Protein 2WTZ (pdb70)

Sequence (1915 aa):
LRPNAVVGVRLAALADQVGAALAEGPRAVTEDRTVTGVTLRAQDVSPGDLFAALTGSTTHGARHVGDAIARGAVAVLTDPAGVAEIAGRAAVPVLVHPAPRGVLGGLAATVYGHPSERLTVIGITGTSGKTTTTYLVEAGLRAAGRVAGLIGTIGIRVGGADLPSALTTPEAPTLQAMLAAMVERGVDTVVMEVSSHALALGRVDGTRFAVGAFTNLSRDHLDFHPSMADYFEAASLFDPDSALRARTAVVCIDDDAGRAMAARAADAITVSAADRPAHWRATDVAPTDAGGQQFTAIDPAGVGHHIGIRLPGRYNVANCLVALAILDTVGVSPEQAVPGLREIRVPGRLEQIDRGQGFLALVDYAHKPEALRSVLTTLAHPDRRLAVVFGAGGDRDPGKRAPMGRIAAQLADLVVVTDDNPRDEDPTAIRREILAGAAEVGDAQVVEIADRRDAIRHAVAWARPGDVVLIAGKGHETGQRGGRVRPFDDRVELAAALEALERLRPNAVVGVRLAALADQVGAALAEGPAQRAVTEDRTVTGVTLRAQDVSPGDLFAALTGSTTHGARHVGDAIARGAVAVLTDPAGVAEIAGRAAVPVLVHPAPRGVLGGLAATVYGHPSERLTVIGITGTSGKTTTTYLVEAGLRAAGRVAGLIGTIGIRVGGADLPSALTTPEAPTLQAMLAAMVERGVDTVVMEVSSHALALGRVDGTRFAVGAFTNLSRDHLDFHPSMADYFEAASLFDPDSALRARTAVVCIDDDAGRAMAARAADAITVSAADRPAHWRATDVAPTDAGGQQFTAIDPAGVGHHIGIRLPGRYNVANCLVALAILDTVGVSPEQAVPGLREIRVPGRLEQIDRGQGFLALVDYAHKPEALRSVLTTLAHPDRRLAVVFGAGGDRDPGKRAPMGRIAAQLADLVVVTDDNPRDEDPTAIRREILAGAAEVGGDAQVVEIADRRDAIRHAVAWARPGDVVLIAGKGHETGQRGGGRVRPFDDRVELAAALEALERTGLRPNAVVGVRLAALADQVGAALAEGVTEDRTVTGVTLRAQDVSPGDLFAALTGSTTHGARHVGDAIARGAVAVLTDPAGVAEIAGRAAVPVLVHPAPRGVLGGLAATVYGHPSERLTVIGITGTSGKTTTTYLVEAGLRAAGRVAGLIGTIGIRVGGADLPSALTTPEAPTLQAMLAAMVERGVDTVVMEVSSHALALGRVDGTRFAVGAFTNLSRDHLDFHPSMADYFEAASLFDPDSALRARTAVVCIDDDAGRAMAARAADAITVSAADRPAHWRATDVAPTDAGGQQFTAIDPAGVGHHIGIRLPGRYNVANCLVALAILDTVGVSPEQAVPGLREIRVPGRLEQGFLALVDYAHKPEALRSVLTTLAHRLAVVFRAPMGRIADLVVVTDPTAIRREILAQVVEIADRRDAIRHAVAWARPGDVVLIAGKGHLRPNAVVGVRLAALADQVGAALAEGPAQRAVTEDRTVTGVTLRAQDVSPGDLFAALTGSTTHGARHVGDAIARGAVAVLTDPAGVAEIAGRAAVPVLVHPAPRGVLGGLAATVYGHPSERLTVIGITGTSGKTTTTYLVEAGLRAAGRVAGLIGTIGIRVGGADLPSALTTPEAPTLQAMLAAMVERGVDTVVMEVSSHALALGRVDGTRFAVGAFTNLSRDHLDFHPSMADYFEAASLFDPDSALRARTAVVCIDDDAGRAMAARAADAITVSAADRPAHWRATDVAPTDAGGQQFTAIDPAGVGHHIGIRLPGRYNVANCLVALAILDTVGVSPEQAVPGLREIRVPGRLEQILALVDYAHKPEALRSVLTTLAVVFGAGGDRDPGKRAPMGRIAAQLADLVVVTDDNPRDEDPTADAQVVEIADRRDAIRHAVAWARPGDVVLIAGKGHETGQRFDDRVELAAA

Organism: Mycobacterium tuberculosis (strain ATCC 25618 / H37Rv) (NCBI:txid83332)

Nearest PDB structures (foldseek):
  2wtz-assembly4_D  TM=1.002E+00  e=8.561E-92  Mycobacterium tuberculosis H37Rv
  2wtz-assembly2_B  TM=9.972E-01  e=3.963E-85  Mycobacterium tuberculosis H37Rv
  2wtz-assembly1_A  TM=9.944E-01  e=5.208E-84  Mycobacterium tuberculosis H37Rv
  2wtz-assembly3_C  TM=9.621E-01  e=2.711E-75  Mycobacterium tuberculosis H37Rv
  2xja-assembly4_D  TM=9.559E-01  e=6.063E-75  Mycobacterium tuberculosis H37Rv

Radius of gyration: 45.26 Å; Cα contacts (8 Å, |Δi|>4): 4750; chains: 4; bounding box: 92×126×106 Å

Structure (mmCIF, N/CA/C/O backbone):
data_2WTZ
#
_entry.id   2WTZ
#
_cell.length_a   76.920
_cell.length_b   79.800
_cell.length_c   82.920
_cell.angle_alpha   111.09
_cell.angle_beta   92.16
_cell.angle_gamma   93.98
#
_symmetry.space_group_name_H-M   'P 1'
#
loop_
_entity.id
_entity.type
_entity.pdbx_description
1 polymer 'UDP-N-ACETYLMURAMOYL-L-ALANYL-D-GLUTAMATE--2,6-DIAMINOPIMELATE LIGASE'
2 non-polymer "URIDINE-5'-DIPHOSPHATE-N-ACETYLMURAMOYL-L-ALANINE-D-GLUTAMATE"
3 non-polymer 'MAGNESIUM ION'
#
loop_
_atom_site.group_PDB
_atom_site.id
_atom_site.type_symbol
_atom_site.label_atom_id
_atom_site.label_alt_id
_atom_site.label_comp_id
_atom_site.label_asym_id
_atom_site.label_entity_id
_atom_site.label_seq_id
_atom_site.pdbx_PDB_ins_code
_atom_site.Cartn_x
_atom_site.Cartn_y
_atom_site.Cartn_z
_atom_site.occupancy
_atom_site.B_iso_or_equiv
_atom_site.auth_seq_id
_atom_site.auth_comp_id
_atom_site.auth_asym_id
_atom_site.auth_atom_id
_atom_site.pdbx_PDB_model_num
ATOM 1 N N . LEU A 1 26 ? 9.239 -14.725 3.637 1.00 20.07 26 LEU A N 1
ATOM 2 C CA . LEU A 1 26 ? 9.197 -14.810 2.162 1.00 19.82 26 LEU A CA 1
ATOM 3 C C . LEU A 1 26 ? 10.520 -14.409 1.527 1.00 20.11 26 LEU A C 1
ATOM 4 O O . LEU A 1 26 ? 10.731 -13.264 1.129 1.00 20.24 26 LEU A O 1
ATOM 9 N N . ARG A 1 27 ? 11.408 -15.390 1.454 1.00 20.27 27 ARG A N 1
ATOM 10 C CA . ARG A 1 27 ? 12.707 -15.275 0.832 1.00 20.39 27 ARG A CA 1
ATOM 11 C C . ARG A 1 27 ? 12.793 -16.505 -0.076 1.00 18.94 27 ARG A C 1
ATOM 12 O O . ARG A 1 27 ? 12.323 -17.564 0.312 1.00 18.50 27 ARG A O 1
ATOM 20 N N . PRO A 1 28 ? 13.357 -16.372 -1.290 1.00 17.76 28 PRO A N 1
ATOM 21 C CA . PRO A 1 28 ? 13.517 -17.569 -2.109 1.00 17.13 28 PRO A CA 1
ATOM 22 C C . PRO A 1 28 ? 14.694 -18.401 -1.597 1.00 16.50 28 PRO A C 1
ATOM 23 O O . PRO A 1 28 ? 15.613 -17.861 -1.003 1.00 16.34 28 PRO A O 1
ATOM 27 N N . ASN A 1 29 ? 14.668 -19.704 -1.799 1.00 15.91 29 ASN A N 1
ATOM 28 C CA . ASN A 1 29 ? 15.760 -20.517 -1.279 1.00 16.03 29 ASN A CA 1
ATOM 29 C C . ASN A 1 29 ? 16.567 -21.220 -2.376 1.00 15.52 29 ASN A C 1
ATOM 30 O O . ASN A 1 29 ? 17.322 -22.165 -2.110 1.00 15.19 29 ASN A O 1
ATOM 35 N N . ALA A 1 30 ? 16.417 -20.742 -3.609 1.00 14.52 30 ALA A N 1
ATOM 36 C CA . ALA A 1 30 ? 17.151 -21.315 -4.710 1.00 13.37 30 ALA A CA 1
ATOM 37 C C . ALA A 1 30 ? 17.620 -20.258 -5.680 1.00 12.81 30 ALA A C 1
ATOM 38 O O . ALA A 1 30 ? 17.347 -20.371 -6.872 1.00 13.04 30 ALA A O 1
ATOM 40 N N . VAL A 1 31 ? 18.314 -19.240 -5.176 1.00 11.75 31 VAL A N 1
ATOM 41 C CA . VAL A 1 31 ? 18.878 -18.195 -6.029 1.00 11.19 31 VAL A CA 1
ATOM 42 C C . VAL A 1 31 ? 20.333 -18.536 -6.417 1.00 11.27 31 VAL A C 1
ATOM 43 O O . VAL A 1 31 ? 21.174 -18.715 -5.528 1.00 11.52 31 VAL A O 1
ATOM 47 N N . VAL A 1 32 ? 20.612 -18.678 -7.722 1.00 10.57 32 VAL A N 1
ATOM 48 C CA . VAL A 1 32 ? 21.997 -18.730 -8.222 1.00 10.35 32 VAL A CA 1
ATOM 49 C C . VAL A 1 32 ? 22.543 -17.319 -8.150 1.00 10.39 32 VAL A C 1
ATOM 50 O O . VAL A 1 32 ? 21.804 -16.342 -8.362 1.00 11.59 32 VAL A O 1
ATOM 54 N N . GLY A 1 33 ? 23.822 -17.169 -7.862 1.00 9.90 33 GLY A N 1
ATOM 55 C CA . GLY A 1 33 ? 24.332 -15.814 -7.630 1.00 9.27 33 GLY A CA 1
ATOM 56 C C . GLY A 1 33 ? 24.535 -14.937 -8.855 1.00 8.85 33 GLY A C 1
ATOM 57 O O . GLY A 1 33 ? 23.980 -15.185 -9.904 1.00 8.83 33 GLY A O 1
ATOM 58 N N . VAL A 1 34 ? 25.347 -13.899 -8.703 1.00 8.61 34 VAL A N 1
ATOM 59 C CA . VAL A 1 34 ? 25.818 -13.074 -9.807 1.00 8.07 34 VAL A CA 1
ATOM 60 C C . VAL A 1 34 ? 27.180 -12.620 -9.323 1.00 7.68 34 VAL A C 1
ATOM 61 O O . VAL A 1 34 ? 27.281 -12.184 -8.177 1.00 7.42 34 VAL A O 1
ATOM 65 N N . ARG A 1 35 ? 28.228 -12.727 -10.142 1.00 7.31 35 ARG A N 1
ATOM 66 C CA . ARG A 1 35 ? 29.539 -12.253 -9.656 1.00 7.33 35 ARG A CA 1
ATOM 67 C C . ARG A 1 35 ? 29.457 -10.793 -9.270 1.00 7.09 35 ARG A C 1
ATOM 68 O O . ARG A 1 35 ? 28.790 -10.015 -9.931 1.00 6.86 35 ARG A O 1
ATOM 76 N N . LEU A 1 36 ? 30.093 -10.462 -8.148 1.00 7.57 36 LEU A N 1
ATOM 77 C CA . LEU A 1 36 ? 30.146 -9.104 -7.624 1.00 7.71 36 LEU A CA 1
ATOM 78 C C . LEU A 1 36 ? 30.651 -8.134 -8.681 1.00 7.25 36 LEU A C 1
ATOM 79 O O . LEU A 1 36 ? 30.089 -7.052 -8.836 1.00 7.52 36 LEU A O 1
ATOM 84 N N . ALA A 1 37 ? 31.679 -8.544 -9.425 1.00 6.33 37 ALA A N 1
ATOM 85 C CA . ALA A 1 37 ? 32.269 -7.714 -10.451 1.00 5.52 37 ALA A CA 1
ATOM 86 C C . ALA A 1 37 ? 31.272 -7.336 -11.533 1.00 5.99 37 ALA A C 1
ATOM 87 O O . ALA A 1 37 ? 31.370 -6.241 -12.109 1.00 6.16 37 ALA A O 1
ATOM 89 N N . ALA A 1 38 ? 30.325 -8.245 -11.819 1.00 6.30 38 ALA A N 1
ATOM 90 C CA . ALA A 1 38 ? 29.244 -8.005 -12.787 1.00 5.96 38 ALA A CA 1
ATOM 91 C C . ALA A 1 38 ? 28.334 -6.891 -12.263 1.00 6.54 38 ALA A C 1
ATOM 92 O O . ALA A 1 38 ? 28.084 -5.907 -12.962 1.00 6.89 38 ALA A O 1
ATOM 94 N N . LEU A 1 39 ? 27.875 -7.029 -11.024 1.00 6.70 39 LEU A N 1
ATOM 95 C CA . LEU A 1 39 ? 27.100 -5.981 -10.398 1.00 7.51 39 LEU A CA 1
ATOM 96 C C . LEU A 1 39 ? 27.843 -4.661 -10.453 1.00 8.48 39 LEU A C 1
ATOM 97 O O . LEU A 1 39 ? 27.320 -3.676 -10.976 1.00 9.00 39 LEU A O 1
ATOM 102 N N . ALA A 1 40 ? 29.065 -4.632 -9.930 1.00 9.35 40 ALA A N 1
ATOM 103 C CA . ALA A 1 40 ? 29.863 -3.419 -9.975 1.00 10.54 40 ALA A CA 1
ATOM 104 C C . ALA A 1 40 ? 29.851 -2.759 -11.382 1.00 11.47 40 ALA A C 1
ATOM 105 O O . ALA A 1 40 ? 29.558 -1.575 -11.533 1.00 11.56 40 ALA A O 1
ATOM 107 N N . ASP A 1 41 ? 30.116 -3.543 -12.412 1.00 12.70 41 ASP A N 1
ATOM 108 C CA . ASP A 1 41 ? 30.059 -3.036 -13.773 1.00 14.40 41 ASP A CA 1
ATOM 109 C C . ASP A 1 41 ? 28.711 -2.440 -14.169 1.00 14.60 41 ASP A C 1
ATOM 110 O O . ASP A 1 41 ? 28.682 -1.347 -14.720 1.00 14.97 41 ASP A O 1
ATOM 115 N N . GLN A 1 42 ? 27.614 -3.154 -13.880 1.00 14.91 42 GLN A N 1
ATOM 116 C CA . GLN A 1 42 ? 26.233 -2.770 -14.238 1.00 14.72 42 GLN A CA 1
ATOM 117 C C . GLN A 1 42 ? 25.848 -1.350 -13.814 1.00 14.64 42 GLN A C 1
ATOM 118 O O . GLN A 1 42 ? 25.190 -0.611 -14.532 1.00 14.42 42 GLN A O 1
ATOM 124 N N . VAL A 1 43 ? 26.324 -0.963 -12.656 1.00 15.23 43 VAL A N 1
ATOM 125 C CA . VAL A 1 43 ? 25.930 0.253 -12.003 1.00 15.74 43 VAL A CA 1
ATOM 126 C C . VAL A 1 43 ? 27.092 1.261 -12.000 1.00 16.09 43 VAL A C 1
ATOM 127 O O . VAL A 1 43 ? 26.977 2.351 -11.462 1.00 16.41 43 VAL A O 1
ATOM 131 N N . GLY A 1 44 ? 28.207 0.885 -12.632 1.00 16.34 44 GLY A N 1
ATOM 132 C CA . GLY A 1 44 ? 29.394 1.729 -12.765 1.00 16.12 44 GLY A CA 1
ATOM 133 C C . GLY A 1 44 ? 30.011 2.198 -11.461 1.00 16.32 44 GLY A C 1
ATOM 134 O O . GLY A 1 44 ? 30.537 3.296 -11.395 1.00 16.28 44 GLY A O 1
ATOM 135 N N . ALA A 1 45 ? 29.953 1.354 -10.433 1.00 16.63 45 ALA A N 1
ATOM 136 C CA . ALA A 1 45 ? 30.396 1.688 -9.087 1.00 16.65 45 ALA A CA 1
ATOM 137 C C . ALA A 1 45 ? 31.898 1.754 -8.983 1.00 17.01 45 ALA A C 1
ATOM 138 O O . ALA A 1 45 ? 32.591 1.037 -9.684 1.00 17.54 45 ALA A O 1
ATOM 140 N N . ALA A 1 46 ? 32.381 2.621 -8.093 1.00 17.24 46 ALA A N 1
ATOM 141 C CA . ALA A 1 46 ? 33.782 2.724 -7.729 1.00 17.26 46 ALA A CA 1
ATOM 142 C C . ALA A 1 46 ? 34.041 1.864 -6.515 1.00 17.82 46 ALA A C 1
ATOM 143 O O . ALA A 1 46 ? 33.151 1.668 -5.693 1.00 18.06 46 ALA A O 1
ATOM 145 N N . LEU A 1 47 ? 35.263 1.361 -6.394 1.00 18.55 47 LEU A N 1
ATOM 146 C CA . LEU A 1 47 ? 35.687 0.648 -5.194 1.00 19.21 47 LEU A CA 1
ATOM 147 C C . LEU A 1 47 ? 36.331 1.606 -4.206 1.00 19.82 47 LEU A C 1
ATOM 148 O O . LEU A 1 47 ? 37.189 2.416 -4.575 1.00 20.28 47 LEU A O 1
ATOM 153 N N . ALA A 1 48 ? 35.916 1.514 -2.949 1.00 20.67 48 ALA A N 1
ATOM 154 C CA . ALA A 1 48 ? 36.520 2.290 -1.861 1.00 21.57 48 ALA A CA 1
ATOM 155 C C . ALA A 1 48 ? 38.033 2.067 -1.701 1.00 22.39 48 ALA A C 1
ATOM 156 O O . ALA A 1 48 ? 38.741 2.969 -1.265 1.00 22.29 48 ALA A O 1
ATOM 158 N N . GLU A 1 49 ? 38.516 0.870 -2.043 1.00 23.70 49 GLU A N 1
ATOM 159 C CA . GLU A 1 49 ? 39.961 0.554 -1.997 1.00 24.85 49 GLU A CA 1
ATOM 160 C C . GLU A 1 49 ? 40.668 0.660 -3.359 1.00 25.62 49 GLU A C 1
ATOM 161 O O . GLU A 1 49 ? 41.909 0.609 -3.426 1.00 25.83 49 GLU A O 1
ATOM 167 N N . GLY A 1 50 ? 39.891 0.817 -4.434 1.00 26.33 50 GLY A N 1
ATOM 168 C CA . GLY A 1 50 ? 40.451 1.082 -5.780 1.00 27.43 50 GLY A CA 1
ATOM 169 C C . GLY A 1 50 ? 40.952 -0.136 -6.565 1.00 28.07 50 GLY A C 1
ATOM 170 O O . GLY A 1 50 ? 40.724 -1.278 -6.149 1.00 28.57 50 GLY A O 1
ATOM 171 N N . PRO A 1 51 ? 41.672 0.086 -7.691 1.00 28.24 51 PRO A N 1
ATOM 172 C CA . PRO A 1 51 ? 42.085 -1.029 -8.576 1.00 28.35 51 PRO A CA 1
ATOM 173 C C . PRO A 1 51 ? 42.730 -2.228 -7.846 1.00 28.43 51 PRO A C 1
ATOM 174 O O . PRO A 1 51 ? 42.066 -3.243 -7.597 1.00 28.19 51 PRO A O 1
ATOM 178 N N . ARG A 1 54 ? 38.718 -5.659 -8.451 1.00 38.14 54 ARG A N 1
ATOM 179 C CA . ARG A 1 54 ? 39.582 -5.863 -7.283 1.00 38.71 54 ARG A CA 1
ATOM 180 C C . ARG A 1 54 ? 40.244 -7.253 -7.259 1.00 38.95 54 ARG A C 1
ATOM 181 O O . ARG A 1 54 ? 41.035 -7.563 -6.344 1.00 39.15 54 ARG A O 1
ATOM 183 N N . ALA A 1 55 ? 39.943 -8.068 -8.277 1.00 38.83 55 ALA A N 1
ATOM 184 C CA . ALA A 1 55 ? 40.332 -9.491 -8.333 1.00 38.59 55 ALA A CA 1
ATOM 185 C C . ALA A 1 55 ? 39.488 -10.303 -7.338 1.00 38.44 55 ALA A C 1
ATOM 186 O O . ALA A 1 55 ? 38.945 -11.366 -7.672 1.00 38.81 55 ALA A O 1
ATOM 188 N N . VAL A 1 56 ? 39.368 -9.780 -6.122 1.00 37.84 56 VAL A N 1
ATOM 189 C CA . VAL A 1 56 ? 38.464 -10.329 -5.121 1.00 37.06 56 VAL A CA 1
ATOM 190 C C . VAL A 1 56 ? 37.008 -10.182 -5.577 1.00 36.89 56 VAL A C 1
ATOM 191 O O . VAL A 1 56 ? 36.182 -11.043 -5.310 1.00 36.95 56 VAL A O 1
ATOM 195 N N . THR A 1 57 ? 36.700 -9.057 -6.221 1.00 36.51 57 THR A N 1
ATOM 196 C CA . THR A 1 57 ? 35.367 -8.756 -6.746 1.00 36.02 57 THR A CA 1
ATOM 197 C C . THR A 1 57 ? 34.985 -9.763 -7.859 1.00 35.80 57 THR A C 1
ATOM 198 O O . THR A 1 57 ? 33.829 -10.230 -7.951 1.00 35.42 57 THR A O 1
ATOM 202 N N . GLU A 1 58 ? 35.978 -10.089 -8.692 1.00 35.37 58 GLU A N 1
ATOM 203 C CA . GLU A 1 58 ? 35.856 -11.113 -9.735 1.00 34.80 58 GLU A CA 1
ATOM 204 C C . GLU A 1 58 ? 35.638 -12.522 -9.148 1.00 33.75 58 GLU A C 1
ATOM 205 O O . GLU A 1 58 ? 35.208 -13.444 -9.852 1.00 33.28 58 GLU A O 1
ATOM 211 N N . ASP A 1 59 ? 35.915 -12.655 -7.851 1.00 32.59 59 ASP A N 1
ATOM 212 C CA . ASP A 1 59 ? 35.803 -13.921 -7.131 1.00 31.47 59 ASP A CA 1
ATOM 213 C C . ASP A 1 59 ? 34.471 -14.145 -6.380 1.00 29.81 59 ASP A C 1
ATOM 214 O O . ASP A 1 59 ? 33.925 -15.247 -6.426 1.00 29.48 59 ASP A O 1
ATOM 219 N N . ARG A 1 60 ? 33.966 -13.100 -5.708 1.00 27.80 60 ARG A N 1
ATOM 220 C CA . ARG A 1 60 ? 32.766 -13.154 -4.832 1.00 25.28 60 ARG A CA 1
ATOM 221 C C . ARG A 1 60 ? 31.450 -13.325 -5.575 1.00 23.05 60 ARG A C 1
ATOM 222 O O . ARG A 1 60 ? 31.275 -12.791 -6.662 1.00 23.06 60 ARG A O 1
ATOM 230 N N . THR A 1 61 ? 30.526 -14.067 -4.976 1.00 20.56 61 THR A N 1
ATOM 231 C CA . THR A 1 61 ? 29.169 -14.214 -5.521 1.00 18.37 61 THR A CA 1
ATOM 232 C C . THR A 1 61 ? 28.108 -13.593 -4.608 1.00 17.05 61 THR A C 1
ATOM 233 O O . THR A 1 61 ? 28.118 -13.802 -3.392 1.00 16.63 61 THR A O 1
ATOM 237 N N . VAL A 1 62 ? 27.188 -12.845 -5.211 1.00 15.43 62 VAL A N 1
ATOM 238 C CA . VAL A 1 62 ? 26.109 -12.180 -4.482 1.00 14.02 62 VAL A CA 1
ATOM 239 C C . VAL A 1 62 ? 24.779 -12.944 -4.628 1.00 13.93 62 VAL A C 1
ATOM 240 O O . VAL A 1 62 ? 24.214 -13.034 -5.734 1.00 14.65 62 VAL A O 1
ATOM 244 N N . THR A 1 63 ? 24.260 -13.480 -3.529 1.00 12.81 63 THR A N 1
ATOM 245 C CA . THR A 1 63 ? 23.046 -14.286 -3.619 1.00 12.56 63 THR A CA 1
ATOM 246 C C . THR A 1 63 ? 21.784 -13.660 -2.987 1.00 12.70 63 THR A C 1
ATOM 247 O O . THR A 1 63 ? 20.760 -14.323 -2.844 1.00 13.50 63 THR A O 1
ATOM 251 N N . GLY A 1 64 ? 21.843 -12.391 -2.618 1.00 12.20 64 GLY A N 1
ATOM 252 C CA . GLY A 1 64 ? 20.704 -11.739 -2.021 1.00 11.80 64 GLY A CA 1
ATOM 253 C C . GLY A 1 64 ? 21.081 -10.301 -1.829 1.00 12.09 64 GLY A C 1
ATOM 254 O O . GLY A 1 64 ? 22.268 -9.979 -1.860 1.00 11.97 64 GLY A O 1
ATOM 255 N N . VAL A 1 65 ? 20.071 -9.437 -1.681 1.00 12.05 65 VAL A N 1
ATOM 256 C CA . VAL A 1 65 ? 20.287 -8.004 -1.461 1.00 12.22 65 VAL A CA 1
ATOM 257 C C . VAL A 1 65 ? 19.413 -7.532 -0.305 1.00 12.49 65 VAL A C 1
ATOM 258 O O . VAL A 1 65 ? 18.255 -7.903 -0.230 1.00 13.55 65 VAL A O 1
ATOM 262 N N . THR A 1 66 ? 19.974 -6.745 0.609 1.00 12.40 66 THR A N 1
ATOM 263 C CA . THR A 1 66 ? 19.202 -6.124 1.683 1.00 11.95 66 THR A CA 1
ATOM 264 C C . THR A 1 66 ? 19.747 -4.742 2.020 1.00 11.70 66 THR A C 1
ATOM 265 O O . THR A 1 66 ? 20.932 -4.462 1.842 1.00 10.78 66 THR A O 1
ATOM 269 N N . LEU A 1 67 ? 18.846 -3.886 2.496 1.00 12.16 67 LEU A N 1
ATOM 270 C CA . LEU A 1 67 ? 19.174 -2.521 2.928 1.00 12.25 67 LEU A CA 1
ATOM 271 C C . LEU A 1 67 ? 18.938 -2.389 4.446 1.00 12.53 67 LEU A C 1
ATOM 272 O O . LEU A 1 67 ? 18.764 -1.300 4.975 1.00 12.93 67 LEU A O 1
ATOM 277 N N . ARG A 1 68 ? 18.915 -3.512 5.140 1.00 12.73 68 ARG A N 1
ATOM 278 C CA . ARG A 1 68 ? 18.894 -3.487 6.587 1.00 12.92 68 ARG A CA 1
ATOM 279 C C . ARG A 1 68 ? 19.897 -4.489 7.168 1.00 12.61 68 ARG A C 1
ATOM 280 O O . ARG A 1 68 ? 19.798 -5.712 6.946 1.00 12.68 68 ARG A O 1
ATOM 288 N N . ALA A 1 69 ? 20.845 -3.959 7.933 1.00 11.64 69 ALA A N 1
ATOM 289 C CA . ALA A 1 69 ? 21.991 -4.734 8.371 1.00 10.88 69 ALA A CA 1
ATOM 290 C C . ALA A 1 69 ? 21.585 -6.017 9.065 1.00 10.45 69 ALA A C 1
ATOM 291 O O . ALA A 1 69 ? 22.173 -7.074 8.829 1.00 10.22 69 ALA A O 1
ATOM 293 N N . GLN A 1 70 ? 20.546 -5.918 9.883 1.00 10.40 70 GLN A N 1
ATOM 294 C CA . GLN A 1 70 ? 20.108 -7.012 10.744 1.00 10.30 70 GLN A CA 1
ATOM 295 C C . GLN A 1 70 ? 19.419 -8.108 9.940 1.00 10.51 70 GLN A C 1
ATOM 296 O O . GLN A 1 70 ? 19.237 -9.208 10.452 1.00 10.97 70 GLN A O 1
ATOM 302 N N . ASP A 1 71 ? 19.070 -7.823 8.683 1.00 10.41 71 ASP A N 1
ATOM 303 C CA . ASP A 1 71 ? 18.455 -8.833 7.811 1.00 11.08 71 ASP A CA 1
ATOM 304 C C . ASP A 1 71 ? 19.437 -9.618 6.910 1.00 11.43 71 ASP A C 1
ATOM 305 O O . ASP A 1 71 ? 19.014 -10.546 6.205 1.00 10.97 71 ASP A O 1
ATOM 310 N N . VAL A 1 72 ? 20.728 -9.270 6.908 1.00 11.67 72 VAL A N 1
ATOM 311 C CA . VAL A 1 72 ? 21.608 -9.913 5.938 1.00 12.01 72 VAL A CA 1
ATOM 312 C C . VAL A 1 72 ? 21.822 -11.377 6.251 1.00 11.97 72 VAL A C 1
ATOM 313 O O . VAL A 1 72 ? 21.955 -11.778 7.405 1.00 12.35 72 VAL A O 1
ATOM 317 N N . SER A 1 73 ? 21.817 -12.155 5.182 1.00 12.05 73 SER A N 1
ATOM 318 C CA . SER A 1 73 ? 22.089 -13.571 5.201 1.00 12.16 73 SER A CA 1
ATOM 319 C C . SER A 1 73 ? 23.424 -13.741 4.448 1.00 12.57 73 SER A C 1
ATOM 320 O O . SER A 1 73 ? 23.776 -12.879 3.622 1.00 13.32 73 SER A O 1
ATOM 323 N N . PRO A 1 74 ? 24.197 -14.817 4.720 1.00 12.41 74 PRO A N 1
ATOM 324 C CA . PRO A 1 74 ? 25.530 -14.858 4.098 1.00 12.41 74 PRO A CA 1
ATOM 325 C C . PRO A 1 74 ? 25.416 -14.852 2.594 1.00 12.76 74 PRO A C 1
ATOM 326 O O . PRO A 1 74 ? 24.614 -15.605 2.050 1.00 14.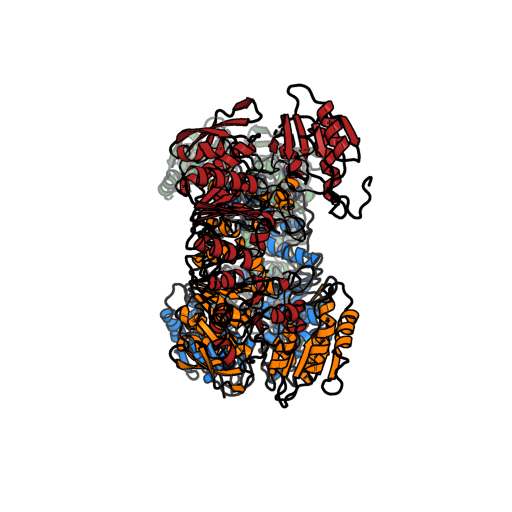07 74 PRO A O 1
ATOM 330 N N . GLY A 1 75 ? 26.165 -13.979 1.937 1.00 12.46 75 GLY A N 1
ATOM 331 C CA . GLY A 1 75 ? 26.175 -13.944 0.498 1.00 11.91 75 GLY A CA 1
ATOM 332 C C . GLY A 1 75 ? 25.444 -12.747 -0.040 1.00 11.93 75 GLY A C 1
ATOM 333 O O . GLY A 1 75 ? 25.418 -12.561 -1.260 1.00 11.66 75 GLY A O 1
ATOM 334 N N . ASP A 1 76 ? 24.878 -11.940 0.869 1.00 11.87 76 ASP A N 1
ATOM 335 C CA . ASP A 1 76 ? 24.141 -10.707 0.520 1.00 12.31 76 ASP A CA 1
ATOM 336 C C . ASP A 1 76 ? 25.007 -9.508 0.229 1.00 11.90 76 ASP A C 1
ATOM 337 O O . ASP A 1 76 ? 26.069 -9.366 0.810 1.00 12.22 76 ASP A O 1
ATOM 342 N N . LEU A 1 77 ? 24.545 -8.657 -0.683 1.00 11.61 77 LEU A N 1
ATOM 343 C CA . LEU A 1 77 ? 25.046 -7.297 -0.812 1.00 11.44 77 LEU A CA 1
ATOM 344 C C . LEU A 1 77 ? 24.266 -6.465 0.219 1.00 11.22 77 LEU A C 1
ATOM 345 O O . LEU A 1 77 ? 23.022 -6.535 0.263 1.00 11.22 77 LEU A O 1
ATOM 350 N N . PHE A 1 78 ? 24.979 -5.712 1.059 1.00 10.20 78 PHE A N 1
ATOM 351 C CA . PHE A 1 78 ? 24.331 -4.773 1.960 1.00 9.43 78 PHE A CA 1
ATOM 352 C C . PHE A 1 78 ? 24.356 -3.379 1.335 1.00 9.56 78 PHE A C 1
ATOM 353 O O . PHE A 1 78 ? 25.423 -2.802 1.046 1.00 9.82 78 PHE A O 1
ATOM 361 N N . ALA A 1 79 ? 23.165 -2.850 1.105 1.00 8.95 79 ALA A N 1
ATOM 362 C CA . ALA A 1 79 ? 23.049 -1.496 0.673 1.00 8.69 79 ALA A CA 1
ATOM 363 C C . ALA A 1 79 ? 23.014 -0.604 1.917 1.00 9.16 79 ALA A C 1
ATOM 364 O O . ALA A 1 79 ? 21.997 -0.514 2.642 1.00 9.20 79 ALA A O 1
ATOM 366 N N . ALA A 1 80 ? 24.151 0.043 2.159 1.00 8.96 80 ALA A N 1
ATOM 367 C CA . ALA A 1 80 ? 24.249 1.081 3.170 1.00 8.93 80 ALA A CA 1
ATOM 368 C C . ALA A 1 80 ? 23.749 2.443 2.644 1.00 8.57 80 ALA A C 1
ATOM 369 O O . ALA A 1 80 ? 24.486 3.182 1.998 1.00 7.78 80 ALA A O 1
ATOM 371 N N . LEU A 1 81 ? 22.498 2.769 2.933 1.00 8.89 81 LEU A N 1
ATOM 372 C CA . LEU A 1 81 ? 21.886 3.991 2.378 1.00 9.38 81 LEU A CA 1
ATOM 373 C C . LEU A 1 81 ? 21.844 5.185 3.328 1.00 10.17 81 LEU A C 1
ATOM 374 O O . LEU A 1 81 ? 21.873 5.027 4.553 1.00 10.96 81 LEU A O 1
ATOM 379 N N . THR A 1 82 ? 21.765 6.389 2.775 1.00 10.64 82 THR A N 1
ATOM 380 C CA . THR A 1 82 ? 21.505 7.530 3.645 1.00 11.27 82 THR A CA 1
ATOM 381 C C . THR A 1 82 ? 19.978 7.680 3.762 1.00 10.90 82 THR A C 1
ATOM 382 O O . THR A 1 82 ? 19.227 7.292 2.849 1.00 10.76 82 THR A O 1
ATOM 386 N N . GLY A 1 83 ? 19.525 8.212 4.888 1.00 10.38 83 GLY A N 1
ATOM 387 C CA . GLY A 1 83 ? 18.108 8.302 5.155 1.00 10.38 83 GLY A CA 1
ATOM 388 C C . GLY A 1 83 ? 17.836 9.465 6.058 1.00 10.28 83 GLY A C 1
ATOM 389 O O . GLY A 1 83 ? 18.750 10.080 6.544 1.00 11.40 83 GLY A O 1
ATOM 390 N N . SER A 1 84 ? 16.572 9.772 6.288 1.00 10.18 84 SER A N 1
ATOM 391 C CA . SER A 1 84 ? 16.187 10.934 7.085 1.00 9.34 84 SER A CA 1
ATOM 392 C C . SER A 1 84 ? 16.637 10.842 8.519 1.00 9.00 84 SER A C 1
ATOM 393 O O . SER A 1 84 ? 16.763 11.856 9.167 1.00 8.57 84 SER A O 1
ATOM 396 N N . THR A 1 85 ? 16.854 9.638 9.029 1.00 9.11 85 THR A N 1
ATOM 397 C CA . THR A 1 85 ? 17.126 9.517 10.453 1.00 9.46 85 THR A CA 1
ATOM 398 C C . THR A 1 85 ? 18.498 8.935 10.825 1.00 10.07 85 THR A C 1
ATOM 399 O O . THR A 1 85 ? 18.954 9.122 11.951 1.00 10.48 85 THR A O 1
ATOM 403 N N . THR A 1 86 ? 19.144 8.235 9.894 1.00 10.46 86 THR A N 1
ATOM 404 C CA . THR A 1 86 ? 20.533 7.787 10.074 1.00 10.68 86 THR A CA 1
ATOM 405 C C . THR A 1 86 ? 21.150 7.387 8.747 1.00 10.94 86 THR A C 1
ATOM 406 O O . THR A 1 86 ? 20.592 7.702 7.679 1.00 10.79 86 THR A O 1
ATOM 410 N N . HIS A 1 87 ? 22.314 6.734 8.814 1.00 10.87 87 HIS A N 1
ATOM 411 C CA . HIS A 1 87 ? 22.956 6.214 7.620 1.00 10.97 87 HIS A CA 1
ATOM 412 C C . HIS A 1 87 ? 23.287 4.752 7.840 1.00 10.65 87 HIS A C 1
ATOM 413 O O . HIS A 1 87 ? 23.967 4.388 8.793 1.00 10.67 87 HIS A O 1
ATOM 420 N N . GLY A 1 88 ? 22.804 3.908 6.948 1.00 10.42 88 GLY A N 1
ATOM 421 C CA . GLY A 1 88 ? 23.117 2.484 7.002 1.00 10.70 88 GLY A CA 1
ATOM 422 C C . GLY A 1 88 ? 24.590 2.064 7.043 1.00 10.59 88 GLY A C 1
ATOM 423 O O . GLY A 1 88 ? 24.919 0.945 7.492 1.00 9.81 88 GLY A O 1
ATOM 424 N N . ALA A 1 89 ? 25.480 2.940 6.570 1.00 10.60 89 ALA A N 1
ATOM 425 C CA . ALA A 1 89 ? 26.915 2.646 6.611 1.00 10.58 89 ALA A CA 1
ATOM 426 C C . ALA A 1 89 ? 27.419 2.483 8.056 1.00 10.70 89 ALA A C 1
ATOM 427 O O . ALA A 1 89 ? 28.403 1.779 8.287 1.00 11.13 89 ALA A O 1
ATOM 429 N N . ARG A 1 90 ? 26.731 3.111 9.020 1.00 10.09 90 ARG A N 1
ATOM 430 C CA . ARG A 1 90 ? 27.032 2.930 10.444 1.00 9.20 90 ARG A CA 1
ATOM 431 C C . ARG A 1 90 ? 26.731 1.521 10.911 1.00 8.50 90 ARG A C 1
ATOM 432 O O . ARG A 1 90 ? 27.114 1.164 12.004 1.00 8.52 90 ARG A O 1
ATOM 440 N N . HIS A 1 91 ? 26.062 0.716 10.080 1.00 7.73 91 HIS A N 1
ATOM 441 C CA . HIS A 1 91 ? 25.682 -0.649 10.471 1.00 6.93 91 HIS A CA 1
ATOM 442 C C . HIS A 1 91 ? 26.442 -1.709 9.707 1.00 6.41 91 HIS A C 1
ATOM 443 O O . HIS A 1 91 ? 26.106 -2.894 9.783 1.00 6.34 91 HIS A O 1
ATOM 450 N N . VAL A 1 92 ? 27.485 -1.270 9.002 1.00 5.73 92 VAL A N 1
ATOM 451 C CA . VAL A 1 92 ? 28.338 -2.133 8.193 1.00 4.87 92 VAL A CA 1
ATOM 452 C C . VAL A 1 92 ? 28.980 -3.275 8.989 1.00 4.60 92 VAL A C 1
ATOM 453 O O . VAL A 1 92 ? 28.957 -4.432 8.565 1.00 4.15 92 VAL A O 1
ATOM 457 N N . GLY A 1 93 ? 29.518 -2.961 10.158 1.00 4.84 93 GLY A N 1
ATOM 458 C CA . GLY A 1 93 ? 30.087 -3.991 11.034 1.00 5.44 93 GLY A CA 1
ATOM 459 C C . GLY A 1 93 ? 29.145 -5.158 11.259 1.00 5.91 93 GLY A C 1
ATOM 460 O O . GLY A 1 93 ? 29.539 -6.317 11.164 1.00 6.14 93 GLY A O 1
ATOM 461 N N . ASP A 1 94 ? 27.884 -4.833 11.527 1.00 6.51 94 ASP A N 1
ATOM 462 C CA . ASP A 1 94 ? 26.869 -5.822 11.816 1.00 6.56 94 ASP A CA 1
ATOM 463 C C . ASP A 1 94 ? 26.596 -6.660 10.585 1.00 5.94 94 ASP A C 1
ATOM 464 O O . ASP A 1 94 ? 26.549 -7.882 10.679 1.00 5.49 94 ASP A O 1
ATOM 469 N N . ALA A 1 95 ? 26.440 -6.000 9.438 1.00 5.63 95 ALA A N 1
ATOM 470 C CA . ALA A 1 95 ? 26.200 -6.683 8.176 1.00 5.65 95 ALA A CA 1
ATOM 471 C C . ALA A 1 95 ? 27.361 -7.639 7.829 1.00 6.26 95 ALA A C 1
ATOM 472 O O . ALA A 1 95 ? 27.143 -8.803 7.419 1.00 6.36 95 ALA A O 1
ATOM 474 N N . ILE A 1 96 ? 28.595 -7.168 8.011 1.00 6.09 96 ILE A N 1
ATOM 475 C CA . ILE A 1 96 ? 29.729 -8.000 7.693 1.00 5.96 96 ILE A CA 1
ATOM 476 C C . ILE A 1 96 ? 29.664 -9.266 8.550 1.00 5.92 96 ILE A C 1
ATOM 477 O O . ILE A 1 96 ? 29.907 -10.369 8.054 1.00 6.24 96 ILE A O 1
ATOM 482 N N . ALA A 1 97 ? 29.290 -9.116 9.818 1.00 5.40 97 ALA A N 1
ATOM 483 C CA . ALA A 1 97 ? 29.295 -10.246 10.733 1.00 4.95 97 ALA A CA 1
ATOM 484 C C . ALA A 1 97 ? 28.175 -11.254 10.428 1.00 5.15 97 ALA A C 1
ATOM 485 O O . ALA A 1 97 ? 28.284 -12.425 10.738 1.00 5.40 97 ALA A O 1
ATOM 487 N N . ARG A 1 98 ? 27.100 -10.805 9.808 1.00 5.85 98 ARG A N 1
ATOM 488 C CA . ARG A 1 98 ? 25.991 -11.698 9.493 1.00 6.15 98 ARG A CA 1
ATOM 489 C C . ARG A 1 98 ? 26.216 -12.387 8.128 1.00 6.78 98 ARG A C 1
ATOM 490 O O . ARG A 1 98 ? 25.331 -13.129 7.626 1.00 6.64 98 ARG A O 1
ATOM 498 N N . GLY A 1 99 ? 27.378 -12.112 7.528 1.00 6.40 99 GLY A N 1
ATOM 499 C CA . GLY A 1 99 ? 27.789 -12.819 6.327 1.00 6.41 99 GLY A CA 1
ATOM 500 C C . GLY A 1 99 ? 27.809 -12.077 5.007 1.00 6.30 99 GLY A C 1
ATOM 501 O O . GLY A 1 99 ? 28.137 -12.675 3.995 1.00 6.57 99 GLY A O 1
ATOM 502 N N . ALA A 1 100 ? 27.482 -10.788 5.009 1.00 6.46 100 ALA A N 1
ATOM 503 C CA . ALA A 1 100 ? 27.487 -9.979 3.790 1.00 6.65 100 ALA A CA 1
ATOM 504 C C . ALA A 1 100 ? 28.793 -10.111 3.021 1.00 7.43 100 ALA A C 1
ATOM 505 O O . ALA A 1 100 ? 29.873 -10.045 3.619 1.00 7.80 100 ALA A O 1
ATOM 507 N N . VAL A 1 101 ? 28.703 -10.290 1.701 1.00 8.21 101 VAL A N 1
ATOM 508 C CA . VAL A 1 101 ? 29.902 -10.437 0.853 1.00 8.73 101 VAL A CA 1
ATOM 509 C C . VAL A 1 101 ? 30.469 -9.115 0.378 1.00 9.35 101 VAL A C 1
ATOM 510 O O . VAL A 1 101 ? 31.651 -9.042 -0.008 1.00 9.77 101 VAL A O 1
ATOM 514 N N . ALA A 1 102 ? 29.622 -8.087 0.378 1.00 9.54 102 ALA A N 1
ATOM 515 C CA . ALA A 1 102 ? 30.005 -6.769 -0.109 1.00 10.11 102 ALA A CA 1
ATOM 516 C C . ALA A 1 102 ? 29.002 -5.703 0.310 1.00 10.53 102 ALA A C 1
ATOM 517 O O . ALA A 1 102 ? 27.918 -6.028 0.825 1.00 10.27 102 ALA A O 1
ATOM 519 N N . VAL A 1 103 ? 29.387 -4.436 0.094 1.00 10.91 103 VAL A N 1
ATOM 520 C CA . VAL A 1 103 ? 28.623 -3.264 0.553 1.00 11.45 103 VAL A CA 1
ATOM 521 C C . VAL A 1 103 ? 28.483 -2.267 -0.603 1.00 11.55 103 VAL A C 1
ATOM 522 O O . VAL A 1 103 ? 29.448 -2.011 -1.318 1.00 11.90 103 VAL A O 1
ATOM 526 N N . LEU A 1 104 ? 27.278 -1.724 -0.774 1.00 11.35 104 LEU A N 1
ATOM 527 C CA . LEU A 1 104 ? 26.999 -0.688 -1.766 1.00 11.20 104 LEU A CA 1
ATOM 528 C C . LEU A 1 104 ? 26.535 0.558 -1.039 1.00 10.78 104 LEU A C 1
ATOM 529 O O . LEU A 1 104 ? 25.513 0.529 -0.362 1.00 10.93 104 LEU A O 1
ATOM 534 N N . THR A 1 105 ? 27.290 1.640 -1.165 1.00 10.05 105 THR A N 1
ATOM 535 C CA . THR A 1 105 ? 26.985 2.866 -0.444 1.00 9.71 105 THR A CA 1
ATOM 536 C C . THR A 1 105 ? 27.338 4.115 -1.274 1.00 10.16 105 THR A C 1
ATOM 537 O O . THR A 1 105 ? 27.854 3.997 -2.398 1.00 10.61 105 THR A O 1
ATOM 541 N N . ASP A 1 106 ? 27.063 5.304 -0.734 1.00 9.75 106 ASP A N 1
ATOM 542 C CA . ASP A 1 106 ? 27.452 6.539 -1.395 1.00 9.81 106 ASP A CA 1
ATOM 543 C C . ASP A 1 106 ? 28.736 7.155 -0.814 1.00 9.73 106 ASP A C 1
ATOM 544 O O . ASP A 1 106 ? 29.347 6.572 0.081 1.00 9.56 106 ASP A O 1
ATOM 549 N N . PRO A 1 107 ? 29.168 8.338 -1.337 1.00 9.77 107 PRO A N 1
ATOM 550 C CA . PRO A 1 107 ? 30.322 8.993 -0.721 1.00 9.24 107 PRO A CA 1
ATOM 551 C C . PRO A 1 107 ? 30.206 9.272 0.789 1.00 9.59 107 PRO A C 1
ATOM 552 O O . PRO A 1 107 ? 31.219 9.217 1.496 1.00 9.64 107 PRO A O 1
ATOM 556 N N . ALA A 1 108 ? 29.006 9.567 1.287 1.00 10.08 108 ALA A N 1
ATOM 557 C CA . ALA A 1 108 ? 28.826 9.758 2.737 1.00 10.37 108 ALA A CA 1
ATOM 558 C C . ALA A 1 108 ? 29.043 8.431 3.448 1.00 11.04 108 ALA A C 1
ATOM 559 O O . ALA A 1 108 ? 29.651 8.362 4.515 1.00 11.55 108 ALA A O 1
ATOM 561 N N . GLY A 1 109 ? 28.579 7.363 2.833 1.00 11.75 109 GLY A N 1
ATOM 562 C CA . GLY A 1 109 ? 28.854 6.039 3.348 1.00 13.03 109 GLY A CA 1
ATOM 563 C C . GLY A 1 109 ? 30.328 5.750 3.529 1.00 13.86 109 GLY A C 1
ATOM 564 O O . GLY A 1 109 ? 30.726 5.246 4.581 1.00 14.05 109 GLY A O 1
ATOM 565 N N . VAL A 1 110 ? 31.147 6.055 2.522 1.00 14.58 110 VAL A N 1
ATOM 566 C CA . VAL A 1 110 ? 32.579 5.787 2.665 1.00 15.56 110 VAL A CA 1
ATOM 567 C C . VAL A 1 110 ? 33.178 6.590 3.819 1.00 16.15 110 VAL A C 1
ATOM 568 O O . VAL A 1 110 ? 34.026 6.080 4.548 1.00 16.56 110 VAL A O 1
ATOM 572 N N . ALA A 1 111 ? 32.683 7.810 4.017 1.00 16.78 111 ALA A N 1
ATOM 573 C CA . ALA A 1 111 ? 33.101 8.635 5.137 1.00 17.44 111 ALA A CA 1
ATOM 574 C C . ALA A 1 111 ? 32.806 7.951 6.473 1.00 18.29 111 ALA A C 1
ATOM 575 O O . ALA A 1 111 ? 33.663 7.931 7.348 1.00 18.99 111 ALA A O 1
ATOM 577 N N . GLU A 1 112 ? 31.613 7.378 6.637 1.00 19.15 112 GLU A N 1
ATOM 578 C CA . GLU A 1 112 ? 31.270 6.673 7.890 1.00 19.67 112 GLU A CA 1
ATOM 579 C C . GLU A 1 112 ? 32.139 5.454 8.112 1.00 19.42 112 GLU A C 1
ATOM 580 O O . GLU A 1 112 ? 32.564 5.192 9.228 1.00 19.55 112 GLU A O 1
ATOM 586 N N . ILE A 1 113 ? 32.403 4.712 7.041 1.00 19.56 113 ILE A N 1
ATOM 587 C CA . ILE A 1 113 ? 33.169 3.469 7.141 1.00 19.51 113 ILE A CA 1
ATOM 588 C C . ILE A 1 113 ? 34.629 3.775 7.446 1.00 19.89 113 ILE A C 1
ATOM 589 O O . ILE A 1 113 ? 35.341 2.938 8.005 1.00 20.13 113 ILE A O 1
ATOM 594 N N . ALA A 1 114 ? 35.041 5.009 7.130 1.00 20.04 114 ALA A N 1
ATOM 595 C CA . ALA A 1 114 ? 36.448 5.438 7.142 1.00 19.43 114 ALA A CA 1
ATOM 596 C C . ALA A 1 114 ? 37.247 4.468 6.273 1.00 19.31 114 ALA A C 1
ATOM 597 O O . ALA A 1 114 ? 36.872 4.220 5.120 1.00 19.74 114 ALA A O 1
ATOM 599 N N . GLY A 1 115 ? 38.311 3.888 6.828 1.00 18.65 115 GLY A N 1
ATOM 600 C CA . GLY A 1 115 ? 39.120 2.901 6.107 1.00 17.49 115 GLY A CA 1
ATOM 601 C C . GLY A 1 115 ? 38.491 1.520 6.098 1.00 16.61 115 GLY A C 1
ATOM 602 O O . GLY A 1 115 ? 37.272 1.391 6.167 1.00 16.81 115 GLY A O 1
ATOM 603 N N . ARG A 1 116 ? 39.340 0.493 6.038 1.00 15.75 116 ARG A N 1
ATOM 604 C CA . ARG A 1 116 ? 38.933 -0.914 5.847 1.00 14.75 116 ARG A CA 1
ATOM 605 C C . ARG A 1 116 ? 37.625 -1.412 6.523 1.00 14.21 116 ARG A C 1
ATOM 606 O O . ARG A 1 116 ? 37.478 -1.429 7.756 1.00 14.27 116 ARG A O 1
ATOM 608 N N . ALA A 1 117 ? 36.666 -1.768 5.670 1.00 12.91 117 ALA A N 1
ATOM 609 C CA . ALA A 1 117 ? 35.690 -2.786 5.984 1.00 11.47 117 ALA A CA 1
ATOM 610 C C . ALA A 1 117 ? 36.369 -4.069 5.476 1.00 10.74 117 ALA A C 1
ATOM 611 O O . ALA A 1 117 ? 37.176 -3.995 4.561 1.00 10.69 117 ALA A O 1
ATOM 613 N N . ALA A 1 118 ? 36.082 -5.229 6.070 1.00 9.74 118 ALA A N 1
ATOM 614 C CA . ALA A 1 118 ? 36.691 -6.491 5.627 1.00 8.46 118 ALA A CA 1
ATOM 615 C C . ALA A 1 118 ? 36.180 -7.016 4.278 1.00 8.45 118 ALA A C 1
ATOM 616 O O . ALA A 1 118 ? 36.710 -7.996 3.773 1.00 8.05 118 ALA A O 1
ATOM 618 N N . VAL A 1 119 ? 35.153 -6.379 3.706 1.00 8.41 119 VAL A N 1
ATOM 619 C CA . VAL A 1 119 ? 34.618 -6.756 2.386 1.00 8.19 119 VAL A CA 1
ATOM 620 C C . VAL A 1 119 ? 34.690 -5.591 1.393 1.00 8.51 119 VAL A C 1
ATOM 621 O O . VAL A 1 119 ? 34.898 -4.448 1.810 1.00 9.19 119 VAL A O 1
ATOM 625 N N . PRO A 1 120 ? 34.530 -5.870 0.076 1.00 8.15 120 PRO A N 1
ATOM 626 C CA . PRO A 1 120 ? 34.522 -4.818 -0.934 1.00 7.52 120 PRO A CA 1
ATOM 627 C C . PRO A 1 120 ? 33.408 -3.817 -0.744 1.00 7.26 120 PRO A C 1
ATOM 628 O O . PRO A 1 120 ? 32.269 -4.181 -0.554 1.00 6.67 120 PRO A O 1
ATOM 632 N N . VAL A 1 121 ? 33.760 -2.549 -0.789 1.00 8.48 121 VAL A N 1
ATOM 633 C CA . VAL A 1 121 ? 32.785 -1.464 -0.728 1.00 9.75 121 VAL A CA 1
ATOM 634 C C . VAL A 1 121 ? 32.616 -0.788 -2.091 1.00 10.23 121 VAL A C 1
ATOM 635 O O . VAL A 1 121 ? 33.536 -0.172 -2.618 1.00 11.29 121 VAL A O 1
ATOM 639 N N . LEU A 1 122 ? 31.432 -0.927 -2.657 1.00 10.59 122 LEU A N 1
ATOM 640 C CA . LEU A 1 122 ? 31.087 -0.287 -3.901 1.00 10.76 122 LEU A CA 1
ATOM 641 C C . LEU A 1 122 ? 30.468 1.092 -3.609 1.00 10.57 122 LEU A C 1
ATOM 642 O O . LEU A 1 122 ? 29.523 1.216 -2.810 1.00 10.45 122 LEU A O 1
ATOM 647 N N . VAL A 1 123 ? 31.002 2.116 -4.262 1.00 9.95 123 VAL A N 1
ATOM 648 C CA . VAL A 1 123 ? 30.517 3.476 -4.090 1.00 9.71 123 VAL A CA 1
ATOM 649 C C . VAL A 1 123 ? 29.775 3.927 -5.343 1.00 9.50 123 VAL A C 1
ATOM 650 O O . VAL A 1 123 ? 30.251 3.768 -6.457 1.00 8.95 123 VAL A O 1
ATOM 654 N N . HIS A 1 124 ? 28.598 4.492 -5.145 1.00 9.36 124 HIS A N 1
ATOM 655 C CA . HIS A 1 124 ? 27.806 5.010 -6.246 1.00 9.57 124 HIS A CA 1
ATOM 656 C C . HIS A 1 124 ? 27.200 6.319 -5.764 1.00 9.78 124 HIS A C 1
ATOM 657 O O . HIS A 1 124 ? 26.769 6.394 -4.615 1.00 10.17 124 HIS A O 1
ATOM 664 N N . PRO A 1 125 ? 27.173 7.370 -6.617 1.00 9.66 125 PRO A N 1
ATOM 665 C CA . PRO A 1 125 ? 26.373 8.515 -6.135 1.00 9.59 125 PRO A CA 1
ATOM 666 C C . PRO A 1 125 ? 24.990 7.968 -6.223 1.00 10.23 125 PRO A C 1
ATOM 667 O O . PRO A 1 125 ? 24.836 6.950 -6.880 1.00 12.06 125 PRO A O 1
ATOM 671 N N . ALA A 1 126 ? 23.972 8.530 -5.598 1.00 10.23 126 ALA A N 1
ATOM 672 C CA . ALA A 1 126 ? 22.610 7.928 -5.829 1.00 10.52 126 ALA A CA 1
ATOM 673 C C . ALA A 1 126 ? 22.452 6.354 -5.856 1.00 10.06 126 ALA A C 1
ATOM 674 O O . ALA A 1 126 ? 21.978 5.816 -6.853 1.00 9.84 126 ALA A O 1
ATOM 676 N N . PRO A 1 127 ? 22.851 5.633 -4.785 1.00 10.10 127 PRO A N 1
ATOM 677 C CA . PRO A 1 127 ? 22.626 4.179 -4.736 1.00 11.01 127 PRO A CA 1
ATOM 678 C C . PRO A 1 127 ? 21.133 3.767 -4.826 1.00 11.71 127 PRO A C 1
ATOM 679 O O . PRO A 1 127 ? 20.732 2.888 -5.597 1.00 11.69 127 PRO A O 1
ATOM 683 N N . ARG A 1 128 ? 20.310 4.404 -4.023 1.00 12.02 128 ARG A N 1
ATOM 684 C CA . ARG A 1 128 ? 18.894 4.140 -4.053 1.00 12.44 128 ARG A CA 1
ATOM 685 C C . ARG A 1 128 ? 18.290 4.198 -5.473 1.00 12.67 128 ARG A C 1
ATOM 686 O O . ARG A 1 128 ? 17.340 3.478 -5.759 1.00 14.07 128 ARG A O 1
ATOM 694 N N . GLY A 1 129 ? 18.822 5.047 -6.352 1.00 12.04 129 GLY A N 1
ATOM 695 C CA . GLY A 1 129 ? 18.292 5.217 -7.708 1.00 11.11 129 GLY A CA 1
ATOM 696 C C . GLY A 1 129 ? 18.682 4.084 -8.644 1.00 10.98 129 GLY A C 1
ATOM 697 O O . GLY A 1 129 ? 18.358 4.106 -9.840 1.00 10.77 129 GLY A O 1
ATOM 698 N N . VAL A 1 130 ? 19.348 3.078 -8.082 1.00 10.65 130 VAL A N 1
ATOM 699 C CA . VAL A 1 130 ? 19.939 1.990 -8.854 1.00 10.37 130 VAL A CA 1
ATOM 700 C C . VAL A 1 130 ? 19.796 0.625 -8.128 1.00 10.41 130 VAL A C 1
ATOM 701 O O . VAL A 1 130 ? 19.997 -0.448 -8.699 1.00 11.58 130 VAL A O 1
ATOM 705 N N . LEU A 1 131 ? 19.427 0.687 -6.865 1.00 9.70 131 LEU A N 1
ATOM 706 C CA . LEU A 1 131 ? 19.245 -0.483 -6.052 1.00 9.06 131 LEU A CA 1
ATOM 707 C C . LEU A 1 131 ? 18.251 -1.498 -6.650 1.00 8.91 131 LEU A C 1
ATOM 708 O O . LEU A 1 131 ? 18.523 -2.701 -6.692 1.00 8.33 131 LEU A O 1
ATOM 713 N N . GLY A 1 132 ? 17.099 -1.005 -7.093 1.00 8.93 132 GLY A N 1
ATOM 714 C CA . GLY A 1 132 ? 16.052 -1.862 -7.656 1.00 8.96 132 GLY A CA 1
ATOM 715 C C . GLY A 1 132 ? 16.512 -2.766 -8.787 1.00 8.91 132 GLY A C 1
ATOM 716 O O . GLY A 1 132 ? 16.202 -3.953 -8.787 1.00 9.29 132 GLY A O 1
ATOM 717 N N . GLY A 1 133 ? 17.236 -2.203 -9.753 1.00 8.57 133 GLY A N 1
ATOM 718 C CA . GLY A 1 133 ? 17.874 -2.981 -10.810 1.00 8.71 133 GLY A CA 1
ATOM 719 C C . GLY A 1 133 ? 18.884 -4.000 -10.294 1.00 9.49 133 GLY A C 1
ATOM 720 O O . GLY A 1 133 ? 18.894 -5.163 -10.746 1.00 9.40 133 GLY A O 1
ATOM 721 N N . LEU A 1 134 ? 19.738 -3.591 -9.346 1.00 9.53 134 LEU A N 1
ATOM 722 C CA . LEU A 1 134 ? 20.676 -4.544 -8.765 1.00 10.03 134 LEU A CA 1
ATOM 723 C C . LEU A 1 134 ? 19.931 -5.719 -8.155 1.00 9.82 134 LEU A C 1
ATOM 724 O O . LEU A 1 134 ? 20.250 -6.856 -8.463 1.00 10.57 134 LEU A O 1
ATOM 729 N N . ALA A 1 135 ? 18.920 -5.444 -7.329 1.00 9.10 135 ALA A N 1
ATOM 730 C CA . ALA A 1 135 ? 18.091 -6.494 -6.711 1.00 8.32 135 ALA A CA 1
ATOM 731 C C . ALA A 1 135 ? 17.378 -7.404 -7.725 1.00 7.94 135 ALA A C 1
ATOM 732 O O . ALA A 1 135 ? 17.319 -8.641 -7.549 1.00 7.88 135 ALA A O 1
ATOM 734 N N . ALA A 1 136 ? 16.835 -6.788 -8.775 1.00 6.79 136 ALA A N 1
ATOM 735 C CA . ALA A 1 136 ? 16.157 -7.538 -9.800 1.00 5.96 136 ALA A CA 1
ATOM 736 C C . ALA A 1 136 ? 17.201 -8.398 -10.526 1.00 5.84 136 ALA A C 1
ATOM 737 O O . ALA A 1 136 ? 16.903 -9.529 -10.916 1.00 5.89 136 ALA A O 1
ATOM 739 N N . THR A 1 137 ? 18.439 -7.904 -10.652 1.00 4.61 137 THR A N 1
ATOM 740 C CA . THR A 1 137 ? 19.483 -8.737 -11.258 1.00 3.65 137 THR A CA 1
ATOM 741 C C . THR A 1 137 ? 19.756 -9.930 -10.382 1.00 3.35 137 THR A C 1
ATOM 742 O O . THR A 1 137 ? 19.677 -11.023 -10.848 1.00 3.82 137 THR A O 1
ATOM 746 N N . VAL A 1 138 ? 20.040 -9.742 -9.110 1.00 3.33 138 VAL A N 1
ATOM 747 C CA . VAL A 1 138 ? 20.437 -10.908 -8.331 1.00 3.65 138 VAL A CA 1
ATOM 748 C C . VAL A 1 138 ? 19.331 -11.942 -8.135 1.00 4.18 138 VAL A C 1
ATOM 749 O O . VAL A 1 138 ? 19.631 -13.142 -8.098 1.00 4.46 138 VAL A O 1
ATOM 753 N N . TYR A 1 139 ? 18.067 -11.502 -8.062 1.00 4.53 139 TYR A N 1
ATOM 754 C CA . TYR A 1 139 ? 16.955 -12.459 -7.857 1.00 3.79 139 TYR A CA 1
ATOM 755 C C . TYR A 1 139 ? 16.412 -12.947 -9.177 1.00 3.94 139 TYR A C 1
ATOM 756 O O . TYR A 1 139 ? 15.329 -13.534 -9.229 1.00 4.82 139 TYR A O 1
ATOM 765 N N . GLY A 1 140 ? 17.169 -12.684 -10.239 1.00 2.94 140 GLY A N 1
ATOM 766 C CA . GLY A 1 140 ? 16.855 -13.228 -11.543 1.00 2.52 140 GLY A CA 1
ATOM 767 C C . GLY A 1 140 ? 15.671 -12.582 -12.245 1.00 3.45 140 GLY A C 1
ATOM 768 O O . GLY A 1 140 ? 15.046 -13.192 -13.078 1.00 2.03 140 GLY A O 1
ATOM 769 N N . HIS A 1 141 ? 15.361 -11.338 -11.901 1.00 5.08 141 HIS A N 1
ATOM 770 C CA . HIS A 1 141 ? 14.283 -10.581 -12.537 1.00 6.37 141 HIS A CA 1
ATOM 771 C C . HIS A 1 141 ? 12.950 -11.285 -12.385 1.00 6.68 141 HIS A C 1
ATOM 772 O O . HIS A 1 141 ? 12.248 -11.529 -13.367 1.00 5.57 141 HIS A O 1
ATOM 779 N N . PRO A 1 142 ? 12.585 -11.591 -11.134 1.00 7.97 142 PRO A N 1
ATOM 780 C CA . PRO A 1 142 ? 11.318 -12.299 -10.896 1.00 9.55 142 PRO A CA 1
ATOM 781 C C . PRO A 1 142 ? 10.123 -11.684 -11.598 1.00 11.23 142 PRO A C 1
ATOM 782 O O . PRO A 1 142 ? 9.243 -12.436 -11.989 1.00 11.88 142 PRO A O 1
ATOM 786 N N . SER A 1 143 ? 10.074 -10.351 -11.762 1.00 13.03 143 SER A N 1
ATOM 787 C CA . SER A 1 143 ? 8.841 -9.709 -12.270 1.00 14.24 143 SER A CA 1
ATOM 788 C C . SER A 1 143 ? 8.643 -9.885 -13.795 1.00 15.90 143 SER A C 1
ATOM 789 O O . SER A 1 143 ? 7.635 -9.482 -14.368 1.00 15.55 143 SER A O 1
ATOM 792 N N . GLU A 1 144 ? 9.612 -10.515 -14.447 1.00 17.82 144 GLU A N 1
ATOM 793 C CA . GLU A 1 144 ? 9.445 -10.899 -15.836 1.00 19.23 144 GLU A CA 1
ATOM 794 C C . GLU A 1 144 ? 8.908 -12.304 -15.942 1.00 18.63 144 GLU A C 1
ATOM 795 O O . GLU A 1 144 ? 8.814 -12.840 -17.031 1.00 19.67 144 GLU A O 1
ATOM 801 N N . ARG A 1 145 ? 8.590 -12.915 -14.816 1.00 17.98 145 ARG A N 1
ATOM 802 C CA . ARG A 1 145 ? 8.146 -14.285 -14.798 1.00 17.46 145 ARG A CA 1
ATOM 803 C C . ARG A 1 145 ? 6.806 -14.291 -14.088 1.00 17.34 145 ARG A C 1
ATOM 804 O O . ARG A 1 145 ? 6.298 -15.350 -13.703 1.00 17.99 145 ARG A O 1
ATOM 812 N N . LEU A 1 146 ? 6.235 -13.104 -13.891 1.00 16.23 146 LEU A N 1
ATOM 813 C CA . LEU A 1 146 ? 5.001 -12.967 -13.129 1.00 14.72 146 LEU A CA 1
ATOM 814 C C . LEU A 1 146 ? 4.193 -11.917 -13.797 1.00 13.76 146 LEU A C 1
ATOM 815 O O . LEU A 1 146 ? 4.712 -11.177 -14.586 1.00 13.69 146 LEU A O 1
ATOM 820 N N . THR A 1 147 ? 2.909 -11.857 -13.502 1.00 13.60 147 THR A N 1
ATOM 821 C CA . THR A 1 147 ? 2.107 -10.732 -13.931 1.00 13.63 147 THR A CA 1
ATOM 822 C C . THR A 1 147 ? 1.897 -9.889 -12.691 1.00 13.86 147 THR A C 1
ATOM 823 O O . THR A 1 147 ? 1.188 -10.302 -11.764 1.00 14.12 147 THR A O 1
ATOM 827 N N . VAL A 1 148 ? 2.546 -8.732 -12.659 1.00 13.24 148 VAL A N 1
ATOM 828 C CA . VAL A 1 148 ? 2.500 -7.874 -11.488 1.00 12.39 148 VAL A CA 1
ATOM 829 C C . VAL A 1 148 ? 1.522 -6.747 -11.800 1.00 12.35 148 VAL A C 1
ATOM 830 O O . VAL A 1 148 ? 1.634 -6.043 -12.821 1.00 12.72 148 VAL A O 1
ATOM 834 N N . ILE A 1 149 ? 0.542 -6.593 -10.938 1.00 11.46 149 ILE A N 1
ATOM 835 C CA . ILE A 1 149 ? -0.387 -5.511 -11.092 1.00 11.39 149 ILE A CA 1
ATOM 836 C C . ILE A 1 149 ? -0.086 -4.473 -10.002 1.00 11.46 149 ILE A C 1
ATOM 837 O O . ILE A 1 149 ? -0.049 -4.812 -8.813 1.00 11.98 149 ILE A O 1
ATOM 842 N N . GLY A 1 150 ? 0.143 -3.222 -10.393 1.00 10.91 150 GLY A N 1
ATOM 843 C CA . GLY A 1 150 ? 0.326 -2.154 -9.419 1.00 10.80 150 GLY A CA 1
ATOM 844 C C . GLY A 1 150 ? -0.876 -1.230 -9.362 1.00 11.25 150 GLY A C 1
ATOM 845 O O . GLY A 1 150 ? -1.431 -0.823 -10.397 1.00 11.92 150 GLY A O 1
ATOM 846 N N . ILE A 1 151 ? -1.303 -0.891 -8.160 1.00 11.21 151 ILE A N 1
ATOM 847 C CA . ILE A 1 151 ? -2.451 -0.003 -8.004 1.00 11.17 151 ILE A CA 1
ATOM 848 C C . ILE A 1 151 ? -2.080 1.211 -7.183 1.00 10.87 151 ILE A C 1
ATOM 849 O O . ILE A 1 151 ? -1.597 1.087 -6.045 1.00 11.09 151 ILE A O 1
ATOM 854 N N . THR A 1 152 ? -2.296 2.388 -7.755 1.00 10.52 152 THR A N 1
ATOM 855 C CA . THR A 1 152 ? -1.958 3.612 -7.027 1.00 10.14 152 THR A CA 1
ATOM 856 C C . THR A 1 152 ? -3.161 4.545 -6.861 1.00 9.81 152 THR A C 1
ATOM 857 O O . THR A 1 152 ? -4.205 4.339 -7.480 1.00 9.06 152 THR A O 1
ATOM 861 N N . GLY A 1 153 ? -3.000 5.547 -6.000 1.00 9.73 153 GLY A N 1
ATOM 862 C CA . GLY A 1 153 ? -3.997 6.586 -5.811 1.00 9.92 153 GLY A CA 1
ATOM 863 C C . GLY A 1 153 ? -4.124 6.920 -4.343 1.00 10.18 153 GLY A C 1
ATOM 864 O O . GLY A 1 153 ? -3.639 6.168 -3.488 1.00 10.72 153 GLY A O 1
ATOM 865 N N . THR A 1 154 ? -4.798 8.027 -4.039 1.00 9.88 154 THR A N 1
ATOM 866 C CA . THR A 1 154 ? -4.986 8.443 -2.647 1.00 9.71 154 THR A CA 1
ATOM 867 C C . THR A 1 154 ? -5.799 7.477 -1.769 1.00 9.18 154 THR A C 1
ATOM 868 O O . THR A 1 154 ? -5.368 7.185 -0.677 1.00 8.63 154 THR A O 1
ATOM 872 N N . SER A 1 155 ? -6.941 6.983 -2.258 1.00 9.13 155 SER A N 1
ATOM 873 C CA . SER A 1 155 ? -7.801 6.029 -1.527 1.00 8.94 155 SER A CA 1
ATOM 874 C C . SER A 1 155 ? -8.096 4.847 -2.414 1.00 9.06 155 SER A C 1
ATOM 875 O O . SER A 1 155 ? -8.012 4.960 -3.632 1.00 10.08 155 SER A O 1
ATOM 878 N N . GLY A 1 156 ? -8.481 3.728 -1.815 1.00 8.72 156 GLY A N 1
ATOM 879 C CA . GLY A 1 156 ? -9.015 2.612 -2.554 1.00 7.79 156 GLY A CA 1
ATOM 880 C C . GLY A 1 156 ? -7.996 1.652 -3.090 1.00 8.12 156 GLY A C 1
ATOM 881 O O . GLY A 1 156 ? -8.364 0.714 -3.790 1.00 8.81 156 GLY A O 1
ATOM 882 N N . LYS A 1 157 ? -6.710 1.853 -2.776 1.00 8.30 157 LYS A N 1
ATOM 883 C CA . LYS A 1 157 ? -5.672 0.921 -3.226 1.00 7.53 157 LYS A CA 1
ATOM 884 C C . LYS A 1 157 ? -5.882 -0.428 -2.566 1.00 7.96 157 LYS A C 1
ATOM 885 O O . LYS A 1 157 ? -6.030 -1.412 -3.260 1.00 8.58 157 LYS A O 1
ATOM 891 N N . THR A 1 158 ? -5.936 -0.474 -1.236 1.00 8.08 158 THR A N 1
ATOM 892 C CA . THR A 1 158 ? -6.192 -1.722 -0.526 1.00 8.60 158 THR A CA 1
ATOM 893 C C . THR A 1 158 ? -7.426 -2.464 -1.082 1.00 9.54 158 THR A C 1
ATOM 894 O O . THR A 1 158 ? -7.319 -3.619 -1.529 1.00 10.02 158 THR A O 1
ATOM 898 N N . THR A 1 159 ? -8.573 -1.797 -1.070 1.00 9.98 159 THR A N 1
ATOM 899 C CA . THR A 1 159 ? -9.838 -2.413 -1.463 1.00 10.85 159 THR A CA 1
ATOM 900 C C . THR A 1 159 ? -9.737 -2.961 -2.886 1.00 11.05 159 THR A C 1
ATOM 901 O O . THR A 1 159 ? -10.213 -4.080 -3.184 1.00 11.00 159 THR A O 1
ATOM 905 N N . THR A 1 160 ? -9.083 -2.197 -3.759 1.00 11.09 160 THR A N 1
ATOM 906 C CA . THR A 1 160 ? -8.958 -2.642 -5.143 1.00 10.92 160 THR A CA 1
ATOM 907 C C . THR A 1 160 ? -8.056 -3.865 -5.237 1.00 10.95 160 THR A C 1
ATOM 908 O O . THR A 1 160 ? -8.386 -4.804 -5.907 1.00 11.55 160 THR A O 1
ATOM 912 N N . THR A 1 161 ? -6.963 -3.892 -4.500 1.00 11.40 161 THR A N 1
ATOM 913 C CA . THR A 1 161 ? -6.103 -5.058 -4.534 1.00 11.54 161 THR A CA 1
ATOM 914 C C . THR A 1 161 ? -6.847 -6.261 -3.964 1.00 12.25 161 THR A C 1
ATOM 915 O O . THR A 1 161 ? -6.630 -7.407 -4.384 1.00 12.97 161 THR A O 1
ATOM 919 N N . TYR A 1 162 ? -7.718 -6.017 -2.994 1.00 12.36 162 TYR A N 1
ATOM 920 C CA . TYR A 1 162 ? -8.463 -7.128 -2.419 1.00 12.10 162 TYR A CA 1
ATOM 921 C C . TYR A 1 162 ? -9.447 -7.699 -3.395 1.00 11.92 162 TYR A C 1
ATOM 922 O O . TYR A 1 162 ? -9.595 -8.922 -3.444 1.00 12.91 162 TYR A O 1
ATOM 931 N N . LEU A 1 163 ? -10.073 -6.840 -4.192 1.00 11.00 163 LEU A N 1
ATOM 932 C CA . LEU A 1 163 ? -11.071 -7.315 -5.145 1.00 10.72 163 LEU A CA 1
ATOM 933 C C . LEU A 1 163 ? -10.407 -8.083 -6.277 1.00 10.55 163 LEU A C 1
ATOM 934 O O . LEU A 1 163 ? -10.881 -9.144 -6.687 1.00 10.48 163 LEU A O 1
ATOM 939 N N . VAL A 1 164 ? -9.298 -7.556 -6.777 1.00 10.42 164 VAL A N 1
ATOM 940 C CA . VAL A 1 164 ? -8.561 -8.236 -7.817 1.00 10.27 164 VAL A CA 1
ATOM 941 C C . VAL A 1 164 ? -8.169 -9.624 -7.300 1.00 10.99 164 VAL A C 1
ATOM 942 O O . VAL A 1 164 ? -8.485 -10.650 -7.917 1.00 11.44 164 VAL A O 1
ATOM 946 N N . GLU A 1 165 ? -7.535 -9.663 -6.134 1.00 11.17 165 GLU A N 1
ATOM 947 C CA . GLU A 1 165 ? -7.053 -10.911 -5.585 1.00 11.04 165 GLU A CA 1
ATOM 948 C C . GLU A 1 165 ? -8.198 -11.884 -5.365 1.00 10.69 165 GLU A C 1
ATOM 949 O O . GLU A 1 165 ? -8.001 -13.089 -5.470 1.00 11.14 165 GLU A O 1
ATOM 955 N N . ALA A 1 166 ? -9.394 -11.359 -5.100 1.00 10.25 166 ALA A N 1
ATOM 956 C CA . ALA A 1 166 ? -10.603 -12.188 -4.924 1.00 10.08 166 ALA A CA 1
ATOM 957 C C . ALA A 1 166 ? -11.069 -12.830 -6.231 1.00 9.91 166 ALA A C 1
ATOM 958 O O . ALA A 1 166 ? -11.462 -13.998 -6.287 1.00 8.84 166 ALA A O 1
ATOM 960 N N . GLY A 1 167 ? -11.018 -12.032 -7.282 1.00 10.63 167 GLY A N 1
ATOM 961 C CA . GLY A 1 167 ? -11.397 -12.491 -8.602 1.00 11.51 167 GLY A CA 1
ATOM 962 C C . GLY A 1 167 ? -10.433 -13.543 -9.099 1.00 11.73 167 GLY A C 1
ATOM 963 O O . GLY A 1 167 ? -10.858 -14.600 -9.561 1.00 12.40 167 GLY A O 1
ATOM 964 N N . LEU A 1 168 ? -9.141 -13.247 -8.995 1.00 11.37 168 LEU A N 1
ATOM 965 C CA . LEU A 1 168 ? -8.102 -14.172 -9.392 1.00 11.08 168 LEU A CA 1
ATOM 966 C C . LEU A 1 168 ? -8.280 -15.520 -8.719 1.00 11.14 168 LEU A C 1
ATOM 967 O O . LEU A 1 168 ? -8.163 -16.534 -9.378 1.00 10.93 168 LEU A O 1
ATOM 972 N N . ARG A 1 169 ? -8.582 -15.531 -7.423 1.00 11.58 169 ARG A N 1
ATOM 973 C CA . ARG A 1 169 ? -8.844 -16.795 -6.725 1.00 12.77 169 ARG A CA 1
ATOM 974 C C . ARG A 1 169 ? -10.022 -17.546 -7.299 1.00 12.98 169 ARG A C 1
ATOM 975 O O . ARG A 1 169 ? -9.951 -18.754 -7.465 1.00 13.50 169 ARG A O 1
ATOM 983 N N . ALA A 1 170 ? -11.114 -16.838 -7.565 1.00 13.15 170 ALA A N 1
ATOM 984 C CA . ALA A 1 170 ? -12.331 -17.461 -8.060 1.00 12.68 170 ALA A CA 1
ATOM 985 C C . ALA A 1 170 ? -12.069 -18.115 -9.396 1.00 12.71 170 ALA A C 1
ATOM 986 O O . ALA A 1 170 ? -12.602 -19.206 -9.652 1.00 12.73 170 ALA A O 1
ATOM 988 N N . ALA A 1 171 ? -11.243 -17.473 -10.232 1.00 12.47 171 ALA A N 1
ATOM 989 C CA . ALA A 1 171 ? -10.877 -18.041 -11.535 1.00 12.87 171 ALA A CA 1
ATOM 990 C C . ALA A 1 171 ? -9.857 -19.165 -11.387 1.00 13.11 171 ALA A C 1
ATOM 991 O O . ALA A 1 171 ? -9.531 -19.833 -12.347 1.00 13.75 171 ALA A O 1
ATOM 993 N N . GLY A 1 172 ? -9.360 -19.377 -10.176 1.00 13.46 172 GLY A N 1
ATOM 994 C CA . GLY A 1 172 ? -8.429 -20.451 -9.904 1.00 13.68 172 GLY A CA 1
ATOM 995 C C . GLY A 1 172 ? -7.000 -20.162 -10.321 1.00 14.65 172 GLY A C 1
ATOM 996 O O . GLY A 1 172 ? -6.235 -21.088 -10.555 1.00 15.10 172 GLY A O 1
ATOM 997 N N . ARG A 1 173 ? -6.630 -18.888 -10.423 1.00 15.25 173 ARG A N 1
ATOM 998 C CA . ARG A 1 173 ? -5.238 -18.512 -10.642 1.00 15.68 173 ARG A CA 1
ATOM 999 C C . ARG A 1 173 ? -4.565 -18.585 -9.298 1.00 15.62 173 ARG A C 1
ATOM 1000 O O . ARG A 1 173 ? -5.227 -18.440 -8.281 1.00 15.61 173 ARG A O 1
ATOM 1008 N N . VAL A 1 174 ? -3.262 -18.853 -9.293 1.00 15.68 174 VAL A N 1
ATOM 1009 C CA . VAL A 1 174 ? -2.457 -18.735 -8.087 1.00 15.12 174 VAL A CA 1
ATOM 1010 C C . VAL A 1 174 ? -2.003 -17.265 -7.969 1.00 15.21 174 VAL A C 1
ATOM 1011 O O . VAL A 1 174 ? -1.156 -16.810 -8.737 1.00 15.73 174 VAL A O 1
ATOM 1015 N N . ALA A 1 175 ? -2.571 -16.542 -7.009 1.00 15.15 175 ALA A N 1
ATOM 1016 C CA . ALA A 1 175 ? -2.262 -15.122 -6.807 1.00 15.53 175 ALA A CA 1
ATOM 1017 C C . ALA A 1 175 ? -1.432 -14.797 -5.559 1.00 15.78 175 ALA A C 1
ATOM 1018 O O . ALA A 1 175 ? -1.348 -15.603 -4.630 1.00 15.80 175 ALA A O 1
ATOM 1020 N N . GLY A 1 176 ? -0.820 -13.610 -5.572 1.00 15.84 176 GLY A N 1
ATOM 1021 C CA . GLY A 1 176 ? -0.093 -13.050 -4.437 1.00 15.84 176 GLY A CA 1
ATOM 1022 C C . GLY A 1 176 ? -0.524 -11.607 -4.268 1.00 16.38 176 GLY A C 1
ATOM 1023 O O . GLY A 1 176 ? -0.788 -10.917 -5.246 1.00 16.23 176 GLY A O 1
ATOM 1024 N N . LEU A 1 177 ? -0.640 -11.158 -3.022 1.00 17.00 177 LEU A N 1
ATOM 1025 C CA . LEU A 1 177 ? -1.076 -9.791 -2.722 1.00 17.24 177 LEU A CA 1
ATOM 1026 C C . LEU A 1 177 ? -0.036 -9.130 -1.826 1.00 17.28 177 LEU A C 1
ATOM 1027 O O . LEU A 1 177 ? 0.474 -9.761 -0.900 1.00 17.05 177 LEU A O 1
ATOM 1032 N N . ILE A 1 178 ? 0.275 -7.863 -2.116 1.00 17.29 178 ILE A N 1
ATOM 1033 C CA . ILE A 1 178 ? 1.236 -7.071 -1.326 1.00 17.09 178 ILE A CA 1
ATOM 1034 C C . ILE A 1 178 ? 0.687 -5.679 -1.058 1.00 17.01 178 ILE A C 1
ATOM 1035 O O . ILE A 1 178 ? 0.424 -4.933 -1.992 1.00 16.65 178 ILE A O 1
ATOM 1040 N N . GLY A 1 179 ? 0.502 -5.334 0.213 1.00 17.35 179 GLY A N 1
ATOM 1041 C CA . GLY A 1 179 ? -0.048 -4.031 0.577 1.00 17.40 179 GLY A CA 1
ATOM 1042 C C . GLY A 1 179 ? 0.071 -3.733 2.050 1.00 17.75 179 GLY A C 1
ATOM 1043 O O . GLY A 1 179 ? 0.888 -4.334 2.743 1.00 17.84 179 GLY A O 1
ATOM 1044 N N . THR A 1 180 ? -0.768 -2.813 2.523 1.00 18.24 180 THR A N 1
ATOM 1045 C CA . THR A 1 180 ? -0.740 -2.303 3.905 1.00 18.53 180 THR A CA 1
ATOM 1046 C C . THR A 1 180 ? -1.129 -3.302 4.980 1.00 18.41 180 THR A C 1
ATOM 1047 O O . THR A 1 180 ? -0.651 -3.219 6.098 1.00 18.83 180 THR A O 1
ATOM 1051 N N . ILE A 1 181 ? -2.020 -4.225 4.658 1.00 18.76 181 ILE A N 1
ATOM 1052 C CA . ILE A 1 181 ? -2.481 -5.189 5.648 1.00 19.01 181 ILE A CA 1
ATOM 1053 C C . ILE A 1 181 ? -1.475 -6.333 5.770 1.00 19.67 181 ILE A C 1
ATOM 1054 O O . ILE A 1 181 ? -1.342 -6.945 6.814 1.00 19.26 181 ILE A O 1
ATOM 1059 N N . GLY A 1 182 ? -0.732 -6.572 4.703 1.00 20.90 182 GLY A N 1
ATOM 1060 C CA . GLY A 1 182 ? 0.348 -7.547 4.711 1.00 22.28 182 GLY A CA 1
ATOM 1061 C C . GLY A 1 182 ? 0.558 -8.196 3.353 1.00 23.27 182 GLY A C 1
ATOM 1062 O O . GLY A 1 182 ? 0.244 -7.605 2.310 1.00 23.62 182 GLY A O 1
ATOM 1063 N N . ILE A 1 183 ? 1.082 -9.418 3.381 1.00 23.75 183 ILE A N 1
ATOM 1064 C CA . ILE A 1 183 ? 1.463 -10.145 2.195 1.00 24.45 183 ILE A CA 1
ATOM 1065 C C . ILE A 1 183 ? 0.675 -11.433 2.220 1.00 25.88 183 ILE A C 1
ATOM 1066 O O . ILE A 1 183 ? 0.521 -12.051 3.268 1.00 26.52 183 ILE A O 1
ATOM 1071 N N . ARG A 1 184 ? 0.145 -11.823 1.068 1.00 27.62 184 ARG A N 1
ATOM 1072 C CA . ARG A 1 184 ? -0.636 -13.048 0.957 1.00 29.10 184 ARG A CA 1
ATOM 1073 C C . ARG A 1 184 ? -0.162 -13.849 -0.217 1.00 30.11 184 ARG A C 1
ATOM 1074 O O . ARG A 1 184 ? -0.157 -13.370 -1.350 1.00 29.99 184 ARG A O 1
ATOM 1082 N N . VAL A 1 185 ? 0.236 -15.079 0.062 1.00 31.70 185 VAL A N 1
ATOM 1083 C CA . VAL A 1 185 ? 0.641 -15.993 -0.984 1.00 33.40 185 VAL A CA 1
ATOM 1084 C C . VAL A 1 185 ? 0.122 -17.362 -0.623 1.00 34.52 185 VAL A C 1
ATOM 1085 O O . VAL A 1 185 ? 0.304 -17.814 0.512 1.00 34.62 185 VAL A O 1
ATOM 1089 N N . GLY A 1 186 ? -0.563 -17.996 -1.575 1.00 35.69 186 GLY A N 1
ATOM 1090 C CA . GLY A 1 186 ? -1.165 -19.299 -1.339 1.00 37.35 186 GLY A CA 1
ATOM 1091 C C . GLY A 1 186 ? -1.807 -19.370 0.038 1.00 38.65 186 GLY A C 1
ATOM 1092 O O . GLY A 1 186 ? -2.607 -18.488 0.416 1.00 39.31 186 GLY A O 1
ATOM 1093 N N . GLY A 1 187 ? -1.433 -20.393 0.805 1.00 39.19 187 GLY A N 1
ATOM 1094 C CA . GLY A 1 187 ? -2.066 -20.650 2.104 1.00 40.35 187 GLY A CA 1
ATOM 1095 C C . GLY A 1 187 ? -1.564 -19.744 3.212 1.00 40.80 187 GLY A C 1
ATOM 1096 O O . GLY A 1 187 ? -2.171 -19.659 4.300 1.00 40.64 187 GLY A O 1
ATOM 1097 N N . ALA A 1 188 ? -0.448 -19.077 2.923 1.00 41.30 188 ALA A N 1
ATOM 1098 C CA . ALA A 1 188 ? 0.223 -18.189 3.884 1.00 41.74 188 ALA A CA 1
ATOM 1099 C C . ALA A 1 188 ? -0.242 -16.724 3.820 1.00 41.50 188 ALA A C 1
ATOM 1100 O O . ALA A 1 188 ? -0.618 -16.199 2.759 1.00 41.51 188 ALA A O 1
ATOM 1102 N N . ASP A 1 189 ? -0.209 -16.087 4.983 1.00 40.95 189 ASP A N 1
ATOM 1103 C CA . ASP A 1 189 ? -0.546 -14.691 5.123 1.00 40.23 189 ASP A CA 1
ATOM 1104 C C . ASP A 1 189 ? 0.376 -14.141 6.204 1.00 39.03 189 ASP A C 1
ATOM 1105 O O . ASP A 1 189 ? 0.388 -14.636 7.322 1.00 38.64 189 ASP A O 1
ATOM 1110 N N . LEU A 1 190 ? 1.167 -13.132 5.843 1.00 37.98 190 LEU A N 1
ATOM 1111 C CA . LEU A 1 190 ? 2.214 -12.571 6.720 1.00 36.89 190 LEU A CA 1
ATOM 1112 C C . LEU A 1 190 ? 2.279 -11.038 6.662 1.00 35.51 190 LEU A C 1
ATOM 1113 O O . LEU A 1 190 ? 1.954 -10.455 5.639 1.00 35.37 190 LEU A O 1
ATOM 1118 N N . PRO A 1 191 ? 2.700 -10.382 7.767 1.00 34.36 191 PRO A N 1
ATOM 1119 C CA . PRO A 1 191 ? 2.587 -8.917 7.872 1.00 33.18 191 PRO A CA 1
ATOM 1120 C C . PRO A 1 191 ? 3.717 -8.164 7.176 1.00 31.91 191 PRO A C 1
ATOM 1121 O O . PRO A 1 191 ? 4.698 -8.780 6.767 1.00 31.92 191 PRO A O 1
ATOM 1125 N N . SER A 1 192 ? 3.575 -6.843 7.056 1.00 30.21 192 SER A N 1
ATOM 1126 C CA . SER A 1 192 ? 4.569 -5.995 6.370 1.00 28.62 192 SER A CA 1
ATOM 1127 C C . SER A 1 192 ? 4.720 -4.645 7.033 1.00 26.63 192 SER A C 1
ATOM 1128 O O . SER A 1 192 ? 3.741 -4.087 7.508 1.00 26.45 192 SER A O 1
ATOM 1131 N N . ALA A 1 193 ? 5.940 -4.114 7.030 1.00 24.24 193 ALA A N 1
ATOM 1132 C CA . ALA A 1 193 ? 6.230 -2.800 7.602 1.00 21.96 193 ALA A CA 1
ATOM 1133 C C . ALA A 1 193 ? 5.625 -1.625 6.819 1.00 20.69 193 ALA A C 1
ATOM 1134 O O . ALA A 1 193 ? 5.295 -0.593 7.409 1.00 20.36 193 ALA A O 1
ATOM 1136 N N . LEU A 1 194 ? 5.493 -1.783 5.502 1.00 19.02 194 LEU A N 1
ATOM 1137 C CA . LEU A 1 194 ? 5.132 -0.693 4.616 1.00 17.80 194 LEU A CA 1
ATOM 1138 C C . LEU A 1 194 ? 4.076 -1.077 3.580 1.00 17.68 194 LEU A C 1
ATOM 1139 O O . LEU A 1 194 ? 3.962 -2.243 3.159 1.00 18.11 194 LEU A O 1
ATOM 1144 N N . THR A 1 195 ? 3.321 -0.079 3.139 1.00 16.89 195 THR A N 1
ATOM 1145 C CA . THR A 1 195 ? 2.350 -0.274 2.091 1.00 16.38 195 THR A CA 1
ATOM 1146 C C . THR A 1 195 ? 3.064 -0.859 0.873 1.00 16.21 195 THR A C 1
ATOM 1147 O O . THR A 1 195 ? 2.553 -1.764 0.216 1.00 17.80 195 THR A O 1
ATOM 1151 N N . THR A 1 196 ? 4.248 -0.355 0.577 1.00 14.98 196 THR A N 1
ATOM 1152 C CA . THR A 1 196 ? 5.046 -0.914 -0.487 1.00 13.84 196 THR A CA 1
ATOM 1153 C C . THR A 1 196 ? 6.452 -1.161 0.031 1.00 12.74 196 THR A C 1
ATOM 1154 O O . THR A 1 196 ? 7.093 -0.235 0.515 1.00 12.90 196 THR A O 1
ATOM 1158 N N . PRO A 1 197 ? 6.945 -2.414 -0.063 1.00 11.60 197 PRO A N 1
ATOM 1159 C CA . PRO A 1 197 ? 8.274 -2.687 0.491 1.00 10.54 197 PRO A CA 1
ATOM 1160 C C . PRO A 1 197 ? 9.389 -2.014 -0.292 1.00 10.22 197 PRO A C 1
ATOM 1161 O O . PRO A 1 197 ? 9.199 -1.586 -1.428 1.00 9.72 197 PRO A O 1
ATOM 1165 N N . GLU A 1 198 ? 10.538 -1.881 0.351 1.00 10.21 198 GLU A N 1
ATOM 1166 C CA . GLU A 1 198 ? 11.734 -1.402 -0.307 1.00 10.52 198 GLU A CA 1
ATOM 1167 C C . GLU A 1 198 ? 12.119 -2.371 -1.421 1.00 10.01 198 GLU A C 1
ATOM 1168 O O . GLU A 1 198 ? 11.759 -3.557 -1.376 1.00 9.57 198 GLU A O 1
ATOM 1174 N N . ALA A 1 199 ? 12.889 -1.870 -2.390 1.00 10.02 199 ALA A N 1
ATOM 1175 C CA . ALA A 1 199 ? 13.301 -2.661 -3.578 1.00 9.78 199 ALA A CA 1
ATOM 1176 C C . ALA A 1 199 ? 13.861 -4.082 -3.302 1.00 9.26 199 ALA A C 1
ATOM 1177 O O . ALA A 1 199 ? 13.344 -5.071 -3.848 1.00 7.57 199 ALA A O 1
ATOM 1179 N N . PRO A 1 200 ? 14.904 -4.180 -2.440 1.00 9.41 200 PRO A N 1
ATOM 1180 C CA . PRO A 1 200 ? 15.454 -5.491 -2.127 1.00 9.47 200 PRO A CA 1
ATOM 1181 C C . PRO A 1 200 ? 14.428 -6.476 -1.513 1.00 10.15 200 PRO A C 1
ATOM 1182 O O . PRO A 1 200 ? 14.468 -7.675 -1.865 1.00 10.65 200 PRO A O 1
ATOM 1186 N N . THR A 1 201 ? 13.512 -6.004 -0.652 1.00 9.72 201 THR A N 1
ATOM 1187 C CA . THR A 1 201 ? 12.471 -6.883 -0.130 1.00 9.76 201 THR A CA 1
ATOM 1188 C C . THR A 1 201 ? 11.485 -7.289 -1.212 1.00 9.94 201 THR A C 1
ATOM 1189 O O . THR A 1 201 ? 11.221 -8.488 -1.442 1.00 9.51 201 THR A O 1
ATOM 1193 N N . LEU A 1 202 ? 10.934 -6.282 -1.881 1.00 10.23 202 LEU A N 1
ATOM 1194 C CA . LEU A 1 202 ? 10.025 -6.530 -2.987 1.00 10.22 202 LEU A CA 1
ATOM 1195 C C . LEU A 1 202 ? 10.586 -7.565 -3.992 1.00 10.29 202 LEU A C 1
ATOM 1196 O O . LEU A 1 202 ? 9.900 -8.557 -4.301 1.00 10.46 202 LEU A O 1
ATOM 1201 N N . GLN A 1 203 ? 11.823 -7.358 -4.469 1.00 9.47 203 GLN A N 1
ATOM 1202 C CA . GLN A 1 203 ? 12.413 -8.290 -5.433 1.00 8.54 203 GLN A CA 1
ATOM 1203 C C . GLN A 1 203 ? 12.555 -9.689 -4.853 1.00 8.29 203 GLN A C 1
ATOM 1204 O O . GLN A 1 203 ? 12.303 -10.666 -5.567 1.00 7.72 203 GLN A O 1
ATOM 1210 N N . ALA A 1 204 ? 12.959 -9.784 -3.573 1.00 7.53 204 ALA A N 1
ATOM 1211 C CA . ALA A 1 204 ? 13.081 -11.083 -2.905 1.00 6.57 204 ALA A CA 1
ATOM 1212 C C . ALA A 1 204 ? 11.719 -11.779 -2.746 1.00 6.90 204 ALA A C 1
ATOM 1213 O O . ALA A 1 204 ? 11.612 -12.987 -2.970 1.00 5.62 204 ALA A O 1
ATOM 1215 N N . MET A 1 205 ? 10.684 -11.017 -2.364 1.00 7.26 205 MET A N 1
ATOM 1216 C CA . MET A 1 205 ? 9.339 -11.557 -2.236 1.00 8.15 205 MET A CA 1
ATOM 1217 C C . MET A 1 205 ? 8.852 -12.177 -3.547 1.00 7.63 205 MET A C 1
ATOM 1218 O O . MET A 1 205 ? 8.328 -13.311 -3.577 1.00 7.25 205 MET A O 1
ATOM 1223 N N . LEU A 1 206 ? 9.015 -11.391 -4.623 1.00 6.63 206 LEU A N 1
ATOM 1224 C CA . LEU A 1 206 ? 8.590 -11.759 -5.948 1.00 4.58 206 LEU A CA 1
ATOM 1225 C C . LEU A 1 206 ? 9.386 -12.997 -6.369 1.00 4.60 206 LEU A C 1
ATOM 1226 O O . LEU A 1 206 ? 8.834 -13.938 -6.928 1.00 4.45 206 LEU A O 1
ATOM 1231 N N . ALA A 1 207 ? 10.684 -13.018 -6.081 1.00 4.37 207 ALA A N 1
ATOM 1232 C CA . ALA A 1 207 ? 11.473 -14.206 -6.364 1.00 4.01 207 ALA A CA 1
ATOM 1233 C C . ALA A 1 207 ? 10.896 -15.415 -5.618 1.00 4.67 207 ALA A C 1
ATOM 1234 O O . ALA A 1 207 ? 10.758 -16.485 -6.204 1.00 5.01 207 ALA A O 1
ATOM 1236 N N . ALA A 1 208 ? 10.516 -15.240 -4.344 1.00 5.21 208 ALA A N 1
ATOM 1237 C CA . ALA A 1 208 ? 9.993 -16.351 -3.530 1.00 4.82 208 ALA A CA 1
ATOM 1238 C C . ALA A 1 208 ? 8.690 -16.823 -4.118 1.00 5.04 208 ALA A C 1
ATOM 1239 O O . ALA A 1 208 ? 8.480 -18.002 -4.274 1.00 4.66 208 ALA A O 1
ATOM 1241 N N . MET A 1 209 ? 7.820 -15.877 -4.456 1.00 6.12 209 MET A N 1
ATOM 1242 C CA . MET A 1 209 ? 6.562 -16.175 -5.149 1.00 6.95 209 MET A CA 1
ATOM 1243 C C . MET A 1 209 ? 6.791 -17.035 -6.433 1.00 6.70 209 MET A C 1
ATOM 1244 O O . MET A 1 209 ? 6.018 -17.954 -6.713 1.00 5.54 209 MET A O 1
ATOM 1249 N N . VAL A 1 210 ? 7.855 -16.734 -7.187 1.00 6.89 210 VAL A N 1
ATOM 1250 C CA . VAL A 1 210 ? 8.135 -17.453 -8.422 1.00 7.22 210 VAL A CA 1
ATOM 1251 C C . VAL A 1 210 ? 8.394 -18.907 -8.071 1.00 8.00 210 VAL A C 1
ATOM 1252 O O . VAL A 1 210 ? 7.758 -19.801 -8.647 1.00 8.14 210 VAL A O 1
ATOM 1256 N N . GLU A 1 211 ? 9.272 -19.133 -7.090 1.00 8.78 211 GLU A N 1
ATOM 1257 C CA . GLU A 1 211 ? 9.556 -20.470 -6.577 1.00 9.58 211 GLU A CA 1
ATOM 1258 C C . GLU A 1 211 ? 8.289 -21.199 -6.122 1.00 10.05 211 GLU A C 1
ATOM 1259 O O . GLU A 1 211 ? 8.119 -22.385 -6.370 1.00 10.17 211 GLU A O 1
ATOM 1265 N N . ARG A 1 212 ? 7.399 -20.486 -5.451 1.00 11.21 212 ARG A N 1
ATOM 1266 C CA . ARG A 1 212 ? 6.166 -21.073 -4.955 1.00 12.60 212 ARG A CA 1
ATOM 1267 C C . ARG A 1 212 ? 5.113 -21.230 -6.061 1.00 12.87 212 ARG A C 1
ATOM 1268 O O . ARG A 1 212 ? 3.961 -21.573 -5.790 1.00 13.07 212 ARG A O 1
ATOM 1276 N N . GLY A 1 213 ? 5.504 -20.966 -7.303 1.00 13.02 213 GLY A N 1
ATOM 1277 C CA . GLY A 1 213 ? 4.599 -21.073 -8.423 1.00 13.32 213 GLY A CA 1
ATOM 1278 C C . GLY A 1 213 ? 3.381 -20.164 -8.441 1.00 14.17 213 GLY A C 1
ATOM 1279 O O . GLY A 1 213 ? 2.350 -20.540 -8.990 1.00 14.21 213 GLY A O 1
ATOM 1280 N N . VAL A 1 214 ? 3.483 -18.963 -7.863 1.00 15.07 214 VAL A N 1
ATOM 1281 C CA . VAL A 1 214 ? 2.462 -17.921 -8.049 1.00 15.34 214 VAL A CA 1
ATOM 1282 C C . VAL A 1 214 ? 2.539 -17.405 -9.486 1.00 16.16 214 VAL A C 1
ATOM 1283 O O . VAL A 1 214 ? 3.627 -17.281 -10.046 1.00 15.66 214 VAL A O 1
ATOM 1287 N N . ASP A 1 215 ? 1.410 -17.083 -10.096 1.00 17.33 215 ASP A N 1
ATOM 1288 C CA . ASP A 1 215 ? 1.509 -16.550 -11.450 1.00 18.89 215 ASP A CA 1
ATOM 1289 C C . ASP A 1 215 ? 1.083 -15.089 -11.610 1.00 18.44 215 ASP A C 1
ATOM 1290 O O . ASP A 1 215 ? 1.417 -14.434 -12.619 1.00 19.19 215 ASP A O 1
ATOM 1295 N N . THR A 1 216 ? 0.339 -14.583 -10.644 1.00 17.61 216 THR A N 1
ATOM 1296 C CA . THR A 1 216 ? -0.101 -13.194 -10.722 1.00 17.65 216 THR A CA 1
ATOM 1297 C C . THR A 1 216 ? -0.011 -12.589 -9.335 1.00 17.06 216 THR A C 1
ATOM 1298 O O . THR A 1 216 ? -0.307 -13.254 -8.358 1.00 17.35 216 THR A O 1
ATOM 1302 N N . VAL A 1 217 ? 0.411 -11.331 -9.268 1.00 16.30 217 VAL A N 1
ATOM 1303 C CA . VAL A 1 217 ? 0.622 -10.602 -8.011 1.00 15.06 217 VAL A CA 1
ATOM 1304 C C . VAL A 1 217 ? -0.043 -9.220 -8.112 1.00 15.05 217 VAL A C 1
ATOM 1305 O O . VAL A 1 217 ? 0.287 -8.449 -9.024 1.00 15.52 217 VAL A O 1
ATOM 1309 N N . VAL A 1 218 ? -0.967 -8.908 -7.202 1.00 14.36 218 VAL A N 1
ATOM 1310 C CA . VAL A 1 218 ? -1.471 -7.542 -7.088 1.00 14.28 218 VAL A CA 1
ATOM 1311 C C . VAL A 1 218 ? -0.750 -6.772 -5.976 1.00 14.72 218 VAL A C 1
ATOM 1312 O O . VAL A 1 218 ? -0.478 -7.325 -4.883 1.00 14.79 218 VAL A O 1
ATOM 1316 N N . MET A 1 219 ? -0.521 -5.479 -6.225 1.00 14.32 219 MET A N 1
ATOM 1317 C CA . MET A 1 219 ? 0.257 -4.630 -5.335 1.00 14.45 219 MET A CA 1
ATOM 1318 C C . MET A 1 219 ? -0.313 -3.246 -5.118 1.00 14.00 219 MET A C 1
ATOM 1319 O O . MET A 1 219 ? -0.733 -2.600 -6.063 1.00 14.00 219 MET A O 1
ATOM 1324 N N . GLU A 1 220 ? -0.292 -2.768 -3.883 1.00 13.94 220 GLU A N 1
ATOM 1325 C CA . GLU A 1 220 ? -0.429 -1.341 -3.645 1.00 13.86 220 GLU A CA 1
ATOM 1326 C C . GLU A 1 220 ? 0.915 -0.711 -3.950 1.00 13.76 220 GLU A C 1
ATOM 1327 O O . GLU A 1 220 ? 1.957 -1.156 -3.450 1.00 14.10 220 GLU A O 1
ATOM 1333 N N . VAL A 1 221 ? 0.884 0.318 -4.793 1.00 13.31 221 VAL A N 1
ATOM 1334 C CA . VAL A 1 221 ? 2.061 1.131 -5.096 1.00 12.52 221 VAL A CA 1
ATOM 1335 C C . VAL A 1 221 ? 1.795 2.568 -4.598 1.00 12.53 221 VAL A C 1
ATOM 1336 O O . VAL A 1 221 ? 1.056 3.346 -5.224 1.00 12.30 221 VAL A O 1
ATOM 1340 N N . SER A 1 222 ? 2.394 2.894 -3.462 1.00 11.83 222 SER A N 1
ATOM 1341 C CA . SER A 1 222 ? 2.234 4.177 -2.849 1.00 11.93 222 SER A CA 1
ATOM 1342 C C . SER A 1 222 ? 3.045 5.211 -3.582 1.00 12.06 222 SER A C 1
ATOM 1343 O O . SER A 1 222 ? 4.030 4.882 -4.216 1.00 12.78 222 SER A O 1
ATOM 1346 N N . SER A 1 223 ? 2.672 6.477 -3.474 1.00 12.37 223 SER A N 1
ATOM 1347 C CA . SER A 1 223 ? 3.480 7.538 -4.078 1.00 12.30 223 SER A CA 1
ATOM 1348 C C . SER A 1 223 ? 4.866 7.678 -3.420 1.00 13.07 223 SER A C 1
ATOM 1349 O O . SER A 1 223 ? 5.809 8.122 -4.072 1.00 13.29 223 SER A O 1
ATOM 1352 N N . HIS A 1 224 ? 5.008 7.286 -2.151 1.00 13.52 224 HIS A N 1
ATOM 1353 C CA . HIS A 1 224 ? 6.346 7.204 -1.542 1.00 14.14 224 HIS A CA 1
ATOM 1354 C C . HIS A 1 224 ? 7.222 6.229 -2.328 1.00 14.61 224 HIS A C 1
ATOM 1355 O O . HIS A 1 224 ? 8.394 6.510 -2.641 1.00 15.05 224 HIS A O 1
ATOM 1362 N N . ALA A 1 225 ? 6.656 5.064 -2.623 1.00 14.30 225 ALA A N 1
ATOM 1363 C CA . ALA A 1 225 ? 7.431 3.998 -3.181 1.00 13.98 225 ALA A CA 1
ATOM 1364 C C . ALA A 1 225 ? 7.998 4.478 -4.495 1.00 14.15 225 ALA A C 1
ATOM 1365 O O . ALA A 1 225 ? 9.194 4.288 -4.753 1.00 14.33 225 ALA A O 1
ATOM 1367 N N . LEU A 1 226 ? 7.149 5.125 -5.300 1.00 14.12 226 LEU A N 1
ATOM 1368 C CA . LEU A 1 226 ? 7.576 5.706 -6.595 1.00 14.10 226 LEU A CA 1
ATOM 1369 C C . LEU A 1 226 ? 8.639 6.798 -6.420 1.00 13.44 226 LEU A C 1
ATOM 1370 O O . LEU A 1 226 ? 9.737 6.700 -6.977 1.00 13.11 226 LEU A O 1
ATOM 1375 N N . ALA A 1 227 ? 8.338 7.817 -5.621 1.00 12.69 227 ALA A N 1
ATOM 1376 C CA . ALA A 1 227 ? 9.348 8.818 -5.337 1.00 12.20 227 ALA A CA 1
ATOM 1377 C C . ALA A 1 227 ? 10.703 8.211 -4.916 1.00 12.13 227 ALA A C 1
ATOM 1378 O O . ALA A 1 227 ? 11.731 8.681 -5.371 1.00 12.86 227 ALA A O 1
ATOM 1380 N N . LEU A 1 228 ? 10.710 7.159 -4.090 1.00 11.76 228 LEU A N 1
ATOM 1381 C CA . LEU A 1 228 ? 11.950 6.689 -3.432 1.00 10.84 228 LEU A CA 1
ATOM 1382 C C . LEU A 1 228 ? 12.595 5.477 -4.103 1.00 10.87 228 LEU A C 1
ATOM 1383 O O . LEU A 1 228 ? 13.537 4.888 -3.569 1.00 11.41 228 LEU A O 1
ATOM 1388 N N . GLY A 1 229 ? 12.082 5.092 -5.260 1.00 10.55 229 GLY A N 1
ATOM 1389 C CA . GLY A 1 229 ? 12.672 4.011 -6.035 1.00 10.63 229 GLY A CA 1
ATOM 1390 C C . GLY A 1 229 ? 12.343 2.601 -5.593 1.00 10.83 229 GLY A C 1
ATOM 1391 O O . GLY A 1 229 ? 12.966 1.648 -6.055 1.00 10.47 229 GLY A O 1
ATOM 1392 N N . ARG A 1 230 ? 11.372 2.450 -4.698 1.00 11.32 230 ARG A N 1
ATOM 1393 C CA . ARG A 1 230 ? 11.067 1.124 -4.157 1.00 11.96 230 ARG A CA 1
ATOM 1394 C C . ARG A 1 230 ? 10.647 0.097 -5.215 1.00 12.65 230 ARG A C 1
ATOM 1395 O O . ARG A 1 230 ? 10.915 -1.094 -5.056 1.00 12.24 230 ARG A O 1
ATOM 1403 N N . VAL A 1 231 ? 10.002 0.554 -6.286 1.00 13.88 231 VAL A N 1
ATOM 1404 C CA . VAL A 1 231 ? 9.578 -0.365 -7.360 1.00 15.45 231 VAL A CA 1
ATOM 1405 C C . VAL A 1 231 ? 10.474 -0.342 -8.635 1.00 17.00 231 VAL A C 1
ATOM 1406 O O . VAL A 1 231 ? 10.039 -0.735 -9.696 1.00 18.07 231 VAL A O 1
ATOM 1410 N N . ASP A 1 232 ? 11.724 0.093 -8.508 1.00 18.65 232 ASP A N 1
ATOM 1411 C CA . ASP A 1 232 ? 12.576 0.372 -9.656 1.00 19.49 232 ASP A CA 1
ATOM 1412 C C . ASP A 1 232 ? 12.843 -0.761 -10.613 1.00 19.88 232 ASP A C 1
ATOM 1413 O O . ASP A 1 232 ? 12.858 -0.549 -11.842 1.00 21.27 232 ASP A O 1
ATOM 1418 N N . GLY A 1 233 ? 13.049 -1.965 -10.116 1.00 19.33 233 GLY A N 1
ATOM 1419 C CA . GLY A 1 233 ? 13.363 -3.029 -11.083 1.00 19.09 233 GLY A CA 1
ATOM 1420 C C . GLY A 1 233 ? 12.177 -3.849 -11.564 1.00 18.87 233 GLY A C 1
ATOM 1421 O O . GLY A 1 233 ? 12.371 -4.916 -12.117 1.00 19.42 233 GLY A O 1
ATOM 1422 N N . THR A 1 234 ? 10.959 -3.359 -11.378 1.00 18.43 234 THR A N 1
ATOM 1423 C CA . THR A 1 234 ? 9.771 -4.197 -11.484 1.00 18.59 234 THR A CA 1
ATOM 1424 C C . THR A 1 234 ? 9.002 -3.946 -12.772 1.00 18.91 234 THR A C 1
ATOM 1425 O O . THR A 1 234 ? 8.622 -2.804 -13.025 1.00 18.99 234 THR A O 1
ATOM 1429 N N . ARG A 1 235 ? 8.746 -5.002 -13.557 1.00 18.44 235 ARG A N 1
ATOM 1430 C CA . ARG A 1 235 ? 7.867 -4.893 -14.717 1.00 18.54 235 ARG A CA 1
ATOM 1431 C C . ARG A 1 235 ? 6.420 -5.004 -14.274 1.00 17.26 235 ARG A C 1
ATOM 1432 O O . ARG A 1 235 ? 5.971 -6.077 -13.878 1.00 17.23 235 ARG A O 1
ATOM 1440 N N . PHE A 1 236 ? 5.683 -3.899 -14.349 1.00 15.77 236 PHE A N 1
ATOM 1441 C CA . PHE A 1 236 ? 4.237 -3.914 -14.133 1.00 13.56 236 PHE A CA 1
ATOM 1442 C C . PHE A 1 236 ? 3.485 -4.296 -15.405 1.00 12.83 236 PHE A C 1
ATOM 1443 O O . PHE A 1 236 ? 3.597 -3.619 -16.408 1.00 12.56 236 PHE A O 1
ATOM 1451 N N . ALA A 1 237 ? 2.725 -5.381 -15.374 1.00 12.50 237 ALA A N 1
ATOM 1452 C CA . ALA A 1 237 ? 1.848 -5.740 -16.509 1.00 12.47 237 ALA A CA 1
ATOM 1453 C C . ALA A 1 237 ? 0.612 -4.837 -16.598 1.00 12.90 237 ALA A C 1
ATOM 1454 O O . ALA A 1 237 ? 0.134 -4.541 -17.697 1.00 13.72 237 ALA A O 1
ATOM 1456 N N . VAL A 1 238 ? 0.079 -4.439 -15.439 1.00 12.25 238 VAL A N 1
ATOM 1457 C CA . VAL A 1 238 ? -0.996 -3.463 -15.354 1.00 11.44 238 VAL A CA 1
ATOM 1458 C C . VAL A 1 238 ? -0.653 -2.423 -14.269 1.00 11.14 238 VAL A C 1
ATOM 1459 O O . VAL A 1 238 ? -0.096 -2.761 -13.226 1.00 10.65 238 VAL A O 1
ATOM 1463 N N . GLY A 1 239 ? -0.975 -1.159 -14.526 1.00 10.67 239 GLY A N 1
ATOM 1464 C CA . GLY A 1 239 ? -0.876 -0.145 -13.511 1.00 10.73 239 GLY A CA 1
ATOM 1465 C C . GLY A 1 239 ? -2.229 0.496 -13.445 1.00 11.42 239 GLY A C 1
ATOM 1466 O O . GLY A 1 239 ? -2.830 0.782 -14.493 1.00 11.85 239 GLY A O 1
ATOM 1467 N N . ALA A 1 240 ? -2.727 0.722 -12.233 1.00 11.47 240 ALA A N 1
ATOM 1468 C CA . ALA A 1 240 ? -4.048 1.350 -12.084 1.00 12.30 240 ALA A CA 1
ATOM 1469 C C . ALA A 1 240 ? -4.111 2.578 -11.145 1.00 12.80 240 ALA A C 1
ATOM 1470 O O . ALA A 1 240 ? -3.422 2.674 -10.098 1.00 13.19 240 ALA A O 1
ATOM 1472 N N . PHE A 1 241 ? -4.955 3.518 -11.537 1.00 12.69 241 PHE A N 1
ATOM 1473 C CA . PHE A 1 241 ? -5.123 4.742 -10.784 1.00 12.25 241 PHE A CA 1
ATOM 1474 C C . PHE A 1 241 ? -6.563 4.879 -10.277 1.00 12.61 241 PHE A C 1
ATOM 1475 O O . PHE A 1 241 ? -7.523 4.860 -11.073 1.00 12.92 241 PHE A O 1
ATOM 1483 N N . THR A 1 242 ? -6.708 5.017 -8.959 1.00 12.33 242 THR A N 1
ATOM 1484 C CA . THR A 1 242 ? -8.026 5.072 -8.358 1.00 11.70 242 THR A CA 1
ATOM 1485 C C . THR A 1 242 ? -8.542 6.494 -8.305 1.00 12.27 242 THR A C 1
ATOM 1486 O O . THR A 1 242 ? -9.671 6.739 -8.706 1.00 12.50 242 THR A O 1
ATOM 1490 N N . ASN A 1 243 ? -7.730 7.428 -7.810 1.00 12.53 243 ASN A N 1
ATOM 1491 C CA . ASN A 1 243 ? -8.197 8.803 -7.507 1.00 12.88 243 ASN A CA 1
ATOM 1492 C C . ASN A 1 243 ? -7.122 9.582 -6.783 1.00 13.03 243 ASN A C 1
ATOM 1493 O O . ASN A 1 243 ? -6.114 9.008 -6.379 1.00 14.09 243 ASN A O 1
ATOM 1498 N N . LEU A 1 244 ? -7.344 10.873 -6.577 1.00 12.69 244 LEU A N 1
ATOM 1499 C CA . LEU A 1 244 ? -6.385 11.682 -5.855 1.00 12.85 244 LEU A CA 1
ATOM 1500 C C . LEU A 1 244 ? -7.073 12.796 -5.124 1.00 12.89 244 LEU A C 1
ATOM 1501 O O . LEU A 1 244 ? -7.883 13.503 -5.701 1.00 12.97 244 LEU A O 1
ATOM 1506 N N . SER A 1 245 ? -6.743 12.940 -3.850 1.00 13.25 245 SER A N 1
ATOM 1507 C CA . SER A 1 245 ? -7.149 14.091 -3.053 1.00 14.34 245 SER A CA 1
ATOM 1508 C C . SER A 1 245 ? -5.994 14.426 -2.115 1.00 14.91 245 SER A C 1
ATOM 1509 O O . SER A 1 245 ? -5.039 13.667 -2.057 1.00 15.31 245 SER A O 1
ATOM 1512 N N . ARG A 1 246 ? -6.042 15.545 -1.391 1.00 15.53 246 ARG A N 1
ATOM 1513 C CA . ARG A 1 246 ? -4.838 15.936 -0.651 1.00 16.10 246 ARG A CA 1
ATOM 1514 C C . ARG A 1 246 ? -4.440 15.000 0.490 1.00 16.11 246 ARG A C 1
ATOM 1515 O O . ARG A 1 246 ? -5.219 14.673 1.367 1.00 16.30 246 ARG A O 1
ATOM 1523 N N . ASP A 1 247 ? -3.206 14.527 0.402 1.00 16.38 247 ASP A N 1
ATOM 1524 C CA . ASP A 1 247 ? -2.594 13.629 1.366 1.00 16.33 247 ASP A CA 1
ATOM 1525 C C . ASP A 1 247 ? -1.077 13.796 1.172 1.00 16.38 247 ASP A C 1
ATOM 1526 O O . ASP A 1 247 ? -0.638 14.476 0.253 1.00 16.54 247 ASP A O 1
ATOM 1531 N N . HIS A 1 248 ? -0.290 13.217 2.070 1.00 16.50 248 HIS A N 1
ATOM 1532 C CA . HIS A 1 248 ? 1.163 13.115 1.931 1.00 16.39 248 HIS A CA 1
ATOM 1533 C C . HIS A 1 248 ? 1.946 14.415 1.604 1.00 15.43 248 HIS A C 1
ATOM 1534 O O . HIS A 1 248 ? 3.029 14.369 1.035 1.00 15.37 248 HIS A O 1
ATOM 1541 N N . LEU A 1 249 ? 1.416 15.564 2.009 1.00 14.68 249 LEU A N 1
ATOM 1542 C CA . LEU A 1 249 ? 2.087 16.850 1.761 1.00 13.70 249 LEU A CA 1
ATOM 1543 C C . LEU A 1 249 ? 3.157 17.172 2.791 1.00 13.10 249 LEU A C 1
ATOM 1544 O O . LEU A 1 249 ? 3.762 18.236 2.752 1.00 12.93 249 LEU A O 1
ATOM 1549 N N . ASP A 1 250 ? 3.389 16.249 3.713 1.00 12.71 250 ASP A N 1
ATOM 1550 C CA . ASP A 1 250 ? 4.521 16.334 4.649 1.00 13.03 250 ASP A CA 1
ATOM 1551 C C . ASP A 1 250 ? 5.743 15.586 4.073 1.00 12.85 250 ASP A C 1
ATOM 1552 O O . ASP A 1 250 ? 6.830 15.600 4.653 1.00 12.35 250 ASP A O 1
ATOM 1557 N N . PHE A 1 251 ? 5.535 14.930 2.928 1.00 12.66 251 PHE A N 1
ATOM 1558 C CA . PHE A 1 251 ? 6.589 14.275 2.188 1.00 12.48 251 PHE A CA 1
ATOM 1559 C C . PHE A 1 251 ? 6.826 14.933 0.821 1.00 13.30 251 PHE A C 1
ATOM 1560 O O . PHE A 1 251 ? 7.968 15.321 0.504 1.00 13.73 251 PHE A O 1
ATOM 1568 N N . HIS A 1 252 ? 5.769 15.006 -0.003 1.00 13.33 252 HIS A N 1
ATOM 1569 C CA . HIS A 1 252 ? 5.849 15.632 -1.318 1.00 12.93 252 HIS A CA 1
ATOM 1570 C C . HIS A 1 252 ? 5.771 17.127 -1.093 1.00 13.07 252 HIS A C 1
ATOM 1571 O O . HIS A 1 252 ? 4.879 17.609 -0.358 1.00 12.88 252 HIS A O 1
ATOM 1578 N N . PRO A 1 253 ? 6.701 17.880 -1.713 1.00 13.02 253 PRO A N 1
ATOM 1579 C CA . PRO A 1 253 ? 6.713 19.349 -1.493 1.00 12.58 253 PRO A CA 1
ATOM 1580 C C . PRO A 1 253 ? 5.431 20.075 -1.984 1.00 12.55 253 PRO A C 1
ATOM 1581 O O . PRO A 1 253 ? 5.196 21.199 -1.559 1.00 12.83 253 PRO A O 1
ATOM 1585 N N . SER A 1 254 ? 4.613 19.444 -2.842 1.00 12.05 254 SER A N 1
ATOM 1586 C CA . SER A 1 254 ? 3.375 20.050 -3.345 1.00 11.40 254 SER A CA 1
ATOM 1587 C C . SER A 1 254 ? 2.433 19.014 -3.926 1.00 11.72 254 SER A C 1
ATOM 1588 O O . SER A 1 254 ? 2.848 17.882 -4.183 1.00 11.77 254 SER A O 1
ATOM 1591 N N . MET A 1 255 ? 1.174 19.413 -4.151 1.00 12.16 255 MET A N 1
ATOM 1592 C CA . MET A 1 255 ? 0.171 18.575 -4.833 1.00 12.35 255 MET A CA 1
ATOM 1593 C C . MET A 1 255 ? 0.594 18.148 -6.227 1.00 12.53 255 MET A C 1
ATOM 1594 O O . MET A 1 255 ? 0.242 17.055 -6.661 1.00 12.57 255 MET A O 1
ATOM 1599 N N . ALA A 1 256 ? 1.334 19.019 -6.922 1.00 12.72 256 ALA A N 1
ATOM 1600 C CA . ALA A 1 256 ? 1.859 18.707 -8.243 1.00 12.87 256 ALA A CA 1
ATOM 1601 C C . ALA A 1 256 ? 2.793 17.504 -8.137 1.00 13.33 256 ALA A C 1
ATOM 1602 O O . ALA A 1 256 ? 2.619 16.496 -8.834 1.00 13.11 256 ALA A O 1
ATOM 1604 N N . ASP A 1 257 ? 3.761 17.617 -7.235 1.00 13.45 257 ASP A N 1
ATOM 1605 C CA . ASP A 1 257 ? 4.740 16.591 -7.010 1.00 14.21 257 ASP A CA 1
ATOM 1606 C C . ASP A 1 257 ? 4.084 15.259 -6.688 1.00 14.57 257 ASP A C 1
ATOM 1607 O O . ASP A 1 257 ? 4.533 14.185 -7.131 1.00 14.44 257 ASP A O 1
ATOM 1612 N N . TYR A 1 258 ? 3.011 15.344 -5.914 1.00 14.92 258 TYR A N 1
ATOM 1613 C CA . TYR A 1 258 ? 2.248 14.184 -5.484 1.00 15.23 258 TYR A CA 1
ATOM 1614 C C . TYR A 1 258 ? 1.660 13.500 -6.712 1.00 15.18 258 TYR A C 1
ATOM 1615 O O . TYR A 1 258 ? 1.844 12.303 -6.909 1.00 15.22 258 TYR A O 1
ATOM 1624 N N . PHE A 1 259 ? 1.005 14.278 -7.565 1.00 15.41 259 PHE A N 1
ATOM 1625 C CA . PHE A 1 259 ? 0.498 13.784 -8.857 1.00 15.47 259 PHE A CA 1
ATOM 1626 C C . PHE A 1 259 ? 1.609 13.202 -9.736 1.00 15.44 259 PHE A C 1
ATOM 1627 O O . PHE A 1 259 ? 1.462 12.129 -10.284 1.00 15.54 259 PHE A O 1
ATOM 1635 N N . GLU A 1 260 ? 2.722 13.919 -9.860 1.00 15.44 260 GLU A N 1
ATOM 1636 C CA . GLU A 1 260 ? 3.813 13.480 -10.697 1.00 14.79 260 GLU A CA 1
ATOM 1637 C C . GLU A 1 260 ? 4.398 12.152 -10.261 1.00 14.63 260 GLU A C 1
ATOM 1638 O O . GLU A 1 260 ? 4.641 11.277 -11.085 1.00 14.43 260 GLU A O 1
ATOM 1644 N N . ALA A 1 261 ? 4.617 11.989 -8.964 1.00 14.85 261 ALA A N 1
ATOM 1645 C CA . ALA A 1 261 ? 5.088 10.701 -8.441 1.00 14.89 261 ALA A CA 1
ATOM 1646 C C . ALA A 1 261 ? 4.234 9.550 -8.959 1.00 14.77 261 ALA A C 1
ATOM 1647 O O . ALA A 1 261 ? 4.757 8.567 -9.478 1.00 14.75 261 ALA A O 1
ATOM 1661 N N . ALA A 1 263 ? 2.270 9.656 -11.564 1.00 14.79 263 ALA A N 1
ATOM 1662 C CA . ALA A 1 263 ? 2.305 9.587 -13.015 1.00 14.88 263 ALA A CA 1
ATOM 1663 C C . ALA A 1 263 ? 3.396 8.631 -13.527 1.00 15.27 263 ALA A C 1
ATOM 1664 O O . ALA A 1 263 ? 3.270 8.094 -14.624 1.00 16.16 263 ALA A O 1
ATOM 1666 N N . SER A 1 264 ? 4.439 8.400 -12.731 1.00 15.42 264 SER A N 1
ATOM 1667 C CA . SER A 1 264 ? 5.543 7.515 -13.111 1.00 15.65 264 SER A CA 1
ATOM 1668 C C . SER A 1 264 ? 5.067 6.218 -13.722 1.00 15.79 264 SER A C 1
ATOM 1669 O O . SER A 1 264 ? 5.772 5.587 -14.511 1.00 15.21 264 SER A O 1
ATOM 1672 N N . LEU A 1 265 ? 3.865 5.818 -13.324 1.00 16.40 265 LEU A N 1
ATOM 1673 C CA . LEU A 1 265 ? 3.349 4.495 -13.633 1.00 16.96 265 LEU A CA 1
ATOM 1674 C C . LEU A 1 265 ? 2.522 4.508 -14.916 1.00 17.57 265 LEU A C 1
ATOM 1675 O O . LEU A 1 265 ? 2.154 3.436 -15.430 1.00 17.74 265 LEU A O 1
ATOM 1680 N N . PHE A 1 266 ? 2.249 5.715 -15.435 1.00 17.56 266 PHE A N 1
ATOM 1681 C CA . PHE A 1 266 ? 1.302 5.886 -16.529 1.00 17.86 266 PHE A CA 1
ATOM 1682 C C . PHE A 1 266 ? 1.814 6.594 -17.769 1.00 18.63 266 PHE A C 1
ATOM 1683 O O . PHE A 1 266 ? 1.334 6.320 -18.892 1.00 18.92 266 PHE A O 1
ATOM 1691 N N . ASP A 1 267 ? 2.764 7.510 -17.572 1.00 18.88 267 ASP A N 1
ATOM 1692 C CA . ASP A 1 267 ? 3.376 8.219 -18.681 1.00 18.95 267 ASP A CA 1
ATOM 1693 C C . ASP A 1 267 ? 4.013 7.202 -19.627 1.00 18.56 267 ASP A C 1
ATOM 1694 O O . ASP A 1 267 ? 4.829 6.406 -19.172 1.00 19.19 267 ASP A O 1
ATOM 1699 N N . PRO A 1 268 ? 3.630 7.208 -20.931 1.00 17.92 268 PRO A N 1
ATOM 1700 C CA . PRO A 1 268 ? 4.127 6.215 -21.871 1.00 17.31 268 PRO A CA 1
ATOM 1701 C C . PRO A 1 268 ? 5.644 6.210 -21.898 1.00 17.30 268 PRO A C 1
ATOM 1702 O O . PRO A 1 268 ? 6.255 5.145 -21.915 1.00 17.68 268 PRO A O 1
ATOM 1706 N N . ASP A 1 269 ? 6.254 7.383 -21.844 1.00 16.99 269 ASP A N 1
ATOM 1707 C CA . ASP A 1 269 ? 7.695 7.453 -21.962 1.00 17.42 269 ASP A CA 1
ATOM 1708 C C . ASP A 1 269 ? 8.428 7.168 -20.663 1.00 17.02 269 ASP A C 1
ATOM 1709 O O . ASP A 1 269 ? 9.648 7.109 -20.649 1.00 17.28 269 ASP A O 1
ATOM 1714 N N . SER A 1 270 ? 7.678 6.973 -19.591 1.00 16.60 270 SER A N 1
ATOM 1715 C CA . SER A 1 270 ? 8.244 6.776 -18.282 1.00 17.39 270 SER A CA 1
ATOM 1716 C C . SER A 1 270 ? 8.925 5.423 -18.102 1.00 17.85 270 SER A C 1
ATOM 1717 O O . SER A 1 270 ? 8.404 4.409 -18.547 1.00 18.48 270 SER A O 1
ATOM 1720 N N . ALA A 1 271 ? 10.076 5.408 -17.424 1.00 18.53 271 ALA A N 1
ATOM 1721 C CA . ALA A 1 271 ? 10.783 4.165 -17.088 1.00 18.92 271 ALA A CA 1
ATOM 1722 C C . ALA A 1 271 ? 9.880 3.177 -16.365 1.00 19.55 271 ALA A C 1
ATOM 1723 O O . ALA A 1 271 ? 10.056 1.967 -16.511 1.00 19.89 271 ALA A O 1
ATOM 1725 N N . LEU A 1 272 ? 8.909 3.685 -15.603 1.00 20.18 272 LEU A N 1
ATOM 1726 C CA . LEU A 1 272 ? 8.003 2.806 -14.853 1.00 20.91 272 LEU A CA 1
ATOM 1727 C C . LEU A 1 272 ? 6.650 2.555 -15.516 1.00 20.94 272 LEU A C 1
ATOM 1728 O O . LEU A 1 272 ? 5.785 1.939 -14.880 1.00 22.57 272 LEU A O 1
ATOM 1733 N N . ARG A 1 273 ? 6.448 3.011 -16.755 1.00 19.50 273 ARG A N 1
ATOM 1734 C CA . ARG A 1 273 ? 5.181 2.751 -17.434 1.00 18.40 273 ARG A CA 1
ATOM 1735 C C . ARG A 1 273 ? 4.784 1.271 -17.284 1.00 18.18 273 ARG A C 1
ATOM 1736 O O . ARG A 1 273 ? 5.573 0.378 -17.540 1.00 17.66 273 ARG A O 1
ATOM 1744 N N . ALA A 1 274 ? 3.573 1.020 -16.809 1.00 18.43 274 ALA A N 1
ATOM 1745 C CA . ALA A 1 274 ? 3.022 -0.332 -16.829 1.00 18.69 274 ALA A CA 1
ATOM 1746 C C . ALA A 1 274 ? 2.590 -0.674 -18.247 1.00 18.93 274 ALA A C 1
ATOM 1747 O O . ALA A 1 274 ? 2.212 0.215 -19.004 1.00 19.18 274 ALA A O 1
ATOM 1749 N N . ARG A 1 275 ? 2.635 -1.960 -18.594 1.00 18.90 275 ARG A N 1
ATOM 1750 C CA . ARG A 1 275 ? 2.289 -2.438 -19.927 1.00 19.05 275 ARG A CA 1
ATOM 1751 C C . ARG A 1 275 ? 0.926 -1.901 -20.386 1.00 18.52 275 ARG A C 1
ATOM 1752 O O . ARG A 1 275 ? 0.788 -1.450 -21.529 1.00 18.27 275 ARG A O 1
ATOM 1760 N N . THR A 1 276 ? -0.077 -1.968 -19.499 1.00 17.64 276 THR A N 1
ATOM 1761 C CA . THR A 1 276 ? -1.409 -1.471 -19.790 1.00 16.26 276 THR A CA 1
ATOM 1762 C C . THR A 1 276 ? -1.933 -0.686 -18.577 1.00 15.44 276 THR A C 1
ATOM 1763 O O . THR A 1 276 ? -1.669 -1.058 -17.437 1.00 15.26 276 THR A O 1
ATOM 1767 N N . ALA A 1 277 ? -2.635 0.419 -18.839 1.00 14.37 277 ALA A N 1
ATOM 1768 C CA . ALA A 1 277 ? -3.063 1.357 -17.803 1.00 13.20 277 ALA A CA 1
ATOM 1769 C C . ALA A 1 277 ? -4.578 1.358 -17.595 1.00 13.14 277 ALA A C 1
ATOM 1770 O O . ALA A 1 277 ? -5.347 1.498 -18.550 1.00 13.21 277 ALA A O 1
ATOM 1772 N N . VAL A 1 278 ? -5.007 1.189 -16.344 1.00 13.00 278 VAL A N 1
ATOM 1773 C CA . VAL A 1 278 ? -6.429 1.337 -15.970 1.00 12.63 278 VAL A CA 1
ATOM 1774 C C . VAL A 1 278 ? -6.568 2.593 -15.130 1.00 12.79 278 VAL A C 1
ATOM 1775 O O . VAL A 1 278 ? -5.866 2.757 -14.132 1.00 13.27 278 VAL A O 1
ATOM 1779 N N . VAL A 1 279 ? -7.445 3.497 -15.538 1.00 12.65 279 VAL A N 1
ATOM 1780 C CA . VAL A 1 279 ? -7.537 4.791 -14.869 1.00 12.51 279 VAL A CA 1
ATOM 1781 C C . VAL A 1 279 ? -8.989 5.133 -14.602 1.00 12.84 279 VAL A C 1
ATOM 1782 O O . VAL A 1 279 ? -9.798 5.204 -15.534 1.00 12.82 279 VAL A O 1
ATOM 1786 N N . CYS A 1 280 ? -9.326 5.336 -13.330 1.00 13.04 280 CYS A N 1
ATOM 1787 C CA . CYS A 1 280 ? -10.648 5.861 -12.995 1.00 13.10 280 CYS A CA 1
ATOM 1788 C C . CYS A 1 280 ? -10.718 7.350 -13.311 1.00 13.40 280 CYS A C 1
ATOM 1789 O O . CYS A 1 280 ? -9.864 8.126 -12.871 1.00 13.08 280 CYS A O 1
ATOM 1792 N N . ILE A 1 281 ? -11.718 7.738 -14.094 1.00 14.26 281 ILE A N 1
ATOM 1793 C CA . ILE A 1 281 ? -12.059 9.164 -14.277 1.00 15.82 281 ILE A CA 1
ATOM 1794 C C . ILE A 1 281 ? -12.679 9.682 -12.968 1.00 16.42 281 ILE A C 1
ATOM 1795 O O . ILE A 1 281 ? -12.108 9.477 -11.900 1.00 18.40 281 ILE A O 1
ATOM 1800 N N . ASP A 1 282 ? -13.840 10.320 -13.023 1.00 16.06 282 ASP A N 1
ATOM 1801 C CA . ASP A 1 282 ? -14.596 10.609 -11.814 1.00 16.21 282 ASP A CA 1
ATOM 1802 C C . ASP A 1 282 ? -13.950 11.681 -10.955 1.00 15.94 282 ASP A C 1
ATOM 1803 O O . ASP A 1 282 ? -14.582 12.246 -10.079 1.00 15.94 282 ASP A O 1
ATOM 1808 N N . ASP A 1 283 ? -12.697 11.971 -11.244 1.00 16.04 283 ASP A N 1
ATOM 1809 C CA . ASP A 1 283 ? -11.847 12.799 -10.437 1.00 16.43 283 ASP A CA 1
ATOM 1810 C C . ASP A 1 283 ? -11.189 13.722 -11.462 1.00 16.09 283 ASP A C 1
ATOM 1811 O O . ASP A 1 283 ? -10.828 13.264 -12.544 1.00 16.03 283 ASP A O 1
ATOM 1816 N N . ASP A 1 284 ? -11.004 14.999 -11.145 1.00 15.57 284 ASP A N 1
ATOM 1817 C CA . ASP A 1 284 ? -10.119 15.815 -11.957 1.00 15.46 284 ASP A CA 1
ATOM 1818 C C . ASP A 1 284 ? -8.735 15.176 -12.179 1.00 15.43 284 ASP A C 1
ATOM 1819 O O . ASP A 1 284 ? -8.289 15.023 -13.324 1.00 15.78 284 ASP A O 1
ATOM 1824 N N . ALA A 1 285 ? -8.069 14.788 -11.094 1.00 14.92 285 ALA A N 1
ATOM 1825 C CA . ALA A 1 285 ? -6.814 14.061 -11.172 1.00 14.35 285 ALA A CA 1
ATOM 1826 C C . ALA A 1 285 ? -6.916 12.801 -12.032 1.00 14.48 285 ALA A C 1
ATOM 1827 O O . ALA A 1 285 ? -5.998 12.481 -12.808 1.00 14.60 285 ALA A O 1
ATOM 1829 N N . GLY A 1 286 ? -8.026 12.081 -11.894 1.00 14.54 286 GLY A N 1
ATOM 1830 C CA . GLY A 1 286 ? -8.243 10.866 -12.679 1.00 14.85 286 GLY A CA 1
ATOM 1831 C C . GLY A 1 286 ? -8.236 11.180 -14.152 1.00 15.04 286 GLY A C 1
ATOM 1832 O O . GLY A 1 286 ? -7.605 10.498 -14.956 1.00 15.21 286 GLY A O 1
ATOM 1833 N N . ARG A 1 287 ? -8.922 12.259 -14.489 1.00 15.52 287 ARG A N 1
ATOM 1834 C CA . ARG A 1 287 ? -9.100 12.660 -15.866 1.00 16.15 287 ARG A CA 1
ATOM 1835 C C . ARG A 1 287 ? -7.794 13.089 -16.474 1.00 15.96 287 ARG A C 1
ATOM 1836 O O . ARG A 1 287 ? -7.551 12.857 -17.666 1.00 16.43 287 ARG A O 1
ATOM 1844 N N . ALA A 1 288 ? -6.970 13.729 -15.648 1.00 15.39 288 ALA A N 1
ATOM 1845 C CA . ALA A 1 288 ? -5.641 14.129 -16.035 1.00 14.92 288 ALA A CA 1
ATOM 1846 C C . ALA A 1 288 ? -4.724 12.906 -16.263 1.00 14.99 288 ALA A C 1
ATOM 1847 O O . ALA A 1 288 ? -3.936 12.918 -17.231 1.00 15.90 288 ALA A O 1
ATOM 1849 N N . MET A 1 289 ? -4.831 11.864 -15.420 1.00 13.87 289 MET A N 1
ATOM 1850 C CA . MET A 1 289 ? -4.022 10.658 -15.611 1.00 13.48 289 MET A CA 1
ATOM 1851 C C . MET A 1 289 ? -4.346 9.921 -16.903 1.00 12.98 289 MET A C 1
ATOM 1852 O O . MET A 1 289 ? -3.427 9.410 -17.572 1.00 13.98 289 MET A O 1
ATOM 1857 N N . ALA A 1 290 ? -5.633 9.836 -17.248 1.00 11.37 290 ALA A N 1
ATOM 1858 C CA . ALA A 1 290 ? -6.043 9.136 -18.467 1.00 10.17 290 ALA A CA 1
ATOM 1859 C C . ALA A 1 290 ? -5.321 9.738 -19.662 1.00 9.54 290 ALA A C 1
ATOM 1860 O O . ALA A 1 290 ? -4.706 9.023 -20.474 1.00 9.67 290 ALA A O 1
ATOM 1862 N N . ALA A 1 291 ? -5.367 11.064 -19.727 1.00 8.38 291 ALA A N 1
ATOM 1863 C CA . ALA A 1 291 ? -4.734 11.808 -20.778 1.00 8.01 291 ALA A CA 1
ATOM 1864 C C . ALA A 1 291 ? -3.245 11.551 -20.769 1.00 7.55 291 ALA A C 1
ATOM 1865 O O . ALA A 1 291 ? -2.627 11.443 -21.817 1.00 8.40 291 ALA A O 1
ATOM 1867 N N . ARG A 1 292 ? -2.670 11.448 -19.591 1.00 7.05 292 ARG A N 1
ATOM 1868 C CA . ARG A 1 292 ? -1.247 11.200 -19.487 1.00 7.83 292 ARG A CA 1
ATOM 1869 C C . ARG A 1 292 ? -0.857 9.849 -20.101 1.00 8.29 292 ARG A C 1
ATOM 1870 O O . ARG A 1 292 ? 0.058 9.762 -20.926 1.00 8.17 292 ARG A O 1
ATOM 1878 N N . ALA A 1 293 ? -1.575 8.808 -19.692 1.00 8.94 293 ALA A N 1
ATOM 1879 C CA . ALA A 1 293 ? -1.403 7.471 -20.227 1.00 9.30 293 ALA A CA 1
ATOM 1880 C C . ALA A 1 293 ? -1.662 7.384 -21.748 1.00 9.53 293 ALA A C 1
ATOM 1881 O O . ALA A 1 293 ? -1.122 6.493 -22.425 1.00 9.60 293 ALA A O 1
ATOM 1883 N N . ALA A 1 294 ? -2.502 8.287 -22.269 1.00 9.48 294 ALA A N 1
ATOM 1884 C CA . ALA A 1 294 ? -2.833 8.357 -23.704 1.00 9.54 294 ALA A CA 1
ATOM 1885 C C . ALA A 1 294 ? -3.648 7.173 -24.242 1.00 9.80 294 ALA A C 1
ATOM 1886 O O . ALA A 1 294 ? -4.360 7.312 -25.246 1.00 10.69 294 ALA A O 1
ATOM 1888 N N . ASP A 1 295 ? -3.527 6.005 -23.611 1.00 9.43 295 ASP A N 1
ATOM 1889 C CA . ASP A 1 295 ? -4.279 4.822 -24.025 1.00 8.70 295 ASP A CA 1
ATOM 1890 C C . ASP A 1 295 ? -4.716 4.055 -22.804 1.00 8.21 295 ASP A C 1
ATOM 1891 O O . ASP A 1 295 ? -4.627 2.849 -22.764 1.00 7.74 295 ASP A O 1
ATOM 1896 N N . ALA A 1 296 ? -5.191 4.758 -21.794 1.00 8.16 296 ALA A N 1
ATOM 1897 C CA . ALA A 1 296 ? -5.691 4.054 -20.643 1.00 8.58 296 ALA A CA 1
ATOM 1898 C C . ALA A 1 296 ? -7.031 3.374 -20.939 1.00 8.86 296 ALA A C 1
ATOM 1899 O O . ALA A 1 296 ? -7.840 3.877 -21.742 1.00 8.94 296 ALA A O 1
ATOM 1901 N N . ILE A 1 297 ? -7.264 2.235 -20.291 1.00 8.18 297 ILE A N 1
ATOM 1902 C CA . ILE A 1 297 ? -8.610 1.738 -20.173 1.00 7.76 297 ILE A CA 1
ATOM 1903 C C . ILE A 1 297 ? -9.292 2.563 -19.085 1.00 7.96 297 ILE A C 1
ATOM 1904 O O . ILE A 1 297 ? -8.879 2.529 -17.923 1.00 7.73 297 ILE A O 1
ATOM 1909 N N . THR A 1 298 ? -10.314 3.328 -19.454 1.00 8.61 298 THR A N 1
ATOM 1910 C CA . THR A 1 298 ? -10.909 4.276 -18.489 1.00 9.27 298 THR A CA 1
ATOM 1911 C C . THR A 1 298 ? -12.114 3.669 -17.832 1.00 9.76 298 THR A C 1
ATOM 1912 O O . THR A 1 298 ? -12.775 2.839 -18.419 1.00 10.00 298 THR A O 1
ATOM 1916 N N . VAL A 1 299 ? -12.387 4.114 -16.617 1.00 11.12 299 VAL A N 1
ATOM 1917 C CA . VAL A 1 299 ? -13.387 3.519 -15.728 1.00 12.27 299 VAL A CA 1
ATOM 1918 C C . VAL A 1 299 ? -14.165 4.655 -15.062 1.00 13.05 299 VAL A C 1
ATOM 1919 O O . VAL A 1 299 ? -13.558 5.631 -14.566 1.00 13.24 299 VAL A O 1
ATOM 1923 N N . SER A 1 300 ? -15.490 4.532 -15.037 1.00 13.85 300 SER A N 1
ATOM 1924 C CA . SER A 1 300 ? -16.334 5.545 -14.375 1.00 14.74 300 SER A CA 1
ATOM 1925 C C . SER A 1 300 ? -17.550 4.963 -13.694 1.00 15.53 300 SER A C 1
ATOM 1926 O O . SER A 1 300 ? -18.336 4.233 -14.305 1.00 15.59 300 SER A O 1
ATOM 1929 N N . ALA A 1 301 ? -17.730 5.321 -12.434 1.00 16.73 301 ALA A N 1
ATOM 1930 C CA . ALA A 1 301 ? -18.971 4.965 -11.735 1.00 17.88 301 ALA A CA 1
ATOM 1931 C C . ALA A 1 301 ? -19.888 6.179 -11.571 1.00 18.29 301 ALA A C 1
ATOM 1932 O O . ALA A 1 301 ? -20.887 6.125 -10.853 1.00 18.81 301 ALA A O 1
ATOM 1934 N N . ALA A 1 302 ? -19.537 7.281 -12.228 1.00 18.95 302 ALA A N 1
ATOM 1935 C CA . ALA A 1 302 ? -20.215 8.559 -12.009 1.00 19.08 302 ALA A CA 1
ATOM 1936 C C . ALA A 1 302 ? -20.786 9.131 -13.301 1.00 19.27 302 ALA A C 1
ATOM 1937 O O . ALA A 1 302 ? -20.834 10.344 -13.488 1.00 19.00 302 ALA A O 1
ATOM 1939 N N . ASP A 1 303 ? -21.204 8.240 -14.194 1.00 19.82 303 ASP A N 1
ATOM 1940 C CA . ASP A 1 303 ? -22.006 8.613 -15.350 1.00 20.75 303 ASP A CA 1
ATOM 1941 C C . ASP A 1 303 ? -21.243 9.374 -16.436 1.00 20.90 303 ASP A C 1
ATOM 1942 O O . ASP A 1 303 ? -21.869 10.048 -17.261 1.00 21.04 303 ASP A O 1
ATOM 1947 N N . ARG A 1 304 ? -19.908 9.286 -16.437 1.00 20.65 304 ARG A N 1
ATOM 1948 C CA . ARG A 1 304 ? -19.098 9.851 -17.527 1.00 20.35 304 ARG A CA 1
ATOM 1949 C C . ARG A 1 304 ? -18.804 8.724 -18.489 1.00 19.76 304 ARG A C 1
ATOM 1950 O O . ARG A 1 304 ? -18.757 7.565 -18.065 1.00 20.17 304 ARG A O 1
ATOM 1958 N N . PRO A 1 305 ? -18.613 9.038 -19.789 1.00 19.11 305 PRO A N 1
ATOM 1959 C CA . PRO A 1 305 ? -18.306 7.936 -20.717 1.00 18.21 305 PRO A CA 1
ATOM 1960 C C . PRO A 1 305 ? -16.917 7.350 -20.419 1.00 17.70 305 PRO A C 1
ATOM 1961 O O . PRO A 1 305 ? -15.944 8.094 -20.201 1.00 17.68 305 PRO A O 1
ATOM 1965 N N . ALA A 1 306 ? -16.840 6.029 -20.369 1.00 16.84 306 ALA A N 1
ATOM 1966 C CA . ALA A 1 306 ? -15.597 5.341 -20.090 1.00 16.22 306 ALA A CA 1
ATOM 1967 C C . ALA A 1 306 ? -15.654 3.961 -20.717 1.00 16.42 306 ALA A C 1
ATOM 1968 O O . ALA A 1 306 ? -16.720 3.527 -21.174 1.00 16.95 306 ALA A O 1
ATOM 1970 N N . HIS A 1 307 ? -14.523 3.259 -20.751 1.00 16.15 307 HIS A N 1
ATOM 1971 C CA . HIS A 1 307 ? -14.528 1.870 -21.234 1.00 15.62 307 HIS A CA 1
ATOM 1972 C C . HIS A 1 307 ? -15.363 0.953 -20.364 1.00 14.72 307 HIS A C 1
ATOM 1973 O O . HIS A 1 307 ? -16.071 0.101 -20.888 1.00 15.21 307 HIS A O 1
ATOM 1980 N N . TRP A 1 308 ? -15.316 1.155 -19.053 1.00 13.58 308 TRP A N 1
ATOM 1981 C CA . TRP A 1 308 ? -16.250 0.493 -18.170 1.00 13.31 308 TRP A CA 1
ATOM 1982 C C . TRP A 1 308 ? -17.149 1.510 -17.483 1.00 13.44 308 TRP A C 1
ATOM 1983 O O . TRP A 1 308 ? -16.680 2.565 -17.090 1.00 14.34 308 TRP A O 1
ATOM 1994 N N . ARG A 1 309 ? -18.433 1.203 -17.347 1.00 13.23 309 ARG A N 1
ATOM 1995 C CA . ARG A 1 309 ? -19.346 2.066 -16.604 1.00 13.62 309 ARG A CA 1
ATOM 1996 C C . ARG A 1 309 ? -20.231 1.248 -15.671 1.00 13.84 309 ARG A C 1
ATOM 1997 O O . ARG A 1 309 ? -20.443 0.048 -15.908 1.00 14.56 309 ARG A O 1
ATOM 2005 N N . ALA A 1 310 ? -20.746 1.899 -14.623 1.00 13.44 310 ALA A N 1
ATOM 2006 C CA . ALA A 1 310 ? -21.695 1.290 -13.698 1.00 13.29 310 ALA A CA 1
ATOM 2007 C C . ALA A 1 310 ? -23.113 1.852 -13.909 1.00 13.80 310 ALA A C 1
ATOM 2008 O O . ALA A 1 310 ? -23.301 3.054 -14.038 1.00 13.74 310 ALA A O 1
ATOM 2010 N N . THR A 1 311 ? -24.108 0.974 -13.970 1.00 14.37 311 THR A N 1
ATOM 2011 C CA . THR A 1 311 ? -25.493 1.397 -14.013 1.00 15.41 311 THR A CA 1
ATOM 2012 C C . THR A 1 311 ? -26.348 0.542 -13.079 1.00 15.66 311 THR A C 1
ATOM 2013 O O . THR A 1 311 ? -25.923 -0.524 -12.642 1.00 15.68 311 THR A O 1
ATOM 2017 N N . ASP A 1 312 ? -27.562 1.008 -12.795 1.00 15.79 312 ASP A N 1
ATOM 2018 C CA . ASP A 1 312 ? -28.466 0.314 -11.900 1.00 16.11 312 ASP A CA 1
ATOM 2019 C C . ASP A 1 312 ? -27.820 0.016 -10.538 1.00 16.09 312 ASP A C 1
ATOM 2020 O O . ASP A 1 312 ? -27.843 -1.110 -10.066 1.00 16.07 312 ASP A O 1
ATOM 2025 N N . VAL A 1 313 ? -27.237 1.029 -9.911 1.00 16.38 313 VAL A N 1
ATOM 2026 C CA . VAL A 1 313 ? -26.610 0.858 -8.604 1.00 16.60 313 VAL A CA 1
ATOM 2027 C C . VAL A 1 313 ? -27.694 0.800 -7.558 1.00 17.14 313 VAL A C 1
ATOM 2028 O O . VAL A 1 313 ? -28.446 1.756 -7.365 1.00 17.55 313 VAL A O 1
ATOM 2032 N N . ALA A 1 314 ? -27.782 -0.337 -6.891 1.00 17.95 314 ALA A N 1
ATOM 2033 C CA . ALA A 1 314 ? -28.792 -0.547 -5.869 1.00 18.80 314 ALA A CA 1
ATOM 2034 C C . ALA A 1 314 ? -28.127 -0.997 -4.580 1.00 19.52 314 ALA A C 1
ATOM 2035 O O . ALA A 1 314 ? -27.172 -1.785 -4.596 1.00 19.82 314 ALA A O 1
ATOM 2037 N N . PRO A 1 315 ? -28.598 -0.465 -3.452 1.00 20.10 315 PRO A N 1
ATOM 2038 C CA . PRO A 1 315 ? -28.132 -1.023 -2.195 1.00 20.65 315 PRO A CA 1
ATOM 2039 C C . PRO A 1 315 ? -28.921 -2.305 -1.893 1.00 21.09 315 PRO A C 1
ATOM 2040 O O . PRO A 1 315 ? -29.995 -2.512 -2.447 1.00 20.95 315 PRO A O 1
ATOM 2044 N N . THR A 1 316 ? -28.376 -3.170 -1.053 1.00 21.89 316 THR A N 1
ATOM 2045 C CA . THR A 1 316 ? -29.092 -4.376 -0.634 1.00 22.56 316 THR A CA 1
ATOM 2046 C C . THR A 1 316 ? -29.042 -4.555 0.884 1.00 22.86 316 THR A C 1
ATOM 2047 O O . THR A 1 316 ? -28.155 -3.997 1.560 1.00 22.61 316 THR A O 1
ATOM 2051 N N . ASP A 1 317 ? -29.990 -5.334 1.419 1.00 23.23 317 ASP A N 1
ATOM 2052 C CA . ASP A 1 317 ? -29.934 -5.757 2.829 1.00 23.38 317 ASP A CA 1
ATOM 2053 C C . ASP A 1 317 ? -28.544 -6.360 3.097 1.00 23.40 317 ASP A C 1
ATOM 2054 O O . ASP A 1 317 ? -27.828 -6.736 2.150 1.00 23.94 317 ASP A O 1
ATOM 2056 N N . ALA A 1 318 ? -28.158 -6.432 4.372 1.00 22.84 318 ALA A N 1
ATOM 2057 C CA . ALA A 1 318 ? -26.805 -6.849 4.774 1.00 21.94 318 ALA A CA 1
ATOM 2058 C C . ALA A 1 318 ? -25.730 -5.922 4.223 1.00 21.30 318 ALA A C 1
ATOM 2059 O O . ALA A 1 318 ? -24.679 -6.380 3.830 1.00 21.53 318 ALA A O 1
ATOM 2061 N N . GLY A 1 319 ? -26.024 -4.624 4.171 1.00 20.98 319 GLY A N 1
ATOM 2062 C CA . GLY A 1 319 ? -25.047 -3.569 3.863 1.00 20.33 319 GLY A CA 1
ATOM 2063 C C . GLY A 1 319 ? -24.237 -3.709 2.588 1.00 20.13 319 GLY A C 1
ATOM 2064 O O . GLY A 1 319 ? -23.083 -3.272 2.527 1.00 20.12 319 GLY A O 1
ATOM 2065 N N . GLY A 1 320 ? -24.839 -4.313 1.564 1.00 19.87 320 GLY A N 1
ATOM 2066 C CA . GLY A 1 320 ? -24.157 -4.504 0.279 1.00 18.92 320 GLY A CA 1
ATOM 2067 C C . GLY A 1 320 ? -24.705 -3.686 -0.880 1.00 18.10 320 GLY A C 1
ATOM 2068 O O . GLY A 1 320 ? -25.612 -2.859 -0.734 1.00 17.84 320 GLY A O 1
ATOM 2069 N N . GLN A 1 321 ? -24.162 -3.948 -2.055 1.00 17.48 321 GLN A N 1
ATOM 2070 C CA . GLN A 1 321 ? -24.449 -3.134 -3.229 1.00 17.05 321 GLN A CA 1
ATOM 2071 C C . GLN A 1 321 ? -24.482 -4.009 -4.474 1.00 16.37 321 GLN A C 1
ATOM 2072 O O . GLN A 1 321 ? -23.635 -4.897 -4.639 1.00 16.59 321 GLN A O 1
ATOM 2078 N N . GLN A 1 322 ? -25.454 -3.783 -5.347 1.00 14.97 322 GLN A N 1
ATOM 2079 C CA . GLN A 1 322 ? -25.427 -4.463 -6.632 1.00 13.88 322 GLN A CA 1
ATOM 2080 C C . GLN A 1 322 ? -25.626 -3.502 -7.800 1.00 13.36 322 GLN A C 1
ATOM 2081 O O . GLN A 1 322 ? -26.430 -2.578 -7.728 1.00 13.93 322 GLN A O 1
ATOM 2087 N N . PHE A 1 323 ? -24.864 -3.708 -8.866 1.00 12.23 323 PHE A N 1
ATOM 2088 C CA . PHE A 1 323 ? -24.915 -2.824 -10.014 1.00 11.51 323 PHE A CA 1
ATOM 2089 C C . PHE A 1 323 ? -24.642 -3.611 -11.288 1.00 11.06 323 PHE A C 1
ATOM 2090 O O . PHE A 1 323 ? -24.229 -4.763 -11.220 1.00 10.96 323 PHE A O 1
ATOM 2098 N N . THR A 1 324 ? -24.886 -2.994 -12.442 1.00 10.74 324 THR A N 1
ATOM 2099 C CA . THR A 1 324 ? -24.519 -3.571 -13.731 1.00 10.34 324 THR A CA 1
ATOM 2100 C C . THR A 1 324 ? -23.239 -2.908 -14.224 1.00 10.31 324 THR A C 1
ATOM 2101 O O . THR A 1 324 ? -23.139 -1.694 -14.285 1.00 10.21 324 THR A O 1
ATOM 2105 N N . ALA A 1 325 ? -22.243 -3.715 -14.550 1.00 10.50 325 ALA A N 1
ATOM 2106 C CA . ALA A 1 325 ? -20.975 -3.206 -15.064 1.00 10.32 325 ALA A CA 1
ATOM 2107 C C . ALA A 1 325 ? -20.986 -3.433 -16.551 1.00 10.33 325 ALA A C 1
ATOM 2108 O O . ALA A 1 325 ? -21.178 -4.555 -17.001 1.00 10.69 325 ALA A O 1
ATOM 2110 N N . ILE A 1 326 ? -20.802 -2.370 -17.319 1.00 10.11 326 ILE A N 1
ATOM 2111 C CA . ILE A 1 326 ? -20.829 -2.467 -18.778 1.00 9.63 326 ILE A CA 1
ATOM 2112 C C . ILE A 1 326 ? -19.386 -2.469 -19.311 1.00 10.02 326 ILE A C 1
ATOM 2113 O O . ILE A 1 326 ? -18.642 -1.490 -19.115 1.00 10.00 326 ILE A O 1
ATOM 2118 N N . ASP A 1 327 ? -18.978 -3.549 -19.979 1.00 9.81 327 ASP A N 1
ATOM 2119 C CA . ASP A 1 327 ? -17.575 -3.645 -20.439 1.00 9.74 327 ASP A CA 1
ATOM 2120 C C . ASP A 1 327 ? -17.329 -2.752 -21.675 1.00 8.99 327 ASP A C 1
ATOM 2121 O O . ASP A 1 327 ? -18.250 -2.112 -22.145 1.00 9.31 327 ASP A O 1
ATOM 2126 N N . PRO A 1 328 ? -16.075 -2.668 -22.177 1.00 8.74 328 PRO A N 1
ATOM 2127 C CA . PRO A 1 328 ? -15.831 -1.866 -23.391 1.00 7.84 328 PRO A CA 1
ATOM 2128 C C . PRO A 1 328 ? -16.552 -2.339 -24.643 1.00 7.53 328 PRO A C 1
ATOM 2129 O O . PRO A 1 328 ? -16.723 -1.549 -25.570 1.00 7.71 328 PRO A O 1
ATOM 2133 N N . ALA A 1 329 ? -16.968 -3.602 -24.680 1.00 6.95 329 ALA A N 1
ATOM 2134 C CA . ALA A 1 329 ? -17.763 -4.094 -25.785 1.00 6.74 329 ALA A CA 1
ATOM 2135 C C . ALA A 1 329 ? -19.234 -3.659 -25.644 1.00 6.97 329 ALA A C 1
ATOM 2136 O O . ALA A 1 329 ? -20.026 -3.844 -26.564 1.00 7.52 329 ALA A O 1
ATOM 2138 N N . GLY A 1 330 ? -19.581 -3.085 -24.490 1.00 6.75 330 GLY A N 1
ATOM 2139 C CA . GLY A 1 330 ? -20.925 -2.622 -24.217 1.00 7.05 330 GLY A CA 1
ATOM 2140 C C . GLY A 1 330 ? -21.834 -3.707 -23.671 1.00 7.27 330 GLY A C 1
ATOM 2141 O O . GLY A 1 330 ? -23.061 -3.565 -23.693 1.00 7.58 330 GLY A O 1
ATOM 2142 N N . VAL A 1 331 ? -21.251 -4.796 -23.185 1.00 7.18 331 VAL A N 1
ATOM 2143 C CA . VAL A 1 331 ? -22.063 -5.815 -22.510 1.00 7.38 331 VAL A CA 1
ATOM 2144 C C . VAL A 1 331 ? -22.114 -5.652 -20.990 1.00 7.18 331 VAL A C 1
ATOM 2145 O O . VAL A 1 331 ? -21.109 -5.338 -20.373 1.00 7.02 331 VAL A O 1
ATOM 2149 N N . GLY A 1 332 ? -23.315 -5.776 -20.425 1.00 7.14 332 GLY A N 1
ATOM 2150 C CA . GLY A 1 332 ? -23.536 -5.561 -19.009 1.00 7.27 332 GLY A CA 1
ATOM 2151 C C . GLY A 1 332 ? -23.297 -6.847 -18.253 1.00 7.75 332 GLY A C 1
ATOM 2152 O O . GLY A 1 332 ? -23.548 -7.926 -18.756 1.00 7.54 332 GLY A O 1
ATOM 2153 N N . HIS A 1 333 ? -22.795 -6.721 -17.034 1.00 8.63 333 HIS A N 1
ATOM 2154 C CA . HIS A 1 333 ? -22.583 -7.849 -16.148 1.00 9.31 333 HIS A CA 1
ATOM 2155 C C . HIS A 1 333 ? -23.134 -7.562 -14.771 1.00 10.93 333 HIS A C 1
ATOM 2156 O O . HIS A 1 333 ? -22.871 -6.495 -14.203 1.00 11.12 333 HIS A O 1
ATOM 2163 N N . HIS A 1 334 ? -23.904 -8.511 -14.235 1.00 12.67 334 HIS A N 1
ATOM 2164 C CA . HIS A 1 334 ? -24.478 -8.349 -12.909 1.00 14.07 334 HIS A CA 1
ATOM 2165 C C . HIS A 1 334 ? -23.419 -8.573 -11.855 1.00 13.72 334 HIS A C 1
ATOM 2166 O O . HIS A 1 334 ? -22.965 -9.699 -11.640 1.00 13.89 334 HIS A O 1
ATOM 2173 N N . ILE A 1 335 ? -23.033 -7.488 -11.202 1.00 13.33 335 ILE A N 1
ATOM 2174 C CA . ILE A 1 335 ? -22.066 -7.551 -10.129 1.00 13.51 335 ILE A CA 1
ATOM 2175 C C . ILE A 1 335 ? -22.740 -7.304 -8.788 1.00 14.19 335 ILE A C 1
ATOM 2176 O O . ILE A 1 335 ? -23.624 -6.464 -8.671 1.00 14.05 335 ILE A O 1
ATOM 2181 N N . GLY A 1 336 ? -22.298 -8.044 -7.780 1.00 15.31 336 GLY A N 1
ATOM 2182 C CA . GLY A 1 336 ? -22.724 -7.827 -6.404 1.00 16.70 336 GLY A CA 1
ATOM 2183 C C . GLY A 1 336 ? -21.493 -7.782 -5.535 1.00 17.45 336 GLY A C 1
ATOM 2184 O O . GLY A 1 336 ? -20.557 -8.548 -5.738 1.00 17.22 336 GLY A O 1
ATOM 2185 N N . ILE A 1 337 ? -21.521 -6.890 -4.553 1.00 18.81 337 ILE A N 1
ATOM 2186 C CA . ILE A 1 337 ? -20.351 -6.547 -3.746 1.00 20.01 337 ILE A CA 1
ATOM 2187 C C . ILE A 1 337 ? -20.762 -6.264 -2.280 1.00 20.48 337 ILE A C 1
ATOM 2188 O O . ILE A 1 337 ? -21.786 -5.628 -2.002 1.00 20.45 337 ILE A O 1
ATOM 2193 N N . ARG A 1 338 ? -19.951 -6.766 -1.358 1.00 21.34 338 ARG A N 1
ATOM 2194 C CA . ARG A 1 338 ? -20.195 -6.653 0.072 1.00 22.29 338 ARG A CA 1
ATOM 2195 C C . ARG A 1 338 ? -19.865 -5.269 0.665 1.00 22.39 338 ARG A C 1
ATOM 2196 O O . ARG A 1 338 ? -20.079 -5.039 1.863 1.00 22.93 338 ARG A O 1
ATOM 2204 N N . LEU A 1 339 ? -19.351 -4.352 -0.160 1.00 22.25 339 LEU A N 1
ATOM 2205 C CA . LEU A 1 339 ? -18.888 -3.037 0.315 1.00 21.79 339 LEU A CA 1
ATOM 2206 C C . LEU A 1 339 ? -19.820 -1.917 -0.114 1.00 21.54 339 LEU A C 1
ATOM 2207 O O . LEU A 1 339 ? -20.260 -1.896 -1.252 1.00 21.18 339 LEU A O 1
ATOM 2212 N N . PRO A 1 340 ? -20.129 -0.978 0.804 1.00 21.57 340 PRO A N 1
ATOM 2213 C CA . PRO A 1 340 ? -20.994 0.151 0.450 1.00 21.35 340 PRO A CA 1
ATOM 2214 C C . PRO A 1 340 ? -20.252 1.364 -0.144 1.00 21.58 340 PRO A C 1
ATOM 2215 O O . PRO A 1 340 ? -19.020 1.450 -0.065 1.00 21.64 340 PRO A O 1
ATOM 2219 N N . GLY A 1 341 ? -21.008 2.288 -0.736 1.00 21.77 341 GLY A N 1
ATOM 2220 C CA . GLY A 1 341 ? -20.463 3.542 -1.233 1.00 22.08 341 GLY A CA 1
ATOM 2221 C C . GLY A 1 341 ? -20.240 3.548 -2.730 1.00 22.59 341 GLY A C 1
ATOM 2222 O O . GLY A 1 341 ? -19.768 2.566 -3.300 1.00 23.03 341 GLY A O 1
ATOM 2223 N N . ARG A 1 342 ? -20.568 4.672 -3.361 1.00 22.93 342 ARG A N 1
ATOM 2224 C CA . ARG A 1 342 ? -20.338 4.878 -4.791 1.00 23.30 342 ARG A CA 1
ATOM 2225 C C . ARG A 1 342 ? -18.885 4.635 -5.195 1.00 23.41 342 ARG A C 1
ATOM 2226 O O . ARG A 1 342 ? -18.621 4.055 -6.239 1.00 23.69 342 ARG A O 1
ATOM 2234 N N . TYR A 1 343 ? -17.947 5.083 -4.372 1.00 23.32 343 TYR A N 1
ATOM 2235 C CA . TYR A 1 343 ? -16.551 4.979 -4.727 1.00 23.24 343 TYR A CA 1
ATOM 2236 C C . TYR A 1 343 ? -16.090 3.518 -4.665 1.00 23.00 343 TYR A C 1
ATOM 2237 O O . TYR A 1 343 ? -15.107 3.150 -5.308 1.00 23.02 343 TYR A O 1
ATOM 2246 N N . ASN A 1 344 ? -16.806 2.683 -3.906 1.00 22.82 344 ASN A N 1
ATOM 2247 C CA . ASN A 1 344 ? -16.491 1.250 -3.870 1.00 22.38 344 ASN A CA 1
ATOM 2248 C C . ASN A 1 344 ? -17.001 0.549 -5.120 1.00 21.45 344 ASN A C 1
ATOM 2249 O O . ASN A 1 344 ? -16.479 -0.510 -5.514 1.00 20.97 344 ASN A O 1
ATOM 2254 N N . VAL A 1 345 ? -18.000 1.166 -5.758 1.00 20.13 345 VAL A N 1
ATOM 2255 C CA . VAL A 1 345 ? -18.435 0.713 -7.072 1.00 18.74 345 VAL A CA 1
ATOM 2256 C C . VAL A 1 345 ? -17.335 1.036 -8.075 1.00 18.43 345 VAL A C 1
ATOM 2257 O O . VAL A 1 345 ? -17.005 0.212 -8.927 1.00 18.58 345 VAL A O 1
ATOM 2261 N N . ALA A 1 346 ? -16.729 2.216 -7.930 1.00 18.10 346 ALA A N 1
ATOM 2262 C CA . ALA A 1 346 ? -15.580 2.614 -8.752 1.00 17.54 346 ALA A CA 1
ATOM 2263 C C . ALA A 1 346 ? -14.379 1.682 -8.545 1.00 17.17 346 ALA A C 1
ATOM 2264 O O . ALA A 1 346 ? -13.753 1.269 -9.521 1.00 17.32 346 ALA A O 1
ATOM 2266 N N . ASN A 1 347 ? -14.087 1.335 -7.290 1.00 16.46 347 ASN A N 1
ATOM 2267 C CA . ASN A 1 347 ? -13.064 0.339 -6.985 1.00 16.10 347 ASN A CA 1
ATOM 2268 C C . ASN A 1 347 ? -13.300 -1.001 -7.682 1.00 15.69 347 ASN A C 1
ATOM 2269 O O . ASN A 1 347 ? -12.366 -1.603 -8.251 1.00 15.04 347 ASN A O 1
ATOM 2274 N N . CYS A 1 348 ? -14.554 -1.449 -7.651 1.00 15.09 348 CYS A N 1
ATOM 2275 C CA . CYS A 1 348 ? -14.897 -2.717 -8.261 1.00 14.72 348 CYS A CA 1
ATOM 2276 C C . CYS A 1 348 ? -14.751 -2.665 -9.790 1.00 14.35 348 CYS A C 1
ATOM 2277 O O . CYS A 1 348 ? -14.277 -3.636 -10.411 1.00 13.75 348 CYS A O 1
ATOM 2280 N N . LEU A 1 349 ? -15.144 -1.538 -10.392 1.00 13.64 349 LEU A N 1
ATOM 2281 C CA . LEU A 1 349 ? -14.958 -1.380 -11.837 1.00 13.47 349 LEU A CA 1
ATOM 2282 C C . LEU A 1 349 ? -13.473 -1.455 -12.208 1.00 13.46 349 LEU A C 1
ATOM 2283 O O . LEU A 1 349 ? -13.109 -2.117 -13.184 1.00 13.02 349 LEU A O 1
ATOM 2288 N N . VAL A 1 350 ? -12.622 -0.788 -11.419 1.00 13.21 350 VAL A N 1
ATOM 2289 C CA . VAL A 1 350 ? -11.193 -0.838 -11.643 1.00 13.09 350 VAL A CA 1
ATOM 2290 C C . VAL A 1 350 ? -10.762 -2.322 -11.521 1.00 13.47 350 VAL A C 1
ATOM 2291 O O . VAL A 1 350 ? -10.042 -2.860 -12.374 1.00 13.42 350 VAL A O 1
ATOM 2295 N N . ALA A 1 351 ? -11.241 -3.003 -10.485 1.00 13.33 351 ALA A N 1
ATOM 2296 C CA . ALA A 1 351 ? -10.889 -4.404 -10.339 1.00 12.91 351 ALA A CA 1
ATOM 2297 C C . ALA A 1 351 ? -11.277 -5.152 -11.598 1.00 12.43 351 ALA A C 1
ATOM 2298 O O . ALA A 1 351 ? -10.443 -5.860 -12.149 1.00 12.76 351 ALA A O 1
ATOM 2300 N N . LEU A 1 352 ? -12.512 -4.969 -12.074 1.00 11.99 352 LEU A N 1
ATOM 2301 C CA . LEU A 1 352 ? -12.996 -5.711 -13.262 1.00 11.22 352 LEU A CA 1
ATOM 2302 C C . LEU A 1 352 ? -12.165 -5.401 -14.505 1.00 11.05 352 LEU A C 1
ATOM 2303 O O . LEU A 1 352 ? -11.796 -6.316 -15.230 1.00 11.13 352 LEU A O 1
ATOM 2308 N N . ALA A 1 353 ? -11.843 -4.126 -14.721 1.00 10.93 353 ALA A N 1
ATOM 2309 C CA . ALA A 1 353 ? -10.962 -3.734 -15.822 1.00 11.28 353 ALA A CA 1
ATOM 2310 C C . ALA A 1 353 ? -9.571 -4.424 -15.731 1.00 11.54 353 ALA A C 1
ATOM 2311 O O . ALA A 1 353 ? -9.078 -5.005 -16.728 1.00 12.59 353 ALA A O 1
ATOM 2313 N N . ILE A 1 354 ? -8.948 -4.382 -14.551 1.00 10.66 354 ILE A N 1
ATOM 2314 C CA . ILE A 1 354 ? -7.678 -5.077 -14.327 1.00 9.40 354 ILE A CA 1
ATOM 2315 C C . ILE A 1 354 ? -7.839 -6.568 -14.646 1.00 9.29 354 ILE A C 1
ATOM 2316 O O . ILE A 1 354 ? -7.116 -7.095 -15.493 1.00 9.32 354 ILE A O 1
ATOM 2321 N N . LEU A 1 355 ? -8.805 -7.223 -13.993 1.00 8.82 355 LEU A N 1
ATOM 2322 C CA . LEU A 1 355 ? -9.035 -8.673 -14.141 1.00 8.77 355 LEU A CA 1
ATOM 2323 C C . LEU A 1 355 ? -9.232 -9.098 -15.586 1.00 9.13 355 LEU A C 1
ATOM 2324 O O . LEU A 1 355 ? -8.664 -10.086 -16.041 1.00 7.85 355 LEU A O 1
ATOM 2329 N N . ASP A 1 356 ? -10.024 -8.312 -16.309 1.00 10.44 356 ASP A N 1
ATOM 2330 C CA . ASP A 1 356 ? -10.228 -8.553 -17.712 1.00 11.47 356 ASP A CA 1
ATOM 2331 C C . ASP A 1 356 ? -8.915 -8.536 -18.502 1.00 11.66 356 ASP A C 1
ATOM 2332 O O . ASP A 1 356 ? -8.614 -9.497 -19.231 1.00 11.38 356 ASP A O 1
ATOM 2337 N N . THR A 1 357 ? -8.113 -7.475 -18.347 1.00 11.50 357 THR A N 1
ATOM 2338 C CA . THR A 1 357 ? -6.917 -7.378 -19.186 1.00 11.60 357 THR A CA 1
ATOM 2339 C C . THR A 1 357 ? -5.935 -8.507 -18.869 1.00 11.11 357 THR A C 1
ATOM 2340 O O . THR A 1 357 ? -5.083 -8.860 -19.678 1.00 11.37 357 THR A O 1
ATOM 2344 N N . VAL A 1 358 ? -6.110 -9.109 -17.707 1.00 10.38 358 VAL A N 1
ATOM 2345 C CA . VAL A 1 358 ? -5.233 -10.170 -17.250 1.00 9.34 358 VAL A CA 1
ATOM 2346 C C . VAL A 1 358 ? -5.892 -11.551 -17.480 1.00 9.05 358 VAL A C 1
ATOM 2347 O O . VAL A 1 358 ? -5.403 -12.591 -17.069 1.00 7.46 358 VAL A O 1
ATOM 2351 N N . GLY A 1 359 ? -7.021 -11.529 -18.187 1.00 9.76 359 GLY A N 1
ATOM 2352 C CA . GLY A 1 359 ? -7.686 -12.738 -18.676 1.00 9.19 359 GLY A CA 1
ATOM 2353 C C . GLY A 1 359 ? -8.638 -13.417 -17.714 1.00 9.29 359 GLY A C 1
ATOM 2354 O O . GLY A 1 359 ? -8.750 -14.600 -17.726 1.00 9.16 359 GLY A O 1
ATOM 2355 N N . VAL A 1 360 ? -9.316 -12.658 -16.866 1.00 10.14 360 VAL A N 1
ATOM 2356 C CA . VAL A 1 360 ? -10.382 -13.165 -16.009 1.00 10.13 360 VAL A CA 1
ATOM 2357 C C . VAL A 1 360 ? -11.643 -12.342 -16.252 1.00 10.43 360 VAL A C 1
ATOM 2358 O O . VAL A 1 360 ? -11.673 -11.131 -16.027 1.00 11.02 360 VAL A O 1
ATOM 2362 N N . SER A 1 361 ? -12.687 -12.995 -16.737 1.00 10.77 361 SER A N 1
ATOM 2363 C CA . SER A 1 361 ? -13.926 -12.285 -17.120 1.00 10.54 361 SER A CA 1
ATOM 2364 C C . SER A 1 361 ? -14.781 -11.976 -15.877 1.00 10.85 361 SER A C 1
ATOM 2365 O O . SER A 1 361 ? -14.596 -12.614 -14.816 1.00 11.65 361 SER A O 1
ATOM 2368 N N . PRO A 1 362 ? -15.715 -11.004 -15.991 1.00 9.91 362 PRO A N 1
ATOM 2369 C CA . PRO A 1 362 ? -16.638 -10.784 -14.897 1.00 8.86 362 PRO A CA 1
ATOM 2370 C C . PRO A 1 362 ? -17.336 -12.069 -14.422 1.00 8.57 362 PRO A C 1
ATOM 2371 O O . PRO A 1 362 ? -17.456 -12.254 -13.230 1.00 9.29 362 PRO A O 1
ATOM 2375 N N . GLU A 1 363 ? -17.767 -12.956 -15.317 1.00 8.37 363 GLU A N 1
ATOM 2376 C CA . GLU A 1 363 ? -18.500 -14.164 -14.891 1.00 8.73 363 GLU A CA 1
ATOM 2377 C C . GLU A 1 363 ? -17.642 -14.995 -13.948 1.00 9.51 363 GLU A C 1
ATOM 2378 O O . GLU A 1 363 ? -18.084 -15.413 -12.886 1.00 9.28 363 GLU A O 1
ATOM 2380 N N . GLN A 1 364 ? -16.395 -15.208 -14.352 1.00 10.60 364 GLN A N 1
ATOM 2381 C CA . GLN A 1 364 ? -15.409 -15.920 -13.557 1.00 11.41 364 GLN A CA 1
ATOM 2382 C C . GLN A 1 364 ? -15.056 -15.203 -12.242 1.00 11.40 364 GLN A C 1
ATOM 2383 O O . GLN A 1 364 ? -14.664 -15.840 -11.260 1.00 11.41 364 GLN A O 1
ATOM 2389 N N . ALA A 1 365 ? -15.147 -13.881 -12.235 1.00 11.09 365 ALA A N 1
ATOM 2390 C CA . ALA A 1 365 ? -14.676 -13.119 -11.099 1.00 11.08 365 ALA A CA 1
ATOM 2391 C C . ALA A 1 365 ? -15.740 -12.989 -10.034 1.00 11.44 365 ALA A C 1
ATOM 2392 O O . ALA A 1 365 ? -15.430 -12.902 -8.848 1.00 11.17 365 ALA A O 1
ATOM 2394 N N . VAL A 1 366 ? -17.000 -12.980 -10.448 1.00 12.18 366 VAL A N 1
ATOM 2395 C CA . VAL A 1 366 ? -18.042 -12.452 -9.580 1.00 13.34 366 VAL A CA 1
ATOM 2396 C C . VAL A 1 366 ? -18.294 -13.231 -8.245 1.00 14.28 366 VAL A C 1
ATOM 2397 O O . VAL A 1 366 ? -18.616 -12.609 -7.219 1.00 14.21 366 VAL A O 1
ATOM 2401 N N . PRO A 1 367 ? -18.116 -14.576 -8.239 1.00 15.07 367 PRO A N 1
ATOM 2402 C CA . PRO A 1 367 ? -18.228 -15.306 -6.967 1.00 15.92 367 PRO A CA 1
ATOM 2403 C C . PRO A 1 367 ? -17.267 -14.805 -5.886 1.00 17.27 367 PRO A C 1
ATOM 2404 O O . PRO A 1 367 ? -17.632 -14.759 -4.717 1.00 17.89 367 PRO A O 1
ATOM 2408 N N . GLY A 1 368 ? -16.057 -14.424 -6.276 1.00 18.32 368 GLY A N 1
ATOM 2409 C CA . GLY A 1 368 ? -15.107 -13.866 -5.340 1.00 19.37 368 GLY A CA 1
ATOM 2410 C C . GLY A 1 368 ? -15.345 -12.414 -4.943 1.00 20.19 368 GLY A C 1
ATOM 2411 O O . GLY A 1 368 ? -14.812 -11.973 -3.923 1.00 21.39 368 GLY A O 1
ATOM 2412 N N . LEU A 1 369 ? -16.105 -11.650 -5.725 1.00 20.14 369 LEU A N 1
ATOM 2413 C CA . LEU A 1 369 ? -16.350 -10.236 -5.386 1.00 20.20 369 LEU A CA 1
ATOM 2414 C C . LEU A 1 369 ? -17.573 -10.126 -4.512 1.00 20.68 369 LEU A C 1
ATOM 2415 O O . LEU A 1 369 ? -17.676 -9.263 -3.639 1.00 20.34 369 LEU A O 1
ATOM 2420 N N . ARG A 1 370 ? -18.518 -11.014 -4.795 1.00 21.70 370 ARG A N 1
ATOM 2421 C CA . ARG A 1 370 ? -19.783 -11.126 -4.086 1.00 22.36 370 ARG A CA 1
ATOM 2422 C C . ARG A 1 370 ? -19.540 -11.214 -2.587 1.00 22.38 370 ARG A C 1
ATOM 2423 O O . ARG A 1 370 ? -20.359 -10.769 -1.788 1.00 22.68 370 ARG A O 1
ATOM 2431 N N . GLU A 1 371 ? -18.393 -11.756 -2.207 1.00 22.35 371 GLU A N 1
ATOM 2432 C CA . GLU A 1 371 ? -18.212 -12.120 -0.832 1.00 22.71 371 GLU A CA 1
ATOM 2433 C C . GLU A 1 371 ? -16.913 -11.731 -0.143 1.00 22.58 371 GLU A C 1
ATOM 2434 O O . GLU A 1 371 ? -16.737 -12.057 1.022 1.00 22.73 371 GLU A O 1
ATOM 2440 N N . ILE A 1 372 ? -16.001 -11.042 -0.815 1.00 22.47 372 ILE A N 1
ATOM 2441 C CA . ILE A 1 372 ? -14.810 -10.628 -0.089 1.00 22.28 372 ILE A CA 1
ATOM 2442 C C . ILE A 1 372 ? -15.068 -9.407 0.796 1.00 21.80 372 ILE A C 1
ATOM 2443 O O . ILE A 1 372 ? -15.820 -8.491 0.426 1.00 22.04 372 ILE A O 1
ATOM 2448 N N . ARG A 1 373 ? -14.453 -9.433 1.978 1.00 20.79 373 ARG A N 1
ATOM 2449 C CA . ARG A 1 373 ? -14.398 -8.276 2.859 1.00 19.53 373 ARG A CA 1
ATOM 2450 C C . ARG A 1 373 ? -12.950 -7.852 3.016 1.00 17.85 373 ARG A C 1
ATOM 2451 O O . ARG A 1 373 ? -12.065 -8.675 3.159 1.00 17.58 373 ARG A O 1
ATOM 2459 N N . VAL A 1 374 ? -12.734 -6.548 2.963 1.00 16.45 374 VAL A N 1
ATOM 2460 C CA . VAL A 1 374 ? -11.414 -5.935 3.021 1.00 14.98 374 VAL A CA 1
ATOM 2461 C C . VAL A 1 374 ? -11.268 -5.414 4.445 1.00 14.72 374 VAL A C 1
ATOM 2462 O O . VAL A 1 374 ? -12.122 -4.622 4.892 1.00 14.25 374 VAL A O 1
ATOM 2466 N N . PRO A 1 375 ? -10.177 -5.824 5.155 1.00 14.22 375 PRO A N 1
ATOM 2467 C CA . PRO A 1 375 ? -10.088 -5.528 6.588 1.00 13.31 375 PRO A CA 1
ATOM 2468 C C . PRO A 1 375 ? -10.011 -4.020 6.852 1.00 12.66 375 PRO A C 1
ATOM 2469 O O . PRO A 1 375 ? -9.139 -3.335 6.329 1.00 12.35 375 PRO A O 1
ATOM 2473 N N . GLY A 1 376 ? -10.954 -3.513 7.628 1.00 12.20 376 GLY A N 1
ATOM 2474 C CA . GLY A 1 376 ? -10.879 -2.141 8.105 1.00 12.34 376 GLY A CA 1
ATOM 2475 C C . GLY A 1 376 ? -11.219 -1.069 7.088 1.00 12.15 376 GLY A C 1
ATOM 2476 O O . GLY A 1 376 ? -11.112 0.128 7.373 1.00 12.05 376 GLY A O 1
ATOM 2477 N N . ARG A 1 377 ? -11.625 -1.489 5.898 1.00 11.91 377 ARG A N 1
ATOM 2478 C CA . ARG A 1 377 ? -12.078 -0.538 4.883 1.00 11.84 377 ARG A CA 1
ATOM 2479 C C . ARG A 1 377 ? -13.577 -0.725 4.690 1.00 11.69 377 ARG A C 1
ATOM 2480 O O . ARG A 1 377 ? -14.013 -1.564 3.881 1.00 11.92 377 ARG A O 1
ATOM 2488 N N . LEU A 1 378 ? -14.371 0.035 5.450 1.00 11.07 378 LEU A N 1
ATOM 2489 C CA . LEU A 1 378 ? -15.811 -0.137 5.443 1.00 10.19 378 LEU A CA 1
ATOM 2490 C C . LEU A 1 378 ? -16.131 -1.602 5.710 1.00 9.97 378 LEU A C 1
ATOM 2491 O O . LEU A 1 378 ? -16.991 -2.185 5.062 1.00 9.68 378 LEU A O 1
ATOM 2496 N N . GLU A 1 379 ? -15.403 -2.205 6.643 1.00 10.07 379 GLU A N 1
ATOM 2497 C CA . GLU A 1 379 ? -15.654 -3.583 7.033 1.00 10.41 379 GLU A CA 1
ATOM 2498 C C . GLU A 1 379 ? -16.891 -3.626 7.946 1.00 10.66 379 GLU A C 1
ATOM 2499 O O . GLU A 1 379 ? -16.878 -3.107 9.071 1.00 10.80 379 GLU A O 1
ATOM 2505 N N . GLN A 1 380 ? -17.974 -4.209 7.447 1.00 10.67 380 GLN A N 1
ATOM 2506 C CA . GLN A 1 380 ? -19.169 -4.335 8.247 1.00 10.68 380 GLN A CA 1
ATOM 2507 C C . GLN A 1 380 ? -19.038 -5.547 9.148 1.00 10.34 380 GLN A C 1
ATOM 2508 O O . GLN A 1 380 ? -18.525 -6.568 8.746 1.00 9.99 380 GLN A O 1
ATOM 2514 N N . ILE A 1 381 ? -19.430 -5.392 10.400 1.00 10.71 381 ILE A N 1
ATOM 2515 C CA . ILE A 1 381 ? -19.313 -6.459 11.369 1.00 10.95 381 ILE A CA 1
ATOM 2516 C C . ILE A 1 381 ? -20.711 -6.902 11.663 1.00 11.69 381 ILE A C 1
ATOM 2517 O O . ILE A 1 381 ? -21.571 -6.091 12.028 1.00 11.84 381 ILE A O 1
ATOM 2522 N N . ASP A 1 382 ? -20.928 -8.197 11.472 1.00 12.64 382 ASP A N 1
ATOM 2523 C CA . ASP A 1 382 ? -22.229 -8.818 11.641 1.00 13.70 382 ASP A CA 1
ATOM 2524 C C . ASP A 1 382 ? -22.131 -9.977 12.658 1.00 13.98 382 ASP A C 1
ATOM 2525 O O . ASP A 1 382 ? -21.684 -11.070 12.322 1.00 14.78 382 ASP A O 1
ATOM 2530 N N . ARG A 1 383 ? -22.513 -9.754 13.908 1.00 13.99 383 ARG A N 1
ATOM 2531 C CA . ARG A 1 383 ? -22.605 -10.892 14.814 1.00 14.05 383 ARG A CA 1
ATOM 2532 C C . ARG A 1 383 ? -24.082 -11.120 15.092 1.00 14.32 383 ARG A C 1
ATOM 2533 O O . ARG A 1 383 ? -24.491 -11.394 16.228 1.00 14.61 383 ARG A O 1
ATOM 2541 N N . GLY A 1 384 ? -24.877 -11.005 14.029 1.00 14.08 384 GLY A N 1
ATOM 2542 C CA . GLY A 1 384 ? -26.284 -11.329 14.098 1.00 14.37 384 GLY A CA 1
ATOM 2543 C C . GLY A 1 384 ? -27.210 -10.133 14.082 1.00 14.77 384 GLY A C 1
ATOM 2544 O O . GLY A 1 384 ? -27.681 -9.689 15.122 1.00 14.98 384 GLY A O 1
ATOM 2545 N N . GLN A 1 385 ? -27.428 -9.598 12.886 1.00 15.24 385 GLN A N 1
ATOM 2546 C CA . GLN A 1 385 ? -28.553 -8.699 12.543 1.00 15.33 385 GLN A CA 1
ATOM 2547 C C . GLN A 1 385 ? -28.830 -7.422 13.361 1.00 15.04 385 GLN A C 1
ATOM 2548 O O . GLN A 1 385 ? -28.378 -7.237 14.489 1.00 14.57 385 GLN A O 1
ATOM 2554 N N . GLY A 1 386 ? -29.586 -6.546 12.713 1.00 15.09 386 GLY A N 1
ATOM 2555 C CA . GLY A 1 386 ? -30.217 -5.387 13.311 1.00 15.44 386 GLY A CA 1
ATOM 2556 C C . GLY A 1 386 ? -30.035 -4.170 12.426 1.00 15.53 386 GLY A C 1
ATOM 2557 O O . GLY A 1 386 ? -30.971 -3.651 11.810 1.00 15.53 386 GLY A O 1
ATOM 2558 N N . PHE A 1 387 ? -28.791 -3.741 12.353 1.00 15.70 387 PHE A N 1
ATOM 2559 C CA . PHE A 1 387 ? -28.438 -2.459 11.802 1.00 15.70 387 PHE A CA 1
ATOM 2560 C C . PHE A 1 387 ? -27.004 -2.584 11.344 1.00 15.58 387 PHE A C 1
ATOM 2561 O O . PHE A 1 387 ? -26.322 -3.547 11.697 1.00 15.31 387 PHE A O 1
ATOM 2569 N N . LEU A 1 388 ? -26.545 -1.601 10.578 1.00 15.66 388 LEU A N 1
ATOM 2570 C CA . LEU A 1 388 ? -25.192 -1.627 10.013 1.00 15.50 388 LEU A CA 1
ATOM 2571 C C . LEU A 1 388 ? -24.137 -1.188 11.014 1.00 15.31 388 LEU A C 1
ATOM 2572 O O . LEU A 1 388 ? -24.251 -0.132 11.628 1.00 15.13 388 LEU A O 1
ATOM 2577 N N . ALA A 1 389 ? -23.116 -2.017 11.165 1.00 15.39 389 ALA A N 1
ATOM 2578 C CA . ALA A 1 389 ? -22.016 -1.731 12.059 1.00 15.94 389 ALA A CA 1
ATOM 2579 C C . ALA A 1 389 ? -20.709 -1.886 11.288 1.00 16.32 389 ALA A C 1
ATOM 2580 O O . ALA A 1 389 ? -20.396 -2.972 10.788 1.00 16.28 389 ALA A O 1
ATOM 2582 N N . LEU A 1 390 ? -19.953 -0.799 11.188 1.00 16.52 390 LEU A N 1
ATOM 2583 C CA . LEU A 1 390 ? -18.791 -0.769 10.322 1.00 16.77 390 LEU A CA 1
ATOM 2584 C C . LEU A 1 390 ? -17.546 -0.242 11.011 1.00 17.31 390 LEU A C 1
ATOM 2585 O O . LEU A 1 390 ? -17.619 0.687 11.820 1.00 17.55 390 LEU A O 1
ATOM 2590 N N . VAL A 1 391 ? -16.401 -0.817 10.651 1.00 17.72 391 VAL A N 1
ATOM 2591 C CA . VAL A 1 391 ? -15.093 -0.296 11.038 1.00 18.32 391 VAL A CA 1
ATOM 2592 C C . VAL A 1 391 ? -14.433 0.335 9.812 1.00 18.62 391 VAL A C 1
ATOM 2593 O O . VAL A 1 391 ? -14.455 -0.258 8.724 1.00 18.63 391 VAL A O 1
ATOM 2597 N N . ASP A 1 392 ? -13.871 1.537 9.959 1.00 19.05 392 ASP A N 1
ATOM 2598 C CA . ASP A 1 392 ? -13.146 2.156 8.836 1.00 19.62 392 ASP A CA 1
ATOM 2599 C C . ASP A 1 392 ? -11.808 2.769 9.242 1.00 20.14 392 ASP A C 1
ATOM 2600 O O . ASP A 1 392 ? -11.668 3.270 10.368 1.00 20.80 392 ASP A O 1
ATOM 2605 N N . TYR A 1 393 ? -10.847 2.731 8.311 1.00 20.04 393 TYR A N 1
ATOM 2606 C CA . TYR A 1 393 ? -9.504 3.240 8.532 1.00 20.38 393 TYR A CA 1
ATOM 2607 C C . TYR A 1 393 ? -9.439 4.766 8.628 1.00 20.51 393 TYR A C 1
ATOM 2608 O O . TYR A 1 393 ? -8.491 5.317 9.213 1.00 20.85 393 TYR A O 1
ATOM 2617 N N . ALA A 1 394 ? -10.459 5.435 8.074 1.00 20.26 394 ALA A N 1
ATOM 2618 C CA . ALA A 1 394 ? -10.449 6.878 7.819 1.00 19.55 394 ALA A CA 1
ATOM 2619 C C . ALA A 1 394 ? -10.056 7.710 9.003 1.00 19.45 394 ALA A C 1
ATOM 2620 O O . ALA A 1 394 ? -10.825 7.854 9.941 1.00 19.81 394 ALA A O 1
ATOM 2622 N N . HIS A 1 395 ? -8.819 8.187 8.962 1.00 19.58 395 HIS A N 1
ATOM 2623 C CA . HIS A 1 395 ? -8.317 9.306 9.756 1.00 20.09 395 HIS A CA 1
ATOM 2624 C C . HIS A 1 395 ? -8.129 10.404 8.707 1.00 20.06 395 HIS A C 1
ATOM 2625 O O . HIS A 1 395 ? -8.261 10.114 7.508 1.00 20.93 395 HIS A O 1
ATOM 2632 N N . LYS A 1 396 ? -7.820 11.639 9.102 1.00 19.38 396 LYS A N 1
ATOM 2633 C CA . LYS A 1 396 ? -7.733 12.768 8.131 1.00 18.58 396 LYS A CA 1
ATOM 2634 C C . LYS A 1 396 ? -9.124 13.304 7.721 1.00 18.11 396 LYS A C 1
ATOM 2635 O O . LYS A 1 396 ? -10.058 12.526 7.509 1.00 17.79 396 LYS A O 1
ATOM 2641 N N . PRO A 1 397 ? -9.254 14.645 7.595 1.00 17.74 397 PRO A N 1
ATOM 2642 C CA . PRO A 1 397 ? -10.481 15.368 7.196 1.00 17.34 397 PRO A CA 1
ATOM 2643 C C . PRO A 1 397 ? -11.184 14.899 5.904 1.00 16.95 397 PRO A C 1
ATOM 2644 O O . PRO A 1 397 ? -12.397 14.675 5.913 1.00 17.18 397 PRO A O 1
ATOM 2648 N N . GLU A 1 398 ? -10.432 14.776 4.811 1.00 16.29 398 GLU A N 1
ATOM 2649 C CA . GLU A 1 398 ? -10.987 14.388 3.515 1.00 15.65 398 GLU A CA 1
ATOM 2650 C C . GLU A 1 398 ? -11.620 12.992 3.529 1.00 15.27 398 GLU A C 1
ATOM 2651 O O . GLU A 1 398 ? -12.756 12.812 3.094 1.00 14.65 398 GLU A O 1
ATOM 2653 N N . ALA A 1 399 ? -10.884 12.011 4.047 1.00 15.24 399 ALA A N 1
ATOM 2654 C CA . ALA A 1 399 ? -11.373 10.630 4.108 1.00 15.26 399 ALA A CA 1
ATOM 2655 C C . ALA A 1 399 ? -12.657 10.518 4.921 1.00 15.15 399 ALA A C 1
ATOM 2656 O O . ALA A 1 399 ? -13.603 9.836 4.512 1.00 14.84 399 ALA A O 1
ATOM 2658 N N . LEU A 1 400 ? -12.681 11.211 6.060 1.00 15.14 400 LEU A N 1
ATOM 2659 C CA . LEU A 1 400 ? -13.849 11.227 6.926 1.00 15.04 400 LEU A CA 1
ATOM 2660 C C . LEU A 1 400 ? -15.066 11.823 6.223 1.00 14.96 400 LEU A C 1
ATOM 2661 O O . LEU A 1 400 ? -16.181 11.299 6.355 1.00 15.08 400 LEU A O 1
ATOM 2666 N N . ARG A 1 401 ? -14.854 12.898 5.466 1.00 14.69 401 ARG A N 1
ATOM 2667 C CA . ARG A 1 401 ? -15.967 13.567 4.797 1.00 14.35 401 ARG A CA 1
ATOM 2668 C C . ARG A 1 401 ? -16.680 12.657 3.799 1.00 14.06 401 ARG A C 1
ATOM 2669 O O . ARG A 1 401 ? -17.912 12.628 3.767 1.00 13.85 401 ARG A O 1
ATOM 2677 N N . SER A 1 402 ? -15.914 11.912 3.001 1.00 13.79 402 SER A N 1
ATOM 2678 C CA . SER A 1 402 ? -16.518 11.045 1.985 1.00 13.69 402 SER A CA 1
ATOM 2679 C C . SER A 1 402 ? -17.159 9.806 2.605 1.00 13.54 402 SER A C 1
ATOM 2680 O O . SER A 1 402 ? -18.259 9.407 2.192 1.00 13.59 402 SER A O 1
ATOM 2683 N N . VAL A 1 403 ? -16.490 9.220 3.607 1.00 13.14 403 VAL A N 1
ATOM 2684 C CA . VAL A 1 403 ? -17.019 8.045 4.314 1.00 12.55 403 VAL A CA 1
ATOM 2685 C C . VAL A 1 403 ? -18.400 8.311 4.899 1.00 12.05 403 VAL A C 1
ATOM 2686 O O . VAL A 1 403 ? -19.346 7.574 4.636 1.00 11.86 403 VAL A O 1
ATOM 2690 N N . LEU A 1 404 ? -18.503 9.390 5.660 1.00 11.63 404 LEU A N 1
ATOM 2691 C CA . LEU A 1 404 ? -19.760 9.841 6.216 1.00 11.37 404 LEU A CA 1
ATOM 2692 C C . LEU A 1 404 ? -20.837 10.136 5.159 1.00 11.67 404 LEU A C 1
ATOM 2693 O O . LEU A 1 404 ? -21.941 9.580 5.216 1.00 11.63 404 LEU A O 1
ATOM 2698 N N . THR A 1 405 ? -20.514 10.992 4.193 1.00 11.87 405 THR A N 1
ATOM 2699 C CA . THR A 1 405 ? -21.471 11.356 3.148 1.00 12.65 405 THR A CA 1
ATOM 2700 C C . THR A 1 405 ? -22.095 10.136 2.475 1.00 13.00 405 THR A C 1
ATOM 2701 O O . THR A 1 405 ? -23.323 10.074 2.349 1.00 13.28 405 THR A O 1
ATOM 2705 N N . THR A 1 406 ? -21.266 9.169 2.060 1.00 13.09 406 THR A N 1
ATOM 2706 C CA . THR A 1 406 ? -21.786 7.961 1.406 1.00 13.01 406 THR A CA 1
ATOM 2707 C C . THR A 1 406 ? -22.470 6.999 2.387 1.00 13.10 406 THR A C 1
ATOM 2708 O O . THR A 1 406 ? -22.876 5.913 1.995 1.00 13.21 406 THR A O 1
ATOM 2712 N N . LEU A 1 407 ? -22.634 7.402 3.645 1.00 13.19 407 LEU A N 1
ATOM 2713 C CA . LEU A 1 407 ? -23.350 6.555 4.605 1.00 13.90 407 LEU A CA 1
ATOM 2714 C C . LEU A 1 407 ? -24.647 7.155 5.121 1.00 14.80 407 LEU A C 1
ATOM 2715 O O . LEU A 1 407 ? -25.483 6.448 5.697 1.00 15.00 407 LEU A O 1
ATOM 2720 N N . ALA A 1 408 ? -24.821 8.455 4.937 1.00 15.71 408 ALA A N 1
ATOM 2721 C CA . ALA A 1 408 ? -26.052 9.086 5.379 1.00 16.53 408 ALA A CA 1
ATOM 2722 C C . ALA A 1 408 ? -27.178 8.888 4.356 1.00 17.05 408 ALA A C 1
ATOM 2723 O O . ALA A 1 408 ? -27.011 9.116 3.151 1.00 17.19 408 ALA A O 1
ATOM 2725 N N . HIS A 1 409 ? -28.316 8.418 4.841 1.00 17.40 409 HIS A N 1
ATOM 2726 C CA . HIS A 1 409 ? -29.527 8.426 4.049 1.00 17.55 409 HIS A CA 1
ATOM 2727 C C . HIS A 1 409 ? -30.585 9.122 4.922 1.00 17.70 409 HIS A C 1
ATOM 2728 O O . HIS A 1 409 ? -30.662 8.838 6.116 1.00 17.40 409 HIS A O 1
ATOM 2735 N N . PRO A 1 410 ? -31.343 10.088 4.342 1.00 17.96 410 PRO A N 1
ATOM 2736 C CA . PRO A 1 410 ? -32.444 10.799 5.018 1.00 18.11 410 PRO A CA 1
ATOM 2737 C C . PRO A 1 410 ? -33.456 9.801 5.561 1.00 18.29 410 PRO A C 1
ATOM 2738 O O . PRO A 1 410 ? -34.358 9.373 4.844 1.00 18.29 410 PRO A O 1
ATOM 2742 N N . ASP A 1 411 ? -33.287 9.468 6.836 1.00 18.72 411 ASP A N 1
ATOM 2743 C CA . ASP A 1 411 ? -33.804 8.251 7.465 1.00 19.23 411 ASP A CA 1
ATOM 2744 C C . ASP A 1 411 ? -32.629 7.648 8.246 1.00 19.57 411 ASP A C 1
ATOM 2745 O O . ASP A 1 411 ? -31.505 8.187 8.250 1.00 19.61 411 ASP A O 1
ATOM 2750 N N . ARG A 1 412 ? -32.889 6.533 8.917 1.00 19.76 412 ARG A N 1
ATOM 2751 C CA . ARG A 1 412 ? -31.829 5.764 9.547 1.00 19.94 412 ARG A CA 1
ATOM 2752 C C . ARG A 1 412 ? -31.265 6.449 10.793 1.00 19.78 412 ARG A C 1
ATOM 2753 O O . ARG A 1 412 ? -31.778 6.226 11.890 1.00 20.07 412 ARG A O 1
ATOM 2761 N N . ARG A 1 413 ? -30.251 7.300 10.607 1.00 19.43 413 ARG A N 1
ATOM 2762 C CA . ARG A 1 413 ? -29.362 7.778 11.691 1.00 19.12 413 ARG A CA 1
ATOM 2763 C C . ARG A 1 413 ? -27.948 7.195 11.567 1.00 19.08 413 ARG A C 1
ATOM 2764 O O . ARG A 1 413 ? -27.756 5.979 11.405 1.00 19.04 413 ARG A O 1
ATOM 2772 N N . LEU A 1 414 ? -26.969 8.086 11.665 1.00 18.79 414 LEU A N 1
ATOM 2773 C CA . LEU A 1 414 ? -25.573 7.737 11.496 1.00 18.42 414 LEU A CA 1
ATOM 2774 C C . LEU A 1 414 ? -24.787 8.143 12.737 1.00 18.45 414 LEU A C 1
ATOM 2775 O O . LEU A 1 414 ? -24.782 9.319 13.124 1.00 18.65 414 LEU A O 1
ATOM 2780 N N . ALA A 1 415 ? -24.128 7.174 13.364 1.00 18.30 415 ALA A N 1
ATOM 2781 C CA . ALA A 1 415 ? -23.294 7.454 14.536 1.00 18.25 415 ALA A CA 1
ATOM 2782 C C . ALA A 1 415 ? -21.841 7.183 14.209 1.00 18.20 415 ALA A C 1
ATOM 2783 O O . ALA A 1 415 ? -21.540 6.238 13.469 1.00 17.90 415 ALA A O 1
ATOM 2785 N N . VAL A 1 416 ? -20.943 8.007 14.753 1.00 18.10 416 VAL A N 1
ATOM 2786 C CA . VAL A 1 416 ? -19.504 7.819 14.504 1.00 18.45 416 VAL A CA 1
ATOM 2787 C C . VAL A 1 416 ? -18.587 8.033 15.698 1.00 18.08 416 VAL A C 1
ATOM 2788 O O . VAL A 1 416 ? -18.622 9.086 16.323 1.00 18.78 416 VAL A O 1
ATOM 2792 N N . VAL A 1 417 ? -17.778 7.027 16.003 1.00 17.24 417 VAL A N 1
ATOM 2793 C CA . VAL A 1 417 ? -16.826 7.106 17.092 1.00 17.04 417 VAL A CA 1
ATOM 2794 C C . VAL A 1 417 ? -15.438 7.290 16.498 1.00 17.22 417 VAL A C 1
ATOM 2795 O O . VAL A 1 417 ? -15.023 6.510 15.640 1.00 17.47 417 VAL A O 1
ATOM 2799 N N . PHE A 1 418 ? -14.707 8.299 16.959 1.00 17.30 418 PHE A N 1
ATOM 2800 C CA . PHE A 1 418 ? -13.321 8.491 16.522 1.00 17.81 418 PHE A CA 1
ATOM 2801 C C . PHE A 1 418 ? -12.510 9.344 17.504 1.00 17.76 418 PHE A C 1
ATOM 2802 O O . PHE A 1 418 ? -13.037 9.808 18.501 1.00 17.81 418 PHE A O 1
ATOM 2810 N N . GLY A 1 419 ? -11.227 9.534 17.201 1.00 17.88 419 GLY A N 1
ATOM 2811 C CA . GLY A 1 419 ? -10.317 10.386 17.967 1.00 17.85 419 GLY A CA 1
ATOM 2812 C C . GLY A 1 419 ? -9.080 10.617 17.122 1.00 18.10 419 GLY A C 1
ATOM 2813 O O . GLY A 1 419 ? -9.059 10.212 15.966 1.00 18.62 419 GLY A O 1
ATOM 2814 N N . ALA A 1 420 ? -8.057 11.271 17.670 1.00 17.83 420 ALA A N 1
ATOM 2815 C CA . ALA A 1 420 ? -6.816 11.490 16.929 1.00 17.85 420 ALA A CA 1
ATOM 2816 C C . ALA A 1 420 ? -5.592 10.956 17.688 1.00 18.26 420 ALA A C 1
ATOM 2817 O O . ALA A 1 420 ? -5.684 10.606 18.861 1.00 18.07 420 ALA A O 1
ATOM 2819 N N . GLY A 1 421 ? -4.448 10.898 17.010 1.00 18.78 421 GLY A N 1
ATOM 2820 C CA . GLY A 1 421 ? -3.224 10.357 17.596 1.00 19.31 421 GLY A CA 1
ATOM 2821 C C . GLY A 1 421 ? -2.364 11.391 18.280 1.00 19.42 421 GLY A C 1
ATOM 2822 O O . GLY A 1 421 ? -2.179 12.497 17.762 1.00 19.78 421 GLY A O 1
ATOM 2823 N N . GLY A 1 422 ? -1.840 11.037 19.447 1.00 19.35 422 GLY A N 1
ATOM 2824 C CA . GLY A 1 422 ? -0.988 11.948 20.191 1.00 19.55 422 GLY A CA 1
ATOM 2825 C C . GLY A 1 422 ? 0.412 11.985 19.619 1.00 19.60 422 GLY A C 1
ATOM 2826 O O . GLY A 1 422 ? 0.941 10.953 19.206 1.00 19.85 422 GLY A O 1
ATOM 2827 N N . ASP A 1 423 ? 1.013 13.173 19.619 1.00 19.69 423 ASP A N 1
ATOM 2828 C CA . ASP A 1 423 ? 2.344 13.427 19.032 1.00 19.90 423 ASP A CA 1
ATOM 2829 C C . ASP A 1 423 ? 2.315 13.419 17.496 1.00 19.80 423 ASP A C 1
ATOM 2830 O O . ASP A 1 423 ? 3.308 13.072 16.852 1.00 19.78 423 ASP A O 1
ATOM 2835 N N . ARG A 1 424 ? 1.159 13.803 16.939 1.00 19.61 424 ARG A N 1
ATOM 2836 C CA . ARG A 1 424 ? 0.921 13.931 15.493 1.00 19.24 424 ARG A CA 1
ATOM 2837 C C . ARG A 1 424 ? 0.333 15.294 15.213 1.00 18.94 424 ARG A C 1
ATOM 2838 O O . ARG A 1 424 ? -0.310 15.873 16.082 1.00 19.19 424 ARG A O 1
ATOM 2846 N N . ASP A 1 425 ? 0.536 15.798 13.999 1.00 18.63 425 ASP A N 1
ATOM 2847 C CA . ASP A 1 425 ? 0.126 17.160 13.648 1.00 18.27 425 ASP A CA 1
ATOM 2848 C C . ASP A 1 425 ? -1.321 17.449 14.073 1.00 17.68 425 ASP A C 1
ATOM 2849 O O . ASP A 1 425 ? -2.248 16.812 13.577 1.00 17.32 425 ASP A O 1
ATOM 2854 N N . PRO A 1 426 ? -1.504 18.407 15.007 1.00 17.31 426 PRO A N 1
ATOM 2855 C CA . PRO A 1 426 ? -2.815 18.676 15.581 1.00 16.98 426 PRO A CA 1
ATOM 2856 C C . PRO A 1 426 ? -3.748 19.323 14.580 1.00 16.70 426 PRO A C 1
ATOM 2857 O O . PRO A 1 426 ? -4.956 19.204 14.729 1.00 16.78 426 PRO A O 1
ATOM 2861 N N . GLY A 1 427 ? -3.186 19.983 13.565 1.00 16.44 427 GLY A N 1
ATOM 2862 C CA . GLY A 1 427 ? -3.963 20.705 12.552 1.00 16.33 427 GLY A CA 1
ATOM 2863 C C . GLY A 1 427 ? -5.127 19.922 11.971 1.00 16.24 427 GLY A C 1
ATOM 2864 O O . GLY A 1 427 ? -6.106 20.501 11.506 1.00 16.71 427 GLY A O 1
ATOM 2865 N N . LYS A 1 428 ? -5.016 18.600 12.016 1.00 15.95 428 LYS A N 1
ATOM 2866 C CA . LYS A 1 428 ? -6.040 17.682 11.517 1.00 15.56 428 LYS A CA 1
ATOM 2867 C C . LYS A 1 428 ? -7.273 17.620 12.438 1.00 15.58 428 LYS A C 1
ATOM 2868 O O . LYS A 1 428 ? -8.390 17.455 11.967 1.00 15.52 428 LYS A O 1
ATOM 2874 N N . ARG A 1 429 ? -7.062 17.793 13.740 1.00 15.74 429 ARG A N 1
ATOM 2875 C CA . ARG A 1 429 ? -8.103 17.576 14.744 1.00 16.22 429 ARG A CA 1
ATOM 2876 C C . ARG A 1 429 ? -9.304 18.503 14.594 1.00 16.84 429 ARG A C 1
ATOM 2877 O O . ARG A 1 429 ? -10.447 18.046 14.547 1.00 16.96 429 ARG A O 1
ATOM 2885 N N . ALA A 1 430 ? -9.032 19.807 14.522 1.00 17.61 430 ALA A N 1
ATOM 2886 C CA . ALA A 1 430 ? -10.077 20.838 14.508 1.00 17.95 430 ALA A CA 1
ATOM 2887 C C . ALA A 1 430 ? -11.209 20.571 13.504 1.00 18.20 430 ALA A C 1
ATOM 2888 O O . ALA A 1 430 ? -12.345 20.343 13.921 1.00 17.69 430 ALA A O 1
ATOM 2890 N N . PRO A 1 431 ? -10.897 20.553 12.186 1.00 18.77 431 PRO A N 1
ATOM 2891 C CA . PRO A 1 431 ? -11.994 20.454 11.221 1.00 19.04 431 PRO A CA 1
ATOM 2892 C C . PRO A 1 431 ? -12.617 19.065 11.179 1.00 19.03 431 PRO A C 1
ATOM 2893 O O . PRO A 1 431 ? -13.758 18.913 10.764 1.00 18.78 431 PRO A O 1
ATOM 2897 N N . MET A 1 432 ? -11.869 18.066 11.623 1.00 19.45 432 MET A N 1
ATOM 2898 C CA . MET A 1 432 ? -12.346 16.691 11.623 1.00 19.87 432 MET A CA 1
ATOM 2899 C C . MET A 1 432 ? -13.640 16.510 12.415 1.00 20.07 432 MET A C 1
ATOM 2900 O O . MET A 1 432 ? -14.554 15.815 11.976 1.00 20.16 432 MET A O 1
ATOM 2905 N N . GLY A 1 433 ? -13.711 17.149 13.578 1.00 20.48 433 GLY A N 1
ATOM 2906 C CA . GLY A 1 433 ? -14.933 17.181 14.378 1.00 20.56 433 GLY A CA 1
ATOM 2907 C C . GLY A 1 433 ? -16.029 17.999 13.720 1.00 20.59 433 GLY A C 1
ATOM 2908 O O . GLY A 1 433 ? -17.210 17.666 13.828 1.00 21.00 433 GLY A O 1
ATOM 2909 N N . ARG A 1 434 ? -15.638 19.080 13.047 1.00 20.28 434 ARG A N 1
ATOM 2910 C CA . ARG A 1 434 ? -16.581 19.896 12.281 1.00 19.87 434 ARG A CA 1
ATOM 2911 C C . ARG A 1 434 ? -17.281 19.050 11.208 1.00 19.74 434 ARG A C 1
ATOM 2912 O O . ARG A 1 434 ? -18.509 19.080 11.104 1.00 19.37 434 ARG A O 1
ATOM 2914 N N . ILE A 1 435 ? -16.494 18.283 10.441 1.00 19.74 435 ILE A N 1
ATOM 2915 C CA . ILE A 1 435 ? -17.019 17.361 9.424 1.00 19.61 435 ILE A CA 1
ATOM 2916 C C . ILE A 1 435 ? -18.008 16.386 10.060 1.00 19.78 435 ILE A C 1
ATOM 2917 O O . ILE A 1 435 ? -19.108 16.172 9.532 1.00 19.78 435 ILE A O 1
ATOM 2922 N N . ALA A 1 436 ? -17.617 15.828 11.206 1.00 19.90 436 ALA A N 1
ATOM 2923 C CA . ALA A 1 436 ? -18.450 14.882 11.950 1.00 20.23 436 ALA A CA 1
ATOM 2924 C C . ALA A 1 436 ? -19.760 15.514 12.412 1.00 20.33 436 ALA A C 1
ATOM 2925 O O . ALA A 1 436 ? -20.803 14.861 12.427 1.00 20.36 436 ALA A O 1
ATOM 2927 N N . ALA A 1 437 ? -19.687 16.794 12.773 1.00 20.54 437 ALA A N 1
ATOM 2928 C CA . ALA A 1 437 ? -20.821 17.540 13.307 1.00 20.27 437 ALA A CA 1
ATOM 2929 C C . ALA A 1 437 ? -21.913 17.761 12.263 1.00 20.09 437 ALA A C 1
ATOM 2930 O O . ALA A 1 437 ? -23.095 17.560 12.550 1.00 19.95 437 ALA A O 1
ATOM 2932 N N . GLN A 1 438 ? -21.523 18.158 11.054 1.00 19.93 438 GLN A N 1
ATOM 2933 C CA . GLN A 1 438 ? -22.520 18.405 10.019 1.00 20.22 438 GLN A CA 1
ATOM 2934 C C . GLN A 1 438 ? -23.128 17.132 9.416 1.00 20.11 438 GLN A C 1
ATOM 2935 O O . GLN A 1 438 ? -24.298 17.137 9.027 1.00 20.12 438 GLN A O 1
ATOM 2941 N N . LEU A 1 439 ? -22.360 16.042 9.396 1.00 19.96 439 LEU A N 1
ATOM 2942 C CA . LEU A 1 439 ? -22.765 14.803 8.702 1.00 19.60 439 LEU A CA 1
ATOM 2943 C C . LEU A 1 439 ? -23.325 13.656 9.569 1.00 19.24 439 LEU A C 1
ATOM 2944 O O . LEU A 1 439 ? -24.222 12.930 9.130 1.00 19.03 439 LEU A O 1
ATOM 2949 N N . ALA A 1 440 ? -22.788 13.489 10.778 1.00 18.89 440 ALA A N 1
ATOM 2950 C CA . ALA A 1 440 ? -23.296 12.491 11.721 1.00 18.66 440 ALA A CA 1
ATOM 2951 C C . ALA A 1 440 ? -24.563 12.969 12.451 1.00 18.70 440 ALA A C 1
ATOM 2952 O O . ALA A 1 440 ? -24.969 14.132 12.354 1.00 18.72 440 ALA A O 1
ATOM 2954 N N . ASP A 1 441 ? -25.186 12.050 13.175 1.00 18.58 441 ASP A N 1
ATOM 2955 C CA . ASP A 1 441 ? -26.285 12.380 14.053 1.00 18.46 441 ASP A CA 1
ATOM 2956 C C . ASP A 1 441 ? -25.826 12.198 15.487 1.00 18.29 441 ASP A C 1
ATOM 2957 O O . ASP A 1 441 ? -26.246 12.946 16.387 1.00 18.77 441 ASP A O 1
ATOM 2962 N N . LEU A 1 442 ? -24.972 11.197 15.689 1.00 17.58 442 LEU A N 1
ATOM 2963 C CA . LEU A 1 442 ? -24.316 10.963 16.962 1.00 17.21 442 LEU A CA 1
ATOM 2964 C C . LEU A 1 442 ? -22.814 10.947 16.716 1.00 17.29 442 LEU A C 1
ATOM 2965 O O . LEU A 1 442 ? -22.325 10.129 15.924 1.00 18.22 442 LEU A O 1
ATOM 2970 N N . VAL A 1 443 ? -22.074 11.842 17.364 1.00 16.68 443 VAL A N 1
ATOM 2971 C CA . VAL A 1 443 ? -20.602 11.778 17.295 1.00 16.26 443 VAL A CA 1
ATOM 2972 C C . VAL A 1 443 ? -19.977 11.560 18.676 1.00 16.08 443 VAL A C 1
ATOM 2973 O O . VAL A 1 443 ? -20.260 12.291 19.629 1.00 16.50 443 VAL A O 1
ATOM 2977 N N . VAL A 1 444 ? -19.153 10.528 18.782 1.00 15.62 444 VAL A N 1
ATOM 2978 C CA . VAL A 1 444 ? -18.525 10.160 20.048 1.00 15.61 444 VAL A CA 1
ATOM 2979 C C . VAL A 1 444 ? -17.018 10.301 19.936 1.00 15.56 444 VAL A C 1
ATOM 2980 O O . VAL A 1 444 ? -16.388 9.577 19.171 1.00 15.47 444 VAL A O 1
ATOM 2984 N N . VAL A 1 445 ? -16.433 11.205 20.708 1.00 15.67 445 VAL A N 1
ATOM 2985 C CA . VAL A 1 445 ? -14.985 11.409 20.651 1.00 16.27 445 VAL A CA 1
ATOM 2986 C C . VAL A 1 445 ? -14.278 10.559 21.722 1.00 16.98 445 VAL A C 1
ATOM 2987 O O . VAL A 1 445 ? -14.662 10.605 22.900 1.00 17.44 445 VAL A O 1
ATOM 2991 N N . THR A 1 446 ? -13.278 9.774 21.313 1.00 17.30 446 THR A N 1
ATOM 2992 C CA . THR A 1 446 ? -12.506 8.924 22.236 1.00 18.57 446 THR A CA 1
ATOM 2993 C C . THR A 1 446 ? -11.004 9.044 22.056 1.00 19.28 446 THR A C 1
ATOM 2994 O O . THR A 1 446 ? -10.510 10.034 21.501 1.00 20.16 446 THR A O 1
ATOM 2998 N N . ASP A 1 447 ? -10.273 8.023 22.501 1.00 19.56 447 ASP A N 1
ATOM 2999 C CA . ASP A 1 447 ? -8.821 8.017 22.339 1.00 19.81 447 ASP A CA 1
ATOM 3000 C C . ASP A 1 447 ? -8.321 7.050 21.271 1.00 19.61 447 ASP A C 1
ATOM 3001 O O . ASP A 1 447 ? -8.538 5.858 21.375 1.00 20.07 447 ASP A O 1
ATOM 3006 N N . ASP A 1 448 ? -7.685 7.577 20.232 1.00 19.66 448 ASP A N 1
ATOM 3007 C CA . ASP A 1 448 ? -6.832 6.794 19.333 1.00 19.69 448 ASP A CA 1
ATOM 3008 C C . ASP A 1 448 ? -5.398 7.110 19.766 1.00 19.37 448 ASP A C 1
ATOM 3009 O O . ASP A 1 448 ? -5.108 8.241 20.117 1.00 19.90 448 ASP A O 1
ATOM 3014 N N . ASN A 1 449 ? -4.510 6.125 19.766 1.00 19.10 449 ASN A N 1
ATOM 3015 C CA . ASN A 1 449 ? -3.103 6.290 20.219 1.00 18.84 449 ASN A CA 1
ATOM 3016 C C . ASN A 1 449 ? -2.666 7.665 20.722 1.00 18.69 449 ASN A C 1
ATOM 3017 O O . ASN A 1 449 ? -2.097 8.440 19.950 1.00 18.74 449 ASN A O 1
ATOM 3022 N N . PRO A 1 450 ? -2.926 7.974 22.019 1.00 18.47 450 PRO A N 1
ATOM 3023 C CA . PRO A 1 450 ? -2.494 9.240 22.632 1.00 18.06 450 PRO A CA 1
ATOM 3024 C C . PRO A 1 450 ? -0.978 9.409 22.801 1.00 17.90 450 PRO A C 1
ATOM 3025 O O . PRO A 1 450 ? -0.503 10.534 22.890 1.00 17.73 450 PRO A O 1
ATOM 3029 N N . ARG A 1 451 ? -0.233 8.305 22.848 1.00 18.06 451 ARG A N 1
ATOM 3030 C CA . ARG A 1 451 ? 1.207 8.319 23.174 1.00 17.93 451 ARG A CA 1
ATOM 3031 C C . ARG A 1 451 ? 1.512 9.173 24.418 1.00 17.66 451 ARG A C 1
ATOM 3032 O O . ARG A 1 451 ? 0.849 9.053 25.453 1.00 17.25 451 ARG A O 1
ATOM 3040 N N . ASP A 1 452 ? 2.519 10.040 24.262 1.00 17.47 452 ASP A N 1
ATOM 3041 C CA . ASP A 1 452 ? 2.983 10.994 25.267 1.00 17.33 452 ASP A CA 1
ATOM 3042 C C . ASP A 1 452 ? 1.997 12.124 25.542 1.00 16.91 452 ASP A C 1
ATOM 3043 O O . ASP A 1 452 ? 2.022 12.716 26.624 1.00 16.80 452 ASP A O 1
ATOM 3048 N N . GLU A 1 453 ? 1.153 12.423 24.552 1.00 16.37 453 GLU A N 1
ATOM 3049 C CA . GLU A 1 453 ? 0.217 13.546 24.607 1.00 15.71 453 GLU A CA 1
ATOM 3050 C C . GLU A 1 453 ? -0.940 13.252 25.538 1.00 15.50 453 GLU A C 1
ATOM 3051 O O . GLU A 1 453 ? -1.388 12.117 25.643 1.00 15.11 453 GLU A O 1
ATOM 3057 N N . ASP A 1 454 ? -1.401 14.289 26.226 1.00 15.72 454 ASP A N 1
ATOM 3058 C CA . ASP A 1 454 ? -2.502 14.172 27.166 1.00 15.98 454 ASP A CA 1
ATOM 3059 C C . ASP A 1 454 ? -3.838 13.937 26.426 1.00 15.85 454 ASP A C 1
ATOM 3060 O O . ASP A 1 454 ? -4.211 14.734 25.559 1.00 15.90 454 ASP A O 1
ATOM 3065 N N . PRO A 1 455 ? -4.553 12.836 26.759 1.00 15.79 455 PRO A N 1
ATOM 3066 C CA . PRO A 1 455 ? -5.744 12.447 26.002 1.00 15.73 455 PRO A CA 1
ATOM 3067 C C . PRO A 1 455 ? -6.826 13.539 25.915 1.00 15.91 455 PRO A C 1
ATOM 3068 O O . PRO A 1 455 ? -7.397 13.740 24.843 1.00 16.17 455 PRO A O 1
ATOM 3072 N N . THR A 1 456 ? -7.088 14.244 27.016 1.00 15.93 456 THR A N 1
ATOM 3073 C CA . THR A 1 456 ? -8.190 15.215 27.065 1.00 15.80 456 THR A CA 1
ATOM 3074 C C . THR A 1 456 ? -7.947 16.409 26.150 1.00 15.57 456 THR A C 1
ATOM 3075 O O . THR A 1 456 ? -8.880 16.908 25.514 1.00 15.33 456 THR A O 1
ATOM 3079 N N . ALA A 1 457 ? -6.694 16.854 26.092 1.00 15.38 457 ALA A N 1
ATOM 3080 C CA . ALA A 1 457 ? -6.286 17.947 25.212 1.00 15.28 457 ALA A CA 1
ATOM 3081 C C . ALA A 1 457 ? -6.608 17.630 23.745 1.00 15.26 457 ALA A C 1
ATOM 3082 O O . ALA A 1 457 ? -7.040 18.521 22.991 1.00 15.31 457 ALA A O 1
ATOM 3084 N N . ILE A 1 458 ? -6.420 16.362 23.361 1.00 14.90 458 ILE A N 1
ATOM 3085 C CA . ILE A 1 458 ? -6.757 15.893 22.009 1.00 14.92 458 ILE A CA 1
ATOM 3086 C C . ILE A 1 458 ? -8.272 15.908 21.761 1.00 14.87 458 ILE A C 1
ATOM 3087 O O . ILE A 1 458 ? -8.741 16.509 20.791 1.00 14.99 458 ILE A O 1
ATOM 3092 N N . ARG A 1 459 ? -9.029 15.256 22.637 1.00 14.69 459 ARG A N 1
ATOM 3093 C CA . ARG A 1 459 ? -10.478 15.198 22.488 1.00 14.72 459 ARG A CA 1
ATOM 3094 C C . ARG A 1 459 ? -11.102 16.594 22.486 1.00 15.18 459 ARG A C 1
ATOM 3095 O O . ARG A 1 459 ? -12.053 16.852 21.742 1.00 15.21 459 ARG A O 1
ATOM 3103 N N . ARG A 1 460 ? -10.553 17.487 23.313 1.00 15.59 460 ARG A N 1
ATOM 3104 C CA . ARG A 1 460 ? -11.050 18.854 23.436 1.00 15.95 460 ARG A CA 1
ATOM 3105 C C . ARG A 1 460 ? -11.056 19.553 22.083 1.00 16.00 460 ARG A C 1
ATOM 3106 O O . ARG A 1 460 ? -12.049 20.196 21.711 1.00 16.20 460 ARG A O 1
ATOM 3108 N N . GLU A 1 461 ? -9.951 19.407 21.351 1.00 15.70 461 GLU A N 1
ATOM 3109 C CA . GLU A 1 461 ? -9.758 20.124 20.102 1.00 15.34 461 GLU A CA 1
ATOM 3110 C C . GLU A 1 461 ? -10.731 19.632 19.024 1.00 15.18 461 GLU A C 1
ATOM 3111 O O . GLU A 1 461 ? -11.220 20.434 18.226 1.00 16.15 461 GLU A O 1
ATOM 3117 N N . ILE A 1 462 ? -11.029 18.334 19.018 1.00 14.17 462 ILE A N 1
ATOM 3118 C CA . ILE A 1 462 ? -12.034 17.777 18.109 1.00 13.20 462 ILE A CA 1
ATOM 3119 C C . ILE A 1 462 ? -13.427 18.292 18.458 1.00 12.72 462 ILE A C 1
ATOM 3120 O O . ILE A 1 462 ? -14.192 18.664 17.561 1.00 12.74 462 ILE A O 1
ATOM 3125 N N . LEU A 1 463 ? -13.740 18.320 19.757 1.00 11.86 463 LEU A N 1
ATOM 3126 C CA . LEU A 1 463 ? -15.043 18.785 20.239 1.00 11.08 463 LEU A CA 1
ATOM 3127 C C . LEU A 1 463 ? -15.271 20.241 19.869 1.00 10.73 463 LEU A C 1
ATOM 3128 O O . LEU A 1 463 ? -16.382 20.613 19.506 1.00 10.49 463 LEU A O 1
ATOM 3133 N N . ALA A 1 464 ? -14.204 21.046 19.962 1.00 10.45 464 ALA A N 1
ATOM 3134 C CA . ALA A 1 464 ? -14.188 22.444 19.517 1.00 9.92 464 ALA A CA 1
ATOM 3135 C C . ALA A 1 464 ? -14.722 22.530 18.095 1.00 10.04 464 ALA A C 1
ATOM 3136 O O . ALA A 1 464 ? -15.412 23.477 17.736 1.00 10.13 464 ALA A O 1
ATOM 3138 N N . GLY A 1 465 ? -14.431 21.502 17.306 1.00 10.16 465 GLY A N 1
ATOM 3139 C CA . GLY A 1 465 ? -14.998 21.357 15.972 1.00 10.32 465 GLY A CA 1
ATOM 3140 C C . GLY A 1 465 ? -16.467 20.979 15.980 1.00 10.30 465 GLY A C 1
ATOM 3141 O O . GLY A 1 465 ? -17.239 21.508 15.188 1.00 10.58 465 GLY A O 1
ATOM 3142 N N . ALA A 1 466 ? -16.861 20.076 16.876 1.00 10.10 466 ALA A N 1
ATOM 3143 C CA . ALA A 1 466 ? -18.253 19.632 16.959 1.00 10.05 466 ALA A CA 1
ATOM 3144 C C . ALA A 1 466 ? -19.260 20.739 17.366 1.00 10.03 466 ALA A C 1
ATOM 3145 O O . ALA A 1 466 ? -20.457 20.623 17.071 1.00 9.99 466 ALA A O 1
ATOM 3147 N N . ALA A 1 467 ? -18.775 21.794 18.041 1.00 9.88 467 ALA A N 1
ATOM 3148 C CA . ALA A 1 467 ? -19.518 23.057 18.194 1.00 9.42 467 ALA A CA 1
ATOM 3149 C C . ALA A 1 467 ? -19.772 23.582 16.786 1.00 9.44 467 ALA A C 1
ATOM 3150 O O . ALA A 1 467 ? -19.109 23.147 15.840 1.00 9.54 467 ALA A O 1
ATOM 3152 N N . GLU A 1 468 ? -20.720 24.506 16.642 1.00 9.24 468 GLU A N 1
ATOM 3153 C CA . GLU A 1 468 ? -21.256 24.921 15.324 1.00 9.14 468 GLU A CA 1
ATOM 3154 C C . GLU A 1 468 ? -22.520 24.131 14.923 1.00 8.98 468 GLU A C 1
ATOM 3155 O O . GLU A 1 468 ? -23.251 24.537 14.013 1.00 8.89 468 GLU A O 1
ATOM 3161 N N . VAL A 1 469 ? -22.775 23.016 15.611 1.00 8.79 469 VAL A N 1
ATOM 3162 C CA . VAL A 1 469 ? -24.017 22.259 15.433 1.00 8.56 469 VAL A CA 1
ATOM 3163 C C . VAL A 1 469 ? -25.226 23.067 15.859 1.00 8.22 469 VAL A C 1
ATOM 3164 O O . VAL A 1 469 ? -26.234 22.495 16.255 1.00 7.98 469 VAL A O 1
ATOM 3168 N N . GLY A 1 471 ? -27.325 22.383 13.804 1.00 22.25 471 GLY A N 1
ATOM 3169 C CA . GLY A 1 471 ? -28.758 22.194 13.596 1.00 22.17 471 GLY A CA 1
ATOM 3170 C C . GLY A 1 471 ? -29.061 20.782 13.135 1.00 22.08 471 GLY A C 1
ATOM 3171 O O . GLY A 1 471 ? -29.941 20.566 12.299 1.00 22.12 471 GLY A O 1
ATOM 3172 N N . ASP A 1 472 ? -28.324 19.821 13.682 1.00 21.82 472 ASP A N 1
ATOM 3173 C CA . ASP A 1 472 ? -28.462 18.428 13.291 1.00 21.83 472 ASP A CA 1
ATOM 3174 C C . ASP A 1 472 ? -27.997 17.476 14.404 1.00 21.77 472 ASP A C 1
ATOM 3175 O O . ASP A 1 472 ? -28.822 16.805 15.029 1.00 21.96 472 ASP A O 1
ATOM 3180 N N . ALA A 1 473 ? -26.686 17.453 14.666 1.00 21.33 473 ALA A N 1
ATOM 3181 C CA . ALA A 1 473 ? -26.041 16.369 15.425 1.00 20.66 473 ALA A CA 1
ATOM 3182 C C . ALA A 1 473 ? -26.121 16.441 16.951 1.00 20.17 473 ALA A C 1
ATOM 3183 O O . ALA A 1 473 ? -26.683 17.361 17.517 1.00 20.01 473 ALA A O 1
ATOM 3185 N N . GLN A 1 474 ? -25.516 15.447 17.591 1.00 19.90 474 GLN A N 1
ATOM 3186 C CA . GLN A 1 474 ? -25.521 15.268 19.033 1.00 19.72 474 GLN A CA 1
ATOM 3187 C C . GLN A 1 474 ? -24.171 14.671 19.459 1.00 19.14 474 GLN A C 1
ATOM 3188 O O . GLN A 1 474 ? -23.940 13.475 19.311 1.00 19.04 474 GLN A O 1
ATOM 3194 N N . VAL A 1 475 ? -23.290 15.509 19.998 1.00 18.56 475 VAL A N 1
ATOM 3195 C CA . VAL A 1 475 ? -21.890 15.132 20.245 1.00 18.08 475 VAL A CA 1
ATOM 3196 C C . VAL A 1 475 ? -21.556 14.790 21.714 1.00 17.72 475 VAL A C 1
ATOM 3197 O O . VAL A 1 475 ? -21.955 15.498 22.629 1.00 17.49 475 VAL A O 1
ATOM 3201 N N . VAL A 1 476 ? -20.820 13.693 21.915 1.00 17.52 476 VAL A N 1
ATOM 3202 C CA . VAL A 1 476 ? -20.412 13.213 23.252 1.00 17.27 476 VAL A CA 1
ATOM 3203 C C . VAL A 1 476 ? -18.893 12.973 23.338 1.00 17.11 476 VAL A C 1
ATOM 3204 O O . VAL A 1 476 ? -18.221 12.751 22.322 1.00 17.73 476 VAL A O 1
ATOM 3208 N N . GLU A 1 477 ? -18.364 12.962 24.556 1.00 16.44 477 GLU A N 1
ATOM 3209 C CA . GLU A 1 477 ? -16.972 12.605 24.790 1.00 15.86 477 GLU A CA 1
ATOM 3210 C C . GLU A 1 477 ? -16.890 11.440 25.775 1.00 15.16 477 GLU A C 1
ATOM 3211 O O . GLU A 1 477 ? -17.301 11.549 26.914 1.00 14.75 477 GLU A O 1
ATOM 3217 N N . ILE A 1 478 ? -16.375 10.313 25.310 1.00 14.89 478 ILE A N 1
ATOM 3218 C CA . ILE A 1 478 ? -16.133 9.161 26.168 1.00 14.22 478 ILE A CA 1
ATOM 3219 C C . ILE A 1 478 ? -14.680 8.750 25.931 1.00 14.57 478 ILE A C 1
ATOM 3220 O O . ILE A 1 478 ? -14.355 8.215 24.885 1.00 14.37 478 ILE A O 1
ATOM 3225 N N . ALA A 1 479 ? -13.809 9.028 26.896 1.00 14.94 479 ALA A N 1
ATOM 3226 C CA . ALA A 1 479 ? -12.371 8.792 26.753 1.00 15.38 479 ALA A CA 1
ATOM 3227 C C . ALA A 1 479 ? -12.017 7.338 26.424 1.00 16.06 479 ALA A C 1
ATOM 3228 O O . ALA A 1 479 ? -11.301 7.066 25.444 1.00 16.45 479 ALA A O 1
ATOM 3230 N N . ASP A 1 480 ? -12.518 6.413 27.239 1.00 16.69 480 ASP A N 1
ATOM 3231 C CA . ASP A 1 480 ? -12.269 4.989 27.053 1.00 17.46 480 ASP A CA 1
ATOM 3232 C C . ASP A 1 480 ? -12.847 4.508 25.725 1.00 17.09 480 ASP A C 1
ATOM 3233 O O . ASP A 1 480 ? -14.064 4.581 25.502 1.00 16.93 480 ASP A O 1
ATOM 3238 N N . ARG A 1 481 ? -11.957 4.022 24.858 1.00 16.95 481 ARG A N 1
ATOM 3239 C CA . ARG A 1 481 ? -12.316 3.588 23.509 1.00 16.95 481 ARG A CA 1
ATOM 3240 C C . ARG A 1 481 ? -13.377 2.479 23.519 1.00 16.89 481 ARG A C 1
ATOM 3241 O O . ARG A 1 481 ? -14.322 2.508 22.729 1.00 16.59 481 ARG A O 1
ATOM 3249 N N . ARG A 1 482 ? -13.210 1.525 24.435 1.00 17.14 482 ARG A N 1
ATOM 3250 C CA . ARG A 1 482 ? -14.123 0.385 24.599 1.00 17.39 482 ARG A CA 1
ATOM 3251 C C . ARG A 1 482 ? -15.570 0.812 24.957 1.00 17.35 482 ARG A C 1
ATOM 3252 O O . ARG A 1 482 ? -16.532 0.354 24.332 1.00 17.06 482 ARG A O 1
ATOM 3260 N N . ASP A 1 483 ? -15.700 1.692 25.953 1.00 17.26 483 ASP A N 1
ATOM 3261 C CA . ASP A 1 483 ? -16.996 2.221 26.370 1.00 17.06 483 ASP A CA 1
ATOM 3262 C C . ASP A 1 483 ? -17.630 3.088 25.283 1.00 17.09 483 ASP A C 1
ATOM 3263 O O . ASP A 1 483 ? -18.855 3.148 25.158 1.00 16.73 483 ASP A O 1
ATOM 3268 N N . ALA A 1 484 ? -16.784 3.743 24.492 1.00 17.43 484 ALA A N 1
ATOM 3269 C CA . ALA A 1 484 ? -17.242 4.566 23.370 1.00 18.08 484 ALA A CA 1
ATOM 3270 C C . ALA A 1 484 ? -17.986 3.730 22.331 1.00 18.39 484 ALA A C 1
ATOM 3271 O O . ALA A 1 484 ? -19.087 4.083 21.877 1.00 18.21 484 ALA A O 1
ATOM 3273 N N . ILE A 1 485 ? -17.366 2.615 21.961 1.00 19.17 485 ILE A N 1
ATOM 3274 C CA . ILE A 1 485 ? -17.964 1.668 21.020 1.00 19.39 485 ILE A CA 1
ATOM 3275 C C . ILE A 1 485 ? -19.254 1.151 21.634 1.00 19.54 485 ILE A C 1
ATOM 3276 O O . ILE A 1 485 ? -20.304 1.186 20.988 1.00 19.45 485 ILE A O 1
ATOM 3281 N N . ARG A 1 486 ? -19.167 0.734 22.899 1.00 19.98 486 ARG A N 1
ATOM 3282 C CA . ARG A 1 486 ? -20.313 0.230 23.643 1.00 20.45 486 ARG A CA 1
ATOM 3283 C C . ARG A 1 486 ? -21.462 1.231 23.609 1.00 20.74 486 ARG A C 1
ATOM 3284 O O . ARG A 1 486 ? -22.614 0.848 23.388 1.00 20.58 486 ARG A O 1
ATOM 3292 N N . HIS A 1 487 ? -21.138 2.512 23.794 1.00 21.33 487 HIS A N 1
ATOM 3293 C CA . HIS A 1 487 ? -22.152 3.572 23.813 1.00 22.02 487 HIS A CA 1
ATOM 3294 C C . HIS A 1 487 ? -22.919 3.671 22.500 1.00 22.54 487 HIS A C 1
ATOM 3295 O O . HIS A 1 487 ? -24.155 3.696 22.498 1.00 22.94 487 HIS A O 1
ATOM 3302 N N . ALA A 1 488 ? -22.181 3.736 21.393 1.00 22.89 488 ALA A N 1
ATOM 3303 C CA . ALA A 1 488 ? -22.782 3.951 20.085 1.00 23.17 488 ALA A CA 1
ATOM 3304 C C . ALA A 1 488 ? -23.659 2.769 19.659 1.00 23.52 488 ALA A C 1
ATOM 3305 O O . ALA A 1 488 ? -24.735 2.962 19.063 1.00 23.83 488 ALA A O 1
ATOM 3307 N N . VAL A 1 489 ? -23.199 1.554 19.972 1.00 23.38 489 VAL A N 1
ATOM 3308 C CA . VAL A 1 489 ? -23.943 0.329 19.662 1.00 22.99 489 VAL A CA 1
ATOM 3309 C C . VAL A 1 489 ? -25.328 0.335 20.321 1.00 22.83 489 VAL A C 1
ATOM 3310 O O . VAL A 1 489 ? -26.341 0.211 19.628 1.00 22.69 489 VAL A O 1
ATOM 3314 N N . ALA A 1 490 ? -25.349 0.516 21.648 1.00 22.51 490 ALA A N 1
ATOM 3315 C CA . ALA A 1 490 ? -26.566 0.491 22.449 1.00 22.03 490 ALA A CA 1
ATOM 3316 C C . ALA A 1 490 ? -27.516 1.617 22.048 1.00 22.08 490 ALA A C 1
ATOM 3317 O O . ALA A 1 490 ? -28.701 1.578 22.371 1.00 22.22 490 ALA A O 1
ATOM 3319 N N . TRP A 1 491 ? -26.985 2.605 21.330 1.00 21.88 491 TRP A N 1
ATOM 3320 C CA . TRP A 1 491 ? -27.742 3.769 20.860 1.00 21.68 491 TRP A CA 1
ATOM 3321 C C . TRP A 1 491 ? -28.498 3.496 19.545 1.00 21.45 491 TRP A C 1
ATOM 3322 O O . TRP A 1 491 ? -29.468 4.188 19.223 1.00 21.36 491 TRP A O 1
ATOM 3333 N N . ALA A 1 492 ? -28.052 2.490 18.792 1.00 21.24 492 ALA A N 1
ATOM 3334 C CA . ALA A 1 492 ? -28.581 2.211 17.448 1.00 21.05 492 ALA A CA 1
ATOM 3335 C C . ALA A 1 492 ? -30.061 1.824 17.440 1.00 20.84 492 ALA A C 1
ATOM 3336 O O . ALA A 1 492 ? -30.638 1.615 18.492 1.00 21.33 492 ALA A O 1
ATOM 3338 N N . ARG A 1 493 ? -30.669 1.751 16.257 1.00 20.57 493 ARG A N 1
ATOM 3339 C CA . ARG A 1 493 ? -32.056 1.277 16.085 1.00 20.36 493 ARG A CA 1
ATOM 3340 C C . ARG A 1 493 ? -32.132 0.507 14.775 1.00 20.15 493 ARG A C 1
ATOM 3341 O O . ARG A 1 493 ? -31.480 0.899 13.804 1.00 20.35 493 ARG A O 1
ATOM 3349 N N . PRO A 1 494 ? -32.926 -0.587 14.727 1.00 19.78 494 PRO A N 1
ATOM 3350 C CA . PRO A 1 494 ? -32.893 -1.383 13.492 1.00 19.47 494 PRO A CA 1
ATOM 3351 C C . PRO A 1 494 ? -32.979 -0.500 12.234 1.00 19.04 494 PRO A C 1
ATOM 3352 O O . PRO A 1 494 ? -33.961 0.224 12.043 1.00 18.58 494 PRO A O 1
ATOM 3356 N N . GLY A 1 495 ? -31.916 -0.533 11.425 1.00 18.65 495 GLY A N 1
ATOM 3357 C CA . GLY A 1 495 ? -31.799 0.340 10.262 1.00 17.99 495 GLY A CA 1
ATOM 3358 C C . GLY A 1 495 ? -30.753 1.428 10.414 1.00 17.47 495 GLY A C 1
ATOM 3359 O O . GLY A 1 495 ? -30.337 2.013 9.425 1.00 17.30 495 GLY A O 1
ATOM 3360 N N . ASP A 1 496 ? -30.336 1.699 11.650 1.00 17.07 496 ASP A N 1
ATOM 3361 C CA . ASP A 1 496 ? -29.304 2.701 11.931 1.00 16.99 496 ASP A CA 1
ATOM 3362 C C . ASP A 1 496 ? -27.932 2.213 11.502 1.00 16.91 496 ASP A C 1
ATOM 3363 O O . ASP A 1 496 ? -27.743 1.025 11.234 1.00 17.15 496 ASP A O 1
ATOM 3368 N N . VAL A 1 497 ? -26.970 3.132 11.460 1.00 16.50 497 VAL A N 1
ATOM 3369 C CA . VAL A 1 497 ? -25.605 2.793 11.051 1.00 16.05 497 VAL A CA 1
ATOM 3370 C C . VAL A 1 497 ? -24.539 3.376 11.994 1.00 15.81 497 VAL A C 1
ATOM 3371 O O . VAL A 1 497 ? -24.475 4.594 12.204 1.00 15.84 497 VAL A O 1
ATOM 3375 N N . VAL A 1 498 ? -23.724 2.483 12.564 1.00 15.63 498 VAL A N 1
ATOM 3376 C CA . VAL A 1 498 ? -22.628 2.840 13.483 1.00 15.39 498 VAL A CA 1
ATOM 3377 C C . VAL A 1 498 ? -21.298 2.678 12.763 1.00 14.87 498 VAL A C 1
ATOM 3378 O O . VAL A 1 498 ? -21.099 1.690 12.051 1.00 14.80 498 VAL A O 1
ATOM 3382 N N . LEU A 1 499 ? -20.398 3.642 12.970 1.00 14.52 499 LEU A N 1
ATOM 3383 C CA . LEU A 1 499 ? -19.078 3.676 12.326 1.00 14.04 499 LEU A CA 1
ATOM 3384 C C . LEU A 1 499 ? -17.970 3.953 13.321 1.00 13.73 499 LEU A C 1
ATOM 3385 O O . LEU A 1 499 ? -17.974 5.020 13.947 1.00 13.89 499 LEU A O 1
ATOM 3390 N N . ILE A 1 500 ? -17.030 3.013 13.449 1.00 12.94 500 ILE A N 1
ATOM 3391 C CA . ILE A 1 500 ? -15.850 3.189 14.290 1.00 12.30 500 ILE A CA 1
ATOM 3392 C C . ILE A 1 500 ? -14.686 3.509 13.362 1.00 12.29 500 ILE A C 1
ATOM 3393 O O . ILE A 1 500 ? -14.205 2.641 12.614 1.00 12.40 500 ILE A O 1
ATOM 3398 N N . ALA A 1 501 ? -14.228 4.749 13.409 1.00 12.21 501 ALA A N 1
ATOM 3399 C CA . ALA A 1 501 ? -13.244 5.200 12.447 1.00 12.81 501 ALA A CA 1
ATOM 3400 C C . ALA A 1 501 ? -11.888 5.541 13.043 1.00 13.18 501 ALA A C 1
ATOM 3401 O O . ALA A 1 501 ? -11.770 5.861 14.236 1.00 13.35 501 ALA A O 1
ATOM 3403 N N . GLY A 1 502 ? -10.867 5.494 12.197 1.00 13.46 502 GLY A N 1
ATOM 3404 C CA . GLY A 1 502 ? -9.566 6.007 12.571 1.00 14.83 502 GLY A CA 1
ATOM 3405 C C . GLY A 1 502 ? -8.511 4.991 12.928 1.00 15.72 502 GLY A C 1
ATOM 3406 O O . GLY A 1 502 ? -7.370 5.383 13.194 1.00 17.02 502 GLY A O 1
ATOM 3407 N N . LYS A 1 503 ? -8.880 3.707 12.954 1.00 15.80 503 LYS A N 1
ATOM 3408 C CA . LYS A 1 503 ? -7.933 2.618 13.198 1.00 15.44 503 LYS A CA 1
ATOM 3409 C C . LYS A 1 503 ? -7.951 1.605 12.066 1.00 15.44 503 LYS A C 1
ATOM 3410 O O . LYS A 1 503 ? -6.909 1.087 11.673 1.00 16.19 503 LYS A O 1
ATOM 3416 N N . GLY A 1 504 ? -9.139 1.307 11.546 1.00 15.14 504 GLY A N 1
ATOM 3417 C CA . GLY A 1 504 ? -9.296 0.212 10.580 1.00 14.48 504 GLY A CA 1
ATOM 3418 C C . GLY A 1 504 ? -8.756 -1.125 11.075 1.00 13.78 504 GLY A C 1
ATOM 3419 O O . GLY A 1 504 ? -9.251 -1.696 12.050 1.00 13.56 504 GLY A O 1
ATOM 3420 N N . HIS A 1 505 ? -7.729 -1.617 10.398 1.00 13.35 505 HIS A N 1
ATOM 3421 C CA . HIS A 1 505 ? -7.127 -2.915 10.702 1.00 12.77 505 HIS A CA 1
ATOM 3422 C C . HIS A 1 505 ? -6.070 -2.757 11.782 1.00 13.07 505 HIS A C 1
ATOM 3423 O O . HIS A 1 505 ? -5.637 -3.746 12.369 1.00 12.69 505 HIS A O 1
ATOM 3430 N N . GLU A 1 506 ? -5.641 -1.518 12.030 1.00 13.54 506 GLU A N 1
ATOM 3431 C CA . GLU A 1 506 ? -4.479 -1.279 12.882 1.00 14.59 506 GLU A CA 1
ATOM 3432 C C . GLU A 1 506 ? -4.839 -1.379 14.376 1.00 14.64 506 GLU A C 1
ATOM 3433 O O . GLU A 1 506 ? -5.766 -0.721 14.846 1.00 14.90 506 GLU A O 1
ATOM 3439 N N . THR A 1 507 ? -4.097 -2.201 15.117 1.00 14.59 507 THR A N 1
ATOM 3440 C CA . THR A 1 507 ? -4.465 -2.542 16.487 1.00 14.33 507 THR A CA 1
ATOM 3441 C C . THR A 1 507 ? -3.735 -1.754 17.584 1.00 14.17 507 THR A C 1
ATOM 3442 O O . THR A 1 507 ? -3.035 -0.799 17.306 1.00 14.42 507 THR A O 1
ATOM 3446 N N . GLY A 1 508 ? -3.956 -2.141 18.835 1.00 14.12 508 GLY A N 1
ATOM 3447 C CA . GLY A 1 508 ? -3.300 -1.548 19.984 1.00 14.30 508 GLY A CA 1
ATOM 3448 C C . GLY A 1 508 ? -3.796 -0.172 20.358 1.00 14.62 508 GLY A C 1
ATOM 3449 O O . GLY A 1 508 ? -4.514 0.478 19.590 1.00 14.73 508 GLY A O 1
ATOM 3450 N N . GLN A 1 509 ? -3.410 0.252 21.559 1.00 14.89 509 GLN A N 1
ATOM 3451 C CA . GLN A 1 509 ? -3.649 1.605 22.065 1.00 15.14 509 GLN A CA 1
ATOM 3452 C C . GLN A 1 509 ? -2.422 2.058 22.827 1.00 14.94 509 GLN A C 1
ATOM 3453 O O . GLN A 1 509 ? -2.105 1.514 23.885 1.00 14.91 509 GLN A O 1
ATOM 3459 N N . ARG A 1 510 ? -1.736 3.058 22.293 1.00 14.68 510 ARG A N 1
ATOM 3460 C CA . ARG A 1 510 ? -0.460 3.485 22.857 1.00 14.63 510 ARG A CA 1
ATOM 3461 C C . ARG A 1 510 ? -0.668 4.673 23.821 1.00 14.22 510 ARG A C 1
ATOM 3462 O O . ARG A 1 510 ? -1.225 5.694 23.435 1.00 14.03 510 ARG A O 1
ATOM 3470 N N . GLY A 1 511 ? -0.224 4.540 25.073 1.00 14.05 511 GLY A N 1
ATOM 3471 C CA . GLY A 1 511 ? -0.492 5.553 26.116 1.00 13.38 511 GLY A CA 1
ATOM 3472 C C . GLY A 1 511 ? 0.543 5.658 27.226 1.00 12.88 511 GLY A C 1
ATOM 3473 O O . GLY A 1 511 ? 0.929 4.664 27.836 1.00 12.22 511 GLY A O 1
ATOM 3474 N N . GLY A 1 513 ? 4.646 4.582 27.307 1.00 8.99 513 GLY A N 1
ATOM 3475 C CA . GLY A 1 513 ? 5.009 3.187 27.513 1.00 9.33 513 GLY A CA 1
ATOM 3476 C C . GLY A 1 513 ? 4.008 2.257 26.859 1.00 9.53 513 GLY A C 1
ATOM 3477 O O . GLY A 1 513 ? 3.920 2.193 25.631 1.00 9.59 513 GLY A O 1
ATOM 3478 N N . ARG A 1 514 ? 3.241 1.559 27.696 1.00 9.76 514 ARG A N 1
ATOM 3479 C CA . ARG A 1 514 ? 2.217 0.574 27.290 1.00 9.84 514 ARG A CA 1
ATOM 3480 C C . ARG A 1 514 ? 1.579 0.717 25.895 1.00 9.86 514 ARG A C 1
ATOM 3481 O O . ARG A 1 514 ? 1.213 1.812 25.430 1.00 9.52 514 ARG A O 1
ATOM 3489 N N . VAL A 1 515 ? 1.486 -0.433 25.237 1.00 9.84 515 VAL A N 1
ATOM 3490 C CA . VAL A 1 515 ? 0.551 -0.641 24.152 1.00 9.58 515 VAL A CA 1
ATOM 3491 C C . VAL A 1 515 ? -0.503 -1.600 24.718 1.00 9.60 515 VAL A C 1
ATOM 3492 O O . VAL A 1 515 ? -0.321 -2.821 24.723 1.00 9.54 515 VAL A O 1
ATOM 3496 N N . ARG A 1 516 ? -1.576 -1.029 25.255 1.00 9.60 516 ARG A N 1
ATOM 3497 C CA . ARG A 1 516 ? -2.749 -1.808 25.629 1.00 9.92 516 ARG A CA 1
ATOM 3498 C C . ARG A 1 516 ? -3.314 -2.540 24.399 1.00 9.55 516 ARG A C 1
ATOM 3499 O O . ARG A 1 516 ? -3.379 -1.958 23.302 1.00 9.84 516 ARG A O 1
ATOM 3507 N N . PRO A 1 517 ? -3.690 -3.827 24.557 1.00 9.05 517 PRO A N 1
ATOM 3508 C CA . PRO A 1 517 ? -4.331 -4.525 23.426 1.00 9.06 517 PRO A CA 1
ATOM 3509 C C . PRO A 1 517 ? -5.631 -3.829 22.977 1.00 9.21 517 PRO A C 1
ATOM 3510 O O . PRO A 1 517 ? -6.375 -3.318 23.825 1.00 9.33 517 PRO A O 1
ATOM 3514 N N . PHE A 1 518 ? -5.887 -3.783 21.666 1.00 9.07 518 PHE A N 1
ATOM 3515 C CA . PHE A 1 518 ? -7.152 -3.246 21.154 1.00 8.83 518 PHE A CA 1
ATOM 3516 C C . PHE A 1 518 ? -7.310 -3.543 19.682 1.00 8.41 518 PHE A C 1
ATOM 3517 O O . PHE A 1 518 ? -6.429 -3.249 18.923 1.00 8.48 518 PHE A O 1
ATOM 3525 N N . ASP A 1 519 ? -8.439 -4.123 19.294 1.00 8.29 519 ASP A N 1
ATOM 3526 C CA . ASP A 1 519 ? -8.785 -4.321 17.897 1.00 8.10 519 ASP A CA 1
ATOM 3527 C C . ASP A 1 519 ? -10.220 -3.847 17.720 1.00 8.54 519 ASP A C 1
ATOM 3528 O O . ASP A 1 519 ? -11.166 -4.477 18.200 1.00 8.99 519 ASP A O 1
ATOM 3533 N N . ASP A 1 520 ? -10.366 -2.711 17.047 1.00 8.98 520 ASP A N 1
ATOM 3534 C CA . ASP A 1 520 ? -11.664 -2.112 16.727 1.00 9.70 520 ASP A CA 1
ATOM 3535 C C . ASP A 1 520 ? -12.714 -3.094 16.226 1.00 9.60 520 ASP A C 1
ATOM 3536 O O . ASP A 1 520 ? -13.894 -2.872 16.399 1.00 9.52 520 ASP A O 1
ATOM 3541 N N . ARG A 1 521 ? -12.272 -4.152 15.562 1.00 10.32 521 ARG A N 1
ATOM 3542 C CA . ARG A 1 521 ? -13.166 -5.123 14.957 1.00 11.02 521 ARG A CA 1
ATOM 3543 C C . ARG A 1 521 ? -13.646 -6.105 16.020 1.00 11.47 521 ARG A C 1
ATOM 3544 O O . ARG A 1 521 ? -14.813 -6.504 16.028 1.00 11.63 521 ARG A O 1
ATOM 3552 N N . VAL A 1 522 ? -12.751 -6.457 16.939 1.00 11.94 522 VAL A N 1
ATOM 3553 C CA . VAL A 1 522 ? -13.056 -7.444 17.962 1.00 12.42 522 VAL A CA 1
ATOM 3554 C C . VAL A 1 522 ? -14.038 -6.876 18.998 1.00 13.74 522 VAL A C 1
ATOM 3555 O O . VAL A 1 522 ? -15.107 -7.459 19.201 1.00 14.46 522 VAL A O 1
ATOM 3559 N N . GLU A 1 523 ? -13.697 -5.751 19.643 1.00 14.46 523 GLU A N 1
ATOM 3560 C CA . GLU A 1 523 ? -14.689 -5.027 20.435 1.00 15.06 523 GLU A CA 1
ATOM 3561 C C . GLU A 1 523 ? -15.542 -4.496 19.318 1.00 15.10 523 GLU A C 1
ATOM 3562 O O . GLU A 1 523 ? -15.008 -4.182 18.260 1.00 15.99 523 GLU A O 1
ATOM 3568 N N . LEU A 1 524 ? -16.846 -4.416 19.523 1.00 14.51 524 LEU A N 1
ATOM 3569 C CA . LEU A 1 524 ? -17.801 -4.120 18.445 1.00 14.28 524 LEU A CA 1
ATOM 3570 C C . LEU A 1 524 ? -18.420 -5.401 18.009 1.00 13.74 524 LEU A C 1
ATOM 3571 O O . LEU A 1 524 ? -19.638 -5.488 17.998 1.00 14.79 524 LEU A O 1
ATOM 3576 N N . ALA A 1 525 ? -17.607 -6.385 17.631 1.00 12.82 525 ALA A N 1
ATOM 3577 C CA . ALA A 1 525 ? -18.130 -7.733 17.457 1.00 11.96 525 ALA A CA 1
ATOM 3578 C C . ALA A 1 525 ? -18.576 -8.236 18.843 1.00 11.71 525 ALA A C 1
ATOM 3579 O O . ALA A 1 525 ? -19.682 -8.769 18.988 1.00 11.27 525 ALA A O 1
ATOM 3581 N N . ALA A 1 526 ? -17.741 -7.995 19.857 1.00 11.26 526 ALA A N 1
ATOM 3582 C CA . ALA A 1 526 ? -18.089 -8.268 21.256 1.00 10.87 526 ALA A CA 1
ATOM 3583 C C . ALA A 1 526 ? -19.280 -7.434 21.746 1.00 10.80 526 ALA A C 1
ATOM 3584 O O . ALA A 1 526 ? -20.197 -7.965 22.384 1.00 10.52 526 ALA A O 1
ATOM 3586 N N . ALA A 1 527 ? -19.271 -6.134 21.446 1.00 10.92 527 ALA A N 1
ATOM 3587 C CA . ALA A 1 527 ? -20.372 -5.261 21.866 1.00 11.07 527 ALA A CA 1
ATOM 3588 C C . ALA A 1 527 ? -21.693 -5.760 21.280 1.00 11.33 527 ALA A C 1
ATOM 3589 O O . ALA A 1 527 ? -22.702 -5.852 21.995 1.00 11.70 527 ALA A O 1
ATOM 3591 N N . LEU A 1 528 ? -21.670 -6.130 20.001 1.00 11.17 528 LEU A N 1
ATOM 3592 C CA . LEU A 1 528 ? -22.814 -6.759 19.379 1.00 11.19 528 LEU A CA 1
ATOM 3593 C C . LEU A 1 528 ? -23.127 -8.107 20.053 1.00 11.74 528 LEU A C 1
ATOM 3594 O O . LEU A 1 528 ? -24.287 -8.366 20.386 1.00 11.70 528 LEU A O 1
ATOM 3599 N N . GLU A 1 529 ? -22.103 -8.947 20.275 1.00 12.39 529 GLU A N 1
ATOM 3600 C CA . GLU A 1 529 ? -22.275 -10.240 20.989 1.00 12.59 529 GLU A CA 1
ATOM 3601 C C . GLU A 1 529 ? -23.051 -9.977 22.276 1.00 12.23 529 GLU A C 1
ATOM 3602 O O . GLU A 1 529 ? -24.042 -10.648 22.528 1.00 12.64 529 GLU A O 1
ATOM 3608 N N . ALA A 1 530 ? -22.621 -9.004 23.081 1.00 11.65 530 ALA A N 1
ATOM 3609 C CA . ALA A 1 530 ? -23.376 -8.645 24.290 1.00 11.52 530 ALA A CA 1
ATOM 3610 C C . ALA A 1 530 ? -24.534 -7.680 23.997 1.00 11.34 530 ALA A C 1
ATOM 3611 O O . ALA A 1 530 ? -24.395 -6.460 24.146 1.00 11.62 530 ALA A O 1
ATOM 3613 N N . LEU A 1 531 ? -25.666 -8.244 23.571 1.00 10.77 531 LEU A N 1
ATOM 3614 C CA . LEU A 1 531 ? -26.870 -7.487 23.245 1.00 10.16 531 LEU A CA 1
ATOM 3615 C C . LEU A 1 531 ? -28.030 -8.451 23.157 1.00 9.84 531 LEU A C 1
ATOM 3616 O O . LEU A 1 531 ? -28.357 -8.929 22.072 1.00 9.60 531 LEU A O 1
ATOM 3621 N N . GLU A 1 532 ? -28.592 -8.758 24.334 1.00 9.83 532 GLU A N 1
ATOM 3622 C CA . GLU A 1 532 ? -29.889 -9.459 24.572 1.00 9.17 532 GLU A CA 1
ATOM 3623 C C . GLU A 1 532 ? -29.803 -10.784 25.354 1.00 8.92 532 GLU A C 1
ATOM 3624 O O . GLU A 1 532 ? -28.709 -11.300 25.583 1.00 8.90 532 GLU A O 1
ATOM 3630 N N . ARG A 1 533 ? -30.964 -11.307 25.765 1.00 8.58 533 ARG A N 1
ATOM 3631 C CA . ARG A 1 533 ? -31.081 -12.489 26.644 1.00 8.29 533 ARG A CA 1
ATOM 3632 C C . ARG A 1 533 ? -30.456 -13.765 26.076 1.00 8.19 533 ARG A C 1
ATOM 3633 O O . ARG A 1 533 ? -30.741 -14.172 24.950 1.00 8.13 533 ARG A O 1
ATOM 3635 N N . LEU B 1 26 ? 10.338 -11.826 18.161 1.00 22.78 26 LEU B N 1
ATOM 3636 C CA . LEU B 1 26 ? 10.494 -11.701 19.650 1.00 22.94 26 LEU B CA 1
ATOM 3637 C C . LEU B 1 26 ? 11.882 -12.153 20.175 1.00 23.07 26 LEU B C 1
ATOM 3638 O O . LEU B 1 26 ? 12.103 -13.292 20.593 1.00 22.77 26 LEU B O 1
ATOM 3643 N N . ARG B 1 27 ? 12.815 -11.215 20.119 1.00 23.20 27 ARG B N 1
ATOM 3644 C CA . ARG B 1 27 ? 14.165 -11.376 20.601 1.00 22.86 27 ARG B CA 1
ATOM 3645 C C . ARG B 1 27 ? 14.374 -10.101 21.426 1.00 21.78 27 ARG B C 1
ATOM 3646 O O . ARG B 1 27 ? 13.877 -9.036 21.038 1.00 21.18 27 ARG B O 1
ATOM 3654 N N . PRO B 1 28 ? 15.072 -10.198 22.574 1.00 20.84 28 PRO B N 1
ATOM 3655 C CA . PRO B 1 28 ? 15.397 -8.980 23.320 1.00 20.38 28 PRO B CA 1
ATOM 3656 C C . PRO B 1 28 ? 16.547 -8.243 22.636 1.00 20.30 28 PRO B C 1
ATOM 3657 O O . PRO B 1 28 ? 17.374 -8.876 21.956 1.00 20.60 28 PRO B O 1
ATOM 3661 N N . ASN B 1 29 ? 16.607 -6.928 22.775 1.00 19.88 29 ASN B N 1
ATOM 3662 C CA . ASN B 1 29 ? 17.669 -6.207 22.078 1.00 20.41 29 ASN B CA 1
ATOM 3663 C C . ASN B 1 29 ? 18.655 -5.545 23.020 1.00 19.95 29 ASN B C 1
ATOM 3664 O O . ASN B 1 29 ? 19.416 -4.670 22.619 1.00 20.26 29 ASN B O 1
ATOM 3669 N N . ALA B 1 30 ? 18.641 -5.962 24.275 1.00 19.29 30 ALA B N 1
ATOM 3670 C CA . ALA B 1 30 ? 19.550 -5.392 25.243 1.00 18.96 30 ALA B CA 1
ATOM 3671 C C . ALA B 1 30 ? 20.059 -6.454 26.189 1.00 18.99 30 ALA B C 1
ATOM 3672 O O . ALA B 1 30 ? 19.903 -6.337 27.390 1.00 19.68 30 ALA B O 1
ATOM 3674 N N . VAL B 1 31 ? 20.652 -7.506 25.653 1.00 18.80 31 VAL B N 1
ATOM 3675 C CA . VAL B 1 31 ? 21.222 -8.537 26.504 1.00 18.92 31 VAL B CA 1
ATOM 3676 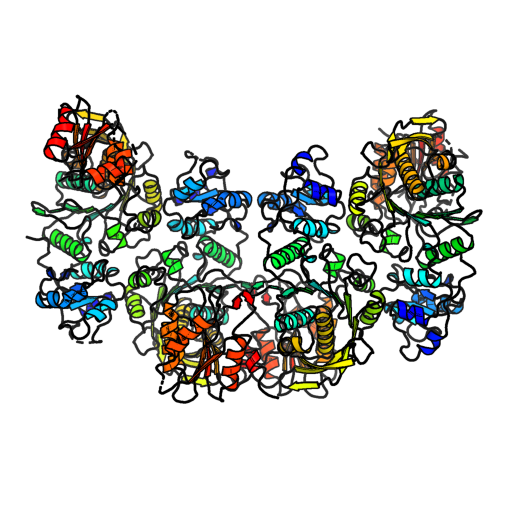C C . VAL B 1 31 ? 22.704 -8.253 26.698 1.00 19.36 31 VAL B C 1
ATOM 3677 O O . VAL B 1 31 ? 23.428 -8.100 25.711 1.00 19.98 31 VAL B O 1
ATOM 3681 N N . VAL B 1 32 ? 23.141 -8.136 27.961 1.00 19.41 32 VAL B N 1
ATOM 3682 C CA . VAL B 1 32 ? 24.588 -8.168 28.311 1.00 19.37 32 VAL B CA 1
ATOM 3683 C C . VAL B 1 32 ? 25.088 -9.598 28.261 1.00 19.17 32 VAL B C 1
ATOM 3684 O O . VAL B 1 32 ? 24.374 -10.536 28.663 1.00 18.95 32 VAL B O 1
ATOM 3688 N N . GLY B 1 33 ? 26.312 -9.777 27.781 1.00 18.97 33 GLY B N 1
ATOM 3689 C CA . GLY B 1 33 ? 26.802 -11.133 27.510 1.00 18.88 33 GLY B CA 1
ATOM 3690 C C . GLY B 1 33 ? 27.109 -11.994 28.725 1.00 18.45 33 GLY B C 1
ATOM 3691 O O . GLY B 1 33 ? 26.675 -11.704 29.833 1.00 18.82 33 GLY B O 1
ATOM 3692 N N . VAL B 1 34 ? 27.848 -13.070 28.500 1.00 17.60 34 VAL B N 1
ATOM 3693 C CA . VAL B 1 34 ? 28.363 -13.922 29.547 1.00 17.16 34 VAL B CA 1
ATOM 3694 C C . VAL B 1 34 ? 29.620 -14.416 28.903 1.00 17.01 34 VAL B C 1
ATOM 3695 O O . VAL B 1 34 ? 29.548 -14.905 27.794 1.00 17.17 34 VAL B O 1
ATOM 3699 N N . ARG B 1 35 ? 30.780 -14.293 29.539 1.00 17.29 35 ARG B N 1
ATOM 3700 C CA . ARG B 1 35 ? 31.984 -14.847 28.908 1.00 17.80 35 ARG B CA 1
ATOM 3701 C C . ARG B 1 35 ? 31.797 -16.340 28.606 1.00 17.22 35 ARG B C 1
ATOM 3702 O O . ARG B 1 35 ? 31.179 -17.086 29.373 1.00 17.41 35 ARG B O 1
ATOM 3710 N N . LEU B 1 36 ? 32.295 -16.753 27.449 1.00 16.46 36 LEU B N 1
ATOM 3711 C CA . LEU B 1 36 ? 32.168 -18.129 27.015 1.00 15.56 36 LEU B CA 1
ATOM 3712 C C . LEU B 1 36 ? 32.779 -19.105 28.030 1.00 14.84 36 LEU B C 1
ATOM 3713 O O . LEU B 1 36 ? 32.237 -20.179 28.259 1.00 14.98 36 LEU B O 1
ATOM 3718 N N . ALA B 1 37 ? 33.898 -18.722 28.641 1.00 13.87 37 ALA B N 1
ATOM 3719 C CA . ALA B 1 37 ? 34.563 -19.562 29.633 1.00 12.89 37 ALA B CA 1
ATOM 3720 C C . ALA B 1 37 ? 33.647 -19.880 30.828 1.00 12.57 37 ALA B C 1
ATOM 3721 O O . ALA B 1 37 ? 33.682 -20.995 31.389 1.00 12.20 37 ALA B O 1
ATOM 3723 N N . ALA B 1 38 ? 32.821 -18.895 31.198 1.00 12.01 38 ALA B N 1
ATOM 3724 C CA . ALA B 1 38 ? 31.860 -19.032 32.296 1.00 11.10 38 ALA B CA 1
ATOM 3725 C C . ALA B 1 38 ? 30.859 -20.124 31.949 1.00 10.59 38 ALA B C 1
ATOM 3726 O O . ALA B 1 38 ? 30.636 -21.058 32.729 1.00 10.49 38 ALA B O 1
ATOM 3728 N N . LEU B 1 39 ? 30.281 -20.005 30.763 1.00 10.06 39 LEU B N 1
ATOM 3729 C CA . LEU B 1 39 ? 29.369 -20.996 30.265 1.00 9.67 39 LEU B CA 1
ATOM 3730 C C . LEU B 1 39 ? 30.032 -22.360 30.249 1.00 9.78 39 LEU B C 1
ATOM 3731 O O . LEU B 1 39 ? 29.492 -23.290 30.832 1.00 10.39 39 LEU B O 1
ATOM 3736 N N . ALA B 1 40 ? 31.204 -22.476 29.623 1.00 9.45 40 ALA B N 1
ATOM 3737 C CA . ALA B 1 40 ? 31.927 -23.741 29.589 1.00 9.70 40 ALA B CA 1
ATOM 3738 C C . ALA B 1 40 ? 32.051 -24.354 30.986 1.00 10.45 40 ALA B C 1
ATOM 3739 O O . ALA B 1 40 ? 31.754 -25.538 31.175 1.00 10.39 40 ALA B O 1
ATOM 3741 N N . ASP B 1 41 ? 32.461 -23.541 31.962 1.00 11.31 41 ASP B N 1
ATOM 3742 C CA . ASP B 1 41 ? 32.546 -23.982 33.364 1.00 11.98 41 ASP B CA 1
ATOM 3743 C C . ASP B 1 41 ? 31.220 -24.494 33.953 1.00 11.91 41 ASP B C 1
ATOM 3744 O O . ASP B 1 41 ? 31.187 -25.548 34.590 1.00 11.53 41 ASP B O 1
ATOM 3749 N N . GLN B 1 42 ? 30.145 -23.748 33.714 1.00 12.22 42 GLN B N 1
ATOM 3750 C CA . GLN B 1 42 ? 28.818 -24.020 34.285 1.00 13.08 42 GLN B CA 1
ATOM 3751 C C . GLN B 1 42 ? 28.329 -25.438 34.025 1.00 13.46 42 GLN B C 1
ATOM 3752 O O . GLN B 1 42 ? 27.717 -26.084 34.891 1.00 13.64 42 GLN B O 1
ATOM 3758 N N . VAL B 1 43 ? 28.662 -25.914 32.836 1.00 13.60 43 VAL B N 1
ATOM 3759 C CA . VAL B 1 43 ? 28.090 -27.086 32.238 1.00 13.52 43 VAL B CA 1
ATOM 3760 C C . VAL B 1 43 ? 29.166 -28.177 32.127 1.00 13.74 43 VAL B C 1
ATOM 3761 O O . VAL B 1 43 ? 28.908 -29.286 31.663 1.00 14.00 43 VAL B O 1
ATOM 3765 N N . GLY B 1 44 ? 30.369 -27.843 32.590 1.00 13.75 44 GLY B N 1
ATOM 3766 C CA . GLY B 1 44 ? 31.500 -28.758 32.619 1.00 14.05 44 GLY B CA 1
ATOM 3767 C C . GLY B 1 44 ? 31.899 -29.293 31.267 1.00 14.24 44 GLY B C 1
ATOM 3768 O O . GLY B 1 44 ? 32.313 -30.443 31.165 1.00 14.96 44 GLY B O 1
ATOM 3769 N N . ALA B 1 45 ? 31.799 -28.455 30.241 1.00 14.17 45 ALA B N 1
ATOM 3770 C CA . ALA B 1 45 ? 32.056 -28.881 28.880 1.00 14.45 45 ALA B CA 1
ATOM 3771 C C . ALA B 1 45 ? 33.544 -29.047 28.601 1.00 15.11 45 ALA B C 1
ATOM 3772 O O . ALA B 1 45 ? 34.380 -28.375 29.214 1.00 14.22 45 ALA B O 1
ATOM 3774 N N . ALA B 1 46 ? 33.847 -29.961 27.678 1.00 16.78 46 ALA B N 1
ATOM 3775 C CA . ALA B 1 46 ? 35.192 -30.151 27.127 1.00 18.67 46 ALA B CA 1
ATOM 3776 C C . ALA B 1 46 ? 35.383 -29.367 25.825 1.00 20.10 46 ALA B C 1
ATOM 3777 O O . ALA B 1 46 ? 34.452 -29.190 25.041 1.00 20.43 46 ALA B O 1
ATOM 3779 N N . LEU B 1 47 ? 36.597 -28.895 25.597 1.00 21.99 47 LEU B N 1
ATOM 3780 C CA . LEU B 1 47 ? 36.925 -28.256 24.331 1.00 23.91 47 LEU B CA 1
ATOM 3781 C C . LEU B 1 47 ? 37.407 -29.272 23.297 1.00 25.06 47 LEU B C 1
ATOM 3782 O O . LEU B 1 47 ? 38.281 -30.100 23.582 1.00 25.34 47 LEU B O 1
ATOM 3787 N N . ALA B 1 48 ? 36.834 -29.198 22.097 1.00 26.53 48 ALA B N 1
ATOM 3788 C CA . ALA B 1 48 ? 37.234 -30.052 20.982 1.00 27.76 48 ALA B CA 1
ATOM 3789 C C . ALA B 1 48 ? 38.716 -29.918 20.656 1.00 28.90 48 ALA B C 1
ATOM 3790 O O . ALA B 1 48 ? 39.344 -30.892 20.244 1.00 29.18 48 ALA B O 1
ATOM 3792 N N . GLU B 1 49 ? 39.272 -28.722 20.852 1.00 30.37 49 GLU B N 1
ATOM 3793 C CA . GLU B 1 49 ? 40.706 -28.482 20.618 1.00 31.81 49 GLU B CA 1
ATOM 3794 C C . GLU B 1 49 ? 41.577 -28.589 21.880 1.00 32.18 49 GLU B C 1
ATOM 3795 O O . GLU B 1 49 ? 42.808 -28.623 21.793 1.00 32.07 49 GLU B O 1
ATOM 3801 N N . GLY B 1 50 ? 40.936 -28.640 23.046 1.00 32.86 50 GLY B N 1
ATOM 3802 C CA . GLY B 1 50 ? 41.640 -28.907 24.311 1.00 33.69 50 GLY B CA 1
ATOM 3803 C C . GLY B 1 50 ? 42.215 -27.718 25.081 1.00 34.03 50 GLY B C 1
ATOM 3804 O O . GLY B 1 50 ? 42.217 -26.587 24.589 1.00 34.16 50 GLY B O 1
ATOM 3805 N N . PRO B 1 51 ? 42.671 -27.963 26.324 1.00 34.35 51 PRO B N 1
ATOM 3806 C CA . PRO B 1 51 ? 43.332 -26.962 27.178 1.00 34.61 51 PRO B CA 1
ATOM 3807 C C . PRO B 1 51 ? 44.535 -26.279 26.513 1.00 35.00 51 PRO B C 1
ATOM 3808 O O . PRO B 1 51 ? 45.655 -26.828 26.520 1.00 35.20 51 PRO B O 1
ATOM 3812 N N . ALA B 1 52 ? 44.285 -25.093 25.946 1.00 35.04 52 ALA B N 1
ATOM 3813 C CA . ALA B 1 52 ? 45.288 -24.257 25.229 1.00 34.87 52 ALA B CA 1
ATOM 3814 C C . ALA B 1 52 ? 44.544 -23.286 24.305 1.00 34.88 52 ALA B C 1
ATOM 3815 O O . ALA B 1 52 ? 45.098 -22.259 23.878 1.00 34.46 52 ALA B O 1
ATOM 3817 N N . GLN B 1 53 ? 43.288 -23.649 24.008 1.00 35.00 53 GLN B N 1
ATOM 3818 C CA . GLN B 1 53 ? 42.316 -22.795 23.314 1.00 35.14 53 GLN B CA 1
ATOM 3819 C C . GLN B 1 53 ? 41.354 -22.167 24.322 1.00 34.82 53 GLN B C 1
ATOM 3820 O O . GLN B 1 53 ? 40.426 -21.445 23.945 1.00 34.58 53 GLN B O 1
ATOM 3826 N N . ARG B 1 54 ? 41.583 -22.449 25.603 1.00 34.47 54 ARG B N 1
ATOM 3827 C CA . ARG B 1 54 ? 40.749 -21.905 26.678 1.00 34.20 54 ARG B CA 1
ATOM 3828 C C . ARG B 1 54 ? 40.936 -20.384 26.828 1.00 33.79 54 ARG B C 1
ATOM 3829 O O . ARG B 1 54 ? 40.037 -19.690 27.300 1.00 33.70 54 ARG B O 1
ATOM 3837 N N . ALA B 1 55 ? 42.090 -19.873 26.395 1.00 33.40 55 ALA B N 1
ATOM 3838 C CA . ALA B 1 55 ? 42.420 -18.460 26.555 1.00 32.82 55 ALA B CA 1
ATOM 3839 C C . ALA B 1 55 ? 41.622 -17.574 25.606 1.00 32.64 55 ALA B C 1
ATOM 3840 O O . ALA B 1 55 ? 41.349 -16.420 25.937 1.00 32.75 55 ALA B O 1
ATOM 3842 N N . VAL B 1 56 ? 41.239 -18.106 24.445 1.00 32.37 56 VAL B N 1
ATOM 3843 C CA . VAL B 1 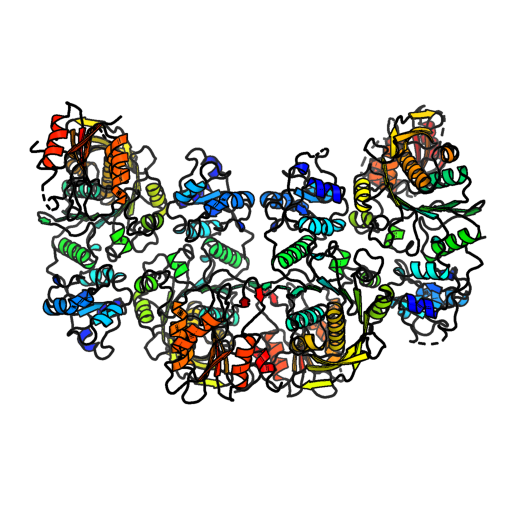56 ? 40.241 -17.431 23.591 1.00 32.39 56 VAL B CA 1
ATOM 3844 C C . VAL B 1 56 ? 38.785 -17.541 24.121 1.00 32.07 56 VAL B C 1
ATOM 3845 O O . VAL B 1 56 ? 37.941 -16.677 23.838 1.00 31.92 56 VAL B O 1
ATOM 3849 N N . THR B 1 57 ? 38.517 -18.594 24.897 1.00 31.66 57 THR B N 1
ATOM 3850 C CA . THR B 1 57 ? 37.220 -18.816 25.561 1.00 31.12 57 THR B CA 1
ATOM 3851 C C . THR B 1 57 ? 37.010 -17.770 26.659 1.00 30.45 57 THR B C 1
ATOM 3852 O O . THR B 1 57 ? 35.885 -17.291 26.897 1.00 29.87 57 THR B O 1
ATOM 3856 N N . GLU B 1 58 ? 38.121 -17.429 27.320 1.00 29.84 58 GLU B N 1
ATOM 3857 C CA . GLU B 1 58 ? 38.162 -16.391 28.349 1.00 29.00 58 GLU B CA 1
ATOM 3858 C C . GLU B 1 58 ? 37.960 -15.003 27.728 1.00 28.51 58 GLU B C 1
ATOM 3859 O O . GLU B 1 58 ? 37.678 -14.038 28.436 1.00 28.90 58 GLU B O 1
ATOM 3861 N N . ASP B 1 59 ? 38.080 -14.923 26.402 1.00 27.34 59 ASP B N 1
ATOM 3862 C CA . ASP B 1 59 ? 37.953 -13.671 25.673 1.00 25.91 59 ASP B CA 1
ATOM 3863 C C . ASP B 1 59 ? 36.540 -13.430 25.124 1.00 24.06 59 ASP B C 1
ATOM 3864 O O . ASP B 1 59 ? 36.023 -12.329 25.252 1.00 23.59 59 ASP B O 1
ATOM 3869 N N . ARG B 1 60 ? 35.927 -14.459 24.537 1.00 22.23 60 ARG B N 1
ATOM 3870 C CA . ARG B 1 60 ? 34.640 -14.343 23.820 1.00 20.72 60 ARG B CA 1
ATOM 3871 C C . ARG B 1 60 ? 33.419 -14.111 24.721 1.00 19.37 60 ARG B C 1
ATOM 3872 O O . ARG B 1 60 ? 33.351 -14.615 25.843 1.00 19.31 60 ARG B O 1
ATOM 3880 N N . THR B 1 61 ? 32.445 -13.373 24.194 1.00 17.56 61 THR B N 1
ATOM 3881 C CA . THR B 1 61 ? 31.192 -13.077 24.884 1.00 15.63 61 THR B CA 1
ATOM 3882 C C . THR B 1 61 ? 29.999 -13.650 24.116 1.00 14.70 61 THR B C 1
ATOM 3883 O O . THR B 1 61 ? 29.861 -13.460 22.916 1.00 14.25 61 THR B O 1
ATOM 3887 N N . VAL B 1 62 ? 29.130 -14.343 24.833 1.00 13.91 62 VAL B N 1
ATOM 3888 C CA . VAL B 1 62 ? 27.944 -14.948 24.253 1.00 13.14 62 VAL B CA 1
ATOM 3889 C C . VAL B 1 62 ? 26.707 -14.069 24.550 1.00 13.69 62 VAL B C 1
ATOM 3890 O O . VAL B 1 62 ? 26.382 -13.795 25.716 1.00 13.57 62 VAL B O 1
ATOM 3894 N N . THR B 1 63 ? 26.016 -13.612 23.506 1.00 13.91 63 THR B N 1
ATOM 3895 C CA . THR B 1 63 ? 24.876 -12.705 23.722 1.00 13.86 63 THR B CA 1
ATOM 3896 C C . THR B 1 63 ? 23.525 -13.259 23.265 1.00 14.08 63 THR B C 1
ATOM 3897 O O . THR B 1 63 ? 22.528 -12.527 23.225 1.00 14.04 63 THR B O 1
ATOM 3901 N N . GLY B 1 64 ? 23.499 -14.543 22.920 1.00 14.29 64 GLY B N 1
ATOM 3902 C CA . GLY B 1 64 ? 22.269 -15.217 22.517 1.00 14.40 64 GLY B CA 1
ATOM 3903 C C . GLY B 1 64 ? 22.561 -16.689 22.385 1.00 14.37 64 GLY B C 1
ATOM 3904 O O . GLY B 1 64 ? 23.718 -17.080 22.307 1.00 14.39 64 GLY B O 1
ATOM 3905 N N . VAL B 1 65 ? 21.516 -17.504 22.377 1.00 14.24 65 VAL B N 1
ATOM 3906 C CA . VAL B 1 65 ? 21.657 -18.931 22.132 1.00 14.28 65 VAL B CA 1
ATOM 3907 C C . VAL B 1 65 ? 20.613 -19.340 21.092 1.00 14.49 65 VAL B C 1
ATOM 3908 O O . VAL B 1 65 ? 19.474 -18.850 21.136 1.00 15.12 65 VAL B O 1
ATOM 3912 N N . THR B 1 66 ? 20.999 -20.196 20.143 1.00 14.16 66 THR B N 1
ATOM 3913 C CA . THR B 1 66 ? 20.034 -20.805 19.219 1.00 14.35 66 THR B CA 1
ATOM 3914 C C . THR B 1 66 ? 20.476 -22.216 18.860 1.00 14.19 66 THR B C 1
ATOM 3915 O O . THR B 1 66 ? 21.699 -22.516 18.871 1.00 14.25 66 THR B O 1
ATOM 3919 N N . LEU B 1 67 ? 19.476 -23.062 18.562 1.00 13.66 67 LEU B N 1
ATOM 3920 C CA . LEU B 1 67 ? 19.664 -24.462 18.171 1.00 12.99 67 LEU B CA 1
ATOM 3921 C C . LEU B 1 67 ? 19.225 -24.619 16.711 1.00 13.40 67 LEU B C 1
ATOM 3922 O O . LEU B 1 67 ? 18.911 -25.712 16.245 1.00 13.91 67 LEU B O 1
ATOM 3927 N N . ARG B 1 68 ? 19.216 -23.520 15.981 1.00 13.44 68 ARG B N 1
ATOM 3928 C CA . ARG B 1 68 ? 18.999 -23.599 14.546 1.00 13.80 68 ARG B CA 1
ATOM 3929 C C . ARG B 1 68 ? 19.977 -22.686 13.821 1.00 13.63 68 ARG B C 1
ATOM 3930 O O . ARG B 1 68 ? 19.988 -21.467 14.030 1.00 14.21 68 ARG B O 1
ATOM 3938 N N . ALA B 1 69 ? 20.783 -23.273 12.954 1.00 13.05 69 ALA B N 1
ATOM 3939 C CA . ALA B 1 69 ? 21.899 -22.550 12.358 1.00 12.54 69 ALA B CA 1
ATOM 3940 C C . ALA B 1 69 ? 21.442 -21.290 11.655 1.00 12.25 69 ALA B C 1
ATOM 3941 O O . ALA B 1 69 ? 22.117 -20.267 11.707 1.00 12.39 69 ALA B O 1
ATOM 3943 N N . GLN B 1 70 ? 20.279 -21.372 11.016 1.00 12.05 70 GLN B N 1
ATOM 3944 C CA . GLN B 1 70 ? 19.789 -20.318 10.133 1.00 11.60 70 GLN B CA 1
ATOM 3945 C C . GLN B 1 70 ? 19.265 -19.146 10.944 1.00 11.93 70 GLN B C 1
ATOM 3946 O O . GLN B 1 70 ? 19.070 -18.057 10.423 1.00 12.00 70 GLN B O 1
ATOM 3952 N N . ASP B 1 71 ? 19.072 -19.374 12.237 1.00 12.61 71 ASP B N 1
ATOM 3953 C CA . ASP B 1 71 ? 18.656 -18.318 13.159 1.00 12.90 71 ASP B CA 1
ATOM 3954 C C . ASP B 1 71 ? 19.772 -17.554 13.872 1.00 12.35 71 ASP B C 1
ATOM 3955 O O . ASP B 1 71 ? 19.466 -16.545 14.516 1.00 12.73 71 ASP B O 1
ATOM 3960 N N . VAL B 1 72 ? 21.039 -17.982 13.758 1.00 11.20 72 VAL B N 1
ATOM 3961 C CA . VAL B 1 72 ? 22.081 -17.346 14.574 1.00 10.22 72 VAL B CA 1
ATOM 3962 C C . VAL B 1 72 ? 22.285 -15.894 14.213 1.00 9.46 72 VAL B C 1
ATOM 3963 O O . VAL B 1 72 ? 22.195 -15.515 13.052 1.00 9.18 72 VAL B O 1
ATOM 3967 N N . SER B 1 73 ? 22.476 -15.095 15.254 1.00 8.60 73 SER B N 1
ATOM 3968 C CA . SER B 1 73 ? 22.813 -13.708 15.141 1.00 8.85 73 SER B CA 1
ATOM 3969 C C . SER B 1 73 ? 24.222 -13.587 15.730 1.00 8.89 73 SER B C 1
ATOM 3970 O O . SER B 1 73 ? 24.614 -14.425 16.557 1.00 9.31 73 SER B O 1
ATOM 3973 N N . PRO B 1 74 ? 25.013 -12.580 15.306 1.00 8.50 74 PRO B N 1
ATOM 3974 C CA . PRO B 1 74 ? 26.405 -12.588 15.754 1.00 8.47 74 PRO B CA 1
ATOM 3975 C C . PRO B 1 74 ? 26.476 -12.538 17.250 1.00 8.68 74 PRO B C 1
ATOM 3976 O O . PRO B 1 74 ? 25.797 -11.736 17.862 1.00 8.85 74 PRO B O 1
ATOM 3980 N N . GLY B 1 75 ? 27.267 -13.429 17.826 1.00 9.30 75 GLY B N 1
ATOM 3981 C CA . GLY B 1 75 ? 27.514 -13.434 19.253 1.00 10.13 75 GLY B CA 1
ATOM 3982 C C . GLY B 1 75 ? 26.811 -14.571 19.950 1.00 10.79 75 GLY B C 1
ATOM 3983 O O . GLY B 1 75 ? 26.929 -14.714 21.171 1.00 10.70 75 GLY B O 1
ATOM 3984 N N . ASP B 1 76 ? 26.070 -15.361 19.168 1.00 11.29 76 ASP B N 1
ATOM 3985 C CA . ASP B 1 76 ? 25.295 -16.491 19.686 1.00 11.81 76 ASP B CA 1
ATOM 3986 C C . ASP B 1 76 ? 26.130 -17.730 19.923 1.00 11.51 76 ASP B C 1
ATOM 3987 O O . ASP B 1 76 ? 27.151 -17.936 19.272 1.00 11.86 76 ASP B O 1
ATOM 3992 N N . LEU B 1 77 ? 25.689 -18.551 20.864 1.00 10.99 77 LEU B N 1
ATOM 3993 C CA . LEU B 1 77 ? 26.157 -19.918 20.968 1.00 10.75 77 LEU B CA 1
ATOM 3994 C C . LEU B 1 77 ? 25.245 -20.739 20.036 1.00 11.26 77 LEU B C 1
ATOM 3995 O O . LEU B 1 77 ? 23.979 -20.629 20.082 1.00 10.98 77 LEU B O 1
ATOM 4000 N N . PHE B 1 78 ? 25.861 -21.547 19.167 1.00 11.22 78 PHE B N 1
ATOM 4001 C CA . PHE B 1 78 ? 25.056 -22.474 18.378 1.00 11.20 78 PHE B CA 1
ATOM 4002 C C . PHE B 1 78 ? 25.086 -23.820 19.051 1.00 11.61 78 PHE B C 1
ATOM 4003 O O . PHE B 1 78 ? 26.168 -24.416 19.214 1.00 11.51 78 PHE B O 1
ATOM 4011 N N . ALA B 1 79 ? 23.899 -24.270 19.470 1.00 11.50 79 ALA B N 1
ATOM 4012 C CA . ALA B 1 79 ? 23.736 -25.621 19.981 1.00 11.26 79 ALA B CA 1
ATOM 4013 C C . ALA B 1 79 ? 23.480 -26.585 18.798 1.00 11.12 79 ALA B C 1
ATOM 4014 O O . ALA B 1 79 ? 22.378 -26.628 18.222 1.00 11.32 79 ALA B O 1
ATOM 4016 N N . ALA B 1 80 ? 24.527 -27.314 18.413 1.00 10.48 80 ALA B N 1
ATOM 4017 C CA . ALA B 1 80 ? 24.432 -28.346 17.392 1.00 9.67 80 ALA B CA 1
ATOM 4018 C C . ALA B 1 80 ? 23.955 -29.655 18.025 1.00 9.30 80 ALA B C 1
ATOM 4019 O O . ALA B 1 80 ? 24.753 -30.389 18.594 1.00 9.37 80 ALA B O 1
ATOM 4021 N N . LEU B 1 81 ? 22.665 -29.949 17.929 1.00 8.69 81 LEU B N 1
ATOM 4022 C CA . LEU B 1 81 ? 22.104 -31.127 18.609 1.00 8.36 81 LEU B CA 1
ATOM 4023 C C . LEU B 1 81 ? 21.910 -32.320 17.686 1.00 7.84 81 LEU B C 1
ATOM 4024 O O . LEU B 1 81 ? 21.800 -32.160 16.465 1.00 7.82 81 LEU B O 1
ATOM 4029 N N . THR B 1 82 ? 21.847 -33.514 18.272 1.00 7.20 82 THR B N 1
ATOM 4030 C CA . THR B 1 82 ? 21.426 -34.680 17.511 1.00 6.68 82 THR B CA 1
ATOM 4031 C C . THR B 1 82 ? 19.908 -34.803 17.628 1.00 6.40 82 THR B C 1
ATOM 4032 O O . THR B 1 82 ? 19.331 -34.503 18.663 1.00 6.05 82 THR B O 1
ATOM 4036 N N . GLY B 1 83 ? 19.262 -35.233 16.559 1.00 6.33 83 GLY B N 1
ATOM 4037 C CA . GLY B 1 83 ? 17.815 -35.297 16.544 1.00 6.59 83 GLY B CA 1
ATOM 4038 C C . GLY B 1 83 ? 17.357 -36.486 15.759 1.00 6.91 83 GLY B C 1
ATOM 4039 O O . GLY B 1 83 ? 18.175 -37.228 15.247 1.00 7.42 83 GLY B O 1
ATOM 4040 N N . SER B 1 84 ? 16.050 -36.660 15.644 1.00 7.40 84 SER B N 1
ATOM 4041 C CA . SER B 1 84 ? 15.486 -37.806 14.932 1.00 8.23 84 SER B CA 1
ATOM 4042 C C . SER B 1 84 ? 15.795 -37.798 13.455 1.00 8.38 84 SER B C 1
ATOM 4043 O O . SER B 1 84 ? 15.830 -38.863 12.832 1.00 8.52 84 SER B O 1
ATOM 4046 N N . THR B 1 85 ? 15.998 -36.615 12.879 1.00 8.58 85 THR B N 1
ATOM 4047 C CA . THR B 1 85 ? 16.097 -36.562 11.416 1.00 8.99 85 THR B CA 1
ATOM 4048 C C . THR B 1 85 ? 17.456 -36.129 10.853 1.00 9.07 85 THR B C 1
ATOM 4049 O O . THR B 1 85 ? 17.783 -36.444 9.710 1.00 8.88 85 THR B O 1
ATOM 4053 N N . THR B 1 86 ? 18.246 -35.427 11.666 1.00 9.01 86 THR B N 1
ATOM 4054 C CA . THR B 1 86 ? 19.638 -35.095 11.310 1.00 9.22 86 THR B CA 1
ATOM 4055 C C . THR B 1 86 ? 20.453 -34.647 12.541 1.00 9.04 86 THR B C 1
ATOM 4056 O O . THR B 1 86 ? 19.999 -34.752 13.691 1.00 9.11 86 THR B O 1
ATOM 4060 N N . HIS B 1 87 ? 21.666 -34.163 12.305 1.00 8.68 87 HIS B N 1
ATOM 4061 C CA . HIS B 1 87 ? 22.458 -33.617 13.379 1.00 8.11 87 HIS B CA 1
ATOM 4062 C C . HIS B 1 87 ? 22.800 -32.172 13.081 1.00 8.43 87 HIS B C 1
ATOM 4063 O O . HIS B 1 87 ? 23.351 -31.867 12.031 1.00 9.08 87 HIS B O 1
ATOM 4070 N N . GLY B 1 88 ? 22.486 -31.280 14.004 1.00 8.34 88 GLY B N 1
ATOM 4071 C CA . GLY B 1 88 ? 22.821 -29.874 13.815 1.00 9.03 88 GLY B CA 1
ATOM 4072 C C . GLY B 1 88 ? 24.284 -29.539 13.539 1.00 9.17 88 GLY B C 1
ATOM 4073 O O . GLY B 1 88 ? 24.593 -28.470 13.007 1.00 8.89 88 GLY B O 1
ATOM 4074 N N . ALA B 1 89 ? 25.190 -30.440 13.903 1.00 9.33 89 ALA B N 1
ATOM 4075 C CA . ALA B 1 89 ? 26.607 -30.180 13.704 1.00 9.69 89 ALA B CA 1
ATOM 4076 C C . ALA B 1 89 ? 26.932 -30.074 12.228 1.00 9.78 89 ALA B C 1
ATOM 4077 O O . ALA B 1 89 ? 27.911 -29.434 11.841 1.00 10.40 89 ALA B O 1
ATOM 4079 N N . ARG B 1 90 ? 26.099 -30.692 11.396 1.00 9.66 90 ARG B N 1
ATOM 4080 C CA . ARG B 1 90 ? 26.242 -30.581 9.938 1.00 9.17 90 ARG B CA 1
ATOM 4081 C C . ARG B 1 90 ? 25.961 -29.174 9.438 1.00 8.20 90 ARG B C 1
ATOM 4082 O O . ARG B 1 90 ? 26.239 -28.885 8.308 1.00 8.75 90 ARG B O 1
ATOM 4090 N N . HIS B 1 91 ? 25.416 -28.304 10.282 1.00 7.43 91 HIS B N 1
ATOM 4091 C CA . HIS B 1 91 ? 25.097 -26.936 9.892 1.00 6.27 91 HIS B CA 1
ATOM 4092 C C . HIS B 1 91 ? 25.985 -25.917 10.594 1.00 6.60 91 HIS B C 1
ATOM 4093 O O . HIS B 1 91 ? 25.690 -24.727 10.606 1.00 7.10 91 HIS B O 1
ATOM 4100 N N . VAL B 1 92 ? 27.089 -26.387 11.160 1.00 6.95 92 VAL B N 1
ATOM 4101 C CA . VAL B 1 92 ? 28.049 -25.524 11.847 1.00 7.14 92 VAL B CA 1
ATOM 4102 C C . VAL B 1 92 ? 28.680 -24.459 10.926 1.00 7.65 92 VAL B C 1
ATOM 4103 O O . VAL B 1 92 ? 28.804 -23.299 11.327 1.00 8.14 92 VAL B O 1
ATOM 4107 N N . GLY B 1 93 ? 29.036 -24.834 9.699 1.00 7.58 93 GLY B N 1
ATOM 4108 C CA . GLY B 1 93 ? 29.519 -23.872 8.730 1.00 8.28 93 GLY B CA 1
ATOM 4109 C C . GLY B 1 93 ? 28.600 -22.675 8.594 1.00 9.08 93 GLY B C 1
ATOM 4110 O O . GLY B 1 93 ? 29.046 -21.520 8.607 1.00 9.11 93 GLY B O 1
ATOM 4111 N N . ASP B 1 94 ? 27.305 -22.956 8.481 1.00 9.90 94 ASP B N 1
ATOM 4112 C CA . ASP B 1 94 ? 26.296 -21.914 8.304 1.00 10.81 94 ASP B CA 1
ATOM 4113 C C . ASP B 1 94 ? 26.172 -21.011 9.539 1.00 10.32 94 ASP B C 1
ATOM 4114 O O . ASP B 1 94 ? 26.138 -19.783 9.434 1.00 10.81 94 ASP B O 1
ATOM 4119 N N . ALA B 1 95 ? 26.126 -21.627 10.706 1.00 9.56 95 ALA B N 1
ATOM 4120 C CA . ALA B 1 95 ? 26.156 -20.902 11.948 1.00 9.37 95 ALA B CA 1
ATOM 4121 C C . ALA B 1 95 ? 27.371 -19.972 12.044 1.00 9.36 95 ALA B C 1
ATOM 4122 O O . ALA B 1 95 ? 27.232 -18.780 12.368 1.00 9.40 95 ALA B O 1
ATOM 4124 N N . ILE B 1 96 ? 28.558 -20.517 11.766 1.00 9.03 96 ILE B N 1
ATOM 4125 C CA . ILE B 1 96 ? 29.793 -19.747 11.882 1.00 8.35 96 ILE B CA 1
ATOM 4126 C C . ILE B 1 96 ? 29.683 -18.519 11.004 1.00 8.08 96 ILE B C 1
ATOM 4127 O O . ILE B 1 96 ? 30.018 -17.416 11.435 1.00 8.34 96 ILE B O 1
ATOM 4132 N N . ALA B 1 97 ? 29.134 -18.699 9.811 1.00 7.63 97 ALA B N 1
ATOM 4133 C CA . ALA B 1 97 ? 29.043 -17.610 8.849 1.00 7.61 97 ALA B CA 1
ATOM 4134 C C . ALA B 1 97 ? 28.034 -16.530 9.220 1.00 7.85 97 ALA B C 1
ATOM 4135 O O . ALA B 1 97 ? 28.149 -15.384 8.755 1.00 8.28 97 ALA B O 1
ATOM 4137 N N . ARG B 1 98 ? 27.049 -16.880 10.045 1.00 7.70 98 ARG B N 1
ATOM 4138 C CA . ARG B 1 98 ? 26.048 -15.904 10.458 1.00 7.30 98 ARG B CA 1
ATOM 4139 C C . ARG B 1 98 ? 26.465 -15.169 11.724 1.00 7.82 98 ARG B C 1
ATOM 4140 O O . ARG B 1 98 ? 25.704 -14.345 12.238 1.00 7.86 98 ARG B O 1
ATOM 4148 N N . GLY B 1 99 ? 27.668 -15.469 12.222 1.00 8.44 99 GLY B N 1
ATOM 4149 C CA . GLY B 1 99 ? 28.249 -14.740 13.361 1.00 9.35 99 GLY B CA 1
ATOM 4150 C C . GLY B 1 99 ? 28.445 -15.480 14.687 1.00 10.19 99 GLY B C 1
ATOM 4151 O O . GLY B 1 99 ? 28.990 -14.906 15.636 1.00 10.53 99 GLY B O 1
ATOM 4152 N N . ALA B 1 100 ? 28.009 -16.742 14.773 1.00 10.33 100 ALA B N 1
ATOM 4153 C CA . ALA B 1 100 ? 28.149 -17.527 16.008 1.00 10.32 100 ALA B CA 1
ATOM 4154 C C . ALA B 1 100 ? 29.553 -17.457 16.599 1.00 10.20 100 ALA B C 1
ATOM 4155 O O . ALA B 1 100 ? 30.525 -17.661 15.892 1.00 10.58 100 ALA B O 1
ATOM 4157 N N . VAL B 1 101 ? 29.654 -17.175 17.895 1.00 10.53 101 VAL B N 1
ATOM 4158 C CA . VAL B 1 101 ? 30.961 -17.085 18.577 1.00 10.40 101 VAL B CA 1
ATOM 4159 C C . VAL B 1 101 ? 31.491 -18.432 19.008 1.00 10.68 101 VAL B C 1
ATOM 4160 O O . VAL B 1 101 ? 32.685 -18.575 19.231 1.00 11.12 101 VAL B O 1
ATOM 4164 N N . ALA B 1 102 ? 30.600 -19.407 19.157 1.00 10.86 102 ALA B N 1
ATOM 4165 C CA . ALA B 1 102 ? 30.975 -20.724 19.633 1.00 10.97 102 ALA B CA 1
ATOM 4166 C C . ALA B 1 102 ? 29.880 -21.761 19.399 1.00 11.32 102 ALA B C 1
ATOM 4167 O O . ALA B 1 102 ? 28.744 -21.436 19.037 1.00 11.14 102 ALA B O 1
ATOM 4169 N N . VAL B 1 103 ? 30.245 -23.019 19.615 1.00 11.89 103 VAL B N 1
ATOM 4170 C CA . VAL B 1 103 ? 29.383 -24.157 19.345 1.00 12.33 103 VAL B CA 1
ATOM 4171 C C . VAL B 1 103 ? 29.344 -25.087 20.560 1.00 12.91 103 VAL B C 1
ATOM 4172 O O . VAL B 1 103 ? 30.381 -25.370 21.158 1.00 13.35 103 VAL B O 1
ATOM 4176 N N . LEU B 1 104 ? 28.144 -25.558 20.898 1.00 13.51 104 LEU B N 1
ATOM 4177 C CA . LEU B 1 104 ? 27.911 -26.571 21.929 1.00 13.89 104 LEU B CA 1
ATOM 4178 C C . LEU B 1 104 ? 27.289 -27.821 21.296 1.00 14.44 104 LEU B C 1
ATOM 4179 O O . LEU B 1 104 ? 26.172 -27.773 20.774 1.00 14.85 104 LEU B O 1
ATOM 4184 N N . THR B 1 105 ? 28.005 -28.939 21.354 1.00 14.71 105 THR B N 1
ATOM 4185 C CA . THR B 1 105 ? 27.557 -30.189 20.736 1.00 14.18 105 THR B CA 1
ATOM 4186 C C . THR B 1 105 ? 27.935 -31.380 21.610 1.00 14.16 105 THR B C 1
ATOM 4187 O O . THR B 1 105 ? 28.525 -31.204 22.683 1.00 13.90 105 THR B O 1
ATOM 4191 N N . ASP B 1 106 ? 27.597 -32.582 21.138 1.00 14.19 106 ASP B N 1
ATOM 4192 C CA . ASP B 1 106 ? 27.993 -33.844 21.788 1.00 14.34 106 ASP B CA 1
ATOM 4193 C C . ASP B 1 106 ? 29.157 -34.540 21.073 1.00 14.27 106 ASP B C 1
ATOM 4194 O O . ASP B 1 106 ? 29.667 -34.033 20.080 1.00 14.98 106 ASP B O 1
ATOM 4199 N N . PRO B 1 107 ? 29.610 -35.687 21.590 1.00 14.00 107 PRO B N 1
ATOM 4200 C CA . PRO B 1 107 ? 30.633 -36.418 20.848 1.00 13.70 107 PRO B CA 1
ATOM 4201 C C . PRO B 1 107 ? 30.298 -36.733 19.381 1.00 13.39 107 PRO B C 1
ATOM 4202 O O . PRO B 1 107 ? 31.183 -36.717 18.540 1.00 13.17 107 PRO B O 1
ATOM 4206 N N . ALA B 1 108 ? 29.044 -37.019 19.063 1.00 13.36 108 ALA B N 1
ATOM 4207 C CA . ALA B 1 108 ? 28.695 -37.263 17.667 1.00 13.19 108 ALA B CA 1
ATOM 4208 C C . ALA B 1 108 ? 28.894 -35.981 16.858 1.00 13.33 108 ALA B C 1
ATOM 4209 O O . ALA B 1 108 ? 29.334 -36.023 15.721 1.00 13.64 108 ALA B O 1
ATOM 4211 N N . GLY B 1 109 ? 28.582 -34.843 17.462 1.00 13.36 109 GLY B N 1
ATOM 4212 C CA . GLY B 1 109 ? 28.835 -33.554 16.845 1.00 13.28 109 GLY B CA 1
ATOM 4213 C C . GLY B 1 109 ? 30.295 -33.332 16.490 1.00 13.44 109 GLY B C 1
ATOM 4214 O O . GLY B 1 109 ? 30.608 -32.826 15.400 1.00 12.69 109 GLY B O 1
ATOM 4215 N N . VAL B 1 110 ? 31.203 -33.696 17.393 1.00 13.80 110 VAL B N 1
ATOM 4216 C CA . VAL B 1 110 ? 32.615 -33.478 17.089 1.00 14.71 110 VAL B CA 1
ATOM 4217 C C . VAL B 1 110 ? 33.064 -34.370 15.947 1.00 15.52 110 VAL B C 1
ATOM 4218 O O . VAL B 1 110 ? 33.910 -33.971 15.155 1.00 16.06 110 VAL B O 1
ATOM 4222 N N . ALA B 1 111 ? 32.464 -35.555 15.840 1.00 16.42 111 ALA B N 1
ATOM 4223 C CA . ALA B 1 111 ? 32.699 -36.436 14.700 1.00 17.11 111 ALA B CA 1
ATOM 4224 C C . ALA B 1 111 ? 32.281 -35.802 13.368 1.00 17.81 111 ALA B C 1
ATOM 4225 O O . ALA B 1 111 ? 33.038 -35.879 12.416 1.00 18.03 111 ALA B O 1
ATOM 4227 N N . GLU B 1 112 ? 31.097 -35.184 13.308 1.00 18.57 112 GLU B N 1
ATOM 4228 C CA . GLU B 1 112 ? 30.627 -34.510 12.095 1.00 19.46 112 GLU B CA 1
ATOM 4229 C C . GLU B 1 112 ? 31.496 -33.335 11.746 1.00 19.88 112 GLU B C 1
ATOM 4230 O O . GLU B 1 112 ? 31.751 -33.096 10.586 1.00 19.96 112 GLU B O 1
ATOM 4236 N N . ILE B 1 113 ? 31.941 -32.592 12.751 1.00 21.02 113 ILE B N 1
ATOM 4237 C CA . ILE B 1 113 ? 32.722 -31.377 12.513 1.00 21.93 113 ILE B CA 1
ATOM 4238 C C . ILE B 1 113 ? 34.100 -31.754 12.024 1.00 22.10 113 ILE B C 1
ATOM 4239 O O . ILE B 1 113 ? 34.757 -30.974 11.325 1.00 22.00 113 ILE B O 1
ATOM 4244 N N . ALA B 1 114 ? 34.487 -32.986 12.349 1.00 23.05 114 ALA B N 1
ATOM 4245 C CA . ALA B 1 114 ? 35.857 -33.481 12.190 1.00 24.10 114 ALA B CA 1
ATOM 4246 C C . ALA B 1 114 ? 36.794 -32.510 12.917 1.00 24.89 114 ALA B C 1
ATOM 4247 O O . ALA B 1 114 ? 36.545 -32.161 14.088 1.00 24.88 114 ALA B O 1
ATOM 4249 N N . GLY B 1 115 ? 37.838 -32.048 12.223 1.00 25.48 115 GLY B N 1
ATOM 4250 C CA . GLY B 1 115 ? 38.775 -31.072 12.783 1.00 26.07 115 GLY B CA 1
ATOM 4251 C C . GLY B 1 115 ? 38.203 -29.663 12.850 1.00 26.43 115 GLY B C 1
ATOM 4252 O O . GLY B 1 115 ? 36.989 -29.476 12.950 1.00 26.69 115 GLY B O 1
ATOM 4253 N N . ARG B 1 116 ? 39.101 -28.683 12.787 1.00 26.61 116 ARG B N 1
ATOM 4254 C CA . ARG B 1 116 ? 38.818 -27.237 12.867 1.00 26.90 116 ARG B CA 1
ATOM 4255 C C . ARG B 1 116 ? 37.465 -26.672 12.364 1.00 26.28 116 ARG B C 1
ATOM 4256 O O . ARG B 1 116 ? 37.203 -26.606 11.155 1.00 26.48 116 ARG B O 1
ATOM 4264 N N . ALA B 1 117 ? 36.610 -26.268 13.300 1.00 24.91 117 ALA B N 1
ATOM 4265 C CA . ALA B 1 117 ? 35.655 -25.217 13.030 1.00 23.27 117 ALA B CA 1
ATOM 4266 C C . ALA B 1 117 ? 36.415 -23.951 13.438 1.00 22.45 117 ALA B C 1
ATOM 4267 O O . ALA B 1 117 ? 37.317 -24.027 14.273 1.00 22.56 117 ALA B O 1
ATOM 4269 N N . ALA B 1 118 ? 36.086 -22.801 12.852 1.00 21.09 118 ALA B N 1
ATOM 4270 C CA . ALA B 1 118 ? 36.807 -21.557 13.158 1.00 19.81 118 ALA B CA 1
ATOM 4271 C C . ALA B 1 118 ? 36.539 -20.984 14.572 1.00 19.06 118 ALA B C 1
ATOM 4272 O O . ALA B 1 118 ? 37.208 -20.055 15.015 1.00 19.15 118 ALA B O 1
ATOM 4274 N N . VAL B 1 119 ? 35.573 -21.545 15.283 1.00 17.93 119 VAL B N 1
ATOM 4275 C CA . VAL B 1 119 ? 35.263 -21.080 16.626 1.00 17.00 119 VAL B CA 1
ATOM 4276 C C . VAL B 1 119 ? 35.455 -22.215 17.662 1.00 16.46 119 VAL B C 1
ATOM 4277 O O . VAL B 1 119 ? 35.586 -23.384 17.278 1.00 16.52 119 VAL B O 1
ATOM 4281 N N . PRO B 1 120 ? 35.483 -21.878 18.969 1.00 15.59 120 PRO B N 1
ATOM 4282 C CA . PRO B 1 120 ? 35.542 -22.891 20.021 1.00 15.18 120 PRO B CA 1
ATOM 4283 C C . PRO B 1 120 ? 34.371 -23.857 19.976 1.00 14.65 120 PRO B C 1
ATOM 4284 O O . PRO B 1 120 ? 33.232 -23.427 19.828 1.00 14.70 120 PRO B O 1
ATOM 4288 N N . VAL B 1 121 ? 34.657 -25.149 20.098 1.00 14.20 121 VAL B N 1
ATOM 4289 C CA . VAL B 1 121 ? 33.608 -26.158 20.167 1.00 14.00 121 VAL B CA 1
ATOM 4290 C C . VAL B 1 121 ? 33.549 -26.790 21.558 1.00 13.69 121 VAL B C 1
ATOM 4291 O O . VAL B 1 121 ? 34.489 -27.476 21.986 1.00 13.90 121 VAL B O 1
ATOM 4295 N N . LEU B 1 122 ? 32.435 -26.561 22.248 1.00 12.60 122 LEU B N 1
ATOM 4296 C CA . LEU B 1 122 ? 32.205 -27.137 23.570 1.00 11.56 122 LEU B CA 1
ATOM 4297 C C . LEU B 1 122 ? 31.495 -28.472 23.450 1.00 11.17 122 LEU B C 1
ATOM 4298 O O . LEU B 1 122 ? 30.430 -28.571 22.848 1.00 11.82 122 LEU B O 1
ATOM 4303 N N . VAL B 1 123 ? 32.090 -29.507 24.019 1.00 10.65 123 VAL B N 1
ATOM 4304 C CA . VAL B 1 123 ? 31.516 -30.859 23.960 1.00 9.68 123 VAL B CA 1
ATOM 4305 C C . VAL B 1 123 ? 30.931 -31.227 25.312 1.00 9.69 123 VAL B C 1
ATOM 4306 O O . VAL B 1 123 ? 31.597 -31.080 26.348 1.00 9.24 123 VAL B O 1
ATOM 4310 N N . HIS B 1 124 ? 29.685 -31.699 25.289 1.00 9.54 124 HIS B N 1
ATOM 4311 C CA . HIS B 1 124 ? 29.000 -32.155 26.493 1.00 9.65 124 HIS B CA 1
ATOM 4312 C C . HIS B 1 124 ? 28.296 -33.434 26.114 1.00 9.57 124 HIS B C 1
ATOM 4313 O O . HIS B 1 124 ? 27.754 -33.499 25.026 1.00 9.37 124 HIS B O 1
ATOM 4320 N N . PRO B 1 125 ? 28.318 -34.464 26.979 1.00 9.89 125 PRO B N 1
ATOM 4321 C CA . PRO B 1 125 ? 27.394 -35.560 26.662 1.00 10.60 125 PRO B CA 1
ATOM 4322 C C . PRO B 1 125 ? 26.056 -34.931 26.947 1.00 12.27 125 PRO B C 1
ATOM 4323 O O . PRO B 1 125 ? 26.032 -33.899 27.633 1.00 13.56 125 PRO B O 1
ATOM 4327 N N . ALA B 1 126 ? 24.939 -35.447 26.454 1.00 12.95 126 ALA B N 1
ATOM 4328 C CA . ALA B 1 126 ? 23.651 -34.799 26.837 1.00 13.58 126 ALA B CA 1
ATOM 4329 C C . ALA B 1 126 ? 23.572 -33.219 26.795 1.00 14.28 126 ALA B C 1
ATOM 4330 O O . ALA B 1 126 ? 23.194 -32.589 27.795 1.00 14.82 126 ALA B O 1
ATOM 4332 N N . PRO B 1 127 ? 23.904 -32.576 25.655 1.00 14.83 127 PRO B N 1
ATOM 4333 C CA . PRO B 1 127 ? 23.764 -31.104 25.584 1.00 15.82 127 PRO B CA 1
ATOM 4334 C C . PRO B 1 127 ? 22.353 -30.611 25.875 1.00 16.58 127 PRO B C 1
ATOM 4335 O O . PRO B 1 127 ? 22.157 -29.729 26.706 1.00 17.03 127 PRO B O 1
ATOM 4339 N N . ARG B 1 128 ? 21.381 -31.191 25.189 1.00 17.58 128 ARG B N 1
ATOM 4340 C CA . ARG B 1 128 ? 19.956 -30.891 25.392 1.00 17.96 128 ARG B CA 1
ATOM 4341 C C . ARG B 1 128 ? 19.544 -30.844 26.877 1.00 17.96 128 ARG B C 1
ATOM 4342 O O . ARG B 1 128 ? 18.683 -30.040 27.263 1.00 18.36 128 ARG B O 1
ATOM 4350 N N . GLY B 1 129 ? 20.178 -31.688 27.697 1.00 17.51 129 GLY B N 1
ATOM 4351 C CA . GLY B 1 129 ? 19.842 -31.809 29.108 1.00 17.08 129 GLY B CA 1
ATOM 4352 C C . GLY B 1 129 ? 20.313 -30.650 29.963 1.00 16.75 129 GLY B C 1
ATOM 4353 O O . GLY B 1 129 ? 20.070 -30.617 31.193 1.00 16.53 129 GLY B O 1
ATOM 4354 N N . VAL B 1 130 ? 20.944 -29.682 29.300 1.00 16.09 130 VAL B N 1
ATOM 4355 C CA . VAL B 1 130 ? 21.686 -28.627 29.973 1.00 15.25 130 VAL B CA 1
ATOM 4356 C C . VAL B 1 130 ? 21.554 -27.286 29.232 1.00 14.98 130 VAL B C 1
ATOM 4357 O O . VAL B 1 130 ? 21.930 -26.225 29.757 1.00 15.19 130 VAL B O 1
ATOM 4361 N N . LEU B 1 131 ? 21.017 -27.365 28.012 1.00 13.79 131 LEU B N 1
ATOM 4362 C CA . LEU B 1 131 ? 20.776 -26.219 27.159 1.00 12.55 131 LEU B CA 1
ATOM 4363 C C . LEU B 1 131 ? 19.892 -25.147 27.818 1.00 11.90 131 LEU B C 1
ATOM 4364 O O . LEU B 1 131 ? 20.195 -23.979 27.724 1.00 12.25 131 LEU B O 1
ATOM 4369 N N . GLY B 1 132 ? 18.796 -25.545 28.456 1.00 10.95 132 GLY B N 1
ATOM 4370 C CA . GLY B 1 132 ? 17.875 -24.611 29.076 1.00 9.91 132 GLY B CA 1
ATOM 4371 C C . GLY B 1 132 ? 18.524 -23.711 30.104 1.00 9.82 132 GLY B C 1
ATOM 4372 O O . GLY B 1 132 ? 18.295 -22.508 30.104 1.00 10.28 132 GLY B O 1
ATOM 4373 N N . GLY B 1 133 ? 19.342 -24.294 30.979 1.00 9.61 133 GLY B N 1
ATOM 4374 C CA . GLY B 1 133 ? 20.144 -23.546 31.951 1.00 9.17 133 GLY B CA 1
ATOM 4375 C C . GLY B 1 133 ? 21.126 -22.588 31.308 1.00 9.62 133 GLY B C 1
ATOM 4376 O O . GLY B 1 133 ? 21.236 -21.441 31.738 1.00 10.14 133 GLY B O 1
ATOM 4377 N N . LEU B 1 134 ? 21.825 -23.038 30.264 1.00 9.44 134 LEU B N 1
ATOM 4378 C CA . LEU B 1 134 ? 22.697 -22.156 29.513 1.00 9.41 134 LEU B CA 1
ATOM 4379 C C . LEU B 1 134 ? 21.925 -20.961 28.982 1.00 9.84 134 LEU B C 1
ATOM 4380 O O . LEU B 1 134 ? 22.359 -19.825 29.170 1.00 11.03 134 LEU B O 1
ATOM 4385 N N . ALA B 1 135 ? 20.784 -21.206 28.344 1.00 9.69 135 ALA B N 1
ATOM 4386 C CA . ALA B 1 135 ? 19.971 -20.141 27.740 1.00 9.77 135 ALA B CA 1
ATOM 4387 C C . ALA B 1 135 ? 19.429 -19.154 28.798 1.00 9.64 135 ALA B C 1
ATOM 4388 O O . ALA B 1 135 ? 19.432 -17.900 28.613 1.00 8.85 135 ALA B O 1
ATOM 4390 N N . ALA B 1 136 ? 18.967 -19.738 29.901 1.00 8.90 136 ALA B N 1
ATOM 4391 C CA . ALA B 1 136 ? 18.505 -18.965 31.020 1.00 8.91 136 ALA B CA 1
ATOM 4392 C C . ALA B 1 136 ? 19.644 -18.059 31.536 1.00 9.38 136 ALA B C 1
ATOM 4393 O O . ALA B 1 136 ? 19.406 -16.894 31.894 1.00 10.05 136 ALA B O 1
ATOM 4395 N N . THR B 1 137 ? 20.879 -18.575 31.541 1.00 9.06 137 THR B N 1
ATOM 4396 C CA . THR B 1 137 ? 22.034 -17.781 31.955 1.00 8.22 137 THR B CA 1
ATOM 4397 C C . THR B 1 137 ? 22.284 -16.634 30.993 1.00 7.45 137 THR B C 1
ATOM 4398 O O . THR B 1 137 ? 22.381 -15.511 31.404 1.00 7.35 137 THR B O 1
ATOM 4402 N N . VAL B 1 138 ? 22.373 -16.889 29.708 1.00 7.21 138 VAL B N 1
ATOM 4403 C CA . VAL B 1 138 ? 22.723 -15.790 28.833 1.00 7.25 138 VAL B CA 1
ATOM 4404 C C . VAL B 1 138 ? 21.634 -14.719 28.748 1.00 7.78 138 VAL B C 1
ATOM 4405 O O . VAL B 1 138 ? 21.940 -13.543 28.573 1.00 7.87 138 VAL B O 1
ATOM 4409 N N . TYR B 1 139 ? 20.370 -15.107 28.906 1.00 8.45 139 TYR B N 1
ATOM 4410 C CA . TYR B 1 139 ? 19.278 -14.104 28.883 1.00 8.23 139 TYR B CA 1
ATOM 4411 C C . TYR B 1 139 ? 18.877 -13.469 30.251 1.00 8.36 139 TYR B C 1
ATOM 4412 O O . TYR B 1 139 ? 17.865 -12.786 30.301 1.00 8.74 139 TYR B O 1
ATOM 4421 N N . GLY B 1 140 ? 19.641 -13.678 31.336 1.00 8.29 140 GLY B N 1
ATOM 4422 C CA . GLY B 1 140 ? 19.444 -12.968 32.621 1.00 9.30 140 GLY B CA 1
ATOM 4423 C C . GLY B 1 140 ? 18.347 -13.511 33.520 1.00 10.52 140 GLY B C 1
ATOM 4424 O O . GLY B 1 140 ? 17.811 -12.788 34.391 1.00 11.27 140 GLY B O 1
ATOM 4425 N N . HIS B 1 141 ? 18.016 -14.787 33.319 1.00 10.91 141 HIS B N 1
ATOM 4426 C CA . HIS B 1 141 ? 16.984 -15.482 34.089 1.00 11.22 141 HIS B CA 1
ATOM 4427 C C . HIS B 1 141 ? 15.692 -14.677 34.107 1.00 11.93 141 HIS B C 1
ATOM 4428 O O . HIS B 1 141 ? 15.177 -14.317 35.182 1.00 11.59 141 HIS B O 1
ATOM 4435 N N . PRO B 1 142 ? 15.150 -14.405 32.898 1.00 12.66 142 PRO B N 1
ATOM 4436 C CA . PRO B 1 142 ? 13.927 -13.616 32.732 1.00 12.95 142 PRO B CA 1
ATOM 4437 C C . PRO B 1 142 ? 12.744 -14.141 33.536 1.00 13.52 142 PRO B C 1
ATOM 4438 O O . PRO B 1 142 ? 11.939 -13.326 33.993 1.00 14.35 142 PRO B O 1
ATOM 4442 N N . SER B 1 143 ? 12.640 -15.457 33.731 1.00 13.67 143 SER B N 1
ATOM 4443 C CA . SER B 1 143 ? 11.489 -15.989 34.462 1.00 14.54 143 SER B CA 1
ATOM 4444 C C . SER B 1 143 ? 11.516 -15.730 35.985 1.00 14.90 143 SER B C 1
ATOM 4445 O O . SER B 1 143 ? 10.591 -16.080 36.686 1.00 15.55 143 SER B O 1
ATOM 4448 N N . GLU B 1 144 ? 12.573 -15.103 36.478 1.00 15.13 144 GLU B N 1
ATOM 4449 C CA . GLU B 1 144 ? 12.637 -14.676 37.852 1.00 15.59 144 GLU B CA 1
ATOM 4450 C C . GLU B 1 144 ? 12.139 -13.256 37.986 1.00 14.94 144 GLU B C 1
ATOM 4451 O O . GLU B 1 144 ? 12.123 -12.690 39.093 1.00 15.22 144 GLU B O 1
ATOM 4457 N N . ARG B 1 145 ? 11.756 -12.688 36.851 1.00 14.11 145 ARG B N 1
ATOM 4458 C CA . ARG B 1 145 ? 11.306 -11.318 36.769 1.00 13.60 145 ARG B CA 1
ATOM 4459 C C . ARG B 1 145 ? 9.878 -11.273 36.230 1.00 13.73 145 ARG B C 1
ATOM 4460 O O . ARG B 1 145 ? 9.351 -10.212 35.902 1.00 13.48 145 ARG B O 1
ATOM 4468 N N . LEU B 1 146 ? 9.258 -12.449 36.139 1.00 13.87 146 LEU B N 1
ATOM 4469 C CA . LEU B 1 146 ? 7.919 -12.589 35.568 1.00 14.11 146 LEU B CA 1
ATOM 4470 C C . LEU B 1 146 ? 7.124 -13.566 36.392 1.00 14.03 146 LEU B C 1
ATOM 4471 O O . LEU B 1 146 ? 7.688 -14.310 37.187 1.00 14.95 146 LEU B O 1
ATOM 4476 N N . THR B 1 147 ? 5.812 -13.561 36.224 1.00 13.26 147 THR B N 1
ATOM 4477 C CA . THR B 1 147 ? 4.998 -14.607 36.804 1.00 12.35 147 THR B CA 1
ATOM 4478 C C . THR B 1 147 ? 4.648 -15.488 35.637 1.00 11.39 147 THR B C 1
ATOM 4479 O O . THR B 1 147 ? 3.881 -15.086 34.756 1.00 11.86 147 THR B O 1
ATOM 4483 N N . VAL B 1 148 ? 5.254 -16.660 35.585 1.00 9.78 148 VAL B N 1
ATOM 4484 C CA . VAL B 1 148 ? 5.047 -17.536 34.462 1.00 8.75 148 VAL B CA 1
ATOM 4485 C C . VAL B 1 148 ? 4.052 -18.597 34.883 1.00 8.54 148 VAL B C 1
ATOM 4486 O O . VAL B 1 148 ? 4.246 -19.284 35.894 1.00 8.70 148 VAL B O 1
ATOM 4490 N N . ILE B 1 149 ? 2.968 -18.712 34.124 1.00 7.77 149 ILE B N 1
ATOM 4491 C CA . ILE B 1 149 ? 1.968 -19.715 34.403 1.00 7.43 149 ILE B CA 1
ATOM 4492 C C . ILE B 1 149 ? 2.068 -20.822 33.366 1.00 8.00 149 ILE B C 1
ATOM 4493 O O . ILE B 1 149 ? 1.989 -20.554 32.166 1.00 8.49 149 ILE B O 1
ATOM 4498 N N . GLY B 1 150 ? 2.263 -22.056 33.809 1.00 8.19 150 GLY B N 1
ATOM 4499 C CA . GLY B 1 150 ? 2.361 -23.175 32.875 1.00 9.57 150 GLY B CA 1
ATOM 4500 C C . GLY B 1 150 ? 1.124 -24.059 32.920 1.00 10.60 150 GLY B C 1
ATOM 4501 O O . GLY B 1 150 ? 0.669 -24.417 33.998 1.00 11.80 150 GLY B O 1
ATOM 4502 N N . ILE B 1 151 ? 0.557 -24.419 31.774 1.00 10.56 151 ILE B N 1
ATOM 4503 C CA . ILE B 1 151 ? -0.625 -25.230 31.798 1.00 10.45 151 ILE B CA 1
ATOM 4504 C C . ILE B 1 151 ? -0.352 -26.436 30.977 1.00 11.67 151 ILE B C 1
ATOM 4505 O O . ILE B 1 151 ? 0.062 -26.300 29.824 1.00 12.29 151 ILE B O 1
ATOM 4510 N N . THR B 1 152 ? -0.564 -27.618 31.574 1.00 12.59 152 THR B N 1
ATOM 4511 C CA . THR B 1 152 ? -0.354 -28.906 30.886 1.00 12.47 152 THR B CA 1
ATOM 4512 C C . THR B 1 152 ? -1.610 -29.787 30.931 1.00 12.61 152 THR B C 1
ATOM 4513 O O . THR B 1 152 ? -2.553 -29.513 31.672 1.00 13.11 152 THR B O 1
ATOM 4517 N N . GLY B 1 153 ? -1.630 -30.829 30.115 1.00 13.23 153 GLY B N 1
ATOM 4518 C CA . GLY B 1 153 ? -2.773 -31.747 30.029 1.00 13.42 153 GLY B CA 1
ATOM 4519 C C . GLY B 1 153 ? -3.018 -32.184 28.594 1.00 13.64 153 GLY B C 1
ATOM 4520 O O . GLY B 1 153 ? -2.541 -31.535 27.643 1.00 13.96 153 GLY B O 1
ATOM 4521 N N . THR B 1 154 ? -3.769 -33.272 28.420 1.00 13.11 154 THR B N 1
ATOM 4522 C CA . THR B 1 154 ? -4.069 -33.747 27.064 1.00 12.94 154 THR B CA 1
ATOM 4523 C C . THR B 1 154 ? -4.912 -32.750 26.236 1.00 12.66 154 THR B C 1
ATOM 4524 O O . THR B 1 154 ? -4.588 -32.516 25.098 1.00 13.11 154 THR B O 1
ATOM 4528 N N . SER B 1 155 ? -5.961 -32.173 26.818 1.00 12.45 155 SER B N 1
ATOM 4529 C CA . SER B 1 155 ? -6.852 -31.224 26.149 1.00 12.36 155 SER B CA 1
ATOM 4530 C C . SER B 1 155 ? -7.011 -29.971 26.979 1.00 12.36 155 SER B C 1
ATOM 4531 O O . SER B 1 155 ? -6.836 -29.991 28.188 1.00 12.96 155 SER B O 1
ATOM 4534 N N . GLY B 1 156 ? -7.362 -28.871 26.346 1.00 12.24 156 GLY B N 1
ATOM 4535 C CA . GLY B 1 156 ? -7.773 -27.692 27.082 1.00 12.17 156 GLY B CA 1
ATOM 4536 C C . GLY B 1 156 ? -6.642 -26.781 27.502 1.00 12.53 156 GLY B C 1
ATOM 4537 O O . GLY B 1 156 ? -6.875 -25.767 28.169 1.00 13.08 156 GLY B O 1
ATOM 4538 N N . LYS B 1 157 ? -5.413 -27.098 27.106 1.00 12.48 157 LYS B N 1
ATOM 4539 C CA . LYS B 1 157 ? -4.297 -26.173 27.363 1.00 12.40 157 LYS B CA 1
ATOM 4540 C C . LYS B 1 157 ? -4.499 -24.809 26.687 1.00 12.68 157 LYS B C 1
ATOM 4541 O O . LYS B 1 157 ? -4.511 -23.776 27.354 1.00 12.88 157 LYS B O 1
ATOM 4547 N N . THR B 1 158 ? -4.672 -24.808 25.370 1.00 12.74 158 THR B N 1
ATOM 4548 C CA . THR B 1 158 ? -4.955 -23.581 24.644 1.00 12.77 158 THR B CA 1
ATOM 4549 C C . THR B 1 158 ? -6.093 -22.784 25.282 1.00 13.44 158 THR B C 1
ATOM 4550 O O . THR B 1 158 ? -5.906 -21.611 25.632 1.00 14.35 158 THR B O 1
ATOM 4554 N N . THR B 1 159 ? -7.262 -23.410 25.445 1.00 13.41 159 THR B N 1
ATOM 4555 C CA . THR B 1 159 ? -8.468 -22.700 25.929 1.00 12.85 159 THR B CA 1
ATOM 4556 C C . THR B 1 159 ? -8.186 -22.114 27.299 1.00 12.37 159 THR B C 1
ATOM 4557 O O . THR B 1 159 ? -8.601 -20.985 27.612 1.00 12.56 159 THR B O 1
ATOM 4561 N N . THR B 1 160 ? -7.454 -22.866 28.115 1.00 11.74 160 THR B N 1
ATOM 4562 C CA . THR B 1 160 ? -7.223 -22.404 29.470 1.00 11.34 160 THR B CA 1
ATOM 4563 C C . THR B 1 160 ? -6.274 -21.220 29.448 1.00 11.11 160 THR B C 1
ATOM 4564 O O . THR B 1 160 ? -6.548 -20.210 30.108 1.00 11.96 160 THR B O 1
ATOM 4568 N N . THR B 1 161 ? -5.224 -21.287 28.631 1.00 10.14 161 THR B N 1
ATOM 4569 C CA . THR B 1 161 ? -4.335 -20.146 28.484 1.00 8.94 161 THR B CA 1
ATOM 4570 C C . THR B 1 161 ? -5.098 -18.939 27.978 1.00 8.90 161 THR B C 1
ATOM 4571 O O . THR B 1 161 ? -4.855 -17.831 28.409 1.00 8.83 161 THR B O 1
ATOM 4575 N N . TYR B 1 162 ? -6.032 -19.147 27.067 1.00 9.19 162 TYR B N 1
ATOM 4576 C CA . TYR B 1 162 ? -6.769 -18.018 26.537 1.00 9.71 162 TYR B CA 1
ATOM 4577 C C . TYR B 1 162 ? -7.643 -17.362 27.582 1.00 9.91 162 TYR B C 1
ATOM 4578 O O . TYR B 1 162 ? -7.753 -16.121 27.595 1.00 10.20 162 TYR B O 1
ATOM 4587 N N . LEU B 1 163 ? -8.239 -18.178 28.457 1.00 9.60 163 LEU B N 1
ATOM 4588 C CA . LEU B 1 163 ? -9.138 -17.643 29.475 1.00 9.65 163 LEU B CA 1
ATOM 4589 C C . LEU B 1 163 ? -8.351 -16.887 30.517 1.00 10.07 163 LEU B C 1
ATOM 4590 O O . LEU B 1 163 ? -8.782 -15.833 30.970 1.00 10.44 163 LEU B O 1
ATOM 4595 N N . VAL B 1 164 ? -7.196 -17.422 30.905 1.00 10.39 164 VAL B N 1
ATOM 4596 C CA . VAL B 1 164 ? -6.339 -16.731 31.858 1.00 10.35 164 VAL B CA 1
ATOM 4597 C C . VAL B 1 164 ? -5.918 -15.366 31.261 1.00 11.48 164 VAL B C 1
ATOM 4598 O O . VAL B 1 164 ? -6.092 -14.296 31.873 1.00 11.96 164 VAL B O 1
ATOM 4602 N N . GLU B 1 165 ? -5.406 -15.398 30.035 1.00 11.77 165 GLU B N 1
ATOM 4603 C CA . GLU B 1 165 ? -4.931 -14.198 29.389 1.00 11.40 165 GLU B CA 1
ATOM 4604 C C . GLU B 1 165 ? -6.049 -13.184 29.239 1.00 10.20 165 GLU B C 1
ATOM 4605 O O . GLU B 1 165 ? -5.788 -11.995 29.256 1.00 10.49 165 GLU B O 1
ATOM 4611 N N . ALA B 1 166 ? -7.282 -13.658 29.106 1.00 9.04 166 ALA B N 1
ATOM 4612 C CA . ALA B 1 166 ? -8.452 -12.786 28.990 1.00 8.42 166 ALA B CA 1
ATOM 4613 C C . ALA B 1 166 ? -8.778 -12.049 30.284 1.00 8.18 166 ALA B C 1
ATOM 4614 O O . ALA B 1 166 ? -9.072 -10.856 30.276 1.00 7.11 166 ALA B O 1
ATOM 4616 N N . GLY B 1 167 ? -8.736 -12.791 31.385 1.00 8.69 167 GLY B N 1
ATOM 4617 C CA . GLY B 1 167 ? -8.950 -12.257 32.717 1.00 9.54 167 GLY B CA 1
ATOM 4618 C C . GLY B 1 167 ? -7.855 -11.275 33.115 1.00 10.43 167 GLY B C 1
ATOM 4619 O O . GLY B 1 167 ? -8.153 -10.205 33.660 1.00 10.66 167 GLY B O 1
ATOM 4620 N N . LEU B 1 168 ? -6.596 -11.633 32.841 1.00 10.33 168 LEU B N 1
ATOM 4621 C CA . LEU B 1 168 ? -5.471 -10.773 33.125 1.00 10.35 168 LEU B CA 1
ATOM 4622 C C . LEU B 1 168 ? -5.636 -9.402 32.439 1.00 11.16 168 LEU B C 1
ATOM 4623 O O . LEU B 1 168 ? -5.447 -8.358 33.069 1.00 11.29 168 LEU B O 1
ATOM 4628 N N . ARG B 1 169 ? -6.013 -9.403 31.159 1.00 11.88 169 ARG B N 1
ATOM 4629 C CA . ARG B 1 169 ? -6.312 -8.157 30.443 1.00 12.39 169 ARG B CA 1
ATOM 4630 C C . ARG B 1 169 ? -7.420 -7.388 31.102 1.00 11.86 169 ARG B C 1
ATOM 4631 O O . ARG B 1 169 ? -7.329 -6.184 31.184 1.00 12.31 169 ARG B O 1
ATOM 4639 N N . ALA B 1 170 ? -8.480 -8.071 31.536 1.00 11.47 170 ALA B N 1
ATOM 4640 C CA . ALA B 1 170 ? -9.645 -7.389 32.133 1.00 10.98 170 ALA B CA 1
ATOM 4641 C C . ALA B 1 170 ? -9.265 -6.681 33.422 1.00 10.92 170 ALA B C 1
ATOM 4642 O O . ALA B 1 170 ? -9.707 -5.576 33.658 1.00 10.92 170 ALA B O 1
ATOM 4644 N N . ALA B 1 171 ? -8.405 -7.300 34.224 1.00 11.32 171 ALA B N 1
ATOM 4645 C CA . ALA B 1 171 ? -7.869 -6.672 35.425 1.00 11.43 171 ALA B CA 1
ATOM 4646 C C . ALA B 1 171 ? -6.830 -5.597 35.116 1.00 12.27 171 ALA B C 1
ATOM 4647 O O . ALA B 1 171 ? -6.416 -4.873 36.017 1.00 12.74 171 ALA B O 1
ATOM 4649 N N . GLY B 1 172 ? -6.393 -5.494 33.860 1.00 12.77 172 GLY B N 1
ATOM 4650 C CA . GLY B 1 172 ? -5.411 -4.485 33.465 1.00 12.82 172 GLY B CA 1
ATOM 4651 C C . GLY B 1 172 ? -3.964 -4.839 33.764 1.00 13.39 172 GLY B C 1
ATOM 4652 O O . GLY B 1 172 ? -3.141 -3.963 33.867 1.00 13.78 172 GLY B O 1
ATOM 4653 N N . ARG B 1 173 ? -3.649 -6.120 33.902 1.00 13.93 173 ARG B N 1
ATOM 4654 C CA . ARG B 1 173 ? -2.261 -6.577 33.972 1.00 14.75 173 ARG B CA 1
ATOM 4655 C C . ARG B 1 173 ? -1.683 -6.627 32.567 1.00 15.34 173 ARG B C 1
ATOM 4656 O O . ARG B 1 173 ? -2.431 -6.866 31.616 1.00 16.42 173 ARG B O 1
ATOM 4664 N N . VAL B 1 174 ? -0.374 -6.403 32.423 1.00 15.10 174 VAL B N 1
ATOM 4665 C CA . VAL B 1 174 ? 0.286 -6.556 31.130 1.00 15.04 174 VAL B CA 1
ATOM 4666 C C . VAL B 1 174 ? 0.674 -8.033 31.004 1.00 15.82 174 VAL B C 1
ATOM 4667 O O . VAL B 1 174 ? 1.578 -8.514 31.719 1.00 16.27 174 VAL B O 1
ATOM 4671 N N . ALA B 1 175 ? -0.007 -8.752 30.107 1.00 15.77 175 ALA B N 1
ATOM 4672 C CA . ALA B 1 175 ? 0.182 -10.195 29.969 1.00 15.29 175 ALA B CA 1
ATOM 4673 C C . ALA B 1 175 ? 0.895 -10.626 28.665 1.00 15.28 175 ALA B C 1
ATOM 4674 O O . ALA B 1 175 ? 0.927 -9.886 27.683 1.00 15.31 175 ALA B O 1
ATOM 4676 N N . GLY B 1 176 ? 1.490 -11.815 28.681 1.00 15.05 176 GLY B N 1
ATOM 4677 C CA . GLY B 1 176 ? 1.973 -12.435 27.471 1.00 15.23 176 GLY B CA 1
ATOM 4678 C C . GLY B 1 176 ? 1.441 -13.849 27.419 1.00 15.71 176 GLY B C 1
ATOM 4679 O O . GLY B 1 176 ? 1.274 -14.471 28.477 1.00 16.20 176 GLY B O 1
ATOM 4680 N N . LEU B 1 177 ? 1.160 -14.343 26.205 1.00 15.46 177 LEU B N 1
ATOM 4681 C CA . LEU B 1 177 ? 0.678 -15.709 25.984 1.00 15.48 177 LEU B CA 1
ATOM 4682 C C . LEU B 1 177 ? 1.603 -16.432 25.031 1.00 15.38 177 LEU B C 1
ATOM 4683 O O . LEU B 1 177 ? 2.031 -15.846 24.043 1.00 15.16 177 LEU B O 1
ATOM 4688 N N . ILE B 1 178 ? 1.886 -17.703 25.325 1.00 15.35 178 ILE B N 1
ATOM 4689 C CA . ILE B 1 178 ? 2.708 -18.574 24.471 1.00 15.71 178 ILE B CA 1
ATOM 4690 C C . ILE B 1 178 ? 2.032 -19.943 24.293 1.00 15.96 178 ILE B C 1
ATOM 4691 O O . ILE B 1 178 ? 1.786 -20.650 25.276 1.00 17.06 178 ILE B O 1
ATOM 4696 N N . GLY B 1 179 ? 1.740 -20.335 23.061 1.00 15.52 179 GLY B N 1
ATOM 4697 C CA . GLY B 1 179 ? 1.070 -21.597 22.834 1.00 15.65 179 GLY B CA 1
ATOM 4698 C C . GLY B 1 179 ? 0.998 -21.940 21.372 1.00 15.90 179 GLY B C 1
ATOM 4699 O O . GLY B 1 179 ? 1.764 -21.394 20.578 1.00 15.99 179 GLY B O 1
ATOM 4700 N N . THR B 1 180 ? 0.066 -22.830 21.025 1.00 15.88 180 THR B N 1
ATOM 4701 C CA . THR B 1 180 ? 0.015 -23.460 19.711 1.00 16.12 180 THR B CA 1
ATOM 4702 C C . THR B 1 180 ? -0.469 -22.521 18.631 1.00 15.54 180 THR B C 1
ATOM 4703 O O . THR B 1 180 ? -0.165 -22.739 17.452 1.00 16.08 180 THR B O 1
ATOM 4707 N N . ILE B 1 181 ? -1.235 -21.505 19.018 1.00 14.85 181 ILE B N 1
ATOM 4708 C CA . ILE B 1 181 ? -1.772 -20.541 18.057 1.00 14.59 181 ILE B CA 1
ATOM 4709 C C . ILE B 1 181 ? -0.752 -19.453 17.770 1.00 15.63 181 ILE B C 1
ATOM 4710 O O . ILE B 1 181 ? -0.647 -18.962 16.654 1.00 15.83 181 ILE B O 1
ATOM 4715 N N . GLY B 1 182 ? 0.042 -19.128 18.771 1.00 17.11 182 GLY B N 1
ATOM 4716 C CA . GLY B 1 182 ? 1.213 -18.287 18.573 1.00 18.88 182 GLY B CA 1
ATOM 4717 C C . GLY B 1 182 ? 1.598 -17.587 19.855 1.00 19.84 182 GLY B C 1
ATOM 4718 O O . GLY B 1 182 ? 1.308 -18.063 20.939 1.00 20.00 182 GLY B O 1
ATOM 4719 N N . ILE B 1 183 ? 2.243 -16.440 19.716 1.00 21.12 183 ILE B N 1
ATOM 4720 C CA . ILE B 1 183 ? 2.754 -15.689 20.842 1.00 22.14 183 ILE B CA 1
ATOM 4721 C C . ILE B 1 183 ? 2.032 -14.378 20.844 1.00 23.00 183 ILE B C 1
ATOM 4722 O O . ILE B 1 183 ? 1.832 -13.807 19.792 1.00 23.11 183 ILE B O 1
ATOM 4727 N N . ARG B 1 184 ? 1.611 -13.928 22.023 1.00 24.47 184 ARG B N 1
ATOM 4728 C CA . ARG B 1 184 ? 0.923 -12.643 22.172 1.00 26.07 184 ARG B CA 1
ATOM 4729 C C . ARG B 1 184 ? 1.553 -11.800 23.259 1.00 26.48 184 ARG B C 1
ATOM 4730 O O . ARG B 1 184 ? 1.678 -12.221 24.393 1.00 26.80 184 ARG B O 1
ATOM 4738 N N . VAL B 1 185 ? 1.932 -10.592 22.907 1.00 27.62 185 VAL B N 1
ATOM 4739 C CA . VAL B 1 185 ? 2.534 -9.669 23.852 1.00 28.93 185 VAL B CA 1
ATOM 4740 C C . VAL B 1 185 ? 1.974 -8.306 23.507 1.00 29.83 185 VAL B C 1
ATOM 4741 O O . VAL B 1 185 ? 2.079 -7.880 22.355 1.00 30.07 185 VAL B O 1
ATOM 4745 N N . GLY B 1 186 ? 1.412 -7.607 24.485 1.00 30.91 186 GLY B N 1
ATOM 4746 C CA . GLY B 1 186 ? 0.870 -6.273 24.227 1.00 32.66 186 GLY B CA 1
ATOM 4747 C C . GLY B 1 186 ? 0.076 -6.189 22.931 1.00 33.79 186 GLY B C 1
ATOM 4748 O O . GLY B 1 186 ? -0.787 -7.035 22.655 1.00 34.18 186 GLY B O 1
ATOM 4749 N N . GLY B 1 187 ? 0.386 -5.189 22.116 1.00 34.57 187 GLY B N 1
ATOM 4750 C CA . GLY B 1 187 ? -0.337 -4.998 20.858 1.00 36.27 187 GLY B CA 1
ATOM 4751 C C . GLY B 1 187 ? 0.030 -5.991 19.757 1.00 37.22 187 GLY B C 1
ATOM 4752 O O . GLY B 1 187 ? -0.676 -6.074 18.739 1.00 37.84 187 GLY B O 1
ATOM 4753 N N . ALA B 1 188 ? 1.132 -6.729 19.959 1.00 37.29 188 ALA B N 1
ATOM 4754 C CA . ALA B 1 188 ? 1.697 -7.646 18.967 1.00 37.08 188 ALA B CA 1
ATOM 4755 C C . ALA B 1 188 ? 1.176 -9.076 19.114 1.00 37.30 188 ALA B C 1
ATOM 4756 O O . ALA B 1 188 ? 0.919 -9.560 20.226 1.00 37.39 188 ALA B O 1
ATOM 4758 N N . ASP B 1 189 ? 1.015 -9.736 17.969 1.00 37.21 189 ASP B N 1
ATOM 4759 C CA . ASP B 1 189 ? 0.622 -11.134 17.903 1.00 36.78 189 ASP B CA 1
ATOM 4760 C C . ASP B 1 189 ? 1.435 -11.788 16.780 1.00 36.36 189 ASP B C 1
ATOM 4761 O O . ASP B 1 189 ? 1.380 -11.341 15.641 1.00 36.84 189 ASP B O 1
ATOM 4766 N N . LEU B 1 190 ? 2.201 -12.826 17.110 1.00 35.67 190 LEU B N 1
ATOM 4767 C CA . LEU B 1 190 ? 3.123 -13.466 16.166 1.00 34.94 190 LEU B CA 1
ATOM 4768 C C . LEU B 1 190 ? 3.134 -14.995 16.274 1.00 34.51 190 LEU B C 1
ATOM 4769 O O . LEU B 1 190 ? 2.921 -15.532 17.358 1.00 34.64 190 LEU B O 1
ATOM 4774 N N . PRO B 1 191 ? 3.411 -15.703 15.156 1.00 34.05 191 PRO B N 1
ATOM 4775 C CA . PRO B 1 191 ? 3.226 -17.172 15.140 1.00 33.35 191 PRO B CA 1
ATOM 4776 C C . PRO B 1 191 ? 4.380 -17.945 15.781 1.00 32.43 191 PRO B C 1
ATOM 4777 O O . PRO B 1 191 ? 5.392 -17.352 16.149 1.00 32.94 191 PRO B O 1
ATOM 4781 N N . SER B 1 192 ? 4.218 -19.261 15.907 1.00 31.26 192 SER B N 1
ATOM 4782 C CA . SER B 1 192 ? 5.222 -20.136 16.542 1.00 29.63 192 SER B CA 1
ATOM 4783 C C . SER B 1 192 ? 5.243 -21.511 15.904 1.00 28.38 192 SER B C 1
ATOM 4784 O O . SER B 1 192 ? 4.197 -22.027 15.498 1.00 28.23 192 SER B O 1
ATOM 4787 N N . ALA B 1 193 ? 6.430 -22.112 15.863 1.00 26.94 193 ALA B N 1
ATOM 4788 C CA . ALA B 1 193 ? 6.634 -23.462 15.343 1.00 25.71 193 ALA B CA 1
ATOM 4789 C C . ALA B 1 193 ? 6.004 -24.550 16.221 1.00 25.11 193 ALA B C 1
ATOM 4790 O O . ALA B 1 193 ? 5.492 -25.557 15.716 1.00 25.62 193 ALA B O 1
ATOM 4792 N N . LEU B 1 194 ? 6.036 -24.347 17.531 1.00 23.48 194 LEU B N 1
ATOM 4793 C CA . LEU B 1 194 ? 5.670 -25.399 18.454 1.00 21.92 194 LEU B CA 1
ATOM 4794 C C . LEU B 1 194 ? 4.702 -24.911 19.535 1.00 21.68 194 LEU B C 1
ATOM 4795 O O . LEU B 1 194 ? 4.626 -23.709 19.828 1.00 22.33 194 LEU B O 1
ATOM 4800 N N . THR B 1 195 ? 3.982 -25.852 20.142 1.00 20.73 195 THR B N 1
ATOM 4801 C CA . THR B 1 195 ? 3.129 -25.567 21.277 1.00 20.12 195 THR B CA 1
ATOM 4802 C C . THR B 1 195 ? 3.971 -24.990 22.403 1.00 19.73 195 THR B C 1
ATOM 4803 O O . THR B 1 195 ? 3.595 -23.996 23.021 1.00 20.55 195 THR B O 1
ATOM 4807 N N . THR B 1 196 ? 5.121 -25.595 22.669 1.00 18.96 196 THR B N 1
ATOM 4808 C CA . THR B 1 196 ? 6.090 -24.991 23.584 1.00 18.15 196 THR B CA 1
ATOM 4809 C C . THR B 1 196 ? 7.414 -24.815 22.843 1.00 16.80 196 THR B C 1
ATOM 4810 O O . THR B 1 196 ? 7.908 -25.772 22.269 1.00 17.71 196 THR B O 1
ATOM 4814 N N . PRO B 1 197 ? 7.990 -23.603 22.839 1.00 15.22 197 PRO B N 1
ATOM 4815 C CA . PRO B 1 197 ? 9.274 -23.437 22.140 1.00 13.83 197 PRO B CA 1
ATOM 4816 C C . PRO B 1 197 ? 10.445 -24.145 22.838 1.00 12.90 197 PRO B C 1
ATOM 4817 O O . PRO B 1 197 ? 10.341 -24.521 24.005 1.00 12.49 197 PRO B O 1
ATOM 4821 N N . GLU B 1 198 ? 11.531 -24.362 22.104 1.00 11.89 198 GLU B N 1
ATOM 4822 C CA . GLU B 1 198 ? 12.786 -24.858 22.688 1.00 11.02 198 GLU B CA 1
ATOM 4823 C C . GLU B 1 198 ? 13.386 -23.876 23.692 1.00 9.98 198 GLU B C 1
ATOM 4824 O O . GLU B 1 198 ? 13.148 -22.672 23.600 1.00 10.17 198 GLU B O 1
ATOM 4830 N N . ALA B 1 199 ? 14.175 -24.392 24.629 1.00 8.79 199 ALA B N 1
ATOM 4831 C CA . ALA B 1 199 ? 14.738 -23.587 25.707 1.00 7.75 199 ALA B CA 1
ATOM 4832 C C . ALA B 1 199 ? 15.309 -22.240 25.262 1.00 7.46 199 ALA B C 1
ATOM 4833 O O . ALA B 1 199 ? 14.915 -21.205 25.821 1.00 7.71 199 ALA B O 1
ATOM 4835 N N . PRO B 1 200 ? 16.203 -22.225 24.244 1.00 6.80 200 PRO B N 1
ATOM 4836 C CA . PRO B 1 200 ? 16.802 -20.956 23.838 1.00 6.64 200 PRO B CA 1
ATOM 4837 C C . PRO B 1 200 ? 15.809 -19.921 23.328 1.00 6.66 200 PRO B C 1
ATOM 4838 O O . PRO B 1 200 ? 15.972 -18.737 23.615 1.00 7.66 200 PRO B O 1
ATOM 4842 N N . THR B 1 201 ? 14.782 -20.349 22.607 1.00 6.27 201 THR B N 1
ATOM 4843 C CA . THR B 1 201 ? 13.733 -19.416 22.184 1.00 6.36 201 THR B CA 1
ATOM 4844 C C . THR B 1 201 ? 12.901 -18.905 23.360 1.00 6.54 201 THR B C 1
ATOM 4845 O O . THR B 1 201 ? 12.749 -17.694 23.575 1.00 6.56 201 THR B O 1
ATOM 4849 N N . LEU B 1 202 ? 12.354 -19.855 24.102 1.00 6.52 202 LEU B N 1
ATOM 4850 C CA . LEU B 1 202 ? 11.608 -19.557 25.303 1.00 6.49 202 LEU B CA 1
ATOM 4851 C C . LEU B 1 202 ? 12.316 -18.504 26.174 1.00 6.54 202 LEU B C 1
ATOM 4852 O O . LEU B 1 202 ? 11.737 -17.434 26.409 1.00 6.55 202 LEU B O 1
ATOM 4857 N N . GLN B 1 203 ? 13.555 -18.778 26.605 1.00 5.83 203 GLN B N 1
ATOM 4858 C CA . GLN B 1 203 ? 14.305 -17.818 27.440 1.00 5.40 203 GLN B CA 1
ATOM 4859 C C . GLN B 1 203 ? 14.443 -16.465 26.739 1.00 5.67 203 GLN B C 1
ATOM 4860 O O . GLN B 1 203 ? 14.354 -15.410 27.393 1.00 5.95 203 GLN B O 1
ATOM 4866 N N . ALA B 1 204 ? 14.637 -16.486 25.416 1.00 5.61 204 ALA B N 1
ATOM 4867 C CA . ALA B 1 204 ? 14.745 -15.242 24.651 1.00 5.81 204 ALA B CA 1
ATOM 4868 C C . ALA B 1 204 ? 13.438 -14.437 24.625 1.00 5.91 204 ALA B C 1
ATOM 4869 O O . ALA B 1 204 ? 13.431 -13.236 24.853 1.00 5.57 204 ALA B O 1
ATOM 4871 N N . MET B 1 205 ? 12.327 -15.105 24.366 1.00 6.72 205 MET B N 1
ATOM 4872 C CA . MET B 1 205 ? 11.022 -14.442 24.395 1.00 7.44 205 MET B CA 1
ATOM 4873 C C . MET B 1 205 ? 10.761 -13.805 25.765 1.00 7.36 205 MET B C 1
ATOM 4874 O O . MET B 1 205 ? 10.394 -12.617 25.851 1.00 7.68 205 MET B O 1
ATOM 4879 N N . LEU B 1 206 ? 10.953 -14.605 26.827 1.00 6.43 206 LEU B N 1
ATOM 4880 C CA . LEU B 1 206 ? 10.699 -14.187 28.193 1.00 4.81 206 LEU B CA 1
ATOM 4881 C C . LEU B 1 206 ? 11.561 -13.010 28.464 1.00 5.05 206 LEU B C 1
ATOM 4882 O O . LEU B 1 206 ? 11.079 -12.018 28.978 1.00 5.95 206 LEU B O 1
ATOM 4887 N N . ALA B 1 207 ? 12.825 -13.077 28.063 1.00 5.63 207 ALA B N 1
ATOM 4888 C CA . ALA B 1 207 ? 13.715 -11.889 28.158 1.00 6.04 207 ALA B CA 1
ATOM 4889 C C . ALA B 1 207 ? 13.146 -10.635 27.452 1.00 5.66 207 ALA B C 1
ATOM 4890 O O . ALA B 1 207 ? 13.189 -9.535 28.005 1.00 5.28 207 ALA B O 1
ATOM 4892 N N . ALA B 1 208 ? 12.611 -10.827 26.244 1.00 5.49 208 ALA B N 1
ATOM 4893 C CA . ALA B 1 208 ? 12.075 -9.730 25.464 1.00 5.64 208 ALA B CA 1
ATOM 4894 C C . ALA B 1 208 ? 10.806 -9.182 26.145 1.00 5.91 208 ALA B C 1
ATOM 4895 O O . ALA B 1 208 ? 10.644 -7.946 26.284 1.00 5.65 208 ALA B O 1
ATOM 4897 N N . MET B 1 209 ? 9.940 -10.100 26.593 1.00 5.33 209 MET B N 1
ATOM 4898 C CA . MET B 1 209 ? 8.816 -9.754 27.463 1.00 5.05 209 MET B CA 1
ATOM 4899 C C . MET B 1 209 ? 9.203 -8.870 28.664 1.00 4.58 209 MET B C 1
ATOM 4900 O O . MET B 1 209 ? 8.559 -7.851 28.936 1.00 4.70 209 MET B O 1
ATOM 4905 N N . VAL B 1 210 ? 10.278 -9.231 29.351 1.00 4.35 210 VAL B N 1
ATOM 4906 C CA . VAL B 1 210 ? 10.794 -8.395 30.444 1.00 4.08 210 VAL B CA 1
ATOM 4907 C C . VAL B 1 210 ? 11.096 -6.960 29.994 1.00 4.01 210 VAL B C 1
ATOM 4908 O O . VAL B 1 210 ? 10.657 -6.020 30.625 1.00 3.00 210 VAL B O 1
ATOM 4912 N N . GLU B 1 211 ? 11.802 -6.814 28.878 1.00 5.10 211 GLU B N 1
ATOM 4913 C CA . GLU B 1 211 ? 12.117 -5.497 28.316 1.00 6.47 211 GLU B CA 1
ATOM 4914 C C . GLU B 1 211 ? 10.872 -4.699 27.938 1.00 6.98 211 GLU B C 1
ATOM 4915 O O . GLU B 1 211 ? 10.848 -3.493 28.104 1.00 6.27 211 GLU B O 1
ATOM 4921 N N . ARG B 1 212 ? 9.854 -5.396 27.434 1.00 8.23 212 ARG B N 1
ATOM 4922 C CA . ARG B 1 212 ? 8.593 -4.787 27.030 1.00 9.27 212 ARG B CA 1
ATOM 4923 C C . ARG B 1 212 ? 7.680 -4.559 28.224 1.00 9.33 212 ARG B C 1
ATOM 4924 O O . ARG B 1 212 ? 6.524 -4.203 28.054 1.00 9.97 212 ARG B O 1
ATOM 4932 N N . GLY B 1 213 ? 8.194 -4.753 29.431 1.00 9.80 213 GLY B N 1
ATOM 4933 C CA . GLY B 1 213 ? 7.412 -4.536 30.657 1.00 10.32 213 GLY B CA 1
ATOM 4934 C C . GLY B 1 213 ? 6.205 -5.445 30.887 1.00 10.81 213 GLY B C 1
ATOM 4935 O O . GLY B 1 213 ? 5.232 -5.029 31.528 1.00 10.69 213 GLY B O 1
ATOM 4936 N N . VAL B 1 214 ? 6.247 -6.673 30.365 1.00 11.05 214 VAL B N 1
ATOM 4937 C CA . VAL B 1 214 ? 5.208 -7.660 30.660 1.00 11.79 214 VAL B CA 1
ATOM 4938 C C . VAL B 1 214 ? 5.391 -8.071 32.111 1.00 12.37 214 VAL B C 1
ATOM 4939 O O . VAL B 1 214 ? 6.523 -8.161 32.565 1.00 11.98 214 VAL B O 1
ATOM 4943 N N . ASP B 1 215 ? 4.303 -8.307 32.847 1.00 13.08 215 ASP B N 1
ATOM 4944 C CA . ASP B 1 215 ? 4.465 -8.796 34.204 1.00 13.97 215 ASP B CA 1
ATOM 4945 C C . ASP B 1 215 ? 3.964 -10.213 34.466 1.00 13.87 215 ASP B C 1
ATOM 4946 O O . ASP B 1 215 ? 4.416 -10.854 35.423 1.00 13.99 215 ASP B O 1
ATOM 4951 N N . THR B 1 216 ? 3.047 -10.712 33.634 1.00 13.71 216 THR B N 1
ATOM 4952 C CA . THR B 1 216 ? 2.586 -12.099 33.763 1.00 13.66 216 THR B CA 1
ATOM 4953 C C . THR B 1 216 ? 2.547 -12.758 32.393 1.00 14.19 216 THR B C 1
ATOM 4954 O O . THR B 1 216 ? 2.199 -12.108 31.407 1.00 14.72 216 THR B O 1
ATOM 4958 N N . VAL B 1 217 ? 2.938 -14.035 32.330 1.00 14.25 217 VAL B N 1
ATOM 4959 C CA . VAL B 1 217 ? 2.973 -14.800 31.080 1.00 14.29 217 VAL B CA 1
ATOM 4960 C C . VAL B 1 217 ? 2.267 -16.123 31.289 1.00 14.34 217 VAL B C 1
ATOM 4961 O O . VAL B 1 217 ? 2.613 -16.852 32.223 1.00 15.09 217 VAL B O 1
ATOM 4965 N N . VAL B 1 218 ? 1.306 -16.450 30.428 1.00 13.95 218 VAL B N 1
ATOM 4966 C CA . VAL B 1 218 ? 0.640 -17.753 30.502 1.00 13.91 218 VAL B CA 1
ATOM 4967 C C . VAL B 1 218 ? 1.107 -18.640 29.353 1.00 14.46 218 VAL B C 1
ATOM 4968 O O . VAL B 1 218 ? 1.260 -18.144 28.235 1.00 15.46 218 VAL B O 1
ATOM 4972 N N . MET B 1 219 ? 1.341 -19.928 29.635 1.00 14.47 219 MET B N 1
ATOM 4973 C CA . MET B 1 219 ? 2.002 -20.864 28.703 1.00 14.82 219 MET B CA 1
ATOM 4974 C C . MET B 1 219 ? 1.340 -22.236 28.577 1.00 15.22 219 MET B C 1
ATOM 4975 O O . MET B 1 219 ? 0.976 -22.851 29.588 1.00 15.61 219 MET B O 1
ATOM 4980 N N . GLU B 1 220 ? 1.226 -22.741 27.351 1.00 14.84 220 GLU B N 1
ATOM 4981 C CA . GLU B 1 220 ? 1.027 -24.161 27.165 1.00 14.42 220 GLU B CA 1
ATOM 4982 C C . GLU B 1 220 ? 2.356 -24.865 27.388 1.00 14.06 220 GLU B C 1
ATOM 4983 O O . GLU B 1 220 ? 3.381 -24.491 26.824 1.00 14.33 220 GLU B O 1
ATOM 4989 N N . VAL B 1 221 ? 2.353 -25.870 28.244 1.00 13.89 221 VAL B N 1
ATOM 4990 C CA . VAL B 1 221 ? 3.547 -26.672 28.469 1.00 13.51 221 VAL B CA 1
ATOM 4991 C C . VAL B 1 221 ? 3.186 -28.087 28.066 1.00 13.91 221 VAL B C 1
ATOM 4992 O O . VAL B 1 221 ? 2.406 -28.754 28.750 1.00 13.81 221 VAL B O 1
ATOM 4996 N N . SER B 1 222 ? 3.732 -28.522 26.932 1.00 14.22 222 SER B N 1
ATOM 4997 C CA . SER B 1 222 ? 3.400 -29.820 26.348 1.00 14.33 222 SER B CA 1
ATOM 4998 C C . SER B 1 222 ? 4.242 -30.892 26.998 1.00 14.67 222 SER B C 1
ATOM 4999 O O . SER B 1 222 ? 5.330 -30.611 27.528 1.00 14.69 222 SER B O 1
ATOM 5002 N N . SER B 1 223 ? 3.763 -32.131 26.945 1.00 15.09 223 SER B N 1
ATOM 5003 C CA . SER B 1 223 ? 4.518 -33.225 27.534 1.00 14.98 223 SER B CA 1
ATOM 5004 C C . SER B 1 223 ? 5.817 -33.485 26.773 1.00 15.14 223 SER B C 1
ATOM 5005 O O . SER B 1 223 ? 6.771 -33.990 27.346 1.00 16.19 223 SER B O 1
ATOM 5008 N N . HIS B 1 224 ? 5.879 -33.108 25.501 1.00 14.99 224 HIS B N 1
ATOM 5009 C CA . HIS B 1 224 ? 7.155 -33.136 24.772 1.00 14.50 224 HIS B CA 1
ATOM 5010 C C . HIS B 1 224 ? 8.164 -32.177 25.390 1.00 14.53 224 HIS B C 1
ATOM 5011 O O . HIS B 1 224 ? 9.338 -32.525 25.575 1.00 14.33 224 HIS B O 1
ATOM 5018 N N . ALA B 1 225 ? 7.702 -30.955 25.677 1.00 14.26 225 ALA B N 1
ATOM 5019 C CA . ALA B 1 225 ? 8.570 -29.898 26.194 1.00 13.69 225 ALA B CA 1
ATOM 5020 C C . ALA B 1 225 ? 9.238 -30.375 27.447 1.00 13.47 225 ALA B C 1
ATOM 5021 O O . ALA B 1 225 ? 10.452 -30.238 27.599 1.00 13.34 225 ALA B O 1
ATOM 5023 N N . LEU B 1 226 ? 8.424 -30.952 28.333 1.00 13.34 226 LEU B N 1
ATOM 5024 C CA . LEU B 1 226 ? 8.911 -31.499 29.584 1.00 12.76 226 LEU B CA 1
ATOM 5025 C C . LEU B 1 226 ? 9.916 -32.608 29.312 1.00 11.87 226 LEU B C 1
ATOM 5026 O O . LEU B 1 226 ? 11.098 -32.473 29.672 1.00 12.39 226 LEU B O 1
ATOM 5031 N N . ALA B 1 227 ? 9.499 -33.657 28.623 1.00 10.26 227 ALA B N 1
ATOM 5032 C CA . ALA B 1 227 ? 10.454 -34.727 28.317 1.00 9.92 227 ALA B CA 1
ATOM 5033 C C . ALA B 1 227 ? 11.798 -34.236 27.717 1.00 9.63 227 ALA B C 1
ATOM 5034 O O . ALA B 1 227 ? 12.844 -34.767 28.057 1.00 10.37 227 ALA B O 1
ATOM 5036 N N . LEU B 1 228 ? 11.774 -33.209 26.872 1.00 9.00 228 LEU B N 1
ATOM 5037 C CA . LEU B 1 228 ? 12.939 -32.820 26.078 1.00 8.13 228 LEU B CA 1
ATOM 5038 C C . LEU B 1 228 ? 13.696 -31.604 26.603 1.00 8.19 228 LEU B C 1
ATOM 5039 O O . LEU B 1 228 ? 14.587 -31.065 25.941 1.00 7.51 228 LEU B O 1
ATOM 5044 N N . GLY B 1 229 ? 13.318 -31.143 27.778 1.00 8.78 229 GLY B N 1
ATOM 5045 C CA . GLY B 1 229 ? 14.072 -30.078 28.418 1.00 10.14 229 GLY B CA 1
ATOM 5046 C C . GLY B 1 229 ? 13.804 -28.664 27.945 1.00 10.43 229 GLY B C 1
ATOM 5047 O O . GLY B 1 229 ? 14.537 -27.745 28.318 1.00 10.94 229 GLY B O 1
ATOM 5048 N N . ARG B 1 230 ? 12.754 -28.473 27.152 1.00 10.10 230 ARG B N 1
ATOM 5049 C CA . ARG B 1 230 ? 12.420 -27.146 26.664 1.00 10.40 230 ARG B CA 1
ATOM 5050 C C . ARG B 1 230 ? 12.106 -26.085 27.742 1.00 10.95 230 ARG B C 1
ATOM 5051 O O . ARG B 1 230 ? 12.327 -24.894 27.516 1.00 9.87 230 ARG B O 1
ATOM 5059 N N . VAL B 1 231 ? 11.595 -26.506 28.900 1.00 12.47 231 VAL B N 1
ATOM 5060 C CA . VAL B 1 231 ? 11.297 -25.545 29.976 1.00 14.70 231 VAL B CA 1
ATOM 5061 C C . VAL B 1 231 ? 12.311 -25.541 31.159 1.00 16.02 231 VAL B C 1
ATOM 5062 O O . VAL B 1 231 ? 11.997 -25.087 32.264 1.00 16.11 231 VAL B O 1
ATOM 5066 N N . ASP B 1 232 ? 13.534 -26.003 30.893 1.00 17.55 232 ASP B N 1
ATOM 5067 C CA . ASP B 1 232 ? 14.499 -26.288 31.939 1.00 18.82 232 ASP B CA 1
ATOM 5068 C C . ASP B 1 232 ? 14.959 -25.185 32.861 1.00 18.97 232 ASP B C 1
ATOM 5069 O O . ASP B 1 232 ? 15.046 -25.404 34.086 1.00 20.74 232 ASP B O 1
ATOM 5074 N N . GLY B 1 233 ? 15.262 -24.009 32.340 1.00 17.66 233 GLY B N 1
ATOM 5075 C CA . GLY B 1 233 ? 15.617 -22.941 33.264 1.00 15.93 233 GLY B CA 1
ATOM 5076 C C . GLY B 1 233 ? 14.468 -22.032 33.681 1.00 15.37 233 GLY B C 1
ATOM 5077 O O . GLY B 1 233 ? 14.708 -20.891 33.990 1.00 16.17 233 GLY B O 1
ATOM 5078 N N . THR B 1 234 ? 13.229 -22.503 33.707 1.00 14.73 234 THR B N 1
ATOM 5079 C CA . THR B 1 234 ? 12.081 -21.607 33.883 1.00 14.90 234 THR B CA 1
ATOM 5080 C C . THR B 1 234 ? 11.477 -21.740 35.272 1.00 14.66 234 THR B C 1
ATOM 5081 O O . THR B 1 234 ? 11.153 -22.840 35.658 1.00 14.84 234 THR B O 1
ATOM 5085 N N . ARG B 1 235 ? 11.321 -20.644 36.018 1.00 14.73 235 ARG B N 1
ATOM 5086 C CA . ARG B 1 235 ? 10.571 -20.677 37.276 1.00 15.44 235 ARG B CA 1
ATOM 5087 C C . ARG B 1 235 ? 9.112 -20.513 36.970 1.00 15.05 235 ARG B C 1
ATOM 5088 O O . ARG B 1 235 ? 8.694 -19.448 36.526 1.00 15.16 235 ARG B O 1
ATOM 5096 N N . PHE B 1 236 ? 8.337 -21.571 37.206 1.00 14.71 236 PHE B N 1
ATOM 5097 C CA . PHE B 1 236 ? 6.885 -21.492 37.120 1.00 13.89 236 PHE B CA 1
ATOM 5098 C C . PHE B 1 236 ? 6.242 -21.006 38.437 1.00 13.05 236 PHE B C 1
ATOM 5099 O O . PHE B 1 236 ? 6.467 -21.617 39.469 1.00 13.35 236 PHE B O 1
ATOM 5107 N N . ALA B 1 237 ? 5.496 -19.897 38.406 1.00 11.61 237 ALA B N 1
ATOM 5108 C CA . ALA B 1 237 ? 4.772 -19.438 39.591 1.00 11.14 237 ALA B CA 1
ATOM 5109 C C . ALA B 1 237 ? 3.535 -20.288 39.865 1.00 10.99 237 ALA B C 1
ATOM 5110 O O . ALA B 1 237 ? 3.162 -20.507 41.033 1.00 10.14 237 ALA B O 1
ATOM 5112 N N . VAL B 1 238 ? 2.877 -20.712 38.776 1.00 10.87 238 VAL B N 1
ATOM 5113 C CA . VAL B 1 238 ? 1.718 -21.603 38.836 1.00 10.52 238 VAL B CA 1
ATOM 5114 C C . VAL B 1 238 ? 1.922 -22.669 37.773 1.00 10.87 238 VAL B C 1
ATOM 5115 O O . VAL B 1 238 ? 2.431 -22.361 36.693 1.00 11.63 238 VAL B O 1
ATOM 5119 N N . GLY B 1 239 ? 1.558 -23.912 38.086 1.00 10.55 239 GLY B N 1
ATOM 5120 C CA . GLY B 1 239 ? 1.496 -24.990 37.099 1.00 9.83 239 GLY B CA 1
ATOM 5121 C C . GLY B 1 239 ? 0.121 -25.615 37.205 1.00 9.97 239 GLY B C 1
ATOM 5122 O O . GLY B 1 239 ? -0.381 -25.838 38.322 1.00 10.41 239 GLY B O 1
ATOM 5123 N N . ALA B 1 240 ? -0.504 -25.885 36.062 1.00 9.43 240 ALA B N 1
ATOM 5124 C CA . ALA B 1 240 ? -1.871 -26.392 36.051 1.00 9.53 240 ALA B CA 1
ATOM 5125 C C . ALA B 1 240 ? -2.085 -27.590 35.129 1.00 10.06 240 ALA B C 1
ATOM 5126 O O . ALA B 1 240 ? -1.509 -27.700 34.036 1.00 9.50 240 ALA B O 1
ATOM 5128 N N . PHE B 1 241 ? -2.942 -28.487 35.604 1.00 10.71 241 PHE B N 1
ATOM 5129 C CA . PHE B 1 241 ? -3.207 -29.753 34.968 1.00 10.45 241 PHE B CA 1
ATOM 5130 C C . PHE B 1 241 ? -4.691 -29.826 34.630 1.00 10.83 241 PHE B C 1
ATOM 5131 O O . PHE B 1 241 ? -5.553 -29.783 35.520 1.00 10.51 241 PHE B O 1
ATOM 5139 N N . THR B 1 242 ? -4.979 -29.964 33.338 1.00 11.37 242 THR B N 1
ATOM 5140 C CA . THR B 1 242 ? -6.359 -30.017 32.881 1.00 12.05 242 THR B CA 1
ATOM 5141 C C . THR B 1 242 ? -6.926 -31.412 32.953 1.00 12.38 242 THR B C 1
ATOM 5142 O O . THR B 1 242 ? -7.992 -31.584 33.506 1.00 13.30 242 THR B O 1
ATOM 5146 N N . ASN B 1 243 ? -6.224 -32.404 32.409 1.00 12.62 243 ASN B N 1
ATOM 5147 C CA . ASN B 1 243 ? -6.774 -33.759 32.225 1.00 12.54 243 ASN B CA 1
ATOM 5148 C C . ASN B 1 243 ? -5.792 -34.607 31.426 1.00 12.65 243 ASN B C 1
ATOM 5149 O O . ASN B 1 243 ? -4.829 -34.080 30.865 1.00 13.40 243 ASN B O 1
ATOM 5154 N N . LEU B 1 244 ? -6.048 -35.907 31.339 1.00 12.04 244 LEU B N 1
ATOM 5155 C CA . LEU B 1 244 ? -5.227 -36.785 30.515 1.00 11.37 244 LEU B CA 1
ATOM 5156 C C . LEU B 1 244 ? -6.041 -37.935 29.906 1.00 11.70 244 LEU B C 1
ATOM 5157 O O . LEU B 1 244 ? -6.845 -38.586 30.579 1.00 11.98 244 LEU B O 1
ATOM 5162 N N . SER B 1 245 ? -5.824 -38.173 28.624 1.00 11.56 245 SER B N 1
ATOM 5163 C CA . SER B 1 245 ? -6.390 -39.303 27.938 1.00 11.65 245 SER B CA 1
ATOM 5164 C C . SER B 1 245 ? -5.364 -39.711 26.884 1.00 12.14 245 SER B C 1
ATOM 5165 O O . SER B 1 245 ? -4.380 -39.001 26.683 1.00 11.85 245 SER B O 1
ATOM 5168 N N . ARG B 1 246 ? -5.541 -40.854 26.229 1.00 12.76 246 ARG B N 1
ATOM 5169 C CA . ARG B 1 246 ? -4.455 -41.325 25.358 1.00 13.68 246 ARG B CA 1
ATOM 5170 C C . ARG B 1 246 ? -4.143 -40.450 24.122 1.00 14.10 246 ARG B C 1
ATOM 5171 O O . ARG B 1 246 ? -4.991 -40.193 23.258 1.00 13.91 246 ARG B O 1
ATOM 5179 N N . ASP B 1 247 ? -2.896 -39.979 24.106 1.00 14.50 247 ASP B N 1
ATOM 5180 C CA . ASP B 1 247 ? -2.325 -39.171 23.046 1.00 14.39 247 ASP B CA 1
ATOM 5181 C C . ASP B 1 247 ? -0.813 -39.382 23.116 1.00 14.59 247 ASP B C 1
ATOM 5182 O O . ASP B 1 247 ? -0.311 -40.004 24.053 1.00 14.90 247 ASP B O 1
ATOM 5187 N N . HIS B 1 248 ? -0.095 -38.914 22.102 1.00 14.73 248 HIS B N 1
ATOM 5188 C CA . HIS B 1 248 ? 1.380 -38.876 22.117 1.00 15.03 248 HIS B CA 1
ATOM 5189 C C . HIS B 1 248 ? 2.139 -40.209 22.465 1.00 14.74 248 HIS B C 1
ATOM 5190 O O . HIS B 1 248 ? 3.282 -40.194 22.959 1.00 14.42 248 HIS B O 1
ATOM 5197 N N . LEU B 1 249 ? 1.506 -41.344 22.154 1.00 14.29 249 LEU B N 1
ATOM 5198 C CA . LEU B 1 249 ? 2.097 -42.670 22.346 1.00 13.61 249 LEU B CA 1
ATOM 5199 C C . LEU B 1 249 ? 3.094 -43.082 21.260 1.00 12.97 249 LEU B C 1
ATOM 5200 O O . LEU B 1 249 ? 3.682 -44.150 21.327 1.00 12.32 249 LEU B O 1
ATOM 5205 N N . ASP B 1 250 ? 3.280 -42.215 20.271 1.00 12.75 250 ASP B N 1
ATOM 5206 C CA . ASP B 1 250 ? 4.281 -42.398 19.220 1.00 12.61 250 ASP B CA 1
ATOM 5207 C C . ASP B 1 250 ? 5.582 -41.702 19.653 1.00 11.79 250 ASP B C 1
ATOM 5208 O O . ASP B 1 250 ? 6.594 -41.776 18.959 1.00 11.49 250 ASP B O 1
ATOM 5213 N N . PHE B 1 251 ? 5.531 -41.022 20.801 1.00 10.93 251 PHE B N 1
ATOM 5214 C CA . PHE B 1 251 ? 6.700 -40.392 21.394 1.00 10.08 251 PHE B CA 1
ATOM 5215 C C . PHE B 1 251 ? 7.010 -41.012 22.756 1.00 9.85 251 PHE B C 1
ATOM 5216 O O . PHE B 1 251 ? 8.110 -41.500 22.997 1.00 9.62 251 PHE B O 1
ATOM 5224 N N . HIS B 1 252 ? 6.044 -40.953 23.661 1.00 9.39 252 HIS B N 1
ATOM 5225 C CA . HIS B 1 252 ? 6.238 -41.522 24.974 1.00 8.97 252 HIS B CA 1
ATOM 5226 C C . HIS B 1 252 ? 6.084 -43.014 24.837 1.00 8.84 252 HIS B C 1
ATOM 5227 O O . HIS B 1 252 ? 5.111 -43.482 24.241 1.00 8.71 252 HIS B O 1
ATOM 5234 N N . PRO B 1 253 ? 7.036 -43.781 25.391 1.00 9.19 253 PRO B N 1
ATOM 5235 C CA . PRO B 1 253 ? 6.958 -45.262 25.246 1.00 9.17 253 PRO B CA 1
ATOM 5236 C C . PRO B 1 253 ? 5.750 -45.916 25.947 1.00 9.26 253 PRO B C 1
ATOM 5237 O O . PRO B 1 253 ? 5.464 -47.067 25.672 1.00 9.59 253 PRO B O 1
ATOM 5241 N N . SER B 1 254 ? 5.046 -45.199 26.823 1.00 9.16 254 SER B N 1
ATOM 5242 C CA . SER B 1 254 ? 3.828 -45.724 27.442 1.00 9.20 254 SER B CA 1
ATOM 5243 C C . SER B 1 254 ? 2.956 -44.631 28.083 1.00 9.69 254 SER B C 1
ATOM 5244 O O . SER B 1 254 ? 3.428 -43.493 28.307 1.00 10.06 254 SER B O 1
ATOM 5247 N N . MET B 1 255 ? 1.703 -44.979 28.408 1.00 9.44 255 MET B N 1
ATOM 5248 C CA . MET B 1 255 ? 0.822 -44.072 29.174 1.00 9.84 255 MET B CA 1
ATOM 5249 C C . MET B 1 255 ? 1.403 -43.579 30.508 1.00 9.57 255 MET B C 1
ATOM 5250 O O . MET B 1 255 ? 1.109 -42.473 30.942 1.00 8.90 255 MET B O 1
ATOM 5255 N N . ALA B 1 256 ? 2.206 -44.427 31.146 1.00 10.00 256 ALA B N 1
ATOM 5256 C CA . ALA B 1 256 ? 2.849 -44.104 32.409 1.00 10.22 256 ALA B CA 1
ATOM 5257 C C . ALA B 1 256 ? 3.836 -43.000 32.164 1.00 10.71 256 ALA B C 1
ATOM 5258 O O . ALA B 1 256 ? 3.812 -41.972 32.860 1.00 11.33 256 ALA B O 1
ATOM 5260 N N . ASP B 1 257 ? 4.693 -43.201 31.162 1.00 10.74 257 ASP B N 1
ATOM 5261 C CA . ASP B 1 257 ? 5.701 -42.202 30.784 1.00 10.84 257 ASP B CA 1
ATOM 5262 C C . ASP B 1 257 ? 5.084 -40.867 30.469 1.00 10.17 257 ASP B C 1
ATOM 5263 O O . ASP B 1 257 ? 5.626 -39.842 30.825 1.00 9.33 257 ASP B O 1
ATOM 5268 N N . TYR B 1 258 ? 3.938 -40.918 29.799 1.00 10.23 258 TYR B N 1
ATOM 5269 C CA . TYR B 1 258 ? 3.185 -39.748 29.414 1.00 10.54 258 TYR B CA 1
ATOM 5270 C C . TYR B 1 258 ? 2.759 -39.002 30.688 1.00 10.11 258 TYR B C 1
ATOM 5271 O O . TYR B 1 258 ? 3.016 -37.808 30.830 1.00 10.34 258 TYR B O 1
ATOM 5280 N N . PHE B 1 259 ? 2.170 -39.723 31.636 1.00 9.86 259 PHE B N 1
ATOM 5281 C CA . PHE B 1 259 ? 1.781 -39.151 32.914 1.00 9.60 259 PHE B CA 1
ATOM 5282 C C . PHE B 1 259 ? 2.992 -38.564 33.618 1.00 9.85 259 PHE B C 1
ATOM 5283 O O . PHE B 1 259 ? 2.957 -37.430 34.112 1.00 10.32 259 PHE B O 1
ATOM 5291 N N . GLU B 1 260 ? 4.069 -39.337 33.654 1.00 9.88 260 GLU B N 1
ATOM 5292 C CA . GLU B 1 260 ? 5.263 -38.930 34.385 1.00 9.66 260 GLU B CA 1
ATOM 5293 C C . GLU B 1 260 ? 5.886 -37.650 33.855 1.00 9.40 260 GLU B C 1
ATOM 5294 O O . GLU B 1 260 ? 6.282 -36.798 34.631 1.00 9.57 260 GLU B O 1
ATOM 5300 N N . ALA B 1 261 ? 5.943 -37.508 32.539 1.00 9.61 261 ALA B N 1
ATOM 5301 C CA . ALA B 1 261 ? 6.464 -36.307 31.918 1.00 9.84 261 ALA B CA 1
ATOM 5302 C C . ALA B 1 261 ? 5.683 -35.124 32.435 1.00 10.33 261 ALA B C 1
ATOM 5303 O O . ALA B 1 261 ? 6.278 -34.115 32.809 1.00 10.54 261 ALA B O 1
ATOM 5317 N N . ALA B 1 263 ? 4.027 -35.015 35.268 1.00 10.47 263 ALA B N 1
ATOM 5318 C CA . ALA B 1 263 ? 4.184 -34.875 36.699 1.00 10.27 263 ALA B CA 1
ATOM 5319 C C . ALA B 1 263 ? 5.378 -34.015 37.084 1.00 11.31 263 ALA B C 1
ATOM 5320 O O . ALA B 1 263 ? 5.424 -33.473 38.191 1.00 12.45 263 ALA B O 1
ATOM 5322 N N . SER B 1 264 ? 6.347 -33.872 36.185 1.00 11.84 264 SER B N 1
ATOM 5323 C CA . SER B 1 264 ? 7.496 -32.989 36.410 1.00 12.36 264 SER B CA 1
ATOM 5324 C C . SER B 1 264 ? 7.085 -31.648 37.023 1.00 13.30 264 SER B C 1
ATOM 5325 O O . SER B 1 264 ? 7.837 -31.023 37.769 1.00 13.81 264 SER B O 1
ATOM 5328 N N . LEU B 1 265 ? 5.886 -31.195 36.687 1.00 13.68 265 LEU B N 1
ATOM 5329 C CA . LEU B 1 265 ? 5.489 -29.855 36.995 1.00 13.97 265 LEU B CA 1
ATOM 5330 C C . LEU B 1 265 ? 4.848 -29.796 38.379 1.00 14.43 265 LEU B C 1
ATOM 5331 O O . LEU B 1 265 ? 4.681 -28.706 38.953 1.00 15.14 265 LEU B O 1
ATOM 5336 N N . PHE B 1 266 ? 4.519 -30.959 38.938 1.00 14.03 266 PHE B N 1
ATOM 5337 C CA . PHE B 1 266 ? 3.698 -30.996 40.138 1.00 13.79 266 PHE B CA 1
ATOM 5338 C C . PHE B 1 266 ? 4.333 -31.654 41.332 1.00 14.19 266 PHE B C 1
ATOM 5339 O O . PHE B 1 266 ? 3.986 -31.343 42.484 1.00 14.36 266 PHE B O 1
ATOM 5347 N N . ASP B 1 267 ? 5.267 -32.561 41.064 1.00 14.98 267 ASP B N 1
ATOM 5348 C CA . ASP B 1 267 ? 5.946 -33.265 42.144 1.00 15.83 267 ASP B CA 1
ATOM 5349 C C . ASP B 1 267 ? 6.690 -32.248 42.997 1.00 15.23 267 ASP B C 1
ATOM 5350 O O . ASP B 1 267 ? 7.487 -31.495 42.460 1.00 14.67 267 ASP B O 1
ATOM 5355 N N . PRO B 1 268 ? 6.414 -32.210 44.329 1.00 15.19 268 PRO B N 1
ATOM 5356 C CA . PRO B 1 268 ? 7.052 -31.211 45.204 1.00 14.58 268 PRO B CA 1
ATOM 5357 C C . PRO B 1 268 ? 8.574 -31.272 45.096 1.00 14.37 268 PRO B C 1
ATOM 5358 O O . PRO B 1 268 ? 9.221 -30.246 44.964 1.00 13.79 268 PRO B O 1
ATOM 5362 N N . ASP B 1 269 ? 9.129 -32.480 45.094 1.00 14.71 269 ASP B N 1
ATOM 5363 C CA . ASP B 1 269 ? 10.564 -32.679 45.016 1.00 15.03 269 ASP B CA 1
ATOM 5364 C C . ASP B 1 269 ? 11.163 -32.484 43.606 1.00 14.38 269 ASP B C 1
ATOM 5365 O O . ASP B 1 269 ? 12.377 -32.415 43.460 1.00 13.71 269 ASP B O 1
ATOM 5370 N N . SER B 1 270 ? 10.312 -32.370 42.589 1.00 14.08 270 SER B N 1
ATOM 5371 C CA . SER B 1 270 ? 10.753 -32.202 41.211 1.00 14.35 270 SER B CA 1
ATOM 5372 C C . SER B 1 270 ? 11.438 -30.856 40.892 1.00 14.85 270 SER B C 1
ATOM 5373 O O . SER B 1 270 ? 11.009 -29.815 41.403 1.00 15.12 270 SER B O 1
ATOM 5376 N N . ALA B 1 271 ? 12.467 -30.891 40.022 1.00 14.74 271 ALA B N 1
ATOM 5377 C CA . ALA B 1 271 ? 13.230 -29.705 39.621 1.00 14.97 271 ALA B CA 1
ATOM 5378 C C . ALA B 1 271 ? 12.332 -28.697 38.933 1.00 15.82 271 ALA B C 1
ATOM 5379 O O . ALA B 1 271 ? 12.586 -27.494 38.987 1.00 16.20 271 ALA B O 1
ATOM 5381 N N . LEU B 1 272 ? 11.267 -29.174 38.298 1.00 16.36 272 LEU B N 1
ATOM 5382 C CA . LEU B 1 272 ? 10.301 -28.255 37.668 1.00 16.79 272 LEU B CA 1
ATOM 5383 C C . LEU B 1 272 ? 9.020 -27.940 38.499 1.00 16.90 272 LEU B C 1
ATOM 5384 O O . LEU B 1 272 ? 8.083 -27.325 37.976 1.00 17.65 272 LEU B O 1
ATOM 5389 N N . ARG B 1 273 ? 8.946 -28.357 39.762 1.00 15.95 273 ARG B N 1
ATOM 5390 C CA . ARG B 1 273 ? 7.774 -28.017 40.551 1.00 15.17 273 ARG B CA 1
ATOM 5391 C C . ARG B 1 273 ? 7.443 -26.527 40.349 1.00 14.94 273 ARG B C 1
ATOM 5392 O O . ARG B 1 273 ? 8.290 -25.662 40.514 1.00 14.34 273 ARG B O 1
ATOM 5400 N N . ALA B 1 274 ? 6.216 -26.235 39.934 1.00 14.73 274 ALA B N 1
ATOM 5401 C CA . ALA B 1 274 ? 5.715 -24.861 40.009 1.00 14.38 274 ALA B CA 1
ATOM 5402 C C . ALA B 1 274 ? 5.415 -24.473 41.454 1.00 14.30 274 ALA B C 1
ATOM 5403 O O . ALA B 1 274 ? 5.021 -25.321 42.273 1.00 14.16 274 ALA B O 1
ATOM 5405 N N . ARG B 1 275 ? 5.583 -23.182 41.747 1.00 14.38 275 ARG B N 1
ATOM 5406 C CA . ARG B 1 275 ? 5.365 -22.618 43.077 1.00 14.14 275 ARG B CA 1
ATOM 5407 C C . ARG B 1 275 ? 4.026 -23.073 43.641 1.00 13.22 275 ARG B C 1
ATOM 5408 O O . ARG B 1 275 ? 3.973 -23.588 44.740 1.00 13.31 275 ARG B O 1
ATOM 5416 N N . THR B 1 276 ? 2.950 -22.900 42.883 1.00 12.43 276 THR B N 1
ATOM 5417 C CA . THR B 1 276 ? 1.633 -23.353 43.319 1.00 11.17 276 THR B CA 1
ATOM 5418 C C . THR B 1 276 ? 0.929 -24.170 42.223 1.00 10.97 276 THR B C 1
ATOM 5419 O O . THR B 1 276 ? 1.071 -23.877 41.037 1.00 10.88 276 THR B O 1
ATOM 5423 N N . ALA B 1 277 ? 0.204 -25.213 42.627 1.00 10.85 277 ALA B N 1
ATOM 5424 C CA . ALA B 1 277 ? -0.370 -26.199 41.688 1.00 10.54 277 ALA B CA 1
ATOM 5425 C C . ALA B 1 277 ? -1.898 -26.114 41.581 1.00 10.67 277 ALA B C 1
ATOM 5426 O O . ALA B 1 277 ? -2.618 -26.138 42.584 1.00 10.75 277 ALA B O 1
ATOM 5428 N N . VAL B 1 278 ? -2.404 -26.005 40.363 1.00 10.76 278 VAL B N 1
ATOM 5429 C CA . VAL B 1 278 ? -3.858 -26.063 40.153 1.00 10.88 278 VAL B CA 1
ATOM 5430 C C . VAL B 1 278 ? -4.144 -27.320 39.377 1.00 10.45 278 VAL B C 1
ATOM 5431 O O . VAL B 1 278 ? -3.588 -27.515 38.327 1.00 10.73 278 VAL B O 1
ATOM 5435 N N . VAL B 1 279 ? -4.992 -28.185 39.904 1.00 10.48 279 VAL B N 1
ATOM 5436 C CA . VAL B 1 279 ? -5.221 -29.491 39.286 1.00 9.71 279 VAL B CA 1
ATOM 5437 C C . VAL B 1 279 ? -6.690 -29.776 39.191 1.00 9.90 279 VAL B C 1
ATOM 5438 O O . VAL B 1 279 ? -7.400 -29.777 40.220 1.00 9.40 279 VAL B O 1
ATOM 5442 N N . CYS B 1 280 ? -7.152 -30.020 37.964 1.00 10.17 280 CYS B N 1
ATOM 5443 C CA . CYS B 1 280 ? -8.513 -30.525 37.779 1.00 10.63 280 CYS B CA 1
ATOM 5444 C C . CYS B 1 280 ? -8.594 -32.008 38.177 1.00 11.13 280 CYS B C 1
ATOM 5445 O O . CYS B 1 280 ? -7.784 -32.815 37.722 1.00 10.92 280 CYS B O 1
ATOM 5448 N N . ILE B 1 281 ? -9.534 -32.337 39.065 1.00 12.07 281 ILE B N 1
ATOM 5449 C CA . ILE B 1 281 ? -9.927 -33.719 39.347 1.00 13.10 281 ILE B CA 1
ATOM 5450 C C . ILE B 1 281 ? -10.691 -34.237 38.152 1.00 13.92 281 ILE B C 1
ATOM 5451 O O . ILE B 1 281 ? -10.208 -34.111 37.028 1.00 16.24 281 ILE B O 1
ATOM 5456 N N . ASP B 1 282 ? -11.874 -34.804 38.349 1.00 13.95 282 ASP B N 1
ATOM 5457 C CA . ASP B 1 282 ? -12.781 -35.105 37.217 1.00 14.95 282 ASP B CA 1
ATOM 5458 C C . ASP B 1 282 ? -12.291 -36.252 36.347 1.00 14.66 282 ASP B C 1
ATOM 5459 O O . ASP B 1 282 ? -13.036 -36.797 35.563 1.00 15.11 282 ASP B O 1
ATOM 5464 N N . ASP B 1 283 ? -11.025 -36.599 36.507 1.00 14.98 283 ASP B N 1
ATOM 5465 C CA . ASP B 1 283 ? -10.292 -37.473 35.630 1.00 14.56 283 ASP B CA 1
ATOM 5466 C C . ASP B 1 283 ? -9.556 -38.341 36.617 1.00 14.18 283 ASP B C 1
ATOM 5467 O O . ASP B 1 283 ? -9.069 -37.833 37.640 1.00 13.46 283 ASP B O 1
ATOM 5472 N N . ASP B 1 284 ? -9.453 -39.640 36.330 1.00 13.83 284 ASP B N 1
ATOM 5473 C CA . ASP B 1 284 ? -8.555 -40.502 37.105 1.00 13.27 284 ASP B CA 1
ATOM 5474 C C . ASP B 1 284 ? -7.140 -39.938 37.183 1.00 12.50 284 ASP B C 1
ATOM 5475 O O . ASP B 1 284 ? -6.606 -39.782 38.259 1.00 12.43 284 ASP B O 1
ATOM 5480 N N . ALA B 1 285 ? -6.558 -39.603 36.040 1.00 11.80 285 ALA B N 1
ATOM 5481 C CA . ALA B 1 285 ? -5.265 -38.942 35.988 1.00 11.40 285 ALA B CA 1
ATOM 5482 C C . ALA B 1 285 ? -5.219 -37.666 36.811 1.00 11.73 285 ALA B C 1
ATOM 5483 O O . ALA B 1 285 ? -4.203 -37.367 37.460 1.00 11.99 285 ALA B O 1
ATOM 5485 N N . GLY B 1 286 ? -6.294 -36.884 36.760 1.00 11.97 286 GLY B N 1
ATOM 5486 C CA . GLY B 1 286 ? -6.299 -35.609 37.442 1.00 11.79 286 GLY B CA 1
ATOM 5487 C C . GLY B 1 286 ? -6.152 -35.899 38.919 1.00 12.02 286 GLY B C 1
ATOM 5488 O O . GLY B 1 286 ? -5.373 -35.244 39.634 1.00 12.10 286 GLY B O 1
ATOM 5489 N N . ARG B 1 287 ? -6.898 -36.909 39.364 1.00 11.59 287 ARG B N 1
ATOM 5490 C CA . ARG B 1 287 ? -7.008 -37.224 40.773 1.00 11.49 287 ARG B CA 1
ATOM 5491 C C . ARG B 1 287 ? -5.658 -37.663 41.304 1.00 10.82 287 ARG B C 1
ATOM 5492 O O . ARG B 1 287 ? -5.304 -37.362 42.430 1.00 10.42 287 ARG B O 1
ATOM 5500 N N . ALA B 1 288 ? -4.920 -38.374 40.456 1.00 10.70 288 ALA B N 1
ATOM 5501 C CA . ALA B 1 288 ? -3.592 -38.844 40.742 1.00 10.41 288 ALA B CA 1
ATOM 5502 C C . ALA B 1 288 ? -2.605 -37.661 40.829 1.00 11.02 288 ALA B C 1
ATOM 5503 O O . ALA B 1 288 ? -1.738 -37.650 41.731 1.00 10.86 288 ALA B O 1
ATOM 5505 N N . MET B 1 289 ? -2.725 -36.673 39.927 1.00 11.56 289 MET B N 1
ATOM 5506 C CA . MET B 1 289 ? -1.855 -35.471 40.001 1.00 12.62 289 MET B CA 1
ATOM 5507 C C . MET B 1 289 ? -2.047 -34.688 41.288 1.00 12.43 289 MET B C 1
ATOM 5508 O O . MET B 1 289 ? -1.076 -34.265 41.895 1.00 13.13 289 MET B O 1
ATOM 5513 N N . ALA B 1 290 ? -3.293 -34.454 41.694 1.00 11.84 290 ALA B N 1
ATOM 5514 C CA . ALA B 1 290 ? -3.539 -33.691 42.914 1.00 10.88 290 ALA B CA 1
ATOM 5515 C C . ALA B 1 290 ? -2.749 -34.319 44.064 1.00 10.92 290 ALA B C 1
ATOM 5516 O O . ALA B 1 290 ? -2.007 -33.618 44.749 1.00 11.17 290 ALA B O 1
ATOM 5518 N N . ALA B 1 291 ? -2.885 -35.641 44.230 1.00 10.58 291 ALA B N 1
ATOM 5519 C CA . ALA B 1 291 ? -2.141 -36.423 45.210 1.00 10.38 291 ALA B CA 1
ATOM 5520 C C . ALA B 1 291 ? -0.632 -36.229 45.066 1.00 10.62 291 ALA B C 1
ATOM 5521 O O . ALA B 1 291 ? 0.093 -36.099 46.060 1.00 10.58 291 ALA B O 1
ATOM 5523 N N . ARG B 1 292 ? -0.166 -36.215 43.821 1.00 10.90 292 ARG B N 1
ATOM 5524 C CA . ARG B 1 292 ? 1.249 -36.072 43.543 1.00 10.91 292 ARG B CA 1
ATOM 5525 C C . ARG B 1 292 ? 1.737 -34.733 44.055 1.00 11.92 292 ARG B C 1
ATOM 5526 O O . ARG B 1 292 ? 2.749 -34.683 44.768 1.00 12.88 292 ARG B O 1
ATOM 5534 N N . ALA B 1 293 ? 1.009 -33.660 43.710 1.00 12.00 293 ALA B N 1
ATOM 5535 C CA . ALA B 1 293 ? 1.332 -32.305 44.160 1.00 11.63 293 ALA B CA 1
ATOM 5536 C C . ALA B 1 293 ? 1.200 -32.149 45.685 1.00 11.81 293 ALA B C 1
ATOM 5537 O O . ALA B 1 293 ? 1.861 -31.296 46.281 1.00 12.17 293 ALA B O 1
ATOM 5539 N N . ALA B 1 294 ? 0.373 -32.992 46.308 1.00 11.42 294 ALA B N 1
ATOM 5540 C CA . ALA B 1 294 ? 0.180 -32.998 47.758 1.00 11.22 294 ALA B CA 1
ATOM 5541 C C . ALA B 1 294 ? -0.551 -31.766 48.335 1.00 11.57 294 ALA B C 1
ATOM 5542 O O . ALA B 1 294 ? -1.279 -31.878 49.331 1.00 11.24 294 ALA B O 1
ATOM 5544 N N . ASP B 1 295 ? -0.352 -30.599 47.715 1.00 11.70 295 ASP B N 1
ATOM 5545 C CA . ASP B 1 295 ? -1.029 -29.372 48.112 1.00 12.22 295 ASP B CA 1
ATOM 5546 C C . ASP B 1 295 ? -1.578 -28.620 46.910 1.00 12.70 295 ASP B C 1
ATOM 5547 O O . ASP B 1 295 ? -1.461 -27.425 46.836 1.00 13.31 295 ASP B O 1
ATOM 5552 N N . ALA B 1 296 ? -2.163 -29.309 45.941 1.00 13.53 296 ALA B N 1
ATOM 5553 C CA . ALA B 1 296 ? -2.782 -28.617 44.800 1.00 13.53 296 ALA B CA 1
ATOM 5554 C C . ALA B 1 296 ? -4.065 -27.887 45.187 1.00 13.54 296 ALA B C 1
ATOM 5555 O O . ALA B 1 296 ? -4.797 -28.305 46.077 1.00 14.11 296 ALA B O 1
ATOM 5557 N N . ILE B 1 297 ? -4.337 -26.786 44.516 1.00 13.44 297 ILE B N 1
ATOM 5558 C CA . ILE B 1 297 ? -5.659 -26.211 44.586 1.00 13.43 297 ILE B CA 1
ATOM 5559 C C . ILE B 1 297 ? -6.488 -27.016 43.590 1.00 13.89 297 ILE B C 1
ATOM 5560 O O . ILE B 1 297 ? -6.207 -26.981 42.372 1.00 14.32 297 ILE B O 1
ATOM 5565 N N . THR B 1 298 ? -7.482 -27.756 44.086 1.00 13.39 298 THR B N 1
ATOM 5566 C CA . THR B 1 298 ? -8.203 -28.671 43.210 1.00 13.10 298 THR B CA 1
ATOM 5567 C C . THR B 1 298 ? -9.422 -28.009 42.601 1.00 13.25 298 THR B C 1
ATOM 5568 O O . THR B 1 298 ? -10.016 -27.120 43.177 1.00 13.54 298 THR B O 1
ATOM 5572 N N . VAL B 1 299 ? -9.789 -28.472 41.418 1.00 13.62 299 VAL B N 1
ATOM 5573 C CA . VAL B 1 299 ? -10.868 -27.893 40.631 1.00 13.69 299 VAL B CA 1
ATOM 5574 C C . VAL B 1 299 ? -11.771 -29.017 40.117 1.00 13.95 299 VAL B C 1
ATOM 5575 O O . VAL B 1 299 ? -11.249 -30.039 39.641 1.00 14.42 299 VAL B O 1
ATOM 5579 N N . SER B 1 300 ? -13.096 -28.849 40.225 1.00 13.50 300 SER B N 1
ATOM 5580 C CA . SER B 1 300 ? -14.025 -29.835 39.692 1.00 13.94 300 SER B CA 1
ATOM 5581 C C . SER B 1 300 ? -15.269 -29.208 39.102 1.00 14.73 300 SER B C 1
ATOM 5582 O O . SER B 1 300 ? -15.939 -28.414 39.759 1.00 15.48 300 SER B O 1
ATOM 5585 N N . ALA B 1 301 ? -15.599 -29.597 37.875 1.00 14.86 301 ALA B N 1
ATOM 5586 C CA . ALA B 1 301 ? -16.873 -29.235 37.296 1.00 15.21 301 ALA B CA 1
ATOM 5587 C C . ALA B 1 301 ? -17.874 -30.418 37.316 1.00 15.84 301 ALA B C 1
ATOM 5588 O O . ALA B 1 301 ? -18.981 -30.324 36.774 1.00 15.89 301 ALA B O 1
ATOM 5590 N N . ALA B 1 302 ? -17.488 -31.522 37.946 1.00 16.34 302 ALA B N 1
ATOM 5591 C CA . ALA B 1 302 ? -18.246 -32.764 37.849 1.00 17.13 302 ALA B CA 1
ATOM 5592 C C . ALA B 1 302 ? -18.692 -33.275 39.211 1.00 18.04 302 ALA B C 1
ATOM 5593 O O . ALA B 1 302 ? -18.694 -34.481 39.492 1.00 17.57 302 ALA B O 1
ATOM 5595 N N . ASP B 1 303 ? -19.057 -32.336 40.070 1.00 19.52 303 ASP B N 1
ATOM 5596 C CA . ASP B 1 303 ? -19.718 -32.674 41.313 1.00 20.88 303 ASP B CA 1
ATOM 5597 C C . ASP B 1 303 ? -18.868 -33.449 42.333 1.00 20.92 303 ASP B C 1
ATOM 5598 O O . ASP B 1 303 ? -19.434 -34.101 43.226 1.00 21.64 303 ASP B O 1
ATOM 5603 N N . ARG B 1 304 ? -17.540 -33.379 42.222 1.00 20.19 304 ARG B N 1
ATOM 5604 C CA . ARG B 1 304 ? -16.666 -33.926 43.257 1.00 20.23 304 ARG B CA 1
ATOM 5605 C C . ARG B 1 304 ? -16.201 -32.779 44.134 1.00 20.11 304 ARG B C 1
ATOM 5606 O O . ARG B 1 304 ? -16.203 -31.626 43.667 1.00 20.32 304 ARG B O 1
ATOM 5614 N N . PRO B 1 305 ? -15.799 -33.069 45.405 1.00 19.62 305 PRO B N 1
ATOM 5615 C CA . PRO B 1 305 ? -15.430 -31.933 46.274 1.00 18.95 305 PRO B CA 1
ATOM 5616 C C . PRO B 1 305 ? -14.071 -31.413 45.872 1.00 18.35 305 PRO B C 1
ATOM 5617 O O . PRO B 1 305 ? -13.168 -32.193 45.621 1.00 18.31 305 PRO B O 1
ATOM 5621 N N . ALA B 1 306 ? -13.946 -30.103 45.780 1.00 17.93 306 ALA B N 1
ATOM 5622 C CA . ALA B 1 306 ? -12.719 -29.484 45.342 1.00 17.80 306 ALA B CA 1
ATOM 5623 C C . ALA B 1 306 ? -12.670 -28.055 45.850 1.00 17.93 306 ALA B C 1
ATOM 5624 O O . ALA B 1 306 ? -13.671 -27.537 46.318 1.00 18.07 306 ALA B O 1
ATOM 5626 N N . HIS B 1 307 ? -11.513 -27.413 45.769 1.00 18.16 307 HIS B N 1
ATOM 5627 C CA . HIS B 1 307 ? -11.412 -26.025 46.197 1.00 18.92 307 HIS B CA 1
ATOM 5628 C C . HIS B 1 307 ? -12.271 -25.086 45.352 1.00 19.34 307 HIS B C 1
ATOM 5629 O O . HIS B 1 307 ? -12.849 -24.132 45.885 1.00 19.63 307 HIS B O 1
ATOM 5636 N N . TRP B 1 308 ? -12.383 -25.370 44.054 1.00 19.28 308 TRP B N 1
ATOM 5637 C CA . TRP B 1 308 ? -13.366 -24.686 43.231 1.00 19.21 308 TRP B CA 1
ATOM 5638 C C . TRP B 1 308 ? -14.352 -25.691 42.667 1.00 19.43 308 TRP B C 1
ATOM 5639 O O . TRP B 1 308 ? -13.971 -26.795 42.302 1.00 19.58 308 TRP B O 1
ATOM 5650 N N . ARG B 1 309 ? -15.624 -25.306 42.612 1.00 19.80 309 ARG B N 1
ATOM 5651 C CA . ARG B 1 309 ? -16.671 -26.152 42.041 1.00 19.99 309 ARG B CA 1
ATOM 5652 C C . ARG B 1 309 ? -17.599 -25.318 41.172 1.00 19.84 309 ARG B C 1
ATOM 5653 O O . ARG B 1 309 ? -17.736 -24.116 41.408 1.00 20.17 309 ARG B O 1
ATOM 5661 N N . ALA B 1 310 ? -18.222 -25.950 40.179 1.00 19.44 310 ALA B N 1
ATOM 5662 C CA . ALA B 1 310 ? -19.222 -25.296 39.352 1.00 19.61 310 ALA B CA 1
ATOM 5663 C C . ALA B 1 310 ? -20.595 -25.836 39.681 1.00 20.48 310 ALA B C 1
ATOM 5664 O O . ALA B 1 310 ? -20.763 -27.034 39.866 1.00 20.72 310 ALA B O 1
ATOM 5666 N N . THR B 1 311 ? -21.582 -24.947 39.763 1.00 21.50 311 THR B N 1
ATOM 5667 C CA . THR B 1 311 ? -22.978 -25.334 39.994 1.00 21.96 311 THR B CA 1
ATOM 5668 C C . THR B 1 311 ? -23.867 -24.477 39.101 1.00 22.57 311 THR B C 1
ATOM 5669 O O . THR B 1 311 ? -23.403 -23.470 38.532 1.00 22.11 311 THR B O 1
ATOM 5673 N N . ASP B 1 312 ? -25.142 -24.870 39.001 1.00 23.26 312 ASP B N 1
ATOM 5674 C CA . ASP B 1 312 ? -26.134 -24.145 38.194 1.00 23.90 312 ASP B CA 1
ATOM 5675 C C . ASP B 1 312 ? -25.663 -23.935 36.746 1.00 24.14 312 ASP B C 1
ATOM 5676 O O . ASP B 1 312 ? -25.780 -22.831 36.201 1.00 23.90 312 ASP B O 1
ATOM 5681 N N . VAL B 1 313 ? -25.126 -24.991 36.134 1.00 24.57 313 VAL B N 1
ATOM 5682 C CA . VAL B 1 313 ? -24.629 -24.910 34.760 1.00 25.06 313 VAL B CA 1
ATOM 5683 C C . VAL B 1 313 ? -25.800 -24.833 33.797 1.00 25.13 313 VAL B C 1
ATOM 5684 O O . VAL B 1 313 ? -26.599 -25.764 33.686 1.00 25.20 313 VAL B O 1
ATOM 5688 N N . ALA B 1 314 ? -25.890 -23.707 33.105 1.00 25.40 314 ALA B N 1
ATOM 5689 C CA . ALA B 1 314 ? -26.971 -23.453 32.174 1.00 25.46 314 ALA B CA 1
ATOM 5690 C C . ALA B 1 314 ? -26.414 -23.084 30.801 1.00 25.73 314 ALA B C 1
ATOM 5691 O O . ALA B 1 314 ? -25.461 -22.315 30.688 1.00 25.11 314 ALA B O 1
ATOM 5693 N N . PRO B 1 315 ? -27.011 -23.647 29.741 1.00 26.45 315 PRO B N 1
ATOM 5694 C CA . PRO B 1 315 ? -26.679 -23.149 28.411 1.00 26.72 315 PRO B CA 1
ATOM 5695 C C . PRO B 1 315 ? -27.426 -21.840 28.148 1.00 27.06 315 PRO B C 1
ATOM 5696 O O . PRO B 1 315 ? -28.463 -21.579 28.766 1.00 27.14 315 PRO B O 1
ATOM 5700 N N . THR B 1 316 ? -26.901 -21.011 27.260 1.00 27.42 316 THR B N 1
ATOM 5701 C CA . THR B 1 316 ? -27.616 -19.799 26.871 1.00 27.86 316 THR B CA 1
ATOM 5702 C C . THR B 1 316 ? -27.720 -19.697 25.351 1.00 28.21 316 THR B C 1
ATOM 5703 O O . THR B 1 316 ? -26.925 -20.320 24.635 1.00 28.42 316 THR B O 1
ATOM 5707 N N . ASP B 1 317 ? -28.700 -18.932 24.860 1.00 28.53 317 ASP B N 1
ATOM 5708 C CA . ASP B 1 317 ? -28.729 -18.532 23.439 1.00 28.80 317 ASP B CA 1
ATOM 5709 C C . ASP B 1 317 ? -27.337 -18.023 23.012 1.00 28.68 317 ASP B C 1
ATOM 5710 O O . ASP B 1 317 ? -26.489 -17.682 23.869 1.00 28.76 317 ASP B O 1
ATOM 5715 N N . ALA B 1 318 ? -27.104 -17.976 21.697 1.00 27.99 318 ALA B N 1
ATOM 5716 C CA . ALA B 1 318 ? -25.771 -17.669 21.134 1.00 26.96 318 ALA B CA 1
ATOM 5717 C C . ALA B 1 318 ? -24.674 -18.627 21.618 1.00 25.91 318 ALA B C 1
ATOM 5718 O O . ALA B 1 318 ? -23.554 -18.199 21.869 1.00 25.86 318 ALA B O 1
ATOM 5720 N N . GLY B 1 319 ? -25.022 -19.910 21.755 1.00 24.90 319 GLY B N 1
ATOM 5721 C CA . GLY B 1 319 ? -24.073 -20.999 22.036 1.00 23.63 319 GLY B CA 1
ATOM 5722 C C . GLY B 1 319 ? -23.126 -20.829 23.213 1.00 22.85 319 GLY B C 1
ATOM 5723 O O . GLY B 1 319 ? -21.976 -21.262 23.165 1.00 23.01 319 GLY B O 1
ATOM 5724 N N . GLY B 1 320 ? -23.605 -20.202 24.281 1.00 22.00 320 GLY B N 1
ATOM 5725 C CA . GLY B 1 320 ? -22.773 -19.952 25.454 1.00 20.23 320 GLY B CA 1
ATOM 5726 C C . GLY B 1 320 ? -23.265 -20.697 26.672 1.00 19.34 320 GLY B C 1
ATOM 5727 O O . GLY B 1 320 ? -24.244 -21.452 26.612 1.00 19.39 320 GLY B O 1
ATOM 5728 N N . GLN B 1 321 ? -22.604 -20.450 27.792 1.00 18.07 321 GLN B N 1
ATOM 5729 C CA . GLN B 1 321 ? -22.825 -21.208 28.998 1.00 17.06 321 GLN B CA 1
ATOM 5730 C C . GLN B 1 321 ? -22.713 -20.272 30.173 1.00 16.24 321 GLN B C 1
ATOM 5731 O O . GLN B 1 321 ? -21.822 -19.432 30.183 1.00 16.43 321 GLN B O 1
ATOM 5737 N N . GLN B 1 322 ? -23.608 -20.395 31.153 1.00 15.25 322 GLN B N 1
ATOM 5738 C CA . GLN B 1 322 ? -23.414 -19.700 32.422 1.00 14.56 322 GLN B CA 1
ATOM 5739 C C . GLN B 1 322 ? -23.557 -20.596 33.648 1.00 14.43 322 GLN B C 1
ATOM 5740 O O . GLN B 1 322 ? -24.459 -21.422 33.713 1.00 15.07 322 GLN B O 1
ATOM 5746 N N . PHE B 1 323 ? -22.645 -20.446 34.607 1.00 13.85 323 PHE B N 1
ATOM 5747 C CA . PHE B 1 323 ? -22.634 -21.264 35.816 1.00 12.88 323 PHE B CA 1
ATOM 5748 C C . PHE B 1 323 ? -22.260 -20.435 37.044 1.00 12.70 323 PHE B C 1
ATOM 5749 O O . PHE B 1 323 ? -21.886 -19.269 36.918 1.00 12.79 323 PHE B O 1
ATOM 5757 N N . THR B 1 324 ? -22.376 -21.035 38.227 1.00 12.40 324 THR B N 1
ATOM 5758 C CA . THR B 1 324 ? -21.866 -20.420 39.455 1.00 11.86 324 THR B CA 1
ATOM 5759 C C . THR B 1 324 ? -20.555 -21.092 39.824 1.00 11.42 324 THR B C 1
ATOM 5760 O O . THR B 1 324 ? -20.476 -22.315 39.863 1.00 11.69 324 THR B O 1
ATOM 5764 N N . ALA B 1 325 ? -19.515 -20.298 40.048 1.00 10.82 325 ALA B N 1
ATOM 5765 C CA . ALA B 1 325 ? -18.229 -20.842 40.476 1.00 10.10 325 ALA B CA 1
ATOM 5766 C C . ALA B 1 325 ? -18.081 -20.589 41.963 1.00 9.64 325 ALA B C 1
ATOM 5767 O O . ALA B 1 325 ? -18.151 -19.437 42.405 1.00 9.45 325 ALA B O 1
ATOM 5769 N N . ILE B 1 326 ? -17.866 -21.652 42.729 1.00 9.06 326 ILE B N 1
ATOM 5770 C CA . ILE B 1 326 ? -17.727 -21.516 44.168 1.00 9.29 326 ILE B CA 1
ATOM 5771 C C . ILE B 1 326 ? -16.273 -21.549 44.555 1.00 9.65 326 ILE B C 1
ATOM 5772 O O . ILE B 1 326 ? -15.604 -22.530 44.278 1.00 10.14 326 ILE B O 1
ATOM 5777 N N . ASP B 1 327 ? -15.786 -20.485 45.192 1.00 10.21 327 ASP B N 1
ATOM 5778 C CA . ASP B 1 327 ? -14.361 -20.403 45.543 1.00 11.34 327 ASP B CA 1
ATOM 5779 C C . ASP B 1 327 ? -14.022 -21.242 46.800 1.00 11.73 327 ASP B C 1
ATOM 5780 O O . ASP B 1 327 ? -14.933 -21.794 47.416 1.00 11.38 327 ASP B O 1
ATOM 5785 N N . PRO B 1 328 ? -12.718 -21.381 47.156 1.00 12.25 328 PRO B N 1
ATOM 5786 C CA . PRO B 1 328 ? -12.395 -22.184 48.346 1.00 12.22 328 PRO B CA 1
ATOM 5787 C C . PRO B 1 328 ? -13.048 -21.649 49.618 1.00 12.68 328 PRO B C 1
ATOM 5788 O O . PRO B 1 328 ? -13.270 -22.410 50.557 1.00 12.48 328 PRO B O 1
ATOM 5792 N N . ALA B 1 329 ? -13.357 -20.354 49.653 1.00 13.18 329 ALA B N 1
ATOM 5793 C CA . ALA B 1 329 ? -14.006 -19.753 50.809 1.00 13.28 329 ALA B CA 1
ATOM 5794 C C . ALA B 1 329 ? -15.494 -20.093 50.816 1.00 13.71 329 ALA B C 1
ATOM 5795 O O . ALA B 1 329 ? -16.191 -19.833 51.799 1.00 13.47 329 ALA B O 1
ATOM 5797 N N . GLY B 1 330 ? -15.981 -20.669 49.718 1.00 13.86 330 GLY B N 1
ATOM 5798 C CA . GLY B 1 330 ? -17.374 -21.085 49.622 1.00 13.57 330 GLY B CA 1
ATOM 5799 C C . GLY B 1 330 ? -18.313 -20.025 49.073 1.00 13.85 330 GLY B C 1
ATOM 5800 O O . GLY B 1 330 ? -19.528 -20.178 49.102 1.00 13.43 330 GLY B O 1
ATOM 5801 N N . VAL B 1 331 ? -17.759 -18.937 48.569 1.00 14.57 331 VAL B N 1
ATOM 5802 C CA . VAL B 1 331 ? -18.552 -17.870 47.936 1.00 14.89 331 VAL B CA 1
ATOM 5803 C C . VAL B 1 331 ? -18.757 -18.180 46.434 1.00 15.03 331 VAL B C 1
ATOM 5804 O O . VAL B 1 331 ? -17.796 -18.512 45.717 1.00 14.99 331 VAL B O 1
ATOM 5808 N N . GLY B 1 332 ? -19.993 -18.047 45.964 1.00 14.88 332 GLY B N 1
ATOM 5809 C CA . GLY B 1 332 ? -20.333 -18.302 44.568 1.00 14.97 332 GLY B CA 1
ATOM 5810 C C . GLY B 1 332 ? -20.249 -17.050 43.715 1.00 15.45 332 GLY B C 1
ATOM 5811 O O . GLY B 1 332 ? -20.616 -15.966 44.172 1.00 15.06 332 GLY B O 1
ATOM 5812 N N . HIS B 1 333 ? -19.737 -17.208 42.486 1.00 15.98 333 HIS B N 1
ATOM 5813 C CA . HIS B 1 333 ? -19.572 -16.114 41.527 1.00 16.10 333 HIS B CA 1
ATOM 5814 C C . HIS B 1 333 ? -20.269 -16.452 40.238 1.00 16.78 333 HIS B C 1
ATOM 5815 O O . HIS B 1 333 ? -20.172 -17.578 39.751 1.00 16.44 333 HIS B O 1
ATOM 5822 N N . HIS B 1 334 ? -20.981 -15.469 39.697 1.00 18.04 334 HIS B N 1
ATOM 5823 C CA . HIS B 1 334 ? -21.687 -15.629 38.447 1.00 19.44 334 HIS B CA 1
ATOM 5824 C C . HIS B 1 334 ? -20.765 -15.477 37.273 1.00 19.01 334 HIS B C 1
ATOM 5825 O O . HIS B 1 334 ? -20.291 -14.385 36.990 1.00 19.02 334 HIS B O 1
ATOM 5832 N N . ILE B 1 335 ? -20.522 -16.590 36.594 1.00 18.85 335 ILE B N 1
ATOM 5833 C CA . ILE B 1 335 ? -19.625 -16.644 35.460 1.00 18.31 335 ILE B CA 1
ATOM 5834 C C . ILE B 1 335 ? -20.426 -16.927 34.194 1.00 18.33 335 ILE B C 1
ATOM 5835 O O . ILE B 1 335 ? -21.354 -17.726 34.198 1.00 17.24 335 ILE B O 1
ATOM 5840 N N . GLY B 1 336 ? -20.056 -16.245 33.119 1.00 18.98 336 GLY B N 1
ATOM 5841 C CA . GLY B 1 336 ? -20.634 -16.461 31.796 1.00 20.09 336 GLY B CA 1
ATOM 5842 C C . GLY B 1 336 ? -19.512 -16.610 30.792 1.00 21.12 336 GLY B C 1
ATOM 5843 O O . GLY B 1 336 ? -18.521 -15.875 30.851 1.00 22.10 336 GLY B O 1
ATOM 5844 N N . ILE B 1 337 ? -19.660 -17.559 29.870 1.00 21.59 337 ILE B N 1
ATOM 5845 C CA . ILE B 1 337 ? -18.565 -17.981 28.983 1.00 21.92 337 ILE B CA 1
ATOM 5846 C C . ILE B 1 337 ? -19.100 -18.297 27.584 1.00 21.77 337 ILE B C 1
ATOM 5847 O O . ILE B 1 337 ? -20.167 -18.866 27.431 1.00 21.81 337 ILE B O 1
ATOM 5852 N N . ARG B 1 338 ? -18.349 -17.898 26.571 1.00 22.14 338 ARG B N 1
ATOM 5853 C CA . ARG B 1 338 ? -18.756 -18.032 25.183 1.00 22.37 338 ARG B CA 1
ATOM 5854 C C . ARG B 1 338 ? -18.552 -19.445 24.614 1.00 22.43 338 ARG B C 1
ATOM 5855 O O . ARG B 1 338 ? -18.954 -19.726 23.485 1.00 22.78 338 ARG B O 1
ATOM 5863 N N . LEU B 1 339 ? -17.937 -20.336 25.387 1.00 22.33 339 LEU B N 1
ATOM 5864 C CA . LEU B 1 339 ? -17.612 -21.683 24.908 1.00 22.20 339 LEU B CA 1
ATOM 5865 C C . LEU B 1 339 ? -18.545 -22.733 25.489 1.00 22.34 339 LEU B C 1
ATOM 5866 O O . LEU B 1 339 ? -18.885 -22.663 26.674 1.00 23.18 339 LEU B O 1
ATOM 5871 N N . PRO B 1 340 ? -18.953 -23.717 24.672 1.00 21.90 340 PRO B N 1
ATOM 5872 C CA . PRO B 1 340 ? -19.847 -24.762 25.169 1.00 21.67 340 PRO B CA 1
ATOM 5873 C C . PRO B 1 340 ? -19.109 -25.984 25.718 1.00 21.40 340 PRO B C 1
ATOM 5874 O O . PRO B 1 340 ? -17.913 -26.130 25.522 1.00 21.60 340 PRO B O 1
ATOM 5878 N N . GLY B 1 341 ? -19.821 -26.850 26.416 1.00 21.28 341 GLY B N 1
ATOM 5879 C CA . GLY B 1 341 ? -19.231 -28.080 26.922 1.00 21.28 341 GLY B CA 1
ATOM 5880 C C . GLY B 1 341 ? -18.927 -28.055 28.403 1.00 21.11 341 GLY B C 1
ATOM 5881 O O . GLY B 1 341 ? -18.462 -27.052 28.922 1.00 20.80 341 GLY B O 1
ATOM 5882 N N . ARG B 1 342 ? -19.200 -29.176 29.069 1.00 21.55 342 ARG B N 1
ATOM 5883 C CA . ARG B 1 342 ? -18.894 -29.371 30.480 1.00 21.81 342 ARG B CA 1
ATOM 5884 C C . ARG B 1 342 ? -17.408 -29.196 30.734 1.00 21.55 342 ARG B C 1
ATOM 5885 O O . ARG B 1 342 ? -16.994 -28.658 31.765 1.00 21.36 342 ARG B O 1
ATOM 5893 N N . TYR B 1 343 ? -16.600 -29.633 29.787 1.00 21.52 343 TYR B N 1
ATOM 5894 C CA . TYR B 1 343 ? -15.184 -29.601 30.034 1.00 22.39 343 TYR B CA 1
ATOM 5895 C C . TYR B 1 343 ? -14.634 -28.171 29.875 1.00 21.74 343 TYR B C 1
ATOM 5896 O O . TYR B 1 343 ? -13.575 -27.827 30.426 1.00 21.72 343 TYR B O 1
ATOM 5905 N N . ASN B 1 344 ? -15.354 -27.335 29.131 1.00 20.87 344 ASN B N 1
ATOM 5906 C CA . ASN B 1 344 ? -15.007 -25.915 29.070 1.00 19.93 344 ASN B CA 1
ATOM 5907 C C . ASN B 1 344 ? -15.402 -25.164 30.346 1.00 19.30 344 ASN B C 1
ATOM 5908 O O . ASN B 1 344 ? -14.831 -24.115 30.671 1.00 19.15 344 ASN B O 1
ATOM 5913 N N . VAL B 1 345 ? -16.364 -25.714 31.082 1.00 18.19 345 VAL B N 1
ATOM 5914 C CA . VAL B 1 345 ? -16.657 -25.209 32.416 1.00 16.77 345 VAL B CA 1
ATOM 5915 C C . VAL B 1 345 ? -15.486 -25.534 33.338 1.00 16.27 345 VAL B C 1
ATOM 5916 O O . VAL B 1 345 ? -15.105 -24.693 34.144 1.00 15.67 345 VAL B O 1
ATOM 5920 N N . ALA B 1 346 ? -14.916 -26.737 33.184 1.00 16.03 346 ALA B N 1
ATOM 5921 C CA . ALA B 1 346 ? -13.705 -27.142 33.913 1.00 16.21 346 ALA B CA 1
ATOM 5922 C C . ALA B 1 346 ? -12.485 -26.258 33.565 1.00 16.72 346 ALA B C 1
ATOM 5923 O O . ALA B 1 346 ? -11.764 -25.775 34.470 1.00 16.91 346 ALA B O 1
ATOM 5925 N N . ASN B 1 347 ? -12.271 -26.015 32.267 1.00 16.44 347 ASN B N 1
ATOM 5926 C CA . ASN B 1 347 ? -11.240 -25.062 31.825 1.00 16.18 347 ASN B CA 1
ATOM 5927 C C . ASN B 1 347 ? -11.335 -23.683 32.502 1.00 15.26 347 ASN B C 1
ATOM 5928 O O . ASN B 1 347 ? -10.331 -23.121 32.948 1.00 14.35 347 ASN B O 1
ATOM 5933 N N . CYS B 1 348 ? -12.551 -23.149 32.561 1.00 14.43 348 CYS B N 1
ATOM 5934 C CA . CYS B 1 348 ? -12.777 -21.856 33.155 1.00 13.65 348 CYS B CA 1
ATOM 5935 C C . CYS B 1 348 ? -12.534 -21.877 34.663 1.00 13.53 348 CYS B C 1
ATOM 5936 O O . CYS B 1 348 ? -11.962 -20.934 35.227 1.00 13.20 348 CYS B O 1
ATOM 5939 N N . LEU B 1 349 ? -12.948 -22.953 35.326 1.00 13.21 349 LEU B N 1
ATOM 5940 C CA . LEU B 1 349 ? -12.613 -23.114 36.731 1.00 12.93 349 LEU B CA 1
ATOM 5941 C C . LEU B 1 349 ? -11.091 -23.095 36.913 1.00 13.23 349 LEU B C 1
ATOM 5942 O O . LEU B 1 349 ? -10.558 -22.307 37.704 1.00 13.57 349 LEU B O 1
ATOM 5947 N N . VAL B 1 350 ? -10.379 -23.932 36.162 1.00 13.00 350 VAL B N 1
ATOM 5948 C CA . VAL B 1 350 ? -8.911 -23.884 36.203 1.00 12.59 350 VAL B CA 1
ATOM 5949 C C . VAL B 1 350 ? -8.423 -22.402 36.016 1.00 12.98 350 VAL B C 1
ATOM 5950 O O . VAL B 1 350 ? -7.656 -21.866 36.832 1.00 12.47 350 VAL B O 1
ATOM 5954 N N . ALA B 1 351 ? -8.911 -21.742 34.966 1.00 13.11 351 ALA B N 1
ATOM 5955 C CA . ALA B 1 351 ? -8.577 -20.350 34.753 1.00 13.21 351 ALA B CA 1
ATOM 5956 C C . ALA B 1 351 ? -8.876 -19.487 35.995 1.00 13.18 351 ALA B C 1
ATOM 5957 O O . ALA B 1 351 ? -8.014 -18.715 36.417 1.00 13.63 351 ALA B O 1
ATOM 5959 N N . LEU B 1 352 ? -10.061 -19.627 36.595 1.00 12.31 352 LEU B N 1
ATOM 5960 C CA . LEU B 1 352 ? -10.380 -18.850 37.803 1.00 11.53 352 LEU B CA 1
ATOM 5961 C C . LEU B 1 352 ? -9.451 -19.133 38.989 1.00 11.70 352 LEU B C 1
ATOM 5962 O O . LEU B 1 352 ? -9.031 -18.218 39.687 1.00 12.15 352 LEU B O 1
ATOM 5967 N N . ALA B 1 353 ? -9.128 -20.403 39.209 1.00 11.96 353 ALA B N 1
ATOM 5968 C CA . ALA B 1 353 ? -8.187 -20.802 40.249 1.00 11.51 353 ALA B CA 1
ATOM 5969 C C . ALA B 1 353 ? -6.764 -20.224 39.993 1.00 11.60 353 ALA B C 1
ATOM 5970 O O . ALA B 1 353 ? -6.122 -19.687 40.924 1.00 11.87 353 ALA B O 1
ATOM 5972 N N . ILE B 1 354 ? -6.277 -20.305 38.749 1.00 11.11 354 ILE B N 1
ATOM 5973 C CA . ILE B 1 354 ? -4.997 -19.672 38.403 1.00 11.19 354 ILE B CA 1
ATOM 5974 C C . ILE B 1 354 ? -5.054 -18.144 38.709 1.00 11.28 354 ILE B C 1
ATOM 5975 O O . ILE B 1 354 ? -4.261 -17.628 39.505 1.00 10.35 354 ILE B O 1
ATOM 5980 N N . LEU B 1 355 ? -6.037 -17.460 38.109 1.00 11.61 355 LEU B N 1
ATOM 5981 C CA . LEU B 1 355 ? -6.188 -16.007 38.184 1.00 11.75 355 LEU B CA 1
ATOM 5982 C C . LEU B 1 355 ? -6.213 -15.537 39.605 1.00 12.48 355 LEU B C 1
ATOM 5983 O O . LEU B 1 355 ? -5.555 -14.555 39.956 1.00 12.46 355 LEU B O 1
ATOM 5988 N N . ASP B 1 356 ? -6.967 -16.248 40.430 1.00 13.29 356 ASP B N 1
ATOM 5989 C CA . ASP B 1 356 ? -7.025 -15.933 41.831 1.00 14.45 356 ASP B CA 1
ATOM 5990 C C . ASP B 1 356 ? -5.635 -16.027 42.517 1.00 14.88 356 ASP B C 1
ATOM 5991 O O . ASP B 1 356 ? -5.218 -15.080 43.178 1.00 14.68 356 ASP B O 1
ATOM 5996 N N . THR B 1 357 ? -4.906 -17.137 42.356 1.00 15.28 357 THR B N 1
ATOM 5997 C CA . THR B 1 357 ? -3.644 -17.245 43.098 1.00 15.89 357 THR B CA 1
ATOM 5998 C C . THR B 1 357 ? -2.656 -16.188 42.617 1.00 15.89 357 THR B C 1
ATOM 5999 O O . THR B 1 357 ? -1.694 -15.887 43.292 1.00 16.94 357 THR B O 1
ATOM 6003 N N . VAL B 1 358 ? -2.932 -15.593 41.469 1.00 15.42 358 VAL B N 1
ATOM 6004 C CA . VAL B 1 358 ? -2.030 -14.643 40.853 1.00 14.68 358 VAL B CA 1
ATOM 6005 C C . VAL B 1 358 ? -2.587 -13.224 41.062 1.00 14.63 358 VAL B C 1
ATOM 6006 O O . VAL B 1 358 ? -2.086 -12.227 40.525 1.00 13.80 358 VAL B O 1
ATOM 6010 N N . GLY B 1 359 ? -3.641 -13.152 41.867 1.00 14.68 359 GLY B N 1
ATOM 6011 C CA . GLY B 1 359 ? -4.159 -11.882 42.354 1.00 14.42 359 GLY B CA 1
ATOM 6012 C C . GLY B 1 359 ? -5.190 -11.210 41.477 1.00 14.35 359 GLY B C 1
ATOM 6013 O O . GLY B 1 359 ? -5.299 -9.995 41.474 1.00 14.30 359 GLY B O 1
ATOM 6014 N N . VAL B 1 360 ? -5.961 -11.992 40.733 1.00 14.59 360 VAL B N 1
ATOM 6015 C CA . VAL B 1 360 ? -7.103 -11.454 39.982 1.00 14.45 360 VAL B CA 1
ATOM 6016 C C . VAL B 1 360 ? -8.374 -12.186 40.411 1.00 15.00 360 VAL B C 1
ATOM 6017 O O . VAL B 1 360 ? -8.489 -13.410 40.286 1.00 15.59 360 VAL B O 1
ATOM 6021 N N . SER B 1 361 ? -9.326 -11.438 40.935 1.00 15.33 361 SER B N 1
ATOM 6022 C CA . SER B 1 361 ? -10.560 -12.046 41.426 1.00 16.04 361 SER B CA 1
ATOM 6023 C C . SER B 1 361 ? -11.533 -12.398 40.292 1.00 16.55 361 SER B C 1
ATOM 6024 O O . SER B 1 361 ? -11.414 -11.870 39.181 1.00 16.90 361 SER B O 1
ATOM 6027 N N . PRO B 1 362 ? -12.503 -13.292 40.566 1.00 16.67 362 PRO B N 1
ATOM 6028 C CA . PRO B 1 362 ? -13.562 -13.518 39.570 1.00 16.56 362 PRO B CA 1
ATOM 6029 C C . PRO B 1 362 ? -14.256 -12.245 39.072 1.00 16.11 362 PRO B C 1
ATOM 6030 O O . PRO B 1 362 ? -14.461 -12.116 37.873 1.00 15.77 362 PRO B O 1
ATOM 6034 N N . GLU B 1 363 ? -14.605 -11.322 39.971 1.00 16.45 363 GLU B N 1
ATOM 6035 C CA . GLU B 1 363 ? -15.278 -10.068 39.590 1.00 16.94 363 GLU B CA 1
ATOM 6036 C C . GLU B 1 363 ? -14.456 -9.324 38.550 1.00 16.80 363 GLU B C 1
ATOM 6037 O O . GLU B 1 363 ? -14.950 -8.960 37.490 1.00 16.49 363 GLU B O 1
ATOM 6043 N N . GLN B 1 364 ? -13.185 -9.124 38.860 1.00 17.09 364 GLN B N 1
ATOM 6044 C CA . GLN B 1 364 ? -12.259 -8.507 37.938 1.00 17.75 364 GLN B CA 1
ATOM 6045 C C . GLN B 1 364 ? -12.095 -9.280 36.619 1.00 18.02 364 GLN B C 1
ATOM 6046 O O . GLN B 1 364 ? -11.811 -8.689 35.587 1.00 18.26 364 GLN B O 1
ATOM 6052 N N . ALA B 1 365 ? -12.222 -10.601 36.667 1.00 18.28 365 ALA B N 1
ATOM 6053 C CA . ALA B 1 365 ? -11.882 -11.436 35.528 1.00 18.41 365 ALA B CA 1
ATOM 6054 C C . ALA B 1 365 ? -13.051 -11.596 34.561 1.00 18.68 365 ALA B C 1
ATOM 6055 O O . ALA B 1 365 ? -12.860 -11.766 33.363 1.00 18.66 365 ALA B O 1
ATOM 6057 N N . VAL B 1 366 ? -14.265 -11.536 35.086 1.00 19.31 366 VAL B N 1
ATOM 6058 C CA . VAL B 1 366 ? -15.428 -12.010 34.328 1.00 19.90 366 VAL B CA 1
ATOM 6059 C C . VAL B 1 366 ? -15.779 -11.258 33.012 1.00 20.57 366 VAL B C 1
ATOM 6060 O O . VAL B 1 366 ? -16.250 -11.885 32.063 1.00 20.54 366 VAL B O 1
ATOM 6064 N N . PRO B 1 367 ? -15.560 -9.926 32.953 1.00 21.20 367 PRO B N 1
ATOM 6065 C CA . PRO B 1 367 ? -15.738 -9.263 31.662 1.00 21.79 367 PRO B CA 1
ATOM 6066 C C . PRO B 1 367 ? -14.899 -9.887 30.544 1.00 22.27 367 PRO B C 1
ATOM 6067 O O . PRO B 1 367 ? -15.387 -10.044 29.432 1.00 22.74 367 PRO B O 1
ATOM 6071 N N . GLY B 1 368 ? -13.659 -10.247 30.831 1.00 22.53 368 GLY B N 1
ATOM 6072 C CA . GLY B 1 368 ? -12.820 -10.842 29.817 1.00 23.32 368 GLY B CA 1
ATOM 6073 C C . GLY B 1 368 ? -13.171 -12.269 29.451 1.00 23.95 368 GLY B C 1
ATOM 6074 O O . GLY B 1 368 ? -12.792 -12.722 28.370 1.00 25.35 368 GLY B O 1
ATOM 6075 N N . LEU B 1 369 ? -13.874 -12.982 30.330 1.00 23.74 369 LEU B N 1
ATOM 6076 C CA . LEU B 1 369 ? -14.222 -14.382 30.106 1.00 23.54 369 LEU B CA 1
ATOM 6077 C C . LEU B 1 369 ? -15.531 -14.464 29.359 1.00 23.81 369 LEU B C 1
ATOM 6078 O O . LEU B 1 369 ? -15.744 -15.311 28.501 1.00 24.42 369 LEU B O 1
ATOM 6083 N N . ARG B 1 370 ? -16.432 -13.578 29.733 1.00 24.18 370 ARG B N 1
ATOM 6084 C CA . ARG B 1 370 ? -17.732 -13.454 29.114 1.00 24.78 370 ARG B CA 1
ATOM 6085 C C . ARG B 1 370 ? -17.628 -13.459 27.601 1.00 24.34 370 ARG B C 1
ATOM 6086 O O . ARG B 1 370 ? -18.518 -13.954 26.923 1.00 24.14 370 ARG B O 1
ATOM 6094 N N . GLU B 1 371 ? -16.521 -12.934 27.082 1.00 24.27 371 GLU B N 1
ATOM 6095 C CA . GLU B 1 371 ? -16.439 -12.611 25.657 1.00 24.01 371 GLU B CA 1
ATOM 6096 C C . GLU B 1 371 ? -15.205 -13.101 24.881 1.00 23.14 371 GLU B C 1
ATOM 6097 O O . GLU B 1 371 ? -15.103 -12.830 23.680 1.00 23.15 371 GLU B O 1
ATOM 6103 N N . ILE B 1 372 ? -14.274 -13.800 25.518 1.00 21.85 372 ILE B N 1
ATOM 6104 C CA . ILE B 1 372 ? -13.191 -14.328 24.707 1.00 21.60 372 ILE B CA 1
ATOM 6105 C C . ILE B 1 372 ? -13.599 -15.555 23.867 1.00 20.59 372 ILE B C 1
ATOM 6106 O O . ILE B 1 372 ? -14.339 -16.416 24.323 1.00 20.32 372 ILE B O 1
ATOM 6111 N N . ARG B 1 373 ? -13.140 -15.579 22.618 1.00 19.72 373 ARG B N 1
ATOM 6112 C CA . ARG B 1 373 ? -13.192 -16.771 21.792 1.00 18.65 373 ARG B CA 1
ATOM 6113 C C . ARG B 1 373 ? -11.763 -17.260 21.553 1.00 17.33 373 ARG B C 1
ATOM 6114 O O . ARG B 1 373 ? -10.854 -16.469 21.321 1.00 16.64 373 ARG B O 1
ATOM 6122 N N . VAL B 1 374 ? -11.582 -18.573 21.645 1.00 16.17 374 VAL B N 1
ATOM 6123 C CA . VAL B 1 374 ? -10.286 -19.198 21.443 1.00 14.58 374 VAL B CA 1
ATOM 6124 C C . VAL B 1 374 ? -10.317 -19.900 20.099 1.00 13.64 374 VAL B C 1
ATOM 6125 O O . VAL B 1 374 ? -11.261 -20.660 19.834 1.00 13.31 374 VAL B O 1
ATOM 6129 N N . PRO B 1 375 ? -9.325 -19.584 19.230 1.00 12.81 375 PRO B N 1
ATOM 6130 C CA . PRO B 1 375 ? -9.401 -19.896 17.810 1.00 12.47 375 PRO B CA 1
ATOM 6131 C C . PRO B 1 375 ? -9.371 -21.398 17.559 1.00 12.24 375 PRO B C 1
ATOM 6132 O O . PRO B 1 375 ? -8.476 -22.076 18.028 1.00 12.29 375 PRO B O 1
ATOM 6136 N N . GLY B 1 376 ? -10.379 -21.906 16.861 1.00 12.16 376 GLY B N 1
ATOM 6137 C CA . GLY B 1 376 ? -10.420 -23.301 16.474 1.00 11.98 376 GLY B CA 1
ATOM 6138 C C . GLY B 1 376 ? -10.639 -24.288 17.592 1.00 12.02 376 GLY B C 1
ATOM 6139 O O . GLY B 1 376 ? -10.484 -25.482 17.398 1.00 12.66 376 GLY B O 1
ATOM 6140 N N . ARG B 1 377 ? -10.995 -23.801 18.769 1.00 12.05 377 ARG B N 1
ATOM 6141 C CA . ARG B 1 377 ? -11.400 -24.677 19.875 1.00 12.06 377 ARG B CA 1
ATOM 6142 C C . ARG B 1 377 ? -12.857 -24.423 20.213 1.00 11.80 377 ARG B C 1
ATOM 6143 O O . ARG B 1 377 ? -13.159 -23.525 20.998 1.00 12.10 377 ARG B O 1
ATOM 6151 N N . LEU B 1 378 ? -13.751 -25.200 19.609 1.00 11.39 378 LEU B N 1
ATOM 6152 C CA . LEU B 1 378 ? -15.167 -24.941 19.718 1.00 11.48 378 LEU B CA 1
ATOM 6153 C C . LEU B 1 378 ? -15.456 -23.466 19.429 1.00 11.25 378 LEU B C 1
ATOM 6154 O O . LEU B 1 378 ? -16.209 -22.815 20.158 1.00 10.56 378 LEU B O 1
ATOM 6159 N N . GLU B 1 379 ? -14.831 -22.940 18.376 1.00 11.38 379 GLU B N 1
ATOM 6160 C CA . GLU B 1 379 ? -15.041 -21.565 17.975 1.00 11.81 379 GLU B CA 1
ATOM 6161 C C . GLU B 1 379 ? -16.336 -21.470 17.205 1.00 11.97 379 GLU B C 1
ATOM 6162 O O . GLU B 1 379 ? -16.446 -22.016 16.114 1.00 12.39 379 GLU B O 1
ATOM 6168 N N . GLN B 1 380 ? -17.327 -20.798 17.777 1.00 12.23 380 GLN B N 1
ATOM 6169 C CA . GLN B 1 380 ? -18.609 -20.652 17.106 1.00 12.74 380 GLN B CA 1
ATOM 6170 C C . GLN B 1 380 ? -18.582 -19.431 16.174 1.00 12.97 380 GLN B C 1
ATOM 6171 O O . GLN B 1 380 ? -17.870 -18.470 16.430 1.00 12.98 380 GLN B O 1
ATOM 6177 N N . ILE B 1 381 ? -19.332 -19.477 15.079 1.00 13.21 381 ILE B N 1
ATOM 6178 C CA . ILE B 1 381 ? -19.384 -18.362 14.151 1.00 13.31 381 ILE B CA 1
ATOM 6179 C C . ILE B 1 381 ? -20.851 -17.968 14.053 1.00 13.75 381 ILE B C 1
ATOM 6180 O O . ILE B 1 381 ? -21.661 -18.777 13.600 1.00 14.24 381 ILE B O 1
ATOM 6185 N N . ASP B 1 382 ? -21.221 -16.766 14.502 1.00 13.89 382 ASP B N 1
ATOM 6186 C CA . ASP B 1 382 ? -22.613 -16.330 14.325 1.00 14.29 382 ASP B CA 1
ATOM 6187 C C . ASP B 1 382 ? -22.800 -15.107 13.407 1.00 14.42 382 ASP B C 1
ATOM 6188 O O . ASP B 1 382 ? -23.380 -14.103 13.799 1.00 14.42 382 ASP B O 1
ATOM 6193 N N . ARG B 1 383 ? -22.321 -15.228 12.168 1.00 14.90 383 ARG B N 1
ATOM 6194 C CA . ARG B 1 383 ? -22.433 -14.165 11.158 1.00 15.16 383 ARG B CA 1
ATOM 6195 C C . ARG B 1 383 ? -23.887 -14.001 10.756 1.00 15.53 383 ARG B C 1
ATOM 6196 O O . ARG B 1 383 ? -24.340 -12.892 10.445 1.00 15.87 383 ARG B O 1
ATOM 6204 N N . GLY B 1 384 ? -24.633 -15.098 10.799 1.00 15.84 384 GLY B N 1
ATOM 6205 C CA . GLY B 1 384 ? -26.064 -15.033 10.513 1.00 16.24 384 GLY B CA 1
ATOM 6206 C C . GLY B 1 384 ? -26.854 -15.039 11.802 1.00 16.36 384 GLY B C 1
ATOM 6207 O O . GLY B 1 384 ? -26.598 -14.234 12.700 1.00 16.34 384 GLY B O 1
ATOM 6208 N N . GLN B 1 385 ? -27.825 -15.945 11.865 1.00 16.42 385 GLN B N 1
ATOM 6209 C CA . GLN B 1 385 ? -28.506 -16.322 13.098 1.00 16.73 385 GLN B CA 1
ATOM 6210 C C . GLN B 1 385 ? -28.878 -17.782 12.836 1.00 16.69 385 GLN B C 1
ATOM 6211 O O . GLN B 1 385 ? -28.680 -18.269 11.720 1.00 16.49 385 GLN B O 1
ATOM 6217 N N . GLY B 1 386 ? -29.374 -18.486 13.852 1.00 16.83 386 GLY B N 1
ATOM 6218 C CA . GLY B 1 386 ? -30.169 -19.677 13.583 1.00 17.07 386 GLY B CA 1
ATOM 6219 C C . GLY B 1 386 ? -29.858 -20.878 14.427 1.00 17.30 386 GLY B C 1
ATOM 6220 O O . GLY B 1 386 ? -30.725 -21.407 15.112 1.00 17.32 386 GLY B O 1
ATOM 6221 N N . PHE B 1 387 ? -28.604 -21.297 14.371 1.00 17.76 387 PHE B N 1
ATOM 6222 C CA . PHE B 1 387 ? -28.169 -22.594 14.891 1.00 18.01 387 PHE B CA 1
ATOM 6223 C C . PHE B 1 387 ? -26.672 -22.487 15.162 1.00 17.83 387 PHE B C 1
ATOM 6224 O O . PHE B 1 387 ? -26.013 -21.547 14.688 1.00 17.74 387 PHE B O 1
ATOM 6232 N N . LEU B 1 388 ? -26.140 -23.455 15.902 1.00 17.39 388 LEU B N 1
ATOM 6233 C CA . LEU B 1 388 ? -24.757 -23.405 16.346 1.00 16.82 388 LEU B CA 1
ATOM 6234 C C . LEU B 1 388 ? -23.806 -23.883 15.250 1.00 16.48 388 LEU B C 1
ATOM 6235 O O . LEU B 1 388 ? -24.010 -24.940 14.656 1.00 16.31 388 LEU B O 1
ATOM 6240 N N . ALA B 1 389 ? -22.785 -23.071 14.976 1.00 16.06 389 ALA B N 1
ATOM 6241 C CA . ALA B 1 389 ? -21.816 -23.359 13.928 1.00 15.56 389 ALA B CA 1
ATOM 6242 C C . ALA B 1 389 ? -20.435 -23.207 14.512 1.00 15.12 389 ALA B C 1
ATOM 6243 O O . ALA B 1 389 ? -20.059 -22.115 14.920 1.00 14.98 389 ALA B O 1
ATOM 6245 N N . LEU B 1 390 ? -19.685 -24.306 14.528 1.00 14.75 390 LEU B N 1
ATOM 6246 C CA . LEU B 1 390 ? -18.419 -24.380 15.240 1.00 14.54 390 LEU B CA 1
ATOM 6247 C C . LEU B 1 390 ? -17.266 -24.923 14.395 1.00 14.83 390 LEU B C 1
ATOM 6248 O O . LEU B 1 390 ? -17.437 -25.843 13.596 1.00 14.52 390 LEU B O 1
ATOM 6253 N N . VAL B 1 391 ? -16.083 -24.350 14.609 1.00 15.32 391 VAL B N 1
ATOM 6254 C CA . VAL B 1 391 ? -14.819 -24.877 14.085 1.00 15.46 391 VAL B CA 1
ATOM 6255 C C . VAL B 1 391 ? -14.022 -25.466 15.249 1.00 15.84 391 VAL B C 1
ATOM 6256 O O . VAL B 1 391 ? -13.896 -24.827 16.294 1.00 16.36 391 VAL B O 1
ATOM 6260 N N . ASP B 1 392 ? -13.500 -26.678 15.081 1.00 16.47 392 ASP B N 1
ATOM 6261 C CA . ASP B 1 392 ? -12.629 -27.282 16.095 1.00 17.27 392 ASP B CA 1
ATOM 6262 C C . ASP B 1 392 ? -11.375 -27.947 15.538 1.00 17.75 392 ASP B C 1
ATOM 6263 O O . ASP B 1 392 ? -11.385 -28.525 14.447 1.00 17.98 392 ASP B O 1
ATOM 6268 N N . TYR B 1 393 ? -10.303 -27.865 16.320 1.00 18.41 393 TYR B N 1
ATOM 6269 C CA . TYR B 1 393 ? -8.989 -28.384 15.954 1.00 19.09 393 TYR B CA 1
ATOM 6270 C C . TYR B 1 393 ? -8.941 -29.911 15.898 1.00 19.92 393 TYR B C 1
ATOM 6271 O O . TYR B 1 393 ? -8.086 -30.488 15.218 1.00 20.59 393 TYR B O 1
ATOM 6280 N N . ALA B 1 394 ? -9.864 -30.553 16.613 1.00 20.58 394 ALA B N 1
ATOM 6281 C CA . ALA B 1 394 ? -9.861 -32.007 16.845 1.00 20.90 394 ALA B CA 1
ATOM 6282 C C . ALA B 1 394 ? -9.623 -32.877 15.615 1.00 21.22 394 ALA B C 1
ATOM 6283 O O . ALA B 1 394 ? -10.506 -33.076 14.784 1.00 21.44 394 ALA B O 1
ATOM 6285 N N . HIS B 1 395 ? -8.389 -33.343 15.504 1.00 21.77 395 HIS B N 1
ATOM 6286 C CA . HIS B 1 395 ? -7.999 -34.489 14.677 1.00 22.21 395 HIS B CA 1
ATOM 6287 C C . HIS B 1 395 ? -7.699 -35.579 15.722 1.00 22.34 395 HIS B C 1
ATOM 6288 O O . HIS B 1 395 ? -7.695 -35.271 16.929 1.00 23.27 395 HIS B O 1
ATOM 6295 N N . LYS B 1 396 ? -7.441 -36.821 15.317 1.00 21.67 396 LYS B N 1
ATOM 6296 C CA . LYS B 1 396 ? -7.248 -37.918 16.303 1.00 21.50 396 LYS B CA 1
ATOM 6297 C C . LYS B 1 396 ? -8.570 -38.444 16.910 1.00 21.33 396 LYS B C 1
ATOM 6298 O O . LYS B 1 396 ? -9.465 -37.665 17.236 1.00 20.92 396 LYS B O 1
ATOM 6304 N N . PRO B 1 397 ? -8.678 -39.779 17.076 1.00 21.37 397 PRO B N 1
ATOM 6305 C CA . PRO B 1 397 ? -9.862 -40.482 17.606 1.00 21.59 397 PRO B CA 1
ATOM 6306 C C . PRO B 1 397 ? -10.404 -39.992 18.961 1.00 21.65 397 PRO B C 1
ATOM 6307 O O . PRO B 1 397 ? -11.609 -39.750 19.092 1.00 21.77 397 PRO B O 1
ATOM 6311 N N . GLU B 1 398 ? -9.525 -39.873 19.953 1.00 21.52 398 GLU B N 1
ATOM 6312 C CA . GLU B 1 398 ? -9.913 -39.451 21.295 1.00 21.35 398 GLU B CA 1
ATOM 6313 C C . GLU B 1 398 ? -10.527 -38.044 21.345 1.00 20.92 398 GLU B C 1
ATOM 6314 O O . GLU B 1 398 ? -11.621 -37.862 21.889 1.00 20.97 398 GLU B O 1
ATOM 6320 N N . ALA B 1 399 ? -9.835 -37.058 20.775 1.00 20.34 399 ALA B N 1
ATOM 6321 C CA . ALA B 1 399 ? -10.364 -35.679 20.711 1.00 19.78 399 ALA B CA 1
ATOM 6322 C C . ALA B 1 399 ? -11.741 -35.600 20.039 1.00 19.27 399 ALA B C 1
ATOM 6323 O O . ALA B 1 399 ? -12.646 -34.918 20.526 1.00 19.15 399 ALA B O 1
ATOM 6325 N N . LEU B 1 400 ? -11.898 -36.321 18.934 1.00 18.77 400 LEU B N 1
ATOM 6326 C CA . LEU B 1 400 ? -13.160 -36.322 18.220 1.00 18.68 400 LEU B CA 1
ATOM 6327 C C . LEU B 1 400 ? -14.279 -36.890 19.076 1.00 18.55 400 LEU B C 1
ATOM 6328 O O . LEU B 1 400 ? -15.391 -36.358 19.068 1.00 19.10 400 LEU B O 1
ATOM 6333 N N . ARG B 1 401 ? -13.984 -37.952 19.823 1.00 17.89 401 ARG B N 1
ATOM 6334 C CA . ARG B 1 401 ? -15.008 -38.607 20.629 1.00 17.17 401 ARG B CA 1
ATOM 6335 C C . ARG B 1 401 ? -15.601 -37.669 21.671 1.00 16.92 401 ARG B C 1
ATOM 6336 O O . ARG B 1 401 ? -16.824 -37.624 21.840 1.00 16.74 401 ARG B O 1
ATOM 6344 N N . SER B 1 402 ? -14.742 -36.909 22.347 1.00 16.54 402 SER B N 1
ATOM 6345 C CA . SER B 1 402 ? -15.212 -36.045 23.417 1.00 16.36 402 SER B CA 1
ATOM 6346 C C . SER B 1 402 ? -15.917 -34.815 22.861 1.00 16.26 402 SER B C 1
ATOM 6347 O O . SER B 1 402 ? -16.960 -34.407 23.379 1.00 16.18 402 SER B O 1
ATOM 6350 N N . VAL B 1 403 ? -15.373 -34.252 21.787 1.00 16.31 403 VAL B N 1
ATOM 6351 C CA . VAL B 1 403 ? -15.972 -33.071 21.165 1.00 16.48 403 VAL B CA 1
ATOM 6352 C C . VAL B 1 403 ? -17.428 -33.335 20.770 1.00 16.51 403 VAL B C 1
ATOM 6353 O O . VAL B 1 403 ? -18.342 -32.589 21.155 1.00 16.09 403 VAL B O 1
ATOM 6357 N N . LEU B 1 404 ? -17.628 -34.421 20.023 1.00 16.90 404 LEU B N 1
ATOM 6358 C CA . LEU B 1 404 ? -18.959 -34.873 19.614 1.00 16.87 404 LEU B CA 1
ATOM 6359 C C . LEU B 1 404 ? -19.895 -35.133 20.806 1.00 17.23 404 LEU B C 1
ATOM 6360 O O . LEU B 1 404 ? -20.990 -34.553 20.878 1.00 16.93 404 LEU B O 1
ATOM 6365 N N . THR B 1 405 ? -19.459 -35.990 21.731 1.00 17.43 405 THR B N 1
ATOM 6366 C CA . THR B 1 405 ? -20.267 -36.320 22.902 1.00 18.17 405 THR B CA 1
ATOM 6367 C C . THR B 1 405 ? -20.801 -35.080 23.627 1.00 18.52 405 THR B C 1
ATOM 6368 O O . THR B 1 405 ? -22.007 -34.998 23.894 1.00 18.47 405 THR B O 1
ATOM 6372 N N . THR B 1 406 ? -19.920 -34.117 23.929 1.00 18.91 406 THR B N 1
ATOM 6373 C CA . THR B 1 406 ? -20.344 -32.892 24.628 1.00 18.97 406 THR B CA 1
ATOM 6374 C C . THR B 1 406 ? -21.087 -31.917 23.719 1.00 18.96 406 THR B C 1
ATOM 6375 O O . THR B 1 406 ? -21.410 -30.812 24.129 1.00 18.90 406 THR B O 1
ATOM 6379 N N . LEU B 1 407 ? -21.389 -32.349 22.502 1.00 19.11 407 LEU B N 1
ATOM 6380 C CA . LEU B 1 407 ? -22.201 -31.550 21.592 1.00 19.04 407 LEU B CA 1
ATOM 6381 C C . LEU B 1 407 ? -23.585 -32.141 21.270 1.00 18.74 407 LEU B C 1
ATOM 6382 O O . LEU B 1 407 ? -24.462 -31.432 20.788 1.00 18.59 407 LEU B O 1
ATOM 6387 N N . ALA B 1 408 ? -23.782 -33.428 21.544 1.00 18.62 408 ALA B N 1
ATOM 6388 C CA . ALA B 1 408 ? -25.058 -34.081 21.230 1.00 18.46 408 ALA B CA 1
ATOM 6389 C C . ALA B 1 408 ? -26.121 -33.890 22.318 1.00 18.26 408 ALA B C 1
ATOM 6390 O O . ALA B 1 408 ? -25.801 -33.886 23.510 1.00 18.25 408 ALA B O 1
ATOM 6392 N N . HIS B 1 409 ? -27.381 -33.768 21.890 1.00 18.06 409 HIS B N 1
ATOM 6393 C CA . HIS B 1 409 ? -28.517 -33.610 22.805 1.00 17.91 409 HIS B CA 1
ATOM 6394 C C . HIS B 1 409 ? -29.740 -34.467 22.432 1.00 17.78 409 HIS B C 1
ATOM 6395 O O . HIS B 1 409 ? -29.874 -34.873 21.280 1.00 17.73 409 HIS B O 1
ATOM 6402 N N . PRO B 1 410 ? -30.604 -34.781 23.425 1.00 17.84 410 PRO B N 1
ATOM 6403 C CA . PRO B 1 410 ? -32.015 -35.188 23.239 1.00 17.98 410 PRO B CA 1
ATOM 6404 C C . PRO B 1 410 ? -32.795 -34.251 22.300 1.00 18.06 410 PRO B C 1
ATOM 6405 O O . PRO B 1 410 ? -33.417 -33.275 22.745 1.00 17.79 410 PRO B O 1
ATOM 6409 N N . ASP B 1 411 ? -32.765 -34.584 21.012 1.00 18.37 411 ASP B N 1
ATOM 6410 C CA . ASP B 1 411 ? -33.134 -33.674 19.926 1.00 18.88 411 ASP B CA 1
ATOM 6411 C C . ASP B 1 411 ? -32.071 -32.593 19.678 1.00 19.26 411 ASP B C 1
ATOM 6412 O O . ASP B 1 411 ? -31.483 -32.041 20.615 1.00 19.23 411 ASP B O 1
ATOM 6417 N N . ARG B 1 412 ? -31.820 -32.344 18.396 1.00 19.49 412 ARG B N 1
ATOM 6418 C CA . ARG B 1 412 ? -31.254 -31.097 17.904 1.00 20.03 412 ARG B CA 1
ATOM 6419 C C . ARG B 1 412 ? -30.427 -31.300 16.638 1.00 20.63 412 ARG B C 1
ATOM 6420 O O . ARG B 1 412 ? -30.238 -30.368 15.857 1.00 20.64 412 ARG B O 1
ATOM 6428 N N . ARG B 1 413 ? -29.948 -32.524 16.440 1.00 21.18 413 ARG B N 1
ATOM 6429 C CA . ARG B 1 413 ? -29.157 -32.903 15.253 1.00 21.72 413 ARG B CA 1
ATOM 6430 C C . ARG B 1 413 ? -27.755 -32.304 15.231 1.00 22.05 413 ARG B C 1
ATOM 6431 O O . ARG B 1 413 ? -27.558 -31.095 15.381 1.00 21.80 413 ARG B O 1
ATOM 6439 N N . LEU B 1 414 ? -26.787 -33.179 15.011 1.00 22.76 414 LEU B N 1
ATOM 6440 C CA . LEU B 1 414 ? -25.376 -32.817 15.006 1.00 23.35 414 LEU B CA 1
ATOM 6441 C C . LEU B 1 414 ? -24.740 -33.257 13.682 1.00 23.61 414 LEU B C 1
ATOM 6442 O O . LEU B 1 414 ? -24.791 -34.438 13.314 1.00 23.68 414 LEU B O 1
ATOM 6447 N N . ALA B 1 415 ? -24.148 -32.303 12.969 1.00 23.74 415 ALA B N 1
ATOM 6448 C CA . ALA B 1 415 ? -23.450 -32.587 11.715 1.00 23.57 415 ALA B CA 1
ATOM 6449 C C . ALA B 1 415 ? -21.967 -32.284 11.871 1.00 23.39 415 ALA B C 1
ATOM 6450 O O . ALA B 1 415 ? -21.596 -31.333 12.568 1.00 22.93 415 ALA B O 1
ATOM 6452 N N . VAL B 1 416 ? -21.129 -33.088 11.218 1.00 23.20 416 VAL B N 1
ATOM 6453 C CA . VAL B 1 416 ? -19.670 -32.962 11.349 1.00 23.40 416 VAL B CA 1
ATOM 6454 C C . VAL B 1 416 ? -18.959 -33.146 10.019 1.00 22.87 416 VAL B C 1
ATOM 6455 O O . VAL B 1 416 ? -19.056 -34.216 9.391 1.00 23.11 416 VAL B O 1
ATOM 6459 N N . VAL B 1 417 ? -18.193 -32.144 9.617 1.00 22.05 417 VAL B N 1
ATOM 6460 C CA . VAL B 1 417 ? -17.354 -32.307 8.457 1.00 21.42 417 VAL B CA 1
ATOM 6461 C C . VAL B 1 417 ? -15.892 -32.404 8.840 1.00 21.64 417 VAL B C 1
ATOM 6462 O O . VAL B 1 417 ? -15.413 -31.583 9.622 1.00 22.14 417 VAL B O 1
ATOM 6466 N N . PHE B 1 418 ? -15.209 -33.428 8.325 1.00 21.71 418 PHE B N 1
ATOM 6467 C CA . PHE B 1 418 ? -13.782 -33.660 8.612 1.00 22.17 418 PHE B CA 1
ATOM 6468 C C . PHE B 1 418 ? -13.099 -34.542 7.567 1.00 22.30 418 PHE B C 1
ATOM 6469 O O . PHE B 1 418 ? -13.752 -35.024 6.610 1.00 22.37 418 PHE B O 1
ATOM 6477 N N . GLY B 1 419 ? -11.791 -34.744 7.762 1.00 21.91 419 GLY B N 1
ATOM 6478 C CA . GLY B 1 419 ? -10.994 -35.656 6.936 1.00 22.06 419 GLY B CA 1
ATOM 6479 C C . GLY B 1 419 ? -9.666 -35.890 7.615 1.00 21.91 419 GLY B C 1
ATOM 6480 O O . GLY B 1 419 ? -9.490 -35.449 8.734 1.00 21.99 419 GLY B O 1
ATOM 6481 N N . ALA B 1 420 ? -8.732 -36.575 6.950 1.00 21.98 420 ALA B N 1
ATOM 6482 C CA . ALA B 1 420 ? -7.371 -36.774 7.495 1.00 21.72 420 ALA B CA 1
ATOM 6483 C C . ALA B 1 420 ? -6.265 -36.239 6.570 1.00 21.68 420 ALA B C 1
ATOM 6484 O O . ALA B 1 420 ? -6.526 -35.869 5.432 1.00 21.98 420 ALA B O 1
ATOM 6486 N N . GLY B 1 421 ? -5.037 -36.189 7.073 1.00 21.54 421 GLY B N 1
ATOM 6487 C CA . GLY B 1 421 ? -3.917 -35.634 6.316 1.00 21.22 421 GLY B CA 1
ATOM 6488 C C . GLY B 1 421 ? -3.155 -36.700 5.566 1.00 21.06 421 GLY B C 1
ATOM 6489 O O . GLY B 1 421 ? -2.945 -37.802 6.076 1.00 20.95 421 GLY B O 1
ATOM 6490 N N . GLY B 1 422 ? -2.751 -36.369 4.345 1.00 21.11 422 GLY B N 1
ATOM 6491 C CA . GLY B 1 422 ? -2.034 -37.307 3.480 1.00 20.83 422 GLY B CA 1
ATOM 6492 C C . GLY B 1 422 ? -0.572 -37.329 3.858 1.00 20.59 422 GLY B C 1
ATOM 6493 O O . GLY B 1 422 ? -0.007 -36.282 4.192 1.00 20.77 422 GLY B O 1
ATOM 6494 N N . ASP B 1 423 ? 0.026 -38.523 3.806 1.00 20.15 423 ASP B N 1
ATOM 6495 C CA . ASP B 1 423 ? 1.413 -38.784 4.242 1.00 19.71 423 ASP B CA 1
ATOM 6496 C C . ASP B 1 423 ? 1.573 -38.779 5.775 1.00 19.35 423 ASP B C 1
ATOM 6497 O O . ASP B 1 423 ? 2.635 -38.453 6.302 1.00 19.09 423 ASP B O 1
ATOM 6502 N N . ARG B 1 424 ? 0.495 -39.151 6.466 1.00 19.15 424 ARG B N 1
ATOM 6503 C CA . ARG B 1 424 ? 0.432 -39.238 7.926 1.00 18.80 424 ARG B CA 1
ATOM 6504 C C . ARG B 1 424 ? -0.098 -40.617 8.289 1.00 18.55 424 ARG B C 1
ATOM 6505 O O . ARG B 1 424 ? -0.823 -41.233 7.501 1.00 18.27 424 ARG B O 1
ATOM 6513 N N . ASP B 1 425 ? 0.252 -41.094 9.481 1.00 18.42 425 ASP B N 1
ATOM 6514 C CA . ASP B 1 425 ? -0.132 -42.440 9.907 1.00 18.08 425 ASP B CA 1
ATOM 6515 C C . ASP B 1 425 ? -1.631 -42.699 9.660 1.00 18.10 425 ASP B C 1
ATOM 6516 O O . ASP B 1 425 ? -2.493 -42.024 10.249 1.00 18.04 425 ASP B O 1
ATOM 6521 N N . PRO B 1 426 ? -1.939 -43.668 8.773 1.00 17.80 426 PRO B N 1
ATOM 6522 C CA . PRO B 1 426 ? -3.315 -43.944 8.377 1.00 17.65 426 PRO B CA 1
ATOM 6523 C C . PRO B 1 426 ? -4.137 -44.582 9.494 1.00 17.55 426 PRO B C 1
ATOM 6524 O O . PRO B 1 426 ? -5.355 -44.413 9.512 1.00 17.89 426 PRO B O 1
ATOM 6528 N N . GLY B 1 427 ? -3.477 -45.290 10.416 1.00 17.05 427 GLY B N 1
ATOM 6529 C CA . GLY B 1 427 ? -4.153 -45.962 11.532 1.00 16.68 427 GLY B CA 1
ATOM 6530 C C . GLY B 1 427 ? -5.240 -45.148 12.219 1.00 16.65 427 GLY B C 1
ATOM 6531 O O . GLY B 1 427 ? -6.176 -45.697 12.802 1.00 16.24 427 GLY B O 1
ATOM 6532 N N . LYS B 1 428 ? -5.112 -43.827 12.129 1.00 16.96 428 LYS B N 1
ATOM 6533 C CA . LYS B 1 428 ? -6.030 -42.880 12.753 1.00 17.08 428 LYS B CA 1
ATOM 6534 C C . LYS B 1 428 ? -7.360 -42.784 11.988 1.00 16.97 428 LYS B C 1
ATOM 6535 O O . LYS B 1 428 ? -8.418 -42.532 12.581 1.00 17.24 428 LYS B O 1
ATOM 6541 N N . ARG B 1 429 ? -7.304 -43.022 10.682 1.00 16.60 429 ARG B N 1
ATOM 6542 C CA . ARG B 1 429 ? -8.453 -42.808 9.809 1.00 16.48 429 ARG B CA 1
ATOM 6543 C C . ARG B 1 429 ? -9.622 -43.716 10.126 1.00 17.18 429 ARG B C 1
ATOM 6544 O O . ARG B 1 429 ? -10.739 -43.245 10.324 1.00 17.30 429 ARG B O 1
ATOM 6552 N N . ALA B 1 430 ? -9.352 -45.018 10.173 1.00 18.11 430 ALA B N 1
ATOM 6553 C CA . ALA B 1 430 ? -10.393 -46.034 10.336 1.00 18.85 430 ALA B CA 1
ATOM 6554 C C . ALA B 1 430 ? -11.390 -45.741 11.478 1.00 19.49 430 ALA B C 1
ATOM 6555 O O . ALA B 1 430 ? -12.574 -45.518 11.202 1.00 19.44 430 ALA B O 1
ATOM 6557 N N . PRO B 1 431 ? -10.916 -45.699 12.750 1.00 20.11 431 PRO B N 1
ATOM 6558 C CA . PRO B 1 431 ? -11.892 -45.583 13.839 1.00 20.47 431 PRO B CA 1
ATOM 6559 C C . PRO B 1 431 ? -12.491 -44.182 13.937 1.00 20.62 431 PRO B C 1
ATOM 6560 O O . PRO B 1 431 ? -13.578 -44.001 14.483 1.00 20.55 431 PRO B O 1
ATOM 6564 N N . MET B 1 432 ? -11.790 -43.203 13.388 1.00 20.83 432 MET B N 1
ATOM 6565 C CA . MET B 1 432 ? -12.256 -41.831 13.423 1.00 21.38 432 MET B CA 1
ATOM 6566 C C . MET B 1 432 ? -13.645 -41.653 12.794 1.00 21.24 432 MET B C 1
ATOM 6567 O O . MET B 1 432 ? -14.491 -40.935 13.326 1.00 21.51 432 MET B O 1
ATOM 6572 N N . GLY B 1 433 ? -13.869 -42.312 11.664 1.00 21.14 433 GLY B N 1
ATOM 6573 C CA . GLY B 1 433 ? -15.179 -42.329 11.027 1.00 20.73 433 GLY B CA 1
ATOM 6574 C C . GLY B 1 433 ? -16.187 -43.129 11.823 1.00 20.50 433 GLY B C 1
ATOM 6575 O O . GLY B 1 433 ? -17.363 -42.783 11.855 1.00 20.52 433 GLY B O 1
ATOM 6576 N N . ARG B 1 434 ? -15.726 -44.207 12.455 1.00 20.42 434 ARG B N 1
ATOM 6577 C CA . ARG B 1 434 ? -16.573 -45.018 13.343 1.00 20.29 434 ARG B CA 1
ATOM 6578 C C . ARG B 1 434 ? -17.131 -44.149 14.487 1.00 20.02 434 ARG B C 1
ATOM 6579 O O . ARG B 1 434 ? -18.340 -44.157 14.740 1.00 20.03 434 ARG B O 1
ATOM 6581 N N . ILE B 1 435 ? -16.249 -43.392 15.148 1.00 19.55 435 ILE B N 1
ATOM 6582 C CA . ILE B 1 435 ? -16.645 -42.441 16.196 1.00 19.26 435 ILE B CA 1
ATOM 6583 C C . ILE B 1 435 ? -17.704 -41.460 15.674 1.00 19.10 435 ILE B C 1
ATOM 6584 O O . ILE B 1 435 ? -18.725 -41.236 16.326 1.00 19.02 435 ILE B O 1
ATOM 6589 N N . ALA B 1 436 ? -17.452 -40.900 14.491 1.00 18.84 436 ALA B N 1
ATOM 6590 C CA . ALA B 1 436 ? -18.376 -39.976 13.839 1.00 18.56 436 ALA B CA 1
ATOM 6591 C C . ALA B 1 436 ? -19.729 -40.619 13.546 1.00 18.40 436 ALA B C 1
ATOM 6592 O O . ALA B 1 436 ? -20.759 -39.961 13.653 1.00 18.43 436 ALA B O 1
ATOM 6594 N N . ALA B 1 437 ? -19.714 -41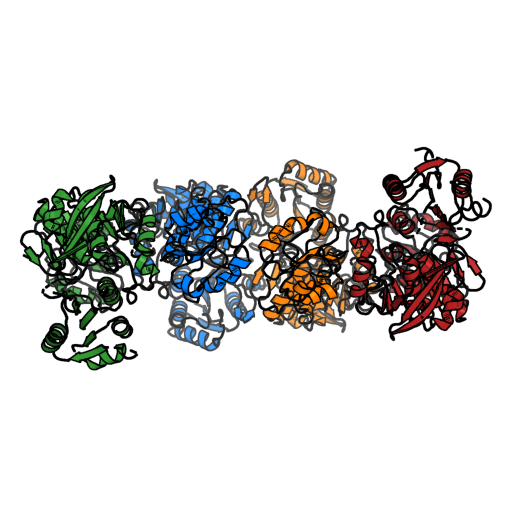.908 13.198 1.00 18.38 437 ALA B N 1
ATOM 6595 C CA . ALA B 1 437 ? -20.919 -42.653 12.808 1.00 17.98 437 ALA B CA 1
ATOM 6596 C C . ALA B 1 437 ? -21.885 -42.857 13.980 1.00 18.01 437 ALA B C 1
ATOM 6597 O O . ALA B 1 437 ? -23.092 -42.646 13.843 1.00 18.06 437 ALA B O 1
ATOM 6599 N N . GLN B 1 438 ? -21.333 -43.261 15.123 1.00 17.88 438 GLN B N 1
ATOM 6600 C CA . GLN B 1 438 ? -22.054 -43.443 16.377 1.00 17.93 438 GLN B CA 1
ATOM 6601 C C . GLN B 1 438 ? -22.712 -42.166 16.888 1.00 18.07 438 GLN B C 1
ATOM 6602 O O . GLN B 1 438 ? -23.845 -42.189 17.366 1.00 18.20 438 GLN B O 1
ATOM 6608 N N . LEU B 1 439 ? -21.971 -41.059 16.826 1.00 18.22 439 LEU B N 1
ATOM 6609 C CA . LEU B 1 439 ? -22.323 -39.835 17.570 1.00 18.11 439 LEU B CA 1
ATOM 6610 C C . LEU B 1 439 ? -22.973 -38.724 16.746 1.00 18.22 439 LEU B C 1
ATOM 6611 O O . LEU B 1 439 ? -23.874 -38.041 17.243 1.00 18.32 439 LEU B O 1
ATOM 6616 N N . ALA B 1 440 ? -22.519 -38.533 15.506 1.00 18.10 440 ALA B N 1
ATOM 6617 C CA . ALA B 1 440 ? -23.137 -37.540 14.617 1.00 17.75 440 ALA B CA 1
ATOM 6618 C C . ALA B 1 440 ? -24.446 -38.052 14.019 1.00 17.52 440 ALA B C 1
ATOM 6619 O O . ALA B 1 440 ? -24.782 -39.235 14.142 1.00 17.83 440 ALA B O 1
ATOM 6621 N N . ASP B 1 441 ? -25.182 -37.147 13.384 1.00 16.95 441 ASP B N 1
ATOM 6622 C CA . ASP B 1 441 ? -26.387 -37.494 12.643 1.00 16.60 441 ASP B CA 1
ATOM 6623 C C . ASP B 1 441 ? -26.109 -37.340 11.155 1.00 16.05 441 ASP B C 1
ATOM 6624 O O . ASP B 1 441 ? -26.636 -38.095 10.327 1.00 16.48 441 ASP B O 1
ATOM 6629 N N . LEU B 1 442 ? -25.280 -36.347 10.835 1.00 15.02 442 LEU B N 1
ATOM 6630 C CA . LEU B 1 442 ? -24.760 -36.117 9.490 1.00 13.73 442 LEU B CA 1
ATOM 6631 C C . LEU B 1 442 ? -23.241 -36.116 9.572 1.00 13.23 442 LEU B C 1
ATOM 6632 O O . LEU B 1 442 ? -22.648 -35.289 10.292 1.00 13.51 442 LEU B O 1
ATOM 6637 N N . VAL B 1 443 ? -22.603 -37.036 8.857 1.00 12.01 443 VAL B N 1
ATOM 6638 C CA . VAL B 1 443 ? -21.148 -36.991 8.741 1.00 11.25 443 VAL B CA 1
ATOM 6639 C C . VAL B 1 443 ? -20.696 -36.776 7.299 1.00 11.51 443 VAL B C 1
ATOM 6640 O O . VAL B 1 443 ? -21.109 -37.516 6.403 1.00 10.88 443 VAL B O 1
ATOM 6644 N N . VAL B 1 444 ? -19.873 -35.734 7.094 1.00 11.40 444 VAL B N 1
ATOM 6645 C CA . VAL B 1 444 ? -19.382 -35.359 5.764 1.00 11.29 444 VAL B CA 1
ATOM 6646 C C . VAL B 1 444 ? -17.881 -35.547 5.696 1.00 11.90 444 VAL B C 1
ATOM 6647 O O . VAL B 1 444 ? -17.151 -34.888 6.400 1.00 12.69 444 VAL B O 1
ATOM 6651 N N . VAL B 1 445 ? -17.407 -36.441 4.850 1.00 12.77 445 VAL B N 1
ATOM 6652 C CA . VAL B 1 445 ? -15.963 -36.650 4.734 1.00 13.65 445 VAL B CA 1
ATOM 6653 C C . VAL B 1 445 ? -15.392 -35.808 3.575 1.00 14.43 445 VAL B C 1
ATOM 6654 O O . VAL B 1 445 ? -15.930 -35.832 2.458 1.00 14.38 445 VAL B O 1
ATOM 6658 N N . THR B 1 446 ? -14.327 -35.048 3.857 1.00 15.09 446 THR B N 1
ATOM 6659 C CA . THR B 1 446 ? -13.660 -34.205 2.842 1.00 15.67 446 THR B CA 1
ATOM 6660 C C . THR B 1 446 ? -12.158 -34.320 2.877 1.00 15.93 446 THR B C 1
ATOM 6661 O O . THR B 1 446 ? -11.620 -35.272 3.414 1.00 15.82 446 THR B O 1
ATOM 6665 N N . ASP B 1 447 ? -11.488 -33.321 2.308 1.00 16.68 447 ASP B N 1
ATOM 6666 C CA . ASP B 1 447 ? -10.035 -33.302 2.271 1.00 17.77 447 ASP B CA 1
ATOM 6667 C C . ASP B 1 447 ? -9.422 -32.307 3.279 1.00 18.45 447 ASP B C 1
ATOM 6668 O O . ASP B 1 447 ? -9.691 -31.110 3.233 1.00 18.54 447 ASP B O 1
ATOM 6673 N N . ASP B 1 448 ? -8.637 -32.840 4.221 1.00 19.18 448 ASP B N 1
ATOM 6674 C CA . ASP B 1 448 ? -7.668 -32.080 5.011 1.00 19.14 448 ASP B CA 1
ATOM 6675 C C . ASP B 1 448 ? -6.308 -32.422 4.414 1.00 18.98 448 ASP B C 1
ATOM 6676 O O . ASP B 1 448 ? -6.089 -33.569 4.052 1.00 19.89 448 ASP B O 1
ATOM 6681 N N . ASN B 1 449 ? -5.408 -31.449 4.294 1.00 18.34 449 ASN B N 1
ATOM 6682 C CA . ASN B 1 449 ? -4.088 -31.616 3.624 1.00 17.57 449 ASN B CA 1
ATOM 6683 C C . ASN B 1 449 ? -3.705 -33.008 3.085 1.00 17.57 449 ASN B C 1
ATOM 6684 O O . ASN B 1 449 ? -3.042 -33.776 3.788 1.00 17.62 449 ASN B O 1
ATOM 6689 N N . PRO B 1 450 ? -4.121 -33.337 1.844 1.00 17.45 450 PRO B N 1
ATOM 6690 C CA . PRO B 1 450 ? -3.784 -34.608 1.218 1.00 17.49 450 PRO B CA 1
ATOM 6691 C C . PRO B 1 450 ? -2.302 -34.791 0.856 1.00 17.83 450 PRO B C 1
ATOM 6692 O O . PRO B 1 450 ? -1.844 -35.933 0.747 1.00 17.62 450 PRO B O 1
ATOM 6696 N N . ARG B 1 451 ? -1.569 -33.689 0.680 1.00 18.21 451 ARG B N 1
ATOM 6697 C CA . ARG B 1 451 ? -0.177 -33.710 0.181 1.00 18.61 451 ARG B CA 1
ATOM 6698 C C . ARG B 1 451 ? -0.034 -34.587 -1.066 1.00 18.53 451 ARG B C 1
ATOM 6699 O O . ARG B 1 451 ? -0.819 -34.483 -2.011 1.00 18.50 451 ARG B O 1
ATOM 6707 N N . ASP B 1 452 ? 0.978 -35.455 -1.026 1.00 18.56 452 ASP B N 1
ATOM 6708 C CA . ASP B 1 452 ? 1.297 -36.442 -2.061 1.00 18.45 452 ASP B CA 1
ATOM 6709 C C . ASP B 1 452 ? 0.276 -37.565 -2.200 1.00 18.28 452 ASP B C 1
ATOM 6710 O O . ASP B 1 452 ? 0.119 -38.137 -3.274 1.00 17.96 452 ASP B O 1
ATOM 6715 N N . GLU B 1 453 ? -0.398 -37.883 -1.102 1.00 18.56 453 GLU B N 1
ATOM 6716 C CA . GLU B 1 453 ? -1.361 -38.982 -1.038 1.00 18.68 453 GLU B CA 1
ATOM 6717 C C . GLU B 1 453 ? -2.651 -38.676 -1.792 1.00 18.98 453 GLU B C 1
ATOM 6718 O O . GLU B 1 453 ? -3.141 -37.543 -1.795 1.00 18.73 453 GLU B O 1
ATOM 6724 N N . ASP B 1 454 ? -3.194 -39.711 -2.421 1.00 19.42 454 ASP B N 1
ATOM 6725 C CA . ASP B 1 454 ? -4.404 -39.601 -3.214 1.00 19.95 454 ASP B CA 1
ATOM 6726 C C . ASP B 1 454 ? -5.638 -39.379 -2.328 1.00 20.00 454 ASP B C 1
ATOM 6727 O O . ASP B 1 454 ? -5.907 -40.195 -1.436 1.00 20.47 454 ASP B O 1
ATOM 6732 N N . PRO B 1 455 ? -6.396 -38.284 -2.577 1.00 19.68 455 PRO B N 1
ATOM 6733 C CA . PRO B 1 455 ? -7.489 -37.888 -1.673 1.00 19.36 455 PRO B CA 1
ATOM 6734 C C . PRO B 1 455 ? -8.547 -38.985 -1.423 1.00 18.77 455 PRO B C 1
ATOM 6735 O O . PRO B 1 455 ? -8.986 -39.177 -0.276 1.00 18.59 455 PRO B O 1
ATOM 6739 N N . THR B 1 456 ? -8.936 -39.702 -2.477 1.00 17.81 456 THR B N 1
ATOM 6740 C CA . THR B 1 456 ? -10.037 -40.661 -2.372 1.00 17.09 456 THR B CA 1
ATOM 6741 C C . THR B 1 456 ? -9.664 -41.843 -1.480 1.00 16.88 456 THR B C 1
ATOM 6742 O O . THR B 1 456 ? -10.504 -42.355 -0.739 1.00 17.10 456 THR B O 1
ATOM 6746 N N . ALA B 1 457 ? -8.403 -42.265 -1.556 1.00 16.28 457 ALA B N 1
ATOM 6747 C CA . ALA B 1 457 ? -7.889 -43.352 -0.727 1.00 15.64 457 ALA B CA 1
ATOM 6748 C C . ALA B 1 457 ? -8.024 -43.042 0.769 1.00 15.20 457 ALA B C 1
ATOM 6749 O O . ALA B 1 457 ? -8.357 -43.922 1.562 1.00 14.95 457 ALA B O 1
ATOM 6751 N N . ILE B 1 458 ? -7.776 -41.786 1.135 1.00 14.68 458 ILE B N 1
ATOM 6752 C CA . ILE B 1 458 ? -7.928 -41.320 2.513 1.00 14.21 458 ILE B CA 1
ATOM 6753 C C . ILE B 1 458 ? -9.398 -41.332 2.947 1.00 14.13 458 ILE B C 1
ATOM 6754 O O . ILE B 1 458 ? -9.732 -41.846 4.021 1.00 14.05 458 ILE B O 1
ATOM 6759 N N . ARG B 1 459 ? -10.272 -40.769 2.116 1.00 13.91 459 ARG B N 1
ATOM 6760 C CA . ARG B 1 459 ? -11.691 -40.686 2.463 1.00 13.98 459 ARG B CA 1
ATOM 6761 C C . ARG B 1 459 ? -12.296 -42.085 2.576 1.00 13.95 459 ARG B C 1
ATOM 6762 O O . ARG B 1 459 ? -13.128 -42.346 3.443 1.00 14.19 459 ARG B O 1
ATOM 6770 N N . ARG B 1 460 ? -11.849 -42.984 1.703 1.00 13.66 460 ARG B N 1
ATOM 6771 C CA . ARG B 1 460 ? -12.324 -44.356 1.689 1.00 13.31 460 ARG B CA 1
ATOM 6772 C C . ARG B 1 460 ? -12.145 -45.010 3.049 1.00 12.87 460 ARG B C 1
ATOM 6773 O O . ARG B 1 460 ? -13.067 -45.633 3.572 1.00 12.80 460 ARG B O 1
ATOM 6775 N N . GLU B 1 461 ? -10.961 -44.846 3.628 1.00 12.51 461 GLU B N 1
ATOM 6776 C CA . GLU B 1 461 ? -10.628 -45.545 4.861 1.00 12.13 461 GLU B CA 1
ATOM 6777 C C . GLU B 1 461 ? -11.457 -45.065 6.047 1.00 11.75 461 GLU B C 1
ATOM 6778 O O . GLU B 1 461 ? -11.803 -45.847 6.932 1.00 11.98 461 GLU B O 1
ATOM 6784 N N . ILE B 1 462 ? -11.784 -43.778 6.048 1.00 11.14 462 ILE B N 1
ATOM 6785 C CA . ILE B 1 462 ? -12.659 -43.213 7.067 1.00 10.52 462 ILE B CA 1
ATOM 6786 C C . ILE B 1 462 ? -14.061 -43.789 6.929 1.00 9.94 462 ILE B C 1
ATOM 6787 O O . ILE B 1 462 ? -14.674 -44.177 7.925 1.00 9.68 462 ILE B O 1
ATOM 6792 N N . LEU B 1 463 ? -14.540 -43.856 5.683 1.00 9.38 463 LEU B N 1
ATOM 6793 C CA . LEU B 1 463 ? -15.893 -44.316 5.376 1.00 8.49 463 LEU B CA 1
ATOM 6794 C C . LEU B 1 463 ? -16.039 -45.766 5.780 1.00 8.47 463 LEU B C 1
ATOM 6795 O O . LEU B 1 463 ? -17.092 -46.178 6.262 1.00 8.36 463 LEU B O 1
ATOM 6800 N N . ALA B 1 464 ? -14.956 -46.522 5.595 1.00 8.57 464 ALA B N 1
ATOM 6801 C CA . ALA B 1 464 ? -14.852 -47.912 6.038 1.00 8.38 464 ALA B CA 1
ATOM 6802 C C . ALA B 1 464 ? -15.158 -48.032 7.520 1.00 8.23 464 ALA B C 1
ATOM 6803 O O . ALA B 1 464 ? -15.854 -48.947 7.934 1.00 8.22 464 ALA B O 1
ATOM 6805 N N . GLY B 1 465 ? -14.639 -47.102 8.310 1.00 8.18 465 GLY B N 1
ATOM 6806 C CA . GLY B 1 465 ? -14.943 -47.061 9.728 1.00 8.57 465 GLY B CA 1
ATOM 6807 C C . GLY B 1 465 ? -16.408 -46.823 10.050 1.00 8.80 465 GLY B C 1
ATOM 6808 O O . GLY B 1 465 ? -16.970 -47.487 10.919 1.00 8.81 465 GLY B O 1
ATOM 6809 N N . ALA B 1 466 ? -17.030 -45.887 9.334 1.00 9.22 466 ALA B N 1
ATOM 6810 C CA . ALA B 1 466 ? -18.385 -45.407 9.662 1.00 9.58 466 ALA B CA 1
ATOM 6811 C C . ALA B 1 466 ? -19.516 -46.396 9.313 1.00 9.64 466 ALA B C 1
ATOM 6812 O O . ALA B 1 466 ? -20.673 -46.230 9.732 1.00 9.58 466 ALA B O 1
ATOM 6814 N N . ALA B 1 467 ? -19.158 -47.442 8.577 1.00 9.88 467 ALA B N 1
ATOM 6815 C CA . ALA B 1 467 ? -20.117 -48.408 8.065 1.00 9.93 467 ALA B CA 1
ATOM 6816 C C . ALA B 1 467 ? -20.720 -49.319 9.145 1.00 10.18 467 ALA B C 1
ATOM 6817 O O . ALA B 1 467 ? -21.263 -50.367 8.824 1.00 10.55 467 ALA B O 1
ATOM 6819 N N . GLU B 1 468 ? -20.634 -48.920 10.416 1.00 10.57 468 GLU B N 1
ATOM 6820 C CA . GLU B 1 468 ? -21.214 -49.698 11.536 1.00 10.70 468 GLU B CA 1
ATOM 6821 C C . GLU B 1 468 ? -22.513 -49.060 12.039 1.00 11.30 468 GLU B C 1
ATOM 6822 O O . GLU B 1 468 ? -23.161 -49.581 12.961 1.00 11.02 468 GLU B O 1
ATOM 6828 N N . VAL B 1 469 ? -22.878 -47.941 11.405 1.00 12.01 469 VAL B N 1
ATOM 6829 C CA . VAL B 1 469 ? -23.973 -47.060 11.830 1.00 12.56 469 VAL B CA 1
ATOM 6830 C C . VAL B 1 469 ? -25.389 -47.579 11.496 1.00 13.22 469 VAL B C 1
ATOM 6831 O O . VAL B 1 469 ? -26.099 -46.997 10.672 1.00 13.35 469 VAL B O 1
ATOM 6835 N N . GLY B 1 470 ? -25.805 -48.643 12.177 1.00 13.95 470 GLY B N 1
ATOM 6836 C CA . GLY B 1 470 ? -26.996 -49.421 11.779 1.00 15.31 470 GLY B CA 1
ATOM 6837 C C . GLY B 1 470 ? -28.382 -48.875 12.098 1.00 16.13 470 GLY B C 1
ATOM 6838 O O . GLY B 1 470 ? -29.378 -49.611 12.047 1.00 15.71 470 GLY B O 1
ATOM 6839 N N . GLY B 1 471 ? -28.442 -47.585 12.425 1.00 17.09 471 GLY B N 1
ATOM 6840 C CA . GLY B 1 471 ? -29.700 -46.915 12.726 1.00 18.10 471 GLY B CA 1
ATOM 6841 C C . GLY B 1 471 ? -29.563 -45.404 12.798 1.00 18.83 471 GLY B C 1
ATOM 6842 O O . GLY B 1 471 ? -30.397 -44.679 12.263 1.00 19.26 471 GLY B O 1
ATOM 6843 N N . ASP B 1 472 ? -28.514 -44.910 13.442 1.00 19.17 472 ASP B N 1
ATOM 6844 C CA . ASP B 1 472 ? -28.504 -43.498 13.775 1.00 19.69 472 ASP B CA 1
ATOM 6845 C C . ASP B 1 472 ? -28.197 -42.614 12.558 1.00 20.09 472 ASP B C 1
ATOM 6846 O O . ASP B 1 472 ? -29.124 -42.067 11.946 1.00 19.97 472 ASP B O 1
ATOM 6851 N N . ALA B 1 473 ? -26.909 -42.524 12.198 1.00 20.53 473 ALA B N 1
ATOM 6852 C CA . ALA B 1 473 ? -26.362 -41.453 11.336 1.00 20.49 473 ALA B CA 1
ATOM 6853 C C . ALA B 1 473 ? -26.639 -41.547 9.829 1.00 20.65 473 ALA B C 1
ATOM 6854 O O . ALA B 1 473 ? -27.337 -42.460 9.344 1.00 20.63 473 ALA B O 1
ATOM 6856 N N . GLN B 1 474 ? -26.068 -40.578 9.110 1.00 20.58 474 GLN B N 1
ATOM 6857 C CA . GLN B 1 474 ? -26.255 -40.411 7.678 1.00 20.73 474 GLN B CA 1
ATOM 6858 C C . GLN B 1 474 ? -24.967 -39.820 7.098 1.00 20.24 474 GLN B C 1
ATOM 6859 O O . GLN B 1 474 ? -24.737 -38.634 7.213 1.00 20.13 474 GLN B O 1
ATOM 6865 N N . VAL B 1 475 ? -24.148 -40.662 6.471 1.00 20.11 475 VAL B N 1
ATOM 6866 C CA . VAL B 1 475 ? -22.791 -40.312 6.052 1.00 20.08 475 VAL B CA 1
ATOM 6867 C C . VAL B 1 475 ? -22.641 -40.015 4.557 1.00 20.23 475 VAL B C 1
ATOM 6868 O O . VAL B 1 475 ? -23.175 -40.726 3.718 1.00 20.67 475 VAL B O 1
ATOM 6872 N N . VAL B 1 476 ? -21.890 -38.963 4.244 1.00 20.64 476 VAL B N 1
ATOM 6873 C CA . VAL B 1 476 ? -21.649 -38.535 2.858 1.00 20.73 476 VAL B CA 1
ATOM 6874 C C . VAL B 1 476 ? -20.175 -38.219 2.568 1.00 20.27 476 VAL B C 1
ATOM 6875 O O . VAL B 1 476 ? -19.389 -37.979 3.482 1.00 20.44 476 VAL B O 1
ATOM 6879 N N . GLU B 1 477 ? -19.797 -38.245 1.298 1.00 19.73 477 GLU B N 1
ATOM 6880 C CA . GLU B 1 477 ? -18.439 -37.894 0.907 1.00 18.97 477 GLU B CA 1
ATOM 6881 C C . GLU B 1 477 ? -18.475 -36.748 -0.093 1.00 18.22 477 GLU B C 1
ATOM 6882 O O . GLU B 1 477 ? -18.995 -36.896 -1.191 1.00 18.36 477 GLU B O 1
ATOM 6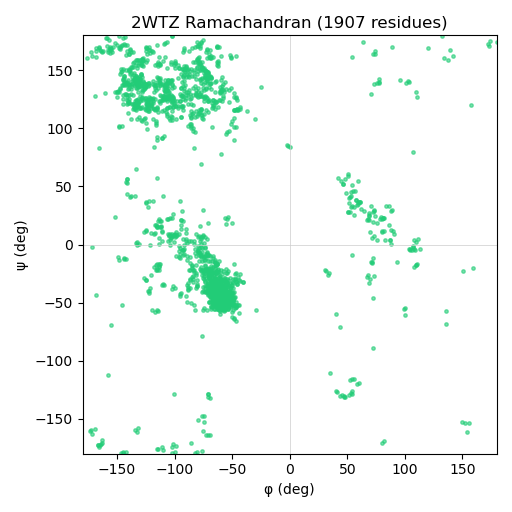888 N N . ILE B 1 478 ? -17.942 -35.600 0.306 1.00 17.36 478 ILE B N 1
ATOM 6889 C CA . ILE B 1 478 ? -17.787 -34.460 -0.595 1.00 16.31 478 ILE B CA 1
ATOM 6890 C C . ILE B 1 478 ? -16.319 -34.054 -0.554 1.00 16.46 478 ILE B C 1
ATOM 6891 O O . ILE B 1 478 ? -15.860 -33.538 0.461 1.00 15.84 478 ILE B O 1
ATOM 6896 N N . ALA B 1 479 ? -15.589 -34.319 -1.640 1.00 16.53 479 ALA B N 1
ATOM 6897 C CA . ALA B 1 479 ? -14.136 -34.127 -1.676 1.00 16.80 479 ALA B CA 1
ATOM 6898 C C . ALA B 1 479 ? -13.721 -32.681 -1.405 1.00 16.93 479 ALA B C 1
ATOM 6899 O O . ALA B 1 479 ? -12.867 -32.417 -0.544 1.00 16.66 479 ALA B O 1
ATOM 6901 N N . ASP B 1 480 ? -14.334 -31.757 -2.144 1.00 17.06 480 ASP B N 1
ATOM 6902 C CA . ASP B 1 480 ? -14.011 -30.343 -2.021 1.00 17.11 480 ASP B CA 1
ATOM 6903 C C . ASP B 1 480 ? -14.426 -29.829 -0.664 1.00 16.73 480 ASP B C 1
ATOM 6904 O O . ASP B 1 480 ? -15.610 -29.855 -0.320 1.00 16.74 480 ASP B O 1
ATOM 6909 N N . ARG B 1 481 ? -13.436 -29.373 0.101 1.00 16.37 481 ARG B N 1
ATOM 6910 C CA . ARG B 1 481 ? -13.635 -28.908 1.469 1.00 15.87 481 ARG B CA 1
ATOM 6911 C C . ARG B 1 481 ? -14.689 -27.785 1.567 1.00 15.56 481 ARG B C 1
ATOM 6912 O O . ARG B 1 481 ? -15.529 -27.790 2.474 1.00 15.31 481 ARG B O 1
ATOM 6920 N N . ARG B 1 482 ? -14.632 -26.843 0.622 1.00 14.99 482 ARG B N 1
ATOM 6921 C CA . ARG B 1 482 ? -15.538 -25.699 0.561 1.00 14.53 482 ARG B CA 1
ATOM 6922 C C . ARG B 1 482 ? -17.016 -26.132 0.390 1.00 14.33 482 ARG B C 1
ATOM 6923 O O . ARG B 1 482 ? -17.901 -25.685 1.137 1.00 13.90 482 ARG B O 1
ATOM 6931 N N . ASP B 1 483 ? -17.270 -27.007 -0.583 1.00 13.66 483 ASP B N 1
ATOM 6932 C CA . ASP B 1 483 ? -18.612 -27.520 -0.820 1.00 13.08 483 ASP B CA 1
ATOM 6933 C C . ASP B 1 483 ? -19.119 -28.372 0.338 1.00 12.62 483 ASP B C 1
ATOM 6934 O O . ASP B 1 483 ? -20.319 -28.404 0.602 1.00 12.19 483 ASP B O 1
ATOM 6939 N N . ALA B 1 484 ? -18.193 -29.054 1.019 1.00 12.42 484 ALA B N 1
ATOM 6940 C CA . ALA B 1 484 ? -18.502 -29.848 2.221 1.00 12.07 484 ALA B CA 1
ATOM 6941 C C . ALA B 1 484 ? -19.110 -28.986 3.320 1.00 12.09 484 ALA B C 1
ATOM 6942 O O . ALA B 1 484 ? -20.144 -29.336 3.907 1.00 11.65 484 ALA B O 1
ATOM 6944 N N . ILE B 1 485 ? -18.453 -27.857 3.583 1.00 12.40 485 ILE B N 1
ATOM 6945 C CA . ILE B 1 485 ? -18.912 -26.912 4.580 1.00 12.75 485 ILE B CA 1
ATOM 6946 C C . ILE B 1 485 ? -20.268 -26.390 4.121 1.00 13.68 485 ILE B C 1
ATOM 6947 O O . ILE B 1 485 ? -21.251 -26.389 4.886 1.00 13.85 485 ILE B O 1
ATOM 6952 N N . ARG B 1 486 ? -20.328 -25.992 2.855 1.00 14.44 486 ARG B N 1
ATOM 6953 C CA . ARG B 1 486 ? -21.553 -25.467 2.291 1.00 15.30 486 ARG B CA 1
ATOM 6954 C C . ARG B 1 486 ? -22.701 -26.481 2.452 1.00 15.47 486 ARG B C 1
ATOM 6955 O O . ARG B 1 486 ? -23.819 -26.097 2.821 1.00 15.81 486 ARG B O 1
ATOM 6963 N N . HIS B 1 487 ? -22.414 -27.766 2.223 1.00 15.38 487 HIS B N 1
ATOM 6964 C CA . HIS B 1 487 ? -23.426 -28.820 2.362 1.00 15.56 487 HIS B CA 1
ATOM 6965 C C . HIS B 1 487 ? -24.033 -28.906 3.753 1.00 15.70 487 HIS B C 1
ATOM 6966 O O . HIS B 1 487 ? -25.246 -28.936 3.907 1.00 16.10 487 HIS B O 1
ATOM 6973 N N . ALA B 1 488 ? -23.178 -28.958 4.761 1.00 15.79 488 ALA B N 1
ATOM 6974 C CA . ALA B 1 488 ? -23.633 -29.136 6.126 1.00 15.53 488 ALA B CA 1
ATOM 6975 C C . ALA B 1 488 ? -24.432 -27.938 6.614 1.00 15.06 488 ALA B C 1
ATOM 6976 O O . ALA B 1 488 ? -25.417 -28.098 7.340 1.00 15.22 488 ALA B O 1
ATOM 6978 N N . VAL B 1 489 ? -24.007 -26.743 6.208 1.00 14.33 489 VAL B N 1
ATOM 6979 C CA . VAL B 1 489 ? -24.678 -25.502 6.612 1.00 13.70 489 VAL B CA 1
ATOM 6980 C C . VAL B 1 489 ? -26.132 -25.485 6.144 1.00 13.19 489 VAL B C 1
ATOM 6981 O O . VAL B 1 489 ? -27.045 -25.308 6.953 1.00 12.84 489 VAL B O 1
ATOM 6985 N N . ALA B 1 490 ? -26.322 -25.703 4.839 1.00 12.91 490 ALA B N 1
ATOM 6986 C CA . ALA B 1 490 ? -27.637 -25.714 4.189 1.00 12.11 490 ALA B CA 1
ATOM 6987 C C . ALA B 1 490 ? -28.533 -26.835 4.702 1.00 11.72 490 ALA B C 1
ATOM 6988 O O . ALA B 1 490 ? -29.739 -26.804 4.513 1.00 11.20 490 ALA B O 1
ATOM 6990 N N . TRP B 1 491 ? -27.923 -27.809 5.365 1.00 11.81 491 TRP B N 1
ATOM 6991 C CA . TRP B 1 491 ? -28.614 -28.946 5.963 1.00 12.29 491 TRP B CA 1
ATOM 6992 C C . TRP B 1 491 ? -29.208 -28.648 7.356 1.00 12.54 491 TRP B C 1
ATOM 6993 O O . TRP B 1 491 ? -30.150 -29.318 7.787 1.00 12.30 491 TRP B O 1
ATOM 7004 N N . ALA B 1 492 ? -28.654 -27.654 8.052 1.00 13.16 492 ALA B N 1
ATOM 7005 C CA . ALA B 1 492 ? -29.030 -27.340 9.444 1.00 13.97 492 ALA B CA 1
ATOM 7006 C C . ALA B 1 492 ? -30.501 -26.929 9.626 1.00 14.52 492 ALA B C 1
ATOM 7007 O O . ALA B 1 492 ? -31.214 -26.719 8.656 1.00 14.80 492 ALA B O 1
ATOM 7009 N N . ARG B 1 493 ? -30.950 -26.836 10.874 1.00 15.05 493 ARG B N 1
ATOM 7010 C CA . ARG B 1 493 ? -32.291 -26.334 11.195 1.00 15.95 493 ARG B CA 1
ATOM 7011 C C . ARG B 1 493 ? -32.209 -25.557 12.507 1.00 16.33 493 ARG B C 1
ATOM 7012 O O . ARG B 1 493 ? -31.486 -25.972 13.415 1.00 16.46 493 ARG B O 1
ATOM 7014 N N . PRO B 1 494 ? -32.945 -24.431 12.623 1.00 16.60 494 PRO B N 1
ATOM 7015 C CA . PRO B 1 494 ? -32.774 -23.631 13.847 1.00 16.61 494 PRO B CA 1
ATOM 7016 C C . PRO B 1 494 ? -32.728 -24.508 15.107 1.00 16.42 494 PRO B C 1
ATOM 7017 O O . PRO B 1 494 ? -33.670 -25.238 15.399 1.00 16.43 494 PRO B O 1
ATOM 7021 N N . GLY B 1 495 ? -31.601 -24.458 15.808 1.00 16.46 495 GLY B N 1
ATOM 7022 C CA . GLY B 1 495 ? -31.354 -25.324 16.954 1.00 16.44 495 GLY B CA 1
ATOM 7023 C C . GLY B 1 495 ? -30.334 -26.423 16.691 1.00 16.63 495 GLY B C 1
ATOM 7024 O O . GLY B 1 495 ? -29.787 -26.992 17.641 1.00 16.51 495 GLY B O 1
ATOM 7025 N N . ASP B 1 496 ? -30.086 -26.732 15.412 1.00 16.63 496 ASP B N 1
ATOM 7026 C CA . ASP B 1 496 ? -29.081 -27.728 15.008 1.00 16.53 496 ASP B CA 1
ATOM 7027 C C . ASP B 1 496 ? -27.654 -27.249 15.271 1.00 16.43 496 ASP B C 1
ATOM 7028 O O . ASP B 1 496 ? -27.420 -26.068 15.527 1.00 16.58 496 ASP B O 1
ATOM 7033 N N . VAL B 1 497 ? -26.702 -28.169 15.178 1.00 16.13 497 VAL B N 1
ATOM 7034 C CA . VAL B 1 497 ? -25.301 -27.833 15.420 1.00 16.23 497 VAL B CA 1
ATOM 7035 C C . VAL B 1 497 ? -24.361 -28.428 14.354 1.00 15.77 497 VAL B C 1
ATOM 7036 O O . VAL B 1 497 ? -24.315 -29.652 14.147 1.00 15.83 497 VAL B O 1
ATOM 7040 N N . VAL B 1 498 ? -23.636 -27.541 13.672 1.00 15.08 498 VAL B N 1
ATOM 7041 C CA . VAL B 1 498 ? -22.634 -27.958 12.696 1.00 14.35 498 VAL B CA 1
ATOM 7042 C C . VAL B 1 498 ? -21.210 -27.770 13.198 1.00 14.27 498 VAL B C 1
ATOM 7043 O O . VAL B 1 498 ? -20.915 -26.776 13.868 1.00 14.21 498 VAL B O 1
ATOM 7047 N N . LEU B 1 499 ? -20.358 -28.758 12.897 1.00 13.66 499 LEU B N 1
ATOM 7048 C CA . LEU B 1 499 ? -18.981 -28.800 13.376 1.00 13.06 499 LEU B CA 1
ATOM 7049 C C . LEU B 1 499 ? -17.998 -29.101 12.252 1.00 12.96 499 LEU B C 1
ATOM 7050 O O . LEU B 1 499 ? -18.057 -30.177 11.642 1.00 12.73 499 LEU B O 1
ATOM 7055 N N . ILE B 1 500 ? -17.077 -28.160 12.006 1.00 12.66 500 ILE B N 1
ATOM 7056 C CA . ILE B 1 500 ? -15.992 -28.356 11.024 1.00 11.67 500 ILE B CA 1
ATOM 7057 C C . ILE B 1 500 ? -14.714 -28.683 11.792 1.00 11.38 500 ILE B C 1
ATOM 7058 O O . ILE B 1 500 ? -14.109 -27.821 12.438 1.00 11.03 500 ILE B O 1
ATOM 7063 N N . ALA B 1 501 ? -14.305 -29.941 11.723 1.00 10.93 501 ALA B N 1
ATOM 7064 C CA . ALA B 1 501 ? -13.220 -30.394 12.575 1.00 10.90 501 ALA B CA 1
ATOM 7065 C C . ALA B 1 501 ? -11.933 -30.784 11.822 1.00 10.65 501 ALA B C 1
ATOM 7066 O O . ALA B 1 501 ? -11.968 -31.138 10.645 1.00 10.13 501 ALA B O 1
ATOM 7068 N N . GLY B 1 502 ? -10.798 -30.702 12.521 1.00 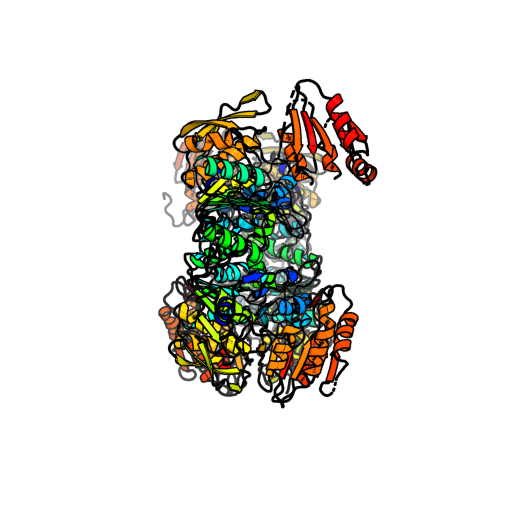10.22 502 GLY B N 1
ATOM 7069 C CA . GLY B 1 502 ? -9.539 -31.214 11.996 1.00 9.21 502 GLY B CA 1
ATOM 7070 C C . GLY B 1 502 ? -8.537 -30.188 11.496 1.00 8.39 502 GLY B C 1
ATOM 7071 O O . GLY B 1 502 ? -7.426 -30.550 11.103 1.00 8.05 502 GLY B O 1
ATOM 7072 N N . LYS B 1 503 ? -8.934 -28.916 11.483 1.00 7.72 503 LYS B N 1
ATOM 7073 C CA . LYS B 1 503 ? -8.013 -27.825 11.142 1.00 6.63 503 LYS B CA 1
ATOM 7074 C C . LYS B 1 503 ? -7.875 -26.794 12.259 1.00 5.76 503 LYS B C 1
ATOM 7075 O O . LYS B 1 503 ? -6.782 -26.281 12.480 1.00 5.79 503 LYS B O 1
ATOM 7081 N N . GLY B 1 504 ? -8.976 -26.497 12.949 1.00 4.73 504 GLY B N 1
ATOM 7082 C CA . GLY B 1 504 ? -9.023 -25.402 13.910 1.00 3.73 504 GLY B CA 1
ATOM 7083 C C . GLY B 1 504 ? -8.545 -24.071 13.337 1.00 3.46 504 GLY B C 1
ATOM 7084 O O . GLY B 1 504 ? -9.146 -23.521 12.404 1.00 3.08 504 GLY B O 1
ATOM 7085 N N . HIS B 1 505 ? -7.459 -23.555 13.905 1.00 3.12 505 HIS B N 1
ATOM 7086 C CA . HIS B 1 505 ? -6.876 -22.304 13.474 1.00 3.50 505 HIS B CA 1
ATOM 7087 C C . HIS B 1 505 ? -5.983 -22.471 12.240 1.00 5.04 505 HIS B C 1
ATOM 7088 O O . HIS B 1 505 ? -5.680 -21.486 11.563 1.00 5.29 505 HIS B O 1
ATOM 7095 N N . GLU B 1 506 ? -5.559 -23.705 11.952 1.00 6.33 506 GLU B N 1
ATOM 7096 C CA . GLU B 1 506 ? -4.481 -23.937 11.001 1.00 7.56 506 GLU B CA 1
ATOM 7097 C C . GLU B 1 506 ? -5.018 -23.884 9.582 1.00 7.80 506 GLU B C 1
ATOM 7098 O O . GLU B 1 506 ? -6.011 -24.515 9.291 1.00 8.44 506 GLU B O 1
ATOM 7104 N N . THR B 1 507 ? -4.360 -23.116 8.712 1.00 8.48 507 THR B N 1
ATOM 7105 C CA . THR B 1 507 ? -4.906 -22.768 7.385 1.00 8.77 507 THR B CA 1
ATOM 7106 C C . THR B 1 507 ? -4.338 -23.580 6.208 1.00 9.34 507 THR B C 1
ATOM 7107 O O . THR B 1 507 ? -3.628 -24.582 6.396 1.00 9.64 507 THR B O 1
ATOM 7111 N N . GLY B 1 508 ? -4.694 -23.150 4.999 1.00 9.38 508 GLY B N 1
ATOM 7112 C CA . GLY B 1 508 ? -4.229 -23.764 3.772 1.00 9.96 508 GLY B CA 1
ATOM 7113 C C . GLY B 1 508 ? -4.825 -25.120 3.463 1.00 10.52 508 GLY B C 1
ATOM 7114 O O . GLY B 1 508 ? -5.411 -25.757 4.324 1.00 10.82 508 GLY B O 1
ATOM 7115 N N . GLN B 1 509 ? -4.669 -25.549 2.209 1.00 11.24 509 GLN B N 1
ATOM 7116 C CA . GLN B 1 509 ? -4.888 -26.936 1.793 1.00 11.72 509 GLN B CA 1
ATOM 7117 C C . GLN B 1 509 ? -3.716 -27.402 0.946 1.00 11.71 509 GLN B C 1
ATOM 7118 O O . GLN B 1 509 ? -3.447 -26.815 -0.097 1.00 11.81 509 GLN B O 1
ATOM 7124 N N . ARG B 1 510 ? -3.010 -28.435 1.398 1.00 11.87 510 ARG B N 1
ATOM 7125 C CA . ARG B 1 510 ? -1.804 -28.872 0.700 1.00 12.53 510 ARG B CA 1
ATOM 7126 C C . ARG B 1 510 ? -2.181 -29.991 -0.254 1.00 12.91 510 ARG B C 1
ATOM 7127 O O . ARG B 1 510 ? -2.567 -31.083 0.171 1.00 13.22 510 ARG B O 1
ATOM 7129 N N . GLY B 1 511 ? -2.134 -29.663 -1.545 1.00 13.25 511 GLY B N 1
ATOM 7130 C CA . GLY B 1 511 ? -2.441 -30.586 -2.636 1.00 13.39 511 GLY B CA 1
ATOM 7131 C C . GLY B 1 511 ? -1.286 -30.606 -3.629 1.00 13.41 511 GLY B C 1
ATOM 7132 O O . GLY B 1 511 ? -1.078 -29.642 -4.376 1.00 13.36 511 GLY B O 1
ATOM 7133 N N . GLY B 1 512 ? -0.535 -31.707 -3.629 1.00 13.31 512 GLY B N 1
ATOM 7134 C CA . GLY B 1 512 ? 0.691 -31.821 -4.415 1.00 13.18 512 GLY B CA 1
ATOM 7135 C C . GLY B 1 512 ? 1.715 -30.755 -4.055 1.00 13.17 512 GLY B C 1
ATOM 7136 O O . GLY B 1 512 ? 2.158 -30.658 -2.905 1.00 13.04 512 GLY B O 1
ATOM 7137 N N . GLY B 1 513 ? 2.079 -29.951 -5.051 1.00 13.22 513 GLY B N 1
ATOM 7138 C CA . GLY B 1 513 ? 3.024 -28.847 -4.878 1.00 13.10 513 GLY B CA 1
ATOM 7139 C C . GLY B 1 513 ? 2.306 -27.514 -4.779 1.00 12.90 513 GLY B C 1
ATOM 7140 O O . GLY B 1 513 ? 2.857 -26.469 -5.120 1.00 13.00 513 GLY B O 1
ATOM 7141 N N . ARG B 1 514 ? 1.063 -27.555 -4.323 1.00 12.53 514 ARG B N 1
ATOM 7142 C CA . ARG B 1 514 ? 0.294 -26.346 -4.122 1.00 12.40 514 ARG B CA 1
ATOM 7143 C C . ARG B 1 514 ? -0.219 -26.329 -2.697 1.00 12.20 514 ARG B C 1
ATOM 7144 O O . ARG B 1 514 ? -0.672 -27.357 -2.182 1.00 12.42 514 ARG B O 1
ATOM 7146 N N . VAL B 1 515 ? -0.108 -25.177 -2.047 1.00 11.67 515 VAL B N 1
ATOM 7147 C CA . VAL B 1 515 ? -0.836 -24.947 -0.809 1.00 11.15 515 VAL B CA 1
ATOM 7148 C C . VAL B 1 515 ? -1.821 -23.837 -1.101 1.00 10.88 515 VAL B C 1
ATOM 7149 O O . VAL B 1 515 ? -1.425 -22.715 -1.392 1.00 10.76 515 VAL B O 1
ATOM 7153 N N . ARG B 1 516 ? -3.106 -24.180 -1.058 1.00 10.74 516 ARG B N 1
ATOM 7154 C CA . ARG B 1 516 ? -4.189 -23.267 -1.446 1.00 10.48 516 ARG B CA 1
ATOM 7155 C C . ARG B 1 516 ? -4.726 -22.483 -0.241 1.00 9.67 516 ARG B C 1
ATOM 7156 O O . ARG B 1 516 ? -4.783 -23.002 0.869 1.00 9.34 516 ARG B O 1
ATOM 7164 N N . PRO B 1 517 ? -5.103 -21.217 -0.446 1.00 9.25 517 PRO B N 1
ATOM 7165 C CA . PRO B 1 517 ? -5.672 -20.539 0.706 1.00 9.13 517 PRO B CA 1
ATOM 7166 C C . PRO B 1 517 ? -6.921 -21.260 1.185 1.00 8.92 517 PRO B C 1
ATOM 7167 O O . PRO B 1 517 ? -7.770 -21.609 0.392 1.00 9.41 517 PRO B O 1
ATOM 7171 N N . PHE B 1 518 ? -7.005 -21.508 2.476 1.00 8.82 518 PHE B N 1
ATOM 7172 C CA . PHE B 1 518 ? -8.201 -22.054 3.090 1.00 8.71 518 PHE B CA 1
ATOM 7173 C C . PHE B 1 518 ? -8.159 -21.770 4.587 1.00 8.64 518 PHE B C 1
ATOM 7174 O O . PHE B 1 518 ? -7.164 -22.016 5.246 1.00 8.37 518 PHE B O 1
ATOM 7182 N N . ASP B 1 519 ? -9.248 -21.234 5.112 1.00 9.07 519 ASP B N 1
ATOM 7183 C CA . ASP B 1 519 ? -9.381 -20.958 6.532 1.00 9.29 519 ASP B CA 1
ATOM 7184 C C . ASP B 1 519 ? -10.790 -21.379 6.893 1.00 9.89 519 ASP B C 1
ATOM 7185 O O . ASP B 1 519 ? -11.770 -20.726 6.489 1.00 10.41 519 ASP B O 1
ATOM 7190 N N . ASP B 1 520 ? -10.875 -22.493 7.624 1.00 10.21 520 ASP B N 1
ATOM 7191 C CA . ASP B 1 520 ? -12.130 -23.121 8.045 1.00 10.42 520 ASP B CA 1
ATOM 7192 C C . ASP B 1 520 ? -13.108 -22.136 8.629 1.00 10.44 520 ASP B C 1
ATOM 7193 O O . ASP B 1 520 ? -14.308 -22.346 8.555 1.00 10.43 520 ASP B O 1
ATOM 7198 N N . ARG B 1 521 ? -12.582 -21.078 9.238 1.00 11.03 521 ARG B N 1
ATOM 7199 C CA . ARG B 1 521 ? -13.383 -20.069 9.920 1.00 11.41 521 ARG B CA 1
ATOM 7200 C C . ARG B 1 521 ? -13.974 -19.074 8.915 1.00 11.67 521 ARG B C 1
ATOM 7201 O O . ARG B 1 521 ? -15.098 -18.641 9.059 1.00 11.64 521 ARG B O 1
ATOM 7209 N N . VAL B 1 522 ? -13.220 -18.754 7.874 1.00 12.43 522 VAL B N 1
ATOM 7210 C CA . VAL B 1 522 ? -13.645 -17.774 6.886 1.00 13.10 522 VAL B CA 1
ATOM 7211 C C . VAL B 1 522 ? -14.730 -18.350 5.965 1.00 13.92 522 VAL B C 1
ATOM 7212 O O . VAL B 1 522 ? -15.799 -17.751 5.825 1.00 14.21 522 VAL B O 1
ATOM 7216 N N . GLU B 1 523 ? -14.463 -19.496 5.331 1.00 14.57 523 GLU B N 1
ATOM 7217 C CA . GLU B 1 523 ? -15.538 -20.264 4.683 1.00 15.11 523 GLU B CA 1
ATOM 7218 C C . GLU B 1 523 ? -16.291 -20.750 5.897 1.00 15.04 523 GLU B C 1
ATOM 7219 O O . GLU B 1 523 ? -15.662 -21.016 6.925 1.00 16.06 523 GLU B O 1
ATOM 7225 N N . LEU B 1 524 ? -17.609 -20.853 5.821 1.00 14.20 524 LEU B N 1
ATOM 7226 C CA . LEU B 1 524 ? -18.439 -21.100 7.028 1.00 13.78 524 LEU B CA 1
ATOM 7227 C C . LEU B 1 524 ? -19.034 -19.804 7.495 1.00 13.41 524 LEU B C 1
ATOM 7228 O O . LEU B 1 524 ? -20.247 -19.681 7.551 1.00 13.68 524 LEU B O 1
ATOM 7233 N N . ALA B 1 525 ? -18.186 -18.842 7.838 1.00 13.16 525 ALA B N 1
ATOM 7234 C CA . ALA B 1 525 ? -18.646 -17.469 7.986 1.00 12.81 525 ALA B CA 1
ATOM 7235 C C . ALA B 1 525 ? -19.228 -17.004 6.644 1.00 12.58 525 ALA B C 1
ATOM 7236 O O . ALA B 1 525 ? -20.328 -16.462 6.597 1.00 12.80 525 ALA B O 1
ATOM 7238 N N . ALA B 1 526 ? -18.503 -17.253 5.559 1.00 12.36 526 ALA B N 1
ATOM 7239 C CA . ALA B 1 526 ? -18.991 -16.976 4.222 1.00 12.04 526 ALA B CA 1
ATOM 7240 C C . ALA B 1 526 ? -20.257 -17.773 3.917 1.00 12.18 526 ALA B C 1
ATOM 7241 O O . ALA B 1 526 ? -21.237 -17.215 3.414 1.00 12.11 526 ALA B O 1
ATOM 7243 N N . ALA B 1 527 ? -20.243 -19.070 4.238 1.00 12.45 527 ALA B N 1
ATOM 7244 C CA . ALA B 1 527 ? -21.397 -19.939 3.966 1.00 12.61 527 ALA B CA 1
ATOM 7245 C C . ALA B 1 527 ? -22.648 -19.434 4.690 1.00 12.71 527 ALA B C 1
ATOM 7246 O O . ALA B 1 527 ? -23.735 -19.402 4.104 1.00 13.42 527 ALA B O 1
ATOM 7248 N N . LEU B 1 528 ? -22.506 -18.991 5.933 1.00 12.20 528 LEU B N 1
ATOM 7249 C CA . LEU B 1 528 ? -23.652 -18.412 6.632 1.00 11.56 528 LEU B CA 1
ATOM 7250 C C . LEU B 1 528 ? -24.127 -17.105 6.002 1.00 11.85 528 LEU B C 1
ATOM 7251 O O . LEU B 1 528 ? -25.333 -16.862 5.920 1.00 11.93 528 LEU B O 1
ATOM 7256 N N . GLU B 1 529 ? -23.194 -16.286 5.524 1.00 12.16 529 GLU B N 1
ATOM 7257 C CA . GLU B 1 529 ? -23.559 -15.037 4.854 1.00 12.80 529 GLU B CA 1
ATOM 7258 C C . GLU B 1 529 ? -24.333 -15.287 3.557 1.00 13.41 529 GLU B C 1
ATOM 7259 O O . GLU B 1 529 ? -25.172 -14.464 3.179 1.00 13.38 529 GLU B O 1
ATOM 7265 N N . ALA B 1 530 ? -24.054 -16.417 2.889 1.00 13.80 530 ALA B N 1
ATOM 7266 C CA . ALA B 1 530 ? -24.761 -16.799 1.657 1.00 14.03 530 ALA B CA 1
ATOM 7267 C C . ALA B 1 530 ? -26.221 -17.134 1.924 1.00 14.45 530 ALA B C 1
ATOM 7268 O O . ALA B 1 530 ? -27.080 -16.833 1.120 1.00 14.61 530 ALA B O 1
ATOM 7270 N N . LEU B 1 531 ? -26.477 -17.735 3.082 1.00 15.28 531 LEU B N 1
ATOM 7271 C CA . LEU B 1 531 ? -27.787 -18.261 3.493 1.00 15.83 531 LEU B CA 1
ATOM 7272 C C . LEU B 1 531 ? -28.945 -17.244 3.382 1.00 16.36 531 LEU B C 1
ATOM 7273 O O . LEU B 1 531 ? -29.168 -16.407 4.274 1.00 16.20 531 LEU B O 1
ATOM 7278 N N . GLU B 1 532 ? -29.675 -17.351 2.268 1.00 17.22 532 GLU B N 1
ATOM 7279 C CA . GLU B 1 532 ? -30.686 -16.370 1.814 1.00 17.83 532 GLU B CA 1
ATOM 7280 C C . GLU B 1 532 ? -30.125 -14.939 1.726 1.00 18.52 532 GLU B C 1
ATOM 7281 O O . GLU B 1 532 ? -30.778 -14.046 1.177 1.00 18.66 532 GLU B O 1
ATOM 7287 N N . ARG B 1 533 ? -28.904 -14.749 2.239 1.00 19.46 533 ARG B N 1
ATOM 7288 C CA . ARG B 1 533 ? -28.195 -13.449 2.274 1.00 20.38 533 ARG B CA 1
ATOM 7289 C C . ARG B 1 533 ? -29.128 -12.227 2.196 1.00 20.53 533 ARG B C 1
ATOM 7290 O O . ARG B 1 533 ? -29.094 -11.339 3.051 1.00 20.85 533 ARG B O 1
ATOM 7298 N N . THR C 1 24 ? 13.510 42.328 -33.328 1.00 31.20 24 THR C N 1
ATOM 7299 C CA . THR C 1 24 ? 13.748 40.860 -33.496 1.00 31.70 24 THR C CA 1
ATOM 7300 C C . THR C 1 24 ? 12.954 40.027 -32.472 1.00 31.70 24 THR C C 1
ATOM 7301 O O . THR C 1 24 ? 11.857 39.518 -32.775 1.00 31.67 24 THR C O 1
ATOM 7305 N N . GLY C 1 25 ? 13.512 39.911 -31.260 1.00 31.65 25 GLY C N 1
ATOM 7306 C CA . GLY C 1 25 ? 13.119 38.884 -30.286 1.00 31.35 25 GLY C CA 1
ATOM 7307 C C . GLY C 1 25 ? 13.453 37.531 -30.891 1.00 31.24 25 GLY C C 1
ATOM 7308 O O . GLY C 1 25 ? 13.883 37.463 -32.050 1.00 31.54 25 GLY C O 1
ATOM 7309 N N . LEU C 1 26 ? 13.289 36.450 -30.129 1.00 30.88 26 LEU C N 1
ATOM 7310 C CA . LEU C 1 26 ? 13.273 35.112 -30.748 1.00 30.31 26 LEU C CA 1
ATOM 7311 C C . LEU C 1 26 ? 11.938 34.408 -30.543 1.00 29.72 26 LEU C C 1
ATOM 7312 O O . LEU C 1 26 ? 11.745 33.628 -29.624 1.00 29.31 26 LEU C O 1
ATOM 7317 N N . ARG C 1 27 ? 11.013 34.737 -31.428 1.00 29.49 27 ARG C N 1
ATOM 7318 C CA . ARG C 1 27 ? 9.675 34.197 -31.441 1.00 29.00 27 ARG C CA 1
ATOM 7319 C C . ARG C 1 27 ? 9.443 33.870 -32.898 1.00 27.50 27 ARG C C 1
ATOM 7320 O O . ARG C 1 27 ? 9.887 34.614 -33.765 1.00 27.29 27 ARG C O 1
ATOM 7328 N N . PRO C 1 28 ? 8.764 32.751 -33.186 1.00 26.39 28 PRO C N 1
ATOM 7329 C CA . PRO C 1 28 ? 8.454 32.488 -34.597 1.00 25.18 28 PRO C CA 1
ATOM 7330 C C . PRO C 1 28 ? 7.287 33.375 -35.031 1.00 23.94 28 PRO C C 1
ATOM 7331 O O . PRO C 1 28 ? 6.479 33.782 -34.198 1.00 23.68 28 PRO C O 1
ATOM 7335 N N . ASN C 1 29 ? 7.197 33.692 -36.310 1.00 22.49 29 ASN C N 1
ATOM 7336 C CA . ASN C 1 29 ? 6.100 34.520 -36.752 1.00 21.44 29 ASN C CA 1
ATOM 7337 C C . ASN C 1 29 ? 5.166 33.794 -37.720 1.00 20.95 29 ASN C C 1
ATOM 7338 O O . ASN C 1 29 ? 4.381 34.417 -38.406 1.00 21.42 29 ASN C O 1
ATOM 7343 N N . ALA C 1 30 ? 5.239 32.474 -37.771 1.00 20.26 30 ALA C N 1
ATOM 7344 C CA . ALA C 1 30 ? 4.381 31.731 -38.675 1.00 19.72 30 ALA C CA 1
ATOM 7345 C C . ALA C 1 30 ? 3.925 30.447 -38.032 1.00 19.46 30 ALA C C 1
ATOM 7346 O O . ALA C 1 30 ? 4.097 29.363 -38.595 1.00 19.70 30 ALA C O 1
ATOM 7348 N N . VAL C 1 31 ? 3.337 30.567 -36.847 1.00 18.88 31 VAL C N 1
ATOM 7349 C CA . VAL C 1 31 ? 2.777 29.412 -36.164 1.00 18.03 31 VAL C CA 1
ATOM 7350 C C . VAL C 1 31 ? 1.288 29.266 -36.492 1.00 18.02 31 VAL C C 1
ATOM 7351 O O . VAL C 1 31 ? 0.526 30.165 -36.235 1.00 18.17 31 VAL C O 1
ATOM 7355 N N . VAL C 1 32 ? 0.897 28.152 -37.112 1.00 18.37 32 VAL C N 1
ATOM 7356 C CA . VAL C 1 32 ? -0.514 27.749 -37.220 1.00 18.14 32 VAL C CA 1
ATOM 7357 C C . VAL C 1 32 ? -0.978 27.293 -35.846 1.00 18.27 32 VAL C C 1
ATOM 7358 O O . VAL C 1 32 ? -0.220 26.638 -35.121 1.00 18.52 32 VAL C O 1
ATOM 7362 N N . GLY C 1 33 ? -2.212 27.609 -35.476 1.00 18.10 33 GLY C N 1
ATOM 7363 C CA . GLY C 1 33 ? -2.663 27.285 -34.117 1.00 18.03 33 GLY C CA 1
ATOM 7364 C C . GLY C 1 33 ? -2.947 25.817 -33.779 1.00 17.93 33 GLY C C 1
ATOM 7365 O O . GLY C 1 33 ? -2.537 24.895 -34.464 1.00 17.48 33 GLY C O 1
ATOM 7366 N N . VAL C 1 34 ? -3.645 25.621 -32.677 1.00 18.05 34 VAL C N 1
ATOM 7367 C CA . VAL C 1 34 ? -4.133 24.337 -32.253 1.00 18.24 34 VAL C CA 1
ATOM 7368 C C . VAL C 1 34 ? -5.412 24.712 -31.539 1.00 18.54 34 VAL C C 1
ATOM 7369 O O . VAL C 1 34 ? -5.407 25.638 -30.723 1.00 18.65 34 VAL C O 1
ATOM 7373 N N . ARG C 1 35 ? -6.521 24.040 -31.834 1.00 18.82 35 ARG C N 1
ATOM 7374 C CA . ARG C 1 35 ? -7.738 24.396 -31.108 1.00 19.11 35 ARG C CA 1
ATOM 7375 C C . ARG C 1 35 ? -7.513 24.207 -29.589 1.00 18.00 35 ARG C C 1
ATOM 7376 O O . ARG C 1 35 ? -6.771 23.325 -29.156 1.00 17.59 35 ARG C O 1
ATOM 7384 N N . LEU C 1 36 ? -8.109 25.095 -28.804 1.00 16.66 36 LEU C N 1
ATOM 7385 C CA . LEU C 1 36 ? -7.983 25.075 -27.376 1.00 15.13 36 LEU C CA 1
ATOM 7386 C C . LEU C 1 36 ? -8.546 23.786 -26.837 1.00 14.40 36 LEU C C 1
ATOM 7387 O O . LEU C 1 36 ? -8.002 23.215 -25.915 1.00 14.54 36 LEU C O 1
ATOM 7392 N N . ALA C 1 37 ? -9.634 23.315 -27.425 1.00 13.81 37 ALA C N 1
ATOM 7393 C CA . ALA C 1 37 ? -10.241 22.065 -26.975 1.00 13.24 37 ALA C CA 1
ATOM 7394 C C . ALA C 1 37 ? -9.280 20.875 -27.127 1.00 12.79 37 ALA C C 1
ATOM 7395 O O . ALA C 1 37 ? -9.273 19.964 -26.292 1.00 12.78 37 ALA C O 1
ATOM 7397 N N . ALA C 1 38 ? -8.472 20.891 -28.190 1.00 12.32 38 ALA C N 1
ATOM 7398 C CA . ALA C 1 38 ? -7.451 19.869 -28.410 1.00 11.83 38 ALA C CA 1
ATOM 7399 C C . ALA C 1 38 ? -6.445 19.852 -27.263 1.00 11.97 38 ALA C C 1
ATOM 7400 O O . ALA C 1 38 ? -6.169 18.816 -26.669 1.00 12.19 38 ALA C O 1
ATOM 7402 N N . LEU C 1 39 ? -5.911 21.013 -26.938 1.00 12.38 39 LEU C N 1
ATOM 7403 C CA . LEU C 1 39 ? -5.010 21.137 -25.824 1.00 12.86 39 LEU C CA 1
ATOM 7404 C C . LEU C 1 39 ? -5.689 20.633 -24.576 1.00 13.92 39 LEU C C 1
ATOM 7405 O O . LEU C 1 39 ? -5.166 19.722 -23.947 1.00 15.13 39 LEU C O 1
ATOM 7410 N N . ALA C 1 40 ? -6.855 21.180 -24.222 1.00 14.36 40 ALA C N 1
ATOM 7411 C CA . ALA C 1 40 ? -7.575 20.730 -23.023 1.00 14.67 40 ALA C CA 1
ATOM 7412 C C . ALA C 1 40 ? -7.674 19.214 -22.944 1.00 15.42 40 ALA C C 1
ATOM 7413 O O . ALA C 1 40 ? -7.413 18.644 -21.890 1.00 16.11 40 ALA C O 1
ATOM 7415 N N . ASP C 1 41 ? -8.023 18.565 -24.057 1.00 16.11 41 ASP C N 1
ATOM 7416 C CA . ASP C 1 41 ? -8.055 17.096 -24.146 1.00 16.73 41 ASP C CA 1
ATOM 7417 C C . ASP C 1 41 ? -6.711 16.397 -23.890 1.00 16.26 41 ASP C C 1
ATOM 7418 O O . ASP C 1 41 ? -6.652 15.417 -23.138 1.00 16.44 41 ASP C O 1
ATOM 7423 N N . GLN C 1 42 ? -5.645 16.927 -24.493 1.00 15.73 42 GLN C N 1
ATOM 7424 C CA . GLN C 1 42 ? -4.289 16.375 -24.410 1.00 15.11 42 GLN C CA 1
ATOM 7425 C C . GLN C 1 42 ? -3.804 16.201 -22.995 1.00 15.28 42 GLN C C 1
ATOM 7426 O O . GLN C 1 42 ? -3.187 15.185 -22.672 1.00 15.91 42 GLN C O 1
ATOM 7432 N N . VAL C 1 43 ? -4.087 17.192 -22.157 1.00 15.23 43 VAL C N 1
ATOM 7433 C CA . VAL C 1 43 ? -3.633 17.195 -20.763 1.00 15.24 43 VAL C CA 1
ATOM 7434 C C . VAL C 1 43 ? -4.729 16.848 -19.747 1.00 15.76 43 VAL C C 1
ATOM 7435 O O . VAL C 1 43 ? -4.507 16.900 -18.522 1.00 16.12 43 VAL C O 1
ATOM 7439 N N . GLY C 1 44 ? -5.914 16.520 -20.264 1.00 15.77 44 GLY C N 1
ATOM 7440 C CA . GLY C 1 44 ? -7.071 16.168 -19.461 1.00 15.28 44 GLY C CA 1
ATOM 7441 C C . GLY C 1 44 ? -7.502 17.210 -18.466 1.00 15.19 44 GLY C C 1
ATOM 7442 O O . GLY C 1 44 ? -7.938 16.869 -17.376 1.00 15.59 44 GLY C O 1
ATOM 7443 N N . ALA C 1 45 ? -7.412 18.477 -18.856 1.00 15.42 45 ALA C N 1
ATOM 7444 C CA . ALA C 1 45 ? -7.710 19.597 -17.969 1.00 15.41 45 ALA C CA 1
ATOM 7445 C C . ALA C 1 45 ? -9.197 19.763 -17.705 1.00 15.66 45 ALA C C 1
ATOM 7446 O O . ALA C 1 45 ? -10.009 19.425 -18.527 1.00 15.28 45 ALA C O 1
ATOM 7448 N N . ALA C 1 46 ? -9.528 20.278 -16.534 1.00 17.00 46 ALA C N 1
ATOM 7449 C CA . ALA C 1 46 ? -10.876 20.673 -16.185 1.00 18.77 46 ALA C CA 1
ATOM 7450 C C . ALA C 1 46 ? -11.101 22.140 -16.516 1.00 20.41 46 ALA C C 1
ATOM 7451 O O . ALA C 1 46 ? -10.172 22.932 -16.453 1.00 20.70 46 ALA C O 1
ATOM 7453 N N . LEU C 1 47 ? -12.336 22.498 -16.858 1.00 22.37 47 LEU C N 1
ATOM 7454 C CA . LEU C 1 47 ? -12.715 23.898 -17.011 1.00 24.30 47 LEU C CA 1
ATOM 7455 C C . LEU C 1 47 ? -13.231 24.460 -15.703 1.00 25.62 47 LEU C C 1
ATOM 7456 O O . LEU C 1 47 ? -14.090 23.855 -15.047 1.00 25.91 47 LEU C O 1
ATOM 7461 N N . ALA C 1 48 ? -12.702 25.623 -15.333 1.00 27.33 48 ALA C N 1
ATOM 7462 C CA . ALA C 1 48 ? -13.153 26.355 -14.147 1.00 29.09 48 ALA C CA 1
ATOM 7463 C C . ALA C 1 48 ? -14.651 26.681 -14.178 1.00 30.44 48 ALA C C 1
ATOM 7464 O O . ALA C 1 48 ? -15.288 26.749 -13.118 1.00 30.97 48 ALA C O 1
ATOM 7466 N N . GLU C 1 49 ? -15.210 26.873 -15.378 1.00 31.87 49 GLU C N 1
ATOM 7467 C CA . GLU C 1 49 ? -16.654 27.115 -15.519 1.00 33.16 49 GLU C CA 1
ATOM 7468 C C . GLU C 1 49 ? -17.466 25.857 -15.855 1.00 33.59 49 GLU C C 1
ATOM 7469 O O . GLU C 1 49 ? -18.700 25.886 -15.808 1.00 33.71 49 GLU C O 1
ATOM 7475 N N . GLY C 1 50 ? -16.769 24.765 -16.194 1.00 34.17 50 GLY C N 1
ATOM 7476 C CA . GLY C 1 50 ? -17.396 23.437 -16.389 1.00 34.79 50 GLY C CA 1
ATOM 7477 C C . GLY C 1 50 ? -18.101 23.135 -17.709 1.00 34.97 50 GLY C C 1
ATOM 7478 O O . GLY C 1 50 ? -18.065 23.921 -18.661 1.00 35.52 50 GLY C O 1
ATOM 7479 N N . VAL C 1 56 ? -17.156 27.154 -26.572 1.00 36.87 56 VAL C N 1
ATOM 7480 C CA . VAL C 1 56 ? -16.198 28.212 -26.912 1.00 36.97 56 VAL C CA 1
ATOM 7481 C C . VAL C 1 56 ? -14.739 27.717 -26.991 1.00 36.85 56 VAL C C 1
ATOM 7482 O O . VAL C 1 56 ? -13.922 28.283 -27.722 1.00 37.13 56 VAL C O 1
ATOM 7486 N N . THR C 1 57 ? -14.433 26.656 -26.249 1.00 36.43 57 THR C N 1
ATOM 7487 C CA . THR C 1 57 ? -13.115 26.013 -26.270 1.00 35.91 57 THR C CA 1
ATOM 7488 C C . THR C 1 57 ? -12.900 25.362 -27.648 1.00 35.46 57 THR C C 1
ATOM 7489 O O . THR C 1 57 ? -11.786 25.340 -28.202 1.00 34.96 57 THR C O 1
ATOM 7493 N N . GLU C 1 58 ? -13.995 24.837 -28.194 1.00 35.28 58 GLU C N 1
ATOM 7494 C CA . GLU C 1 58 ? -14.002 24.228 -29.528 1.00 35.10 58 GLU C CA 1
ATOM 7495 C C . GLU C 1 58 ? -13.797 25.311 -30.605 1.00 34.30 58 GLU C C 1
ATOM 7496 O O . GLU C 1 58 ? -13.387 25.020 -31.727 1.00 34.65 58 GLU C O 1
ATOM 7502 N N . ASP C 1 59 ? -14.036 26.565 -30.229 1.00 33.09 59 ASP C N 1
ATOM 7503 C CA . ASP C 1 59 ? -13.897 27.703 -31.135 1.00 31.67 59 ASP C CA 1
ATOM 7504 C C . ASP C 1 59 ? -12.486 28.355 -31.149 1.00 30.09 59 ASP C C 1
ATOM 7505 O O . ASP C 1 59 ? -11.954 28.654 -32.218 1.00 30.23 59 ASP C O 1
ATOM 7510 N N . ARG C 1 60 ? -11.890 28.564 -29.975 1.00 27.51 60 ARG C N 1
ATOM 7511 C CA . ARG C 1 60 ? -10.637 29.305 -29.843 1.00 25.32 60 ARG C CA 1
ATOM 7512 C C . ARG C 1 60 ? -9.401 28.576 -30.388 1.00 23.39 60 ARG C C 1
ATOM 7513 O O . ARG C 1 60 ? -9.299 27.371 -30.294 1.00 22.92 60 ARG C O 1
ATOM 7521 N N . THR C 1 61 ? -8.455 29.338 -30.931 1.00 21.37 61 THR C N 1
ATOM 7522 C CA . THR C 1 61 ? -7.180 28.828 -31.426 1.00 18.62 61 THR C CA 1
ATOM 7523 C C . THR C 1 61 ? -6.042 29.409 -30.609 1.00 17.86 61 THR C C 1
ATOM 7524 O O . THR C 1 61 ? -6.002 30.616 -30.368 1.00 17.84 61 THR C O 1
ATOM 7528 N N . VAL C 1 62 ? -5.118 28.539 -30.198 1.00 16.73 62 VAL C N 1
ATOM 7529 C CA . VAL C 1 62 ? -3.936 28.914 -29.410 1.00 15.15 62 VAL C CA 1
ATOM 7530 C C . VAL C 1 62 ? -2.696 28.990 -30.298 1.00 14.67 62 VAL C C 1
ATOM 7531 O O . VAL C 1 62 ? -2.310 27.994 -30.901 1.00 13.96 62 VAL C O 1
ATOM 7535 N N . THR C 1 63 ? -2.081 30.167 -30.394 1.00 14.38 63 THR C N 1
ATOM 7536 C CA . THR C 1 63 ? -0.921 30.339 -31.296 1.00 14.32 63 THR C CA 1
ATOM 7537 C C . THR C 1 63 ? 0.421 30.605 -30.612 1.00 13.80 63 THR C C 1
ATOM 7538 O O . THR C 1 63 ? 1.404 30.852 -31.283 1.00 13.92 63 THR C O 1
ATOM 7542 N N . GLY C 1 64 ? 0.449 30.551 -29.289 1.00 13.33 64 GLY C N 1
ATOM 7543 C CA . GLY C 1 64 ? 1.662 30.730 -28.527 1.00 13.20 64 GLY C CA 1
ATOM 7544 C C . GLY C 1 64 ? 1.390 30.322 -27.092 1.00 13.57 64 GLY C C 1
ATOM 7545 O O . GLY C 1 64 ? 0.222 30.234 -26.678 1.00 13.83 64 GLY C O 1
ATOM 7546 N N . VAL C 1 65 ? 2.458 30.053 -26.333 1.00 13.08 65 VAL C N 1
ATOM 7547 C CA . VAL C 1 65 ? 2.354 29.766 -24.900 1.00 12.21 65 VAL C CA 1
ATOM 7548 C C . VAL C 1 65 ? 3.382 30.622 -24.166 1.00 12.16 65 VAL C C 1
ATOM 7549 O O . VAL C 1 65 ? 4.498 30.778 -24.645 1.00 12.36 65 VAL C O 1
ATOM 7553 N N . THR C 1 66 ? 2.981 31.222 -23.043 1.00 12.15 66 THR C N 1
ATOM 7554 C CA . THR C 1 66 ? 3.886 31.965 -22.151 1.00 11.64 66 THR C CA 1
ATOM 7555 C C . THR C 1 66 ? 3.431 31.812 -20.700 1.00 11.28 66 THR C C 1
ATOM 7556 O O . THR C 1 66 ? 2.233 31.655 -20.429 1.00 10.91 66 THR C O 1
ATOM 7560 N N . LEU C 1 67 ? 4.409 31.827 -19.791 1.00 11.18 67 LEU C N 1
ATOM 7561 C CA . LEU C 1 67 ? 4.192 31.681 -18.349 1.00 11.13 67 LEU C CA 1
ATOM 7562 C C . LEU C 1 67 ? 4.542 33.011 -17.670 1.00 11.69 67 LEU C C 1
ATOM 7563 O O . LEU C 1 67 ? 4.809 33.068 -16.473 1.00 12.22 67 LEU C O 1
ATOM 7568 N N . ARG C 1 68 ? 4.549 34.084 -18.449 1.00 11.93 68 ARG C N 1
ATOM 7569 C CA . ARG C 1 68 ? 4.730 35.399 -17.897 1.00 12.19 68 ARG C CA 1
ATOM 7570 C C . ARG C 1 68 ? 3.737 36.352 -18.507 1.00 12.53 68 ARG C C 1
ATOM 7571 O O . ARG C 1 68 ? 3.781 36.617 -19.710 1.00 12.42 68 ARG C O 1
ATOM 7579 N N . ALA C 1 69 ? 2.871 36.895 -17.652 1.00 12.90 69 ALA C N 1
ATOM 7580 C CA . ALA C 1 69 ? 1.734 37.708 -18.085 1.00 12.81 69 ALA C CA 1
ATOM 7581 C C . ALA C 1 69 ? 2.129 38.836 -19.001 1.00 12.69 69 ALA C C 1
ATOM 7582 O O . ALA C 1 69 ? 1.455 39.103 -19.972 1.00 13.31 69 ALA C O 1
ATOM 7584 N N . GLN C 1 70 ? 3.241 39.479 -18.701 1.00 12.90 70 GLN C N 1
ATOM 7585 C CA . GLN C 1 70 ? 3.675 40.666 -19.429 1.00 12.77 70 GLN C CA 1
ATOM 7586 C C . GLN C 1 70 ? 4.259 40.317 -20.795 1.00 12.75 70 GLN C C 1
ATOM 7587 O O . GLN C 1 70 ? 4.479 41.202 -21.614 1.00 12.80 70 GLN C O 1
ATOM 7593 N N . ASP C 1 71 ? 4.480 39.027 -21.048 1.00 12.66 71 ASP C N 1
ATOM 7594 C CA . ASP C 1 71 ? 4.953 38.577 -22.365 1.00 12.54 71 ASP C CA 1
ATOM 7595 C C . ASP C 1 71 ? 3.857 38.102 -23.313 1.00 12.10 71 ASP C C 1
ATOM 7596 O O . ASP C 1 71 ? 4.188 37.713 -24.436 1.00 12.52 71 ASP C O 1
ATOM 7601 N N . VAL C 1 72 ? 2.578 38.105 -22.899 1.00 11.02 72 VAL C N 1
ATOM 7602 C CA . VAL C 1 72 ? 1.571 37.487 -23.752 1.00 9.58 72 VAL C CA 1
ATOM 7603 C C . VAL C 1 72 ? 1.319 38.292 -25.004 1.00 9.33 72 VAL C C 1
ATOM 7604 O O . VAL C 1 72 ? 1.264 39.513 -24.979 1.00 8.70 72 VAL C O 1
ATOM 7608 N N . SER C 1 73 ? 1.242 37.560 -26.110 1.00 9.61 73 SER C N 1
ATOM 7609 C CA . SER C 1 73 ? 0.839 38.085 -27.394 1.00 9.67 73 SER C CA 1
ATOM 7610 C C . SER C 1 73 ? -0.589 37.559 -27.687 1.00 9.90 73 SER C C 1
ATOM 7611 O O . SER C 1 73 ? -0.978 36.522 -27.160 1.00 8.56 73 SER C O 1
ATOM 7614 N N . PRO C 1 74 ? -1.395 38.303 -28.479 1.00 10.88 74 PRO C N 1
ATOM 7615 C CA . PRO C 1 74 ? -2.772 37.821 -28.676 1.00 11.74 74 PRO C CA 1
ATOM 7616 C C . PRO C 1 74 ? -2.803 36.420 -29.268 1.00 12.46 74 PRO C C 1
ATOM 7617 O O . PRO C 1 74 ? -2.154 36.178 -30.287 1.00 12.67 74 PRO C O 1
ATOM 7621 N N . GLY C 1 75 ? -3.540 35.517 -28.612 1.00 12.72 75 GLY C N 1
ATOM 7622 C CA . GLY C 1 75 ? -3.731 34.155 -29.089 1.00 12.24 75 GLY C CA 1
ATOM 7623 C C . GLY C 1 75 ? -3.004 33.134 -28.248 1.00 12.16 75 GLY C C 1
ATOM 7624 O O . GLY C 1 75 ? -3.143 31.941 -28.480 1.00 11.99 75 GLY C O 1
ATOM 7625 N N . ASP C 1 76 ? -2.231 33.616 -27.275 1.00 12.38 76 ASP C N 1
ATOM 7626 C CA . ASP C 1 76 ? -1.439 32.781 -26.354 1.00 12.18 76 ASP C CA 1
ATOM 7627 C C . ASP C 1 76 ? -2.257 32.118 -25.287 1.00 11.88 76 ASP C C 1
ATOM 7628 O O . ASP C 1 76 ? -3.280 32.647 -24.844 1.00 11.49 76 ASP C O 1
ATOM 7633 N N . LEU C 1 77 ? -1.773 30.957 -24.861 1.00 11.73 77 LEU C N 1
ATOM 7634 C CA . LEU C 1 77 ? -2.202 30.368 -23.613 1.00 11.62 77 LEU C CA 1
ATOM 7635 C C . LEU C 1 77 ? -1.303 30.953 -22.501 1.00 11.89 77 LEU C C 1
ATOM 7636 O O . LEU C 1 77 ? -0.064 30.928 -22.612 1.00 11.58 77 LEU C O 1
ATOM 7641 N N . PHE C 1 78 ? -1.926 31.534 -21.467 1.00 11.81 78 PHE C N 1
ATOM 7642 C CA . PHE C 1 78 ? -1.188 31.970 -20.300 1.00 11.73 78 PHE C CA 1
ATOM 7643 C C . PHE C 1 78 ? -1.199 30.853 -19.280 1.00 12.40 78 PHE C C 1
ATOM 7644 O O . PHE C 1 78 ? -2.264 30.449 -18.788 1.00 12.72 78 PHE C O 1
ATOM 7652 N N . ALA C 1 79 ? -0.005 30.336 -19.003 1.00 12.74 79 ALA C N 1
ATOM 7653 C CA . ALA C 1 79 ? 0.200 29.410 -17.914 1.00 13.02 79 ALA C CA 1
ATOM 7654 C C . ALA C 1 79 ? 0.429 30.234 -16.625 1.00 13.32 79 ALA C C 1
ATOM 7655 O O . ALA C 1 79 ? 1.505 30.848 -16.428 1.00 13.87 79 ALA C O 1
ATOM 7657 N N . ALA C 1 80 ? -0.608 30.286 -15.782 1.00 12.79 80 ALA C N 1
ATOM 7658 C CA . ALA C 1 80 ? -0.535 30.891 -14.461 1.00 11.87 80 ALA C CA 1
ATOM 7659 C C . ALA C 1 80 ? -0.021 29.854 -13.454 1.00 11.71 80 ALA C C 1
ATOM 7660 O O . ALA C 1 80 ? -0.786 29.007 -12.977 1.00 11.98 80 ALA C O 1
ATOM 7662 N N . LEU C 1 81 ? 1.264 29.919 -13.118 1.00 11.27 81 LEU C N 1
ATOM 7663 C CA . LEU C 1 81 ? 1.867 28.880 -12.264 1.00 11.16 81 LEU C CA 1
ATOM 7664 C C . LEU C 1 81 ? 2.077 29.304 -10.822 1.00 11.16 81 LEU C C 1
ATOM 7665 O O . LEU C 1 81 ? 2.176 30.493 -10.517 1.00 10.63 81 LEU C O 1
ATOM 7670 N N . THR C 1 82 ? 2.153 28.324 -9.925 1.00 11.49 82 THR C N 1
ATOM 7671 C CA . THR C 1 82 ? 2.529 28.647 -8.552 1.00 11.26 82 THR C CA 1
ATOM 7672 C C . THR C 1 82 ? 4.053 28.608 -8.484 1.00 11.37 82 THR C C 1
ATOM 7673 O O . THR C 1 82 ? 4.687 27.797 -9.169 1.00 11.37 82 THR C O 1
ATOM 7677 N N . GLY C 1 83 ? 4.636 29.491 -7.684 1.00 11.20 83 GLY C N 1
ATOM 7678 C CA . GLY C 1 83 ? 6.085 29.577 -7.602 1.00 11.83 83 GLY C CA 1
ATOM 7679 C C . GLY C 1 83 ? 6.529 29.872 -6.190 1.00 12.35 83 GLY C C 1
ATOM 7680 O O . GLY C 1 83 ? 5.706 30.039 -5.297 1.00 12.51 83 GLY C O 1
ATOM 7681 N N . SER C 1 84 ? 7.838 29.944 -5.984 1.00 12.52 84 SER C N 1
ATOM 7682 C CA . SER C 1 84 ? 8.391 30.204 -4.668 1.00 12.10 84 SER C CA 1
ATOM 7683 C C . SER C 1 84 ? 8.024 31.561 -4.169 1.00 11.85 84 SER C C 1
ATOM 7684 O O . SER C 1 84 ? 7.941 31.754 -2.970 1.00 12.59 84 SER C O 1
ATOM 7687 N N . THR C 1 85 ? 7.814 32.515 -5.060 1.00 11.50 85 THR C N 1
ATOM 7688 C CA . THR C 1 85 ? 7.642 33.888 -4.577 1.00 11.62 85 THR C CA 1
ATOM 7689 C C . THR C 1 85 ? 6.243 34.503 -4.793 1.00 11.35 85 THR C C 1
ATOM 7690 O O . THR C 1 85 ? 5.887 35.452 -4.119 1.00 11.31 85 THR C O 1
ATOM 7694 N N . THR C 1 86 ? 5.457 33.942 -5.709 1.00 11.32 86 THR C N 1
ATOM 7695 C CA . THR C 1 86 ? 4.067 34.380 -5.944 1.00 11.08 86 THR C CA 1
ATOM 7696 C C . THR C 1 86 ? 3.303 33.366 -6.789 1.00 10.96 86 THR C C 1
ATOM 7697 O O . THR C 1 86 ? 3.807 32.270 -7.058 1.00 10.97 86 THR C O 1
ATOM 7701 N N . HIS C 1 87 ? 2.088 33.729 -7.195 1.00 10.78 87 HIS C N 1
ATOM 7702 C CA . HIS C 1 87 ? 1.312 32.887 -8.095 1.00 11.30 87 HIS C CA 1
ATOM 7703 C C . HIS C 1 87 ? 0.905 33.640 -9.362 1.00 11.39 87 HIS C C 1
ATOM 7704 O O . HIS C 1 87 ? 0.271 34.692 -9.296 1.00 11.51 87 HIS C O 1
ATOM 7711 N N . GLY C 1 88 ? 1.263 33.088 -10.513 1.00 11.47 88 GLY C N 1
ATOM 7712 C CA . GLY C 1 88 ? 0.937 33.694 -11.788 1.00 12.08 88 GLY C CA 1
ATOM 7713 C C . GLY C 1 88 ? -0.533 33.997 -12.009 1.00 12.49 88 GLY C C 1
ATOM 7714 O O . GLY C 1 88 ? -0.871 34.869 -12.806 1.00 13.43 88 GLY C O 1
ATOM 7715 N N . ALA C 1 89 ? -1.422 33.283 -11.330 1.00 12.24 89 ALA C N 1
ATOM 7716 C CA . ALA C 1 89 ? -2.849 33.554 -11.484 1.00 12.14 89 ALA C CA 1
ATOM 7717 C C . ALA C 1 89 ? -3.231 34.979 -11.034 1.00 11.93 89 ALA C C 1
ATOM 7718 O O . ALA C 1 89 ? -4.250 35.517 -11.463 1.00 12.26 89 ALA C O 1
ATOM 7720 N N . ARG C 1 90 ? -2.407 35.587 -10.181 1.00 11.28 90 ARG C N 1
ATOM 7721 C CA . ARG C 1 90 ? -2.613 36.972 -9.772 1.00 10.70 90 ARG C CA 1
ATOM 7722 C C . ARG C 1 90 ? -2.366 37.951 -10.914 1.00 9.42 90 ARG C C 1
ATOM 7723 O O . ARG C 1 90 ? -2.676 39.116 -10.775 1.00 9.61 90 ARG C O 1
ATOM 7731 N N . HIS C 1 91 ? -1.813 37.489 -12.033 1.00 7.75 91 HIS C N 1
ATOM 7732 C CA . HIS C 1 91 ? -1.532 38.360 -13.168 1.00 6.36 91 HIS C CA 1
ATOM 7733 C C . HIS C 1 91 ? -2.410 38.070 -14.373 1.00 5.84 91 HIS C C 1
ATOM 7734 O O . HIS C 1 91 ? -2.141 38.527 -15.478 1.00 5.20 91 HIS C O 1
ATOM 7741 N N . VAL C 1 92 ? -3.479 37.321 -14.141 1.00 5.96 92 VAL C N 1
ATOM 7742 C CA . VAL C 1 92 ? -4.406 36.896 -15.189 1.00 6.38 92 VAL C CA 1
ATOM 7743 C C . VAL C 1 92 ? -5.072 38.079 -15.903 1.00 6.83 92 VAL C C 1
ATOM 7744 O O . VAL C 1 92 ? -5.151 38.095 -17.137 1.00 7.18 92 VAL C O 1
ATOM 7748 N N . GLY C 1 93 ? -5.527 39.071 -15.137 1.00 6.97 93 GLY C N 1
ATOM 7749 C CA . GLY C 1 93 ? -6.059 40.288 -15.711 1.00 6.89 93 GLY C CA 1
ATOM 7750 C C . GLY C 1 93 ? -5.135 40.872 -16.761 1.00 7.23 93 GLY C C 1
ATOM 7751 O O . GLY C 1 93 ? -5.569 41.207 -17.858 1.00 6.85 93 GLY C O 1
ATOM 7752 N N . ASP C 1 94 ? -3.853 40.971 -16.422 1.00 7.97 94 ASP C N 1
ATOM 7753 C CA . ASP C 1 94 ? -2.855 41.564 -17.310 1.00 8.88 94 ASP C CA 1
ATOM 7754 C C . ASP C 1 94 ? -2.679 40.745 -18.564 1.00 8.48 94 ASP C C 1
ATOM 7755 O O . ASP C 1 94 ? -2.662 41.305 -19.656 1.00 9.17 94 ASP C O 1
ATOM 7760 N N . ALA C 1 95 ? -2.562 39.428 -18.407 1.00 7.64 95 ALA C N 1
ATOM 7761 C CA . ALA C 1 95 ? -2.562 38.513 -19.542 1.00 6.72 95 ALA C CA 1
ATOM 7762 C C . ALA C 1 95 ? -3.812 38.676 -20.430 1.00 6.16 95 ALA C C 1
ATOM 7763 O O . ALA C 1 95 ? -3.699 38.761 -21.651 1.00 6.02 95 ALA C O 1
ATOM 7765 N N . ILE C 1 96 ? -4.996 38.725 -19.826 1.00 5.43 96 ILE C N 1
ATOM 7766 C CA . ILE C 1 96 ? -6.214 38.800 -20.624 1.00 5.41 96 ILE C CA 1
ATOM 7767 C C . ILE C 1 96 ? -6.209 40.057 -21.502 1.00 5.23 96 ILE C C 1
ATOM 7768 O O . ILE C 1 96 ? -6.651 40.033 -22.645 1.00 4.95 96 ILE C O 1
ATOM 7773 N N . ALA C 1 97 ? -5.660 41.136 -20.960 1.00 5.15 97 ALA C N 1
ATOM 7774 C CA . ALA C 1 97 ? -5.635 42.426 -21.625 1.00 4.78 97 ALA C CA 1
ATOM 7775 C C . ALA C 1 97 ? -4.625 42.462 -22.754 1.00 4.74 97 ALA C C 1
ATOM 7776 O O . ALA C 1 97 ? -4.775 43.224 -23.697 1.00 5.07 97 ALA C O 1
ATOM 7778 N N . ARG C 1 98 ? -3.590 41.647 -22.662 1.00 5.33 98 ARG C N 1
ATOM 7779 C CA . ARG C 1 98 ? -2.585 41.598 -23.710 1.00 6.18 98 ARG C CA 1
ATOM 7780 C C . ARG C 1 98 ? -3.004 40.637 -24.834 1.00 7.26 98 ARG C C 1
ATOM 7781 O O . ARG C 1 98 ? -2.247 40.430 -25.783 1.00 8.41 98 ARG C O 1
ATOM 7789 N N . GLY C 1 99 ? -4.204 40.054 -24.732 1.00 7.80 99 GLY C N 1
ATOM 7790 C CA . GLY C 1 99 ? -4.781 39.232 -25.800 1.00 8.02 99 GLY C CA 1
ATOM 7791 C C . GLY C 1 99 ? -4.847 37.719 -25.595 1.00 8.95 99 GLY C C 1
ATOM 7792 O O . GLY C 1 99 ? -5.258 37.002 -26.500 1.00 8.64 99 GLY C O 1
ATOM 7793 N N . ALA C 1 100 ? -4.451 37.226 -24.417 1.00 9.72 100 ALA C N 1
ATOM 7794 C CA . ALA C 1 100 ? -4.450 35.794 -24.116 1.00 10.03 100 ALA C CA 1
ATOM 7795 C C . ALA C 1 100 ? -5.816 35.176 -24.392 1.00 10.79 100 ALA C C 1
ATOM 7796 O O . ALA C 1 100 ? -6.826 35.717 -23.989 1.00 11.29 100 ALA C O 1
ATOM 7798 N N . VAL C 1 101 ? -5.852 34.046 -25.087 1.00 11.73 101 VAL C N 1
ATOM 7799 C CA . VAL C 1 101 ? -7.127 33.416 -25.448 1.00 12.16 101 VAL C CA 1
ATOM 7800 C C . VAL C 1 101 ? -7.646 32.533 -24.345 1.00 12.72 101 VAL C C 1
ATOM 7801 O O . VAL C 1 101 ? -8.820 32.179 -24.362 1.00 13.78 101 VAL C O 1
ATOM 7805 N N . ALA C 1 102 ? -6.777 32.153 -23.411 1.00 13.10 102 ALA C N 1
ATOM 7806 C CA . ALA C 1 102 ? -7.123 31.180 -22.372 1.00 13.55 102 ALA C CA 1
ATOM 7807 C C . ALA C 1 102 ? -6.030 31.058 -21.325 1.00 13.88 102 ALA C C 1
ATOM 7808 O O . ALA C 1 102 ? -4.904 31.508 -21.535 1.00 14.14 102 ALA C O 1
ATOM 7810 N N . VAL C 1 103 ? -6.375 30.438 -20.201 1.00 14.31 103 VAL C N 1
ATOM 7811 C CA . VAL C 1 103 ? -5.480 30.309 -19.060 1.00 14.94 103 VAL C CA 1
ATOM 7812 C C . VAL C 1 103 ? -5.350 28.841 -18.606 1.00 15.30 103 VAL C C 1
ATOM 7813 O O . VAL C 1 103 ? -6.351 28.101 -18.579 1.00 15.72 103 VAL C O 1
ATOM 7817 N N . LEU C 1 104 ? -4.127 28.436 -18.246 1.00 15.10 104 LEU C N 1
ATOM 7818 C CA . LEU C 1 104 ? -3.852 27.099 -17.708 1.00 15.07 104 LEU C CA 1
ATOM 7819 C C . LEU C 1 104 ? -3.245 27.264 -16.325 1.00 15.52 104 LEU C C 1
ATOM 7820 O O . LEU C 1 104 ? -2.166 27.827 -16.195 1.00 16.37 104 LEU C O 1
ATOM 7825 N N . THR C 1 105 ? -3.922 26.765 -15.297 1.00 15.46 105 THR C N 1
ATOM 7826 C CA . THR C 1 105 ? -3.470 26.939 -13.928 1.00 15.09 105 THR C CA 1
ATOM 7827 C C . THR C 1 105 ? -3.847 25.716 -13.100 1.00 15.80 105 THR C C 1
ATOM 7828 O O . THR C 1 105 ? -4.460 24.781 -13.631 1.00 16.02 105 THR C O 1
ATOM 7832 N N . ASP C 1 106 ? -3.498 25.735 -11.806 1.00 15.81 106 ASP C N 1
ATOM 7833 C CA . ASP C 1 106 ? -3.863 24.671 -10.870 1.00 15.26 106 ASP C CA 1
ATOM 7834 C C . ASP C 1 106 ? -5.041 25.073 -9.979 1.00 15.26 106 ASP C C 1
ATOM 7835 O O . ASP C 1 106 ? -5.564 26.198 -10.122 1.00 15.58 106 ASP C O 1
ATOM 7840 N N . PRO C 1 107 ? -5.487 24.156 -9.071 1.00 14.51 107 PRO C N 1
ATOM 7841 C CA . PRO C 1 107 ? -6.518 24.541 -8.117 1.00 13.76 107 PRO C CA 1
ATOM 7842 C C . PRO C 1 107 ? -6.234 25.832 -7.352 1.00 13.24 107 PRO C C 1
ATOM 7843 O O . PRO C 1 107 ? -7.155 26.570 -7.097 1.00 13.03 107 PRO C O 1
ATOM 7847 N N . ALA C 1 108 ? -4.980 26.107 -7.008 1.00 13.33 108 ALA C N 1
ATOM 7848 C CA . ALA C 1 108 ? -4.652 27.320 -6.266 1.00 13.52 108 ALA C CA 1
ATOM 7849 C C . ALA C 1 108 ? -4.857 28.518 -7.158 1.00 13.96 108 ALA C C 1
ATOM 7850 O O . ALA C 1 108 ? -5.288 29.575 -6.705 1.00 14.73 108 ALA C O 1
ATOM 7852 N N . GLY C 1 109 ? -4.567 28.350 -8.438 1.00 14.15 109 GLY C N 1
ATOM 7853 C CA . GLY C 1 109 ? -4.878 29.376 -9.423 1.00 13.92 109 GLY C CA 1
ATOM 7854 C C . GLY C 1 109 ? -6.356 29.731 -9.512 1.00 13.82 109 GLY C C 1
ATOM 7855 O O . GLY C 1 109 ? -6.701 30.912 -9.582 1.00 13.66 109 GLY C O 1
ATOM 7856 N N . VAL C 1 110 ? -7.240 28.730 -9.515 1.00 13.67 110 VAL C N 1
ATOM 7857 C CA . VAL C 1 110 ? -8.657 29.047 -9.594 1.00 13.65 110 VAL C CA 1
ATOM 7858 C C . VAL C 1 110 ? -9.116 29.821 -8.355 1.00 14.14 110 VAL C C 1
ATOM 7859 O O . VAL C 1 110 ? -9.968 30.713 -8.447 1.00 14.58 110 VAL C O 1
ATOM 7863 N N . ALA C 1 111 ? -8.523 29.506 -7.206 1.00 14.33 111 ALA C N 1
ATOM 7864 C CA . ALA C 1 111 ? -8.784 30.238 -5.981 1.00 14.48 111 ALA C CA 1
ATOM 7865 C C . ALA C 1 111 ? -8.455 31.723 -6.157 1.00 14.75 111 ALA C C 1
ATOM 7866 O O . ALA C 1 111 ? -9.262 32.570 -5.812 1.00 14.53 111 ALA C O 1
ATOM 7868 N N . GLU C 1 112 ? -7.286 32.032 -6.718 1.00 15.53 112 GLU C N 1
ATOM 7869 C CA . GLU C 1 112 ? -6.856 33.424 -6.910 1.00 16.19 112 GLU C CA 1
ATOM 7870 C C . GLU C 1 112 ? -7.731 34.124 -7.899 1.00 16.22 112 GLU C C 1
ATOM 7871 O O . GLU C 1 112 ? -8.037 35.292 -7.724 1.00 17.13 112 GLU C O 1
ATOM 7877 N N . ILE C 1 113 ? -8.133 33.426 -8.949 1.00 16.21 113 ILE C N 1
ATOM 7878 C CA . ILE C 1 113 ? -8.967 34.051 -9.980 1.00 16.08 113 ILE C CA 1
ATOM 7879 C C . ILE C 1 113 ? -10.368 34.335 -9.453 1.00 16.01 113 ILE C C 1
ATOM 7880 O O . ILE C 1 113 ? -11.045 35.230 -9.948 1.00 15.57 113 ILE C O 1
ATOM 7885 N N . ALA C 1 114 ? -10.745 33.603 -8.398 1.00 16.36 114 ALA C N 1
ATOM 7886 C CA . ALA C 1 114 ? -12.127 33.527 -7.885 1.00 16.36 114 ALA C CA 1
ATOM 7887 C C . ALA C 1 114 ? -13.054 33.139 -9.034 1.00 16.48 114 ALA C C 1
ATOM 7888 O O . ALA C 1 114 ? -12.776 32.144 -9.752 1.00 16.60 114 ALA C O 1
ATOM 7890 N N . GLY C 1 115 ? -14.117 33.926 -9.225 1.00 15.90 115 GLY C N 1
ATOM 7891 C CA . GLY C 1 115 ? -15.054 33.700 -10.309 1.00 15.64 115 GLY C CA 1
ATOM 7892 C C . GLY C 1 115 ? -14.498 34.148 -11.640 1.00 15.63 115 GLY C C 1
ATOM 7893 O O . GLY C 1 115 ? -13.294 34.101 -11.872 1.00 16.20 115 GLY C O 1
ATOM 7894 N N . ARG C 1 116 ? -15.386 34.617 -12.504 1.00 15.43 116 ARG C N 1
ATOM 7895 C CA . ARG C 1 116 ? -15.082 34.916 -13.906 1.00 14.94 116 ARG C CA 1
ATOM 7896 C C . ARG C 1 116 ? -13.771 35.651 -14.256 1.00 14.48 116 ARG C C 1
ATOM 7897 O O . ARG C 1 116 ? -13.542 36.812 -13.850 1.00 13.81 116 ARG C O 1
ATOM 7899 N N . ALA C 1 117 ? -12.927 34.942 -15.008 1.00 13.28 117 ALA C N 1
ATOM 7900 C CA . ALA C 1 117 ? -12.002 35.566 -15.911 1.00 12.25 117 ALA C CA 1
ATOM 7901 C C . ALA C 1 117 ? -12.774 35.612 -17.232 1.00 11.84 117 ALA C C 1
ATOM 7902 O O . ALA C 1 117 ? -13.672 34.804 -17.452 1.00 11.59 117 ALA C O 1
ATOM 7904 N N . ALA C 1 118 ? -12.458 36.566 -18.103 1.00 11.69 118 ALA C N 1
ATOM 7905 C CA . ALA C 1 118 ? -13.158 36.668 -19.391 1.00 11.43 118 ALA C CA 1
ATOM 7906 C C . ALA C 1 118 ? -12.814 35.562 -20.411 1.00 10.99 118 ALA C C 1
ATOM 7907 O O . ALA C 1 118 ? -13.417 35.471 -21.466 1.00 11.24 118 ALA C O 1
ATOM 7909 N N . VAL C 1 119 ? -11.849 34.721 -20.098 1.00 10.76 119 VAL C N 1
ATOM 7910 C CA . VAL C 1 119 ? -11.470 33.654 -21.006 1.00 10.68 119 VAL C CA 1
ATOM 7911 C C . VAL C 1 119 ? -11.573 32.291 -20.314 1.00 11.19 119 VAL C C 1
ATOM 7912 O O . VAL C 1 119 ? -11.653 32.233 -19.084 1.00 10.93 119 VAL C O 1
ATOM 7916 N N . PRO C 1 120 ? -11.580 31.188 -21.102 1.00 11.52 120 PRO C N 1
ATOM 7917 C CA . PRO C 1 120 ? -11.579 29.838 -20.529 1.00 11.46 120 PRO C CA 1
ATOM 7918 C C . PRO C 1 120 ? -10.400 29.593 -19.608 1.00 11.40 120 PRO C C 1
ATOM 7919 O O . PRO C 1 120 ? -9.265 29.877 -19.965 1.00 11.65 120 PRO C O 1
ATOM 7923 N N . VAL C 1 121 ? -10.674 29.072 -18.423 1.00 11.78 121 VAL C N 1
ATOM 7924 C CA . VAL C 1 121 ? -9.608 28.659 -17.502 1.00 12.11 121 VAL C CA 1
ATOM 7925 C C . VAL C 1 121 ? -9.478 27.122 -17.425 1.00 12.38 121 VAL C C 1
ATOM 7926 O O . VAL C 1 121 ? -10.411 26.417 -17.008 1.00 12.73 121 VAL C O 1
ATOM 7930 N N . LEU C 1 122 ? -8.322 26.619 -17.838 1.00 12.10 122 LEU C N 1
ATOM 7931 C CA . LEU C 1 122 ? -8.041 25.210 -17.761 1.00 12.52 122 LEU C CA 1
ATOM 7932 C C . LEU C 1 122 ? -7.324 24.878 -16.440 1.00 12.69 122 LEU C C 1
ATOM 7933 O O . LEU C 1 122 ? -6.292 25.460 -16.106 1.00 12.47 122 LEU C O 1
ATOM 7938 N N . VAL C 1 123 ? -7.885 23.939 -15.687 1.00 12.83 123 VAL C N 1
ATOM 7939 C CA . VAL C 1 123 ? -7.315 23.533 -14.413 1.00 12.83 123 VAL C CA 1
ATOM 7940 C C . VAL C 1 123 ? -6.651 22.171 -14.572 1.00 13.41 123 VAL C C 1
ATOM 7941 O O . VAL C 1 123 ? -7.211 21.244 -15.140 1.00 13.41 123 VAL C O 1
ATOM 7945 N N . HIS C 1 124 ? -5.432 22.063 -14.075 1.00 14.14 124 HIS C N 1
ATOM 7946 C CA . HIS C 1 124 ? -4.703 20.808 -14.086 1.00 14.87 124 HIS C CA 1
ATOM 7947 C C . HIS C 1 124 ? -3.999 20.712 -12.751 1.00 14.90 124 HIS C C 1
ATOM 7948 O O . HIS C 1 124 ? -3.463 21.712 -12.290 1.00 15.48 124 HIS C O 1
ATOM 7955 N N . PRO C 1 125 ? -3.996 19.528 -12.108 1.00 14.82 125 PRO C N 1
ATOM 7956 C CA . PRO C 1 125 ? -3.078 19.474 -10.972 1.00 15.43 125 PRO C CA 1
ATOM 7957 C C . PRO C 1 125 ? -1.728 19.496 -11.641 1.00 16.43 125 PRO C C 1
ATOM 7958 O O . PRO C 1 125 ? -1.677 19.199 -12.822 1.00 18.02 125 PRO C O 1
ATOM 7962 N N . ALA C 1 126 ? -0.634 19.845 -10.989 1.00 16.47 126 ALA C N 1
ATOM 7963 C CA . ALA C 1 126 ? 0.655 19.752 -11.731 1.00 16.31 126 ALA C CA 1
ATOM 7964 C C . ALA C 1 126 ? 0.720 20.336 -13.185 1.00 16.19 126 ALA C C 1
ATOM 7965 O O . ALA C 1 126 ? 1.148 19.619 -14.093 1.00 16.08 126 ALA C O 1
ATOM 7967 N N . PRO C 1 127 ? 0.312 21.611 -13.407 1.00 16.27 127 PRO C N 1
ATOM 7968 C CA . PRO C 1 127 ? 0.464 22.215 -14.751 1.00 16.77 127 PRO C CA 1
ATOM 7969 C C . PRO C 1 127 ? 1.899 22.200 -15.285 1.00 17.36 127 PRO C C 1
ATOM 7970 O O . PRO C 1 127 ? 2.138 21.825 -16.418 1.00 17.79 127 PRO C O 1
ATOM 7974 N N . ARG C 1 128 ? 2.847 22.613 -14.462 1.00 18.05 128 ARG C N 1
ATOM 7975 C CA . ARG C 1 128 ? 4.260 22.645 -14.826 1.00 18.27 128 ARG C CA 1
ATOM 7976 C C . ARG C 1 128 ? 4.749 21.302 -15.377 1.00 18.45 128 ARG C C 1
ATOM 7977 O O . ARG C 1 128 ? 5.619 21.248 -16.264 1.00 19.12 128 ARG C O 1
ATOM 7985 N N . GLY C 1 129 ? 4.183 20.211 -14.861 1.00 17.98 129 GLY C N 1
ATOM 7986 C CA . GLY C 1 129 ? 4.579 18.872 -15.307 1.00 17.08 129 GLY C CA 1
ATOM 7987 C C . GLY C 1 129 ? 4.108 18.485 -16.704 1.00 16.20 129 GLY C C 1
ATOM 7988 O O . GLY C 1 129 ? 4.335 17.360 -17.156 1.00 17.00 129 GLY C O 1
ATOM 7989 N N . VAL C 1 130 ? 3.478 19.419 -17.394 1.00 14.89 130 VAL C N 1
ATOM 7990 C CA . VAL C 1 130 ? 2.719 19.121 -18.589 1.00 14.02 130 VAL C CA 1
ATOM 7991 C C . VAL C 1 130 ? 2.787 20.299 -19.554 1.00 13.73 130 VAL C C 1
ATOM 7992 O O . VAL C 1 130 ? 2.423 20.170 -20.729 1.00 13.89 130 VAL C O 1
ATOM 7996 N N . LEU C 1 131 ? 3.258 21.439 -19.038 1.00 12.46 131 LEU C N 1
ATOM 7997 C CA . LEU C 1 131 ? 3.493 22.628 -19.819 1.00 11.60 131 LEU C CA 1
ATOM 7998 C C . LEU C 1 131 ? 4.397 22.422 -21.053 1.00 11.26 131 LEU C C 1
ATOM 7999 O O . LEU C 1 131 ? 4.045 22.834 -22.140 1.00 11.45 131 LEU C O 1
ATOM 8004 N N . GLY C 1 132 ? 5.557 21.796 -20.883 1.00 11.14 132 GLY C N 1
ATOM 8005 C CA . GLY C 1 132 ? 6.469 21.489 -21.996 1.00 11.24 132 GLY C CA 1
ATOM 8006 C C . GLY C 1 132 ? 5.857 20.805 -23.223 1.00 11.41 132 GLY C C 1
ATOM 8007 O O . GLY C 1 132 ? 6.103 21.228 -24.364 1.00 11.82 132 GLY C O 1
ATOM 8008 N N . GLY C 1 133 ? 5.072 19.748 -22.999 1.00 10.79 133 GLY C N 1
ATOM 8009 C CA . GLY C 1 133 ? 4.327 19.100 -24.070 1.00 9.91 133 GLY C CA 1
ATOM 8010 C C . GLY C 1 133 ? 3.311 20.026 -24.723 1.00 9.96 133 GLY C C 1
ATOM 8011 O O . GLY C 1 133 ? 3.188 20.032 -25.960 1.00 9.27 133 GLY C O 1
ATOM 8012 N N . LEU C 1 134 ? 2.586 20.810 -23.909 1.00 9.47 134 LEU C N 1
ATOM 8013 C CA . LEU C 1 134 ? 1.617 21.750 -24.464 1.00 9.69 134 LEU C CA 1
ATOM 8014 C C . LEU C 1 134 ? 2.312 22.718 -25.419 1.00 10.09 134 LEU C C 1
ATOM 8015 O O . LEU C 1 134 ? 1.873 22.881 -26.573 1.00 10.83 134 LEU C O 1
ATOM 8020 N N . ALA C 1 135 ? 3.400 23.329 -24.952 1.00 9.62 135 ALA C N 1
ATOM 8021 C CA . ALA C 1 135 ? 4.183 24.273 -25.746 1.00 9.56 135 ALA C CA 1
ATOM 8022 C C . ALA C 1 135 ? 4.780 23.644 -27.030 1.00 9.64 135 ALA C C 1
ATOM 8023 O O . ALA C 1 135 ? 4.769 24.246 -28.135 1.00 9.11 135 ALA C O 1
ATOM 8025 N N . ALA C 1 136 ? 5.299 22.428 -26.868 1.00 9.11 136 ALA C N 1
ATOM 8026 C CA . ALA C 1 136 ? 5.821 21.676 -27.981 1.00 8.38 136 ALA C CA 1
ATOM 8027 C C . ALA C 1 136 ? 4.708 21.390 -28.986 1.00 8.12 136 ALA C C 1
ATOM 8028 O O . ALA C 1 136 ? 4.957 21.361 -30.185 1.00 8.07 136 ALA C O 1
ATOM 8030 N N . THR C 1 137 ? 3.479 21.198 -28.503 1.00 8.17 137 THR C N 1
ATOM 8031 C CA . THR C 1 137 ? 2.357 20.980 -29.418 1.00 7.94 137 THR C CA 1
ATOM 8032 C C . THR C 1 137 ? 2.031 22.265 -30.176 1.00 7.83 137 THR C C 1
ATOM 8033 O O . THR C 1 137 ? 1.940 22.239 -31.392 1.00 7.52 137 THR C O 1
ATOM 8037 N N . VAL C 1 138 ? 1.887 23.389 -29.483 1.00 7.83 138 VAL C N 1
ATOM 8038 C CA . VAL C 1 138 ? 1.482 24.604 -30.203 1.00 8.01 138 VAL C CA 1
ATOM 8039 C C . VAL C 1 138 ? 2.546 25.151 -31.142 1.00 7.84 138 VAL C C 1
ATOM 8040 O O . VAL C 1 138 ? 2.212 25.812 -32.124 1.00 7.20 138 VAL C O 1
ATOM 8044 N N . TYR C 1 139 ? 3.816 24.877 -30.857 1.00 8.03 139 TYR C N 1
ATOM 8045 C CA . TYR C 1 139 ? 4.868 25.366 -31.755 1.00 8.12 139 TYR C CA 1
ATOM 8046 C C . TYR C 1 139 ? 5.324 24.386 -32.811 1.00 8.34 139 TYR C C 1
ATOM 8047 O O . TYR C 1 139 ? 6.399 24.553 -33.369 1.00 9.06 139 TYR C O 1
ATOM 8056 N N . GLY C 1 140 ? 4.493 23.394 -33.109 1.00 8.27 140 GLY C N 1
ATOM 8057 C CA . GLY C 1 140 ? 4.737 22.461 -34.204 1.00 8.21 140 GLY C CA 1
ATOM 8058 C C . GLY C 1 140 ? 5.913 21.513 -33.984 1.00 8.63 140 GLY C C 1
ATOM 8059 O O . GLY C 1 140 ? 6.513 20.999 -34.961 1.00 8.77 140 GLY C O 1
ATOM 8060 N N . HIS C 1 141 ? 6.233 21.260 -32.714 1.00 8.39 141 HIS C N 1
ATOM 8061 C CA . HIS C 1 141 ? 7.308 20.342 -32.341 1.00 8.90 141 HIS C CA 1
ATOM 8062 C C . HIS C 1 141 ? 8.586 20.681 -33.088 1.00 10.15 141 HIS C C 1
ATOM 8063 O O . HIS C 1 141 ? 9.105 19.839 -33.844 1.00 10.57 141 HIS C O 1
ATOM 8070 N N . PRO C 1 142 ? 9.100 21.908 -32.880 1.00 10.76 142 PRO C N 1
ATOM 8071 C CA . PRO C 1 142 ? 10.283 22.366 -33.579 1.00 11.59 142 PRO C CA 1
ATOM 8072 C C . PRO C 1 142 ? 11.488 21.442 -33.390 1.00 12.72 142 PRO C C 1
ATOM 8073 O O . PRO C 1 142 ? 12.335 21.377 -34.284 1.00 13.84 142 PRO C O 1
ATOM 8077 N N . SER C 1 143 ? 11.579 20.736 -32.262 1.00 13.14 143 SER C N 1
ATOM 8078 C CA . SER C 1 143 ? 12.788 19.978 -32.005 1.00 13.98 143 SER C CA 1
ATOM 8079 C C . SER C 1 143 ? 12.824 18.669 -32.779 1.00 14.39 143 SER C C 1
ATOM 8080 O O . SER C 1 143 ? 13.810 17.945 -32.723 1.00 15.02 143 SER C O 1
ATOM 8083 N N . GLU C 1 144 ? 11.760 18.381 -33.513 1.00 14.80 144 GLU C N 1
ATOM 8084 C CA . GLU C 1 144 ? 11.764 17.280 -34.463 1.00 16.01 144 GLU C CA 1
ATOM 8085 C C . GLU C 1 144 ? 12.213 17.713 -35.851 1.00 15.10 144 GLU C C 1
ATOM 8086 O O . GLU C 1 144 ? 12.181 16.928 -36.820 1.00 16.00 144 GLU C O 1
ATOM 8092 N N . ARG C 1 145 ? 12.618 18.965 -35.950 1.00 13.49 145 ARG C N 1
ATOM 8093 C CA . ARG C 1 145 ? 13.006 19.533 -37.202 1.00 12.11 145 ARG C CA 1
ATOM 8094 C C . ARG C 1 145 ? 14.374 20.123 -37.048 1.00 11.79 145 ARG C C 1
ATOM 8095 O O . ARG C 1 145 ? 14.831 20.849 -37.907 1.00 11.62 145 ARG C O 1
ATOM 8103 N N . LEU C 1 146 ? 15.022 19.817 -35.931 1.00 11.98 146 LEU C N 1
ATOM 8104 C CA . LEU C 1 146 ? 16.352 20.330 -35.626 1.00 11.85 146 LEU C CA 1
ATOM 8105 C C . LEU C 1 146 ? 17.166 19.224 -35.047 1.00 11.71 146 LEU C C 1
ATOM 8106 O O . LEU C 1 146 ? 16.609 18.211 -34.681 1.00 12.48 146 LEU C O 1
ATOM 8111 N N . THR C 1 147 ? 18.474 19.404 -34.968 1.00 11.92 147 THR C N 1
ATOM 8112 C CA . THR C 1 147 ? 19.299 18.498 -34.184 1.00 12.64 147 THR C CA 1
ATOM 8113 C C . THR C 1 147 ? 19.620 19.263 -32.905 1.00 13.03 147 THR C C 1
ATOM 8114 O O . THR C 1 147 ? 20.327 20.272 -32.943 1.00 14.03 147 THR C O 1
ATOM 8118 N N . VAL C 1 148 ? 19.053 18.817 -31.789 1.00 12.63 148 VAL C N 1
ATOM 8119 C CA . VAL C 1 148 ? 19.263 19.495 -30.534 1.00 12.20 148 VAL C CA 1
ATOM 8120 C C . VAL C 1 148 ? 20.290 18.719 -29.721 1.00 12.40 148 VAL C C 1
ATOM 8121 O O . VAL C 1 148 ? 20.178 17.505 -29.527 1.00 12.64 148 VAL C O 1
ATOM 8125 N N . ILE C 1 149 ? 21.320 19.425 -29.280 1.00 12.66 149 ILE C N 1
ATOM 8126 C CA . ILE C 1 149 ? 22.368 18.827 -28.473 1.00 12.63 149 ILE C CA 1
ATOM 8127 C C . ILE C 1 149 ? 22.264 19.432 -27.087 1.00 13.13 149 ILE C C 1
ATOM 8128 O O . ILE C 1 149 ? 22.318 20.668 -26.948 1.00 12.58 149 ILE C O 1
ATOM 8133 N N . GLY C 1 150 ? 22.078 18.566 -26.081 1.00 13.62 150 GLY C N 1
ATOM 8134 C CA . GLY C 1 150 ? 21.948 18.999 -24.672 1.00 14.34 150 GLY C CA 1
ATOM 8135 C C . GLY C 1 150 ? 23.168 18.642 -23.833 1.00 14.72 150 GLY C C 1
ATOM 8136 O O . GLY C 1 150 ? 23.614 17.487 -23.821 1.00 15.78 150 GLY C O 1
ATOM 8137 N N . ILE C 1 151 ? 23.733 19.621 -23.138 1.00 14.13 151 ILE C N 1
ATOM 8138 C CA . ILE C 1 151 ? 24.940 19.366 -22.354 1.00 13.60 151 ILE C CA 1
ATOM 8139 C C . ILE C 1 151 ? 24.673 19.684 -20.886 1.00 12.99 151 ILE C C 1
ATOM 8140 O O . ILE C 1 151 ? 24.284 20.799 -20.529 1.00 12.04 151 ILE C O 1
ATOM 8145 N N . THR C 1 152 ? 24.861 18.673 -20.047 1.00 12.54 152 THR C N 1
ATOM 8146 C CA . THR C 1 152 ? 24.661 18.812 -18.625 1.00 11.82 152 THR C CA 1
ATOM 8147 C C . THR C 1 152 ? 25.949 18.481 -17.832 1.00 12.10 152 THR C C 1
ATOM 8148 O O . THR C 1 152 ? 26.919 17.936 -18.369 1.00 11.45 152 THR C O 1
ATOM 8152 N N . GLY C 1 153 ? 25.944 18.834 -16.551 1.00 12.66 153 GLY C N 1
ATOM 8153 C CA . GLY C 1 153 ? 27.096 18.615 -15.684 1.00 13.10 153 GLY C CA 1
ATOM 8154 C C . GLY C 1 153 ? 27.359 19.814 -14.789 1.00 13.36 153 GLY C C 1
ATOM 8155 O O . GLY C 1 153 ? 26.918 20.941 -15.103 1.00 13.49 153 GLY C O 1
ATOM 8156 N N . THR C 1 154 ? 28.068 19.586 -13.679 1.00 12.81 154 THR C N 1
ATOM 8157 C CA . THR C 1 154 ? 28.366 20.670 -12.750 1.00 12.79 154 THR C CA 1
ATOM 8158 C C . THR C 1 154 ? 29.179 21.809 -13.407 1.00 12.62 154 THR C C 1
ATOM 8159 O O . THR C 1 154 ? 28.783 22.977 -13.310 1.00 12.49 154 THR C O 1
ATOM 8163 N N . SER C 1 155 ? 30.269 21.458 -14.098 1.00 12.15 155 SER C N 1
ATOM 8164 C CA . SER C 1 155 ? 31.144 22.428 -14.755 1.00 11.94 155 SER C CA 1
ATOM 8165 C C . SER C 1 155 ? 31.286 22.132 -16.222 1.00 11.79 155 SER C C 1
ATOM 8166 O O . SER C 1 155 ? 31.099 21.008 -16.654 1.00 11.56 155 SER C O 1
ATOM 8169 N N . GLY C 1 156 ? 31.671 23.149 -16.983 1.00 12.14 156 GLY C N 1
ATOM 8170 C CA . GLY C 1 156 ? 32.081 22.973 -18.367 1.00 12.24 156 GLY C CA 1
ATOM 8171 C C . GLY C 1 156 ? 30.968 22.914 -19.395 1.00 12.53 156 GLY C C 1
ATOM 8172 O O . GLY C 1 156 ? 31.265 22.700 -20.571 1.00 12.70 156 GLY C O 1
ATOM 8173 N N . LYS C 1 157 ? 29.706 23.098 -18.972 1.00 12.31 157 LYS C N 1
ATOM 8174 C CA . LYS C 1 157 ? 28.578 23.153 -19.904 1.00 11.95 157 LYS C CA 1
ATOM 8175 C C . LYS C 1 157 ? 28.736 24.296 -20.899 1.00 11.80 157 LYS C C 1
ATOM 8176 O O . LYS C 1 157 ? 28.617 24.082 -22.101 1.00 12.29 157 LYS C O 1
ATOM 8182 N N . THR C 1 158 ? 29.005 25.503 -20.414 1.00 11.32 158 THR C N 1
ATOM 8183 C CA . THR C 1 158 ? 29.195 26.650 -21.321 1.00 11.41 158 THR C CA 1
ATOM 8184 C C . THR C 1 158 ? 30.324 26.444 -22.319 1.00 11.06 158 THR C C 1
ATOM 8185 O O . THR C 1 158 ? 30.106 26.546 -23.508 1.00 11.07 158 THR C O 1
ATOM 8189 N N . THR C 1 159 ? 31.520 26.152 -21.825 1.00 11.05 159 THR C N 1
ATOM 8190 C CA . THR C 1 159 ? 32.687 25.935 -22.674 1.00 11.01 159 THR C CA 1
ATOM 8191 C C . THR C 1 159 ? 32.424 24.826 -23.716 1.00 11.02 159 THR C C 1
ATOM 8192 O O . THR C 1 159 ? 32.769 24.962 -24.906 1.00 11.08 159 THR C O 1
ATOM 8196 N N . THR C 1 160 ? 31.789 23.739 -23.291 1.00 10.67 160 THR C N 1
ATOM 8197 C CA . THR C 1 160 ? 31.535 22.646 -24.219 1.00 9.93 160 THR C CA 1
ATOM 8198 C C . THR C 1 160 ? 30.570 23.131 -25.286 1.00 10.41 160 THR C C 1
ATOM 8199 O O . THR C 1 160 ? 30.832 22.911 -26.459 1.00 11.39 160 THR C O 1
ATOM 8203 N N . THR C 1 161 ? 29.507 23.849 -24.911 1.00 10.36 161 THR C N 1
ATOM 8204 C CA . THR C 1 161 ? 28.559 24.353 -25.917 1.00 9.94 161 THR C CA 1
ATOM 8205 C C . THR C 1 161 ? 29.264 25.313 -26.860 1.00 10.49 161 THR C C 1
ATOM 8206 O O . THR C 1 161 ? 28.963 25.359 -28.051 1.00 10.97 161 THR C O 1
ATOM 8210 N N . TYR C 1 162 ? 30.224 26.066 -26.335 1.00 10.70 162 TYR C N 1
ATOM 8211 C CA . TYR C 1 162 ? 30.973 26.978 -27.175 1.00 10.80 162 TYR C CA 1
ATOM 8212 C C . TYR C 1 162 ? 31.867 26.254 -28.141 1.00 11.30 162 TYR C C 1
ATOM 8213 O O . TYR C 1 162 ? 32.002 26.685 -29.284 1.00 12.04 162 TYR C O 1
ATOM 8222 N N . LEU C 1 163 ? 32.453 25.147 -27.707 1.00 11.45 163 LEU C N 1
ATOM 8223 C CA . LEU C 1 163 ? 33.352 24.413 -28.588 1.00 11.75 163 LEU C CA 1
ATOM 8224 C C . LEU C 1 163 ? 32.572 23.712 -29.696 1.00 11.70 163 LEU C C 1
ATOM 8225 O O . LEU C 1 163 ? 32.997 23.691 -30.854 1.00 12.03 163 LEU C O 1
ATOM 8230 N N . VAL C 1 164 ? 31.426 23.151 -29.333 1.00 11.32 164 VAL C N 1
ATOM 8231 C CA . VAL C 1 164 ? 30.576 22.471 -30.290 1.00 11.00 164 VAL C CA 1
ATOM 8232 C C . VAL C 1 164 ? 30.119 23.474 -31.335 1.00 11.39 164 VAL C C 1
ATOM 8233 O O . VAL C 1 164 ? 30.197 23.204 -32.528 1.00 11.14 164 VAL C O 1
ATOM 8237 N N . GLU C 1 165 ? 29.675 24.644 -30.873 1.00 12.07 165 GLU C N 1
ATOM 8238 C CA . GLU C 1 165 ? 29.163 25.689 -31.762 1.00 12.64 165 GLU C CA 1
ATOM 8239 C C . GLU C 1 165 ? 30.253 26.200 -32.698 1.00 12.24 165 GLU C C 1
ATOM 8240 O O . GLU C 1 165 ? 29.990 26.560 -33.839 1.00 11.99 165 GLU C O 1
ATOM 8246 N N . ALA C 1 166 ? 31.481 26.181 -32.211 1.00 12.38 166 ALA C N 1
ATOM 8247 C CA . ALA C 1 166 ? 32.626 26.597 -32.990 1.00 13.00 166 ALA C CA 1
ATOM 8248 C C . ALA C 1 166 ? 32.929 25.615 -34.122 1.00 13.38 166 ALA C C 1
ATOM 8249 O O . ALA C 1 166 ? 33.215 26.018 -35.265 1.00 13.55 166 ALA C O 1
ATOM 8251 N N . GLY C 1 167 ? 32.879 24.327 -33.787 1.00 13.73 167 GLY C N 1
ATOM 8252 C CA . GLY C 1 167 ? 33.110 23.243 -34.738 1.00 13.99 167 GLY C CA 1
ATOM 8253 C C . GLY C 1 167 ? 32.058 23.226 -35.831 1.00 14.28 167 GLY C C 1
ATOM 8254 O O . GLY C 1 167 ? 32.390 23.177 -37.019 1.00 14.87 167 GLY C O 1
ATOM 8255 N N . LEU C 1 168 ? 30.794 23.279 -35.421 1.00 14.23 168 LEU C N 1
ATOM 8256 C CA . LEU C 1 168 ? 29.648 23.431 -36.327 1.00 14.36 168 LEU C CA 1
ATOM 8257 C C . LEU C 1 168 ? 29.761 24.592 -37.349 1.00 14.67 168 LEU C C 1
ATOM 8258 O O . LEU C 1 168 ? 29.507 24.393 -38.547 1.00 14.10 168 LEU C O 1
ATOM 8263 N N . ARG C 1 169 ? 30.145 25.785 -36.877 1.00 14.83 169 ARG C N 1
ATOM 8264 C CA . ARG C 1 169 ? 30.452 26.899 -37.782 1.00 15.12 169 ARG C CA 1
ATOM 8265 C C . ARG C 1 169 ? 31.542 26.531 -38.751 1.00 14.31 169 ARG C C 1
ATOM 8266 O O . ARG C 1 169 ? 31.403 26.802 -39.932 1.00 14.25 169 ARG C O 1
ATOM 8274 N N . ALA C 1 170 ? 32.625 25.933 -38.253 1.00 13.65 170 ALA C N 1
ATOM 8275 C CA . ALA C 1 170 ? 33.790 25.651 -39.097 1.00 13.52 170 ALA C CA 1
ATOM 8276 C C . ALA C 1 170 ? 33.432 24.692 -40.215 1.00 13.01 170 ALA C C 1
ATOM 8277 O O . ALA C 1 170 ? 33.931 24.800 -41.328 1.00 12.91 170 ALA C O 1
ATOM 8279 N N . ALA C 1 171 ? 32.537 23.769 -39.918 1.00 12.90 171 ALA C N 1
ATOM 8280 C CA . ALA C 1 171 ? 32.029 22.850 -40.931 1.00 13.13 171 ALA C CA 1
ATOM 8281 C C . ALA C 1 171 ? 30.963 23.483 -41.812 1.00 13.13 171 ALA C C 1
ATOM 8282 O O . ALA C 1 171 ? 30.517 22.863 -42.767 1.00 13.16 171 ALA C O 1
ATOM 8284 N N . GLY C 1 172 ? 30.541 24.702 -41.488 1.00 13.12 172 GLY C N 1
ATOM 8285 C CA . GLY C 1 172 ? 29.578 25.410 -42.312 1.00 12.98 172 GLY C CA 1
ATOM 8286 C C . GLY C 1 172 ? 28.135 24.967 -42.122 1.00 13.39 172 GLY C C 1
ATOM 8287 O O . GLY C 1 172 ? 27.309 25.179 -42.986 1.00 13.11 172 GLY C O 1
ATOM 8288 N N . ARG C 1 173 ? 27.824 24.353 -40.989 1.00 14.12 173 ARG C N 1
ATOM 8289 C CA . ARG C 1 173 ? 26.437 24.142 -40.574 1.00 14.89 173 ARG C CA 1
ATOM 8290 C C . ARG C 1 173 ? 25.857 25.430 -40.009 1.00 14.97 173 ARG C C 1
ATOM 8291 O O . ARG C 1 173 ? 26.584 26.251 -39.455 1.00 15.61 173 ARG C O 1
ATOM 8299 N N . VAL C 1 174 ? 24.550 25.616 -40.151 1.00 14.86 174 VAL C N 1
ATOM 8300 C CA . VAL C 1 174 ? 23.876 26.755 -39.536 1.00 14.77 174 VAL C CA 1
ATOM 8301 C C . VAL C 1 174 ? 23.481 26.366 -38.102 1.00 14.71 174 VAL C C 1
ATOM 8302 O O . VAL C 1 174 ? 22.618 25.515 -37.893 1.00 15.22 174 VAL C O 1
ATOM 8306 N N . ALA C 1 175 ? 24.119 26.978 -37.114 1.00 14.55 175 ALA C N 1
ATOM 8307 C CA . ALA C 1 175 ? 23.944 26.557 -35.723 1.00 14.42 175 ALA C CA 1
ATOM 8308 C C . ALA C 1 175 ? 23.242 27.590 -34.856 1.00 14.04 175 ALA C C 1
ATOM 8309 O O . ALA C 1 175 ? 23.171 28.760 -35.191 1.00 14.08 175 ALA C O 1
ATOM 8311 N N . GLY C 1 176 ? 22.721 27.131 -33.732 1.00 13.91 176 GLY C N 1
ATOM 8312 C CA . GLY C 1 176 ? 22.208 28.006 -32.700 1.00 13.77 176 GLY C CA 1
ATOM 8313 C C . GLY C 1 176 ? 22.717 27.533 -31.355 1.00 14.20 176 GLY C C 1
ATOM 8314 O O . GLY C 1 176 ? 22.863 26.326 -31.126 1.00 14.80 176 GLY C O 1
ATOM 8315 N N . LEU C 1 177 ? 23.012 28.476 -30.468 1.00 14.10 177 LEU C N 1
ATOM 8316 C CA . LEU C 1 177 ? 23.489 28.152 -29.133 1.00 13.94 177 LEU C CA 1
ATOM 8317 C C . LEU C 1 177 ? 22.555 28.769 -28.101 1.00 13.77 177 LEU C C 1
ATOM 8318 O O . LEU C 1 177 ? 22.118 29.900 -28.269 1.00 12.99 177 LEU C O 1
ATOM 8323 N N . ILE C 1 178 ? 22.263 28.017 -27.037 1.00 14.11 178 ILE C N 1
ATOM 8324 C CA . ILE C 1 178 ? 21.422 28.495 -25.920 1.00 14.34 178 ILE C CA 1
ATOM 8325 C C . ILE C 1 178 ? 22.130 28.174 -24.613 1.00 14.83 178 ILE C C 1
ATOM 8326 O O . ILE C 1 178 ? 22.421 27.015 -24.361 1.00 15.71 178 ILE C O 1
ATOM 8331 N N . GLY C 1 179 ? 22.410 29.182 -23.789 1.00 15.19 179 GLY C N 1
ATOM 8332 C CA . GLY C 1 179 ? 23.112 28.964 -22.522 1.00 15.79 179 GLY C CA 1
ATOM 8333 C C . GLY C 1 179 ? 23.138 30.211 -21.656 1.00 16.44 179 GLY C C 1
ATOM 8334 O O . GLY C 1 179 ? 22.379 31.152 -21.896 1.00 16.31 179 GLY C O 1
ATOM 8335 N N . THR C 1 180 ? 24.034 30.220 -20.672 1.00 16.77 180 THR C N 1
ATOM 8336 C CA . THR C 1 180 ? 24.050 31.228 -19.615 1.00 17.63 180 THR C CA 1
ATOM 8337 C C . THR C 1 180 ? 24.479 32.604 -20.107 1.00 17.82 180 THR C C 1
ATOM 8338 O O . THR C 1 180 ? 24.091 33.621 -19.534 1.00 17.98 180 THR C O 1
ATOM 8342 N N . ILE C 1 181 ? 25.309 32.636 -21.144 1.00 18.00 181 ILE C N 1
ATOM 8343 C CA . ILE C 1 181 ? 25.822 33.897 -21.679 1.00 17.76 181 ILE C CA 1
ATOM 8344 C C . ILE C 1 181 ? 24.779 34.539 -22.595 1.00 18.18 181 ILE C C 1
ATOM 8345 O O . ILE C 1 181 ? 24.686 35.760 -22.688 1.00 18.28 181 ILE C O 1
ATOM 8350 N N . GLY C 1 182 ? 23.973 33.703 -23.242 1.00 18.69 182 GLY C N 1
ATOM 8351 C CA . GLY C 1 182 ? 22.853 34.178 -24.040 1.00 18.64 182 GLY C CA 1
ATOM 8352 C C . GLY C 1 182 ? 22.495 33.194 -25.126 1.00 18.58 182 GLY C C 1
ATOM 8353 O O . GLY C 1 182 ? 22.859 32.015 -25.062 1.00 18.25 182 GLY C O 1
ATOM 8354 N N . ILE C 1 183 ? 21.773 33.706 -26.114 1.00 18.76 183 ILE C N 1
ATOM 8355 C CA . ILE C 1 183 ? 21.292 32.944 -27.255 1.00 19.04 183 ILE C CA 1
ATOM 8356 C C . ILE C 1 183 ? 22.025 33.445 -28.498 1.00 19.57 183 ILE C C 1
ATOM 8357 O O . ILE C 1 183 ? 22.244 34.649 -28.656 1.00 19.55 183 ILE C O 1
ATOM 8362 N N . ARG C 1 184 ? 22.421 32.510 -29.354 1.00 20.02 184 ARG C N 1
ATOM 8363 C CA . ARG C 1 184 ? 23.116 32.841 -30.569 1.00 20.87 184 ARG C CA 1
ATOM 8364 C C . ARG C 1 184 ? 22.492 32.126 -31.737 1.00 21.27 184 ARG C C 1
ATOM 8365 O O . ARG C 1 184 ? 22.371 30.921 -31.744 1.00 21.32 184 ARG C O 1
ATOM 8373 N N . VAL C 1 185 ? 22.110 32.891 -32.738 1.00 22.52 185 VAL C N 1
ATOM 8374 C CA . VAL C 1 185 ? 21.563 32.336 -33.962 1.00 23.78 185 VAL C CA 1
ATOM 8375 C C . VAL C 1 185 ? 22.023 33.206 -35.114 1.00 24.66 185 VAL C C 1
ATOM 8376 O O . VAL C 1 185 ? 21.851 34.429 -35.090 1.00 24.48 185 VAL C O 1
ATOM 8380 N N . GLY C 1 186 ? 22.655 32.570 -36.096 1.00 25.71 186 GLY C N 1
ATOM 8381 C CA . GLY C 1 186 ? 23.196 33.285 -37.240 1.00 26.78 186 GLY C CA 1
ATOM 8382 C C . GLY C 1 186 ? 23.979 34.506 -36.812 1.00 27.73 186 GLY C C 1
ATOM 8383 O O . GLY C 1 186 ? 24.828 34.441 -35.917 1.00 27.77 186 GLY C O 1
ATOM 8384 N N . GLY C 1 187 ? 23.673 35.634 -37.443 1.00 28.86 187 GLY C N 1
ATOM 8385 C CA . GLY C 1 187 ? 24.367 36.896 -37.162 1.00 29.73 187 GLY C CA 1
ATOM 8386 C C . GLY C 1 187 ? 23.973 37.515 -35.828 1.00 30.32 187 GLY C C 1
ATOM 8387 O O . GLY C 1 187 ? 24.671 38.370 -35.309 1.00 30.50 187 GLY C O 1
ATOM 8388 N N . ALA C 1 188 ? 22.850 37.074 -35.270 1.00 30.99 188 ALA C N 1
ATOM 8389 C CA . ALA C 1 188 ? 22.294 37.657 -34.057 1.00 31.23 188 ALA C CA 1
ATOM 8390 C C . ALA C 1 188 ? 22.826 36.997 -32.785 1.00 31.69 188 ALA C C 1
ATOM 8391 O O . ALA C 1 188 ? 23.105 35.781 -32.737 1.00 31.67 188 ALA C O 1
ATOM 8393 N N . ASP C 1 189 ? 22.957 37.822 -31.753 1.00 31.66 189 ASP C N 1
ATOM 8394 C CA . ASP C 1 189 ? 23.344 37.362 -30.441 1.00 31.66 189 ASP C CA 1
ATOM 8395 C C . ASP C 1 189 ? 22.531 38.155 -29.420 1.00 31.20 189 ASP C C 1
ATOM 8396 O O . ASP C 1 189 ? 22.604 39.370 -29.399 1.00 30.99 189 ASP C O 1
ATOM 8401 N N . LEU C 1 190 ? 21.752 37.459 -28.587 1.00 31.06 190 LEU C N 1
ATOM 8402 C CA . LEU C 1 190 ? 20.823 38.101 -27.639 1.00 30.75 190 LEU C CA 1
ATOM 8403 C C . LEU C 1 190 ? 20.833 37.440 -26.274 1.00 30.21 190 LEU C C 1
ATOM 8404 O O . LEU C 1 190 ? 21.120 36.256 -26.188 1.00 30.52 190 LEU C O 1
ATOM 8409 N N . PRO C 1 191 ? 20.509 38.196 -25.203 1.00 29.82 191 PRO C N 1
ATOM 8410 C CA . PRO C 1 191 ? 20.725 37.691 -23.839 1.00 29.49 191 PRO C CA 1
ATOM 8411 C C . PRO C 1 191 ? 19.577 36.820 -23.332 1.00 29.20 191 PRO C C 1
ATOM 8412 O O . PRO C 1 191 ? 18.510 36.775 -23.966 1.00 29.17 191 PRO C O 1
ATOM 8416 N N . SER C 1 192 ? 19.805 36.147 -22.200 1.00 28.39 192 SER C N 1
ATOM 8417 C CA . SER C 1 192 ? 18.812 35.253 -21.586 1.00 27.53 192 SER C CA 1
ATOM 8418 C C . SER C 1 192 ? 18.785 35.395 -20.062 1.00 26.58 192 SER C C 1
ATOM 8419 O O . SER C 1 192 ? 19.810 35.703 -19.439 1.00 26.78 192 SER C O 1
ATOM 8422 N N . ALA C 1 193 ? 17.614 35.146 -19.475 1.00 25.01 193 ALA C N 1
ATOM 8423 C CA . ALA C 1 193 ? 17.423 35.160 -18.021 1.00 23.27 193 ALA C CA 1
ATOM 8424 C C . ALA C 1 193 ? 18.060 33.962 -17.319 1.00 22.01 193 ALA C C 1
ATOM 8425 O O . ALA C 1 193 ? 18.582 34.101 -16.197 1.00 21.66 193 ALA C O 1
ATOM 8427 N N . LEU C 1 194 ? 18.016 32.802 -17.977 1.00 19.90 194 LEU C N 1
ATOM 8428 C CA . LEU C 1 194 ? 18.378 31.545 -17.344 1.00 18.09 194 LEU C CA 1
ATOM 8429 C C . LEU C 1 194 ? 19.343 30.735 -18.191 1.00 17.54 194 LEU C C 1
ATOM 8430 O O . LEU C 1 194 ? 19.398 30.897 -19.409 1.00 18.17 194 LEU C O 1
ATOM 8435 N N . THR C 1 195 ? 20.098 29.855 -17.542 1.00 16.57 195 THR C N 1
ATOM 8436 C CA . THR C 1 195 ? 20.963 28.918 -18.241 1.00 15.65 195 THR C CA 1
ATOM 8437 C C . THR C 1 195 ? 20.150 28.079 -19.219 1.00 15.05 195 THR C C 1
ATOM 8438 O O . THR C 1 195 ? 20.536 27.912 -20.374 1.00 15.51 195 THR C O 1
ATOM 8442 N N . THR C 1 196 ? 19.007 27.577 -18.760 1.00 14.01 196 THR C N 1
ATOM 8443 C CA . THR C 1 196 ? 18.026 26.919 -19.640 1.00 11.93 196 THR C CA 1
ATOM 8444 C C . THR C 1 196 ? 16.677 27.639 -19.493 1.00 11.17 196 THR C C 1
ATOM 8445 O O . THR C 1 196 ? 16.156 27.785 -18.364 1.00 10.99 196 THR C O 1
ATOM 8449 N N . PRO C 1 197 ? 16.113 28.114 -20.621 1.00 9.79 197 PRO C N 1
ATOM 8450 C CA . PRO C 1 197 ? 14.829 28.784 -20.553 1.00 8.85 197 PRO C CA 1
ATOM 8451 C C . PRO C 1 197 ? 13.687 27.833 -20.147 1.00 8.40 197 PRO C C 1
ATOM 8452 O O . PRO C 1 197 ? 13.807 26.620 -20.231 1.00 8.47 197 PRO C O 1
ATOM 8456 N N . GLU C 1 198 ? 12.588 28.411 -19.687 1.00 7.99 198 GLU C N 1
ATOM 8457 C CA . GLU C 1 198 ? 11.358 27.679 -19.426 1.00 7.15 198 GLU C CA 1
ATOM 8458 C C . GLU C 1 198 ? 10.824 27.067 -20.722 1.00 6.19 198 GLU C C 1
ATOM 8459 O O . GLU C 1 198 ? 11.116 27.562 -21.816 1.00 6.20 198 GLU C O 1
ATOM 8465 N N . ALA C 1 199 ? 10.028 26.007 -20.589 1.00 4.87 199 ALA C N 1
ATOM 8466 C CA . ALA C 1 199 ? 9.476 25.292 -21.741 1.00 3.55 199 ALA C CA 1
ATOM 8467 C C . ALA C 1 199 ? 8.853 26.184 -22.861 1.00 2.88 199 ALA C C 1
ATOM 8468 O O . ALA C 1 199 ? 9.257 26.090 -24.037 1.00 2.19 199 ALA C O 1
ATOM 8470 N N . PRO C 1 200 ? 7.905 27.072 -22.505 1.00 2.15 200 PRO C N 1
ATOM 8471 C CA . PRO C 1 200 ? 7.301 27.902 -23.519 1.00 2.25 200 PRO C CA 1
ATOM 8472 C C . PRO C 1 200 ? 8.297 28.775 -24.290 1.00 2.98 200 PRO C C 1
ATOM 8473 O O . PRO C 1 200 ? 8.120 28.954 -25.497 1.00 3.94 200 PRO C O 1
ATOM 8477 N N . THR C 1 201 ? 9.314 29.322 -23.620 1.00 3.05 201 THR C N 1
ATOM 8478 C CA . THR C 1 201 ? 10.344 30.089 -24.301 1.00 3.34 201 THR C CA 1
ATOM 8479 C C . THR C 1 201 ? 11.185 29.187 -25.169 1.00 3.83 201 THR C C 1
ATOM 8480 O O . THR C 1 201 ? 11.385 29.455 -26.369 1.00 4.89 201 THR C O 1
ATOM 8484 N N . LEU C 1 202 ? 11.699 28.126 -24.566 1.00 3.58 202 LEU C N 1
ATOM 8485 C CA . LEU C 1 202 ? 12.532 27.210 -25.304 1.00 3.57 202 LEU C CA 1
ATOM 8486 C C . LEU C 1 202 ? 11.801 26.784 -26.600 1.00 4.47 202 LEU C C 1
ATOM 8487 O O . LEU C 1 202 ? 12.339 26.967 -27.701 1.00 4.70 202 LEU C O 1
ATOM 8492 N N . GLN C 1 203 ? 10.564 26.279 -26.486 1.00 4.67 203 GLN C N 1
ATOM 8493 C CA . GLN C 1 203 ? 9.862 25.794 -27.669 1.00 4.93 203 GLN C CA 1
ATOM 8494 C C . GLN C 1 203 ? 9.703 26.897 -28.697 1.00 5.38 203 GLN C C 1
ATOM 8495 O O . GLN C 1 203 ? 9.853 26.641 -29.892 1.00 6.37 203 GLN C O 1
ATOM 8501 N N . ALA C 1 204 ? 9.400 28.112 -28.239 1.00 5.37 204 ALA C N 1
ATOM 8502 C CA . ALA C 1 204 ? 9.300 29.278 -29.109 1.00 5.56 204 ALA C CA 1
ATOM 8503 C C . ALA C 1 204 ? 10.623 29.642 -29.803 1.00 6.00 204 ALA C C 1
ATOM 8504 O O . ALA C 1 204 ? 10.623 29.971 -30.975 1.00 6.41 204 ALA C O 1
ATOM 8506 N N . MET C 1 205 ? 11.736 29.584 -29.084 1.00 6.22 205 MET C N 1
ATOM 8507 C CA . MET C 1 205 ? 13.028 29.865 -29.663 1.00 7.33 205 MET C CA 1
ATOM 8508 C C . MET C 1 205 ? 13.358 28.886 -30.760 1.00 7.46 205 MET C C 1
ATOM 8509 O O . MET C 1 205 ? 13.786 29.279 -31.861 1.00 8.63 205 MET C O 1
ATOM 8514 N N . LEU C 1 206 ? 13.192 27.600 -30.447 1.00 6.80 206 LEU C N 1
ATOM 8515 C CA . LEU C 1 206 ? 13.511 26.519 -31.376 1.00 5.64 206 LEU C CA 1
ATOM 8516 C C . LEU C 1 206 ? 12.627 26.642 -32.617 1.00 4.99 206 LEU C C 1
ATOM 8517 O O . LEU C 1 206 ? 13.088 26.403 -33.737 1.00 4.92 206 LEU C O 1
ATOM 8522 N N . ALA C 1 207 ? 11.366 27.024 -32.410 1.00 3.77 207 ALA C N 1
ATOM 8523 C CA . ALA C 1 207 ? 10.462 27.310 -33.520 1.00 3.11 207 ALA C CA 1
ATOM 8524 C C . ALA C 1 207 ? 11.006 28.459 -34.397 1.00 2.48 207 ALA C C 1
ATOM 8525 O O . ALA C 1 207 ? 11.016 28.357 -35.627 1.00 2.00 207 ALA C O 1
ATOM 8527 N N . ALA C 1 208 ? 11.491 29.526 -33.756 1.00 2.03 208 ALA C N 1
ATOM 8528 C CA . ALA C 1 208 ? 12.020 30.662 -34.485 1.00 2.16 208 ALA C CA 1
ATOM 8529 C C . ALA C 1 208 ? 13.268 30.225 -35.246 1.00 3.02 208 ALA C C 1
ATOM 8530 O O . ALA C 1 208 ? 13.405 30.501 -36.438 1.00 3.12 208 ALA C O 1
ATOM 8532 N N . MET C 1 209 ? 14.151 29.499 -34.567 1.00 3.81 209 MET C N 1
ATOM 8533 C CA . MET C 1 209 ? 15.297 28.871 -35.214 1.00 4.78 209 MET C CA 1
ATOM 8534 C C . MET C 1 209 ? 14.947 28.081 -36.503 1.00 4.98 209 MET C C 1
ATOM 8535 O O . MET C 1 209 ? 15.624 28.218 -37.519 1.00 5.86 209 MET C O 1
ATOM 8540 N N . VAL C 1 210 ? 13.885 27.274 -36.461 1.00 4.74 210 VAL C N 1
ATOM 8541 C CA . VAL C 1 210 ? 13.435 26.500 -37.621 1.00 3.68 210 VAL C CA 1
ATOM 8542 C C . VAL C 1 210 ? 13.077 27.442 -38.776 1.00 3.62 210 VAL C C 1
ATOM 8543 O O . VAL C 1 210 ? 13.476 27.197 -39.892 1.00 3.29 210 VAL C O 1
ATOM 8547 N N . GLU C 1 211 ? 12.352 28.527 -38.499 1.00 3.97 211 GLU C N 1
ATOM 8548 C CA . GLU C 1 211 ? 12.005 29.503 -39.529 1.00 4.08 211 GLU C CA 1
ATOM 8549 C C . GLU C 1 211 ? 13.255 30.164 -40.102 1.00 4.13 211 GLU C C 1
ATOM 8550 O O . GLU C 1 211 ? 13.327 30.404 -41.303 1.00 4.58 211 GLU C O 1
ATOM 8556 N N . ARG C 1 212 ? 14.241 30.437 -39.250 1.00 3.85 212 ARG C N 1
ATOM 8557 C CA . ARG C 1 212 ? 15.478 31.066 -39.671 1.00 3.64 212 ARG C CA 1
ATOM 8558 C C . ARG C 1 212 ? 16.438 30.058 -40.329 1.00 4.19 212 ARG C C 1
ATOM 8559 O O . ARG C 1 212 ? 17.581 30.401 -40.667 1.00 4.54 212 ARG C O 1
ATOM 8561 N N . GLY C 1 213 ? 15.974 28.830 -40.534 1.00 4.36 213 GLY C N 1
ATOM 8562 C CA . GLY C 1 213 ? 16.765 27.823 -41.212 1.00 5.54 213 GLY C CA 1
ATOM 8563 C C . GLY C 1 213 ? 17.983 27.301 -40.459 1.00 6.87 213 GLY C C 1
ATOM 8564 O O . GLY C 1 213 ? 18.952 26.845 -41.074 1.00 7.54 213 GLY C O 1
ATOM 8565 N N . VAL C 1 214 ? 17.950 27.345 -39.131 1.00 7.81 214 VAL C N 1
ATOM 8566 C CA . VAL C 1 214 ? 18.982 26.701 -38.309 1.00 8.80 214 VAL C CA 1
ATOM 8567 C C . VAL C 1 214 ? 18.858 25.198 -38.454 1.00 8.97 214 VAL C C 1
ATOM 8568 O O . VAL C 1 214 ? 17.753 24.715 -38.544 1.00 9.62 214 VAL C O 1
ATOM 8572 N N . ASP C 1 215 ? 19.958 24.454 -38.481 1.00 9.49 215 ASP C N 1
ATOM 8573 C CA . ASP C 1 215 ? 19.823 23.006 -38.539 1.00 10.96 215 ASP C CA 1
ATOM 8574 C C . ASP C 1 215 ? 20.341 22.240 -37.320 1.00 11.31 215 ASP C C 1
ATOM 8575 O O . ASP C 1 215 ? 19.959 21.081 -37.087 1.00 11.96 215 ASP C O 1
ATOM 8580 N N . THR C 1 216 ? 21.220 22.855 -36.544 1.00 11.37 216 THR C N 1
ATOM 8581 C CA . THR C 1 216 ? 21.662 22.209 -35.320 1.00 10.95 216 THR C CA 1
ATOM 8582 C C . THR C 1 216 ? 21.692 23.260 -34.245 1.00 11.41 216 THR C C 1
ATOM 8583 O O . THR C 1 216 ? 22.022 24.416 -34.533 1.00 11.09 216 THR C O 1
ATOM 8587 N N . VAL C 1 217 ? 21.334 22.851 -33.021 1.00 11.86 217 VAL C N 1
ATOM 8588 C CA . VAL C 1 217 ? 21.252 23.728 -31.845 1.00 12.44 217 VAL C CA 1
ATOM 8589 C C . VAL C 1 217 ? 21.951 23.071 -30.690 1.00 12.82 217 VAL C C 1
ATOM 8590 O O . VAL C 1 217 ? 21.596 21.958 -30.335 1.00 13.42 217 VAL C O 1
ATOM 8594 N N . VAL C 1 218 ? 22.927 23.756 -30.090 1.00 13.29 218 VAL C N 1
ATOM 8595 C CA . VAL C 1 218 ? 23.600 23.246 -28.879 1.00 13.12 218 VAL C CA 1
ATOM 8596 C C . VAL C 1 218 ? 23.116 24.025 -27.653 1.00 13.58 218 VAL C C 1
ATOM 8597 O O . VAL C 1 218 ? 22.876 25.237 -27.736 1.00 13.65 218 VAL C O 1
ATOM 8601 N N . MET C 1 219 ? 22.946 23.307 -26.537 1.00 13.98 219 MET C N 1
ATOM 8602 C CA . MET C 1 219 ? 22.243 23.795 -25.329 1.00 13.44 219 MET C CA 1
ATOM 8603 C C . MET C 1 219 ? 22.892 23.394 -24.012 1.00 13.19 219 MET C C 1
ATOM 8604 O O . MET C 1 219 ? 23.229 22.224 -23.796 1.00 13.54 219 MET C O 1
ATOM 8609 N N . GLU C 1 220 ? 23.005 24.349 -23.107 1.00 12.54 220 GLU C N 1
ATOM 8610 C CA . GLU C 1 220 ? 23.175 24.011 -21.714 1.00 12.46 220 GLU C CA 1
ATOM 8611 C C . GLU C 1 220 ? 21.846 23.483 -21.153 1.00 11.84 220 GLU C C 1
ATOM 8612 O O . GLU C 1 220 ? 20.811 24.128 -21.282 1.00 11.75 220 GLU C O 1
ATOM 8618 N N . VAL C 1 221 ? 21.884 22.310 -20.542 1.00 11.25 221 VAL C N 1
ATOM 8619 C CA . VAL C 1 221 ? 20.722 21.794 -19.848 1.00 11.68 221 VAL C CA 1
ATOM 8620 C C . VAL C 1 221 ? 21.070 21.682 -18.374 1.00 11.72 221 VAL C C 1
ATOM 8621 O O . VAL C 1 221 ? 21.821 20.793 -17.972 1.00 12.32 221 VAL C O 1
ATOM 8625 N N . SER C 1 222 ? 20.519 22.583 -17.573 1.00 11.45 222 SER C N 1
ATOM 8626 C CA . SER C 1 222 ? 20.844 22.647 -16.153 1.00 11.80 222 SER C CA 1
ATOM 8627 C C . SER C 1 222 ? 20.085 21.585 -15.392 1.00 11.66 222 SER C C 1
ATOM 8628 O O . SER C 1 222 ? 19.047 21.154 -15.847 1.00 12.43 222 SER C O 1
ATOM 8631 N N . SER C 1 223 ? 20.576 21.176 -14.232 1.00 11.58 223 SER C N 1
ATOM 8632 C CA . SER C 1 223 ? 19.816 20.241 -13.420 1.00 11.77 223 SER C CA 1
ATOM 8633 C C . SER C 1 223 ? 18.478 20.840 -12.983 1.00 12.34 223 SER C C 1
ATOM 8634 O O . SER C 1 223 ? 17.523 20.112 -12.806 1.00 13.39 223 SER C O 1
ATOM 8637 N N . HIS C 1 224 ? 18.396 22.156 -12.831 1.00 12.82 224 HIS C N 1
ATOM 8638 C CA . HIS C 1 224 ? 17.122 22.800 -12.496 1.00 13.35 224 HIS C CA 1
ATOM 8639 C C . HIS C 1 224 ? 16.096 22.549 -13.591 1.00 13.31 224 HIS C C 1
ATOM 8640 O O . HIS C 1 224 ? 14.912 22.271 -13.300 1.00 13.18 224 HIS C O 1
ATOM 8647 N N . ALA C 1 225 ? 16.554 22.695 -14.841 1.00 12.81 225 ALA C N 1
ATOM 8648 C CA . ALA C 1 225 ? 15.684 22.624 -16.007 1.00 12.36 225 ALA C CA 1
ATOM 8649 C C . ALA C 1 225 ? 15.076 21.232 -16.092 1.00 12.69 225 ALA C C 1
ATOM 8650 O O . ALA C 1 225 ? 13.881 21.078 -16.362 1.00 13.00 225 ALA C O 1
ATOM 8652 N N . LEU C 1 226 ? 15.894 20.220 -15.821 1.00 12.62 226 LEU C N 1
ATOM 8653 C CA . LEU C 1 226 ? 15.410 18.847 -15.784 1.00 12.65 226 LEU C CA 1
ATOM 8654 C C . LEU C 1 226 ? 14.401 18.663 -14.638 1.00 12.92 226 LEU C C 1
ATOM 8655 O O . LEU C 1 226 ? 13.240 18.273 -14.894 1.00 14.28 226 LEU C O 1
ATOM 8660 N N . ALA C 1 227 ? 14.793 18.986 -13.401 1.00 11.45 227 ALA C N 1
ATOM 8661 C CA . ALA C 1 227 ? 13.872 18.870 -12.278 1.00 9.98 227 ALA C CA 1
ATOM 8662 C C . ALA C 1 227 ? 12.516 19.565 -12.530 1.00 9.58 227 ALA C C 1
ATOM 8663 O O . ALA C 1 227 ? 11.481 19.047 -12.142 1.00 8.95 227 ALA C O 1
ATOM 8665 N N . LEU C 1 228 ? 12.526 20.716 -13.207 1.00 9.58 228 LEU C N 1
ATOM 8666 C CA . LEU C 1 228 ? 11.338 21.574 -13.279 1.00 9.72 228 LEU C CA 1
ATOM 8667 C C . LEU C 1 228 ? 10.579 21.493 -14.613 1.00 10.29 228 LEU C C 1
ATOM 8668 O O . LEU C 1 228 ? 9.619 22.226 -14.855 1.00 11.19 228 LEU C O 1
ATOM 8673 N N . GLY C 1 229 ? 10.980 20.597 -15.489 1.00 10.28 229 GLY C N 1
ATOM 8674 C CA . GLY C 1 229 ? 10.181 20.372 -16.687 1.00 10.35 229 GLY C CA 1
ATOM 8675 C C . GLY C 1 229 ? 10.428 21.369 -17.806 1.00 10.46 229 GLY C C 1
ATOM 8676 O O . GLY C 1 229 ? 9.683 21.407 -18.785 1.00 10.48 229 GLY C O 1
ATOM 8677 N N . ARG C 1 230 ? 11.477 22.172 -17.678 1.00 10.09 230 ARG C N 1
ATOM 8678 C CA . ARG C 1 230 ? 11.830 23.101 -18.739 1.00 9.98 230 ARG C CA 1
ATOM 8679 C C . ARG C 1 230 ? 12.134 22.464 -20.116 1.00 10.47 230 ARG C C 1
ATOM 8680 O O . ARG C 1 230 ? 11.877 23.081 -21.154 1.00 10.37 230 ARG C O 1
ATOM 8688 N N . VAL C 1 231 ? 12.652 21.236 -20.140 1.00 11.24 231 VAL C N 1
ATOM 8689 C CA . VAL C 1 231 ? 13.000 20.611 -21.432 1.00 11.95 231 VAL C CA 1
ATOM 8690 C C . VAL C 1 231 ? 12.020 19.507 -21.853 1.00 13.07 231 VAL C C 1
ATOM 8691 O O . VAL C 1 231 ? 12.343 18.658 -22.691 1.00 13.26 231 VAL C O 1
ATOM 8695 N N . ASP C 1 232 ? 10.810 19.549 -21.310 1.00 14.14 232 ASP C N 1
ATOM 8696 C CA . ASP C 1 232 ? 9.887 18.453 -21.459 1.00 15.25 232 ASP C CA 1
ATOM 8697 C C . ASP C 1 232 ? 9.499 18.043 -22.837 1.00 15.62 232 ASP C C 1
ATOM 8698 O O . ASP C 1 232 ? 9.451 16.842 -23.125 1.00 17.10 232 ASP C O 1
ATOM 8703 N N . GLY C 1 233 ? 9.211 18.971 -23.718 1.00 15.54 233 GLY C N 1
ATOM 8704 C CA . GLY C 1 233 ? 8.795 18.494 -25.047 1.00 15.25 233 GLY C CA 1
ATOM 8705 C C . GLY C 1 233 ? 9.881 18.384 -26.094 1.00 14.98 233 GLY C C 1
ATOM 8706 O O . GLY C 1 233 ? 9.570 18.371 -27.282 1.00 16.09 233 GLY C O 1
ATOM 8707 N N . THR C 1 234 ? 11.143 18.296 -25.680 1.00 14.24 234 THR C N 1
ATOM 8708 C CA . THR C 1 234 ? 12.271 18.488 -26.589 1.00 13.77 234 THR C CA 1
ATOM 8709 C C . THR C 1 234 ? 12.925 17.176 -26.942 1.00 13.76 234 THR C C 1
ATOM 8710 O O . THR C 1 234 ? 13.314 16.433 -26.040 1.00 14.02 234 THR C O 1
ATOM 8714 N N . ARG C 1 235 ? 13.078 16.893 -28.234 1.00 13.55 235 ARG C N 1
ATOM 8715 C CA . ARG C 1 235 ? 13.841 15.722 -28.662 1.00 13.88 235 ARG C CA 1
ATOM 8716 C C . ARG C 1 235 ? 15.298 16.075 -28.684 1.00 13.27 235 ARG C C 1
ATOM 8717 O O . ARG C 1 235 ? 15.710 16.883 -29.476 1.00 14.22 235 ARG C O 1
ATOM 8725 N N . PHE C 1 236 ? 16.082 15.478 -27.803 1.00 12.86 236 PHE C N 1
ATOM 8726 C CA . PHE C 1 236 ? 17.529 15.625 -27.842 1.00 12.12 236 PHE C CA 1
ATOM 8727 C C . PHE C 1 236 ? 18.147 14.579 -28.741 1.00 11.24 236 PHE C C 1
ATOM 8728 O O . PHE C 1 236 ? 17.971 13.400 -28.504 1.00 11.19 236 PHE C O 1
ATOM 8736 N N . ALA C 1 237 ? 18.862 15.007 -29.773 1.00 10.87 237 ALA C N 1
ATOM 8737 C CA . ALA C 1 237 ? 19.618 14.071 -30.627 1.00 11.00 237 ALA C CA 1
ATOM 8738 C C . ALA C 1 237 ? 20.889 13.536 -29.919 1.00 10.94 237 ALA C C 1
ATOM 8739 O O . ALA C 1 237 ? 21.278 12.385 -30.116 1.00 10.11 237 ALA C O 1
ATOM 8741 N N . VAL C 1 238 ? 21.545 14.411 -29.142 1.00 10.78 238 VAL C N 1
ATOM 8742 C CA . VAL C 1 238 ? 22.706 14.063 -28.333 1.00 10.67 238 VAL C CA 1
ATOM 8743 C C . VAL C 1 238 ? 22.493 14.650 -26.938 1.00 11.20 238 VAL C C 1
ATOM 8744 O O . VAL C 1 238 ? 22.010 15.792 -26.801 1.00 11.82 238 VAL C O 1
ATOM 8748 N N . GLY C 1 239 ? 22.826 13.879 -25.907 1.00 10.65 239 GLY C N 1
ATOM 8749 C CA . GLY C 1 239 ? 22.897 14.417 -24.567 1.00 10.58 239 GLY C CA 1
ATOM 8750 C C . GLY C 1 239 ? 24.285 14.107 -24.053 1.00 11.20 239 GLY C C 1
ATOM 8751 O O . GLY C 1 239 ? 24.796 12.993 -24.279 1.00 11.84 239 GLY C O 1
ATOM 8752 N N . ALA C 1 240 ? 24.908 15.069 -23.365 1.00 10.75 240 ALA C N 1
ATOM 8753 C CA . ALA C 1 240 ? 26.287 14.898 -22.899 1.00 9.76 240 ALA C CA 1
ATOM 8754 C C . ALA C 1 240 ? 26.462 15.314 -21.457 1.00 9.50 240 ALA C C 1
ATOM 8755 O O . ALA C 1 240 ? 25.844 16.266 -20.990 1.00 9.46 240 ALA C O 1
ATOM 8757 N N . PHE C 1 241 ? 27.331 14.583 -20.772 1.00 9.31 241 PHE C N 1
ATOM 8758 C CA . PHE C 1 241 ? 27.592 14.746 -19.366 1.00 8.98 241 PHE C CA 1
ATOM 8759 C C . PHE C 1 241 ? 29.051 15.080 -19.189 1.00 9.46 241 PHE C C 1
ATOM 8760 O O . PHE C 1 241 ? 29.909 14.288 -19.561 1.00 10.09 241 PHE C O 1
ATOM 8768 N N . THR C 1 242 ? 29.334 16.240 -18.608 1.00 9.95 242 THR C N 1
ATOM 8769 C CA . THR C 1 242 ? 30.705 16.663 -18.365 1.00 10.13 242 THR C CA 1
ATOM 8770 C C . THR C 1 242 ? 31.292 16.080 -17.087 1.00 10.74 242 THR C C 1
ATOM 8771 O O . THR C 1 242 ? 32.369 15.511 -17.133 1.00 11.39 242 THR C O 1
ATOM 8775 N N . ASN C 1 243 ? 30.597 16.219 -15.956 1.00 11.34 243 ASN C N 1
ATOM 8776 C CA . ASN C 1 243 ? 31.148 15.870 -14.638 1.00 11.98 243 ASN C CA 1
ATOM 8777 C C . ASN C 1 243 ? 30.171 16.288 -13.562 1.00 12.12 243 ASN C C 1
ATOM 8778 O O . ASN C 1 243 ? 29.183 16.936 -13.856 1.00 12.38 243 ASN C O 1
ATOM 8783 N N . LEU C 1 244 ? 30.466 15.956 -12.312 1.00 12.60 244 LEU C N 1
ATOM 8784 C CA . LEU C 1 244 ? 29.612 16.343 -11.189 1.00 13.25 244 LEU C CA 1
ATOM 8785 C C . LEU C 1 244 ? 30.409 16.474 -9.921 1.00 13.58 244 LEU C C 1
ATOM 8786 O O . LEU C 1 244 ? 31.191 15.576 -9.582 1.00 13.76 244 LEU C O 1
ATOM 8791 N N . SER C 1 245 ? 30.197 17.588 -9.230 1.00 13.99 245 SER C N 1
ATOM 8792 C CA . SER C 1 245 ? 30.761 17.822 -7.911 1.00 15.11 245 SER C CA 1
ATOM 8793 C C . SER C 1 245 ? 29.699 18.606 -7.129 1.00 16.01 245 SER C C 1
ATOM 8794 O O . SER C 1 245 ? 28.678 18.984 -7.715 1.00 16.17 245 SER C O 1
ATOM 8797 N N . ARG C 1 246 ? 29.886 18.838 -5.827 1.00 16.67 246 ARG C N 1
ATOM 8798 C CA . ARG C 1 246 ? 28.774 19.438 -5.086 1.00 17.35 246 ARG C CA 1
ATOM 8799 C C . ARG C 1 246 ? 28.423 20.889 -5.469 1.00 17.28 246 ARG C C 1
ATOM 8800 O O . ARG C 1 246 ? 29.265 21.790 -5.435 1.00 17.36 246 ARG C O 1
ATOM 8808 N N . ASP C 1 247 ? 27.166 21.051 -5.887 1.00 17.24 247 ASP C N 1
ATOM 8809 C CA . ASP C 1 247 ? 26.558 22.324 -6.260 1.00 17.17 247 ASP C CA 1
ATOM 8810 C C . ASP C 1 247 ? 25.038 22.178 -6.088 1.00 17.09 247 ASP C C 1
ATOM 8811 O O . ASP C 1 247 ? 24.530 21.075 -5.868 1.00 17.15 247 ASP C O 1
ATOM 8816 N N . HIS C 1 248 ? 24.326 23.299 -6.145 1.00 16.84 248 HIS C N 1
ATOM 8817 C CA . HIS C 1 248 ? 22.866 23.325 -6.148 1.00 16.40 248 HIS C CA 1
ATOM 8818 C C . HIS C 1 248 ? 22.122 22.530 -5.048 1.00 15.81 248 HIS C C 1
ATOM 8819 O O . HIS C 1 248 ? 20.976 22.124 -5.244 1.00 16.09 248 HIS C O 1
ATOM 8826 N N . LEU C 1 249 ? 22.755 22.360 -3.882 1.00 15.21 249 LEU C N 1
ATOM 8827 C CA . LEU C 1 249 ? 22.140 21.679 -2.721 1.00 14.45 249 LEU C CA 1
ATOM 8828 C C . LEU C 1 249 ? 21.153 22.533 -1.939 1.00 14.24 249 LEU C C 1
ATOM 8829 O O . LEU C 1 249 ? 20.622 22.108 -0.929 1.00 13.97 249 LEU C O 1
ATOM 8834 N N . ASP C 1 250 ? 20.913 23.741 -2.421 1.00 14.46 250 ASP C N 1
ATOM 8835 C CA . ASP C 1 250 ? 19.913 24.636 -1.841 1.00 14.77 250 ASP C CA 1
ATOM 8836 C C . ASP C 1 250 ? 18.626 24.450 -2.646 1.00 13.85 250 ASP C C 1
ATOM 8837 O O . ASP C 1 250 ? 17.600 25.068 -2.349 1.00 14.17 250 ASP C O 1
ATOM 8842 N N . PHE C 1 251 ? 18.701 23.612 -3.678 1.00 12.25 251 PHE C N 1
ATOM 8843 C CA . PHE C 1 251 ? 17.546 23.310 -4.493 1.00 10.89 251 PHE C CA 1
ATOM 8844 C C . PHE C 1 251 ? 17.252 21.829 -4.417 1.00 10.36 251 PHE C C 1
ATOM 8845 O O . PHE C 1 251 ? 16.128 21.435 -4.098 1.00 10.46 251 PHE C O 1
ATOM 8853 N N . HIS C 1 252 ? 18.244 21.011 -4.759 1.00 9.05 252 HIS C N 1
ATOM 8854 C CA . HIS C 1 252 ? 18.056 19.580 -4.748 1.00 8.07 252 HIS C CA 1
ATOM 8855 C C . HIS C 1 252 ? 18.224 19.148 -3.325 1.00 7.93 252 HIS C C 1
ATOM 8856 O O . HIS C 1 252 ? 19.185 19.563 -2.683 1.00 8.28 252 HIS C O 1
ATOM 8863 N N . PRO C 1 253 ? 17.301 18.312 -2.813 1.00 7.67 253 PRO C N 1
ATOM 8864 C CA . PRO C 1 253 ? 17.381 17.902 -1.392 1.00 7.24 253 PRO C CA 1
ATOM 8865 C C . PRO C 1 253 ? 18.627 17.066 -1.026 1.00 6.76 253 PRO C C 1
ATOM 8866 O O . PRO C 1 253 ? 18.936 16.943 0.144 1.00 6.97 253 PRO C O 1
ATOM 8870 N N . SER C 1 254 ? 19.339 16.529 -2.013 1.00 6.33 254 SER C N 1
ATOM 8871 C CA . SER C 1 254 ? 20.561 15.780 -1.769 1.00 6.14 254 SER C CA 1
ATOM 8872 C C . SER C 1 254 ? 21.393 15.596 -3.041 1.00 6.20 254 SER C C 1
ATOM 8873 O O . SER C 1 254 ? 20.908 15.816 -4.132 1.00 5.40 254 SER C O 1
ATOM 8876 N N . MET C 1 255 ? 22.644 15.165 -2.874 1.00 7.43 255 MET C N 1
ATOM 8877 C CA . MET C 1 255 ? 23.575 14.828 -3.982 1.00 8.09 255 MET C CA 1
ATOM 8878 C C . MET C 1 255 ? 23.034 13.757 -4.897 1.00 7.66 255 MET C C 1
ATOM 8879 O O . MET C 1 255 ? 23.312 13.756 -6.084 1.00 7.47 255 MET C O 1
ATOM 8884 N N . ALA C 1 256 ? 22.269 12.836 -4.325 1.00 8.02 256 ALA C N 1
ATOM 8885 C CA . ALA C 1 256 ? 21.655 11.750 -5.076 1.00 7.66 256 ALA C CA 1
ATOM 8886 C C . ALA C 1 256 ? 20.644 12.356 -5.997 1.00 7.85 256 ALA C C 1
ATOM 8887 O O . ALA C 1 256 ? 20.679 12.078 -7.168 1.00 8.38 256 ALA C O 1
ATOM 8889 N N . ASP C 1 257 ? 19.761 13.196 -5.460 1.00 8.49 257 ASP C N 1
ATOM 8890 C CA . ASP C 1 257 ? 18.739 13.903 -6.231 1.00 9.22 257 ASP C CA 1
ATOM 8891 C C . ASP C 1 257 ? 19.325 14.733 -7.378 1.00 9.57 257 ASP C C 1
ATOM 8892 O O . ASP C 1 257 ? 18.763 14.803 -8.480 1.00 9.45 257 ASP C O 1
ATOM 8897 N N . TYR C 1 258 ? 20.455 15.362 -7.086 1.00 10.04 258 TYR C N 1
ATOM 8898 C CA . TYR C 1 258 ? 21.194 16.155 -8.028 1.00 10.75 258 TYR C CA 1
ATOM 8899 C C . TYR C 1 258 ? 21.630 15.260 -9.186 1.00 10.68 258 TYR C C 1
ATOM 8900 O O . TYR C 1 258 ? 21.344 15.578 -10.361 1.00 10.63 258 TYR C O 1
ATOM 8909 N N . PHE C 1 259 ? 22.282 14.136 -8.857 1.00 10.39 259 PHE C N 1
ATOM 8910 C CA . PHE C 1 259 ? 22.664 13.118 -9.861 1.00 10.51 259 PHE C CA 1
ATOM 8911 C C . PHE C 1 259 ? 21.474 12.590 -10.676 1.00 10.52 259 PHE C C 1
ATOM 8912 O O . PHE C 1 259 ? 21.548 12.464 -11.887 1.00 10.53 259 PHE C O 1
ATOM 8920 N N . GLU C 1 260 ? 20.382 12.280 -9.994 1.00 10.92 260 GLU C N 1
ATOM 8921 C CA . GLU C 1 260 ? 19.192 11.752 -10.628 1.00 10.93 260 GLU C CA 1
ATOM 8922 C C . GLU C 1 260 ? 18.581 12.705 -11.606 1.00 11.02 260 GLU C C 1
ATOM 8923 O O . GLU C 1 260 ? 18.235 12.295 -12.709 1.00 11.95 260 GLU C O 1
ATOM 8929 N N . ALA C 1 261 ? 18.467 13.974 -11.233 1.00 10.80 261 ALA C N 1
ATOM 8930 C CA . ALA C 1 261 ? 17.950 14.982 -12.160 1.00 10.26 261 ALA C CA 1
ATOM 8931 C C . ALA C 1 261 ? 18.748 14.952 -13.455 1.00 10.06 261 ALA C C 1
ATOM 8932 O O . ALA C 1 261 ? 18.171 14.929 -14.530 1.00 10.55 261 ALA C O 1
ATOM 8946 N N . ALA C 1 263 ? 20.432 12.414 -14.588 1.00 9.84 263 ALA C N 1
ATOM 8947 C CA . ALA C 1 263 ? 20.294 11.119 -15.235 1.00 10.32 263 ALA C CA 1
ATOM 8948 C C . ALA C 1 263 ? 19.090 11.050 -16.162 1.00 11.04 263 ALA C C 1
ATOM 8949 O O . ALA C 1 263 ? 19.068 10.224 -17.061 1.00 11.89 263 ALA C O 1
ATOM 8951 N N . SER C 1 264 ? 18.097 11.903 -15.955 1.00 11.82 264 SER C N 1
ATOM 8952 C CA . SER C 1 264 ? 16.961 12.024 -16.880 1.00 13.33 264 SER C CA 1
ATOM 8953 C C . SER C 1 264 ? 17.369 11.951 -18.359 1.00 13.92 264 SER C C 1
ATOM 8954 O O . SER C 1 264 ? 16.623 11.471 -19.211 1.00 14.88 264 SER C O 1
ATOM 8957 N N . LEU C 1 265 ? 18.554 12.448 -18.658 1.00 13.75 265 LEU C N 1
ATOM 8958 C CA . LEU C 1 265 ? 18.946 12.663 -20.012 1.00 13.65 265 LEU C CA 1
ATOM 8959 C C . LEU C 1 265 ? 19.620 11.409 -20.584 1.00 14.18 265 LEU C C 1
ATOM 8960 O O . LEU C 1 265 ? 19.842 11.326 -21.807 1.00 14.55 265 LEU C O 1
ATOM 8965 N N . PHE C 1 266 ? 19.924 10.438 -19.718 1.00 13.70 266 PHE C N 1
ATOM 8966 C CA . PHE C 1 266 ? 20.798 9.338 -20.085 1.00 13.86 266 PHE C CA 1
ATOM 8967 C C . PHE C 1 266 ? 20.220 7.946 -19.880 1.00 14.81 266 PHE C C 1
ATOM 8968 O O . PHE C 1 266 ? 20.576 6.996 -20.620 1.00 15.07 266 PHE C O 1
ATOM 8976 N N . ASP C 1 267 ? 19.353 7.811 -18.882 1.00 15.44 267 ASP C N 1
ATOM 8977 C CA . ASP C 1 267 ? 18.687 6.553 -18.640 1.00 16.65 267 ASP C CA 1
ATOM 8978 C C . ASP C 1 267 ? 17.909 6.146 -19.886 1.00 16.74 267 ASP C C 1
ATOM 8979 O O . ASP C 1 267 ? 17.104 6.932 -20.389 1.00 16.02 267 ASP C O 1
ATOM 8984 N N . PRO C 1 268 ? 18.151 4.909 -20.396 1.00 17.30 268 PRO C N 1
ATOM 8985 C CA . PRO C 1 268 ? 17.544 4.485 -21.667 1.00 17.18 268 PRO C CA 1
ATOM 8986 C C . PRO C 1 268 ? 16.034 4.556 -21.567 1.00 17.30 268 PRO C C 1
ATOM 8987 O O . PRO C 1 268 ? 15.397 5.071 -22.453 1.00 17.80 268 PRO C O 1
ATOM 8991 N N . ASP C 1 269 ? 15.482 4.120 -20.456 1.00 17.71 269 ASP C N 1
ATOM 8992 C CA . ASP C 1 269 ? 14.054 4.089 -20.302 1.00 18.84 269 ASP C CA 1
ATOM 8993 C C . ASP C 1 269 ? 13.419 5.426 -19.955 1.00 18.48 269 ASP C C 1
ATOM 8994 O O . ASP C 1 269 ? 12.200 5.520 -19.897 1.00 18.74 269 ASP C O 1
ATOM 8999 N N . SER C 1 270 ? 14.237 6.450 -19.737 1.00 18.31 270 SER C N 1
ATOM 9000 C CA . SER C 1 270 ? 13.751 7.788 -19.364 1.00 17.96 270 SER C CA 1
ATOM 9001 C C . SER C 1 270 ? 13.062 8.534 -20.511 1.00 17.79 270 SER C C 1
ATOM 9002 O O . SER C 1 270 ? 13.507 8.492 -21.653 1.00 17.05 270 SER C O 1
ATOM 9005 N N . ALA C 1 271 ? 11.981 9.234 -20.172 1.00 18.10 271 ALA C N 1
ATOM 9006 C CA . ALA C 1 271 ? 11.263 10.090 -21.127 1.00 18.40 271 ALA C CA 1
ATOM 9007 C C . ALA C 1 271 ? 12.174 11.121 -21.812 1.00 18.29 271 ALA C C 1
ATOM 9008 O O . ALA C 1 271 ? 11.927 11.492 -22.940 1.00 18.68 271 ALA C O 1
ATOM 9010 N N . LEU C 1 272 ? 13.231 11.564 -21.146 1.00 17.84 272 LEU C N 1
ATOM 9011 C CA . LEU C 1 272 ? 14.147 12.529 -21.761 1.00 17.45 272 LEU C CA 1
ATOM 9012 C C . LEU C 1 272 ? 15.438 11.914 -22.343 1.00 17.11 272 LEU C C 1
ATOM 9013 O O . LEU C 1 272 ? 16.368 12.665 -22.704 1.00 16.97 272 LEU C O 1
ATOM 9018 N N . ARG C 1 273 ? 15.529 10.577 -22.411 1.00 15.70 273 ARG C N 1
ATOM 9019 C CA . ARG C 1 273 ? 16.714 9.957 -22.994 1.00 14.21 273 ARG C CA 1
ATOM 9020 C C . ARG C 1 273 ? 17.058 10.661 -24.307 1.00 14.41 273 ARG C C 1
ATOM 9021 O O . ARG C 1 273 ? 16.199 10.817 -25.176 1.00 14.82 273 ARG C O 1
ATOM 9029 N N . ALA C 1 274 ? 18.300 11.129 -24.432 1.00 14.12 274 ALA C N 1
ATOM 9030 C CA . ALA C 1 274 ? 18.791 11.648 -25.713 1.00 13.42 274 ALA C CA 1
ATOM 9031 C C . ALA C 1 274 ? 19.063 10.489 -26.644 1.00 13.17 274 ALA C C 1
ATOM 9032 O O . ALA C 1 274 ? 19.464 9.415 -26.201 1.00 13.66 274 ALA C O 1
ATOM 9034 N N . ARG C 1 275 ? 18.864 10.703 -27.937 1.00 13.11 275 ARG C N 1
ATOM 9035 C CA . ARG C 1 275 ? 19.113 9.677 -28.938 1.00 12.90 275 ARG C CA 1
ATOM 9036 C C . ARG C 1 275 ? 20.465 9.009 -28.682 1.00 12.30 275 ARG C C 1
ATOM 9037 O O . ARG C 1 275 ? 20.535 7.806 -28.601 1.00 12.99 275 ARG C O 1
ATOM 9045 N N . THR C 1 276 ? 21.537 9.779 -28.547 1.00 11.90 276 THR C N 1
ATOM 9046 C CA . THR C 1 276 ? 22.850 9.201 -28.321 1.00 11.73 276 THR C CA 1
ATOM 9047 C C . THR C 1 276 ? 23.513 9.937 -27.148 1.00 11.95 276 THR C C 1
ATOM 9048 O O . THR C 1 276 ? 23.301 11.141 -26.965 1.00 12.68 276 THR C O 1
ATOM 9052 N N . ALA C 1 277 ? 24.266 9.213 -26.322 1.00 11.56 277 ALA C N 1
ATOM 9053 C CA . ALA C 1 277 ? 24.819 9.762 -25.082 1.00 10.78 277 ALA C CA 1
ATOM 9054 C C . ALA C 1 277 ? 26.355 9.888 -25.114 1.00 10.76 277 ALA C C 1
ATOM 9055 O O . ALA C 1 277 ? 27.056 8.957 -25.431 1.00 11.19 277 ALA C O 1
ATOM 9057 N N . VAL C 1 278 ? 26.881 11.056 -24.795 1.00 10.74 278 VAL C N 1
ATOM 9058 C CA . VAL C 1 278 ? 28.334 11.239 -24.680 1.00 10.08 278 VAL C CA 1
ATOM 9059 C C . VAL C 1 278 ? 28.605 11.508 -23.228 1.00 9.94 278 VAL C C 1
ATOM 9060 O O . VAL C 1 278 ? 28.030 12.426 -22.682 1.00 10.46 278 VAL C O 1
ATOM 9064 N N . VAL C 1 279 ? 29.459 10.709 -22.600 1.00 9.91 279 VAL C N 1
ATOM 9065 C CA . VAL C 1 279 ? 29.688 10.818 -21.154 1.00 9.93 279 VAL C CA 1
ATOM 9066 C C . VAL C 1 279 ? 31.165 10.850 -20.814 1.00 10.66 279 VAL C C 1
ATOM 9067 O O . VAL C 1 279 ? 31.894 9.915 -21.128 1.00 10.86 279 VAL C O 1
ATOM 9071 N N . CYS C 1 280 ? 31.603 11.923 -20.161 1.00 11.46 280 CYS C N 1
ATOM 9072 C CA . CYS C 1 280 ? 32.946 11.970 -19.626 1.00 12.70 280 CYS C CA 1
ATOM 9073 C C . CYS C 1 280 ? 33.039 11.045 -18.422 1.00 13.77 280 CYS C C 1
ATOM 9074 O O . CYS C 1 280 ? 32.222 11.136 -17.502 1.00 13.73 280 CYS C O 1
ATOM 9077 N N . ILE C 1 281 ? 34.011 10.127 -18.461 1.00 15.29 281 ILE C N 1
ATOM 9078 C CA . ILE C 1 281 ? 34.448 9.367 -17.276 1.00 16.08 281 ILE C CA 1
ATOM 9079 C C . ILE C 1 281 ? 35.199 10.345 -16.382 1.00 16.72 281 ILE C C 1
ATOM 9080 O O . ILE C 1 281 ? 34.697 11.453 -16.115 1.00 17.97 281 ILE C O 1
ATOM 9085 N N . ASP C 1 282 ? 36.387 9.963 -15.923 1.00 16.57 282 ASP C N 1
ATOM 9086 C CA . ASP C 1 282 ? 37.271 10.892 -15.205 1.00 16.58 282 ASP C CA 1
ATOM 9087 C C . ASP C 1 282 ? 36.768 11.233 -13.815 1.00 16.07 282 ASP C C 1
ATOM 9088 O O . ASP C 1 282 ? 37.514 11.708 -13.004 1.00 16.65 282 ASP C O 1
ATOM 9093 N N . ASP C 1 283 ? 35.505 10.943 -13.550 1.00 15.93 283 ASP C N 1
ATOM 9094 C CA . ASP C 1 283 ? 34.766 11.424 -12.408 1.00 15.38 283 ASP C CA 1
ATOM 9095 C C . ASP C 1 283 ? 34.099 10.132 -11.969 1.00 14.73 283 ASP C C 1
ATOM 9096 O O . ASP C 1 283 ? 33.711 9.302 -12.814 1.00 14.17 283 ASP C O 1
ATOM 9101 N N . ASP C 1 284 ? 33.966 9.952 -10.656 1.00 13.75 284 ASP C N 1
ATOM 9102 C CA . ASP C 1 284 ? 33.092 8.922 -10.126 1.00 12.13 284 ASP C CA 1
ATOM 9103 C C . ASP C 1 284 ? 31.689 9.031 -10.691 1.00 11.75 284 ASP C C 1
ATOM 9104 O O . ASP C 1 284 ? 31.190 8.072 -11.256 1.00 11.95 284 ASP C O 1
ATOM 9109 N N . ALA C 1 285 ? 31.074 10.204 -10.575 1.00 11.63 285 ALA C N 1
ATOM 9110 C CA . ALA C 1 285 ? 29.750 10.450 -11.146 1.00 11.56 285 ALA C CA 1
ATOM 9111 C C . ALA C 1 285 ? 29.731 10.139 -12.646 1.00 11.87 285 ALA C C 1
ATOM 9112 O O . ALA C 1 285 ? 28.809 9.482 -13.127 1.00 11.82 285 ALA C O 1
ATOM 9114 N N . GLY C 1 286 ? 30.756 10.581 -13.374 1.00 12.15 286 GLY C N 1
ATOM 9115 C CA . GLY C 1 286 ? 30.817 10.336 -14.809 1.00 12.79 286 GLY C CA 1
ATOM 9116 C C . GLY C 1 286 ? 30.735 8.846 -15.100 1.00 13.47 286 GLY C C 1
ATOM 9117 O O . GLY C 1 286 ? 30.027 8.376 -16.019 1.00 13.50 286 GLY C O 1
ATOM 9118 N N . ARG C 1 287 ? 31.461 8.090 -14.295 1.00 13.63 287 ARG C N 1
ATOM 9119 C CA . ARG C 1 287 ? 31.579 6.682 -14.526 1.00 14.09 287 ARG C CA 1
ATOM 9120 C C . ARG C 1 287 ? 30.215 6.033 -14.282 1.00 13.85 287 ARG C C 1
ATOM 9121 O O . ARG C 1 287 ? 29.840 5.058 -14.950 1.00 13.97 287 ARG C O 1
ATOM 9129 N N . ALA C 1 288 ? 29.474 6.596 -13.328 1.00 13.00 288 ALA C N 1
ATOM 9130 C CA . ALA C 1 288 ? 28.170 6.096 -12.987 1.00 12.09 288 ALA C CA 1
ATOM 9131 C C . ALA C 1 288 ? 27.180 6.409 -14.104 1.00 11.77 288 ALA C C 1
ATOM 9132 O O . ALA C 1 288 ? 26.327 5.571 -14.408 1.00 11.94 288 ALA C O 1
ATOM 9134 N N . MET C 1 289 ? 27.300 7.587 -14.730 1.00 10.92 289 MET C N 1
ATOM 9135 C CA . MET C 1 289 ? 26.403 7.954 -15.835 1.00 9.94 289 MET C CA 1
ATOM 9136 C C . MET C 1 289 ? 26.593 7.050 -17.013 1.00 9.17 289 MET C C 1
ATOM 9137 O O . MET C 1 289 ? 25.619 6.658 -17.631 1.00 8.70 289 MET C O 1
ATOM 9142 N N . ALA C 1 290 ? 27.847 6.738 -17.341 1.00 9.01 290 ALA C N 1
ATOM 9143 C CA . ALA C 1 290 ? 28.131 5.902 -18.509 1.00 8.81 290 ALA C CA 1
ATOM 9144 C C . ALA C 1 290 ? 27.356 4.589 -18.379 1.00 9.03 290 ALA C C 1
ATOM 9145 O O . ALA C 1 290 ? 26.578 4.221 -19.264 1.00 10.02 290 ALA C O 1
ATOM 9147 N N . ALA C 1 291 ? 27.530 3.923 -17.244 1.00 8.81 291 ALA C N 1
ATOM 9148 C CA . ALA C 1 291 ? 26.786 2.719 -16.903 1.00 8.53 291 ALA C CA 1
ATOM 9149 C C . ALA C 1 291 ? 25.284 2.906 -17.004 1.00 8.15 291 ALA C C 1
ATOM 9150 O O . ALA C 1 291 ? 24.601 2.048 -17.514 1.00 8.33 291 ALA C O 1
ATOM 9152 N N . ARG C 1 292 ? 24.778 4.025 -16.510 1.00 8.25 292 ARG C N 1
ATOM 9153 C CA . ARG C 1 292 ? 23.361 4.330 -16.602 1.00 8.41 292 ARG C CA 1
ATOM 9154 C C . ARG C 1 292 ? 22.894 4.352 -18.061 1.00 9.54 292 ARG C C 1
ATOM 9155 O O . ARG C 1 292 ? 21.960 3.648 -18.411 1.00 10.03 292 ARG C O 1
ATOM 9163 N N . ALA C 1 293 ? 23.577 5.108 -18.920 1.00 10.74 293 ALA C N 1
ATOM 9164 C CA . ALA C 1 293 ? 23.258 5.148 -20.354 1.00 11.44 293 ALA C CA 1
ATOM 9165 C C . ALA C 1 293 ? 23.444 3.786 -21.051 1.00 12.14 293 ALA C C 1
ATOM 9166 O O . ALA C 1 293 ? 22.819 3.514 -22.092 1.00 12.66 293 ALA C O 1
ATOM 9168 N N . ALA C 1 294 ? 24.288 2.923 -20.485 1.00 12.46 294 ALA C N 1
ATOM 9169 C CA . ALA C 1 294 ? 24.470 1.558 -21.018 1.00 12.80 294 ALA C CA 1
ATOM 9170 C C . ALA C 1 294 ? 25.136 1.469 -22.402 1.00 13.45 294 ALA C C 1
ATOM 9171 O O . ALA C 1 294 ? 25.770 0.461 -22.717 1.00 13.66 294 ALA C O 1
ATOM 9173 N N . ASP C 1 295 ? 24.981 2.503 -23.230 1.00 13.74 295 ASP C N 1
ATOM 9174 C CA . ASP C 1 295 ? 25.672 2.595 -24.529 1.00 13.82 295 ASP C CA 1
ATOM 9175 C C . ASP C 1 295 ? 26.210 3.999 -24.819 1.00 13.52 295 ASP C C 1
ATOM 9176 O O . ASP C 1 295 ? 26.083 4.505 -25.928 1.00 13.08 295 ASP C O 1
ATOM 9181 N N . ALA C 1 296 ? 26.783 4.645 -23.812 1.00 13.49 296 ALA C N 1
ATOM 9182 C CA . ALA C 1 296 ? 27.331 5.973 -24.002 1.00 12.55 296 ALA C CA 1
ATOM 9183 C C . ALA C 1 296 ? 28.617 5.883 -24.832 1.00 11.97 296 ALA C C 1
ATOM 9184 O O . ALA C 1 296 ? 29.333 4.882 -24.795 1.00 12.08 296 ALA C O 1
ATOM 9186 N N . ILE C 1 297 ? 28.881 6.921 -25.609 1.00 11.35 297 ILE C N 1
ATOM 9187 C CA . ILE C 1 297 ? 30.197 7.151 -26.152 1.00 10.60 297 ILE C CA 1
ATOM 9188 C C . ILE C 1 297 ? 30.991 7.759 -25.001 1.00 10.99 297 ILE C C 1
ATOM 9189 O O . ILE C 1 297 ? 30.651 8.839 -24.510 1.00 11.47 297 ILE C O 1
ATOM 9194 N N . THR C 1 298 ? 32.017 7.063 -24.529 1.00 10.90 298 THR C N 1
ATOM 9195 C CA . THR C 1 298 ? 32.709 7.555 -23.349 1.00 11.03 298 THR C CA 1
ATOM 9196 C C . THR C 1 298 ? 33.939 8.339 -23.741 1.00 11.59 298 THR C C 1
ATOM 9197 O O . THR C 1 298 ? 34.493 8.102 -24.812 1.00 12.30 298 THR C O 1
ATOM 9201 N N . VAL C 1 299 ? 34.344 9.259 -22.858 1.00 11.62 299 VAL C N 1
ATOM 9202 C CA . VAL C 1 299 ? 35.363 10.269 -23.127 1.00 11.86 299 VAL C CA 1
ATOM 9203 C C . VAL C 1 299 ? 36.252 10.377 -21.893 1.00 12.25 299 VAL C C 1
ATOM 9204 O O . VAL C 1 299 ? 35.742 10.489 -20.771 1.00 11.62 299 VAL C O 1
ATOM 9208 N N . SER C 1 300 ? 37.573 10.312 -22.089 1.00 12.93 300 SER C N 1
ATOM 9209 C CA . SER C 1 300 ? 38.502 10.487 -20.976 1.00 13.94 300 SER C CA 1
ATOM 9210 C C . SER C 1 300 ? 39.766 11.265 -21.319 1.00 14.85 300 SER C C 1
ATOM 9211 O O . SER C 1 300 ? 40.456 10.933 -22.280 1.00 15.46 300 SER C O 1
ATOM 9214 N N . ALA C 1 301 ? 40.079 12.275 -20.509 1.00 15.43 301 ALA C N 1
ATOM 9215 C CA . ALA C 1 301 ? 41.309 13.025 -20.675 1.00 16.12 301 ALA C CA 1
ATOM 9216 C C . ALA C 1 301 ? 42.307 12.621 -19.595 1.00 16.88 301 ALA C C 1
ATOM 9217 O O . ALA C 1 301 ? 43.374 13.217 -19.458 1.00 16.95 301 ALA C O 1
ATOM 9219 N N . ALA C 1 302 ? 41.960 11.587 -18.837 1.00 17.96 302 ALA C N 1
ATOM 9220 C CA . ALA C 1 302 ? 42.720 11.228 -17.638 1.00 18.70 302 ALA C CA 1
ATOM 9221 C C . ALA C 1 302 ? 43.181 9.783 -17.683 1.00 18.99 302 ALA C C 1
ATOM 9222 O O . ALA C 1 302 ? 43.179 9.090 -16.663 1.00 19.16 302 ALA C O 1
ATOM 9224 N N . ASP C 1 303 ? 43.534 9.328 -18.878 1.00 19.22 303 ASP C N 1
ATOM 9225 C CA . ASP C 1 303 ? 44.241 8.079 -19.037 1.00 19.80 303 ASP C CA 1
ATOM 9226 C C . ASP C 1 303 ? 43.433 6.818 -18.685 1.00 19.58 303 ASP C C 1
ATOM 9227 O O . ASP C 1 303 ? 44.007 5.771 -18.388 1.00 19.88 303 ASP C O 1
ATOM 9232 N N . ARG C 1 304 ? 42.106 6.906 -18.710 1.00 19.17 304 ARG C N 1
ATOM 9233 C CA . ARG C 1 304 ? 41.243 5.720 -18.540 1.00 18.34 304 ARG C CA 1
ATOM 9234 C C . ARG C 1 304 ? 40.786 5.307 -19.922 1.00 17.43 304 ARG C C 1
ATOM 9235 O O . ARG C 1 304 ? 40.722 6.142 -20.812 1.00 16.83 304 ARG C O 1
ATOM 9243 N N . PRO C 1 305 ? 40.455 4.022 -20.122 1.00 17.17 305 PRO C N 1
ATOM 9244 C CA . PRO C 1 305 ? 40.082 3.638 -21.487 1.00 17.33 305 PRO C CA 1
ATOM 9245 C C . PRO C 1 305 ? 38.703 4.186 -21.825 1.00 17.72 305 PRO C C 1
ATOM 9246 O O . PRO C 1 305 ? 37.783 4.092 -20.998 1.00 18.54 305 PRO C O 1
ATOM 9250 N N . ALA C 1 306 ? 38.572 4.785 -23.007 1.00 17.60 306 ALA C N 1
ATOM 9251 C CA . ALA C 1 306 ? 37.317 5.404 -23.440 1.00 17.15 306 ALA C CA 1
ATOM 9252 C C . ALA C 1 306 ? 37.251 5.449 -24.951 1.00 16.80 306 ALA C C 1
ATOM 9253 O O . ALA C 1 306 ? 38.262 5.243 -25.621 1.00 16.39 306 ALA C O 1
ATOM 9255 N N . HIS C 1 307 ? 36.077 5.735 -25.496 1.00 16.67 307 HIS C N 1
ATOM 9256 C CA . HIS C 1 307 ? 35.965 5.882 -26.949 1.00 17.63 307 HIS C CA 1
ATOM 9257 C C . HIS C 1 307 ? 36.811 7.045 -27.511 1.00 17.40 307 HIS C C 1
ATOM 9258 O O . HIS C 1 307 ? 37.379 6.970 -28.603 1.00 17.13 307 HIS C O 1
ATOM 9265 N N . TRP C 1 308 ? 36.896 8.128 -26.756 1.00 17.42 308 TRP C N 1
ATOM 9266 C CA . TRP C 1 308 ? 37.854 9.180 -27.071 1.00 17.33 308 TRP C CA 1
ATOM 9267 C C . TRP C 1 308 ? 38.864 9.336 -25.933 1.00 17.68 308 TRP C C 1
ATOM 9268 O O . TRP C 1 308 ? 38.496 9.282 -24.744 1.00 18.08 308 TRP C O 1
ATOM 9279 N N . ARG C 1 309 ? 40.136 9.494 -26.296 1.00 17.65 309 ARG C N 1
ATOM 9280 C CA . ARG C 1 309 ? 41.198 9.746 -25.325 1.00 17.59 309 ARG C CA 1
ATOM 9281 C C . ARG C 1 309 ? 42.083 10.882 -25.769 1.00 17.79 309 ARG C C 1
ATOM 9282 O O . ARG C 1 309 ? 42.238 11.124 -26.956 1.00 17.76 309 ARG C O 1
ATOM 9290 N N . ALA C 1 310 ? 42.665 11.571 -24.799 1.00 18.60 310 ALA C N 1
ATOM 9291 C CA . ALA C 1 310 ? 43.667 12.587 -25.063 1.00 19.71 310 ALA C CA 1
ATOM 9292 C C . ALA C 1 310 ? 45.073 12.090 -24.677 1.00 20.58 310 ALA C C 1
ATOM 9293 O O . ALA C 1 310 ? 45.250 11.451 -23.635 1.00 19.95 310 ALA C O 1
ATOM 9295 N N . THR C 1 311 ? 46.058 12.357 -25.539 1.00 21.91 311 THR C N 1
ATOM 9296 C CA . THR C 1 311 ? 47.461 12.038 -25.257 1.00 23.41 311 THR C CA 1
ATOM 9297 C C . THR C 1 311 ? 48.307 13.166 -25.785 1.00 24.73 311 THR C C 1
ATOM 9298 O O . THR C 1 311 ? 47.823 14.001 -26.573 1.00 24.98 311 THR C O 1
ATOM 9302 N N . ASP C 1 312 ? 49.575 13.167 -25.370 1.00 26.20 312 ASP C N 1
ATOM 9303 C CA . ASP C 1 312 ? 50.541 14.204 -25.744 1.00 27.74 312 ASP C CA 1
ATOM 9304 C C . ASP C 1 312 ? 50.045 15.616 -25.396 1.00 28.53 312 ASP C C 1
ATOM 9305 O O . ASP C 1 312 ? 50.133 16.537 -26.232 1.00 28.96 312 ASP C O 1
ATOM 9310 N N . VAL C 1 313 ? 49.518 15.790 -24.179 1.00 29.22 313 VAL C N 1
ATOM 9311 C CA . VAL C 1 313 ? 49.030 17.113 -23.800 1.00 29.90 313 VAL C CA 1
ATOM 9312 C C . VAL C 1 313 ? 50.155 18.072 -23.438 1.00 30.56 313 VAL C C 1
ATOM 9313 O O . VAL C 1 313 ? 50.930 17.849 -22.508 1.00 30.44 313 VAL C O 1
ATOM 9317 N N . ALA C 1 314 ? 50.241 19.121 -24.246 1.00 31.50 314 ALA C N 1
ATOM 9318 C CA . ALA C 1 314 ? 51.308 20.099 -24.167 1.00 32.13 314 ALA C CA 1
ATOM 9319 C C . ALA C 1 314 ? 50.744 21.513 -24.049 1.00 32.51 314 ALA C C 1
ATOM 9320 O O . ALA C 1 314 ? 49.823 21.893 -24.787 1.00 32.46 314 ALA C O 1
ATOM 9322 N N . PRO C 1 315 ? 51.300 22.303 -23.118 1.00 32.79 315 PRO C N 1
ATOM 9323 C CA . PRO C 1 315 ? 50.931 23.710 -23.081 1.00 32.91 315 PRO C CA 1
ATOM 9324 C C . PRO C 1 315 ? 51.672 24.448 -24.187 1.00 33.13 315 PRO C C 1
ATOM 9325 O O . PRO C 1 315 ? 52.710 23.977 -24.652 1.00 33.11 315 PRO C O 1
ATOM 9329 N N . THR C 1 316 ? 51.133 25.576 -24.627 1.00 33.59 316 THR C N 1
ATOM 9330 C CA . THR C 1 316 ? 51.824 26.404 -25.621 1.00 34.05 316 THR C CA 1
ATOM 9331 C C . THR C 1 316 ? 51.925 27.857 -25.150 1.00 34.05 316 THR C C 1
ATOM 9332 O O . THR C 1 316 ? 51.161 28.286 -24.273 1.00 34.16 316 THR C O 1
ATOM 9336 N N . ASP C 1 317 ? 52.867 28.607 -25.722 1.00 33.82 317 ASP C N 1
ATOM 9337 C CA . ASP C 1 317 ? 52.876 30.063 -25.559 1.00 33.74 317 ASP C CA 1
ATOM 9338 C C . ASP C 1 317 ? 51.489 30.629 -25.911 1.00 33.47 317 ASP C C 1
ATOM 9339 O O . ASP C 1 317 ? 50.693 29.957 -26.589 1.00 33.86 317 ASP C O 1
ATOM 9344 N N . ALA C 1 318 ? 51.202 31.851 -25.455 1.00 32.70 318 ALA C N 1
ATOM 9345 C CA . ALA C 1 318 ? 49.849 32.445 -25.557 1.00 31.77 318 ALA C CA 1
ATOM 9346 C C . ALA C 1 318 ? 48.753 31.627 -24.830 1.00 30.91 318 ALA C C 1
ATOM 9347 O O . ALA C 1 318 ? 47.622 31.534 -25.308 1.00 30.65 318 ALA C O 1
ATOM 9349 N N . GLY C 1 319 ? 49.116 31.035 -23.687 1.00 29.99 319 GLY C N 1
ATOM 9350 C CA . GLY C 1 319 ? 48.172 30.380 -22.772 1.00 29.04 319 GLY C CA 1
ATOM 9351 C C . GLY C 1 319 ? 47.265 29.305 -23.369 1.00 28.45 319 GLY C C 1
ATOM 9352 O O . GLY C 1 319 ? 46.107 29.129 -22.938 1.00 28.42 319 GLY C O 1
ATOM 9353 N N . GLY C 1 320 ? 47.792 28.582 -24.357 1.00 27.41 320 GLY C N 1
ATOM 9354 C CA . GLY C 1 320 ? 47.031 27.549 -25.032 1.00 25.78 320 GLY C CA 1
ATOM 9355 C C . GLY C 1 320 ? 47.505 26.149 -24.730 1.00 24.54 320 GLY C C 1
ATOM 9356 O O . GLY C 1 320 ? 48.430 25.934 -23.953 1.00 24.14 320 GLY C O 1
ATOM 9357 N N . GLN C 1 321 ? 46.867 25.196 -25.390 1.00 23.76 321 GLN C N 1
ATOM 9358 C CA . GLN C 1 321 ? 47.069 23.785 -25.132 1.00 22.98 321 GLN C CA 1
ATOM 9359 C C . GLN C 1 321 ? 46.947 23.014 -26.437 1.00 22.43 321 GLN C C 1
ATOM 9360 O O . GLN C 1 321 ? 46.056 23.286 -27.246 1.00 22.60 321 GLN C O 1
ATOM 9366 N N . GLN C 1 322 ? 47.838 22.056 -26.651 1.00 21.45 322 GLN C N 1
ATOM 9367 C CA . GLN C 1 322 ? 47.671 21.141 -27.775 1.00 20.49 322 GLN C CA 1
ATOM 9368 C C . GLN C 1 322 ? 47.839 19.671 -27.364 1.00 19.52 322 GLN C C 1
ATOM 9369 O O . GLN C 1 322 ? 48.705 19.322 -26.558 1.00 19.44 322 GLN C O 1
ATOM 9375 N N . PHE C 1 323 ? 46.981 18.818 -27.911 1.00 18.17 323 PHE C N 1
ATOM 9376 C CA . PHE C 1 323 ? 46.991 17.406 -27.571 1.00 16.78 323 PHE C CA 1
ATOM 9377 C C . PHE C 1 323 ? 46.613 16.576 -28.786 1.00 16.23 323 PHE C C 1
ATOM 9378 O O . PHE C 1 323 ? 46.228 17.125 -29.825 1.00 15.79 323 PHE C O 1
ATOM 9386 N N . THR C 1 324 ? 46.758 15.259 -28.656 1.00 15.61 324 THR C N 1
ATOM 9387 C CA . THR C 1 324 ? 46.272 14.320 -29.661 1.00 15.22 324 THR C CA 1
ATOM 9388 C C . THR C 1 324 ? 44.971 13.706 -29.166 1.00 14.48 324 THR C C 1
ATOM 9389 O O . THR C 1 324 ? 44.910 13.206 -28.050 1.00 14.49 324 THR C O 1
ATOM 9393 N N . ALA C 1 325 ? 43.925 13.786 -29.979 1.00 13.75 325 ALA C N 1
ATOM 9394 C CA . ALA C 1 325 ? 42.656 13.161 -29.641 1.00 13.05 325 ALA C CA 1
ATOM 9395 C C . ALA C 1 325 ? 42.557 11.876 -30.432 1.00 12.64 325 ALA C C 1
ATOM 9396 O O . ALA C 1 325 ? 42.672 11.895 -31.674 1.00 12.41 325 ALA C O 1
ATOM 9398 N N . ILE C 1 326 ? 42.350 10.762 -29.725 1.00 11.63 326 ILE C N 1
ATOM 9399 C CA . ILE C 1 326 ? 42.214 9.463 -30.391 1.00 10.72 326 ILE C CA 1
ATOM 9400 C C . ILE C 1 326 ? 40.735 9.104 -30.516 1.00 10.63 326 ILE C C 1
ATOM 9401 O O . ILE C 1 326 ? 40.037 8.990 -29.511 1.00 11.27 326 ILE C O 1
ATOM 9406 N N . ASP C 1 327 ? 40.249 8.937 -31.742 1.00 10.06 327 ASP C N 1
ATOM 9407 C CA . ASP C 1 327 ? 38.829 8.619 -31.949 1.00 9.86 327 ASP C CA 1
ATOM 9408 C C . ASP C 1 327 ? 38.517 7.146 -31.651 1.00 9.19 327 ASP C C 1
ATOM 9409 O O . ASP C 1 327 ? 39.445 6.386 -31.384 1.00 10.00 327 ASP C O 1
ATOM 9414 N N . PRO C 1 328 ? 37.227 6.744 -31.671 1.00 8.29 328 PRO C N 1
ATOM 9415 C CA . PRO C 1 328 ? 36.916 5.344 -31.376 1.00 8.09 328 PRO C CA 1
ATOM 9416 C C . PRO C 1 328 ? 37.585 4.341 -32.295 1.00 7.88 328 PRO C C 1
ATOM 9417 O O . PRO C 1 328 ? 37.732 3.197 -31.926 1.00 7.62 328 PRO C O 1
ATOM 9421 N N . ALA C 1 329 ? 37.972 4.777 -33.486 1.00 8.52 329 ALA C N 1
ATOM 9422 C CA . ALA C 1 329 ? 38.621 3.903 -34.458 1.00 9.33 329 ALA C CA 1
ATOM 9423 C C . ALA C 1 329 ? 40.091 3.775 -34.118 1.00 10.09 329 ALA C C 1
ATOM 9424 O O . ALA C 1 329 ? 40.791 2.950 -34.691 1.00 10.27 329 ALA C O 1
ATOM 9426 N N . GLY C 1 330 ? 40.548 4.598 -33.176 1.00 10.86 330 GLY C N 1
ATOM 9427 C CA . GLY C 1 330 ? 41.914 4.559 -32.695 1.00 11.23 330 GLY C CA 1
ATOM 9428 C C . GLY C 1 330 ? 42.848 5.450 -33.484 1.00 12.32 330 GLY C C 1
ATOM 9429 O O . GLY C 1 330 ? 44.055 5.338 -33.333 1.00 12.75 330 GLY C O 1
ATOM 9430 N N . VAL C 1 331 ? 42.318 6.325 -34.342 1.00 12.87 331 VAL C N 1
ATOM 9431 C CA . VAL C 1 331 ? 43.170 7.280 -35.068 1.00 12.70 331 VAL C CA 1
ATOM 9432 C C . VAL C 1 331 ? 43.289 8.599 -34.286 1.00 12.98 331 VAL C C 1
ATOM 9433 O O . VAL C 1 331 ? 42.305 9.125 -33.744 1.00 13.25 331 VAL C O 1
ATOM 9437 N N . GLY C 1 332 ? 44.516 9.096 -34.197 1.00 13.20 332 GLY C N 1
ATOM 9438 C CA . GLY C 1 332 ? 44.814 10.337 -33.494 1.00 13.74 332 GLY C CA 1
ATOM 9439 C C . GLY C 1 332 ? 44.702 11.574 -34.370 1.00 14.47 332 GLY C C 1
ATOM 9440 O O . GLY C 1 332 ? 45.024 11.540 -35.560 1.00 14.37 332 GLY C O 1
ATOM 9441 N N . HIS C 1 333 ? 44.239 12.665 -33.761 1.00 15.11 333 HIS C N 1
ATOM 9442 C CA . HIS C 1 333 ? 44.032 13.938 -34.435 1.00 15.48 333 HIS C CA 1
ATOM 9443 C C . HIS C 1 333 ? 44.717 15.017 -33.649 1.00 15.91 333 HIS C C 1
ATOM 9444 O O . HIS C 1 333 ? 44.579 15.101 -32.441 1.00 15.69 333 HIS C O 1
ATOM 9451 N N . HIS C 1 334 ? 45.451 15.857 -34.360 1.00 17.26 334 HIS C N 1
ATOM 9452 C CA . HIS C 1 334 ? 46.090 17.018 -33.769 1.00 18.44 334 HIS C CA 1
ATOM 9453 C C . HIS C 1 334 ? 45.149 18.155 -33.463 1.00 18.56 334 HIS C C 1
ATOM 9454 O O . HIS C 1 334 ? 44.693 18.836 -34.376 1.00 19.27 334 HIS C O 1
ATOM 9461 N N . ILE C 1 335 ? 44.887 18.363 -32.174 1.00 18.60 335 ILE C N 1
ATOM 9462 C CA . ILE C 1 335 ? 43.962 19.394 -31.704 1.00 18.53 335 ILE C CA 1
ATOM 9463 C C . ILE C 1 335 ? 44.767 20.507 -31.028 1.00 19.10 335 ILE C C 1
ATOM 9464 O O . ILE C 1 335 ? 45.719 20.224 -30.294 1.00 18.95 335 ILE C O 1
ATOM 9469 N N . GLY C 1 336 ? 44.397 21.762 -31.307 1.00 19.49 336 GLY C N 1
ATOM 9470 C CA . GLY C 1 336 ? 44.928 22.935 -30.613 1.00 19.76 336 GLY C CA 1
ATOM 9471 C C . GLY C 1 336 ? 43.776 23.781 -30.106 1.00 20.61 336 GLY C C 1
ATOM 9472 O O . GLY C 1 336 ? 42.787 23.980 -30.814 1.00 20.64 336 GLY C O 1
ATOM 9473 N N . ILE C 1 337 ? 43.909 24.274 -28.877 1.00 21.48 337 ILE C N 1
ATOM 9474 C CA . ILE C 1 337 ? 42.806 24.917 -28.141 1.00 22.48 337 ILE C CA 1
ATOM 9475 C C . ILE C 1 337 ? 43.340 26.119 -27.331 1.00 23.11 337 ILE C C 1
ATOM 9476 O O . ILE C 1 337 ? 44.410 26.056 -26.734 1.00 22.94 337 ILE C O 1
ATOM 9481 N N . ARG C 1 338 ? 42.579 27.208 -27.330 1.00 24.21 338 ARG C N 1
ATOM 9482 C CA . ARG C 1 338 ? 42.966 28.455 -26.688 1.00 24.93 338 ARG C CA 1
ATOM 9483 C C . ARG C 1 338 ? 42.782 28.438 -25.165 1.00 25.50 338 ARG C C 1
ATOM 9484 O O . ARG C 1 338 ? 43.201 29.365 -24.495 1.00 25.76 338 ARG C O 1
ATOM 9492 N N . LEU C 1 339 ? 42.164 27.389 -24.622 1.00 26.19 339 LEU C N 1
ATOM 9493 C CA . LEU C 1 339 ? 41.820 27.320 -23.197 1.00 26.58 339 LEU C CA 1
ATOM 9494 C C . LEU C 1 339 ? 42.752 26.397 -22.409 1.00 26.76 339 LEU C C 1
ATOM 9495 O O . LEU C 1 339 ? 43.127 25.325 -22.899 1.00 26.48 339 LEU C O 1
ATOM 9500 N N . PRO C 1 340 ? 43.121 26.806 -21.176 1.00 26.92 340 PRO C N 1
ATOM 9501 C CA . PRO C 1 340 ? 44.046 25.989 -20.397 1.00 26.90 340 PRO C CA 1
ATOM 9502 C C . PRO C 1 340 ? 43.337 25.004 -19.467 1.00 27.05 340 PRO C C 1
ATOM 9503 O O . PRO C 1 340 ? 42.131 25.111 -19.241 1.00 27.22 340 PRO C O 1
ATOM 9507 N N . GLY C 1 341 ? 44.093 24.044 -18.949 1.00 27.11 341 GLY C N 1
ATOM 9508 C CA . GLY C 1 341 ? 43.578 23.119 -17.949 1.00 27.23 341 GLY C CA 1
ATOM 9509 C C . GLY C 1 341 ? 43.245 21.751 -18.510 1.00 27.17 341 GLY C C 1
ATOM 9510 O O . GLY C 1 341 ? 42.710 21.648 -19.630 1.00 26.84 341 GLY C O 1
ATOM 9511 N N . ARG C 1 342 ? 43.559 20.712 -17.717 1.00 26.92 342 ARG C N 1
ATOM 9512 C CA . ARG C 1 342 ? 43.247 19.311 -18.053 1.00 26.47 342 ARG C CA 1
ATOM 9513 C C . ARG C 1 342 ? 41.758 19.103 -18.287 1.00 26.14 342 ARG C C 1
ATOM 9514 O O . ARG C 1 342 ? 41.375 18.347 -19.172 1.00 26.01 342 ARG C O 1
ATOM 9516 N N . TYR C 1 343 ? 40.919 19.778 -17.510 1.00 25.86 343 TYR C N 1
ATOM 9517 C CA . TYR C 1 343 ? 39.487 19.588 -17.670 1.00 26.24 343 TYR C CA 1
ATOM 9518 C C . TYR C 1 343 ? 38.941 20.271 -18.945 1.00 25.33 343 TYR C C 1
ATOM 9519 O O . TYR C 1 343 ? 37.881 19.881 -19.457 1.00 25.64 343 TYR C O 1
ATOM 9528 N N . ASN C 1 344 ? 39.660 21.271 -19.462 1.00 23.85 344 ASN C N 1
ATOM 9529 C CA . ASN C 1 344 ? 39.304 21.862 -20.750 1.00 22.06 344 ASN C CA 1
ATOM 9530 C C . ASN C 1 344 ? 39.735 20.995 -21.910 1.00 20.60 344 ASN C C 1
ATOM 9531 O O . ASN C 1 344 ? 39.205 21.120 -23.000 1.00 20.45 344 ASN C O 1
ATOM 9536 N N . VAL C 1 345 ? 40.698 20.112 -21.675 1.00 19.05 345 VAL C N 1
ATOM 9537 C CA . VAL C 1 345 ? 40.976 19.040 -22.630 1.00 17.66 345 VAL C CA 1
ATOM 9538 C C . VAL C 1 345 ? 39.814 18.042 -22.668 1.00 16.97 345 VAL C C 1
ATOM 9539 O O . VAL C 1 345 ? 39.457 17.557 -23.729 1.00 16.92 345 VAL C O 1
ATOM 9543 N N . ALA C 1 346 ? 39.219 17.771 -21.506 1.00 16.56 346 ALA C N 1
ATOM 9544 C CA . ALA C 1 346 ? 38.040 16.908 -21.380 1.00 16.10 346 ALA C CA 1
ATOM 9545 C C . ALA C 1 346 ? 36.813 17.525 -22.065 1.00 16.11 346 ALA C C 1
ATOM 9546 O O . ALA C 1 346 ? 36.047 16.831 -22.776 1.00 15.93 346 ALA C O 1
ATOM 9548 N N . ASN C 1 347 ? 36.637 18.830 -21.865 1.00 15.53 347 ASN C N 1
ATOM 9549 C CA . ASN C 1 347 ? 35.593 19.571 -22.559 1.00 15.16 347 ASN C CA 1
ATOM 9550 C C . ASN C 1 347 ? 35.707 19.493 -24.076 1.00 14.61 347 ASN C C 1
ATOM 9551 O O . ASN C 1 347 ? 34.697 19.354 -24.779 1.00 15.28 347 ASN C O 1
ATOM 9556 N N . CYS C 1 348 ? 36.935 19.574 -24.578 1.00 13.32 348 CYS C N 1
ATOM 9557 C CA . CYS C 1 348 ? 37.174 19.501 -26.012 1.00 12.06 348 CYS C CA 1
ATOM 9558 C C . CYS C 1 348 ? 36.950 18.094 -26.575 1.00 11.22 348 CYS C C 1
ATOM 9559 O O . CYS C 1 348 ? 36.403 17.941 -27.672 1.00 11.06 348 CYS C O 1
ATOM 9562 N N . LEU C 1 349 ? 37.361 17.074 -25.830 1.00 9.92 349 LEU C N 1
ATOM 9563 C CA . LEU C 1 349 ? 37.029 15.717 -26.200 1.00 9.55 349 LEU C CA 1
ATOM 9564 C C . LEU C 1 349 ? 35.507 15.502 -26.250 1.00 9.53 349 LEU C C 1
ATOM 9565 O O . LEU C 1 349 ? 34.987 14.930 -27.211 1.00 9.25 349 LEU C O 1
ATOM 9570 N N . VAL C 1 350 ? 34.791 15.959 -25.222 1.00 9.32 350 VAL C N 1
ATOM 9571 C CA . VAL C 1 350 ? 33.333 15.912 -25.266 1.00 9.68 350 VAL C CA 1
ATOM 9572 C C . VAL C 1 350 ? 32.796 16.622 -26.534 1.00 9.15 350 VAL C C 1
ATOM 9573 O O . VAL C 1 350 ? 31.982 16.060 -27.288 1.00 9.08 350 VAL C O 1
ATOM 9577 N N . ALA C 1 351 ? 33.292 17.828 -26.789 1.00 8.49 351 ALA C N 1
ATOM 9578 C CA . ALA C 1 351 ? 32.944 18.536 -28.015 1.00 8.46 351 ALA C CA 1
ATOM 9579 C C . ALA C 1 351 ? 33.167 17.679 -29.286 1.00 7.97 351 ALA C C 1
ATOM 9580 O O . ALA C 1 351 ? 32.244 17.537 -30.106 1.00 7.35 351 ALA C O 1
ATOM 9582 N N . LEU C 1 352 ? 34.363 17.092 -29.416 1.00 7.42 352 LEU C N 1
ATOM 9583 C CA . LEU C 1 352 ? 34.702 16.247 -30.577 1.00 6.97 352 LEU C CA 1
ATOM 9584 C C . LEU C 1 352 ? 33.787 15.034 -30.694 1.00 6.83 352 LEU C C 1
ATOM 9585 O O . LEU C 1 352 ? 33.294 14.714 -31.766 1.00 6.59 352 LEU C O 1
ATOM 9590 N N . ALA C 1 353 ? 33.520 14.386 -29.577 1.00 7.29 353 ALA C N 1
ATOM 9591 C CA . ALA C 1 353 ? 32.588 13.274 -29.567 1.00 8.10 353 ALA C CA 1
ATOM 9592 C C . ALA C 1 353 ? 31.147 13.685 -30.057 1.00 8.60 353 ALA C C 1
ATOM 9593 O O . ALA C 1 353 ? 30.516 13.005 -30.900 1.00 8.31 353 ALA C O 1
ATOM 9595 N N . ILE C 1 354 ? 30.645 14.806 -29.535 1.00 8.82 354 ILE C N 1
ATOM 9596 C CA . ILE C 1 354 ? 29.359 15.320 -29.957 1.00 9.08 354 ILE C CA 1
ATOM 9597 C C . ILE C 1 354 ? 29.416 15.601 -31.458 1.00 10.28 354 ILE C C 1
ATOM 9598 O O . ILE C 1 354 ? 28.604 15.058 -32.238 1.00 10.89 354 ILE C O 1
ATOM 9603 N N . LEU C 1 355 ? 30.407 16.407 -31.868 1.00 10.62 355 LEU C N 1
ATOM 9604 C CA . LEU C 1 355 ? 30.535 16.844 -33.263 1.00 10.17 355 LEU C CA 1
ATOM 9605 C C . LEU C 1 355 ? 30.550 15.678 -34.221 1.00 10.60 355 LEU C C 1
ATOM 9606 O O . LEU C 1 355 ? 29.841 15.703 -35.227 1.00 10.43 355 LEU C O 1
ATOM 9611 N N . ASP C 1 356 ? 31.328 14.649 -33.880 1.00 11.30 356 ASP C N 1
ATOM 9612 C CA . ASP C 1 356 ? 31.429 13.440 -34.697 1.00 11.99 356 ASP C CA 1
ATOM 9613 C C . ASP C 1 356 ? 30.098 12.722 -34.879 1.00 12.48 356 ASP C C 1
ATOM 9614 O O . ASP C 1 356 ? 29.731 12.410 -35.997 1.00 12.89 356 ASP C O 1
ATOM 9619 N N . THR C 1 357 ? 29.355 12.474 -33.806 1.00 13.27 357 THR C N 1
ATOM 9620 C CA . THR C 1 357 ? 28.086 11.762 -33.962 1.00 14.18 357 THR C CA 1
ATOM 9621 C C . THR C 1 357 ? 27.079 12.605 -34.741 1.00 14.40 357 THR C C 1
ATOM 9622 O O . THR C 1 357 ? 26.137 12.102 -35.329 1.00 15.27 357 THR C O 1
ATOM 9626 N N . VAL C 1 358 ? 27.313 13.898 -34.789 1.00 14.51 358 VAL C N 1
ATOM 9627 C CA . VAL C 1 358 ? 26.443 14.775 -35.520 1.00 14.33 358 VAL C CA 1
ATOM 9628 C C . VAL C 1 358 ? 26.991 15.043 -36.941 1.00 14.28 358 VAL C C 1
ATOM 9629 O O . VAL C 1 358 ? 26.471 15.881 -37.683 1.00 14.68 358 VAL C O 1
ATOM 9633 N N . GLY C 1 359 ? 28.036 14.307 -37.316 1.00 13.56 359 GLY C N 1
ATOM 9634 C CA . GLY C 1 359 ? 28.573 14.359 -38.659 1.00 13.13 359 GLY C CA 1
ATOM 9635 C C . GLY C 1 359 ? 29.556 15.476 -38.949 1.00 13.19 359 GLY C C 1
ATOM 9636 O O . GLY C 1 359 ? 29.598 15.990 -40.070 1.00 13.05 359 GLY C O 1
ATOM 9637 N N . VAL C 1 360 ? 30.347 15.855 -37.950 1.00 13.21 360 VAL C N 1
ATOM 9638 C CA . VAL C 1 360 ? 31.439 16.810 -38.149 1.00 13.50 360 VAL C CA 1
ATOM 9639 C C . VAL C 1 360 ? 32.741 16.196 -37.649 1.00 13.65 360 VAL C C 1
ATOM 9640 O O . VAL C 1 360 ? 32.867 15.902 -36.471 1.00 13.95 360 VAL C O 1
ATOM 9644 N N . SER C 1 361 ? 33.703 15.990 -38.538 1.00 13.93 361 SER C N 1
ATOM 9645 C CA . SER C 1 361 ? 34.937 15.319 -38.154 1.00 14.53 361 SER C CA 1
ATOM 9646 C C . SER C 1 361 ? 35.903 16.280 -37.468 1.00 14.63 361 SER C C 1
ATOM 9647 O O . SER C 1 361 ? 35.786 17.501 -37.621 1.00 14.25 361 SER C O 1
ATOM 9650 N N . PRO C 1 362 ? 36.865 15.736 -36.701 1.00 15.14 362 PRO C N 1
ATOM 9651 C CA . PRO C 1 362 ? 37.894 16.588 -36.112 1.00 15.56 362 PRO C CA 1
ATOM 9652 C C . PRO C 1 362 ? 38.579 17.507 -37.131 1.00 16.43 362 PRO C C 1
ATOM 9653 O O . PRO C 1 362 ? 38.798 18.672 -36.817 1.00 17.16 362 PRO C O 1
ATOM 9657 N N . GLU C 1 363 ? 38.913 17.010 -38.327 1.00 17.06 363 GLU C N 1
ATOM 9658 C CA . GLU C 1 363 ? 39.575 17.852 -39.347 1.00 17.79 363 GLU C CA 1
ATOM 9659 C C . GLU C 1 363 ? 38.729 19.065 -39.684 1.00 18.17 363 GLU C C 1
ATOM 9660 O O . GLU C 1 363 ? 39.225 20.181 -39.737 1.00 18.49 363 GLU C O 1
ATOM 9666 N N . GLN C 1 364 ? 37.440 18.829 -39.871 1.00 18.72 364 GLN C N 1
ATOM 9667 C CA . GLN C 1 364 ? 36.503 19.888 -40.154 1.00 19.64 364 GLN C CA 1
ATOM 9668 C C . GLN C 1 364 ? 36.333 20.822 -38.982 1.00 19.90 364 GLN C C 1
ATOM 9669 O O . GLN C 1 364 ? 36.070 22.002 -39.164 1.00 20.45 364 GLN C O 1
ATOM 9675 N N . ALA C 1 365 ? 36.455 20.287 -37.779 1.00 20.34 365 ALA C N 1
ATOM 9676 C CA . ALA C 1 365 ? 36.140 21.051 -36.587 1.00 21.04 365 ALA C CA 1
ATOM 9677 C C . ALA C 1 365 ? 37.287 21.928 -36.105 1.00 21.73 365 ALA C C 1
ATOM 9678 O O . ALA C 1 365 ? 37.062 22.986 -35.523 1.00 22.24 365 ALA C O 1
ATOM 9680 N N . VAL C 1 366 ? 38.513 21.502 -36.357 1.00 22.54 366 VAL C N 1
ATOM 9681 C CA . VAL C 1 366 ? 39.645 22.038 -35.615 1.00 23.53 366 VAL C CA 1
ATOM 9682 C C . VAL C 1 366 ? 39.963 23.535 -35.847 1.00 24.31 366 VAL C C 1
ATOM 9683 O O . VAL C 1 366 ? 40.424 24.199 -34.914 1.00 24.83 366 VAL C O 1
ATOM 9687 N N . PRO C 1 367 ? 39.700 24.078 -37.057 1.00 24.67 367 PRO C N 1
ATOM 9688 C CA . PRO C 1 367 ? 39.886 25.519 -37.204 1.00 25.29 367 PRO C CA 1
ATOM 9689 C C . PRO C 1 367 ? 39.057 26.339 -36.214 1.00 25.90 367 PRO C C 1
ATOM 9690 O O . PRO C 1 367 ? 39.559 27.311 -35.645 1.00 26.53 367 PRO C O 1
ATOM 9694 N N . GLY C 1 368 ? 37.808 25.948 -35.998 1.00 26.36 368 GLY C N 1
ATOM 9695 C CA . GLY C 1 368 ? 36.953 26.648 -35.045 1.00 27.43 368 GLY C CA 1
ATOM 9696 C C . GLY C 1 368 ? 37.304 26.454 -33.573 1.00 28.32 368 GLY C C 1
ATOM 9697 O O . GLY C 1 368 ? 36.894 27.255 -32.730 1.00 28.72 368 GLY C O 1
ATOM 9698 N N . LEU C 1 369 ? 38.051 25.395 -33.256 1.00 28.73 369 LEU C N 1
ATOM 9699 C CA . LEU C 1 369 ? 38.428 25.073 -31.879 1.00 28.85 369 LEU C CA 1
ATOM 9700 C C . LEU C 1 369 ? 39.723 25.773 -31.514 1.00 29.32 369 LEU C C 1
ATOM 9701 O O . LEU C 1 369 ? 39.919 26.236 -30.390 1.00 29.34 369 LEU C O 1
ATOM 9706 N N . ARG C 1 370 ? 40.612 25.811 -32.494 1.00 30.03 370 ARG C N 1
ATOM 9707 C CA . ARG C 1 370 ? 41.908 26.439 -32.392 1.00 30.99 370 ARG C CA 1
ATOM 9708 C C . ARG C 1 370 ? 41.779 27.850 -31.833 1.00 31.21 370 ARG C C 1
ATOM 9709 O O . ARG C 1 370 ? 42.677 28.343 -31.148 1.00 31.20 370 ARG C O 1
ATOM 9717 N N . GLU C 1 371 ? 40.644 28.488 -32.099 1.00 31.62 371 GLU C N 1
ATOM 9718 C CA . GLU C 1 371 ? 40.549 29.919 -31.875 1.00 31.96 371 GLU C CA 1
ATOM 9719 C C . GLU C 1 371 ? 39.324 30.457 -31.138 1.00 31.75 371 GLU C C 1
ATOM 9720 O O . GLU C 1 371 ? 39.199 31.663 -30.968 1.00 32.08 371 GLU C O 1
ATOM 9726 N N . ILE C 1 372 ? 38.414 29.609 -30.692 1.00 31.55 372 ILE C N 1
ATOM 9727 C CA . ILE C 1 372 ? 37.303 30.169 -29.944 1.00 31.28 372 ILE C CA 1
ATOM 9728 C C . ILE C 1 372 ? 37.726 30.524 -28.513 1.00 31.39 372 ILE C C 1
ATOM 9729 O O . ILE C 1 372 ? 38.496 29.794 -27.875 1.00 31.28 372 ILE C O 1
ATOM 9734 N N . ARG C 1 373 ? 37.250 31.672 -28.037 1.00 31.52 373 ARG C N 1
ATOM 9735 C CA . ARG C 1 373 ? 37.297 31.968 -26.613 1.00 31.97 373 ARG C CA 1
ATOM 9736 C C . ARG C 1 373 ? 35.878 32.009 -26.054 1.00 31.99 373 ARG C C 1
ATOM 9737 O O . ARG C 1 373 ? 34.961 32.536 -26.676 1.00 31.21 373 ARG C O 1
ATOM 9745 N N . VAL C 1 374 ? 35.707 31.409 -24.886 1.00 32.67 374 VAL C N 1
ATOM 9746 C CA . VAL C 1 374 ? 34.415 31.380 -24.241 1.00 33.25 374 VAL C CA 1
ATOM 9747 C C . VAL C 1 374 ? 34.456 32.401 -23.119 1.00 33.90 374 VAL C C 1
ATOM 9748 O O . VAL C 1 374 ? 35.400 32.402 -22.307 1.00 34.20 374 VAL C O 1
ATOM 9752 N N . PRO C 1 375 ? 33.466 33.320 -23.113 1.00 34.17 375 PRO C N 1
ATOM 9753 C CA . PRO C 1 375 ? 33.513 34.509 -22.264 1.00 33.92 375 PRO C CA 1
ATOM 9754 C C . PRO C 1 375 ? 33.460 34.161 -20.775 1.00 33.78 375 PRO C C 1
ATOM 9755 O O . PRO C 1 375 ? 32.551 33.451 -20.322 1.00 34.19 375 PRO C O 1
ATOM 9759 N N . GLY C 1 376 ? 34.466 34.623 -20.043 1.00 33.36 376 GLY C N 1
ATOM 9760 C CA . GLY C 1 376 ? 34.495 34.500 -18.598 1.00 32.98 376 GLY C CA 1
ATOM 9761 C C . GLY C 1 376 ? 34.770 33.114 -18.067 1.00 32.90 376 GLY C C 1
ATOM 9762 O O . GLY C 1 376 ? 34.659 32.902 -16.866 1.00 32.87 376 GLY C O 1
ATOM 9763 N N . ARG C 1 377 ? 35.112 32.173 -18.950 1.00 32.90 377 ARG C N 1
ATOM 9764 C CA . ARG C 1 377 ? 35.501 30.818 -18.542 1.00 32.80 377 ARG C CA 1
ATOM 9765 C C . ARG C 1 377 ? 36.939 30.574 -18.908 1.00 32.90 377 ARG C C 1
ATOM 9766 O O . ARG C 1 377 ? 37.227 30.116 -20.010 1.00 33.07 377 ARG C O 1
ATOM 9774 N N . LEU C 1 378 ? 37.840 30.903 -17.986 1.00 32.98 378 LEU C N 1
ATOM 9775 C CA . LEU C 1 378 ? 39.262 30.903 -18.275 1.00 33.09 378 LEU C CA 1
ATOM 9776 C C . LEU C 1 378 ? 39.557 31.754 -19.509 1.00 32.46 378 LEU C C 1
ATOM 9777 O O . LEU C 1 378 ? 40.346 31.363 -20.361 1.00 32.53 378 LEU C O 1
ATOM 9782 N N . GLU C 1 379 ? 38.901 32.906 -19.612 1.00 31.98 379 GLU C N 1
ATOM 9783 C CA . GLU C 1 379 ? 39.113 33.799 -20.737 1.00 31.72 379 GLU C CA 1
ATOM 9784 C C . GLU C 1 379 ? 40.396 34.569 -20.516 1.00 31.74 379 GLU C C 1
ATOM 9785 O O . GLU C 1 379 ? 40.486 35.375 -19.591 1.00 31.97 379 GLU C O 1
ATOM 9791 N N . GLN C 1 380 ? 41.395 34.312 -21.352 1.00 31.66 380 GLN C N 1
ATOM 9792 C CA . GLN C 1 380 ? 42.677 35.009 -21.236 1.00 31.45 380 GLN C CA 1
ATOM 9793 C C . GLN C 1 380 ? 42.649 36.341 -21.991 1.00 31.51 380 GLN C C 1
ATOM 9794 O O . GLN C 1 380 ? 41.947 36.481 -22.998 1.00 31.65 380 GLN C O 1
ATOM 9800 N N . GLY C 1 386 ? 54.036 37.906 -20.637 1.00 2.87 386 GLY C N 1
ATOM 9801 C CA . GLY C 1 386 ? 54.729 37.708 -19.378 1.00 3.03 386 GLY C CA 1
ATOM 9802 C C . GLY C 1 386 ? 54.235 36.494 -18.620 1.00 3.27 386 GLY C C 1
ATOM 9803 O O . GLY C 1 386 ? 54.996 35.568 -18.353 1.00 3.20 386 GLY C O 1
ATOM 9804 N N . PHE C 1 387 ? 52.946 36.501 -18.294 1.00 3.63 387 PHE C N 1
ATOM 9805 C CA . PHE C 1 387 ? 52.349 35.539 -17.370 1.00 4.02 387 PHE C CA 1
ATOM 9806 C C . PHE C 1 387 ? 50.869 35.442 -17.670 1.00 4.10 387 PHE C C 1
ATOM 9807 O O . PHE C 1 387 ? 50.325 36.318 -18.343 1.00 4.01 387 PHE C O 1
ATOM 9815 N N . LEU C 1 388 ? 50.217 34.402 -17.147 1.00 4.36 388 LEU C N 1
ATOM 9816 C CA . LEU C 1 388 ? 48.796 34.156 -17.425 1.00 4.49 388 LEU C CA 1
ATOM 9817 C C . LEU C 1 388 ? 47.870 35.059 -16.622 1.00 4.58 388 LEU C C 1
ATOM 9818 O O . LEU C 1 388 ? 47.979 35.152 -15.400 1.00 4.58 388 LEU C O 1
ATOM 9823 N N . ALA C 1 389 ? 46.962 35.721 -17.332 1.00 4.66 389 ALA C N 1
ATOM 9824 C CA . ALA C 1 389 ? 46.004 36.634 -16.726 1.00 4.59 389 ALA C CA 1
ATOM 9825 C C . ALA C 1 389 ? 44.623 36.257 -17.218 1.00 4.51 389 ALA C C 1
ATOM 9826 O O . ALA C 1 389 ? 44.347 36.318 -18.423 1.00 4.62 389 ALA C O 1
ATOM 9828 N N . LEU C 1 390 ? 43.765 35.863 -16.278 1.00 4.42 390 LEU C N 1
ATOM 9829 C CA . LEU C 1 390 ? 42.470 35.263 -16.598 1.00 4.44 390 LEU C CA 1
ATOM 9830 C C . LEU C 1 390 ? 41.278 35.897 -15.888 1.00 4.32 390 LEU C C 1
ATOM 9831 O O . LEU C 1 390 ? 41.353 36.217 -14.714 1.00 4.59 390 LEU C O 1
ATOM 9836 N N . VAL C 1 391 ? 40.179 36.057 -16.616 1.00 4.28 391 VAL C N 1
ATOM 9837 C CA . VAL C 1 391 ? 38.889 36.426 -16.037 1.00 4.48 391 VAL C CA 1
ATOM 9838 C C . VAL C 1 391 ? 37.967 35.189 -16.010 1.00 4.92 391 VAL C C 1
ATOM 9839 O O . VAL C 1 391 ? 37.837 34.484 -17.023 1.00 4.82 391 VAL C O 1
ATOM 9843 N N . ASP C 1 392 ? 37.338 34.919 -14.864 1.00 5.27 392 ASP C N 1
ATOM 9844 C CA . ASP C 1 392 ? 36.372 33.817 -14.771 1.00 5.55 392 ASP C CA 1
ATOM 9845 C C . ASP C 1 392 ? 35.068 34.189 -14.065 1.00 5.65 392 ASP C C 1
ATOM 9846 O O . ASP C 1 392 ? 35.057 34.971 -13.125 1.00 5.78 392 ASP C O 1
ATOM 9851 N N . TYR C 1 393 ? 33.977 33.602 -14.536 1.00 5.83 393 TYR C N 1
ATOM 9852 C CA . TYR C 1 393 ? 32.636 33.834 -14.014 1.00 6.33 393 TYR C CA 1
ATOM 9853 C C . TYR C 1 393 ? 32.437 33.303 -12.594 1.00 6.33 393 TYR C C 1
ATOM 9854 O O . TYR C 1 393 ? 31.547 33.766 -11.865 1.00 6.28 393 TYR C O 1
ATOM 9863 N N . ALA C 1 394 ? 33.284 32.344 -12.217 1.00 6.33 394 ALA C N 1
ATOM 9864 C CA . ALA C 1 394 ? 33.115 31.533 -11.009 1.00 6.17 394 ALA C CA 1
ATOM 9865 C C . ALA C 1 394 ? 32.814 32.313 -9.744 1.00 5.90 394 ALA C C 1
ATOM 9866 O O . ALA C 1 394 ? 33.702 32.915 -9.155 1.00 5.94 394 ALA C O 1
ATOM 9868 N N . HIS C 1 395 ? 31.537 32.321 -9.378 1.00 5.56 395 HIS C N 1
ATOM 9869 C CA . HIS C 1 395 ? 31.065 32.616 -8.033 1.00 5.20 395 HIS C CA 1
ATOM 9870 C C . HIS C 1 395 ? 30.633 31.242 -7.492 1.00 5.23 395 HIS C C 1
ATOM 9871 O O . HIS C 1 395 ? 30.650 30.261 -8.250 1.00 5.39 395 HIS C O 1
ATOM 9878 N N . LYS C 1 396 ? 30.253 31.150 -6.215 1.00 5.15 396 LYS C N 1
ATOM 9879 C CA . LYS C 1 396 ? 29.889 29.853 -5.591 1.00 5.33 396 LYS C CA 1
ATOM 9880 C C . LYS C 1 396 ? 31.127 29.012 -5.241 1.00 5.73 396 LYS C C 1
ATOM 9881 O O . LYS C 1 396 ? 32.103 29.000 -5.999 1.00 5.96 396 LYS C O 1
ATOM 9887 N N . PRO C 1 397 ? 31.085 28.303 -4.092 1.00 5.96 397 PRO C N 1
ATOM 9888 C CA . PRO C 1 397 ? 32.179 27.460 -3.577 1.00 6.11 397 PRO C CA 1
ATOM 9889 C C . PRO C 1 397 ? 32.691 26.372 -4.535 1.00 6.30 397 PRO C C 1
ATOM 9890 O O . PRO C 1 397 ? 33.905 26.230 -4.709 1.00 6.20 397 PRO C O 1
ATOM 9894 N N . GLU C 1 398 ? 31.779 25.613 -5.140 1.00 6.65 398 GLU C N 1
ATOM 9895 C CA . GLU C 1 398 ? 32.162 24.492 -6.002 1.00 7.03 398 GLU C CA 1
ATOM 9896 C C . GLU C 1 398 ? 32.939 24.955 -7.234 1.00 7.26 398 GLU C C 1
ATOM 9897 O O . GLU C 1 398 ? 34.018 24.428 -7.519 1.00 7.55 398 GLU C O 1
ATOM 9899 N N . ALA C 1 399 ? 32.398 25.946 -7.946 1.00 7.31 399 ALA C N 1
ATOM 9900 C CA . ALA C 1 399 ? 33.041 26.484 -9.148 1.00 7.34 399 ALA C CA 1
ATOM 9901 C C . ALA C 1 399 ? 34.454 27.014 -8.847 1.00 7.56 399 ALA C C 1
ATOM 9902 O O . ALA C 1 399 ? 35.411 26.746 -9.585 1.00 7.59 399 ALA C O 1
ATOM 9904 N N . LEU C 1 400 ? 34.586 27.747 -7.747 1.00 7.60 400 LEU C N 1
ATOM 9905 C CA . LEU C 1 400 ? 35.871 28.284 -7.370 1.00 7.74 400 LEU C CA 1
ATOM 9906 C C . LEU C 1 400 ? 36.884 27.164 -7.115 1.00 8.01 400 LEU C C 1
ATOM 9907 O O . LEU C 1 400 ? 38.059 27.299 -7.488 1.00 8.25 400 LEU C O 1
ATOM 9912 N N . ARG C 1 401 ? 36.429 26.064 -6.503 1.00 7.95 401 ARG C N 1
ATOM 9913 C CA . ARG C 1 401 ? 37.324 24.968 -6.101 1.00 7.82 401 ARG C CA 1
ATOM 9914 C C . ARG C 1 401 ? 37.990 24.312 -7.297 1.00 7.76 401 ARG C C 1
ATOM 9915 O O . ARG C 1 401 ? 39.191 24.040 -7.277 1.00 7.53 401 ARG C O 1
ATOM 9917 N N . SER C 1 402 ? 37.209 24.082 -8.345 1.00 8.08 402 SER C N 1
ATOM 9918 C CA . SER C 1 402 ? 37.735 23.425 -9.540 1.00 8.53 402 SER C CA 1
ATOM 9919 C C . SER C 1 402 ? 38.590 24.381 -10.375 1.00 8.88 402 SER C C 1
ATOM 9920 O O . SER C 1 402 ? 39.655 23.992 -10.867 1.00 9.04 402 SER C O 1
ATOM 9923 N N . VAL C 1 403 ? 38.142 25.630 -10.504 1.00 9.15 403 VAL C N 1
ATOM 9924 C CA . VAL C 1 403 ? 38.888 26.635 -11.261 1.00 9.59 403 VAL C CA 1
ATOM 9925 C C . VAL C 1 403 ? 40.315 26.785 -10.711 1.00 9.79 403 VAL C C 1
ATOM 9926 O O . VAL C 1 403 ? 41.303 26.702 -11.451 1.00 9.74 403 VAL C O 1
ATOM 9930 N N . LEU C 1 404 ? 40.409 26.979 -9.404 1.00 10.03 404 LEU C N 1
ATOM 9931 C CA . LEU C 1 404 ? 41.695 27.078 -8.744 1.00 10.46 404 LEU C CA 1
ATOM 9932 C C . LEU C 1 404 ? 42.542 25.813 -8.922 1.00 10.74 404 LEU C C 1
ATOM 9933 O O . LEU C 1 404 ? 43.675 25.877 -9.406 1.00 10.87 404 LEU C O 1
ATOM 9938 N N . THR C 1 405 ? 41.984 24.664 -8.562 1.00 10.99 405 THR C N 1
ATOM 9939 C CA . THR C 1 405 ? 42.722 23.405 -8.661 1.00 11.23 405 THR C CA 1
ATOM 9940 C C . THR C 1 405 ? 43.363 23.209 -10.031 1.00 11.32 405 THR C C 1
ATOM 9941 O O . THR C 1 405 ? 44.557 22.925 -10.114 1.00 11.64 405 THR C O 1
ATOM 9945 N N . THR C 1 406 ? 42.587 23.381 -11.100 1.00 11.22 406 THR C N 1
ATOM 9946 C CA . THR C 1 406 ? 43.118 23.173 -12.451 1.00 11.15 406 THR C CA 1
ATOM 9947 C C . THR C 1 406 ? 44.015 24.315 -12.926 1.00 11.17 406 THR C C 1
ATOM 9948 O O . THR C 1 406 ? 44.431 24.344 -14.088 1.00 11.05 406 THR C O 1
ATOM 9952 N N . LEU C 1 407 ? 44.325 25.238 -12.019 1.00 11.16 407 LEU C N 1
ATOM 9953 C CA . LEU C 1 407 ? 45.237 26.335 -12.325 1.00 11.21 407 LEU C CA 1
ATOM 9954 C C . LEU C 1 407 ? 46.565 26.288 -11.554 1.00 11.08 407 LEU C C 1
ATOM 9955 O O . LEU C 1 407 ? 47.528 26.945 -11.944 1.00 11.17 407 LEU C O 1
ATOM 9960 N N . ALA C 1 408 ? 46.624 25.506 -10.480 1.00 11.00 408 ALA C N 1
ATOM 9961 C CA . ALA C 1 408 ? 47.847 25.425 -9.672 1.00 10.95 408 ALA C CA 1
ATOM 9962 C C . ALA C 1 408 ? 48.854 24.423 -10.247 1.00 10.80 408 ALA C C 1
ATOM 9963 O O . ALA C 1 408 ? 48.479 23.318 -10.639 1.00 10.82 408 ALA C O 1
ATOM 9965 N N . HIS C 1 409 ? 50.124 24.831 -10.311 1.00 10.59 409 HIS C N 1
ATOM 9966 C CA . HIS C 1 409 ? 51.225 23.993 -10.807 1.00 10.35 409 HIS C CA 1
ATOM 9967 C C . HIS C 1 409 ? 52.573 24.668 -10.560 1.00 10.27 409 HIS C C 1
ATOM 9968 O O . HIS C 1 409 ? 53.192 24.498 -9.509 1.00 10.10 409 HIS C O 1
ATOM 9970 N N . ARG C 1 413 ? 52.319 29.529 -8.291 1.00 5.01 413 ARG C N 1
ATOM 9971 C CA . ARG C 1 413 ? 51.598 30.517 -7.495 1.00 5.03 413 ARG C CA 1
ATOM 9972 C C . ARG C 1 413 ? 50.322 30.974 -8.201 1.00 4.93 413 ARG C C 1
ATOM 9973 O O . ARG C 1 413 ? 50.343 31.328 -9.385 1.00 4.88 413 ARG C O 1
ATOM 9975 N N . LEU C 1 414 ? 49.224 30.963 -7.445 1.00 4.75 414 LEU C N 1
ATOM 9976 C CA . LEU C 1 414 ? 47.897 31.304 -7.938 1.00 4.42 414 LEU C CA 1
ATOM 9977 C C . LEU C 1 414 ? 47.298 32.441 -7.104 1.00 4.16 414 LEU C C 1
ATOM 9978 O O . LEU C 1 414 ? 47.143 32.303 -5.887 1.00 4.33 414 LEU C O 1
ATOM 9983 N N . ALA C 1 415 ? 46.972 33.556 -7.759 1.00 3.63 415 ALA C N 1
ATOM 9984 C CA . ALA C 1 415 ? 46.330 34.697 -7.106 1.00 3.21 415 ALA C CA 1
ATOM 9985 C C . ALA C 1 415 ? 44.910 34.872 -7.617 1.00 3.29 415 ALA C C 1
ATOM 9986 O O . ALA C 1 415 ? 44.644 34.641 -8.802 1.00 3.81 415 ALA C O 1
ATOM 9988 N N . VAL C 1 416 ? 43.991 35.268 -6.736 1.00 2.92 416 VAL C N 1
ATOM 9989 C CA . VAL C 1 416 ? 42.588 35.461 -7.142 1.00 2.80 416 VAL C CA 1
ATOM 9990 C C . VAL C 1 416 ? 41.878 36.654 -6.508 1.00 2.35 416 VAL C C 1
ATOM 9991 O O . VAL C 1 416 ? 41.815 36.778 -5.289 1.00 2.44 416 VAL C O 1
ATOM 9995 N N . VAL C 1 417 ? 41.346 37.520 -7.363 1.00 2.00 417 VAL C N 1
ATOM 9996 C CA . VAL C 1 417 ? 40.613 38.700 -6.941 1.00 2.00 417 VAL C CA 1
ATOM 9997 C C . VAL C 1 417 ? 39.142 38.437 -7.167 1.00 2.00 417 VAL C C 1
ATOM 9998 O O . VAL C 1 417 ? 38.761 38.067 -8.278 1.00 2.00 417 VAL C O 1
ATOM 10002 N N . PHE C 1 418 ? 38.319 38.633 -6.136 1.00 2.00 418 PHE C N 1
ATOM 10003 C CA . PHE C 1 418 ? 36.849 38.504 -6.263 1.00 2.00 418 PHE C CA 1
ATOM 10004 C C . PHE C 1 418 ? 36.095 39.267 -5.182 1.00 2.00 418 PHE C C 1
ATOM 10005 O O . PHE C 1 418 ? 36.703 39.784 -4.244 1.00 2.00 418 PHE C O 1
ATOM 10013 N N . ARG C 1 429 ? 31.103 30.858 1.273 1.00 18.80 429 ARG C N 1
ATOM 10014 C CA . ARG C 1 429 ? 32.127 31.895 1.283 1.00 19.15 429 ARG C CA 1
ATOM 10015 C C . ARG C 1 429 ? 33.344 31.502 2.101 1.00 19.37 429 ARG C C 1
ATOM 10016 O O . ARG C 1 429 ? 34.475 31.583 1.614 1.00 19.59 429 ARG C O 1
ATOM 10024 N N . ALA C 1 430 ? 33.099 31.093 3.346 1.00 19.42 430 ALA C N 1
ATOM 10025 C CA . ALA C 1 430 ? 34.154 30.735 4.298 1.00 19.49 430 ALA C CA 1
ATOM 10026 C C . ALA C 1 430 ? 35.259 29.813 3.743 1.00 19.54 430 ALA C C 1
ATOM 10027 O O . ALA C 1 430 ? 36.407 30.256 3.616 1.00 19.41 430 ALA C O 1
ATOM 10029 N N . PRO C 1 431 ? 34.919 28.546 3.388 1.00 19.67 431 PRO C N 1
ATOM 10030 C CA . PRO C 1 431 ? 35.995 27.637 2.973 1.00 19.67 431 PRO C CA 1
ATOM 10031 C C . PRO C 1 431 ? 36.611 28.009 1.613 1.00 19.62 431 PRO C C 1
ATOM 10032 O O . PRO C 1 431 ? 37.780 27.708 1.364 1.00 19.75 431 PRO C O 1
ATOM 10036 N N . MET C 1 432 ? 35.828 28.667 0.759 1.00 19.29 432 MET C N 1
ATOM 10037 C CA . MET C 1 432 ? 36.274 29.073 -0.571 1.00 18.78 432 MET C CA 1
ATOM 10038 C C . MET C 1 432 ? 37.609 29.832 -0.545 1.00 18.31 432 MET C C 1
ATOM 10039 O O . MET C 1 432 ? 38.504 29.553 -1.347 1.00 18.29 432 MET C O 1
ATOM 10041 N N . GLY C 1 433 ? 37.743 30.780 0.379 1.00 17.77 433 GLY C N 1
ATOM 10042 C CA . GLY C 1 433 ? 38.998 31.510 0.548 1.00 16.96 433 GLY C CA 1
ATOM 10043 C C . GLY C 1 433 ? 40.098 30.652 1.148 1.00 16.47 433 GLY C C 1
ATOM 10044 O O . GLY C 1 433 ? 41.272 30.822 0.817 1.00 16.29 433 GLY C O 1
ATOM 10045 N N . ARG C 1 434 ? 39.715 29.735 2.037 1.00 16.02 434 ARG C N 1
ATOM 10046 C CA . ARG C 1 434 ? 40.640 28.744 2.596 1.00 15.23 434 ARG C CA 1
ATOM 10047 C C . ARG C 1 434 ? 41.296 27.929 1.475 1.00 15.01 434 ARG C C 1
ATOM 10048 O O . ARG C 1 434 ? 42.521 27.808 1.434 1.00 14.85 434 ARG C O 1
ATOM 10056 N N . ILE C 1 435 ? 40.477 27.405 0.559 1.00 14.73 435 ILE C N 1
ATOM 10057 C CA . ILE C 1 435 ? 40.964 26.679 -0.618 1.00 14.41 435 ILE C CA 1
ATOM 10058 C C . ILE C 1 435 ? 41.942 27.541 -1.423 1.00 14.23 435 ILE C C 1
ATOM 10059 O O . ILE C 1 435 ? 43.008 27.066 -1.825 1.00 14.08 435 ILE C O 1
ATOM 10064 N N . ALA C 1 436 ? 41.571 28.806 -1.635 1.00 14.04 436 ALA C N 1
ATOM 10065 C CA . ALA C 1 436 ? 42.413 29.788 -2.326 1.00 13.63 436 ALA C CA 1
ATOM 10066 C C . ALA C 1 436 ? 43.711 30.061 -1.565 1.00 13.32 436 ALA C C 1
ATOM 10067 O O . ALA C 1 436 ? 44.767 30.246 -2.168 1.00 13.00 436 ALA C O 1
ATOM 10069 N N . ASP C 1 441 ? 46.984 31.448 -3.069 1.00 2.00 441 ASP C N 1
ATOM 10070 C CA . ASP C 1 441 ? 48.157 31.915 -2.344 1.00 2.00 441 ASP C CA 1
ATOM 10071 C C . ASP C 1 441 ? 48.016 33.387 -1.966 1.00 2.00 441 ASP C C 1
ATOM 10072 O O . ASP C 1 441 ? 48.437 33.812 -0.883 1.00 2.00 441 ASP C O 1
ATOM 10077 N N . LEU C 1 442 ? 47.420 34.144 -2.887 1.00 2.00 442 LEU C N 1
ATOM 10078 C CA . LEU C 1 442 ? 47.045 35.537 -2.680 1.00 2.00 442 LEU C CA 1
ATOM 10079 C C . LEU C 1 442 ? 45.553 35.670 -2.938 1.00 2.00 442 LEU C C 1
ATOM 10080 O O . LEU C 1 442 ? 45.087 35.374 -4.037 1.00 2.00 442 LEU C O 1
ATOM 10085 N N . VAL C 1 443 ? 44.797 36.104 -1.936 1.00 2.00 443 VAL C N 1
ATOM 10086 C CA . VAL C 1 443 ? 43.377 36.395 -2.158 1.00 2.00 443 VAL C CA 1
ATOM 10087 C C . VAL C 1 443 ? 43.058 37.854 -1.847 1.00 2.00 443 VAL C C 1
ATOM 10088 O O . VAL C 1 443 ? 43.369 38.342 -0.763 1.00 2.00 443 VAL C O 1
ATOM 10092 N N . VAL C 1 444 ? 42.462 38.534 -2.824 1.00 2.00 444 VAL C N 1
ATOM 10093 C CA . VAL C 1 444 ? 42.147 39.953 -2.738 1.00 2.00 444 VAL C CA 1
ATOM 10094 C C . VAL C 1 444 ? 40.642 40.154 -2.819 1.00 2.00 444 VAL C C 1
ATOM 10095 O O . VAL C 1 444 ? 40.028 39.856 -3.838 1.00 2.00 444 VAL C O 1
ATOM 10099 N N . VAL C 1 445 ? 40.044 40.669 -1.759 1.00 2.00 445 VAL C N 1
ATOM 10100 C CA . VAL C 1 445 ? 38.603 40.905 -1.739 1.00 2.00 445 VAL C CA 1
ATOM 10101 C C . VAL C 1 445 ? 38.269 42.350 -2.164 1.00 2.00 445 VAL C C 1
ATOM 10102 O O . VAL C 1 445 ? 38.839 43.299 -1.636 1.00 2.00 445 VAL C O 1
ATOM 10106 N N . THR C 1 446 ? 37.352 42.502 -3.119 1.00 2.00 446 THR C N 1
ATOM 10107 C CA . THR C 1 446 ? 36.907 43.822 -3.610 1.00 2.00 446 THR C CA 1
ATOM 10108 C C . THR C 1 446 ? 35.396 43.979 -3.735 1.00 2.00 446 THR C C 1
ATOM 10109 O O . THR C 1 446 ? 34.631 43.263 -3.102 1.00 2.00 446 THR C O 1
ATOM 10113 N N . ASP C 1 454 ? 29.296 43.987 1.686 1.00 3.92 454 ASP C N 1
ATOM 10114 C CA . ASP C 1 454 ? 30.370 44.638 2.433 1.00 3.76 454 ASP C CA 1
ATOM 10115 C C . ASP C 1 454 ? 31.654 43.786 2.424 1.00 4.03 454 ASP C C 1
ATOM 10116 O O . ASP C 1 454 ? 31.628 42.628 2.861 1.00 4.13 454 ASP C O 1
ATOM 10121 N N . PRO C 1 455 ? 32.780 44.357 1.931 1.00 4.12 455 PRO C N 1
ATOM 10122 C CA . PRO C 1 455 ? 34.022 43.585 1.740 1.00 4.01 455 PRO C CA 1
ATOM 10123 C C . PRO C 1 455 ? 34.546 42.863 3.002 1.00 3.89 455 PRO C C 1
ATOM 10124 O O . PRO C 1 455 ? 34.983 41.713 2.916 1.00 3.85 455 PRO C O 1
ATOM 10128 N N . THR C 1 456 ? 34.491 43.519 4.158 1.00 3.71 456 THR C N 1
ATOM 10129 C CA . THR C 1 456 ? 35.061 42.936 5.376 1.00 3.76 456 THR C CA 1
ATOM 10130 C C . THR C 1 456 ? 34.296 41.695 5.831 1.00 3.69 456 THR C C 1
ATOM 10131 O O . THR C 1 456 ? 34.898 40.714 6.262 1.00 3.90 456 THR C O 1
ATOM 10135 N N . ALA C 1 457 ? 32.975 41.738 5.716 1.00 3.49 457 ALA C N 1
ATOM 10136 C CA . ALA C 1 457 ? 32.134 40.597 6.056 1.00 3.41 457 ALA C CA 1
ATOM 10137 C C . ALA C 1 457 ? 32.532 39.339 5.280 1.00 3.38 457 ALA C C 1
ATOM 10138 O O . ALA C 1 457 ? 32.516 38.240 5.826 1.00 3.35 457 ALA C O 1
ATOM 10140 N N . ILE C 1 458 ? 32.894 39.511 4.010 1.00 3.46 458 ILE C N 1
ATOM 10141 C CA . ILE C 1 458 ? 33.345 38.399 3.163 1.00 3.50 458 ILE C CA 1
ATOM 10142 C C . ILE C 1 458 ? 34.709 37.886 3.623 1.00 3.64 458 ILE C C 1
ATOM 10143 O O . ILE C 1 458 ? 34.886 36.684 3.814 1.00 3.58 458 ILE C O 1
ATOM 10148 N N . ARG C 1 459 ? 35.661 38.800 3.810 1.00 3.82 459 ARG C N 1
ATOM 10149 C CA . ARG C 1 459 ? 37.010 38.429 4.228 1.00 4.21 459 ARG C CA 1
ATOM 10150 C C . ARG C 1 459 ? 36.997 37.719 5.582 1.00 4.52 459 ARG C C 1
ATOM 10151 O O . ARG C 1 459 ? 37.741 36.758 5.802 1.00 4.54 459 ARG C O 1
ATOM 10153 N N . ARG C 1 460 ? 36.126 38.188 6.471 1.00 5.01 460 ARG C N 1
ATOM 10154 C CA . ARG C 1 460 ? 35.985 37.628 7.815 1.00 5.41 460 ARG C CA 1
ATOM 10155 C C . ARG C 1 460 ? 35.641 36.137 7.794 1.00 5.58 460 ARG C C 1
ATOM 10156 O O . ARG C 1 460 ? 36.235 35.343 8.526 1.00 5.61 460 ARG C O 1
ATOM 10158 N N . GLU C 1 461 ? 34.692 35.765 6.941 1.00 5.86 461 GLU C N 1
ATOM 10159 C CA . GLU C 1 461 ? 34.203 34.392 6.886 1.00 6.14 461 GLU C CA 1
ATOM 10160 C C . GLU C 1 461 ? 35.283 33.414 6.415 1.00 6.39 461 GLU C C 1
ATOM 10161 O O . GLU C 1 461 ? 35.377 32.293 6.920 1.00 6.33 461 GLU C O 1
ATOM 10163 N N . ILE C 1 462 ? 36.099 33.851 5.459 1.00 6.75 462 ILE C N 1
ATOM 10164 C CA . ILE C 1 462 ? 37.224 33.052 4.964 1.00 6.95 462 ILE C CA 1
ATOM 10165 C C . ILE C 1 462 ? 38.291 32.876 6.048 1.00 6.93 462 ILE C C 1
ATOM 10166 O O . ILE C 1 462 ? 38.800 31.773 6.258 1.00 6.94 462 ILE C O 1
ATOM 10171 N N . LEU C 1 463 ? 38.612 33.968 6.733 1.00 6.81 463 LEU C N 1
ATOM 10172 C CA . LEU C 1 463 ? 39.571 33.940 7.826 1.00 7.04 463 LEU C CA 1
ATOM 10173 C C . LEU C 1 463 ? 39.118 32.975 8.923 1.00 6.97 463 LEU C C 1
ATOM 10174 O O . LEU C 1 463 ? 39.934 32.254 9.500 1.00 6.91 463 LEU C O 1
ATOM 10179 N N . ALA C 1 464 ? 37.812 32.962 9.186 1.00 7.01 464 ALA C N 1
ATOM 10180 C CA . ALA C 1 464 ? 37.197 32.030 10.126 1.00 6.97 464 ALA C CA 1
ATOM 10181 C C . ALA C 1 464 ? 37.529 30.591 9.758 1.00 6.95 464 ALA C C 1
ATOM 10182 O O . ALA C 1 464 ? 37.806 29.774 10.630 1.00 6.99 464 ALA C O 1
ATOM 10184 N N . GLN C 1 474 ? 48.321 34.109 1.471 1.00 9.19 474 GLN C N 1
ATOM 10185 C CA . GLN C 1 474 ? 48.587 35.507 1.821 1.00 9.18 474 GLN C CA 1
ATOM 10186 C C . GLN C 1 474 ? 47.403 36.367 1.366 1.00 9.28 474 GLN C C 1
ATOM 10187 O O . GLN C 1 474 ? 47.286 36.684 0.185 1.00 9.71 474 GLN C O 1
ATOM 10193 N N . VAL C 1 475 ? 46.529 36.735 2.306 1.00 9.02 475 VAL C N 1
ATOM 10194 C CA . VAL C 1 475 ? 45.220 37.364 1.991 1.00 8.47 475 VAL C CA 1
ATOM 10195 C C . VAL C 1 475 ? 45.157 38.879 2.283 1.00 7.87 475 VAL C C 1
ATOM 10196 O O . VAL C 1 475 ? 45.598 39.330 3.339 1.00 7.88 475 VAL C O 1
ATOM 10200 N N . VAL C 1 476 ? 44.601 39.644 1.339 1.00 7.15 476 VAL C N 1
ATOM 10201 C CA . VAL C 1 476 ? 44.499 41.109 1.442 1.00 6.74 476 VAL C CA 1
ATOM 10202 C C . VAL C 1 476 ? 43.072 41.573 1.206 1.00 6.03 476 VAL C C 1
ATOM 10203 O O . VAL C 1 476 ? 42.284 40.868 0.607 1.00 6.21 476 VAL C O 1
ATOM 10207 N N . GLU C 1 477 ? 42.753 42.783 1.642 1.00 5.29 477 GLU C N 1
ATOM 10208 C CA . GLU C 1 477 ? 41.469 43.394 1.315 1.00 4.37 477 GLU C CA 1
ATOM 10209 C C . GLU C 1 477 ? 41.692 44.753 0.654 1.00 3.60 477 GLU C C 1
ATOM 10210 O O . GLU C 1 477 ? 42.237 45.671 1.278 1.00 3.42 477 GLU C O 1
ATOM 10216 N N . ILE C 1 478 ? 41.285 44.867 -0.607 1.00 2.30 478 ILE C N 1
ATOM 10217 C CA . ILE C 1 478 ? 41.340 46.132 -1.337 1.00 2.00 478 ILE C CA 1
ATOM 10218 C C . ILE C 1 478 ? 39.940 46.432 -1.870 1.00 2.00 478 ILE C C 1
ATOM 10219 O O . ILE C 1 478 ? 39.516 45.809 -2.831 1.00 2.00 478 ILE C O 1
ATOM 10224 N N . ALA C 1 479 ? 39.228 47.373 -1.249 1.00 2.00 479 ALA C N 1
ATOM 10225 C CA . ALA C 1 479 ? 37.814 47.623 -1.563 1.00 2.00 479 ALA C CA 1
ATOM 10226 C C . ALA C 1 479 ? 37.580 47.982 -3.030 1.00 2.17 479 ALA C C 1
ATOM 10227 O O . ALA C 1 479 ? 36.712 47.391 -3.687 1.00 2.39 479 ALA C O 1
ATOM 10229 N N . ASP C 1 480 ? 38.360 48.935 -3.541 1.00 2.54 480 ASP C N 1
ATOM 10230 C CA . ASP C 1 480 ? 38.231 49.392 -4.925 1.00 2.91 480 ASP C CA 1
ATOM 10231 C C . ASP C 1 480 ? 38.640 48.304 -5.905 1.00 3.12 480 ASP C C 1
ATOM 10232 O O . ASP C 1 480 ? 39.799 47.876 -5.908 1.00 3.30 480 ASP C O 1
ATOM 10237 N N . ARG C 1 481 ? 37.685 47.869 -6.732 1.00 3.22 481 ARG C N 1
ATOM 10238 C CA . ARG C 1 481 ? 37.878 46.748 -7.662 1.00 3.27 481 ARG C CA 1
ATOM 10239 C C . ARG C 1 481 ? 39.042 46.979 -8.620 1.00 3.42 481 ARG C C 1
ATOM 10240 O O . ARG C 1 481 ? 39.805 46.059 -8.918 1.00 3.26 481 ARG C O 1
ATOM 10242 N N . ARG C 1 482 ? 39.172 48.223 -9.076 1.00 3.77 482 ARG C N 1
ATOM 10243 C CA . ARG C 1 482 ? 40.222 48.636 -10.008 1.00 4.15 482 ARG C CA 1
ATOM 10244 C C . ARG C 1 482 ? 41.629 48.486 -9.411 1.00 4.40 482 ARG C C 1
ATOM 10245 O O . ARG C 1 482 ? 42.518 47.912 -10.043 1.00 4.44 482 ARG C O 1
ATOM 10253 N N . ASP C 1 483 ? 41.815 48.995 -8.193 1.00 4.70 483 ASP C N 1
ATOM 10254 C CA . ASP C 1 483 ? 43.092 48.905 -7.482 1.00 4.84 483 ASP C CA 1
ATOM 10255 C C . ASP C 1 483 ? 43.444 47.473 -7.096 1.00 5.04 483 ASP C C 1
ATOM 10256 O O . ASP C 1 483 ? 44.614 47.107 -7.047 1.00 4.80 483 ASP C O 1
ATOM 10261 N N . ALA C 1 484 ? 42.416 46.673 -6.827 1.00 5.62 484 ALA C N 1
ATOM 10262 C CA . ALA C 1 484 ? 42.566 45.245 -6.547 1.00 6.11 484 ALA C CA 1
ATOM 10263 C C . ALA C 1 484 ? 43.210 44.499 -7.711 1.00 6.49 484 ALA C C 1
ATOM 10264 O O . ALA C 1 484 ? 44.181 43.756 -7.527 1.00 6.24 484 ALA C O 1
ATOM 10266 N N . ILE C 1 485 ? 42.648 44.694 -8.903 1.00 7.12 485 ILE C N 1
ATOM 10267 C CA . ILE C 1 485 ? 43.213 44.136 -10.123 1.00 7.86 485 ILE C CA 1
ATOM 10268 C C . ILE C 1 485 ? 44.652 44.649 -10.264 1.00 8.26 485 ILE C C 1
ATOM 10269 O O . ILE C 1 485 ? 45.595 43.869 -10.408 1.00 8.29 485 ILE C O 1
ATOM 10274 N N . ARG C 1 486 ? 44.814 45.963 -10.172 1.00 8.85 486 ARG C N 1
ATOM 10275 C CA . ARG C 1 486 ? 46.127 46.576 -10.267 1.00 9.49 486 ARG C CA 1
ATOM 10276 C C . ARG C 1 486 ? 47.113 45.891 -9.323 1.00 9.94 486 ARG C C 1
ATOM 10277 O O . ARG C 1 486 ? 48.228 45.564 -9.732 1.00 10.00 486 ARG C O 1
ATOM 10279 N N . HIS C 1 487 ? 46.681 45.646 -8.081 1.00 10.45 487 HIS C N 1
ATOM 10280 C CA . HIS C 1 487 ? 47.533 45.031 -7.053 1.00 10.76 487 HIS C CA 1
ATOM 10281 C C . HIS C 1 487 ? 48.051 43.650 -7.435 1.00 11.01 487 HIS C C 1
ATOM 10282 O O . HIS C 1 487 ? 49.240 43.376 -7.312 1.00 11.08 487 HIS C O 1
ATOM 10289 N N . ALA C 1 488 ? 47.152 42.784 -7.882 1.00 11.38 488 ALA C N 1
ATOM 10290 C CA . ALA C 1 488 ? 47.511 41.409 -8.190 1.00 11.83 488 ALA C CA 1
ATOM 10291 C C . ALA C 1 488 ? 48.439 41.308 -9.397 1.00 12.18 488 ALA C C 1
ATOM 10292 O O . ALA C 1 488 ? 49.338 40.464 -9.422 1.00 12.07 488 ALA C O 1
ATOM 10294 N N . VAL C 1 489 ? 48.211 42.172 -10.389 1.00 12.76 489 VAL C N 1
ATOM 10295 C CA . VAL C 1 489 ? 49.028 42.218 -11.609 1.00 13.10 489 VAL C CA 1
ATOM 10296 C C . VAL C 1 489 ? 50.487 42.551 -11.279 1.00 13.50 489 VAL C C 1
ATOM 10297 O O . VAL C 1 489 ? 51.394 41.788 -11.630 1.00 13.65 489 VAL C O 1
ATOM 10301 N N . ALA C 1 490 ? 50.694 43.674 -10.582 1.00 13.76 490 ALA C N 1
ATOM 10302 C CA . ALA C 1 490 ? 52.033 44.145 -10.177 1.00 13.96 490 ALA C CA 1
ATOM 10303 C C . ALA C 1 490 ? 52.759 43.162 -9.258 1.00 14.12 490 ALA C C 1
ATOM 10304 O O . ALA C 1 490 ? 53.967 43.276 -9.046 1.00 14.11 490 ALA C O 1
ATOM 10306 N N . TRP C 1 491 ? 52.007 42.200 -8.727 1.00 14.36 491 TRP C N 1
ATOM 10307 C CA . TRP C 1 491 ? 52.515 41.174 -7.820 1.00 14.46 491 TRP C CA 1
ATOM 10308 C C . TRP C 1 491 ? 53.060 39.951 -8.566 1.00 14.25 491 TRP C C 1
ATOM 10309 O O . TRP C 1 491 ? 53.866 39.196 -8.018 1.00 14.22 491 TRP C O 1
ATOM 10320 N N . ALA C 1 492 ? 52.625 39.764 -9.811 1.00 13.95 492 ALA C N 1
ATOM 10321 C CA . ALA C 1 492 ? 52.974 38.576 -10.594 1.00 13.86 492 ALA C CA 1
ATOM 10322 C C . ALA C 1 492 ? 54.468 38.437 -10.879 1.00 13.85 492 ALA C C 1
ATOM 10323 O O . ALA C 1 492 ? 55.243 39.343 -10.608 1.00 14.01 492 ALA C O 1
ATOM 10325 N N . ARG C 1 493 ? 54.866 37.283 -11.406 1.00 13.88 493 ARG C N 1
ATOM 10326 C CA . ARG C 1 493 ? 56.239 37.045 -11.863 1.00 13.90 493 ARG C CA 1
ATOM 10327 C C . ARG C 1 493 ? 56.175 36.146 -13.095 1.00 13.87 493 ARG C C 1
ATOM 10328 O O . ARG C 1 493 ? 55.337 35.246 -13.149 1.00 13.81 493 ARG C O 1
ATOM 10330 N N . PRO C 1 494 ? 57.046 36.384 -14.097 1.00 13.83 494 PRO C N 1
ATOM 10331 C CA . PRO C 1 494 ? 56.908 35.589 -15.328 1.00 13.71 494 PRO C CA 1
ATOM 10332 C C . PRO C 1 494 ? 56.705 34.091 -15.043 1.00 13.56 494 PRO C C 1
ATOM 10333 O O . PRO C 1 494 ? 57.573 33.441 -14.447 1.00 13.62 494 PRO C O 1
ATOM 10337 N N . GLY C 1 495 ? 55.540 33.576 -15.439 1.00 13.24 495 GLY C N 1
ATOM 10338 C CA . GLY C 1 495 ? 55.142 32.206 -15.127 1.00 12.76 495 GLY C CA 1
ATOM 10339 C C . GLY C 1 495 ? 54.016 32.118 -14.109 1.00 12.50 495 GLY C C 1
ATOM 10340 O O . GLY C 1 495 ? 53.377 31.074 -13.991 1.00 12.53 495 GLY C O 1
ATOM 10341 N N . ASP C 1 496 ? 53.780 33.206 -13.369 1.00 12.17 496 ASP C N 1
ATOM 10342 C CA . ASP C 1 496 ? 52.686 33.279 -12.387 1.00 11.73 496 ASP C CA 1
ATOM 10343 C C . ASP C 1 496 ? 51.335 33.360 -13.081 1.00 11.49 496 ASP C C 1
ATOM 10344 O O . ASP C 1 496 ? 51.263 33.577 -14.294 1.00 11.37 496 ASP C O 1
ATOM 10349 N N . VAL C 1 497 ? 50.269 33.192 -12.301 1.00 11.26 497 VAL C N 1
ATOM 10350 C CA . VAL C 1 497 ? 48.899 33.219 -12.831 1.00 10.88 497 VAL C CA 1
ATOM 10351 C C . VAL C 1 497 ? 47.938 34.053 -11.967 1.00 10.42 497 VAL C C 1
ATOM 10352 O O . VAL C 1 497 ? 47.752 33.775 -10.779 1.00 10.51 497 VAL C O 1
ATOM 10356 N N . VAL C 1 498 ? 47.352 35.078 -12.587 1.00 9.81 498 VAL C N 1
ATOM 10357 C CA . VAL C 1 498 ? 46.379 35.974 -11.949 1.00 9.20 498 VAL C CA 1
ATOM 10358 C C . VAL C 1 498 ? 44.966 35.633 -12.442 1.00 8.84 498 VAL C C 1
ATOM 10359 O O . VAL C 1 498 ? 44.752 35.395 -13.634 1.00 8.89 498 VAL C O 1
ATOM 10363 N N . LEU C 1 499 ? 44.007 35.643 -11.521 1.00 8.29 499 LEU C N 1
ATOM 10364 C CA . LEU C 1 499 ? 42.622 35.318 -11.816 1.00 7.54 499 LEU C CA 1
ATOM 10365 C C . LEU C 1 499 ? 41.648 36.325 -11.218 1.00 7.21 499 LEU C C 1
ATOM 10366 O O . LEU C 1 499 ? 41.541 36.449 -10.008 1.00 7.32 499 LEU C O 1
ATOM 10371 N N . ILE C 1 500 ? 40.921 37.032 -12.068 1.00 7.09 500 ILE C N 1
ATOM 10372 C CA . ILE C 1 500 ? 39.869 37.940 -11.607 1.00 6.92 500 ILE C CA 1
ATOM 10373 C C . ILE C 1 500 ? 38.519 37.233 -11.739 1.00 6.76 500 ILE C C 1
ATOM 10374 O O . ILE C 1 500 ? 38.020 37.035 -12.849 1.00 6.66 500 ILE C O 1
ATOM 10379 N N . ALA C 1 501 ? 37.934 36.856 -10.605 1.00 6.63 501 ALA C N 1
ATOM 10380 C CA . ALA C 1 501 ? 36.745 36.009 -10.607 1.00 6.60 501 ALA C CA 1
ATOM 10381 C C . ALA C 1 501 ? 35.484 36.695 -10.092 1.00 6.61 501 ALA C C 1
ATOM 10382 O O . ALA C 1 501 ? 35.551 37.653 -9.333 1.00 6.35 501 ALA C O 1
ATOM 10384 N N . GLY C 1 502 ? 34.331 36.197 -10.530 1.00 6.96 502 GLY C N 1
ATOM 10385 C CA . GLY C 1 502 ? 33.049 36.630 -9.982 1.00 7.21 502 GLY C CA 1
ATOM 10386 C C . GLY C 1 502 ? 32.223 37.577 -10.836 1.00 7.38 502 GLY C C 1
ATOM 10387 O O . GLY C 1 502 ? 31.107 37.936 -10.454 1.00 7.61 502 GLY C O 1
ATOM 10388 N N . LYS C 1 503 ? 32.766 37.994 -11.977 1.00 7.25 503 LYS C N 1
ATOM 10389 C CA . LYS C 1 503 ? 32.014 38.809 -12.927 1.00 7.16 503 LYS C CA 1
ATOM 10390 C C . LYS C 1 503 ? 31.931 38.154 -14.304 1.00 7.28 503 LYS C C 1
ATOM 10391 O O . LYS C 1 503 ? 30.870 38.159 -14.933 1.00 7.32 503 LYS C O 1
ATOM 10393 N N . GLY C 1 504 ? 33.047 37.583 -14.756 1.00 7.49 504 GLY C N 1
ATOM 10394 C CA . GLY C 1 504 ? 33.156 37.030 -16.103 1.00 7.59 504 GLY C CA 1
ATOM 10395 C C . GLY C 1 504 ? 32.920 38.102 -17.152 1.00 7.78 504 GLY C C 1
ATOM 10396 O O . GLY C 1 504 ? 33.650 39.107 -17.203 1.00 7.71 504 GLY C O 1
ATOM 10397 N N . HIS C 1 505 ? 31.882 37.885 -17.966 1.00 7.79 505 HIS C N 1
ATOM 10398 C CA . HIS C 1 505 ? 31.475 38.807 -19.022 1.00 7.73 505 HIS C CA 1
ATOM 10399 C C . HIS C 1 505 ? 30.615 39.937 -18.466 1.00 7.56 505 HIS C C 1
ATOM 10400 O O . HIS C 1 505 ? 30.447 40.964 -19.115 1.00 7.56 505 HIS C O 1
ATOM 10407 N N . LEU D 1 26 ? 16.341 -60.897 54.013 1.00 27.59 26 LEU D N 1
ATOM 10408 C CA . LEU D 1 26 ? 16.399 -59.548 54.626 1.00 27.42 26 LEU D CA 1
ATOM 10409 C C . LEU D 1 26 ? 15.056 -58.833 54.514 1.00 27.18 26 LEU D C 1
ATOM 10410 O O . LEU D 1 26 ? 14.801 -58.077 53.587 1.00 27.17 26 LEU D O 1
ATOM 10415 N N . ARG D 1 27 ? 14.195 -59.122 55.479 1.00 26.93 27 ARG D N 1
ATOM 10416 C CA . ARG D 1 27 ? 12.893 -58.512 55.611 1.00 26.46 27 ARG D CA 1
ATOM 10417 C C . ARG D 1 27 ? 12.833 -58.077 57.071 1.00 25.68 27 ARG D C 1
ATOM 10418 O O . ARG D 1 27 ? 13.333 -58.803 57.933 1.00 25.29 27 ARG D O 1
ATOM 10426 N N . PRO D 1 28 ? 12.258 -56.890 57.364 1.00 24.80 28 PRO D N 1
ATOM 10427 C CA . PRO D 1 28 ? 12.136 -56.519 58.761 1.00 24.29 28 PRO D CA 1
ATOM 10428 C C . PRO D 1 28 ? 10.996 -57.321 59.376 1.00 24.48 28 PRO D C 1
ATOM 10429 O O . PRO D 1 28 ? 10.069 -57.737 58.669 1.00 24.38 28 PRO D O 1
ATOM 10433 N N . ASN D 1 29 ? 11.051 -57.570 60.672 1.00 24.80 29 ASN D N 1
ATOM 10434 C CA . ASN D 1 29 ? 9.966 -58.350 61.282 1.00 25.52 29 ASN D CA 1
ATOM 10435 C C . ASN D 1 29 ? 9.134 -57.562 62.302 1.00 25.29 29 ASN D C 1
ATOM 10436 O O . ASN D 1 29 ? 8.376 -58.156 63.091 1.00 25.82 29 ASN D O 1
ATOM 10441 N N . ALA D 1 30 ? 9.276 -56.235 62.282 1.00 23.95 30 ALA D N 1
ATOM 10442 C CA . ALA D 1 30 ? 8.535 -55.390 63.191 1.00 22.49 30 ALA D CA 1
ATOM 10443 C C . ALA D 1 30 ? 8.093 -54.126 62.491 1.00 21.52 30 ALA D C 1
ATOM 10444 O O . ALA D 1 30 ? 8.402 -53.012 62.929 1.00 21.73 30 ALA D O 1
ATOM 10446 N N . VAL D 1 31 ? 7.366 -54.300 61.398 1.00 20.19 31 VAL D N 1
ATOM 10447 C CA . VAL D 1 31 ? 6.751 -53.169 60.716 1.00 19.25 31 VAL D CA 1
ATOM 10448 C C . VAL D 1 31 ? 5.304 -52.935 61.189 1.00 18.93 31 VAL D C 1
ATOM 10449 O O . VAL D 1 31 ? 4.470 -53.839 61.063 1.00 19.42 31 VAL D O 1
ATOM 10453 N N . VAL D 1 32 ? 5.023 -51.752 61.759 1.00 17.91 32 VAL D N 1
ATOM 10454 C CA . VAL D 1 32 ? 3.637 -51.314 61.996 1.00 17.10 32 VAL D CA 1
ATOM 10455 C C . VAL D 1 32 ? 3.012 -50.937 60.667 1.00 16.60 32 VAL D C 1
ATOM 10456 O O . VAL D 1 32 ? 3.676 -50.371 59.787 1.00 17.37 32 VAL D O 1
ATOM 10460 N N . GLY D 1 33 ? 1.736 -51.231 60.500 1.00 15.53 33 GLY D N 1
ATOM 10461 C CA . GLY D 1 33 ? 1.115 -51.007 59.191 1.00 14.35 33 GLY D CA 1
ATOM 10462 C C . GLY D 1 33 ? 0.904 -49.576 58.733 1.00 12.94 33 GLY D C 1
ATOM 10463 O O . GLY D 1 33 ? 1.508 -48.662 59.244 1.00 13.30 33 GLY D O 1
ATOM 10464 N N . VAL D 1 34 ? 0.063 -49.410 57.723 1.00 11.72 34 VAL D N 1
ATOM 10465 C CA . VAL D 1 34 ? -0.435 -48.120 57.272 1.00 10.45 34 VAL D CA 1
ATOM 10466 C C . VAL D 1 34 ? -1.798 -48.473 56.718 1.00 10.32 34 VAL D C 1
ATOM 10467 O O . VAL D 1 34 ? -1.888 -49.429 55.961 1.00 10.18 34 VAL D O 1
ATOM 10471 N N . ARG D 1 35 ? -2.863 -47.753 57.092 1.00 10.35 35 ARG D N 1
ATOM 10472 C CA . ARG D 1 35 ? -4.176 -48.106 56.555 1.00 10.20 35 ARG D CA 1
ATOM 10473 C C . ARG D 1 35 ? -4.142 -47.981 55.041 1.00 9.94 35 ARG D C 1
ATOM 10474 O O . ARG D 1 35 ? -3.581 -47.035 54.485 1.00 9.81 35 ARG D O 1
ATOM 10482 N N . LEU D 1 36 ? -4.713 -48.980 54.375 1.00 9.75 36 LEU D N 1
ATOM 10483 C CA . LEU D 1 36 ? -4.828 -48.996 52.927 1.00 9.05 36 LEU D CA 1
ATOM 10484 C C . LEU D 1 36 ? -5.419 -47.690 52.368 1.00 8.74 36 LEU D C 1
ATOM 10485 O O . LEU D 1 36 ? -4.930 -47.174 51.368 1.00 8.51 36 LEU D O 1
ATOM 10490 N N . ALA D 1 37 ? -6.458 -47.159 53.025 1.00 7.96 37 ALA D N 1
ATOM 10491 C CA . ALA D 1 37 ? -7.088 -45.917 52.603 1.00 6.95 37 ALA D CA 1
ATOM 10492 C C . ALA D 1 37 ? -6.098 -44.739 52.584 1.00 7.20 37 ALA D C 1
ATOM 10493 O O . ALA D 1 37 ? -6.190 -43.856 51.721 1.00 6.85 37 ALA D O 1
ATOM 10495 N N . ALA D 1 38 ? -5.150 -44.739 53.531 1.00 7.48 38 ALA D N 1
ATOM 10496 C CA . ALA D 1 38 ? -4.091 -43.735 53.582 1.00 7.37 38 ALA D CA 1
ATOM 10497 C C . ALA D 1 38 ? -3.234 -43.850 52.340 1.00 7.69 38 ALA D C 1
ATOM 10498 O O . ALA D 1 38 ? -3.031 -42.865 51.635 1.00 8.21 38 ALA D O 1
ATOM 10500 N N . LEU D 1 39 ? -2.769 -45.061 52.053 1.00 7.75 39 LEU D N 1
ATOM 10501 C CA . LEU D 1 39 ? -1.980 -45.289 50.864 1.00 8.07 39 LEU D CA 1
ATOM 10502 C C . LEU D 1 39 ? -2.709 -44.832 49.628 1.00 7.88 39 LEU D C 1
ATOM 10503 O O . LEU D 1 39 ? -2.158 -44.055 48.855 1.00 8.48 39 LEU D O 1
ATOM 10508 N N . ALA D 1 40 ? -3.948 -45.289 49.453 1.00 7.46 40 ALA D N 1
ATOM 10509 C CA . ALA D 1 40 ? -4.751 -44.898 48.303 1.00 7.25 40 ALA D CA 1
ATOM 10510 C C . ALA D 1 40 ? -4.804 -43.374 48.173 1.00 7.83 40 ALA D C 1
ATOM 10511 O O . ALA D 1 40 ? -4.584 -42.843 47.077 1.00 8.20 40 ALA D O 1
ATOM 10513 N N . ASP D 1 41 ? -5.050 -42.675 49.287 1.00 7.76 41 ASP D N 1
ATOM 10514 C CA . ASP D 1 41 ? -5.052 -41.224 49.296 1.00 8.00 41 ASP D CA 1
ATOM 10515 C C . ASP D 1 41 ? -3.728 -40.593 48.844 1.00 8.21 41 ASP D C 1
ATOM 10516 O O . ASP D 1 41 ? -3.735 -39.637 48.045 1.00 8.31 41 ASP D O 1
ATOM 10521 N N . GLN D 1 42 ? -2.611 -41.129 49.340 1.00 8.29 42 GLN D N 1
ATOM 10522 C CA . GLN D 1 42 ? -1.282 -40.600 49.058 1.00 8.94 42 GLN D CA 1
ATOM 10523 C C . GLN D 1 42 ? -0.955 -40.528 47.558 1.00 9.58 42 GLN D C 1
ATOM 10524 O O . GLN D 1 42 ? -0.358 -39.550 47.085 1.00 10.42 42 GLN D O 1
ATOM 10530 N N . VAL D 1 43 ? -1.363 -41.544 46.809 1.00 9.34 43 VAL D N 1
ATOM 10531 C CA . VAL D 1 43 ? -1.025 -41.639 45.406 1.00 9.47 43 VAL D CA 1
ATOM 10532 C C . VAL D 1 43 ? -2.218 -41.317 44.515 1.00 10.40 43 VAL D C 1
ATOM 10533 O O . VAL D 1 43 ? -2.154 -41.455 43.268 1.00 11.02 43 VAL D O 1
ATOM 10537 N N . GLY D 1 44 ? -3.328 -40.943 45.149 1.00 10.27 44 GLY D N 1
ATOM 10538 C CA . GLY D 1 44 ? -4.560 -40.593 44.448 1.00 10.14 44 GLY D CA 1
ATOM 10539 C C . GLY D 1 44 ? -5.176 -41.673 43.598 1.00 10.22 44 GLY D C 1
ATOM 10540 O O . GLY D 1 44 ? -5.740 -41.405 42.544 1.00 10.72 44 GLY D O 1
ATOM 10541 N N . ALA D 1 45 ? -5.096 -42.900 44.071 1.00 10.69 45 ALA D N 1
ATOM 10542 C CA . ALA D 1 45 ? -5.483 -44.050 43.271 1.00 10.97 45 ALA D CA 1
ATOM 10543 C C . ALA D 1 45 ? -6.985 -44.152 43.162 1.00 11.22 45 ALA D C 1
ATOM 10544 O O . ALA D 1 45 ? -7.698 -43.715 44.033 1.00 11.38 45 ALA D O 1
ATOM 10546 N N . ALA D 1 46 ? -7.453 -44.727 42.071 1.00 12.27 46 ALA D N 1
ATOM 10547 C CA . ALA D 1 46 ? -8.851 -45.100 41.915 1.00 13.31 46 ALA D CA 1
ATOM 10548 C C . ALA D 1 46 ? -9.066 -46.554 42.348 1.00 14.33 46 ALA D C 1
ATOM 10549 O O . ALA D 1 46 ? -8.169 -47.387 42.261 1.00 14.65 46 ALA D O 1
ATOM 10551 N N . LEU D 1 47 ? -10.270 -46.851 42.817 1.00 15.55 47 LEU D N 1
ATOM 10552 C CA . LEU D 1 47 ? -10.675 -48.213 43.115 1.00 16.24 47 LEU D CA 1
ATOM 10553 C C . LEU D 1 47 ? -11.374 -48.866 41.925 1.00 17.22 47 LEU D C 1
ATOM 10554 O O . LEU D 1 47 ? -12.336 -48.309 41.370 1.00 17.11 47 LEU D O 1
ATOM 10559 N N . ALA D 1 48 ? -10.887 -50.054 41.551 1.00 18.42 48 ALA D N 1
ATOM 10560 C CA . ALA D 1 48 ? -11.470 -50.854 40.465 1.00 19.22 48 ALA D CA 1
ATOM 10561 C C . ALA D 1 48 ? -12.957 -51.111 40.653 1.00 19.93 48 ALA D C 1
ATOM 10562 O O . ALA D 1 48 ? -13.690 -51.178 39.666 1.00 19.93 48 ALA D O 1
ATOM 10564 N N . GLU D 1 49 ? -13.393 -51.249 41.908 1.00 21.14 49 GLU D N 1
ATOM 10565 C CA . GLU D 1 49 ? -14.825 -51.414 42.221 1.00 22.57 49 GLU D CA 1
ATOM 10566 C C . GLU D 1 49 ? -15.545 -50.113 42.585 1.00 23.06 49 GLU D C 1
ATOM 10567 O O . GLU D 1 49 ? -16.768 -50.096 42.713 1.00 23.10 49 GLU D O 1
ATOM 10573 N N . GLY D 1 50 ? -14.781 -49.037 42.749 1.00 23.93 50 GLY D N 1
ATOM 10574 C CA . GLY D 1 50 ? -15.344 -47.706 42.935 1.00 25.20 50 GLY D CA 1
ATOM 10575 C C . GLY D 1 50 ? -15.841 -47.335 44.321 1.00 26.04 50 GLY D C 1
ATOM 10576 O O . GLY D 1 50 ? -15.633 -48.075 45.300 1.00 25.70 50 GLY D O 1
ATOM 10577 N N . PRO D 1 51 ? -16.525 -46.184 44.398 1.00 26.87 51 PRO D N 1
ATOM 10578 C CA . PRO D 1 51 ? -17.056 -45.569 45.613 1.00 27.69 51 PRO D CA 1
ATOM 10579 C C . PRO D 1 51 ? -17.414 -46.603 46.687 1.00 28.24 51 PRO D C 1
ATOM 10580 O O . PRO D 1 51 ? -16.885 -46.544 47.799 1.00 28.19 51 PRO D O 1
ATOM 10584 N N . ALA D 1 52 ? -18.276 -47.555 46.320 1.00 29.00 52 ALA D N 1
ATOM 10585 C CA . ALA D 1 52 ? -18.880 -48.532 47.237 1.00 29.75 52 ALA D CA 1
ATOM 10586 C C . ALA D 1 52 ? -17.919 -49.245 48.182 1.00 30.45 52 ALA D C 1
ATOM 10587 O O . ALA D 1 52 ? -18.361 -49.826 49.176 1.00 30.48 52 ALA D O 1
ATOM 10589 N N . GLN D 1 53 ? -16.620 -49.195 47.867 1.00 31.40 53 GLN D N 1
ATOM 10590 C CA . GLN D 1 53 ? -15.608 -50.001 48.551 1.00 32.14 53 GLN D CA 1
ATOM 10591 C C . GLN D 1 53 ? -14.548 -49.254 49.363 1.00 32.81 53 GLN D C 1
ATOM 10592 O O . GLN D 1 53 ? -13.531 -49.857 49.742 1.00 32.73 53 GLN D O 1
ATOM 10598 N N . ARG D 1 54 ? -14.784 -47.965 49.646 1.00 33.65 54 ARG D N 1
ATOM 10599 C CA . ARG D 1 54 ? -13.852 -47.164 50.468 1.00 34.35 54 ARG D CA 1
ATOM 10600 C C . ARG D 1 54 ? -13.915 -47.620 51.940 1.00 34.68 54 ARG D C 1
ATOM 10601 O O . ARG D 1 54 ? -12.962 -47.420 52.709 1.00 35.02 54 ARG D O 1
ATOM 10609 N N . ALA D 1 55 ? -15.028 -48.272 52.294 1.00 34.81 55 ALA D N 1
ATOM 10610 C CA . ALA D 1 55 ? -15.321 -48.717 53.663 1.00 34.80 55 ALA D CA 1
ATOM 10611 C C . ALA D 1 55 ? -14.460 -49.877 54.159 1.00 34.80 55 ALA D C 1
ATOM 10612 O O . ALA D 1 55 ? -14.171 -49.961 55.355 1.00 34.83 55 ALA D O 1
ATOM 10614 N N . VAL D 1 56 ? -14.079 -50.775 53.248 1.00 34.90 56 VAL D N 1
ATOM 10615 C CA . VAL D 1 56 ? -13.119 -51.863 53.543 1.00 34.75 56 VAL D CA 1
ATOM 10616 C C . VAL D 1 56 ? -11.648 -51.403 53.420 1.00 34.38 56 VAL D C 1
ATOM 10617 O O . VAL D 1 56 ? -10.764 -51.946 54.086 1.00 34.57 56 VAL D O 1
ATOM 10621 N N . THR D 1 57 ? -11.409 -50.392 52.584 1.00 33.47 57 THR D N 1
ATOM 10622 C CA . THR D 1 57 ? -10.091 -49.781 52.423 1.00 32.84 57 THR D CA 1
ATOM 10623 C C . THR D 1 57 ? -9.676 -49.063 53.715 1.00 32.59 57 THR D C 1
ATOM 10624 O O . THR D 1 57 ? -8.480 -49.053 54.123 1.00 31.76 57 THR D O 1
ATOM 10628 N N . GLU D 1 58 ? -10.686 -48.466 54.354 1.00 32.36 58 GLU D N 1
ATOM 10629 C CA . GLU D 1 58 ? -10.512 -47.790 55.638 1.00 32.09 58 GLU D CA 1
ATOM 10630 C C . GLU D 1 58 ? -10.264 -48.804 56.781 1.00 31.26 58 GLU D C 1
ATOM 10631 O O . GLU D 1 58 ? -9.786 -48.425 57.855 1.00 31.67 58 GLU D O 1
ATOM 10637 N N . ASP D 1 59 ? -10.530 -50.091 56.503 1.00 29.80 59 ASP D N 1
ATOM 10638 C CA . ASP D 1 59 ? -10.364 -51.197 57.461 1.00 28.14 59 ASP D CA 1
ATOM 10639 C C . ASP D 1 59 ? -9.026 -51.950 57.389 1.00 27.08 59 ASP D C 1
ATOM 10640 O O . ASP D 1 59 ? -8.458 -52.282 58.425 1.00 27.90 59 ASP D O 1
ATOM 10645 N N . ARG D 1 60 ? -8.539 -52.228 56.184 1.00 24.89 60 ARG D N 1
ATOM 10646 C CA . ARG D 1 60 ? -7.338 -53.028 55.972 1.00 22.86 60 ARG D CA 1
ATOM 10647 C C . ARG D 1 60 ? -6.040 -52.321 56.364 1.00 21.25 60 ARG D C 1
ATOM 10648 O O . ARG D 1 60 ? -5.925 -51.121 56.239 1.00 21.35 60 ARG D O 1
ATOM 10656 N N . THR D 1 61 ? -5.054 -53.083 56.817 1.00 19.57 61 THR D N 1
ATOM 10657 C CA . THR D 1 61 ? -3.699 -52.567 57.074 1.00 17.31 61 THR D CA 1
ATOM 10658 C C . THR D 1 61 ? -2.648 -53.227 56.171 1.00 16.31 61 THR D C 1
ATOM 10659 O O . THR D 1 61 ? -2.642 -54.448 55.979 1.00 16.10 61 THR D O 1
ATOM 10663 N N . VAL D 1 62 ? -1.747 -52.413 55.639 1.00 14.92 62 VAL D N 1
ATOM 10664 C CA . VAL D 1 62 ? -0.701 -52.889 54.739 1.00 13.41 62 VAL D CA 1
ATOM 10665 C C . VAL D 1 62 ? 0.615 -52.978 55.511 1.00 12.70 62 VAL D C 1
ATOM 10666 O O . VAL D 1 62 ? 1.073 -51.990 56.064 1.00 13.24 62 VAL D O 1
ATOM 10670 N N . THR D 1 63 ? 1.236 -54.146 55.567 1.00 11.61 63 THR D N 1
ATOM 10671 C CA . THR D 1 63 ? 2.482 -54.291 56.372 1.00 10.66 63 THR D CA 1
ATOM 10672 C C . THR D 1 63 ? 3.730 -54.674 55.572 1.00 10.10 63 THR D C 1
ATOM 10673 O O . THR D 1 63 ? 4.760 -54.997 56.136 1.00 9.13 63 THR D O 1
ATOM 10677 N N . GLY D 1 64 ? 3.616 -54.649 54.254 1.00 10.28 64 GLY D N 1
ATOM 10678 C CA . GLY D 1 64 ? 4.738 -54.917 53.366 1.00 10.46 64 GLY D CA 1
ATOM 10679 C C . GLY D 1 64 ? 4.325 -54.527 51.965 1.00 10.45 64 GLY D C 1
ATOM 10680 O O . GLY D 1 64 ? 3.147 -54.270 51.719 1.00 10.32 64 GLY D O 1
ATOM 10681 N N . VAL D 1 65 ? 5.301 -54.436 51.067 1.00 10.60 65 VAL D N 1
ATOM 10682 C CA . VAL D 1 65 ? 5.046 -54.195 49.644 1.00 11.18 65 VAL D CA 1
ATOM 10683 C C . VAL D 1 65 ? 5.935 -55.106 48.810 1.00 11.16 65 VAL D C 1
ATOM 10684 O O . VAL D 1 65 ? 7.096 -55.286 49.126 1.00 11.68 65 VAL D O 1
ATOM 10688 N N . THR D 1 66 ? 5.382 -55.714 47.771 1.00 11.23 66 THR D N 1
ATOM 10689 C CA . THR D 1 66 ? 6.172 -56.509 46.841 1.00 11.53 66 THR D CA 1
ATOM 10690 C C . THR D 1 66 ? 5.604 -56.384 45.448 1.00 12.17 66 THR D C 1
ATOM 10691 O O . THR D 1 66 ? 4.395 -56.166 45.277 1.00 12.45 66 THR D O 1
ATOM 10695 N N . LEU D 1 67 ? 6.493 -56.487 44.462 1.00 12.75 67 LEU D N 1
ATOM 10696 C CA . LEU D 1 67 ? 6.115 -56.446 43.051 1.00 13.41 67 LEU D CA 1
ATOM 10697 C C . LEU D 1 67 ? 6.334 -57.827 42.393 1.00 13.95 67 LEU D C 1
ATOM 10698 O O . LEU D 1 67 ? 6.457 -57.938 41.157 1.00 14.33 67 LEU D O 1
ATOM 10703 N N . ARG D 1 68 ? 6.404 -58.867 43.232 1.00 13.77 68 ARG D N 1
ATOM 10704 C CA . ARG D 1 68 ? 6.475 -60.234 42.757 1.00 13.12 68 ARG D CA 1
ATOM 10705 C C . ARG D 1 68 ? 5.524 -61.125 43.528 1.00 12.24 68 ARG D C 1
ATOM 10706 O O . ARG D 1 68 ? 5.688 -61.349 44.719 1.00 11.86 68 ARG D O 1
ATOM 10714 N N . ALA D 1 69 ? 4.552 -61.667 42.816 1.00 11.91 69 ALA D N 1
ATOM 10715 C CA . ALA D 1 69 ? 3.450 -62.396 43.435 1.00 11.77 69 ALA D CA 1
ATOM 10716 C C . ALA D 1 69 ? 3.925 -63.496 44.384 1.00 11.58 69 ALA D C 1
ATOM 10717 O O . ALA D 1 69 ? 3.366 -63.688 45.463 1.00 11.01 69 ALA D O 1
ATOM 10719 N N . GLN D 1 70 ? 4.968 -64.202 43.969 1.00 11.73 70 GLN D N 1
ATOM 10720 C CA . GLN D 1 70 ? 5.459 -65.372 44.686 1.00 12.10 70 GLN D CA 1
ATOM 10721 C C . GLN D 1 70 ? 6.161 -64.975 45.977 1.00 12.48 70 GLN D C 1
ATOM 10722 O O . GLN D 1 70 ? 6.418 -65.833 46.828 1.00 12.22 70 GLN D O 1
ATOM 10728 N N . ASP D 1 71 ? 6.432 -63.674 46.131 1.00 12.89 71 ASP D N 1
ATOM 10729 C CA . ASP D 1 71 ? 7.077 -63.171 47.350 1.00 13.62 71 ASP D CA 1
ATOM 10730 C C . ASP D 1 71 ? 6.105 -62.629 48.403 1.00 13.28 71 ASP D C 1
ATOM 10731 O O . ASP D 1 71 ? 6.565 -62.258 49.494 1.00 14.01 71 ASP D O 1
ATOM 10736 N N . VAL D 1 72 ? 4.802 -62.543 48.106 1.00 11.92 72 VAL D N 1
ATOM 10737 C CA . VAL D 1 72 ? 3.928 -61.861 49.054 1.00 10.83 72 VAL D CA 1
ATOM 10738 C C . VAL D 1 72 ? 3.755 -62.637 50.347 1.00 11.04 72 VAL D C 1
ATOM 10739 O O . VAL D 1 72 ? 3.645 -63.860 50.362 1.00 10.57 72 VAL D O 1
ATOM 10743 N N . SER D 1 73 ? 3.784 -61.887 51.434 1.00 11.27 73 SER D N 1
ATOM 10744 C CA . SER D 1 73 ? 3.541 -62.387 52.751 1.00 11.53 73 SER D CA 1
ATOM 10745 C C . SER D 1 73 ? 2.217 -61.731 53.173 1.00 11.98 73 SER D C 1
ATOM 10746 O O . SER D 1 73 ? 1.851 -60.673 52.619 1.00 11.70 73 SER D O 1
ATOM 10749 N N . PRO D 1 74 ? 1.468 -62.357 54.113 1.00 12.08 74 PRO D N 1
ATOM 10750 C CA . PRO D 1 74 ? 0.153 -61.792 54.411 1.00 12.46 74 PRO D CA 1
ATOM 10751 C C . PRO D 1 74 ? 0.276 -60.352 54.874 1.00 13.06 74 PRO D C 1
ATOM 10752 O O . PRO D 1 74 ? 1.135 -60.040 55.687 1.00 13.27 74 PRO D O 1
ATOM 10756 N N . GLY D 1 75 ? -0.549 -59.481 54.307 1.00 13.75 75 GLY D N 1
ATOM 10757 C CA . GLY D 1 75 ? -0.623 -58.109 54.743 1.00 14.72 75 GLY D CA 1
ATOM 10758 C C . GLY D 1 75 ? -0.009 -57.160 5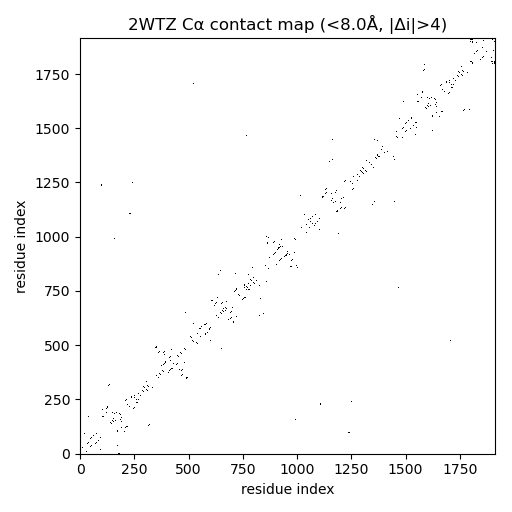3.754 1.00 15.88 75 GLY D C 1
ATOM 10759 O O . GLY D 1 75 ? -0.055 -55.939 53.960 1.00 16.24 75 GLY D O 1
ATOM 10760 N N . ASP D 1 76 ? 0.562 -57.726 52.685 1.00 16.62 76 ASP D N 1
ATOM 10761 C CA . ASP D 1 76 ? 1.313 -56.991 51.667 1.00 16.96 76 ASP D CA 1
ATOM 10762 C C . ASP D 1 76 ? 0.416 -56.384 50.646 1.00 16.81 76 ASP D C 1
ATOM 10763 O O . ASP D 1 76 ? -0.639 -56.936 50.351 1.00 16.61 76 ASP D O 1
ATOM 10768 N N . LEU D 1 77 ? 0.851 -55.242 50.109 1.00 17.13 77 LEU D N 1
ATOM 10769 C CA . LEU D 1 77 ? 0.291 -54.676 48.883 1.00 17.33 77 LEU D CA 1
ATOM 10770 C C . LEU D 1 77 ? 1.044 -55.349 47.743 1.00 17.01 77 LEU D C 1
ATOM 10771 O O . LEU D 1 77 ? 2.284 -55.355 47.751 1.00 17.28 77 LEU D O 1
ATOM 10776 N N . PHE D 1 78 ? 0.318 -55.950 46.795 1.00 15.99 78 PHE D N 1
ATOM 10777 C CA . PHE D 1 78 ? 0.955 -56.477 45.598 1.00 14.91 78 PHE D CA 1
ATOM 10778 C C . PHE D 1 78 ? 0.894 -55.441 44.498 1.00 15.11 78 PHE D C 1
ATOM 10779 O O . PHE D 1 78 ? -0.206 -55.010 44.088 1.00 15.44 78 PHE D O 1
ATOM 10787 N N . ALA D 1 79 ? 2.075 -55.028 44.039 1.00 14.29 79 ALA D N 1
ATOM 10788 C CA . ALA D 1 79 ? 2.159 -54.115 42.929 1.00 13.91 79 ALA D CA 1
ATOM 10789 C C . ALA D 1 79 ? 2.175 -54.947 41.644 1.00 14.37 79 ALA D C 1
ATOM 10790 O O . ALA D 1 79 ? 3.213 -55.573 41.294 1.00 15.75 79 ALA D O 1
ATOM 10792 N N . ALA D 1 80 ? 1.027 -55.003 40.964 1.00 13.66 80 ALA D N 1
ATOM 10793 C CA . ALA D 1 80 ? 0.946 -55.672 39.655 1.00 13.57 80 ALA D CA 1
ATOM 10794 C C . ALA D 1 80 ? 1.385 -54.730 38.508 1.00 13.55 80 ALA D C 1
ATOM 10795 O O . ALA D 1 80 ? 0.603 -53.890 38.037 1.00 12.80 80 ALA D O 1
ATOM 10797 N N . LEU D 1 81 ? 2.626 -54.885 38.051 1.00 13.42 81 LEU D N 1
ATOM 10798 C CA . LEU D 1 81 ? 3.181 -53.926 37.096 1.00 14.10 81 LEU D CA 1
ATOM 10799 C C . LEU D 1 81 ? 3.210 -54.431 35.681 1.00 14.83 81 LEU D C 1
ATOM 10800 O O . LEU D 1 81 ? 3.232 -55.624 35.450 1.00 15.87 81 LEU D O 1
ATOM 10805 N N . THR D 1 82 ? 3.213 -53.527 34.713 1.00 15.46 82 THR D N 1
ATOM 10806 C CA . THR D 1 82 ? 3.432 -53.974 33.343 1.00 15.37 82 THR D CA 1
ATOM 10807 C C . THR D 1 82 ? 4.950 -54.023 33.168 1.00 15.44 82 THR D C 1
ATOM 10808 O O . THR D 1 82 ? 5.685 -53.285 33.839 1.00 16.06 82 THR D O 1
ATOM 10812 N N . GLY D 1 83 ? 5.424 -54.902 32.299 1.00 15.19 83 GLY D N 1
ATOM 10813 C CA . GLY D 1 83 ? 6.858 -55.044 32.070 1.00 14.54 83 GLY D CA 1
ATOM 10814 C C . GLY D 1 83 ? 7.106 -55.451 30.639 1.00 14.05 83 GLY D C 1
ATOM 10815 O O . GLY D 1 83 ? 6.150 -55.617 29.871 1.00 14.06 83 GLY D O 1
ATOM 10816 N N . SER D 1 84 ? 8.381 -55.611 30.284 1.00 13.15 84 SER D N 1
ATOM 10817 C CA . SER D 1 84 ? 8.774 -55.937 28.915 1.00 12.44 84 SER D CA 1
ATOM 10818 C C . SER D 1 84 ? 8.342 -57.338 28.521 1.00 12.13 84 SER D C 1
ATOM 10819 O O . SER D 1 84 ? 8.177 -57.627 27.332 1.00 11.72 84 SER D O 1
ATOM 10822 N N . THR D 1 85 ? 8.169 -58.215 29.505 1.00 11.68 85 THR D N 1
ATOM 10823 C CA . THR D 1 85 ? 7.912 -59.607 29.169 1.00 11.61 85 THR D CA 1
ATOM 10824 C C . THR D 1 85 ? 6.541 -60.163 29.607 1.00 11.86 85 THR D C 1
ATOM 10825 O O . THR D 1 85 ? 6.053 -61.130 29.027 1.00 11.77 85 THR D O 1
ATOM 10829 N N . THR D 1 86 ? 5.908 -59.541 30.594 1.00 11.99 86 THR D N 1
ATOM 10830 C CA . THR D 1 86 ? 4.540 -59.909 30.972 1.00 12.41 86 THR D CA 1
ATOM 10831 C C . THR D 1 86 ? 3.900 -58.799 31.814 1.00 12.02 86 THR D C 1
ATOM 10832 O O . THR D 1 86 ? 4.457 -57.697 31.906 1.00 12.90 86 THR D O 1
ATOM 10836 N N . HIS D 1 87 ? 2.727 -59.074 32.395 1.00 10.83 87 HIS D N 1
ATOM 10837 C CA . HIS D 1 87 ? 2.076 -58.147 33.291 1.00 9.76 87 HIS D CA 1
ATOM 10838 C C . HIS D 1 87 ? 1.793 -58.858 34.584 1.00 9.31 87 HIS D C 1
ATOM 10839 O O . HIS D 1 87 ? 1.167 -59.919 34.595 1.00 9.05 87 HIS D O 1
ATOM 10846 N N . GLY D 1 88 ? 2.258 -58.260 35.677 1.00 9.01 88 GLY D N 1
ATOM 10847 C CA . GLY D 1 88 ? 2.061 -58.781 37.031 1.00 8.53 88 GLY D CA 1
ATOM 10848 C C . GLY D 1 88 ? 0.616 -59.036 37.425 1.00 8.10 88 GLY D C 1
ATOM 10849 O O . GLY D 1 88 ? 0.346 -59.857 38.301 1.00 7.77 88 GLY D O 1
ATOM 10850 N N . ALA D 1 89 ? -0.317 -58.345 36.779 1.00 7.88 89 ALA D N 1
ATOM 10851 C CA . ALA D 1 89 ? -1.737 -58.538 37.077 1.00 8.15 89 ALA D CA 1
ATOM 10852 C C . ALA D 1 89 ? -2.209 -59.954 36.783 1.00 7.90 89 ALA D C 1
ATOM 10853 O O . ALA D 1 89 ? -3.197 -60.405 37.353 1.00 7.68 89 ALA D O 1
ATOM 10855 N N . ARG D 1 90 ? -1.498 -60.648 35.893 1.00 7.99 90 ARG D N 1
ATOM 10856 C CA . ARG D 1 90 ? -1.777 -62.056 35.591 1.00 7.77 90 ARG D CA 1
ATOM 10857 C C . ARG D 1 90 ? -1.413 -63.002 36.729 1.00 7.22 90 ARG D C 1
ATOM 10858 O O . ARG D 1 90 ? -1.764 -64.151 36.674 1.00 6.76 90 ARG D O 1
ATOM 10866 N N . HIS D 1 91 ? -0.731 -62.502 37.760 1.00 7.16 91 HIS D N 1
ATOM 10867 C CA . HIS D 1 91 ? -0.346 -63.292 38.936 1.00 6.74 91 HIS D CA 1
ATOM 10868 C C . HIS D 1 91 ? -1.069 -62.842 40.222 1.00 6.48 91 HIS D C 1
ATOM 10869 O O . HIS D 1 91 ? -0.683 -63.187 41.342 1.00 5.74 91 HIS D O 1
ATOM 10876 N N . VAL D 1 92 ? -2.123 -62.063 40.044 1.00 6.40 92 VAL D N 1
ATOM 10877 C CA . VAL D 1 92 ? -2.935 -61.586 41.144 1.00 6.50 92 VAL D CA 1
ATOM 10878 C C . VAL D 1 92 ? -3.572 -62.722 41.976 1.00 6.60 92 VAL D C 1
ATOM 10879 O O . VAL D 1 92 ? -3.576 -62.676 43.195 1.00 7.22 92 VAL D O 1
ATOM 10883 N N . GLY D 1 93 ? -4.100 -63.744 41.330 1.00 6.49 93 GLY D N 1
ATOM 10884 C CA . GLY D 1 93 ? -4.606 -64.888 42.062 1.00 6.68 93 GLY D CA 1
ATOM 10885 C C . GLY D 1 93 ? -3.589 -65.425 43.055 1.00 7.01 93 GLY D C 1
ATOM 10886 O O . GLY D 1 93 ? -3.918 -65.708 44.200 1.00 6.72 93 GLY D O 1
ATOM 10887 N N . ASP D 1 94 ? -2.343 -65.552 42.613 1.00 7.82 94 ASP D N 1
ATOM 10888 C CA . ASP D 1 94 ? -1.279 -66.145 43.417 1.00 8.51 94 ASP D CA 1
ATOM 10889 C C . ASP D 1 94 ? -0.961 -65.262 44.603 1.00 8.72 94 ASP D C 1
ATOM 10890 O O . ASP D 1 94 ? -0.831 -65.731 45.729 1.00 9.10 94 ASP D O 1
ATOM 10895 N N . ALA D 1 95 ? -0.854 -63.965 44.344 1.00 9.15 95 ALA D N 1
ATOM 10896 C CA . ALA D 1 95 ? -0.701 -62.958 45.401 1.00 8.64 95 ALA D CA 1
ATOM 10897 C C . ALA D 1 95 ? -1.828 -63.015 46.425 1.00 8.51 95 ALA D C 1
ATOM 10898 O O . ALA D 1 95 ? -1.575 -63.029 47.630 1.00 8.95 95 ALA D O 1
ATOM 10900 N N . ILE D 1 96 ? -3.071 -63.046 45.949 1.00 7.94 96 ILE D N 1
ATOM 10901 C CA . ILE D 1 96 ? -4.209 -63.079 46.845 1.00 7.49 96 ILE D CA 1
ATOM 10902 C C . ILE D 1 96 ? -4.150 -64.307 47.742 1.00 7.49 96 ILE D C 1
ATOM 10903 O O . ILE D 1 96 ? -4.494 -64.208 48.908 1.00 8.19 96 ILE D O 1
ATOM 10908 N N . ALA D 1 97 ? -3.680 -65.439 47.214 1.00 7.13 97 ALA D N 1
ATOM 10909 C CA . ALA D 1 97 ? -3.621 -66.687 47.982 1.00 6.87 97 ALA D CA 1
ATOM 10910 C C . ALA D 1 97 ? -2.479 -66.718 48.996 1.00 7.19 97 ALA D C 1
ATOM 10911 O O . ALA D 1 97 ? -2.569 -67.414 50.009 1.00 7.21 97 ALA D O 1
ATOM 10913 N N . ARG D 1 98 ? -1.414 -65.962 48.733 1.00 7.41 98 ARG D N 1
ATOM 10914 C CA . ARG D 1 98 ? -0.305 -65.860 49.678 1.00 7.73 98 ARG D CA 1
ATOM 10915 C C . ARG D 1 98 ? -0.562 -64.822 50.786 1.00 8.48 98 ARG D C 1
ATOM 10916 O O . ARG D 1 98 ? 0.311 -64.592 51.641 1.00 8.66 98 ARG D O 1
ATOM 10924 N N . GLY D 1 99 ? -1.738 -64.185 50.743 1.00 8.60 99 GLY D N 1
ATOM 10925 C CA . GLY D 1 99 ? -2.199 -63.315 51.815 1.00 9.49 99 GLY D CA 1
ATOM 10926 C C . GLY D 1 99 ? -2.282 -61.819 51.544 1.00 10.21 99 GLY D C 1
ATOM 10927 O O . GLY D 1 99 ? -2.588 -61.027 52.460 1.00 10.07 99 GLY D O 1
ATOM 10928 N N . ALA D 1 100 ? -2.018 -61.416 50.302 1.00 10.80 100 ALA D N 1
ATOM 10929 C CA . ALA D 1 100 ? -1.985 -59.989 49.946 1.00 11.15 100 ALA D CA 1
ATOM 10930 C C . ALA D 1 100 ? -3.304 -59.300 50.327 1.00 11.41 100 ALA D C 1
ATOM 10931 O O . ALA D 1 100 ? -4.372 -59.842 50.059 1.00 12.14 100 ALA D O 1
ATOM 10933 N N . VAL D 1 101 ? -3.240 -58.132 50.966 1.00 11.67 101 VAL D N 1
ATOM 10934 C CA . VAL D 1 101 ? -4.461 -57.430 51.418 1.00 11.72 101 VAL D CA 1
ATOM 10935 C C . VAL D 1 101 ? -5.066 -56.594 50.326 1.00 12.16 101 VAL D C 1
ATOM 10936 O O . VAL D 1 101 ? -6.238 -56.230 50.426 1.00 13.14 101 VAL D O 1
ATOM 10940 N N . ALA D 1 102 ? -4.273 -56.263 49.307 1.00 12.11 102 ALA D N 1
ATOM 10941 C CA . ALA D 1 102 ? -4.706 -55.365 48.245 1.00 12.20 102 ALA D CA 1
ATOM 10942 C C . ALA D 1 102 ? -3.730 -55.395 47.088 1.00 12.87 102 ALA D C 1
ATOM 10943 O O . ALA D 1 102 ? -2.626 -55.966 47.201 1.00 12.95 102 ALA D O 1
ATOM 10945 N N . VAL D 1 103 ? -4.151 -54.775 45.978 1.00 13.34 103 VAL D N 1
ATOM 10946 C CA . VAL D 1 103 ? -3.385 -54.763 44.731 1.00 13.82 103 VAL D CA 1
ATOM 10947 C C . VAL D 1 103 ? -3.288 -53.333 44.194 1.00 14.39 103 VAL D C 1
ATOM 10948 O O . VAL D 1 103 ? -4.277 -52.601 44.227 1.00 14.91 103 VAL D O 1
ATOM 10952 N N . LEU D 1 104 ? -2.098 -52.945 43.734 1.00 14.58 104 LEU D N 1
ATOM 10953 C CA . LEU D 1 104 ? -1.870 -51.682 43.035 1.00 14.89 104 LEU D CA 1
ATOM 10954 C C . LEU D 1 104 ? -1.440 -51.955 41.592 1.00 15.39 104 LEU D C 1
ATOM 10955 O O . LEU D 1 104 ? -0.403 -52.573 41.357 1.00 16.25 104 LEU D O 1
ATOM 10960 N N . THR D 1 105 ? -2.219 -51.494 40.627 1.00 15.17 105 THR D N 1
ATOM 10961 C CA . THR D 1 105 ? -1.913 -51.729 39.222 1.00 15.00 105 THR D CA 1
ATOM 10962 C C . THR D 1 105 ? -2.305 -50.533 38.309 1.00 14.77 105 THR D C 1
ATOM 10963 O O . THR D 1 105 ? -2.786 -49.513 38.785 1.00 15.03 105 THR D O 1
ATOM 10967 N N . ASP D 1 106 ? -2.098 -50.652 37.005 1.00 14.38 106 ASP D N 1
ATOM 10968 C CA . ASP D 1 106 ? -2.540 -49.617 36.077 1.00 14.30 106 ASP D CA 1
ATOM 10969 C C . ASP D 1 106 ? -3.832 -50.032 35.349 1.00 14.36 106 ASP D C 1
ATOM 10970 O O . ASP D 1 106 ? -4.373 -51.116 35.613 1.00 14.66 106 ASP D O 1
ATOM 10975 N N . PRO D 1 107 ? -4.353 -49.170 34.446 1.00 13.85 107 PRO D N 1
ATOM 10976 C CA . PRO D 1 107 ? -5.509 -49.572 33.668 1.00 13.34 107 PRO D CA 1
ATOM 10977 C C . PRO D 1 107 ? -5.321 -50.876 32.900 1.00 13.42 107 PRO D C 1
ATOM 10978 O O . PRO D 1 107 ? -6.299 -51.587 32.708 1.00 13.57 107 PRO D O 1
ATOM 10982 N N . ALA D 1 108 ? -4.106 -51.199 32.456 1.00 13.57 108 ALA D N 1
ATOM 10983 C CA . ALA D 1 108 ? -3.919 -52.488 31.760 1.00 14.10 108 ALA D CA 1
ATOM 10984 C C . ALA D 1 108 ? -4.080 -53.633 32.745 1.00 14.36 108 ALA D C 1
ATOM 10985 O O . ALA D 1 108 ? -4.651 -54.686 32.410 1.00 14.45 108 ALA D O 1
ATOM 10987 N N . GLY D 1 109 ? -3.583 -53.409 33.961 1.00 14.31 109 GLY D N 1
ATOM 10988 C CA . GLY D 1 109 ? -3.822 -54.312 35.069 1.00 14.23 109 GLY D CA 1
ATOM 10989 C C . GLY D 1 109 ? -5.295 -54.607 35.295 1.00 14.35 109 GLY D C 1
ATOM 10990 O O . GLY D 1 109 ? -5.684 -55.766 35.395 1.00 14.64 109 GLY D O 1
ATOM 10991 N N . VAL D 1 110 ? -6.129 -53.581 35.371 1.00 14.40 110 VAL D N 1
ATOM 10992 C CA . VAL D 1 110 ? -7.535 -53.862 35.605 1.00 15.45 110 VAL D CA 1
ATOM 10993 C C . VAL D 1 110 ? -8.146 -54.720 34.483 1.00 16.22 110 VAL D C 1
ATOM 10994 O O . VAL D 1 110 ? -8.979 -55.600 34.755 1.00 16.75 110 VAL D O 1
ATOM 10998 N N . ALA D 1 111 ? -7.690 -54.496 33.247 1.00 16.58 111 ALA D N 1
ATOM 10999 C CA . ALA D 1 111 ? -8.133 -55.273 32.104 1.00 16.73 111 ALA D CA 1
ATOM 11000 C C . ALA D 1 111 ? -7.794 -56.749 32.275 1.00 17.27 111 ALA D C 1
ATOM 11001 O O . ALA D 1 111 ? -8.625 -57.587 31.980 1.00 17.39 111 ALA D O 1
ATOM 11003 N N . GLU D 1 112 ? -6.594 -57.067 32.762 1.00 18.18 112 GLU D N 1
ATOM 11004 C CA . GLU D 1 112 ? -6.209 -58.471 32.982 1.00 19.42 112 GLU D CA 1
ATOM 11005 C C . GLU D 1 112 ? -7.006 -59.105 34.101 1.00 19.63 112 GLU D C 1
ATOM 11006 O O . GLU D 1 112 ? -7.385 -60.265 34.013 1.00 20.05 112 GLU D O 1
ATOM 11012 N N . ILE D 1 113 ? -7.261 -58.341 35.154 1.00 20.10 113 ILE D N 1
ATOM 11013 C CA . ILE D 1 113 ? -7.978 -58.867 36.307 1.00 20.50 113 ILE D CA 1
ATOM 11014 C C . ILE D 1 113 ? -9.444 -59.131 35.945 1.00 21.08 113 ILE D C 1
ATOM 11015 O O . ILE D 1 113 ? -10.109 -59.962 36.579 1.00 21.13 113 ILE D O 1
ATOM 11020 N N . ALA D 1 114 ? -9.907 -58.456 34.884 1.00 21.50 114 ALA D N 1
ATOM 11021 C CA . ALA D 1 114 ? -11.324 -58.347 34.537 1.00 21.70 114 ALA D CA 1
ATOM 11022 C C . ALA D 1 114 ? -12.092 -57.880 35.771 1.00 22.00 114 ALA D C 1
ATOM 11023 O O . ALA D 1 114 ? -11.696 -56.891 36.414 1.00 22.23 114 ALA D O 1
ATOM 11025 N N . GLY D 1 115 ? -13.164 -58.593 36.115 1.00 22.13 115 GLY D N 1
ATOM 11026 C CA . GLY D 1 115 ? -13.961 -58.272 37.301 1.00 22.39 115 GLY D CA 1
ATOM 11027 C C . GLY D 1 115 ? -13.290 -58.669 38.607 1.00 22.34 115 GLY D C 1
ATOM 11028 O O . GLY D 1 115 ? -12.052 -58.662 38.713 1.00 22.85 115 GLY D O 1
ATOM 11029 N N . ARG D 1 116 ? -14.110 -59.045 39.585 1.00 21.88 116 ARG D N 1
ATOM 11030 C CA . ARG D 1 116 ? -13.676 -59.260 40.968 1.00 21.89 116 ARG D CA 1
ATOM 11031 C C . ARG D 1 116 ? -12.375 -60.052 41.221 1.00 21.77 116 ARG D C 1
ATOM 11032 O O . ARG D 1 116 ? -12.260 -61.249 40.876 1.00 22.41 116 ARG D O 1
ATOM 11040 N N . ALA D 1 117 ? -11.393 -59.352 41.790 1.00 20.49 117 ALA D N 1
ATOM 11041 C CA . ALA D 1 117 ? -10.385 -59.973 42.620 1.00 19.23 117 ALA D CA 1
ATOM 11042 C C . ALA D 1 117 ? -11.013 -59.899 44.012 1.00 18.44 117 ALA D C 1
ATOM 11043 O O . ALA D 1 117 ? -11.827 -59.023 44.266 1.00 18.55 117 ALA D O 1
ATOM 11045 N N . ALA D 1 118 ? -10.669 -60.814 44.910 1.00 17.33 118 ALA D N 1
ATOM 11046 C CA . ALA D 1 118 ? -11.252 -60.793 46.253 1.00 16.02 118 ALA D CA 1
ATOM 11047 C C . ALA D 1 118 ? -10.761 -59.653 47.167 1.00 15.31 118 ALA D C 1
ATOM 11048 O O . ALA D 1 118 ? -11.307 -59.456 48.238 1.00 15.70 118 ALA D O 1
ATOM 11050 N N . VAL D 1 119 ? -9.742 -58.907 46.756 1.00 14.19 119 VAL D N 1
ATOM 11051 C CA . VAL D 1 119 ? -9.232 -57.792 47.552 1.00 13.05 119 VAL D CA 1
ATOM 11052 C C . VAL D 1 119 ? -9.378 -56.482 46.772 1.00 13.32 119 VAL D C 1
ATOM 11053 O O . VAL D 1 119 ? -9.647 -56.526 45.549 1.00 13.90 119 VAL D O 1
ATOM 11057 N N . PRO D 1 120 ? -9.232 -55.316 47.462 1.00 12.54 120 PRO D N 1
ATOM 11058 C CA . PRO D 1 120 ? -9.290 -54.015 46.804 1.00 11.77 120 PRO D CA 1
ATOM 11059 C C . PRO D 1 120 ? -8.228 -53.858 45.729 1.00 11.26 120 PRO D C 1
ATOM 11060 O O . PRO D 1 120 ? -7.067 -54.198 45.937 1.00 11.30 120 PRO D O 1
ATOM 11064 N N . VAL D 1 121 ? -8.633 -53.369 44.570 1.00 11.16 121 VAL D N 1
ATOM 11065 C CA . VAL D 1 121 ? -7.657 -53.044 43.527 1.00 11.25 121 VAL D CA 1
ATOM 11066 C C . VAL D 1 121 ? -7.529 -51.511 43.355 1.00 11.57 121 VAL D C 1
ATOM 11067 O O . VAL D 1 121 ? -8.501 -50.829 42.971 1.00 11.98 121 VAL D O 1
ATOM 11071 N N . LEU D 1 122 ? -6.335 -50.994 43.657 1.00 10.78 122 LEU D N 1
ATOM 11072 C CA . LEU D 1 122 ? -5.985 -49.601 43.442 1.00 10.07 122 LEU D CA 1
ATOM 11073 C C . LEU D 1 122 ? -5.379 -49.401 42.045 1.00 9.85 122 LEU D C 1
ATOM 11074 O O . LEU D 1 122 ? -4.421 -50.060 41.678 1.00 9.70 122 LEU D O 1
ATOM 11079 N N . VAL D 1 123 ? -5.948 -48.483 41.285 1.00 9.71 123 VAL D N 1
ATOM 11080 C CA . VAL D 1 123 ? -5.526 -48.221 39.932 1.00 9.98 123 VAL D CA 1
ATOM 11081 C C . VAL D 1 123 ? -4.842 -46.871 39.929 1.00 10.34 123 VAL D C 1
ATOM 11082 O O . VAL D 1 123 ? -5.358 -45.896 40.476 1.00 10.13 123 VAL D O 1
ATOM 11086 N N . HIS D 1 124 ? -3.685 -46.815 39.289 1.00 10.87 124 HIS D N 1
ATOM 11087 C CA . HIS D 1 124 ? -2.927 -45.573 39.161 1.00 11.43 124 HIS D CA 1
ATOM 11088 C C . HIS D 1 124 ? -2.360 -45.594 37.767 1.00 11.64 124 HIS D C 1
ATOM 11089 O O . HIS D 1 124 ? -1.952 -46.656 37.310 1.00 12.12 124 HIS D O 1
ATOM 11096 N N . PRO D 1 125 ? -2.349 -44.443 37.065 1.00 12.15 125 PRO D N 1
ATOM 11097 C CA . PRO D 1 125 ? -1.594 -44.499 35.801 1.00 12.72 125 PRO D CA 1
ATOM 11098 C C . PRO D 1 125 ? -0.194 -44.537 36.311 1.00 13.55 125 PRO D C 1
ATOM 11099 O O . PRO D 1 125 ? -0.014 -44.185 37.460 1.00 14.59 125 PRO D O 1
ATOM 11103 N N . ALA D 1 126 ? 0.804 -44.972 35.567 1.00 13.67 126 ALA D N 1
ATOM 11104 C CA . ALA D 1 126 ? 2.169 -44.881 36.155 1.00 13.98 126 ALA D CA 1
ATOM 11105 C C . ALA D 1 126 ? 2.383 -45.361 37.643 1.00 14.03 126 ALA D C 1
ATOM 11106 O O . ALA D 1 126 ? 2.951 -44.603 38.444 1.00 13.29 126 ALA D O 1
ATOM 11108 N N . PRO D 1 127 ? 1.952 -46.607 38.004 1.00 14.40 127 PRO D N 1
ATOM 11109 C CA . PRO D 1 127 ? 2.240 -47.160 39.345 1.00 14.76 127 PRO D CA 1
ATOM 11110 C C . PRO D 1 127 ? 3.728 -47.133 39.698 1.00 15.89 127 PRO D C 1
ATOM 11111 O O . PRO D 1 127 ? 4.134 -46.600 40.725 1.00 16.60 127 PRO D O 1
ATOM 11115 N N . ARG D 1 128 ? 4.551 -47.710 38.838 1.00 17.10 128 ARG D N 1
ATOM 11116 C CA . ARG D 1 128 ? 6.007 -47.723 39.038 1.00 17.12 128 ARG D CA 1
ATOM 11117 C C . ARG D 1 128 ? 6.571 -46.349 39.442 1.00 16.64 128 ARG D C 1
ATOM 11118 O O . ARG D 1 128 ? 7.515 -46.278 40.207 1.00 17.03 128 ARG D O 1
ATOM 11126 N N . GLY D 1 129 ? 5.981 -45.268 38.936 1.00 15.98 129 GLY D N 1
ATOM 11127 C CA . GLY D 1 129 ? 6.479 -43.921 39.218 1.00 15.11 129 GLY D CA 1
ATOM 11128 C C . GLY D 1 129 ? 6.117 -43.405 40.607 1.00 13.83 129 GLY D C 1
ATOM 11129 O O . GLY D 1 129 ? 6.383 -42.237 40.939 1.00 13.69 129 GLY D O 1
ATOM 11130 N N . VAL D 1 130 ? 5.526 -44.280 41.413 1.00 12.09 130 VAL D N 1
ATOM 11131 C CA . VAL D 1 130 ? 4.973 -43.879 42.680 1.00 11.04 130 VAL D CA 1
ATOM 11132 C C . VAL D 1 130 ? 5.164 -44.969 43.709 1.00 10.63 130 VAL D C 1
ATOM 11133 O O . VAL D 1 130 ? 4.980 -44.747 44.897 1.00 10.71 130 VAL D O 1
ATOM 11137 N N . LEU D 1 131 ? 5.548 -46.148 43.224 1.00 10.12 131 LEU D N 1
ATOM 11138 C CA . LEU D 1 131 ? 5.818 -47.323 44.043 1.00 9.16 131 LEU D CA 1
ATOM 11139 C C . LEU D 1 131 ? 6.842 -47.095 45.152 1.00 8.92 131 LEU D C 1
ATOM 11140 O O . LEU D 1 131 ? 6.606 -47.487 46.283 1.00 9.26 131 LEU D O 1
ATOM 11145 N N . GLY D 1 132 ? 7.972 -46.473 44.824 1.00 8.70 132 GLY D N 1
ATOM 11146 C CA . GLY D 1 132 ? 9.032 -46.213 45.809 1.00 8.52 132 GLY D CA 1
ATOM 11147 C C . GLY D 1 132 ? 8.570 -45.488 47.058 1.00 8.45 132 GLY D C 1
ATOM 11148 O O . GLY D 1 132 ? 8.890 -45.912 48.171 1.00 8.43 132 GLY D O 1
ATOM 11149 N N . GLY D 1 133 ? 7.810 -44.402 46.858 1.00 8.52 133 GLY D N 1
ATOM 11150 C CA . GLY D 1 133 ? 7.174 -43.635 47.931 1.00 8.32 133 GLY D CA 1
ATOM 11151 C C . GLY D 1 133 ? 6.198 -44.436 48.770 1.00 8.65 133 GLY D C 1
ATOM 11152 O O . GLY D 1 133 ? 6.224 -44.344 50.001 1.00 8.91 133 GLY D O 1
ATOM 11153 N N . LEU D 1 134 ? 5.347 -45.230 48.118 1.00 8.51 134 LEU D N 1
ATOM 11154 C CA . LEU D 1 134 ? 4.473 -46.144 48.837 1.00 8.79 134 LEU D CA 1
ATOM 11155 C C . LEU D 1 134 ? 5.306 -47.057 49.746 1.00 9.16 134 LEU D C 1
ATOM 11156 O O . LEU D 1 134 ? 5.070 -47.107 50.965 1.00 9.83 134 LEU D O 1
ATOM 11161 N N . ALA D 1 135 ? 6.299 -47.736 49.168 1.00 8.55 135 ALA D N 1
ATOM 11162 C CA . ALA D 1 135 ? 7.152 -48.657 49.911 1.00 8.13 135 ALA D CA 1
ATOM 11163 C C . ALA D 1 135 ? 7.887 -47.985 51.064 1.00 7.74 135 ALA D C 1
ATOM 11164 O O . ALA D 1 135 ? 8.050 -48.560 52.166 1.00 7.82 135 ALA D O 1
ATOM 11166 N N . ALA D 1 136 ? 8.351 -46.774 50.802 1.00 6.84 136 ALA D N 1
ATOM 11167 C CA . ALA D 1 136 ? 9.029 -46.006 51.826 1.00 6.22 136 ALA D CA 1
ATOM 11168 C C . ALA D 1 136 ? 8.061 -45.629 52.955 1.00 5.66 136 ALA D C 1
ATOM 11169 O O . ALA D 1 136 ? 8.453 -45.600 54.107 1.00 5.32 136 ALA D O 1
ATOM 11171 N N . THR D 1 137 ? 6.792 -45.386 52.621 1.00 4.95 137 THR D N 1
ATOM 11172 C CA . THR D 1 137 ? 5.783 -45.134 53.634 1.00 3.82 137 THR D CA 1
ATOM 11173 C C . THR D 1 137 ? 5.547 -46.376 54.448 1.00 3.56 137 THR D C 1
ATOM 11174 O O . THR D 1 137 ? 5.607 -46.318 55.653 1.00 3.46 137 THR D O 1
ATOM 11178 N N . VAL D 1 138 ? 5.310 -47.521 53.826 1.00 3.73 138 VAL D N 1
ATOM 11179 C CA . VAL D 1 138 ? 4.945 -48.649 54.672 1.00 3.84 138 VAL D CA 1
ATOM 11180 C C . VAL D 1 138 ? 6.103 -49.141 55.512 1.00 4.02 138 VAL D C 1
ATOM 11181 O O . VAL D 1 138 ? 5.882 -49.671 56.596 1.00 5.42 138 VAL D O 1
ATOM 11185 N N . TYR D 1 139 ? 7.334 -48.932 55.064 1.00 3.71 139 TYR D N 1
ATOM 11186 C CA . TYR D 1 139 ? 8.470 -49.411 55.851 1.00 3.21 139 TYR D CA 1
ATOM 11187 C C . TYR D 1 139 ? 9.047 -48.373 56.779 1.00 3.41 139 TYR D C 1
ATOM 11188 O O . TYR D 1 139 ? 10.154 -48.582 57.264 1.00 3.28 139 TYR D O 1
ATOM 11197 N N . GLY D 1 140 ? 8.320 -47.265 56.995 1.00 3.76 140 GLY D N 1
ATOM 11198 C CA . GLY D 1 140 ? 8.692 -46.218 57.951 1.00 4.93 140 GLY D CA 1
ATOM 11199 C C . GLY D 1 140 ? 9.892 -45.379 57.534 1.00 6.58 140 GLY D C 1
ATOM 11200 O O . GLY D 1 140 ? 10.672 -44.922 58.359 1.00 8.00 140 GLY D O 1
ATOM 11201 N N . HIS D 1 141 ? 10.062 -45.156 56.250 1.00 7.42 141 HIS D N 1
ATOM 11202 C CA . HIS D 1 141 ? 11.147 -44.307 55.775 1.00 8.58 141 HIS D CA 1
ATOM 11203 C C . HIS D 1 141 ? 12.494 -44.655 56.408 1.00 9.75 141 HIS D C 1
ATOM 11204 O O . HIS D 1 141 ? 13.174 -43.796 56.970 1.00 9.46 141 HIS D O 1
ATOM 11211 N N . PRO D 1 142 ? 12.912 -45.921 56.260 1.00 11.24 142 PRO D N 1
ATOM 11212 C CA . PRO D 1 142 ? 14.183 -46.381 56.829 1.00 11.69 142 PRO D CA 1
ATOM 11213 C C . PRO D 1 142 ? 15.376 -45.519 56.432 1.00 12.30 142 PRO D C 1
ATOM 11214 O O . PRO D 1 142 ? 16.275 -45.340 57.247 1.00 11.82 142 PRO D O 1
ATOM 11218 N N . SER D 1 143 ? 15.394 -44.981 55.211 1.00 13.16 143 SER D N 1
ATOM 11219 C CA . SER D 1 143 ? 16.586 -44.243 54.768 1.00 13.62 143 SER D CA 1
ATOM 11220 C C . SER D 1 143 ? 16.737 -42.878 55.432 1.00 14.22 143 SER D C 1
ATOM 11221 O O . SER D 1 143 ? 17.724 -42.188 55.192 1.00 13.92 143 SER D O 1
ATOM 11224 N N . GLU D 1 144 ? 15.762 -42.499 56.260 1.00 14.85 144 GLU D N 1
ATOM 11225 C CA . GLU D 1 144 ? 15.902 -41.318 57.108 1.00 16.07 144 GLU D CA 1
ATOM 11226 C C . GLU D 1 144 ? 16.525 -41.606 58.452 1.00 15.07 144 GLU D C 1
ATOM 11227 O O . GLU D 1 144 ? 16.673 -40.724 59.284 1.00 14.82 144 GLU D O 1
ATOM 11233 N N . ARG D 1 145 ? 16.873 -42.862 58.655 1.00 14.92 145 ARG D N 1
ATOM 11234 C CA . ARG D 1 145 ? 17.406 -43.331 59.906 1.00 14.23 145 ARG D CA 1
ATOM 11235 C C . ARG D 1 145 ? 18.737 -44.011 59.637 1.00 14.54 145 ARG D C 1
ATOM 11236 O O . ARG D 1 145 ? 19.263 -44.684 60.486 1.00 14.72 145 ARG D O 1
ATOM 11244 N N . LEU D 1 146 ? 19.268 -43.857 58.434 1.00 14.98 146 LEU D N 1
ATOM 11245 C CA . LEU D 1 146 ? 20.518 -44.484 58.041 1.00 15.29 146 LEU D CA 1
ATOM 11246 C C . LEU D 1 146 ? 21.273 -43.469 57.254 1.00 15.84 146 LEU D C 1
ATOM 11247 O O . LEU D 1 146 ? 20.713 -42.454 56.865 1.00 16.81 146 LEU D O 1
ATOM 11252 N N . THR D 1 147 ? 22.549 -43.731 57.011 1.00 15.84 147 THR D N 1
ATOM 11253 C CA . THR D 1 147 ? 23.328 -42.915 56.097 1.00 15.78 147 THR D CA 1
ATOM 11254 C C . THR D 1 147 ? 23.481 -43.808 54.867 1.00 15.51 147 THR D C 1
ATOM 11255 O O . THR D 1 147 ? 24.108 -44.865 54.908 1.00 15.84 147 THR D O 1
ATOM 11259 N N . VAL D 1 148 ? 22.861 -43.406 53.780 1.00 15.03 148 VAL D N 1
ATOM 11260 C CA . VAL D 1 148 ? 22.851 -44.232 52.596 1.00 14.30 148 VAL D CA 1
ATOM 11261 C C . VAL D 1 148 ? 23.781 -43.556 51.613 1.00 13.91 148 VAL D C 1
ATOM 11262 O O . VAL D 1 148 ? 23.616 -42.371 51.265 1.00 13.29 148 VAL D O 1
ATOM 11266 N N . ILE D 1 149 ? 24.742 -44.329 51.145 1.00 13.31 149 ILE D N 1
ATOM 11267 C CA . ILE D 1 149 ? 25.686 -43.837 50.178 1.00 12.96 149 ILE D CA 1
ATOM 11268 C C . ILE D 1 149 ? 25.356 -44.555 48.892 1.00 12.50 149 ILE D C 1
ATOM 11269 O O . ILE D 1 149 ? 25.277 -45.783 48.851 1.00 12.32 149 ILE D O 1
ATOM 11274 N N . GLY D 1 150 ? 25.142 -43.792 47.836 1.00 12.24 150 GLY D N 1
ATOM 11275 C CA . GLY D 1 150 ? 24.906 -44.401 46.536 1.00 12.88 150 GLY D CA 1
ATOM 11276 C C . GLY D 1 150 ? 26.076 -44.171 45.612 1.00 13.24 150 GLY D C 1
ATOM 11277 O O . GLY D 1 150 ? 26.638 -43.074 45.591 1.00 14.27 150 GLY D O 1
ATOM 11278 N N . ILE D 1 151 ? 26.468 -45.190 44.858 1.00 12.99 151 ILE D N 1
ATOM 11279 C CA . ILE D 1 151 ? 27.591 -45.033 43.937 1.00 13.07 151 ILE D CA 1
ATOM 11280 C C . ILE D 1 151 ? 27.167 -45.406 42.513 1.00 13.02 151 ILE D C 1
ATOM 11281 O O . ILE D 1 151 ? 26.663 -46.511 42.263 1.00 13.06 151 ILE D O 1
ATOM 11286 N N . THR D 1 152 ? 27.350 -44.479 41.584 1.00 12.44 152 THR D N 1
ATOM 11287 C CA . THR D 1 152 ? 26.993 -44.755 40.200 1.00 12.64 152 THR D CA 1
ATOM 11288 C C . THR D 1 152 ? 28.166 -44.555 39.214 1.00 12.37 152 THR D C 1
ATOM 11289 O O . THR D 1 152 ? 29.221 -44.020 39.565 1.00 11.93 152 THR D O 1
ATOM 11293 N N . GLY D 1 153 ? 27.966 -44.998 37.982 1.00 12.25 153 GLY D N 1
ATOM 11294 C CA . GLY D 1 153 ? 28.991 -44.901 36.954 1.00 12.64 153 GLY D CA 1
ATOM 11295 C C . GLY D 1 153 ? 29.145 -46.203 36.186 1.00 12.43 153 GLY D C 1
ATOM 11296 O O . GLY D 1 153 ? 28.746 -47.279 36.672 1.00 12.33 153 GLY D O 1
ATOM 11297 N N . THR D 1 154 ? 29.737 -46.106 35.001 1.00 11.88 154 THR D N 1
ATOM 11298 C CA . THR D 1 154 ? 29.890 -47.274 34.134 1.00 12.17 154 THR D CA 1
ATOM 11299 C C . THR D 1 154 ? 30.714 -48.409 34.768 1.00 11.67 154 THR D C 1
ATOM 11300 O O . THR D 1 154 ? 30.255 -49.537 34.743 1.00 11.11 154 THR D O 1
ATOM 11304 N N . SER D 1 155 ? 31.887 -48.092 35.330 1.00 11.66 155 SER D N 1
ATOM 11305 C CA . SER D 1 155 ? 32.776 -49.066 35.966 1.00 12.05 155 SER D CA 1
ATOM 11306 C C . SER D 1 155 ? 33.069 -48.646 37.377 1.00 12.30 155 SER D C 1
ATOM 11307 O O . SER D 1 155 ? 32.973 -47.479 37.695 1.00 12.51 155 SER D O 1
ATOM 11310 N N . GLY D 1 156 ? 33.451 -49.596 38.222 1.00 12.97 156 GLY D N 1
ATOM 11311 C CA . GLY D 1 156 ? 34.056 -49.291 39.522 1.00 13.26 156 GLY D CA 1
ATOM 11312 C C . GLY D 1 156 ? 33.076 -49.102 40.659 1.00 13.68 156 GLY D C 1
ATOM 11313 O O . GLY D 1 156 ? 33.493 -48.847 41.806 1.00 13.71 156 GLY D O 1
ATOM 11314 N N . LYS D 1 157 ? 31.779 -49.245 40.360 1.00 13.71 157 LYS D N 1
ATOM 11315 C CA . LYS D 1 157 ? 30.756 -49.206 41.406 1.00 13.93 157 LYS D CA 1
ATOM 11316 C C . LYS D 1 157 ? 30.994 -50.259 42.494 1.00 14.41 157 LYS D C 1
ATOM 11317 O O . LYS D 1 157 ? 31.094 -49.915 43.674 1.00 14.70 157 LYS D O 1
ATOM 11323 N N . THR D 1 158 ? 31.097 -51.530 42.097 1.00 14.61 158 THR D N 1
ATOM 11324 C CA . THR D 1 158 ? 31.363 -52.618 43.033 1.00 14.82 158 THR D CA 1
ATOM 11325 C C . THR D 1 158 ? 32.608 -52.360 43.888 1.00 14.77 158 THR D C 1
ATOM 11326 O O . THR D 1 158 ? 32.545 -52.350 45.128 1.00 14.37 158 THR D O 1
ATOM 11330 N N . THR D 1 159 ? 33.725 -52.118 43.214 1.00 14.99 159 THR D N 1
ATOM 11331 C CA . THR D 1 159 ? 35.010 -51.940 43.881 1.00 15.65 159 THR D CA 1
ATOM 11332 C C . THR D 1 159 ? 34.938 -50.788 44.875 1.00 15.90 159 THR D C 1
ATOM 11333 O O . THR D 1 159 ? 35.439 -50.892 46.005 1.00 15.99 159 THR D O 1
ATOM 11337 N N . THR D 1 160 ? 34.312 -49.693 44.457 1.00 15.74 160 THR D N 1
ATOM 11338 C CA . THR D 1 160 ? 34.234 -48.552 45.331 1.00 15.77 160 THR D CA 1
ATOM 11339 C C . THR D 1 160 ? 33.333 -48.863 46.533 1.00 15.84 160 THR D C 1
ATOM 11340 O O . THR D 1 160 ? 33.690 -48.513 47.642 1.00 16.33 160 THR D O 1
ATOM 11344 N N . THR D 1 161 ? 32.215 -49.563 46.333 1.00 15.66 161 THR D N 1
ATOM 11345 C CA . THR D 1 161 ? 31.362 -49.939 47.467 1.00 15.80 161 THR D CA 1
ATOM 11346 C C . THR D 1 161 ? 32.129 -50.865 48.416 1.00 15.83 161 THR D C 1
ATOM 11347 O O . THR D 1 161 ? 31.979 -50.787 49.639 1.00 16.04 161 THR D O 1
ATOM 11351 N N . TYR D 1 162 ? 32.961 -51.739 47.860 1.00 15.26 162 TYR D N 1
ATOM 11352 C CA . TYR D 1 162 ? 33.763 -52.596 48.720 1.00 14.85 162 TYR D CA 1
ATOM 11353 C C . TYR D 1 162 ? 34.766 -51.837 49.567 1.00 14.52 162 TYR D C 1
ATOM 11354 O O . TYR D 1 162 ? 34.937 -52.148 50.739 1.00 15.16 162 TYR D O 1
ATOM 11363 N N . LEU D 1 163 ? 35.403 -50.831 48.987 1.00 14.21 163 LEU D N 1
ATOM 11364 C CA . LEU D 1 163 ? 36.418 -50.076 49.700 1.00 14.04 163 LEU D CA 1
ATOM 11365 C C . LEU D 1 163 ? 35.790 -49.227 50.782 1.00 14.03 163 LEU D C 1
ATOM 11366 O O . LEU D 1 163 ? 36.344 -49.134 51.867 1.00 14.49 163 LEU D O 1
ATOM 11371 N N . VAL D 1 164 ? 34.636 -48.632 50.499 1.00 13.43 164 VAL D N 1
ATOM 11372 C CA . VAL D 1 164 ? 33.926 -47.858 51.490 1.00 13.37 164 VAL D CA 1
ATOM 11373 C C . VAL D 1 164 ? 33.551 -48.807 52.636 1.00 13.77 164 VAL D C 1
ATOM 11374 O O . VAL D 1 164 ? 33.842 -48.560 53.804 1.00 14.48 164 VAL D O 1
ATOM 11378 N N . GLU D 1 165 ? 32.943 -49.930 52.306 1.00 13.71 165 GLU D N 1
ATOM 11379 C CA . GLU D 1 165 ? 32.475 -50.831 53.341 1.00 13.80 165 GLU D CA 1
ATOM 11380 C C . GLU D 1 165 ? 33.646 -51.337 54.189 1.00 13.15 165 GLU D C 1
ATOM 11381 O O . GLU D 1 165 ? 33.507 -51.590 55.392 1.00 12.79 165 GLU D O 1
ATOM 11387 N N . ALA D 1 166 ? 34.801 -51.460 53.548 1.00 12.85 166 ALA D N 1
ATOM 11388 C CA . ALA D 1 166 ? 36.029 -51.891 54.210 1.00 12.53 166 ALA D CA 1
ATOM 11389 C C . ALA D 1 166 ? 36.498 -50.877 55.249 1.00 12.10 166 ALA D C 1
ATOM 11390 O O . ALA D 1 166 ? 36.879 -51.255 56.360 1.00 11.34 166 ALA D O 1
ATOM 11392 N N . GLY D 1 167 ? 36.437 -49.600 54.858 1.00 12.13 167 GLY D N 1
ATOM 11393 C CA . GLY D 1 167 ? 36.844 -48.470 55.686 1.00 12.22 167 GLY D CA 1
ATOM 11394 C C . GLY D 1 167 ? 35.930 -48.317 56.875 1.00 12.35 167 GLY D C 1
ATOM 11395 O O . GLY D 1 167 ? 36.385 -48.202 58.010 1.00 12.35 167 GLY D O 1
ATOM 11396 N N . LEU D 1 168 ? 34.633 -48.326 56.605 1.00 12.78 168 LEU D N 1
ATOM 11397 C CA . LEU D 1 168 ? 33.607 -48.273 57.643 1.00 13.40 168 LEU D CA 1
ATOM 11398 C C . LEU D 1 168 ? 33.781 -49.345 58.756 1.00 13.91 168 LEU D C 1
ATOM 11399 O O . LEU D 1 168 ? 33.671 -49.040 59.956 1.00 13.11 168 LEU D O 1
ATOM 11404 N N . ARG D 1 169 ? 34.048 -50.590 58.347 1.00 14.77 169 ARG D N 1
ATOM 11405 C CA . ARG D 1 169 ? 34.360 -51.651 59.296 1.00 15.37 169 ARG D CA 1
ATOM 11406 C C . ARG D 1 169 ? 35.595 -51.331 60.105 1.00 14.90 169 ARG D C 1
ATOM 11407 O O . ARG D 1 169 ? 35.576 -51.520 61.305 1.00 15.70 169 ARG D O 1
ATOM 11415 N N . ALA D 1 170 ? 36.670 -50.880 59.461 1.00 13.95 170 ALA D N 1
ATOM 11416 C CA . ALA D 1 170 ? 37.905 -50.569 60.179 1.00 13.28 170 ALA D CA 1
ATOM 11417 C C . ALA D 1 170 ? 37.675 -49.497 61.233 1.00 13.08 170 ALA D C 1
ATOM 11418 O O . ALA D 1 170 ? 38.190 -49.599 62.329 1.00 13.84 170 ALA D O 1
ATOM 11420 N N . ALA D 1 171 ? 36.877 -48.489 60.917 1.00 12.67 171 ALA D N 1
ATOM 11421 C CA . ALA D 1 171 ? 36.508 -47.469 61.890 1.00 12.44 171 ALA D CA 1
ATOM 11422 C C . ALA D 1 171 ? 35.513 -47.979 62.931 1.00 12.63 171 ALA D C 1
ATOM 11423 O O . ALA D 1 171 ? 35.194 -47.276 63.874 1.00 12.91 171 ALA D O 1
ATOM 11425 N N . GLY D 1 172 ? 34.986 -49.180 62.735 1.00 12.63 172 GLY D N 1
ATOM 11426 C CA . GLY D 1 172 ? 34.106 -49.785 63.705 1.00 12.43 172 GLY D CA 1
ATOM 11427 C C . GLY D 1 172 ? 32.683 -49.313 63.607 1.00 12.78 172 GLY D C 1
ATOM 11428 O O . GLY D 1 172 ? 31.941 -49.410 64.580 1.00 13.57 172 GLY D O 1
ATOM 11429 N N . ARG D 1 173 ? 32.289 -48.810 62.442 1.00 12.47 173 ARG D N 1
ATOM 11430 C CA . ARG D 1 173 ? 30.880 -48.535 62.182 1.00 12.39 173 ARG D CA 1
ATOM 11431 C C . ARG D 1 173 ? 30.158 -49.845 61.840 1.00 12.18 173 ARG D C 1
ATOM 11432 O O . ARG D 1 173 ? 30.787 -50.823 61.461 1.00 12.02 173 ARG D O 1
ATOM 11440 N N . VAL D 1 174 ? 28.844 -49.880 62.027 1.00 12.24 174 VAL D N 1
ATOM 11441 C CA . VAL D 1 174 ? 28.035 -51.035 61.624 1.00 11.86 174 VAL D CA 1
ATOM 11442 C C . VAL D 1 174 ? 27.505 -50.703 60.230 1.00 12.14 174 VAL D C 1
ATOM 11443 O O . VAL D 1 174 ? 26.664 -49.821 60.077 1.00 12.55 174 VAL D O 1
ATOM 11447 N N . ALA D 1 175 ? 28.008 -51.408 59.221 1.00 12.38 175 ALA D N 1
ATOM 11448 C CA . ALA D 1 175 ? 27.762 -51.062 57.836 1.00 12.79 175 ALA D CA 1
ATOM 11449 C C . ALA D 1 175 ? 26.979 -52.134 57.134 1.00 13.47 175 ALA D C 1
ATOM 11450 O O . ALA D 1 175 ? 26.991 -53.291 57.558 1.00 13.67 175 ALA D O 1
ATOM 11452 N N . GLY D 1 176 ? 26.285 -51.724 56.072 1.00 13.92 176 GLY D N 1
ATOM 11453 C CA . GLY D 1 176 ? 25.660 -52.644 55.142 1.00 14.57 176 GLY D CA 1
ATOM 11454 C C . GLY D 1 176 ? 26.045 -52.308 53.703 1.00 15.09 176 GLY D C 1
ATOM 11455 O O . GLY D 1 176 ? 26.234 -51.144 53.349 1.00 14.43 176 GLY D O 1
ATOM 11456 N N . LEU D 1 177 ? 26.151 -53.339 52.874 1.00 15.85 177 LEU D N 1
ATOM 11457 C CA . LEU D 1 177 ? 26.520 -53.184 51.471 1.00 16.63 177 LEU D CA 1
ATOM 11458 C C . LEU D 1 177 ? 25.462 -53.841 50.587 1.00 17.29 177 LEU D C 1
ATOM 11459 O O . LEU D 1 177 ? 25.000 -54.970 50.896 1.00 17.67 177 LEU D O 1
ATOM 11464 N N . ILE D 1 178 ? 25.102 -53.154 49.490 1.00 17.09 178 ILE D N 1
ATOM 11465 C CA . ILE D 1 178 ? 24.103 -53.649 48.532 1.00 16.96 178 ILE D CA 1
ATOM 11466 C C . ILE D 1 178 ? 24.676 -53.436 47.148 1.00 17.42 178 ILE D C 1
ATOM 11467 O O . ILE D 1 178 ? 25.019 -52.302 46.799 1.00 17.54 178 ILE D O 1
ATOM 11472 N N . GLY D 1 179 ? 24.783 -54.518 46.370 1.00 17.76 179 GLY D N 1
ATOM 11473 C CA . GLY D 1 179 ? 25.312 -54.461 45.013 1.00 18.27 179 GLY D CA 1
ATOM 11474 C C . GLY D 1 179 ? 25.203 -55.756 44.241 1.00 19.22 179 GLY D C 1
ATOM 11475 O O . GLY D 1 179 ? 24.409 -56.635 44.581 1.00 20.04 179 GLY D O 1
ATOM 11476 N N . THR D 1 180 ? 26.015 -55.876 43.195 1.00 19.87 180 THR D N 1
ATOM 11477 C CA . THR D 1 180 ? 25.967 -57.014 42.253 1.00 20.68 180 THR D CA 1
ATOM 11478 C C . THR D 1 180 ? 26.389 -58.362 42.820 1.00 20.59 180 THR D C 1
ATOM 11479 O O . THR D 1 180 ? 25.956 -59.400 42.328 1.00 21.21 180 THR D O 1
ATOM 11483 N N . ILE D 1 181 ? 27.259 -58.357 43.814 1.00 20.38 181 ILE D N 1
ATOM 11484 C CA . ILE D 1 181 ? 27.725 -59.608 44.376 1.00 20.49 181 ILE D CA 1
ATOM 11485 C C . ILE D 1 181 ? 26.744 -60.117 45.448 1.00 21.22 181 ILE D C 1
ATOM 11486 O O . ILE D 1 181 ? 26.588 -61.321 45.664 1.00 21.24 181 ILE D O 1
ATOM 11491 N N . GLY D 1 182 ? 26.045 -59.183 46.075 1.00 21.91 182 GLY D N 1
ATOM 11492 C CA . GLY D 1 182 ? 24.981 -59.513 47.007 1.00 22.16 182 GLY D CA 1
ATOM 11493 C C . GLY D 1 182 ? 24.780 -58.447 48.060 1.00 22.58 182 GLY D C 1
ATOM 11494 O O . GLY D 1 182 ? 25.079 -57.273 47.870 1.00 22.07 182 GLY D O 1
ATOM 11495 N N . ILE D 1 183 ? 24.265 -58.875 49.192 1.00 23.65 183 ILE D N 1
ATOM 11496 C CA . ILE D 1 183 ? 23.936 -57.974 50.268 1.00 24.68 183 ILE D CA 1
ATOM 11497 C C . ILE D 1 183 ? 24.798 -58.418 51.432 1.00 26.15 183 ILE D C 1
ATOM 11498 O O . ILE D 1 183 ? 24.974 -59.615 51.653 1.00 25.91 183 ILE D O 1
ATOM 11503 N N . ARG D 1 184 ? 25.367 -57.446 52.143 1.00 28.19 184 ARG D N 1
ATOM 11504 C CA . ARG D 1 184 ? 26.109 -57.718 53.376 1.00 30.31 184 ARG D CA 1
ATOM 11505 C C . ARG D 1 184 ? 25.639 -56.865 54.539 1.00 31.19 184 ARG D C 1
ATOM 11506 O O . ARG D 1 184 ? 25.572 -55.638 54.443 1.00 30.94 184 ARG D O 1
ATOM 11514 N N . VAL D 1 185 ? 25.305 -57.533 55.636 1.00 32.75 185 VAL D N 1
ATOM 11515 C CA . VAL D 1 185 ? 24.852 -56.877 56.851 1.00 34.14 185 VAL D CA 1
ATOM 11516 C C . VAL D 1 185 ? 25.505 -57.662 57.949 1.00 35.52 185 VAL D C 1
ATOM 11517 O O . VAL D 1 185 ? 25.302 -58.884 58.046 1.00 35.56 185 VAL D O 1
ATOM 11521 N N . GLY D 1 186 ? 26.261 -56.973 58.799 1.00 37.05 186 GLY D N 1
ATOM 11522 C CA . GLY D 1 186 ? 26.861 -57.623 59.965 1.00 38.75 186 GLY D CA 1
ATOM 11523 C C . GLY D 1 186 ? 27.493 -58.955 59.595 1.00 39.90 186 GLY D C 1
ATOM 11524 O O . GLY D 1 186 ? 28.263 -59.049 58.615 1.00 39.57 186 GLY D O 1
ATOM 11525 N N . GLY D 1 187 ? 27.143 -59.989 60.361 1.00 40.79 187 GLY D N 1
ATOM 11526 C CA . GLY D 1 187 ? 27.726 -61.316 60.169 1.00 42.19 187 GLY D CA 1
ATOM 11527 C C . GLY D 1 187 ? 27.209 -62.026 58.927 1.00 42.97 187 GLY D C 1
ATOM 11528 O O . GLY D 1 187 ? 27.824 -62.987 58.442 1.00 43.55 187 GLY D O 1
ATOM 11529 N N . ALA D 1 188 ? 26.075 -61.553 58.414 1.00 43.16 188 ALA D N 1
ATOM 11530 C CA . ALA D 1 188 ? 25.386 -62.215 57.311 1.00 42.96 188 ALA D CA 1
ATOM 11531 C C . ALA D 1 188 ? 25.818 -61.691 55.936 1.00 42.76 188 ALA D C 1
ATOM 11532 O O . ALA D 1 188 ? 26.144 -60.501 55.763 1.00 43.21 188 ALA D O 1
ATOM 11534 N N . ASP D 1 189 ? 25.828 -62.604 54.969 1.00 41.80 189 ASP D N 1
ATOM 11535 C CA . ASP D 1 189 ? 26.081 -62.272 53.580 1.00 40.64 189 ASP D CA 1
ATOM 11536 C C . ASP D 1 189 ? 25.135 -63.102 52.701 1.00 39.87 189 ASP D C 1
ATOM 11537 O O . ASP D 1 189 ? 25.145 -64.322 52.772 1.00 39.74 189 ASP D O 1
ATOM 11542 N N . LEU D 1 190 ? 24.313 -62.428 51.892 1.00 38.88 190 LEU D N 1
ATOM 11543 C CA . LEU D 1 190 ? 23.238 -63.074 51.128 1.00 37.67 190 LEU D CA 1
ATOM 11544 C C . LEU D 1 190 ? 23.104 -62.509 49.717 1.00 36.73 190 LEU D C 1
ATOM 11545 O O . LEU D 1 190 ? 23.366 -61.330 49.511 1.00 36.84 190 LEU D O 1
ATOM 11550 N N . PRO D 1 191 ? 22.674 -63.342 48.746 1.00 35.74 191 PRO D N 1
ATOM 11551 C CA . PRO D 1 191 ? 22.726 -62.941 47.332 1.00 34.92 191 PRO D CA 1
ATOM 11552 C C . PRO D 1 191 ? 21.564 -62.028 46.905 1.00 34.08 191 PRO D C 1
ATOM 11553 O O . PRO D 1 191 ? 20.611 -61.845 47.673 1.00 33.79 191 PRO D O 1
ATOM 11557 N N . SER D 1 192 ? 21.660 -61.471 45.690 1.00 32.94 192 SER D N 1
ATOM 11558 C CA . SER D 1 192 ? 20.639 -60.566 45.111 1.00 31.68 192 SER D CA 1
ATOM 11559 C C . SER D 1 192 ? 20.460 -60.804 43.614 1.00 30.44 192 SER D C 1
ATOM 11560 O O . SER D 1 192 ? 21.404 -61.199 42.918 1.00 30.76 192 SER D O 1
ATOM 11563 N N . ALA D 1 193 ? 19.252 -60.547 43.124 1.00 28.79 193 ALA D N 1
ATOM 11564 C CA . ALA D 1 193 ? 18.921 -60.672 41.700 1.00 27.18 193 ALA D CA 1
ATOM 11565 C C . ALA D 1 193 ? 19.540 -59.564 40.842 1.00 25.98 193 ALA D C 1
ATOM 11566 O O . ALA D 1 193 ? 19.928 -59.787 39.691 1.00 25.87 193 ALA D O 1
ATOM 11568 N N . LEU D 1 194 ? 19.628 -58.370 41.412 1.00 24.42 194 LEU D N 1
ATOM 11569 C CA . LEU D 1 194 ? 20.003 -57.184 40.654 1.00 23.15 194 LEU D CA 1
ATOM 11570 C C . LEU D 1 194 ? 21.109 -56.342 41.333 1.00 22.86 194 LEU D C 1
ATOM 11571 O O . LEU D 1 194 ? 21.287 -56.359 42.575 1.00 23.05 194 LEU D O 1
ATOM 11576 N N . THR D 1 195 ? 21.843 -55.596 40.514 1.00 21.60 195 THR D N 1
ATOM 11577 C CA . THR D 1 195 ? 22.814 -54.660 41.035 1.00 20.81 195 THR D CA 1
ATOM 11578 C C . THR D 1 195 ? 22.104 -53.694 42.003 1.00 20.33 195 THR D C 1
ATOM 11579 O O . THR D 1 195 ? 22.574 -53.447 43.115 1.00 21.04 195 THR D O 1
ATOM 11583 N N . THR D 1 196 ? 20.959 -53.173 41.590 1.00 18.92 196 THR D N 1
ATOM 11584 C CA . THR D 1 196 ? 20.114 -52.408 42.506 1.00 17.25 196 THR D CA 1
ATOM 11585 C C . THR D 1 196 ? 18.713 -53.050 42.618 1.00 16.28 196 THR D C 1
ATOM 11586 O O . THR D 1 196 ? 18.027 -53.265 41.597 1.00 16.25 196 THR D O 1
ATOM 11590 N N . PRO D 1 197 ? 18.275 -53.365 43.847 1.00 14.84 197 PRO D N 1
ATOM 11591 C CA . PRO D 1 197 ? 16.954 -53.988 43.959 1.00 13.88 197 PRO D CA 1
ATOM 11592 C C . PRO D 1 197 ? 15.807 -53.052 43.598 1.00 13.48 197 PRO D C 1
ATOM 11593 O O . PRO D 1 197 ? 15.979 -51.831 43.549 1.00 13.29 197 PRO D O 1
ATOM 11597 N N . GLU D 1 198 ? 14.648 -53.637 43.321 1.00 13.31 198 GLU D N 1
ATOM 11598 C CA . GLU D 1 198 ? 13.423 -52.871 43.147 1.00 13.46 198 GLU D CA 1
ATOM 11599 C C . GLU D 1 198 ? 13.027 -52.112 44.438 1.00 12.99 198 GLU D C 1
ATOM 11600 O O . GLU D 1 198 ? 13.363 -52.534 45.552 1.00 12.84 198 GLU D O 1
ATOM 11606 N N . ALA D 1 199 ? 12.298 -51.006 44.278 1.00 12.38 199 ALA D N 1
ATOM 11607 C CA . ALA D 1 199 ? 11.913 -50.142 45.395 1.00 11.25 199 ALA D CA 1
ATOM 11608 C C . ALA D 1 199 ? 11.395 -50.878 46.622 1.00 10.78 199 ALA D C 1
ATOM 11609 O O . ALA D 1 199 ? 11.904 -50.640 47.732 1.00 11.04 199 ALA D O 1
ATOM 11611 N N . PRO D 1 200 ? 10.401 -51.780 46.444 1.00 9.89 200 PRO D N 1
ATOM 11612 C CA . PRO D 1 200 ? 9.857 -52.494 47.605 1.00 9.54 200 PRO D CA 1
ATOM 11613 C C . PRO D 1 200 ? 10.893 -53.352 48.345 1.00 9.71 200 PRO D C 1
ATOM 11614 O O . PRO D 1 200 ? 10.926 -53.336 49.583 1.00 9.37 200 PRO D O 1
ATOM 11618 N N . THR D 1 201 ? 11.746 -54.066 47.601 1.00 9.83 201 THR D N 1
ATOM 11619 C CA . THR D 1 201 ? 12.839 -54.831 48.200 1.00 9.89 201 THR D CA 1
ATOM 11620 C C . THR D 1 201 ? 13.838 -53.928 48.913 1.00 11.04 201 THR D C 1
ATOM 11621 O O . THR D 1 201 ? 14.147 -54.122 50.109 1.00 11.51 201 THR D O 1
ATOM 11625 N N . LEU D 1 202 ? 14.366 -52.958 48.169 1.00 11.64 202 LEU D N 1
ATOM 11626 C CA . LEU D 1 202 ? 15.266 -51.977 48.753 1.00 12.07 202 LEU D CA 1
ATOM 11627 C C . LEU D 1 202 ? 14.706 -51.402 50.105 1.00 12.47 202 LEU D C 1
ATOM 11628 O O . LEU D 1 202 ? 15.391 -51.472 51.155 1.00 12.28 202 LEU D O 1
ATOM 11633 N N . GLN D 1 203 ? 13.472 -50.881 50.093 1.00 11.93 203 GLN D N 1
ATOM 11634 C CA . GLN D 1 203 ? 12.972 -50.232 51.291 1.00 11.99 203 GLN D CA 1
ATOM 11635 C C . GLN D 1 203 ? 12.921 -51.265 52.417 1.00 12.34 203 GLN D C 1
ATOM 11636 O O . GLN D 1 203 ? 13.253 -50.957 53.565 1.00 12.24 203 GLN D O 1
ATOM 11642 N N . ALA D 1 204 ? 12.516 -52.497 52.081 1.00 12.44 204 ALA D N 1
ATOM 11643 C CA . ALA D 1 204 ? 12.387 -53.565 53.081 1.00 12.06 204 ALA D CA 1
ATOM 11644 C C . ALA D 1 204 ? 13.749 -53.940 53.673 1.00 12.16 204 ALA D C 1
ATOM 11645 O O . ALA D 1 204 ? 13.876 -54.131 54.871 1.00 12.28 204 ALA D O 1
ATOM 11647 N N . MET D 1 205 ? 14.772 -54.037 52.828 1.00 12.43 205 MET D N 1
ATOM 11648 C CA . MET D 1 205 ? 16.128 -54.318 53.282 1.00 12.26 205 MET D CA 1
ATOM 11649 C C . MET D 1 205 ? 16.634 -53.250 54.230 1.00 11.46 205 MET D C 1
ATOM 11650 O O . MET D 1 205 ? 17.181 -53.563 55.283 1.00 11.61 205 MET D O 1
ATOM 11655 N N . LEU D 1 206 ? 16.470 -51.987 53.831 1.00 10.36 206 LEU D N 1
ATOM 11656 C CA . LEU D 1 206 ? 16.891 -50.851 54.641 1.00 8.91 206 LEU D CA 1
ATOM 11657 C C . LEU D 1 206 ? 16.135 -50.874 55.969 1.00 8.30 206 LEU D C 1
ATOM 11658 O O . LEU D 1 206 ? 16.728 -50.668 57.026 1.00 8.09 206 LEU D O 1
ATOM 11663 N N . ALA D 1 207 ? 14.835 -51.145 55.921 1.00 7.39 207 ALA D N 1
ATOM 11664 C CA . ALA D 1 207 ? 14.080 -51.281 57.140 1.00 7.22 207 ALA D CA 1
ATOM 11665 C C . ALA D 1 207 ? 14.684 -52.404 58.042 1.00 7.55 207 ALA D C 1
ATOM 11666 O O . ALA D 1 207 ? 14.874 -52.231 59.261 1.00 7.34 207 ALA D O 1
ATOM 11668 N N . ALA D 1 208 ? 15.022 -53.544 57.430 1.00 7.33 208 ALA D N 1
ATOM 11669 C CA . ALA D 1 208 ? 15.602 -54.663 58.155 1.00 6.70 208 ALA D CA 1
ATOM 11670 C C . ALA D 1 208 ? 16.925 -54.209 58.799 1.00 6.84 208 ALA D C 1
ATOM 11671 O O . ALA D 1 208 ? 17.194 -54.427 59.977 1.00 6.38 208 ALA D O 1
ATOM 11673 N N . MET D 1 209 ? 17.733 -53.534 58.008 1.00 7.57 209 MET D N 1
ATOM 11674 C CA . MET D 1 209 ? 18.981 -52.987 58.483 1.00 8.39 209 MET D CA 1
ATOM 11675 C C . MET D 1 209 ? 18.793 -52.060 59.687 1.00 8.96 209 MET D C 1
ATOM 11676 O O . MET D 1 209 ? 19.576 -52.103 60.629 1.00 9.12 209 MET D O 1
ATOM 11681 N N . VAL D 1 210 ? 17.747 -51.241 59.665 1.00 9.97 210 VAL D N 1
ATOM 11682 C CA . VAL D 1 210 ? 17.456 -50.345 60.792 1.00 10.66 210 VAL D CA 1
ATOM 11683 C C . VAL D 1 210 ? 17.195 -51.162 62.073 1.00 11.26 210 VAL D C 1
ATOM 11684 O O . VAL D 1 210 ? 17.769 -50.869 63.125 1.00 11.15 210 VAL D O 1
ATOM 11688 N N . GLU D 1 211 ? 16.361 -52.194 61.967 1.00 12.09 211 GLU D N 1
ATOM 11689 C CA . GLU D 1 211 ? 16.123 -53.095 63.084 1.00 13.34 211 GLU D CA 1
ATOM 11690 C C . GLU D 1 211 ? 17.422 -53.746 63.559 1.00 13.90 211 GLU D C 1
ATOM 11691 O O . GLU D 1 211 ? 17.655 -53.871 64.752 1.00 14.80 211 GLU D O 1
ATOM 11697 N N . ARG D 1 212 ? 18.278 -54.146 62.629 1.00 14.81 212 ARG D N 1
ATOM 11698 C CA . ARG D 1 212 ? 19.544 -54.793 62.979 1.00 15.60 212 ARG D CA 1
ATOM 11699 C C . ARG D 1 212 ? 20.571 -53.784 63.479 1.00 15.56 212 ARG D C 1
ATOM 11700 O O . ARG D 1 212 ? 21.719 -54.149 63.700 1.00 16.40 212 ARG D O 1
ATOM 11708 N N . GLY D 1 213 ? 20.181 -52.525 63.655 1.00 15.32 213 GLY D N 1
ATOM 11709 C CA . GLY D 1 213 ? 21.102 -51.513 64.166 1.00 15.36 213 GLY D CA 1
ATOM 11710 C C . GLY D 1 213 ? 22.240 -51.099 63.238 1.00 16.11 213 GLY D C 1
ATOM 11711 O O . GLY D 1 213 ? 23.289 -50.623 63.683 1.00 16.17 213 GLY D O 1
ATOM 11712 N N . VAL D 1 214 ? 22.064 -51.271 61.935 1.00 16.83 214 VAL D N 1
ATOM 11713 C CA . VAL D 1 214 ? 23.067 -50.772 60.976 1.00 17.45 214 VAL D CA 1
ATOM 11714 C C . VAL D 1 214 ? 23.006 -49.245 61.001 1.00 18.13 214 VAL D C 1
ATOM 11715 O O . VAL D 1 214 ? 21.932 -48.697 61.150 1.00 17.70 214 VAL D O 1
ATOM 11719 N N . ASP D 1 215 ? 24.129 -48.548 60.854 1.00 19.01 215 ASP D N 1
ATOM 11720 C CA . ASP D 1 215 ? 24.046 -47.083 60.809 1.00 19.66 215 ASP D CA 1
ATOM 11721 C C . ASP D 1 215 ? 24.485 -46.458 59.487 1.00 19.76 215 ASP D C 1
ATOM 11722 O O . ASP D 1 215 ? 24.165 -45.300 59.221 1.00 19.91 215 ASP D O 1
ATOM 11727 N N . THR D 1 216 ? 25.224 -47.200 58.663 1.00 19.90 216 THR D N 1
ATOM 11728 C CA . THR D 1 216 ? 25.597 -46.704 57.336 1.00 19.76 216 THR D CA 1
ATOM 11729 C C . THR D 1 216 ? 25.518 -47.826 56.327 1.00 20.16 216 THR D C 1
ATOM 11730 O O . THR D 1 216 ? 25.922 -48.957 56.620 1.00 20.68 216 THR D O 1
ATOM 11734 N N . VAL D 1 217 ? 24.987 -47.507 55.146 1.00 20.07 217 VAL D N 1
ATOM 11735 C CA . VAL D 1 217 ? 24.762 -48.463 54.063 1.00 20.05 217 VAL D CA 1
ATOM 11736 C C . VAL D 1 217 ? 25.392 -47.906 52.787 1.00 20.81 217 VAL D C 1
ATOM 11737 O O . VAL D 1 217 ? 25.075 -46.774 52.381 1.00 21.77 217 VAL D O 1
ATOM 11741 N N . VAL D 1 218 ? 26.254 -48.690 52.141 1.00 20.77 218 VAL D N 1
ATOM 11742 C CA . VAL D 1 218 ? 26.807 -48.300 50.847 1.00 20.87 218 VAL D CA 1
ATOM 11743 C C . VAL D 1 218 ? 26.154 -49.130 49.721 1.00 21.27 218 VAL D C 1
ATOM 11744 O O . VAL D 1 218 ? 25.880 -50.324 49.917 1.00 22.05 218 VAL D O 1
ATOM 11748 N N . MET D 1 219 ? 25.894 -48.494 48.568 1.00 20.94 219 MET D N 1
ATOM 11749 C CA . MET D 1 219 ? 25.036 -49.052 47.504 1.00 20.55 219 MET D CA 1
ATOM 11750 C C . MET D 1 219 ? 25.540 -48.802 46.094 1.00 19.86 219 MET D C 1
ATOM 11751 O O . MET D 1 219 ? 25.872 -47.666 45.731 1.00 20.37 219 MET D O 1
ATOM 11756 N N . GLU D 1 220 ? 25.536 -49.835 45.266 1.00 18.54 220 GLU D N 1
ATOM 11757 C CA . GLU D 1 220 ? 25.570 -49.594 43.827 1.00 17.18 220 GLU D CA 1
ATOM 11758 C C . GLU D 1 220 ? 24.194 -49.084 43.389 1.00 16.19 220 GLU D C 1
ATOM 11759 O O . GLU D 1 220 ? 23.149 -49.671 43.692 1.00 15.51 220 GLU D O 1
ATOM 11765 N N . VAL D 1 221 ? 24.207 -47.963 42.684 1.00 15.62 221 VAL D N 1
ATOM 11766 C CA . VAL D 1 221 ? 22.999 -47.413 42.054 1.00 14.34 221 VAL D CA 1
ATOM 11767 C C . VAL D 1 221 ? 23.235 -47.431 40.554 1.00 13.67 221 VAL D C 1
ATOM 11768 O O . VAL D 1 221 ? 24.019 -46.622 40.039 1.00 13.51 221 VAL D O 1
ATOM 11772 N N . SER D 1 222 ? 22.597 -48.380 39.872 1.00 12.99 222 SER D N 1
ATOM 11773 C CA . SER D 1 222 ? 22.758 -48.567 38.427 1.00 13.05 222 SER D CA 1
ATOM 11774 C C . SER D 1 222 ? 21.937 -47.564 37.656 1.00 12.98 222 SER D C 1
ATOM 11775 O O . SER D 1 222 ? 20.928 -47.086 38.153 1.00 14.06 222 SER D O 1
ATOM 11778 N N . SER D 1 223 ? 22.317 -47.246 36.434 1.00 12.80 223 SER D N 1
ATOM 11779 C CA . SER D 1 223 ? 21.478 -46.314 35.657 1.00 13.47 223 SER D CA 1
ATOM 11780 C C . SER D 1 223 ? 20.073 -46.854 35.336 1.00 13.55 223 SER D C 1
ATOM 11781 O O . SER D 1 223 ? 19.180 -46.094 35.078 1.00 13.20 223 SER D O 1
ATOM 11784 N N . HIS D 1 224 ? 19.898 -48.174 35.337 1.00 14.30 224 HIS D N 1
ATOM 11785 C CA . HIS D 1 224 ? 18.582 -48.803 35.248 1.00 14.09 224 HIS D CA 1
ATOM 11786 C C . HIS D 1 224 ? 17.732 -48.413 36.449 1.00 13.94 224 HIS D C 1
ATOM 11787 O O . HIS D 1 224 ? 16.519 -48.110 36.332 1.00 13.48 224 HIS D O 1
ATOM 11794 N N . ALA D 1 225 ? 18.370 -48.459 37.617 1.00 13.50 225 ALA D N 1
ATOM 11795 C CA . ALA D 1 225 ? 17.655 -48.238 38.857 1.00 13.69 225 ALA D CA 1
ATOM 11796 C C . ALA D 1 225 ? 17.059 -46.842 38.875 1.00 13.74 225 ALA D C 1
ATOM 11797 O O . ALA D 1 225 ? 15.906 -46.652 39.312 1.00 14.12 225 ALA D O 1
ATOM 11799 N N . LEU D 1 226 ? 17.844 -45.878 38.388 1.00 13.17 226 LEU D N 1
ATOM 11800 C CA . LEU D 1 226 ? 17.406 -44.488 38.316 1.00 12.76 226 LEU D CA 1
ATOM 11801 C C . LEU D 1 226 ? 16.329 -44.321 37.243 1.00 12.48 226 LEU D C 1
ATOM 11802 O O . LEU D 1 226 ? 15.242 -43.781 37.496 1.00 12.41 226 LEU D O 1
ATOM 11807 N N . ALA D 1 227 ? 16.576 -44.829 36.052 1.00 11.95 227 ALA D N 1
ATOM 11808 C CA . ALA D 1 227 ? 15.536 -44.728 35.037 1.00 11.90 227 ALA D CA 1
ATOM 11809 C C . ALA D 1 227 ? 14.197 -45.342 35.494 1.00 11.79 227 ALA D C 1
ATOM 11810 O O . ALA D 1 227 ? 13.142 -44.814 35.164 1.00 12.28 227 ALA D O 1
ATOM 11812 N N . LEU D 1 228 ? 14.235 -46.438 36.254 1.00 11.44 228 LEU D N 1
ATOM 11813 C CA . LEU D 1 228 ? 13.015 -47.217 36.504 1.00 10.81 228 LEU D CA 1
ATOM 11814 C C . LEU D 1 228 ? 12.389 -46.995 37.881 1.00 10.75 228 LEU D C 1
ATOM 11815 O O . LEU D 1 228 ? 11.478 -47.719 38.277 1.00 10.04 228 LEU D O 1
ATOM 11820 N N . GLY D 1 229 ? 12.891 -46.000 38.610 1.00 10.98 229 GLY D N 1
ATOM 11821 C CA . GLY D 1 229 ? 12.336 -45.626 39.908 1.00 11.15 229 GLY D CA 1
ATOM 11822 C C . GLY D 1 229 ? 12.662 -46.545 41.069 1.00 11.97 229 GLY D C 1
ATOM 11823 O O . GLY D 1 229 ? 11.997 -46.504 42.109 1.00 11.49 229 GLY D O 1
ATOM 11824 N N . ARG D 1 230 ? 13.699 -47.366 40.919 1.00 12.76 230 ARG D N 1
ATOM 11825 C CA . ARG D 1 230 ? 14.063 -48.296 41.978 1.00 13.48 230 ARG D CA 1
ATOM 11826 C C . ARG D 1 230 ? 14.531 -47.601 43.277 1.00 13.89 230 ARG D C 1
ATOM 11827 O O . ARG D 1 230 ? 14.343 -48.130 44.381 1.00 14.13 230 ARG D O 1
ATOM 11835 N N . VAL D 1 231 ? 15.124 -46.421 43.157 1.00 14.10 231 VAL D N 1
ATOM 11836 C CA . VAL D 1 231 ? 15.595 -45.717 44.347 1.00 14.86 231 VAL D CA 1
ATOM 11837 C C . VAL D 1 231 ? 14.714 -44.500 44.773 1.00 16.11 231 VAL D C 1
ATOM 11838 O O . VAL D 1 231 ? 15.154 -43.612 45.524 1.00 16.03 231 VAL D O 1
ATOM 11842 N N . ASP D 1 232 ? 13.455 -44.499 44.340 1.00 17.13 232 ASP D N 1
ATOM 11843 C CA . ASP D 1 232 ? 12.586 -43.352 44.493 1.00 17.90 232 ASP D CA 1
ATOM 11844 C C . ASP D 1 232 ? 12.346 -42.829 45.875 1.00 18.18 232 ASP D C 1
ATOM 11845 O O . ASP D 1 232 ? 12.358 -41.614 46.078 1.00 19.38 232 ASP D O 1
ATOM 11850 N N . GLY D 1 233 ? 12.107 -43.680 46.845 1.00 18.21 233 GLY D N 1
ATOM 11851 C CA . GLY D 1 233 ? 11.869 -43.111 48.187 1.00 18.54 233 GLY D CA 1
ATOM 11852 C C . GLY D 1 233 ? 13.089 -42.984 49.097 1.00 18.57 233 GLY D C 1
ATOM 11853 O O . GLY D 1 233 ? 12.930 -42.877 50.301 1.00 19.19 233 GLY D O 1
ATOM 11854 N N . THR D 1 234 ? 14.298 -42.992 48.543 1.00 18.32 234 THR D N 1
ATOM 11855 C CA . THR D 1 234 ? 15.508 -43.125 49.344 1.00 18.56 234 THR D CA 1
ATOM 11856 C C . THR D 1 234 ? 16.224 -41.795 49.528 1.00 18.88 234 THR D C 1
ATOM 11857 O O . THR D 1 234 ? 16.462 -41.114 48.560 1.00 19.16 234 THR D O 1
ATOM 11861 N N . ARG D 1 235 ? 16.556 -41.416 50.756 1.00 19.12 235 ARG D N 1
ATOM 11862 C CA . ARG D 1 235 ? 17.397 -40.246 50.965 1.00 20.09 235 ARG D CA 1
ATOM 11863 C C . ARG D 1 235 ? 18.846 -40.681 50.872 1.00 19.92 235 ARG D C 1
ATOM 11864 O O . ARG D 1 235 ? 19.325 -41.465 51.710 1.00 21.16 235 ARG D O 1
ATOM 11872 N N . PHE D 1 236 ? 19.560 -40.187 49.867 1.00 18.64 236 PHE D N 1
ATOM 11873 C CA . PHE D 1 236 ? 20.976 -40.460 49.799 1.00 17.22 236 PHE D CA 1
ATOM 11874 C C . PHE D 1 236 ? 21.744 -39.391 50.579 1.00 16.78 236 PHE D C 1
ATOM 11875 O O . PHE D 1 236 ? 21.509 -38.212 50.367 1.00 17.34 236 PHE D O 1
ATOM 11883 N N . ALA D 1 237 ? 22.626 -39.791 51.497 1.00 15.42 237 ALA D N 1
ATOM 11884 C CA . ALA D 1 237 ? 23.479 -38.832 52.210 1.00 14.15 237 ALA D CA 1
ATOM 11885 C C . ALA D 1 237 ? 24.662 -38.435 51.363 1.00 13.84 237 ALA D C 1
ATOM 11886 O O . ALA D 1 237 ? 25.130 -37.308 51.431 1.00 13.68 237 ALA D O 1
ATOM 11888 N N . VAL D 1 238 ? 25.176 -39.389 50.591 1.00 13.60 238 VAL D N 1
ATOM 11889 C CA . VAL D 1 238 ? 26.271 -39.159 49.642 1.00 13.00 238 VAL D CA 1
ATOM 11890 C C . VAL D 1 238 ? 25.887 -39.820 48.316 1.00 13.11 238 VAL D C 1
ATOM 11891 O O . VAL D 1 238 ? 25.339 -40.923 48.317 1.00 14.03 238 VAL D O 1
ATOM 11895 N N . GLY D 1 239 ? 26.155 -39.148 47.202 1.00 12.46 239 GLY D N 1
ATOM 11896 C CA . GLY D 1 239 ? 26.066 -39.784 45.905 1.00 12.81 239 GLY D CA 1
ATOM 11897 C C . GLY D 1 239 ? 27.421 -39.627 45.255 1.00 13.17 239 GLY D C 1
ATOM 11898 O O . GLY D 1 239 ? 28.010 -38.538 45.341 1.00 13.76 239 GLY D O 1
ATOM 11899 N N . ALA D 1 240 ? 27.929 -40.689 44.622 1.00 12.86 240 ALA D N 1
ATOM 11900 C CA . ALA D 1 240 ? 29.256 -40.656 43.985 1.00 12.55 240 ALA D CA 1
ATOM 11901 C C . ALA D 1 240 ? 29.239 -41.163 42.546 1.00 13.06 240 ALA D C 1
ATOM 11902 O O . ALA D 1 240 ? 28.523 -42.131 42.207 1.00 13.99 240 ALA D O 1
ATOM 11904 N N . PHE D 1 241 ? 30.044 -40.515 41.711 1.00 12.54 241 PHE D N 1
ATOM 11905 C CA . PHE D 1 241 ? 30.124 -40.846 40.309 1.00 12.26 241 PHE D CA 1
ATOM 11906 C C . PHE D 1 241 ? 31.535 -41.287 40.010 1.00 12.68 241 PHE D C 1
ATOM 11907 O O . PHE D 1 241 ? 32.474 -40.526 40.221 1.00 13.64 241 PHE D O 1
ATOM 11915 N N . THR D 1 242 ? 31.688 -42.509 39.512 1.00 12.57 242 THR D N 1
ATOM 11916 C CA . THR D 1 242 ? 33.005 -43.018 39.140 1.00 12.47 242 THR D CA 1
ATOM 11917 C C . THR D 1 242 ? 33.478 -42.562 37.751 1.00 12.62 242 THR D C 1
ATOM 11918 O O . THR D 1 242 ? 34.552 -41.967 37.630 1.00 13.56 242 THR D O 1
ATOM 11922 N N . ASN D 1 243 ? 32.694 -42.840 36.712 1.00 12.28 243 ASN D N 1
ATOM 11923 C CA . ASN D 1 243 ? 33.110 -42.588 35.332 1.00 12.34 243 ASN D CA 1
ATOM 11924 C C . ASN D 1 243 ? 31.998 -43.016 34.423 1.00 12.73 243 ASN D C 1
ATOM 11925 O O . ASN D 1 243 ? 31.014 -43.588 34.898 1.00 12.67 243 ASN D O 1
ATOM 11930 N N . LEU D 1 244 ? 32.159 -42.748 33.124 1.00 13.18 244 LEU D N 1
ATOM 11931 C CA . LEU D 1 244 ? 31.209 -43.184 32.100 1.00 13.51 244 LEU D CA 1
ATOM 11932 C C . LEU D 1 244 ? 31.882 -43.497 30.769 1.00 13.84 244 LEU D C 1
ATOM 11933 O O . LEU D 1 244 ? 32.716 -42.741 30.283 1.00 13.89 244 LEU D O 1
ATOM 11938 N N . SER D 1 245 ? 31.511 -44.629 30.194 1.00 14.32 245 SER D N 1
ATOM 11939 C CA . SER D 1 245 ? 31.923 -45.023 28.851 1.00 15.05 245 SER D CA 1
ATOM 11940 C C . SER D 1 245 ? 30.781 -45.852 28.267 1.00 15.41 245 SER D C 1
ATOM 11941 O O . SER D 1 245 ? 29.857 -46.208 28.995 1.00 15.89 245 SER D O 1
ATOM 11944 N N . ARG D 1 246 ? 30.801 -46.156 26.972 1.00 15.73 246 ARG D N 1
ATOM 11945 C CA . ARG D 1 246 ? 29.585 -46.739 26.395 1.00 16.03 246 ARG D CA 1
ATOM 11946 C C . ARG D 1 246 ? 29.198 -48.143 26.898 1.00 16.01 246 ARG D C 1
ATOM 11947 O O . ARG D 1 246 ? 29.954 -49.108 26.793 1.00 15.96 246 ARG D O 1
ATOM 11955 N N . ASP D 1 247 ? 28.001 -48.191 27.483 1.00 16.31 247 ASP D N 1
ATOM 11956 C CA . ASP D 1 247 ? 27.355 -49.387 28.020 1.00 16.06 247 ASP D CA 1
ATOM 11957 C C . ASP D 1 247 ? 25.839 -49.137 27.987 1.00 15.86 247 ASP D C 1
ATOM 11958 O O . ASP D 1 247 ? 25.388 -47.996 27.763 1.00 16.03 247 ASP D O 1
ATOM 11963 N N . HIS D 1 248 ? 25.064 -50.207 28.163 1.00 15.26 248 HIS D N 1
ATOM 11964 C CA . HIS D 1 248 ? 23.614 -50.135 28.370 1.00 14.67 248 HIS D CA 1
ATOM 11965 C C . HIS D 1 248 ? 22.801 -49.401 27.290 1.00 14.26 248 HIS D C 1
ATOM 11966 O O . HIS D 1 248 ? 21.708 -48.911 27.546 1.00 14.31 248 HIS D O 1
ATOM 11973 N N . LEU D 1 249 ? 23.329 -49.357 26.074 1.00 14.13 249 LEU D N 1
ATOM 11974 C CA . LEU D 1 249 ? 22.654 -48.734 24.939 1.00 13.97 249 LEU D CA 1
ATOM 11975 C C . LEU D 1 249 ? 21.531 -49.592 24.329 1.00 14.45 249 LEU D C 1
ATOM 11976 O O . LEU D 1 249 ? 20.888 -49.191 23.366 1.00 14.88 249 LEU D O 1
ATOM 11981 N N . ASP D 1 250 ? 21.300 -50.771 24.896 1.00 14.72 250 ASP D N 1
ATOM 11982 C CA . ASP D 1 250 ? 20.184 -51.633 24.517 1.00 14.85 250 ASP D CA 1
ATOM 11983 C C . ASP D 1 250 ? 18.982 -51.327 25.436 1.00 14.46 250 ASP D C 1
ATOM 11984 O O . ASP D 1 250 ? 17.881 -51.890 25.274 1.00 13.78 250 ASP D O 1
ATOM 11989 N N . PHE D 1 251 ? 19.224 -50.447 26.412 1.00 13.83 251 PHE D N 1
ATOM 11990 C CA . PHE D 1 251 ? 18.187 -49.984 27.324 1.00 13.34 251 PHE D CA 1
ATOM 11991 C C . PHE D 1 251 ? 17.926 -48.486 27.164 1.00 13.67 251 PHE D C 1
ATOM 11992 O O . PHE D 1 251 ? 16.779 -48.070 26.942 1.00 13.57 251 PHE D O 1
ATOM 12000 N N . HIS D 1 252 ? 18.988 -47.683 27.318 1.00 13.48 252 HIS D N 1
ATOM 12001 C CA . HIS D 1 252 ? 18.893 -46.239 27.176 1.00 12.82 252 HIS D CA 1
ATOM 12002 C C . HIS D 1 252 ? 18.912 -45.950 25.687 1.00 12.61 252 HIS D C 1
ATOM 12003 O O . HIS D 1 252 ? 19.737 -46.519 24.952 1.00 12.55 252 HIS D O 1
ATOM 12010 N N . PRO D 1 253 ? 18.007 -45.064 25.228 1.00 12.13 253 PRO D N 1
ATOM 12011 C CA . PRO D 1 253 ? 17.928 -44.815 23.796 1.00 11.46 253 PRO D CA 1
ATOM 12012 C C . PRO D 1 253 ? 19.162 -44.117 23.233 1.00 11.14 253 PRO D C 1
ATOM 12013 O O .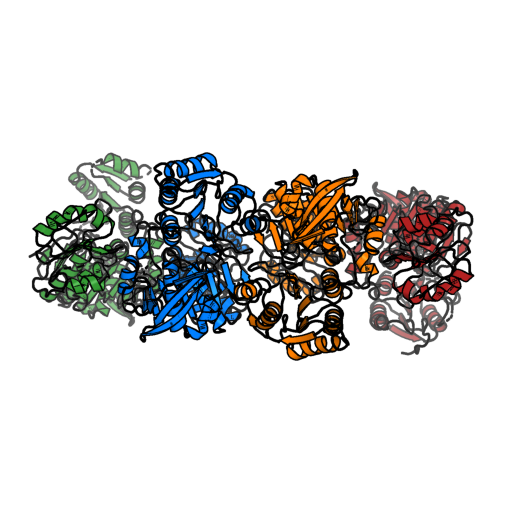 PRO D 1 253 ? 19.331 -44.105 22.010 1.00 11.93 253 PRO D O 1
ATOM 12017 N N . SER D 1 254 ? 20.009 -43.554 24.097 1.00 10.25 254 SER D N 1
ATOM 12018 C CA . SER D 1 254 ? 21.222 -42.851 23.663 1.00 9.65 254 SER D CA 1
ATOM 12019 C C . SER D 1 254 ? 22.221 -42.619 24.795 1.00 9.69 254 SER D C 1
ATOM 12020 O O . SER D 1 254 ? 21.878 -42.747 25.959 1.00 9.73 254 SER D O 1
ATOM 12023 N N . MET D 1 255 ? 23.444 -42.233 24.447 1.00 9.85 255 MET D N 1
ATOM 12024 C CA . MET D 1 255 ? 24.470 -41.897 25.426 1.00 10.41 255 MET D CA 1
ATOM 12025 C C . MET D 1 255 ? 24.070 -40.730 26.322 1.00 10.79 255 MET D C 1
ATOM 12026 O O . MET D 1 255 ? 24.438 -40.679 27.496 1.00 10.93 255 MET D O 1
ATOM 12031 N N . ALA D 1 256 ? 23.339 -39.780 25.755 1.00 11.17 256 ALA D N 1
ATOM 12032 C CA . ALA D 1 256 ? 22.845 -38.641 26.509 1.00 11.42 256 ALA D CA 1
ATOM 12033 C C . ALA D 1 256 ? 21.919 -39.148 27.604 1.00 12.05 256 ALA D C 1
ATOM 12034 O O . ALA D 1 256 ? 22.122 -38.866 28.786 1.00 12.03 256 ALA D O 1
ATOM 12036 N N . ASP D 1 257 ? 20.895 -39.899 27.198 1.00 12.51 257 ASP D N 1
ATOM 12037 C CA . ASP D 1 257 ? 19.954 -40.502 28.124 1.00 12.83 257 ASP D CA 1
ATOM 12038 C C . ASP D 1 257 ? 20.644 -41.265 29.236 1.00 12.70 257 ASP D C 1
ATOM 12039 O O . ASP D 1 257 ? 20.209 -41.211 30.388 1.00 13.38 257 ASP D O 1
ATOM 12044 N N . TYR D 1 258 ? 21.702 -41.988 28.878 1.00 12.13 258 TYR D N 1
ATOM 12045 C CA . TYR D 1 258 ? 22.492 -42.740 29.828 1.00 11.87 258 TYR D CA 1
ATOM 12046 C C . TYR D 1 258 ? 23.077 -41.766 30.858 1.00 11.12 258 TYR D C 1
ATOM 12047 O O . TYR D 1 258 ? 22.918 -41.949 32.069 1.00 10.64 258 TYR D O 1
ATOM 12056 N N . PHE D 1 259 ? 23.707 -40.706 30.369 1.00 10.56 259 PHE D N 1
ATOM 12057 C CA . PHE D 1 259 ? 24.279 -39.698 31.240 1.00 10.40 259 PHE D CA 1
ATOM 12058 C C . PHE D 1 259 ? 23.202 -39.088 32.126 1.00 10.96 259 PHE D C 1
ATOM 12059 O O . PHE D 1 259 ? 23.389 -38.956 33.348 1.00 11.18 259 PHE D O 1
ATOM 12067 N N . GLU D 1 260 ? 22.075 -38.724 31.508 1.00 11.18 260 GLU D N 1
ATOM 12068 C CA . GLU D 1 260 ? 20.962 -38.088 32.220 1.00 10.76 260 GLU D CA 1
ATOM 12069 C C . GLU D 1 260 ? 20.364 -38.925 33.338 1.00 10.50 260 GLU D C 1
ATOM 12070 O O . GLU D 1 260 ? 20.099 -38.410 34.406 1.00 11.29 260 GLU D O 1
ATOM 12076 N N . ALA D 1 261 ? 20.176 -40.212 33.108 1.00 9.93 261 ALA D N 1
ATOM 12077 C CA . ALA D 1 261 ? 19.730 -41.095 34.171 1.00 10.20 261 ALA D CA 1
ATOM 12078 C C . ALA D 1 261 ? 20.656 -41.009 35.395 1.00 10.75 261 ALA D C 1
ATOM 12079 O O . ALA D 1 261 ? 20.198 -40.943 36.527 1.00 10.31 261 ALA D O 1
ATOM 12093 N N . ALA D 1 263 ? 22.608 -38.500 36.095 1.00 12.88 263 ALA D N 1
ATOM 12094 C CA . ALA D 1 263 ? 22.588 -37.150 36.632 1.00 13.43 263 ALA D CA 1
ATOM 12095 C C . ALA D 1 263 ? 21.518 -36.951 37.712 1.00 14.25 263 ALA D C 1
ATOM 12096 O O . ALA D 1 263 ? 21.676 -36.088 38.582 1.00 15.03 263 ALA D O 1
ATOM 12098 N N . SER D 1 264 ? 20.445 -37.742 37.672 1.00 14.39 264 SER D N 1
ATOM 12099 C CA . SER D 1 264 ? 19.413 -37.712 38.709 1.00 14.75 264 SER D CA 1
ATOM 12100 C C . SER D 1 264 ? 19.991 -37.568 40.115 1.00 15.42 264 SER D C 1
ATOM 12101 O O . SER D 1 264 ? 19.363 -36.985 41.014 1.00 16.29 264 SER D O 1
ATOM 12104 N N . LEU D 1 265 ? 21.176 -38.122 40.318 1.00 15.18 265 LEU D N 1
ATOM 12105 C CA . LEU D 1 265 ? 21.716 -38.227 41.654 1.00 15.27 265 LEU D CA 1
ATOM 12106 C C . LEU D 1 265 ? 22.460 -36.973 42.054 1.00 14.76 265 LEU D C 1
ATOM 12107 O O . LEU D 1 265 ? 22.806 -36.816 43.212 1.00 14.84 265 LEU D O 1
ATOM 12112 N N . PHE D 1 266 ? 22.698 -36.078 41.097 1.00 14.48 266 PHE D N 1
ATOM 12113 C CA . PHE D 1 266 ? 23.707 -35.024 41.271 1.00 14.13 266 PHE D CA 1
ATOM 12114 C C . PHE D 1 266 ? 23.181 -33.637 41.031 1.00 15.03 266 PHE D C 1
ATOM 12115 O O . PHE D 1 266 ? 23.678 -32.671 41.639 1.00 14.81 266 PHE D O 1
ATOM 12123 N N . ASP D 1 267 ? 22.170 -33.541 40.161 1.00 16.03 267 ASP D N 1
ATOM 12124 C CA . ASP D 1 267 ? 21.538 -32.256 39.857 1.00 16.76 267 ASP D CA 1
ATOM 12125 C C . ASP D 1 267 ? 20.933 -31.676 41.121 1.00 15.98 267 ASP D C 1
ATOM 12126 O O . ASP D 1 267 ? 20.141 -32.341 41.754 1.00 15.94 267 ASP D O 1
ATOM 12131 N N . PRO D 1 268 ? 21.316 -30.442 41.496 1.00 15.82 268 PRO D N 1
ATOM 12132 C CA . PRO D 1 268 ? 20.886 -29.896 42.774 1.00 15.83 268 PRO D CA 1
ATOM 12133 C C . PRO D 1 268 ? 19.380 -29.871 42.858 1.00 16.02 268 PRO D C 1
ATOM 12134 O O . PRO D 1 268 ? 18.832 -30.176 43.895 1.00 16.36 268 PRO D O 1
ATOM 12138 N N . ASP D 1 269 ? 18.716 -29.556 41.761 1.00 16.57 269 ASP D N 1
ATOM 12139 C CA . ASP D 1 269 ? 17.273 -29.417 41.780 1.00 17.30 269 ASP D CA 1
ATOM 12140 C C . ASP D 1 269 ? 16.548 -30.759 41.670 1.00 16.85 269 ASP D C 1
ATOM 12141 O O . ASP D 1 269 ? 15.336 -30.817 41.840 1.00 16.96 269 ASP D O 1
ATOM 12146 N N . SER D 1 270 ? 17.300 -31.826 41.417 1.00 16.52 270 SER D N 1
ATOM 12147 C CA . SER D 1 270 ? 16.745 -33.160 41.194 1.00 16.54 270 SER D CA 1
ATOM 12148 C C . SER D 1 270 ? 16.118 -33.781 42.436 1.00 16.46 270 SER D C 1
ATOM 12149 O O . SER D 1 270 ? 16.657 -33.688 43.513 1.00 16.27 270 SER D O 1
ATOM 12152 N N . ALA D 1 271 ? 14.982 -34.443 42.257 1.00 17.05 271 ALA D N 1
ATOM 12153 C CA . ALA D 1 271 ? 14.310 -35.147 43.342 1.00 17.58 271 ALA D CA 1
ATOM 12154 C C . ALA D 1 271 ? 15.205 -36.171 43.994 1.00 18.25 271 ALA D C 1
ATOM 12155 O O . ALA D 1 271 ? 15.026 -36.448 45.163 1.00 19.33 271 ALA D O 1
ATOM 12157 N N . LEU D 1 272 ? 16.157 -36.746 43.260 1.00 18.61 272 LEU D N 1
ATOM 12158 C CA . LEU D 1 272 ? 17.101 -37.703 43.875 1.00 18.62 272 LEU D CA 1
ATOM 12159 C C . LEU D 1 272 ? 18.472 -37.131 44.263 1.00 18.66 272 LEU D C 1
ATOM 12160 O O . LEU D 1 272 ? 19.374 -37.907 44.573 1.00 18.75 272 LEU D O 1
ATOM 12165 N N . ARG D 1 273 ? 18.645 -35.802 44.231 1.00 18.34 273 ARG D N 1
ATOM 12166 C CA . ARG D 1 273 ? 19.923 -35.199 44.629 1.00 17.86 273 ARG D CA 1
ATOM 12167 C C . ARG D 1 273 ? 20.375 -35.795 45.965 1.00 18.24 273 ARG D C 1
ATOM 12168 O O . ARG D 1 273 ? 19.617 -35.829 46.919 1.00 18.10 273 ARG D O 1
ATOM 12176 N N . ALA D 1 274 ? 21.602 -36.305 46.009 1.00 18.83 274 ALA D N 1
ATOM 12177 C CA . ALA D 1 274 ? 22.190 -36.755 47.262 1.00 18.90 274 ALA D CA 1
ATOM 12178 C C . ALA D 1 274 ? 22.621 -35.529 48.023 1.00 19.10 274 ALA D C 1
ATOM 12179 O O . ALA D 1 274 ? 22.939 -34.491 47.429 1.00 18.84 274 ALA D O 1
ATOM 12181 N N . ARG D 1 275 ? 22.623 -35.656 49.344 1.00 19.61 275 ARG D N 1
ATOM 12182 C CA . ARG D 1 275 ? 22.985 -34.562 50.225 1.00 20.17 275 ARG D CA 1
ATOM 12183 C C . ARG D 1 275 ? 24.343 -33.998 49.784 1.00 19.87 275 ARG D C 1
ATOM 12184 O O . ARG D 1 275 ? 24.473 -32.782 49.574 1.00 20.89 275 ARG D O 1
ATOM 12192 N N . THR D 1 276 ? 25.341 -34.869 49.599 1.00 18.51 276 THR D N 1
ATOM 12193 C CA . THR D 1 276 ? 26.660 -34.411 49.193 1.00 17.34 276 THR D CA 1
ATOM 12194 C C . THR D 1 276 ? 27.191 -35.271 48.044 1.00 16.16 276 THR D C 1
ATOM 12195 O O . THR D 1 276 ? 27.009 -36.482 48.024 1.00 15.74 276 THR D O 1
ATOM 12199 N N . ALA D 1 277 ? 27.829 -34.626 47.070 1.00 15.33 277 ALA D N 1
ATOM 12200 C CA . ALA D 1 277 ? 28.237 -35.271 45.816 1.00 14.05 277 ALA D CA 1
ATOM 12201 C C . ALA D 1 277 ? 29.754 -35.459 45.693 1.00 13.86 277 ALA D C 1
ATOM 12202 O O . ALA D 1 277 ? 30.531 -34.506 45.851 1.00 13.58 277 ALA D O 1
ATOM 12204 N N . VAL D 1 278 ? 30.177 -36.691 45.431 1.00 13.59 278 VAL D N 1
ATOM 12205 C CA . VAL D 1 278 ? 31.599 -36.987 45.201 1.00 13.51 278 VAL D CA 1
ATOM 12206 C C . VAL D 1 278 ? 31.719 -37.351 43.739 1.00 14.54 278 VAL D C 1
ATOM 12207 O O . VAL D 1 278 ? 31.003 -38.246 43.268 1.00 16.16 278 VAL D O 1
ATOM 12211 N N . VAL D 1 279 ? 32.574 -36.659 42.991 1.00 14.39 279 VAL D N 1
ATOM 12212 C CA . VAL D 1 279 ? 32.629 -36.898 41.548 1.00 14.16 279 VAL D CA 1
ATOM 12213 C C . VAL D 1 279 ? 34.071 -37.059 41.081 1.00 14.66 279 VAL D C 1
ATOM 12214 O O . VAL D 1 279 ? 34.901 -36.192 41.304 1.00 14.85 279 VAL D O 1
ATOM 12218 N N . CYS D 1 280 ? 34.372 -38.186 40.452 1.00 14.75 280 CYS D N 1
ATOM 12219 C CA . CYS D 1 280 ? 35.643 -38.343 39.784 1.00 14.88 280 CYS D CA 1
ATOM 12220 C C . CYS D 1 280 ? 35.651 -37.545 38.475 1.00 15.14 280 CYS D C 1
ATOM 12221 O O . CYS D 1 280 ? 34.781 -37.728 37.623 1.00 14.86 280 CYS D O 1
ATOM 12224 N N . ILE D 1 281 ? 36.628 -36.648 38.340 1.00 15.69 281 ILE D N 1
ATOM 12225 C CA . ILE D 1 281 ? 36.963 -36.019 37.067 1.00 16.39 281 ILE D CA 1
ATOM 12226 C C . ILE D 1 281 ? 37.571 -37.087 36.177 1.00 17.20 281 ILE D C 1
ATOM 12227 O O . ILE D 1 281 ? 37.013 -38.180 36.077 1.00 18.69 281 ILE D O 1
ATOM 12232 N N . ASP D 1 282 ? 38.702 -36.801 35.534 1.00 17.27 282 ASP D N 1
ATOM 12233 C CA . ASP D 1 282 ? 39.465 -37.841 34.840 1.00 17.46 282 ASP D CA 1
ATOM 12234 C C . ASP D 1 282 ? 38.778 -38.295 33.565 1.00 17.25 282 ASP D C 1
ATOM 12235 O O . ASP D 1 282 ? 39.365 -38.973 32.756 1.00 18.10 282 ASP D O 1
ATOM 12240 N N . ASP D 1 283 ? 37.537 -37.900 33.390 1.00 17.05 283 ASP D N 1
ATOM 12241 C CA . ASP D 1 283 ? 36.663 -38.447 32.389 1.00 17.03 283 ASP D CA 1
ATOM 12242 C C . ASP D 1 283 ? 35.994 -37.203 31.893 1.00 16.77 283 ASP D C 1
ATOM 12243 O O . ASP D 1 283 ? 35.771 -36.275 32.664 1.00 17.31 283 ASP D O 1
ATOM 12248 N N . ASP D 1 284 ? 35.662 -37.150 30.616 1.00 16.19 284 ASP D N 1
ATOM 12249 C CA . ASP D 1 284 ? 34.849 -36.051 30.116 1.00 14.98 284 ASP D CA 1
ATOM 12250 C C . ASP D 1 284 ? 33.505 -36.033 30.798 1.00 14.89 284 ASP D C 1
ATOM 12251 O O . ASP D 1 284 ? 33.076 -34.993 31.281 1.00 15.17 284 ASP D O 1
ATOM 12256 N N . ALA D 1 285 ? 32.852 -37.192 30.855 1.00 14.72 285 ALA D N 1
ATOM 12257 C CA . ALA D 1 285 ? 31.603 -37.358 31.613 1.00 14.32 285 ALA D CA 1
ATOM 12258 C C . ALA D 1 285 ? 31.756 -36.937 33.081 1.00 14.24 285 ALA D C 1
ATOM 12259 O O . ALA D 1 285 ? 30.899 -36.260 33.641 1.00 13.91 285 ALA D O 1
ATOM 12261 N N . GLY D 1 286 ? 32.856 -37.352 33.707 1.00 14.60 286 GLY D N 1
ATOM 12262 C CA . GLY D 1 286 ? 33.111 -37.002 35.100 1.00 14.72 286 GLY D CA 1
ATOM 12263 C C . GLY D 1 286 ? 33.056 -35.503 35.295 1.00 14.86 286 GLY D C 1
ATOM 12264 O O . GLY D 1 286 ? 32.409 -34.991 36.220 1.00 14.86 286 GLY D O 1
ATOM 12265 N N . ARG D 1 287 ? 33.719 -34.810 34.379 1.00 15.03 287 ARG D N 1
ATOM 12266 C CA . ARG D 1 287 ? 33.915 -33.379 34.448 1.00 15.40 287 ARG D CA 1
ATOM 12267 C C . ARG D 1 287 ? 32.586 -32.669 34.278 1.00 14.46 287 ARG D C 1
ATOM 12268 O O . ARG D 1 287 ? 32.347 -31.624 34.911 1.00 13.73 287 ARG D O 1
ATOM 12276 N N . ALA D 1 288 ? 31.742 -33.255 33.422 1.00 13.30 288 ALA D N 1
ATOM 12277 C CA . ALA D 1 288 ? 30.416 -32.758 33.175 1.00 12.92 288 ALA D CA 1
ATOM 12278 C C . ALA D 1 288 ? 29.521 -32.918 34.417 1.00 13.51 288 ALA D C 1
ATOM 12279 O O . ALA D 1 288 ? 28.753 -31.994 34.738 1.00 13.75 288 ALA D O 1
ATOM 12281 N N . MET D 1 289 ? 29.619 -34.062 35.116 1.00 13.62 289 MET D N 1
ATOM 12282 C CA . MET D 1 289 ? 28.851 -34.280 36.341 1.00 14.03 289 MET D CA 1
ATOM 12283 C C . MET D 1 289 ? 29.219 -33.313 37.461 1.00 14.03 289 MET D C 1
ATOM 12284 O O . MET D 1 289 ? 28.322 -32.826 38.168 1.00 13.38 289 MET D O 1
ATOM 12289 N N . ALA D 1 290 ? 30.526 -33.069 37.653 1.00 13.77 290 ALA D N 1
ATOM 12290 C CA . ALA D 1 290 ? 30.975 -32.132 38.695 1.00 13.76 290 ALA D CA 1
ATOM 12291 C C . ALA D 1 290 ? 30.283 -30.763 38.552 1.00 13.92 290 ALA D C 1
ATOM 12292 O O . ALA D 1 290 ? 29.714 -30.248 39.532 1.00 13.68 290 ALA D O 1
ATOM 12294 N N . ALA D 1 291 ? 30.317 -30.217 37.327 1.00 13.67 291 ALA D N 1
ATOM 12295 C CA . ALA D 1 291 ? 29.598 -29.007 36.937 1.00 13.32 291 ALA D CA 1
ATOM 12296 C C . ALA D 1 291 ? 28.109 -29.112 37.172 1.00 13.86 291 ALA D C 1
ATOM 12297 O O . ALA D 1 291 ? 27.476 -28.144 37.580 1.00 14.16 291 ALA D O 1
ATOM 12299 N N . ARG D 1 292 ? 27.536 -30.271 36.891 1.00 14.05 292 ARG D N 1
ATOM 12300 C CA . ARG D 1 292 ? 26.125 -30.456 37.143 1.00 14.74 292 ARG D CA 1
ATOM 12301 C C . ARG D 1 292 ? 25.806 -30.363 38.634 1.00 14.98 292 ARG D C 1
ATOM 12302 O O . ARG D 1 292 ? 24.885 -29.652 39.021 1.00 15.80 292 ARG D O 1
ATOM 12310 N N . ALA D 1 293 ? 26.565 -31.067 39.469 1.00 14.68 293 ALA D N 1
ATOM 12311 C CA . ALA D 1 293 ? 26.356 -30.988 40.909 1.00 14.60 293 ALA D CA 1
ATOM 12312 C C . ALA D 1 293 ? 26.645 -29.601 41.460 1.00 15.00 293 ALA D C 1
ATOM 12313 O O . ALA D 1 293 ? 26.120 -29.253 42.509 1.00 15.23 293 ALA D O 1
ATOM 12315 N N . ALA D 1 294 ? 27.479 -28.815 40.760 1.00 15.38 294 ALA D N 1
ATOM 12316 C CA . ALA D 1 294 ? 27.820 -27.429 41.151 1.00 15.19 294 ALA D CA 1
ATOM 12317 C C . ALA D 1 294 ? 28.700 -27.291 42.404 1.00 15.71 294 ALA D C 1
ATOM 12318 O O . ALA D 1 294 ? 29.439 -26.316 42.520 1.00 16.45 294 ALA D O 1
ATOM 12320 N N . ASP D 1 295 ? 28.590 -28.232 43.348 1.00 15.63 295 ASP D N 1
ATOM 12321 C CA . ASP D 1 295 ? 29.380 -28.234 44.577 1.00 15.31 295 ASP D CA 1
ATOM 12322 C C . ASP D 1 295 ? 29.842 -29.649 44.891 1.00 15.02 295 ASP D C 1
ATOM 12323 O O . ASP D 1 295 ? 29.805 -30.081 46.040 1.00 15.63 295 ASP D O 1
ATOM 12328 N N . ALA D 1 296 ? 30.257 -30.395 43.880 1.00 14.25 296 ALA D N 1
ATOM 12329 C CA . ALA D 1 296 ? 30.750 -31.728 44.153 1.00 13.86 296 ALA D CA 1
ATOM 12330 C C . ALA D 1 296 ? 32.115 -31.677 44.821 1.00 14.09 296 ALA D C 1
ATOM 12331 O O . ALA D 1 296 ? 32.905 -30.746 44.590 1.00 14.14 296 ALA D O 1
ATOM 12333 N N . ILE D 1 297 ? 32.388 -32.671 45.664 1.00 13.93 297 ILE D N 1
ATOM 12334 C CA . ILE D 1 297 ? 33.759 -32.923 46.071 1.00 13.68 297 ILE D CA 1
ATOM 12335 C C . ILE D 1 297 ? 34.415 -33.665 44.889 1.00 13.67 297 ILE D C 1
ATOM 12336 O O . ILE D 1 297 ? 34.020 -34.786 44.553 1.00 13.82 297 ILE D O 1
ATOM 12341 N N . THR D 1 298 ? 35.387 -33.029 44.237 1.00 13.20 298 THR D N 1
ATOM 12342 C CA . THR D 1 298 ? 36.022 -33.649 43.080 1.00 13.10 298 THR D CA 1
ATOM 12343 C C . THR D 1 298 ? 37.233 -34.509 43.437 1.00 13.05 298 THR D C 1
ATOM 12344 O O . THR D 1 298 ? 37.942 -34.258 44.404 1.00 12.97 298 THR D O 1
ATOM 12348 N N . VAL D 1 299 ? 37.461 -35.525 42.614 1.00 13.19 299 VAL D N 1
ATOM 12349 C CA . VAL D 1 299 ? 38.466 -36.555 42.854 1.00 12.90 299 VAL D CA 1
ATOM 12350 C C . VAL D 1 299 ? 39.247 -36.841 41.560 1.00 12.49 299 VAL D C 1
ATOM 12351 O O . VAL D 1 299 ? 38.658 -37.077 40.508 1.00 12.26 299 VAL D O 1
ATOM 12355 N N . SER D 1 300 ? 40.569 -36.805 41.621 1.00 12.36 300 SER D N 1
ATOM 12356 C CA . SER D 1 300 ? 41.349 -37.089 40.415 1.00 12.55 300 SER D CA 1
ATOM 12357 C C . SER D 1 300 ? 42.570 -37.932 40.687 1.00 12.73 300 SER D C 1
ATOM 12358 O O . SER D 1 300 ? 43.376 -37.599 41.557 1.00 13.24 300 SER D O 1
ATOM 12361 N N . ALA D 1 301 ? 42.725 -39.012 39.936 1.00 12.71 301 ALA D N 1
ATOM 12362 C CA . ALA D 1 301 ? 43.956 -39.785 40.016 1.00 13.69 301 ALA D CA 1
ATOM 12363 C C . ALA D 1 301 ? 44.873 -39.542 38.811 1.00 14.09 301 ALA D C 1
ATOM 12364 O O . ALA D 1 301 ? 45.868 -40.239 38.631 1.00 13.89 301 ALA D O 1
ATOM 12366 N N . ALA D 1 302 ? 44.520 -38.554 37.991 1.00 14.89 302 ALA D N 1
ATOM 12367 C CA . ALA D 1 302 ? 45.162 -38.351 36.704 1.00 15.50 302 ALA D CA 1
ATOM 12368 C C . ALA D 1 302 ? 45.708 -36.941 36.570 1.00 16.38 302 ALA D C 1
ATOM 12369 O O . ALA D 1 302 ? 45.682 -36.348 35.494 1.00 16.81 302 ALA D O 1
ATOM 12371 N N . ASP D 1 303 ? 46.196 -36.394 37.676 1.00 17.37 303 ASP D N 1
ATOM 12372 C CA . ASP D 1 303 ? 46.971 -35.155 37.646 1.00 17.98 303 ASP D CA 1
ATOM 12373 C C . ASP D 1 303 ? 46.177 -33.890 37.283 1.00 18.09 303 ASP D C 1
ATOM 12374 O O . ASP D 1 303 ? 46.776 -32.901 36.850 1.00 18.15 303 ASP D O 1
ATOM 12379 N N . ARG D 1 304 ? 44.849 -33.922 37.454 1.00 17.88 304 ARG D N 1
ATOM 12380 C CA . ARG D 1 304 ? 44.015 -32.719 37.321 1.00 17.70 304 ARG D CA 1
ATOM 12381 C C . ARG D 1 304 ? 43.705 -32.174 38.710 1.00 17.34 304 ARG D C 1
ATOM 12382 O O . ARG D 1 304 ? 43.656 -32.943 39.667 1.00 17.15 304 ARG D O 1
ATOM 12390 N N . PRO D 1 305 ? 43.490 -30.852 38.835 1.00 17.21 305 PRO D N 1
ATOM 12391 C CA . PRO D 1 305 ? 43.297 -30.347 40.187 1.00 17.04 305 PRO D CA 1
ATOM 12392 C C . PRO D 1 305 ? 41.934 -30.768 40.683 1.00 16.94 305 PRO D C 1
ATOM 12393 O O . PRO D 1 305 ? 40.955 -30.655 39.933 1.00 17.47 305 PRO D O 1
ATOM 12397 N N . ALA D 1 306 ? 41.876 -31.260 41.920 1.00 16.12 306 ALA D N 1
ATOM 12398 C CA . ALA D 1 306 ? 40.631 -31.724 42.524 1.00 14.81 306 ALA D CA 1
ATOM 12399 C C . ALA D 1 306 ? 40.777 -31.653 44.031 1.00 14.45 306 ALA D C 1
ATOM 12400 O O . ALA D 1 306 ? 41.876 -31.443 44.553 1.00 14.26 306 ALA D O 1
ATOM 12402 N N . HIS D 1 307 ? 39.675 -31.840 44.738 1.00 13.74 307 HIS D N 1
ATOM 12403 C CA . HIS D 1 307 ? 39.728 -31.818 46.180 1.00 13.27 307 HIS D CA 1
ATOM 12404 C C . HIS D 1 307 ? 40.583 -32.956 46.698 1.00 13.27 307 HIS D C 1
ATOM 12405 O O . HIS D 1 307 ? 41.306 -32.781 47.668 1.00 13.50 307 HIS D O 1
ATOM 12412 N N . TRP D 1 308 ? 40.504 -34.120 46.057 1.00 13.48 308 TRP D N 1
ATOM 12413 C CA . TRP D 1 308 ? 41.396 -35.235 46.385 1.00 13.97 308 TRP D CA 1
ATOM 12414 C C . TRP D 1 308 ? 42.262 -35.574 45.185 1.00 14.15 308 TRP D C 1
ATOM 12415 O O . TRP D 1 308 ? 41.768 -35.653 44.055 1.00 14.25 308 TRP D O 1
ATOM 12426 N N . ARG D 1 309 ? 43.554 -35.760 45.425 1.00 14.44 309 ARG D N 1
ATOM 12427 C CA . ARG D 1 309 ? 44.473 -36.128 44.368 1.00 15.24 309 ARG D CA 1
ATOM 12428 C C . ARG D 1 309 ? 45.359 -37.265 44.816 1.00 15.36 309 ARG D C 1
ATOM 12429 O O . ARG D 1 309 ? 45.571 -37.438 46.016 1.00 15.91 309 ARG D O 1
ATOM 12437 N N . ALA D 1 310 ? 45.854 -38.045 43.859 1.00 15.51 310 ALA D N 1
ATOM 12438 C CA . ALA D 1 310 ? 46.812 -39.120 44.140 1.00 16.05 310 ALA D CA 1
ATOM 12439 C C . ALA D 1 310 ? 48.191 -38.745 43.635 1.00 16.51 310 ALA D C 1
ATOM 12440 O O . ALA D 1 310 ? 48.316 -38.205 42.545 1.00 17.04 310 ALA D O 1
ATOM 12442 N N . THR D 1 311 ? 49.221 -39.005 44.432 1.00 17.10 311 THR D N 1
ATOM 12443 C CA . THR D 1 311 ? 50.604 -38.793 43.999 1.00 18.06 311 THR D CA 1
ATOM 12444 C C . THR D 1 311 ? 51.476 -39.935 44.485 1.00 19.02 311 THR D C 1
ATOM 12445 O O . THR D 1 311 ? 51.076 -40.684 45.381 1.00 19.01 311 THR D O 1
ATOM 12449 N N . ASP D 1 312 ? 52.675 -40.058 43.900 1.00 20.17 312 ASP D N 1
ATOM 12450 C CA . ASP D 1 312 ? 53.644 -41.116 44.272 1.00 20.59 312 ASP D CA 1
ATOM 12451 C C . ASP D 1 312 ? 53.030 -42.513 44.135 1.00 20.79 312 ASP D C 1
ATOM 12452 O O . ASP D 1 312 ? 53.156 -43.337 45.041 1.00 20.21 312 ASP D O 1
ATOM 12457 N N . VAL D 1 313 ? 52.345 -42.756 43.011 1.00 21.39 313 VAL D N 1
ATOM 12458 C CA . VAL D 1 313 ? 51.737 -44.061 42.720 1.00 21.39 313 VAL D CA 1
ATOM 12459 C C . VAL D 1 313 ? 52.830 -45.085 42.406 1.00 21.75 313 VAL D C 1
ATOM 12460 O O . VAL D 1 313 ? 53.553 -44.984 41.400 1.00 21.76 313 VAL D O 1
ATOM 12464 N N . ALA D 1 314 ? 52.950 -46.070 43.285 1.00 22.02 314 ALA D N 1
ATOM 12465 C CA . ALA D 1 314 ? 53.972 -47.092 43.150 1.00 22.24 314 ALA D CA 1
ATOM 12466 C C . ALA D 1 314 ? 53.343 -48.466 43.178 1.00 22.55 314 ALA D C 1
ATOM 12467 O O . ALA D 1 314 ? 52.484 -48.732 44.014 1.00 22.86 314 ALA D O 1
ATOM 12469 N N . PRO D 1 315 ? 53.757 -49.346 42.256 1.00 22.96 315 PRO D N 1
ATOM 12470 C CA . PRO D 1 315 ? 53.287 -50.722 42.367 1.00 23.08 315 PRO D CA 1
ATOM 12471 C C . PRO D 1 315 ? 54.102 -51.425 43.448 1.00 23.04 315 PRO D C 1
ATOM 12472 O O . PRO D 1 315 ? 55.199 -50.974 43.780 1.00 23.07 315 PRO D O 1
ATOM 12476 N N . THR D 1 316 ? 53.563 -52.496 44.015 1.00 23.10 316 THR D N 1
ATOM 12477 C CA . THR D 1 316 ? 54.313 -53.284 44.998 1.00 23.32 316 THR D CA 1
ATOM 12478 C C . THR D 1 316 ? 54.279 -54.776 44.664 1.00 23.41 316 THR D C 1
ATOM 12479 O O . THR D 1 316 ? 53.388 -55.230 43.936 1.00 23.38 316 THR D O 1
ATOM 12483 N N . ASP D 1 317 ? 55.244 -55.535 45.189 1.00 23.34 317 ASP D N 1
ATOM 12484 C CA . ASP D 1 317 ? 55.161 -57.000 45.126 1.00 23.32 317 ASP D CA 1
ATOM 12485 C C . ASP D 1 317 ? 53.803 -57.469 45.658 1.00 23.14 317 ASP D C 1
ATOM 12486 O O . ASP D 1 317 ? 53.088 -56.716 46.342 1.00 23.33 317 ASP D O 1
ATOM 12491 N N . ALA D 1 318 ? 53.443 -58.707 45.340 1.00 22.53 318 ALA D N 1
ATOM 12492 C CA . ALA D 1 318 ? 52.092 -59.221 45.629 1.00 21.66 318 ALA D CA 1
ATOM 12493 C C . ALA D 1 318 ? 50.991 -58.413 44.946 1.00 21.01 318 ALA D C 1
ATOM 12494 O O . ALA D 1 318 ? 49.935 -58.241 45.519 1.00 21.64 318 ALA D O 1
ATOM 12496 N N . GLY D 1 319 ? 51.258 -57.906 43.740 1.00 20.25 319 GLY D N 1
ATOM 12497 C CA . GLY D 1 319 ? 50.247 -57.272 42.873 1.00 19.38 319 GLY D CA 1
ATOM 12498 C C . GLY D 1 319 ? 49.448 -56.111 43.443 1.00 18.82 319 GLY D C 1
ATOM 12499 O O . GLY D 1 319 ? 48.283 -55.924 43.096 1.00 19.24 319 GLY D O 1
ATOM 12500 N N . GLY D 1 320 ? 50.065 -55.322 44.314 1.00 18.15 320 GLY D N 1
ATOM 12501 C CA . GLY D 1 320 ? 49.371 -54.205 44.945 1.00 16.97 320 GLY D CA 1
ATOM 12502 C C . GLY D 1 320 ? 49.922 -52.853 44.560 1.00 16.32 320 GLY D C 1
ATOM 12503 O O . GLY D 1 320 ? 50.842 -52.735 43.755 1.00 16.13 320 GLY D O 1
ATOM 12504 N N . GLN D 1 321 ? 49.368 -51.825 45.176 1.00 15.91 321 GLN D N 1
ATOM 12505 C CA . GLN D 1 321 ? 49.668 -50.462 44.795 1.00 15.62 321 GLN D CA 1
ATOM 12506 C C . GLN D 1 321 ? 49.757 -49.618 46.058 1.00 15.19 321 GLN D C 1
ATOM 12507 O O . GLN D 1 321 ? 48.931 -49.785 46.967 1.00 15.45 321 GLN D O 1
ATOM 12513 N N . GLN D 1 322 ? 50.747 -48.729 46.140 1.00 13.99 322 GLN D N 1
ATOM 12514 C CA . GLN D 1 322 ? 50.703 -47.671 47.165 1.00 13.02 322 GLN D CA 1
ATOM 12515 C C . GLN D 1 322 ? 50.898 -46.235 46.616 1.00 12.30 322 GLN D C 1
ATOM 12516 O O . GLN D 1 322 ? 51.702 -45.992 45.695 1.00 12.20 322 GLN D O 1
ATOM 12522 N N . PHE D 1 323 ? 50.135 -45.293 47.170 1.00 11.09 323 PHE D N 1
ATOM 12523 C CA . PHE D 1 323 ? 50.154 -43.914 46.693 1.00 10.09 323 PHE D CA 1
ATOM 12524 C C . PHE D 1 323 ? 49.922 -42.970 47.855 1.00 9.38 323 PHE D C 1
ATOM 12525 O O . PHE D 1 323 ? 49.609 -43.419 48.941 1.00 9.67 323 PHE D O 1
ATOM 12533 N N . THR D 1 324 ? 50.097 -41.671 47.630 1.00 8.65 324 THR D N 1
ATOM 12534 C CA . THR D 1 324 ? 49.770 -40.654 48.632 1.00 7.76 324 THR D CA 1
ATOM 12535 C C . THR D 1 324 ? 48.480 -40.005 48.211 1.00 7.82 324 THR D C 1
ATOM 12536 O O . THR D 1 324 ? 48.351 -39.545 47.080 1.00 8.13 324 THR D O 1
ATOM 12540 N N . ALA D 1 325 ? 47.513 -39.987 49.112 1.00 7.66 325 ALA D N 1
ATOM 12541 C CA . ALA D 1 325 ? 46.247 -39.310 48.854 1.00 7.61 325 ALA D CA 1
ATOM 12542 C C . ALA D 1 325 ? 46.294 -37.933 49.498 1.00 7.75 325 ALA D C 1
ATOM 12543 O O . ALA D 1 325 ? 46.529 -37.816 50.720 1.00 7.63 325 ALA D O 1
ATOM 12545 N N . ILE D 1 326 ? 46.076 -36.891 48.698 1.00 7.51 326 ILE D N 1
ATOM 12546 C CA . ILE D 1 326 ? 46.062 -35.530 49.254 1.00 7.87 326 ILE D CA 1
ATOM 12547 C C . ILE D 1 326 ? 44.626 -35.044 49.505 1.00 7.96 326 ILE D C 1
ATOM 12548 O O . ILE D 1 326 ? 43.849 -34.970 48.577 1.00 8.03 326 ILE D O 1
ATOM 12553 N N . ASP D 1 327 ? 44.278 -34.731 50.750 1.00 8.10 327 ASP D N 1
ATOM 12554 C CA . ASP D 1 327 ? 42.911 -34.327 51.035 1.00 9.28 327 ASP D CA 1
ATOM 12555 C C . ASP D 1 327 ? 42.642 -32.868 50.605 1.00 9.51 327 ASP D C 1
ATOM 12556 O O . ASP D 1 327 ? 43.560 -32.189 50.141 1.00 10.01 327 ASP D O 1
ATOM 12561 N N . PRO D 1 328 ? 41.379 -32.398 50.698 1.00 9.34 328 PRO D N 1
ATOM 12562 C CA . PRO D 1 328 ? 41.110 -31.002 50.345 1.00 8.99 328 PRO D CA 1
ATOM 12563 C C . PRO D 1 328 ? 41.867 -29.982 51.183 1.00 9.27 328 PRO D C 1
ATOM 12564 O O . PRO D 1 328 ? 42.009 -28.853 50.748 1.00 9.90 328 PRO D O 1
ATOM 12568 N N . ALA D 1 329 ? 42.327 -30.351 52.382 1.00 9.16 329 ALA D N 1
ATOM 12569 C CA . ALA D 1 329 ? 43.144 -29.444 53.207 1.00 8.24 329 ALA D CA 1
ATOM 12570 C C . ALA D 1 329 ? 44.576 -29.381 52.698 1.00 7.72 329 ALA D C 1
ATOM 12571 O O . ALA D 1 329 ? 45.342 -28.557 53.136 1.00 7.42 329 ALA D O 1
ATOM 12573 N N . GLY D 1 330 ? 44.916 -30.252 51.758 1.00 7.78 330 GLY D N 1
ATOM 12574 C CA . GLY D 1 330 ? 46.267 -30.352 51.238 1.00 7.82 330 GLY D CA 1
ATOM 12575 C C . GLY D 1 330 ? 47.173 -31.294 52.022 1.00 8.22 330 GLY D C 1
ATOM 12576 O O . GLY D 1 330 ? 48.401 -31.267 51.828 1.00 8.31 330 GLY D O 1
ATOM 12577 N N . VAL D 1 331 ? 46.605 -32.110 52.916 1.00 7.77 331 VAL D N 1
ATOM 12578 C CA . VAL D 1 331 ? 47.453 -33.051 53.634 1.00 8.49 331 VAL D CA 1
ATOM 12579 C C . VAL D 1 331 ? 47.504 -34.420 52.976 1.00 8.55 331 VAL D C 1
ATOM 12580 O O . VAL D 1 331 ? 46.487 -34.939 52.560 1.00 9.19 331 VAL D O 1
ATOM 12584 N N . GLY D 1 332 ? 48.708 -34.973 52.856 1.00 8.54 332 GLY D N 1
ATOM 12585 C CA . GLY D 1 332 ? 48.905 -36.294 52.281 1.00 8.44 332 GLY D CA 1
ATOM 12586 C C . GLY D 1 332 ? 48.688 -37.432 53.278 1.00 8.24 332 GLY D C 1
ATOM 12587 O O . GLY D 1 332 ? 48.978 -37.304 54.471 1.00 6.94 332 GLY D O 1
ATOM 12588 N N . HIS D 1 333 ? 48.142 -38.537 52.764 1.00 8.56 333 HIS D N 1
ATOM 12589 C CA . HIS D 1 333 ? 47.947 -39.776 53.511 1.00 8.54 333 HIS D CA 1
ATOM 12590 C C . HIS D 1 333 ? 48.522 -40.975 52.783 1.00 9.58 333 HIS D C 1
ATOM 12591 O O . HIS D 1 333 ? 48.268 -41.150 51.578 1.00 9.18 333 HIS D O 1
ATOM 12598 N N . HIS D 1 334 ? 49.297 -41.786 53.507 1.00 10.81 334 HIS D N 1
ATOM 12599 C CA . HIS D 1 334 ? 49.861 -43.001 52.937 1.00 12.80 334 HIS D CA 1
ATOM 12600 C C . HIS D 1 334 ? 48.820 -44.083 52.827 1.00 13.46 334 HIS D C 1
ATOM 12601 O O . HIS D 1 334 ? 48.350 -44.605 53.832 1.00 13.55 334 HIS D O 1
ATOM 12608 N N . ILE D 1 335 ? 48.453 -44.403 51.592 1.00 14.42 335 ILE D N 1
ATOM 12609 C CA . ILE D 1 335 ? 47.434 -45.398 51.310 1.00 15.16 335 ILE D CA 1
ATOM 12610 C C . ILE D 1 335 ? 48.095 -46.591 50.638 1.00 15.78 335 ILE D C 1
ATOM 12611 O O . ILE D 1 335 ? 48.993 -46.430 49.813 1.00 16.56 335 ILE D O 1
ATOM 12616 N N . GLY D 1 336 ? 47.644 -47.784 50.997 1.00 16.30 336 GLY D N 1
ATOM 12617 C CA . GLY D 1 336 ? 48.053 -49.013 50.333 1.00 17.12 336 GLY D CA 1
ATOM 12618 C C . GLY D 1 336 ? 46.835 -49.855 50.019 1.00 17.75 336 GLY D C 1
ATOM 12619 O O . GLY D 1 336 ? 45.918 -49.969 50.833 1.00 17.82 336 GLY D O 1
ATOM 12620 N N . ILE D 1 337 ? 46.847 -50.462 48.843 1.00 18.61 337 ILE D N 1
ATOM 12621 C CA . ILE D 1 337 ? 45.673 -51.102 48.274 1.00 19.88 337 ILE D CA 1
ATOM 12622 C C . ILE D 1 337 ? 46.067 -52.373 47.502 1.00 20.36 337 ILE D C 1
ATOM 12623 O O . ILE D 1 337 ? 47.080 -52.410 46.781 1.00 19.79 337 ILE D O 1
ATOM 12628 N N . ARG D 1 338 ? 45.240 -53.404 47.667 1.00 21.34 338 ARG D N 1
ATOM 12629 C CA . ARG D 1 338 ? 45.488 -54.736 47.121 1.00 22.01 338 ARG D CA 1
ATOM 12630 C C . ARG D 1 338 ? 45.143 -54.834 45.635 1.00 21.97 338 ARG D C 1
ATOM 12631 O O . ARG D 1 338 ? 45.415 -55.840 45.000 1.00 22.01 338 ARG D O 1
ATOM 12639 N N . LEU D 1 339 ? 44.548 -53.783 45.081 1.00 22.32 339 LEU D N 1
ATOM 12640 C CA . LEU D 1 339 ? 44.074 -53.799 43.690 1.00 22.40 339 LEU D CA 1
ATOM 12641 C C . LEU D 1 339 ? 45.002 -53.035 42.736 1.00 22.65 339 LEU D C 1
ATOM 12642 O O . LEU D 1 339 ? 45.522 -51.978 43.083 1.00 22.84 339 LEU D O 1
ATOM 12647 N N . PRO D 1 340 ? 45.214 -53.566 41.525 1.00 22.80 340 PRO D N 1
ATOM 12648 C CA . PRO D 1 340 ? 46.087 -52.859 40.571 1.00 22.70 340 PRO D CA 1
ATOM 12649 C C . PRO D 1 340 ? 45.343 -51.902 39.637 1.00 22.25 340 PRO D C 1
ATOM 12650 O O . PRO D 1 340 ? 44.111 -51.911 39.606 1.00 22.60 340 PRO D O 1
ATOM 12654 N N . GLY D 1 341 ? 46.092 -51.073 38.910 1.00 21.86 341 GLY D N 1
ATOM 12655 C CA . GLY D 1 341 ? 45.524 -50.154 37.921 1.00 22.12 341 GLY D CA 1
ATOM 12656 C C . GLY D 1 341 ? 45.271 -48.733 38.398 1.00 22.06 341 GLY D C 1
ATOM 12657 O O . GLY D 1 341 ? 44.830 -48.520 39.522 1.00 22.16 341 GLY D O 1
ATOM 12658 N N . ARG D 1 342 ? 45.531 -47.764 37.524 1.00 22.08 342 ARG D N 1
ATOM 12659 C CA . ARG D 1 342 ? 45.314 -46.354 37.827 1.00 22.24 342 ARG D CA 1
ATOM 12660 C C . ARG D 1 342 ? 43.875 -46.066 38.227 1.00 22.09 342 ARG D C 1
ATOM 12661 O O . ARG D 1 342 ? 43.617 -45.245 39.092 1.00 21.52 342 ARG D O 1
ATOM 12669 N N . TYR D 1 343 ? 42.933 -46.746 37.600 1.00 22.47 343 TYR D N 1
ATOM 12670 C CA . TYR D 1 343 ? 41.541 -46.437 37.846 1.00 23.05 343 TYR D CA 1
ATOM 12671 C C . TYR D 1 343 ? 41.114 -46.992 39.198 1.00 22.38 343 TYR D C 1
ATOM 12672 O O . TYR D 1 343 ? 40.135 -46.524 39.791 1.00 22.73 343 TYR D O 1
ATOM 12681 N N . ASN D 1 344 ? 41.847 -47.983 39.699 1.00 21.58 344 ASN D N 1
ATOM 12682 C CA . ASN D 1 344 ? 41.611 -48.452 41.069 1.00 20.72 344 ASN D CA 1
ATOM 12683 C C . ASN D 1 344 ? 42.159 -47.497 42.110 1.00 19.81 344 ASN D C 1
ATOM 12684 O O . ASN D 1 344 ? 41.702 -47.474 43.236 1.00 20.19 344 ASN D O 1
ATOM 12689 N N . VAL D 1 345 ? 43.134 -46.691 41.727 1.00 18.96 345 VAL D N 1
ATOM 12690 C CA . VAL D 1 345 ? 43.562 -45.587 42.573 1.00 17.90 345 VAL D CA 1
ATOM 12691 C C . VAL D 1 345 ? 42.457 -44.508 42.608 1.00 17.85 345 VAL D C 1
ATOM 12692 O O . VAL D 1 345 ? 42.183 -43.932 43.669 1.00 18.22 345 VAL D O 1
ATOM 12696 N N . ALA D 1 346 ? 41.820 -44.254 41.459 1.00 17.09 346 ALA D N 1
ATOM 12697 C CA . ALA D 1 346 ? 40.669 -43.371 41.385 1.00 16.31 346 ALA D CA 1
ATOM 12698 C C . ALA D 1 346 ? 39.539 -43.893 42.268 1.00 16.77 346 ALA D C 1
ATOM 12699 O O . ALA D 1 346 ? 38.960 -43.123 43.047 1.00 17.32 346 ALA D O 1
ATOM 12701 N N . ASN D 1 347 ? 39.240 -45.195 42.177 1.00 16.68 347 ASN D N 1
ATOM 12702 C CA . ASN D 1 347 ? 38.213 -45.816 43.032 1.00 16.26 347 ASN D CA 1
ATOM 12703 C C . ASN D 1 347 ? 38.478 -45.593 44.514 1.00 15.81 347 ASN D C 1
ATOM 12704 O O . ASN D 1 347 ? 37.556 -45.276 45.289 1.00 16.37 347 ASN D O 1
ATOM 12709 N N . CYS D 1 348 ? 39.740 -45.742 44.902 1.00 14.55 348 CYS D N 1
ATOM 12710 C CA . CYS D 1 348 ? 40.126 -45.567 46.295 1.00 13.40 348 CYS D CA 1
ATOM 12711 C C . CYS D 1 348 ? 40.027 -44.110 46.730 1.00 12.70 348 CYS D C 1
ATOM 12712 O O . CYS D 1 348 ? 39.636 -43.813 47.874 1.00 12.83 348 CYS D O 1
ATOM 12715 N N . LEU D 1 349 ? 40.375 -43.197 45.831 1.00 11.34 349 LEU D N 1
ATOM 12716 C CA . LEU D 1 349 ? 40.165 -41.788 46.131 1.00 10.80 349 LEU D CA 1
ATOM 12717 C C . LEU D 1 349 ? 38.665 -41.478 46.383 1.00 11.01 349 LEU D C 1
ATOM 12718 O O . LEU D 1 349 ? 38.295 -40.863 47.392 1.00 10.46 349 LEU D O 1
ATOM 12723 N N . VAL D 1 350 ? 37.803 -41.935 45.476 1.00 11.24 350 VAL D N 1
ATOM 12724 C CA . VAL D 1 350 ? 36.373 -41.822 45.678 1.00 11.45 350 VAL D CA 1
ATOM 12725 C C . VAL D 1 350 ? 35.993 -42.414 47.049 1.00 11.50 350 VAL D C 1
ATOM 12726 O O . VAL D 1 350 ? 35.302 -41.779 47.844 1.00 11.59 350 VAL D O 1
ATOM 12730 N N . ALA D 1 351 ? 36.466 -43.616 47.344 1.00 11.62 351 ALA D N 1
ATOM 12731 C CA . ALA D 1 351 ? 36.194 -44.199 48.649 1.00 11.87 351 ALA D CA 1
ATOM 12732 C C . ALA D 1 351 ? 36.609 -43.264 49.787 1.00 12.01 351 ALA D C 1
ATOM 12733 O O . ALA D 1 351 ? 35.801 -42.986 50.672 1.00 12.49 351 ALA D O 1
ATOM 12735 N N . LEU D 1 352 ? 37.838 -42.748 49.749 1.00 12.00 352 LEU D N 1
ATOM 12736 C CA . LEU D 1 352 ? 38.323 -41.853 50.808 1.00 11.93 352 LEU D CA 1
ATOM 12737 C C . LEU D 1 352 ? 37.499 -40.562 50.937 1.00 11.88 352 LEU D C 1
ATOM 12738 O O . LEU D 1 352 ? 37.172 -40.123 52.034 1.00 11.93 352 LEU D O 1
ATOM 12743 N N . ALA D 1 353 ? 37.141 -39.968 49.812 1.00 12.24 353 ALA D N 1
ATOM 12744 C CA . ALA D 1 353 ? 36.259 -38.807 49.805 1.00 12.56 353 ALA D CA 1
ATOM 12745 C C . ALA D 1 353 ? 34.883 -39.131 50.449 1.00 12.68 353 ALA D C 1
ATOM 12746 O O . ALA D 1 353 ? 34.403 -38.386 51.311 1.00 12.98 353 ALA D O 1
ATOM 12748 N N . ILE D 1 354 ? 34.258 -40.234 50.041 1.00 12.58 354 ILE D N 1
ATOM 12749 C CA . ILE D 1 354 ? 33.007 -40.654 50.655 1.00 13.07 354 ILE D CA 1
ATOM 12750 C C . ILE D 1 354 ? 33.201 -40.837 52.146 1.00 13.21 354 ILE D C 1
ATOM 12751 O O . ILE D 1 354 ? 32.517 -40.175 52.929 1.00 13.21 354 ILE D O 1
ATOM 12756 N N . LEU D 1 355 ? 34.153 -41.695 52.519 1.00 13.19 355 LEU D N 1
ATOM 12757 C CA . LEU D 1 355 ? 34.457 -41.989 53.921 1.00 14.34 355 LEU D CA 1
ATOM 12758 C C . LEU D 1 355 ? 34.652 -40.759 54.791 1.00 14.89 355 LEU D C 1
ATOM 12759 O O . LEU D 1 355 ? 34.104 -40.686 55.901 1.00 15.73 355 LEU D O 1
ATOM 12764 N N . ASP D 1 356 ? 35.418 -39.793 54.289 1.00 15.07 356 ASP D N 1
ATOM 12765 C CA . ASP D 1 356 ? 35.630 -38.550 55.008 1.00 15.48 356 ASP D CA 1
ATOM 12766 C C . ASP D 1 356 ? 34.358 -37.747 55.296 1.00 16.31 356 ASP D C 1
ATOM 12767 O O . ASP D 1 356 ? 34.122 -37.316 56.434 1.00 16.48 356 ASP D O 1
ATOM 12772 N N . THR D 1 357 ? 33.530 -37.543 54.274 1.00 17.27 357 THR D N 1
ATOM 12773 C CA . THR D 1 357 ? 32.314 -36.744 54.466 1.00 17.87 357 THR D CA 1
ATOM 12774 C C . THR D 1 357 ? 31.374 -37.436 55.425 1.00 17.33 357 THR D C 1
ATOM 12775 O O . THR D 1 357 ? 30.539 -36.804 56.022 1.00 17.64 357 THR D O 1
ATOM 12779 N N . VAL D 1 358 ? 31.560 -38.733 55.594 1.00 17.21 358 VAL D N 1
ATOM 12780 C CA . VAL D 1 358 ? 30.704 -39.534 56.426 1.00 17.19 358 VAL D CA 1
ATOM 12781 C C . VAL D 1 358 ? 31.365 -39.753 57.793 1.00 17.70 358 VAL D C 1
ATOM 12782 O O . VAL D 1 358 ? 30.842 -40.473 58.647 1.00 18.35 358 VAL D O 1
ATOM 12786 N N . GLY D 1 359 ? 32.498 -39.081 58.004 1.00 17.73 359 GLY D N 1
ATOM 12787 C CA . GLY D 1 359 ? 33.151 -39.036 59.298 1.00 17.69 359 GLY D CA 1
ATOM 12788 C C . GLY D 1 359 ? 34.125 -40.167 59.572 1.00 18.32 359 GLY D C 1
ATOM 12789 O O . GLY D 1 359 ? 34.322 -40.548 60.734 1.00 18.92 359 GLY D O 1
ATOM 12790 N N . VAL D 1 360 ? 34.739 -40.713 58.521 1.00 18.21 360 VAL D N 1
ATOM 12791 C CA . VAL D 1 360 ? 35.850 -41.666 58.684 1.00 18.05 360 VAL D CA 1
ATOM 12792 C C . VAL D 1 360 ? 37.110 -41.131 57.993 1.00 17.60 360 VAL D C 1
ATOM 12793 O O . VAL D 1 360 ? 37.092 -40.891 56.801 1.00 17.37 360 VAL D O 1
ATOM 12797 N N . SER D 1 361 ? 38.186 -40.947 58.754 1.00 17.53 361 SER D N 1
ATOM 12798 C CA . SER D 1 361 ? 39.403 -40.361 58.236 1.00 17.97 361 SER D CA 1
ATOM 12799 C C . SER D 1 361 ? 40.228 -41.419 57.523 1.00 18.63 361 SER D C 1
ATOM 12800 O O . SER D 1 361 ? 40.055 -42.618 57.791 1.00 18.80 361 SER D O 1
ATOM 12803 N N . PRO D 1 362 ? 41.125 -40.991 56.600 1.00 19.04 362 PRO D N 1
ATOM 12804 C CA . PRO D 1 362 ? 42.061 -41.961 55.995 1.00 19.10 362 PRO D CA 1
ATOM 12805 C C . PRO D 1 362 ? 42.795 -42.861 57.016 1.00 19.25 362 PRO D C 1
ATOM 12806 O O . PRO D 1 362 ? 42.927 -44.061 56.786 1.00 18.82 362 PRO D O 1
ATOM 12810 N N . GLU D 1 363 ? 43.243 -42.292 58.134 1.00 19.72 363 GLU D N 1
ATOM 12811 C CA . GLU D 1 363 ? 44.003 -43.049 59.133 1.00 20.58 363 GLU D CA 1
ATOM 12812 C C . GLU D 1 363 ? 43.155 -44.188 59.646 1.00 20.51 363 GLU D C 1
ATOM 12813 O O . GLU D 1 363 ? 43.600 -45.333 59.707 1.00 20.64 363 GLU D O 1
ATOM 12819 N N . GLN D 1 364 ? 41.914 -43.864 59.974 1.00 20.35 364 GLN D N 1
ATOM 12820 C CA . GLN D 1 364 ? 40.959 -44.836 60.436 1.00 20.48 364 GLN D CA 1
ATOM 12821 C C . GLN D 1 364 ? 40.604 -45.861 59.367 1.00 20.78 364 GLN D C 1
ATOM 12822 O O . GLN D 1 364 ? 40.219 -46.996 59.685 1.00 20.99 364 GLN D O 1
ATOM 12828 N N . ALA D 1 365 ? 40.682 -45.452 58.102 1.00 20.83 365 ALA D N 1
ATOM 12829 C CA . ALA D 1 365 ? 40.157 -46.275 57.015 1.00 20.57 365 ALA D CA 1
ATOM 12830 C C . ALA D 1 365 ? 41.204 -47.258 56.507 1.00 20.78 365 ALA D C 1
ATOM 12831 O O . ALA D 1 365 ? 40.881 -48.377 56.101 1.00 20.82 365 ALA D O 1
ATOM 12833 N N . VAL D 1 366 ? 42.465 -46.840 56.546 1.00 21.03 366 VAL D N 1
ATOM 12834 C CA . VAL D 1 366 ? 43.491 -47.508 55.759 1.00 21.29 366 VAL D CA 1
ATOM 12835 C C . VAL D 1 366 ? 43.722 -49.006 56.085 1.00 21.58 366 VAL D C 1
ATOM 12836 O O . VAL D 1 366 ? 44.028 -49.762 55.167 1.00 21.59 366 VAL D O 1
ATOM 12840 N N . PRO D 1 367 ? 43.547 -49.442 57.369 1.00 21.97 367 PRO D N 1
ATOM 12841 C CA . PRO D 1 367 ? 43.711 -50.887 57.631 1.00 22.14 367 PRO D CA 1
ATOM 12842 C C . PRO D 1 367 ? 42.759 -51.747 56.821 1.00 22.38 367 PRO D C 1
ATOM 12843 O O . PRO D 1 367 ? 43.142 -52.803 56.353 1.00 22.25 367 PRO D O 1
ATOM 12847 N N . GLY D 1 368 ? 41.532 -51.288 56.644 1.00 23.13 368 GLY D N 1
ATOM 12848 C CA . GLY D 1 368 ? 40.568 -52.030 55.850 1.00 24.10 368 GLY D CA 1
ATOM 12849 C C . GLY D 1 368 ? 40.782 -51.974 54.343 1.00 25.14 368 GLY D C 1
ATOM 12850 O O . GLY D 1 368 ? 40.292 -52.846 53.631 1.00 25.07 368 GLY D O 1
ATOM 12851 N N . LEU D 1 369 ? 41.495 -50.954 53.847 1.00 25.96 369 LEU D N 1
ATOM 12852 C CA . LEU D 1 369 ? 41.721 -50.790 52.403 1.00 26.38 369 LEU D CA 1
ATOM 12853 C C . LEU D 1 369 ? 42.966 -51.535 51.968 1.00 27.15 369 LEU D C 1
ATOM 12854 O O . LEU D 1 369 ? 43.045 -52.067 50.851 1.00 27.62 369 LEU D O 1
ATOM 12859 N N . ARG D 1 370 ? 43.956 -51.518 52.854 1.00 27.71 370 ARG D N 1
ATOM 12860 C CA . ARG D 1 370 ? 45.196 -52.267 52.719 1.00 28.18 370 ARG D CA 1
ATOM 12861 C C . ARG D 1 370 ? 44.944 -53.704 52.308 1.00 27.67 370 ARG D C 1
ATOM 12862 O O . ARG D 1 370 ? 45.728 -54.298 51.585 1.00 27.76 370 ARG D O 1
ATOM 12870 N N . GLU D 1 371 ? 43.823 -54.253 52.743 1.00 27.63 371 GLU D N 1
ATOM 12871 C CA . GLU D 1 371 ? 43.635 -55.679 52.639 1.00 27.78 371 GLU D CA 1
ATOM 12872 C C . GLU D 1 371 ? 42.314 -56.185 52.067 1.00 27.19 371 GLU D C 1
ATOM 12873 O O . GLU D 1 371 ? 42.130 -57.377 51.953 1.00 27.93 371 GLU D O 1
ATOM 12879 N N . ILE D 1 372 ? 41.386 -55.332 51.695 1.00 26.65 372 ILE D N 1
ATOM 12880 C CA . ILE D 1 372 ? 40.187 -55.894 51.074 1.00 26.20 372 ILE D CA 1
ATOM 12881 C C . ILE D 1 372 ? 40.444 -56.382 49.638 1.00 26.11 372 ILE D C 1
ATOM 12882 O O . ILE D 1 372 ? 41.173 -55.747 48.867 1.00 26.09 372 ILE D O 1
ATOM 12887 N N . ARG D 1 373 ? 39.861 -57.524 49.300 1.00 25.96 373 ARG D N 1
ATOM 12888 C CA . ARG D 1 373 ? 39.772 -57.924 47.906 1.00 26.21 373 ARG D CA 1
ATOM 12889 C C . ARG D 1 373 ? 38.315 -57.919 47.510 1.00 25.80 373 ARG D C 1
ATOM 12890 O O . ARG D 1 373 ? 37.449 -58.305 48.302 1.00 26.34 373 ARG D O 1
ATOM 12898 N N . VAL D 1 374 ? 38.045 -57.449 46.297 1.00 25.15 374 VAL D N 1
ATOM 12899 C CA . VAL D 1 374 ? 36.680 -57.384 45.783 1.00 24.16 374 VAL D CA 1
ATOM 12900 C C . VAL D 1 374 ? 36.535 -58.507 44.762 1.00 24.01 374 VAL D C 1
ATOM 12901 O O . VAL D 1 374 ? 37.397 -58.642 43.880 1.00 23.98 374 VAL D O 1
ATOM 12905 N N . PRO D 1 375 ? 35.485 -59.355 44.924 1.00 23.58 375 PRO D N 1
ATOM 12906 C CA . PRO D 1 375 ? 35.347 -60.606 44.161 1.00 23.03 375 PRO D CA 1
ATOM 12907 C C . PRO D 1 375 ? 35.179 -60.401 42.652 1.00 22.90 375 PRO D C 1
ATOM 12908 O O . PRO D 1 375 ? 34.271 -59.707 42.194 1.00 22.62 375 PRO D O 1
ATOM 12912 N N . GLY D 1 376 ? 36.084 -60.995 41.892 1.00 23.13 376 GLY D N 1
ATOM 12913 C CA . GLY D 1 376 ? 36.021 -60.965 40.443 1.00 23.58 376 GLY D CA 1
ATOM 12914 C C . GLY D 1 376 ? 36.337 -59.639 39.767 1.00 24.21 376 GLY D C 1
ATOM 12915 O O . GLY D 1 376 ? 36.180 -59.533 38.552 1.00 24.67 376 GLY D O 1
ATOM 12916 N N . ARG D 1 377 ? 36.761 -58.627 40.530 1.00 24.31 377 ARG D N 1
ATOM 12917 C CA . ARG D 1 377 ? 37.184 -57.334 39.963 1.00 24.11 377 ARG D CA 1
ATOM 12918 C C . ARG D 1 377 ? 38.673 -57.193 40.162 1.00 24.27 377 ARG D C 1
ATOM 12919 O O . ARG D 1 377 ? 39.120 -56.712 41.208 1.00 24.49 377 ARG D O 1
ATOM 12927 N N . LEU D 1 378 ? 39.447 -57.639 39.171 1.00 24.57 378 LEU D N 1
ATOM 12928 C CA . LEU D 1 378 ? 40.910 -57.695 39.302 1.00 24.92 378 LEU D CA 1
ATOM 12929 C C . LEU D 1 378 ? 41.295 -58.425 40.593 1.00 25.24 378 LEU D C 1
ATOM 12930 O O . LEU D 1 378 ? 42.221 -58.015 41.300 1.00 25.70 378 LEU D O 1
ATOM 12935 N N . GLU D 1 379 ? 40.561 -59.491 40.902 1.00 25.11 379 GLU D N 1
ATOM 12936 C CA . GLU D 1 379 ? 40.867 -60.324 42.052 1.00 25.02 379 GLU D CA 1
ATOM 12937 C C . GLU D 1 379 ? 42.090 -61.182 41.736 1.00 24.91 379 GLU D C 1
ATOM 12938 O O . GLU D 1 379 ? 42.035 -62.073 40.883 1.00 24.80 379 GLU D O 1
ATOM 12944 N N . GLN D 1 380 ? 43.195 -60.900 42.421 1.00 24.74 380 GLN D N 1
ATOM 12945 C CA . GLN D 1 380 ? 44.421 -61.688 42.259 1.00 24.38 380 GLN D CA 1
ATOM 12946 C C . GLN D 1 380 ? 44.427 -62.964 43.092 1.00 23.89 380 GLN D C 1
ATOM 12947 O O . GLN D 1 380 ? 43.836 -63.032 44.186 1.00 24.01 380 GLN D O 1
ATOM 12953 N N . ILE D 1 381 ? 45.140 -63.952 42.554 1.00 23.09 381 ILE D N 1
ATOM 12954 C CA . ILE D 1 381 ? 45.173 -65.318 43.073 1.00 22.06 381 ILE D CA 1
ATOM 12955 C C . ILE D 1 381 ? 46.530 -65.967 42.804 1.00 21.70 381 ILE D C 1
ATOM 12956 O O . ILE D 1 381 ? 47.545 -65.515 43.326 1.00 20.97 381 ILE D O 1
ATOM 12961 N N . LEU D 1 388 ? 51.916 -62.299 37.837 1.00 18.40 388 LEU D N 1
ATOM 12962 C CA . LEU D 1 388 ? 50.575 -61.868 38.211 1.00 18.63 388 LEU D CA 1
ATOM 12963 C C . LEU D 1 388 ? 49.491 -62.679 37.527 1.00 18.73 388 LEU D C 1
ATOM 12964 O O . LEU D 1 388 ? 49.542 -62.903 36.319 1.00 18.89 388 LEU D O 1
ATOM 12969 N N . ALA D 1 389 ? 48.515 -63.113 38.320 1.00 18.67 389 ALA D N 1
ATOM 12970 C CA . ALA D 1 389 ? 47.413 -63.934 37.840 1.00 18.74 389 ALA D CA 1
ATOM 12971 C C . ALA D 1 389 ? 46.111 -63.319 38.341 1.00 18.87 389 ALA D C 1
ATOM 12972 O O . ALA D 1 389 ? 45.869 -63.236 39.553 1.00 19.16 389 ALA D O 1
ATOM 12974 N N . LEU D 1 390 ? 45.273 -62.885 37.404 1.00 18.72 390 LEU D N 1
ATOM 12975 C CA . LEU D 1 390 ? 44.092 -62.114 37.747 1.00 18.54 390 LEU D CA 1
ATOM 12976 C C . LEU D 1 390 ? 42.829 -62.675 37.118 1.00 18.75 390 LEU D C 1
ATOM 12977 O O . LEU D 1 390 ? 42.865 -63.205 36.005 1.00 18.99 390 LEU D O 1
ATOM 12982 N N . VAL D 1 391 ? 41.720 -62.560 37.849 1.00 18.77 391 VAL D N 1
ATOM 12983 C CA . VAL D 1 391 ? 40.379 -62.807 37.314 1.00 18.85 391 VAL D CA 1
ATOM 12984 C C . VAL D 1 391 ? 39.658 -61.466 37.216 1.00 19.14 391 VAL D C 1
ATOM 12985 O O . VAL D 1 391 ? 39.725 -60.643 38.148 1.00 19.35 391 VAL D O 1
ATOM 12989 N N . ASP D 1 392 ? 38.976 -61.222 36.100 1.00 19.30 392 ASP D N 1
ATOM 12990 C CA . ASP D 1 392 ? 38.171 -59.993 35.993 1.00 19.44 392 ASP D CA 1
ATOM 12991 C C . ASP D 1 392 ? 36.801 -60.188 35.350 1.00 19.12 392 ASP D C 1
ATOM 12992 O O . ASP D 1 392 ? 36.625 -61.025 34.466 1.00 19.00 392 ASP D O 1
ATOM 12997 N N . TYR D 1 393 ? 35.844 -59.387 35.809 1.00 18.71 393 TYR D N 1
ATOM 12998 C CA . TYR D 1 393 ? 34.465 -59.466 35.370 1.00 18.41 393 TYR D CA 1
ATOM 12999 C C . TYR D 1 393 ? 34.294 -59.039 33.922 1.00 17.71 393 TYR D C 1
ATOM 13000 O O . TYR D 1 393 ? 33.328 -59.440 33.274 1.00 17.78 393 TYR D O 1
ATOM 13009 N N . ALA D 1 394 ? 35.249 -58.254 33.426 1.00 16.91 394 ALA D N 1
ATOM 13010 C CA . ALA D 1 394 ? 35.112 -57.506 32.175 1.00 16.58 394 ALA D CA 1
ATOM 13011 C C . ALA D 1 394 ? 34.646 -58.319 30.981 1.00 16.42 394 ALA D C 1
ATOM 13012 O O . ALA D 1 394 ? 35.386 -59.143 30.447 1.00 16.57 394 ALA D O 1
ATOM 13014 N N . HIS D 1 395 ? 33.385 -58.096 30.618 1.00 16.31 395 HIS D N 1
ATOM 13015 C CA . HIS D 1 395 ? 32.781 -58.489 29.343 1.00 16.16 395 HIS D CA 1
ATOM 13016 C C . HIS D 1 395 ? 32.480 -57.128 28.737 1.00 15.92 395 HIS D C 1
ATOM 13017 O O . HIS D 1 395 ? 32.642 -56.132 29.430 1.00 16.37 395 HIS D O 1
ATOM 13024 N N . LYS D 1 396 ? 32.058 -57.058 27.475 1.00 15.50 396 LYS D N 1
ATOM 13025 C CA . LYS D 1 396 ? 31.847 -55.762 26.784 1.00 14.84 396 LYS D CA 1
ATOM 13026 C C . LYS D 1 396 ? 33.173 -55.109 26.357 1.00 14.81 396 LYS D C 1
ATOM 13027 O O . LYS D 1 396 ? 34.148 -55.131 27.117 1.00 14.43 396 LYS D O 1
ATOM 13033 N N . PRO D 1 397 ? 33.201 -54.518 25.133 1.00 14.82 397 PRO D N 1
ATOM 13034 C CA . PRO D 1 397 ? 34.364 -53.866 24.494 1.00 14.73 397 PRO D CA 1
ATOM 13035 C C . PRO D 1 397 ? 35.097 -52.813 25.337 1.00 14.95 397 PRO D C 1
ATOM 13036 O O . PRO D 1 397 ? 36.322 -52.871 25.462 1.00 14.36 397 PRO D O 1
ATOM 13040 N N . GLU D 1 398 ? 34.341 -51.866 25.893 1.00 15.63 398 GLU D N 1
ATOM 13041 C CA . GLU D 1 398 ? 34.886 -50.755 26.671 1.00 16.44 398 GLU D CA 1
ATOM 13042 C C . GLU D 1 398 ? 35.663 -51.250 27.905 1.00 16.67 398 GLU D C 1
ATOM 13043 O O . GLU D 1 398 ? 36.817 -50.855 28.121 1.00 16.48 398 GLU D O 1
ATOM 13049 N N . ALA D 1 399 ? 35.016 -52.100 28.715 1.00 16.98 399 ALA D N 1
ATOM 13050 C CA . ALA D 1 399 ? 35.614 -52.607 29.954 1.00 17.14 399 ALA D CA 1
ATOM 13051 C C . ALA D 1 399 ? 36.901 -53.367 29.649 1.00 17.32 399 ALA D C 1
ATOM 13052 O O . ALA D 1 399 ? 37.912 -53.178 30.335 1.00 17.54 399 ALA D O 1
ATOM 13054 N N . LEU D 1 400 ? 36.869 -54.191 28.601 1.00 17.18 400 LEU D N 1
ATOM 13055 C CA . LEU D 1 400 ? 38.054 -54.929 28.195 1.00 17.24 400 LEU D CA 1
ATOM 13056 C C . LEU D 1 400 ? 39.194 -53.994 27.803 1.00 17.25 400 LEU D C 1
ATOM 13057 O O . LEU D 1 400 ? 40.340 -54.232 28.187 1.00 17.34 400 LEU D O 1
ATOM 13062 N N . ARG D 1 401 ? 38.881 -52.933 27.057 1.00 17.16 401 ARG D N 1
ATOM 13063 C CA . ARG D 1 401 ? 39.917 -52.013 26.586 1.00 17.02 401 ARG D CA 1
ATOM 13064 C C . ARG D 1 401 ? 40.681 -51.391 27.755 1.00 16.86 401 ARG D C 1
ATOM 13065 O O . ARG D 1 401 ? 41.913 -51.333 27.730 1.00 16.98 401 ARG D O 1
ATOM 13067 N N . SER D 1 402 ? 39.959 -50.954 28.785 1.00 16.60 402 SER D N 1
ATOM 13068 C CA . SER D 1 402 ? 40.613 -50.286 29.906 1.00 16.62 402 SER D CA 1
ATOM 13069 C C . SER D 1 402 ? 41.392 -51.259 30.790 1.00 16.74 402 SER D C 1
ATOM 13070 O O . SER D 1 402 ? 42.514 -50.958 31.206 1.00 16.89 402 SER D O 1
ATOM 13073 N N . VAL D 1 403 ? 40.815 -52.431 31.045 1.00 16.70 403 VAL D N 1
ATOM 13074 C CA . VAL D 1 403 ? 41.474 -53.449 31.863 1.00 16.65 403 VAL D CA 1
ATOM 13075 C C . VAL D 1 403 ? 42.837 -53.823 31.274 1.00 16.63 403 VAL D C 1
ATOM 13076 O O . VAL D 1 403 ? 43.857 -53.787 31.962 1.00 16.52 403 VAL D O 1
ATOM 13080 N N . LEU D 1 404 ? 42.851 -54.138 29.987 1.00 16.85 404 LEU D N 1
ATOM 13081 C CA . LEU D 1 404 ? 44.087 -54.483 29.301 1.00 17.08 404 LEU D CA 1
ATOM 13082 C C . LEU D 1 404 ? 45.103 -53.347 29.358 1.00 17.37 404 LEU D C 1
ATOM 13083 O O . LEU D 1 404 ? 46.226 -53.553 29.836 1.00 17.59 404 LEU D O 1
ATOM 13088 N N . THR D 1 405 ? 44.700 -52.153 28.904 1.00 17.44 405 THR D N 1
ATOM 13089 C CA . THR D 1 405 ? 45.592 -50.982 28.867 1.00 17.40 405 THR D CA 1
ATOM 13090 C C . THR D 1 405 ? 46.313 -50.761 30.187 1.00 17.24 405 THR D C 1
ATOM 13091 O O . THR D 1 405 ? 47.526 -50.619 30.208 1.00 17.12 405 THR D O 1
ATOM 13095 N N . THR D 1 406 ? 45.566 -50.750 31.285 1.00 17.39 406 THR D N 1
ATOM 13096 C CA . THR D 1 406 ? 46.178 -50.616 32.604 1.00 17.67 406 THR D CA 1
ATOM 13097 C C . THR D 1 406 ? 46.857 -51.911 33.064 1.00 17.56 406 THR D C 1
ATOM 13098 O O . THR D 1 406 ? 47.472 -51.953 34.128 1.00 17.50 406 THR D O 1
ATOM 13102 N N . LEU D 1 414 ? 51.530 -59.901 28.414 1.00 18.73 414 LEU D N 1
ATOM 13103 C CA . LEU D 1 414 ? 50.148 -59.926 28.869 1.00 18.97 414 LEU D CA 1
ATOM 13104 C C . LEU D 1 414 ? 49.339 -60.981 28.106 1.00 19.11 414 LEU D C 1
ATOM 13105 O O . LEU D 1 414 ? 49.224 -60.913 26.881 1.00 19.40 414 LEU D O 1
ATOM 13110 N N . ALA D 1 415 ? 48.780 -61.945 28.836 1.00 19.13 415 ALA D N 1
ATOM 13111 C CA . ALA D 1 415 ? 47.918 -62.981 28.255 1.00 18.96 415 ALA D CA 1
ATOM 13112 C C . ALA D 1 415 ? 46.481 -62.849 28.754 1.00 18.84 415 ALA D C 1
ATOM 13113 O O . ALA D 1 415 ? 46.262 -62.528 29.920 1.00 18.79 415 ALA D O 1
ATOM 13115 N N . VAL D 1 416 ? 45.512 -63.105 27.877 1.00 18.72 416 VAL D N 1
ATOM 13116 C CA . VAL D 1 416 ? 44.087 -62.918 28.204 1.00 18.81 416 VAL D CA 1
ATOM 13117 C C . VAL D 1 416 ? 43.224 -64.063 27.699 1.00 18.95 416 VAL D C 1
ATOM 13118 O O . VAL D 1 416 ? 43.157 -64.301 26.495 1.00 19.37 416 VAL D O 1
ATOM 13122 N N . VAL D 1 417 ? 42.527 -64.746 28.595 1.00 18.89 417 VAL D N 1
ATOM 13123 C CA . VAL D 1 417 ? 41.552 -65.734 28.145 1.00 18.94 417 VAL D CA 1
ATOM 13124 C C . VAL D 1 417 ? 40.106 -65.268 28.387 1.00 19.30 417 VAL D C 1
ATOM 13125 O O . VAL D 1 417 ? 39.740 -64.847 29.498 1.00 19.28 417 VAL D O 1
ATOM 13129 N N . PHE D 1 418 ? 39.306 -65.316 27.321 1.00 19.48 418 PHE D N 1
ATOM 13130 C CA . PHE D 1 418 ? 37.913 -64.880 27.378 1.00 19.76 418 PHE D CA 1
ATOM 13131 C C . PHE D 1 418 ? 37.059 -65.521 26.283 1.00 19.95 418 PHE D C 1
ATOM 13132 O O . PHE D 1 418 ? 37.566 -66.266 25.441 1.00 19.92 418 PHE D O 1
ATOM 13140 N N . GLY D 1 419 ? 35.759 -65.224 26.326 1.00 20.24 419 GLY D N 1
ATOM 13141 C CA . GLY D 1 419 ? 34.786 -65.650 25.315 1.00 20.50 419 GLY D CA 1
ATOM 13142 C C . GLY D 1 419 ? 33.522 -64.830 25.497 1.00 20.54 419 GLY D C 1
ATOM 13143 O O . GLY D 1 419 ? 33.520 -63.898 26.282 1.00 20.57 419 GLY D O 1
ATOM 13144 N N . ALA D 1 420 ? 32.451 -65.165 24.779 1.00 20.80 420 ALA D N 1
ATOM 13145 C CA . ALA D 1 420 ? 31.158 -64.476 24.945 1.00 20.98 420 ALA D CA 1
ATOM 13146 C C . ALA D 1 420 ? 30.015 -65.439 25.262 1.00 21.04 420 ALA D C 1
ATOM 13147 O O . ALA D 1 420 ? 30.172 -66.648 25.178 1.00 21.12 420 ALA D O 1
ATOM 13149 N N . GLY D 1 421 ? 28.865 -64.892 25.631 1.00 21.27 421 GLY D N 1
ATOM 13150 C CA . GLY D 1 421 ? 27.720 -65.705 26.017 1.00 21.45 421 GLY D CA 1
ATOM 13151 C C . GLY D 1 421 ? 26.803 -65.997 24.850 1.00 21.61 421 GLY D C 1
ATOM 13152 O O . GLY D 1 421 ? 26.512 -65.114 24.038 1.00 21.59 421 GLY D O 1
ATOM 13153 N N . GLY D 1 422 ? 26.353 -67.245 24.763 1.00 21.78 422 GLY D N 1
ATOM 13154 C CA . GLY D 1 422 ? 25.413 -67.656 23.725 1.00 22.03 422 GLY D CA 1
ATOM 13155 C C . GLY D 1 422 ? 24.002 -67.174 24.019 1.00 22.27 422 GLY D C 1
ATOM 13156 O O . GLY D 1 422 ? 23.575 -67.156 25.178 1.00 22.48 422 GLY D O 1
ATOM 13157 N N . ASP D 1 423 ? 23.281 -66.789 22.965 1.00 22.27 423 ASP D N 1
ATOM 13158 C CA . ASP D 1 423 ? 21.930 -66.197 23.060 1.00 22.39 423 ASP D CA 1
ATOM 13159 C C . ASP D 1 423 ? 21.949 -64.758 23.615 1.00 22.31 423 ASP D C 1
ATOM 13160 O O . ASP D 1 423 ? 20.983 -64.303 24.233 1.00 22.38 423 ASP D O 1
ATOM 13165 N N . ARG D 1 424 ? 23.063 -64.061 23.380 1.00 22.19 424 ARG D N 1
ATOM 13166 C CA . ARG D 1 424 ? 23.255 -62.656 23.755 1.00 21.79 424 ARG D CA 1
ATOM 13167 C C . ARG D 1 424 ? 23.703 -61.884 22.522 1.00 22.05 424 ARG D C 1
ATOM 13168 O O . ARG D 1 424 ? 24.311 -62.463 21.618 1.00 22.15 424 ARG D O 1
ATOM 13176 N N . ASP D 1 425 ? 23.420 -60.583 22.492 1.00 22.20 425 ASP D N 1
ATOM 13177 C CA . ASP D 1 425 ? 23.720 -59.748 21.324 1.00 22.38 425 ASP D CA 1
ATOM 13178 C C . ASP D 1 425 ? 25.140 -59.975 20.806 1.00 22.33 425 ASP D C 1
ATOM 13179 O O . ASP D 1 425 ? 26.110 -59.682 21.507 1.00 22.30 425 ASP D O 1
ATOM 13184 N N . PRO D 1 426 ? 25.257 -60.501 19.572 1.00 22.35 426 PRO D N 1
ATOM 13185 C CA . PRO D 1 426 ? 26.552 -60.866 18.999 1.00 22.27 426 PRO D CA 1
ATOM 13186 C C . PRO D 1 426 ? 27.420 -59.658 18.680 1.00 22.10 426 PRO D C 1
ATOM 13187 O O . PRO D 1 426 ? 28.642 -59.781 18.669 1.00 22.21 426 PRO D O 1
ATOM 13191 N N . GLY D 1 427 ? 26.796 -58.507 18.434 1.00 21.86 427 GLY D N 1
ATOM 13192 C CA . GLY D 1 427 ? 27.514 -57.281 18.081 1.00 21.90 427 GLY D CA 1
ATOM 13193 C C . GLY D 1 427 ? 28.721 -56.966 18.951 1.00 21.97 427 GLY D C 1
ATOM 13194 O O . GLY D 1 427 ? 29.648 -56.276 18.525 1.00 21.89 427 GLY D O 1
ATOM 13195 N N . LYS D 1 428 ? 28.704 -57.484 20.173 1.00 22.18 428 LYS D N 1
ATOM 13196 C CA . LYS D 1 428 ? 29.782 -57.299 21.146 1.00 22.28 428 LYS D CA 1
ATOM 13197 C C . LYS D 1 428 ? 31.042 -58.124 20.802 1.00 22.24 428 LYS D C 1
ATOM 13198 O O . LYS D 1 428 ? 32.173 -57.695 21.082 1.00 22.34 428 LYS D O 1
ATOM 13204 N N . ARG D 1 429 ? 30.837 -59.280 20.172 1.00 21.93 429 ARG D N 1
ATOM 13205 C CA . ARG D 1 429 ? 31.911 -60.243 19.927 1.00 21.74 429 ARG D CA 1
ATOM 13206 C C . ARG D 1 429 ? 33.016 -59.705 19.038 1.00 21.74 429 ARG D C 1
ATOM 13207 O O . ARG D 1 429 ? 34.189 -59.762 19.408 1.00 21.48 429 ARG D O 1
ATOM 13215 N N . ALA D 1 430 ? 32.629 -59.184 17.872 1.00 22.03 430 ALA D N 1
ATOM 13216 C CA . ALA D 1 430 ? 33.579 -58.771 16.826 1.00 22.30 430 ALA D CA 1
ATOM 13217 C C . ALA D 1 430 ? 34.715 -57.863 17.333 1.00 22.48 430 ALA D C 1
ATOM 13218 O O . ALA D 1 430 ? 35.884 -58.259 17.285 1.00 22.36 430 ALA D O 1
ATOM 13220 N N . PRO D 1 431 ? 34.379 -56.661 17.852 1.00 22.71 431 PRO D N 1
ATOM 13221 C CA . PRO D 1 431 ? 35.473 -55.750 18.202 1.00 22.88 431 PRO D CA 1
ATOM 13222 C C . PRO D 1 431 ? 36.218 -56.176 19.470 1.00 22.98 431 PRO D C 1
ATOM 13223 O O . PRO D 1 431 ? 37.368 -55.786 19.665 1.00 23.40 431 PRO D O 1
ATOM 13227 N N . MET D 1 432 ? 35.567 -56.975 20.311 1.00 22.63 432 MET D N 1
ATOM 13228 C CA . MET D 1 432 ? 36.161 -57.436 21.555 1.00 22.06 432 MET D CA 1
ATOM 13229 C C . MET D 1 432 ? 37.465 -58.205 21.320 1.00 21.64 432 MET D C 1
ATOM 13230 O O . MET D 1 432 ? 38.436 -58.019 22.051 1.00 21.64 432 MET D O 1
ATOM 13235 N N . GLY D 1 433 ? 37.485 -59.051 20.295 1.00 21.09 433 GLY D N 1
ATOM 13236 C CA . GLY D 1 433 ? 38.708 -59.734 19.895 1.00 20.84 433 GLY D CA 1
ATOM 13237 C C . GLY D 1 433 ? 39.731 -58.771 19.309 1.00 20.56 433 GLY D C 1
ATOM 13238 O O . GLY D 1 433 ? 40.935 -58.933 19.512 1.00 20.66 433 GLY D O 1
ATOM 13239 N N . ARG D 1 434 ? 39.242 -57.772 18.577 1.00 20.12 434 ARG D N 1
ATOM 13240 C CA . ARG D 1 434 ? 40.071 -56.709 18.007 1.00 19.59 434 ARG D CA 1
ATOM 13241 C C . ARG D 1 434 ? 40.832 -55.977 19.116 1.00 19.51 434 ARG D C 1
ATOM 13242 O O . ARG D 1 434 ? 42.041 -55.796 19.027 1.00 19.73 434 ARG D O 1
ATOM 13250 N N . ILE D 1 435 ? 40.117 -55.582 20.166 1.00 19.34 435 ILE D N 1
ATOM 13251 C CA . ILE D 1 435 ? 40.718 -54.950 21.338 1.00 19.16 435 ILE D CA 1
ATOM 13252 C C . ILE D 1 435 ? 41.795 -55.841 21.953 1.00 18.91 435 ILE D C 1
ATOM 13253 O O . ILE D 1 435 ? 42.887 -55.369 22.272 1.00 18.90 435 ILE D O 1
ATOM 13258 N N . ALA D 1 436 ? 41.479 -57.126 22.107 1.00 18.70 436 ALA D N 1
ATOM 13259 C CA . ALA D 1 436 ? 42.413 -58.115 22.659 1.00 18.49 436 ALA D CA 1
ATOM 13260 C C . ALA D 1 436 ? 43.665 -58.292 21.788 1.00 18.27 436 ALA D C 1
ATOM 13261 O O . ALA D 1 436 ? 44.758 -58.513 22.307 1.00 18.20 436 ALA D O 1
ATOM 13263 N N . ALA D 1 437 ? 43.485 -58.189 20.470 1.00 17.86 437 ALA D N 1
ATOM 13264 C CA . ALA D 1 437 ? 44.558 -58.353 19.496 1.00 17.33 437 ALA D CA 1
ATOM 13265 C C . ALA D 1 437 ? 45.609 -57.252 19.587 1.00 17.17 437 ALA D C 1
ATOM 13266 O O . ALA D 1 437 ? 46.806 -57.538 19.621 1.00 17.01 437 ALA D O 1
ATOM 13268 N N . GLN D 1 438 ? 45.171 -55.998 19.634 1.00 17.14 438 GLN D N 1
ATOM 13269 C CA . GLN D 1 438 ? 46.121 -54.890 19.728 1.00 17.35 438 GLN D CA 1
ATOM 13270 C C . GLN D 1 438 ? 46.835 -54.762 21.089 1.00 17.51 438 GLN D C 1
ATOM 13271 O O . GLN D 1 438 ? 48.002 -54.368 21.135 1.00 17.39 438 GLN D O 1
ATOM 13277 N N . LEU D 1 439 ? 46.158 -55.152 22.174 1.00 17.69 439 LEU D N 1
ATOM 13278 C CA . LEU D 1 439 ? 46.675 -54.939 23.541 1.00 17.70 439 LEU D CA 1
ATOM 13279 C C . LEU D 1 439 ? 47.348 -56.133 24.235 1.00 17.50 439 LEU D C 1
ATOM 13280 O O . LEU D 1 439 ? 48.332 -55.957 24.955 1.00 17.62 439 LEU D O 1
ATOM 13285 N N . ALA D 1 440 ? 46.824 -57.338 24.029 1.00 17.13 440 ALA D N 1
ATOM 13286 C CA . ALA D 1 440 ? 47.440 -58.541 24.587 1.00 16.74 440 ALA D CA 1
ATOM 13287 C C . ALA D 1 440 ? 48.652 -58.986 23.777 1.00 16.56 440 ALA D C 1
ATOM 13288 O O . ALA D 1 440 ? 48.925 -58.449 22.698 1.00 16.75 440 ALA D O 1
ATOM 13290 N N . ASP D 1 441 ? 49.383 -59.960 24.317 1.00 16.21 441 ASP D N 1
ATOM 13291 C CA . ASP D 1 441 ? 50.466 -60.630 23.596 1.00 15.88 441 ASP D CA 1
ATOM 13292 C C . ASP D 1 441 ? 50.043 -62.062 23.290 1.00 15.71 441 ASP D C 1
ATOM 13293 O O . ASP D 1 441 ? 50.405 -62.622 22.252 1.00 15.72 441 ASP D O 1
ATOM 13298 N N . LEU D 1 442 ? 49.271 -62.635 24.210 1.00 15.42 442 LEU D N 1
ATOM 13299 C CA . LEU D 1 442 ? 48.644 -63.938 24.039 1.00 15.21 442 LEU D CA 1
ATOM 13300 C C . LEU D 1 442 ? 47.151 -63.756 24.255 1.00 15.19 442 LEU D C 1
ATOM 13301 O O . LEU D 1 442 ? 46.726 -63.313 25.321 1.00 15.37 442 LEU D O 1
ATOM 13306 N N . VAL D 1 443 ? 46.346 -64.083 23.256 1.00 15.12 443 VAL D N 1
ATOM 13307 C CA . VAL D 1 443 ? 44.898 -64.098 23.467 1.00 15.28 443 VAL D CA 1
ATOM 13308 C C . VAL D 1 443 ? 44.317 -65.489 23.216 1.00 15.27 443 VAL D C 1
ATOM 13309 O O . VAL D 1 443 ? 44.541 -66.080 22.163 1.00 15.61 443 VAL D O 1
ATOM 13313 N N . VAL D 1 444 ? 43.602 -66.013 24.208 1.00 15.17 444 VAL D N 1
ATOM 13314 C CA . VAL D 1 444 ? 43.016 -67.348 24.140 1.00 15.30 444 VAL D CA 1
ATOM 13315 C C . VAL D 1 444 ? 41.502 -67.229 24.166 1.00 15.67 444 VAL D C 1
ATOM 13316 O O . VAL D 1 444 ? 40.931 -66.746 25.144 1.00 15.75 444 VAL D O 1
ATOM 13320 N N . VAL D 1 445 ? 40.852 -67.674 23.099 1.00 16.04 445 VAL D N 1
ATOM 13321 C CA . VAL D 1 445 ? 39.395 -67.620 23.026 1.00 16.47 445 VAL D CA 1
ATOM 13322 C C . VAL D 1 445 ? 38.782 -68.951 23.496 1.00 17.11 445 VAL D C 1
ATOM 13323 O O . VAL D 1 445 ? 39.177 -70.025 23.020 1.00 17.35 445 VAL D O 1
ATOM 13327 N N . THR D 1 446 ? 37.844 -68.871 24.445 1.00 17.66 446 THR D N 1
ATOM 13328 C CA . THR D 1 446 ? 37.138 -70.050 24.981 1.00 18.31 446 THR D CA 1
ATOM 13329 C C . THR D 1 446 ? 35.625 -69.864 25.059 1.00 18.69 446 THR D C 1
ATOM 13330 O O . THR D 1 446 ? 35.056 -68.973 24.423 1.00 18.52 446 THR D O 1
ATOM 13334 N N . ASP D 1 447 ? 34.986 -70.710 25.864 1.00 19.21 447 ASP D N 1
ATOM 13335 C CA . ASP D 1 447 ? 33.545 -70.663 26.043 1.00 19.66 447 ASP D CA 1
ATOM 13336 C C . ASP D 1 447 ? 33.140 -70.042 27.379 1.00 19.70 447 ASP D C 1
ATOM 13337 O O . ASP D 1 447 ? 33.499 -70.539 28.445 1.00 19.62 447 ASP D O 1
ATOM 13342 N N . ASP D 1 448 ? 32.420 -68.929 27.297 1.00 19.92 448 ASP D N 1
ATOM 13343 C CA . ASP D 1 448 ? 31.636 -68.399 28.410 1.00 20.15 448 ASP D CA 1
ATOM 13344 C C . ASP D 1 448 ? 30.200 -68.766 28.064 1.00 19.86 448 ASP D C 1
ATOM 13345 O O . ASP D 1 448 ? 29.828 -68.711 26.899 1.00 19.82 448 ASP D O 1
ATOM 13350 N N . ASN D 1 449 ? 29.406 -69.147 29.063 1.00 19.75 449 ASN D N 1
ATOM 13351 C CA . ASN D 1 449 ? 27.998 -69.606 28.879 1.00 19.37 449 ASN D CA 1
ATOM 13352 C C . ASN D 1 449 ? 27.437 -69.598 27.444 1.00 19.37 449 ASN D C 1
ATOM 13353 O O . ASN D 1 449 ? 26.797 -68.625 27.036 1.00 19.33 449 ASN D O 1
ATOM 13358 N N . PRO D 1 450 ? 27.688 -70.677 26.676 1.00 19.32 450 PRO D N 1
ATOM 13359 C CA . PRO D 1 450 ? 27.152 -70.800 25.313 1.00 19.29 450 PRO D CA 1
ATOM 13360 C C . PRO D 1 450 ? 25.626 -70.985 25.212 1.00 19.31 450 PRO D C 1
ATOM 13361 O O . PRO D 1 450 ? 25.059 -70.706 24.156 1.00 19.40 450 PRO D O 1
ATOM 13365 N N . ARG D 1 451 ? 24.979 -71.430 26.295 1.00 19.23 451 ARG D N 1
ATOM 13366 C CA . ARG D 1 451 ? 23.574 -71.897 26.283 1.00 19.10 451 ARG D CA 1
ATOM 13367 C C . ARG D 1 451 ? 23.216 -72.727 25.051 1.00 19.12 451 ARG D C 1
ATOM 13368 O O . ARG D 1 451 ? 23.874 -73.714 24.733 1.00 19.11 451 ARG D O 1
ATOM 13376 N N . ASP D 1 452 ? 22.151 -72.288 24.376 1.00 19.16 452 ASP D N 1
ATOM 13377 C CA . ASP D 1 452 ? 21.616 -72.904 23.165 1.00 19.24 452 ASP D CA 1
ATOM 13378 C C . ASP D 1 452 ? 22.507 -72.713 21.945 1.00 19.30 452 ASP D C 1
ATOM 13379 O O . ASP D 1 452 ? 22.473 -73.521 21.022 1.00 19.36 452 ASP D O 1
ATOM 13384 N N . GLU D 1 453 ? 23.282 -71.634 21.941 1.00 19.48 453 GLU D N 1
ATOM 13385 C CA . GLU D 1 453 ? 24.112 -71.256 20.797 1.00 19.69 453 GLU D CA 1
ATOM 13386 C C . GLU D 1 453 ? 25.325 -72.157 20.658 1.00 19.65 453 GLU D C 1
ATOM 13387 O O . GLU D 1 453 ? 25.910 -72.584 21.655 1.00 19.65 453 GLU D O 1
ATOM 13393 N N . ASP D 1 454 ? 25.698 -72.430 19.411 1.00 19.67 454 ASP D N 1
ATOM 13394 C CA . ASP D 1 454 ? 26.827 -73.297 19.098 1.00 19.66 454 ASP D CA 1
ATOM 13395 C C . ASP D 1 454 ? 28.161 -72.618 19.462 1.00 19.50 454 ASP D C 1
ATOM 13396 O O . ASP D 1 454 ? 28.434 -71.512 18.982 1.00 19.47 454 ASP D O 1
ATOM 13401 N N . PRO D 1 455 ? 28.991 -73.280 20.305 1.00 19.34 455 PRO D N 1
ATOM 13402 C CA . PRO D 1 455 ? 30.217 -72.662 20.844 1.00 19.15 455 PRO D CA 1
ATOM 13403 C C . PRO D 1 455 ? 31.206 -72.148 19.790 1.00 18.92 455 PRO D C 1
ATOM 13404 O O . PRO D 1 455 ? 31.750 -71.050 19.946 1.00 18.83 455 PRO D O 1
ATOM 13408 N N . THR D 1 456 ? 31.426 -72.924 18.730 1.00 18.60 456 THR D N 1
ATOM 13409 C CA . THR D 1 456 ? 32.414 -72.563 17.716 1.00 18.38 456 THR D CA 1
ATOM 13410 C C . THR D 1 456 ? 32.025 -71.277 16.982 1.00 18.24 456 THR D C 1
ATOM 13411 O O . THR D 1 456 ? 32.884 -70.441 16.694 1.00 18.21 456 THR D O 1
ATOM 13415 N N . ALA D 1 457 ? 30.730 -71.123 16.707 1.00 18.07 457 ALA D N 1
ATOM 13416 C CA . ALA D 1 457 ? 30.204 -69.955 16.000 1.00 17.92 457 ALA D CA 1
ATOM 13417 C C . ALA D 1 457 ? 30.509 -68.667 16.738 1.00 17.74 457 ALA D C 1
ATOM 13418 O O . ALA D 1 457 ? 30.896 -67.683 16.119 1.00 17.68 457 ALA D O 1
ATOM 13420 N N . ASP D 1 472 ? 51.873 -57.525 16.652 1.00 8.52 472 ASP D N 1
ATOM 13421 C CA . ASP D 1 472 ? 52.106 -57.659 18.088 1.00 8.55 472 ASP D CA 1
ATOM 13422 C C . ASP D 1 472 ? 51.749 -59.052 18.626 1.00 8.43 472 ASP D C 1
ATOM 13423 O O . ASP D 1 472 ? 52.640 -59.835 18.959 1.00 8.33 472 ASP D O 1
ATOM 13428 N N . ALA D 1 473 ? 50.451 -59.356 18.675 1.00 8.40 473 ALA D N 1
ATOM 13429 C CA . ALA D 1 473 ? 49.911 -60.492 19.448 1.00 8.35 473 ALA D CA 1
ATOM 13430 C C . ALA D 1 473 ? 50.010 -61.893 18.818 1.00 8.26 473 ALA D C 1
ATOM 13431 O O . ALA D 1 473 ? 50.542 -62.070 17.721 1.00 8.14 473 ALA D O 1
ATOM 13433 N N . GLN D 1 474 ? 49.471 -62.874 19.543 1.00 8.16 474 GLN D N 1
ATOM 13434 C CA . GLN D 1 474 ? 49.534 -64.285 19.189 1.00 8.12 474 GLN D CA 1
ATOM 13435 C C . GLN D 1 474 ? 48.265 -64.969 19.696 1.00 7.92 474 GLN D C 1
ATOM 13436 O O . GLN D 1 474 ? 48.158 -65.288 20.882 1.00 8.08 474 GLN D O 1
ATOM 13442 N N . VAL D 1 475 ? 47.316 -65.199 18.792 1.00 7.68 475 VAL D N 1
ATOM 13443 C CA . VAL D 1 475 ? 45.954 -65.627 19.162 1.00 7.59 475 VAL D CA 1
ATOM 13444 C C . VAL D 1 475 ? 45.683 -67.135 18.995 1.00 7.63 475 VAL D C 1
ATOM 13445 O O . VAL D 1 475 ? 46.058 -67.727 17.986 1.00 7.57 475 VAL D O 1
ATOM 13449 N N . VAL D 1 476 ? 45.031 -67.734 19.998 1.00 7.69 476 VAL D N 1
ATOM 13450 C CA . VAL D 1 476 ? 44.691 -69.169 20.023 1.00 7.79 476 VAL D CA 1
ATOM 13451 C C . VAL D 1 476 ? 43.199 -69.403 20.300 1.00 7.83 476 VAL D C 1
ATOM 13452 O O . VAL D 1 476 ? 42.525 -68.554 20.889 1.00 7.98 476 VAL D O 1
ATOM 13456 N N . GLU D 1 477 ? 42.696 -70.573 19.913 1.00 7.80 477 GLU D N 1
ATOM 13457 C CA . GLU D 1 477 ? 41.343 -70.985 20.274 1.00 7.84 477 GLU D CA 1
ATOM 13458 C C . GLU D 1 477 ? 41.376 -72.317 21.016 1.00 7.77 477 GLU D C 1
ATOM 13459 O O . GLU D 1 477 ? 41.794 -73.325 20.469 1.00 7.59 477 GLU D O 1
ATOM 13465 N N . ILE D 1 478 ? 40.945 -72.307 22.270 1.00 7.91 478 ILE D N 1
ATOM 13466 C CA . ILE D 1 478 ? 40.827 -73.524 23.059 1.00 8.02 478 ILE D CA 1
ATOM 13467 C C . ILE D 1 478 ? 39.424 -73.534 23.643 1.00 8.38 478 ILE D C 1
ATOM 13468 O O . ILE D 1 478 ? 39.133 -72.761 24.540 1.00 8.46 478 ILE D O 1
ATOM 13473 N N . ALA D 1 479 ? 38.555 -74.391 23.117 1.00 8.87 479 ALA D N 1
ATOM 13474 C CA . ALA D 1 479 ? 37.135 -74.383 23.483 1.00 9.57 479 ALA D CA 1
ATOM 13475 C C . ALA D 1 479 ? 36.896 -74.611 24.971 1.00 10.05 479 ALA D C 1
ATOM 13476 O O . ALA D 1 479 ? 36.156 -73.840 25.612 1.00 10.26 479 ALA D O 1
ATOM 13478 N N . ASP D 1 480 ? 37.522 -75.660 25.509 1.00 10.36 480 ASP D N 1
ATOM 13479 C CA . ASP D 1 480 ? 37.381 -76.018 26.920 1.00 10.82 480 ASP D CA 1
ATOM 13480 C C . ASP D 1 480 ? 37.973 -74.917 27.805 1.00 11.03 480 ASP D C 1
ATOM 13481 O O . ASP D 1 480 ? 39.172 -74.629 27.744 1.00 11.08 480 ASP D O 1
ATOM 13486 N N . ARG D 1 481 ? 37.108 -74.295 28.604 1.00 11.21 481 ARG D N 1
ATOM 13487 C CA . ARG D 1 481 ? 37.483 -73.187 29.470 1.00 11.32 481 ARG D CA 1
ATOM 13488 C C . ARG D 1 481 ? 38.636 -73.546 30.415 1.00 11.31 481 ARG D C 1
ATOM 13489 O O . ARG D 1 481 ? 39.545 -72.734 30.618 1.00 11.46 481 ARG D O 1
ATOM 13497 N N . ARG D 1 482 ? 38.585 -74.757 30.977 1.00 11.10 482 ARG D N 1
ATOM 13498 C CA . ARG D 1 482 ? 39.572 -75.248 31.944 1.00 10.87 482 ARG D CA 1
ATOM 13499 C C . ARG D 1 482 ? 40.968 -75.399 31.327 1.00 10.99 482 ARG D C 1
ATOM 13500 O O . ARG D 1 482 ? 41.970 -75.001 31.928 1.00 10.80 482 ARG D O 1
ATOM 13508 N N . ASP D 1 483 ? 41.023 -75.969 30.126 1.00 11.34 483 ASP D N 1
ATOM 13509 C CA . ASP D 1 483 ? 42.280 -76.140 29.396 1.00 11.62 483 ASP D CA 1
ATOM 13510 C C . ASP D 1 483 ? 42.832 -74.808 28.908 1.00 11.84 483 ASP D C 1
ATOM 13511 O O . ASP D 1 483 ? 44.051 -74.653 28.766 1.00 11.95 483 ASP D O 1
ATOM 13516 N N . ALA D 1 484 ? 41.928 -73.858 28.652 1.00 11.95 484 ALA D N 1
ATOM 13517 C CA . ALA D 1 484 ? 42.300 -72.510 28.228 1.00 11.96 484 ALA D CA 1
ATOM 13518 C C . ALA D 1 484 ? 43.080 -71.797 29.327 1.00 12.09 484 ALA D C 1
ATOM 13519 O O . ALA D 1 484 ? 44.127 -71.199 29.063 1.00 12.05 484 ALA D O 1
ATOM 13521 N N . ILE D 1 485 ? 42.559 -71.872 30.553 1.00 12.33 485 ILE D N 1
ATOM 13522 C CA . ILE D 1 485 ? 43.221 -71.309 31.729 1.00 12.37 485 ILE D CA 1
ATOM 13523 C C . ILE D 1 485 ? 44.566 -72.016 31.908 1.00 12.67 485 ILE D C 1
ATOM 13524 O O . ILE D 1 485 ? 45.604 -71.366 32.047 1.00 12.88 485 ILE D O 1
ATOM 13529 N N . ARG D 1 486 ? 44.541 -73.346 31.861 1.00 12.93 486 ARG D N 1
ATOM 13530 C CA . ARG D 1 486 ? 45.757 -74.153 31.963 1.00 13.36 486 ARG D CA 1
ATOM 13531 C C . ARG D 1 486 ? 46.824 -73.730 30.939 1.00 13.53 486 ARG D C 1
ATOM 13532 O O . ARG D 1 486 ? 48.013 -73.653 31.269 1.00 13.47 486 ARG D O 1
ATOM 13534 N N . HIS D 1 487 ? 46.389 -73.438 29.711 1.00 13.71 487 HIS D N 1
ATOM 13535 C CA . HIS D 1 487 ? 47.292 -73.030 28.638 1.00 13.79 487 HIS D CA 1
ATOM 13536 C C . HIS D 1 487 ? 48.019 -71.737 28.958 1.00 14.08 487 HIS D C 1
ATOM 13537 O O . HIS D 1 487 ? 49.239 -71.675 28.880 1.00 14.18 487 HIS D O 1
ATOM 13544 N N . ALA D 1 488 ? 47.264 -70.705 29.310 1.00 14.72 488 ALA D N 1
ATOM 13545 C CA . ALA D 1 488 ? 47.836 -69.381 29.578 1.00 15.44 488 ALA D CA 1
ATOM 13546 C C . ALA D 1 488 ? 48.806 -69.383 30.764 1.00 15.92 488 ALA D C 1
ATOM 13547 O O . ALA D 1 488 ? 49.864 -68.737 30.708 1.00 16.06 488 ALA D O 1
ATOM 13549 N N . VAL D 1 489 ? 48.444 -70.115 31.821 1.00 16.31 489 VAL D N 1
ATOM 13550 C CA . VAL D 1 489 ? 49.280 -70.249 33.022 1.00 16.49 489 VAL D CA 1
ATOM 13551 C C . VAL D 1 489 ? 50.672 -70.816 32.688 1.00 16.69 489 VAL D C 1
ATOM 13552 O O . VAL D 1 489 ? 51.692 -70.203 33.024 1.00 16.72 489 VAL D O 1
ATOM 13556 N N . ALA D 1 490 ? 50.696 -71.967 32.014 1.00 16.79 490 ALA D N 1
ATOM 13557 C CA . ALA D 1 490 ? 51.937 -72.648 31.645 1.00 17.01 490 ALA D CA 1
ATOM 13558 C C . ALA D 1 490 ? 52.786 -71.829 30.672 1.00 17.19 490 ALA D C 1
ATOM 13559 O O . ALA D 1 490 ? 53.973 -72.073 30.521 1.00 17.15 490 ALA D O 1
ATOM 13561 N N . TRP D 1 491 ? 52.157 -70.852 30.029 1.00 17.66 491 TRP D N 1
ATOM 13562 C CA . TRP D 1 491 ? 52.796 -69.959 29.060 1.00 18.03 491 TRP D CA 1
ATOM 13563 C C . TRP D 1 491 ? 53.569 -68.799 29.718 1.00 17.76 491 TRP D C 1
ATOM 13564 O O . TRP D 1 491 ? 54.486 -68.240 29.117 1.00 17.44 491 TRP D O 1
ATOM 13575 N N . ALA D 1 492 ? 53.181 -68.435 30.941 1.00 17.78 492 ALA D N 1
ATOM 13576 C CA . ALA D 1 492 ? 53.718 -67.253 31.633 1.00 17.53 492 ALA D CA 1
ATOM 13577 C C . ALA D 1 492 ? 55.227 -67.353 31.912 1.00 17.35 492 ALA D C 1
ATOM 13578 O O . ALA D 1 492 ? 55.834 -68.396 31.697 1.00 17.14 492 ALA D O 1
ATOM 13580 N N . ARG D 1 493 ? 55.818 -66.253 32.370 1.00 17.27 493 ARG D N 1
ATOM 13581 C CA . ARG D 1 493 ? 57.221 -66.209 32.796 1.00 17.15 493 ARG D CA 1
ATOM 13582 C C . ARG D 1 493 ? 57.312 -65.253 33.989 1.00 17.12 493 ARG D C 1
ATOM 13583 O O . ARG D 1 493 ? 56.576 -64.263 34.036 1.00 16.92 493 ARG D O 1
ATOM 13585 N N . PRO D 1 494 ? 58.197 -65.543 34.967 1.00 17.06 494 PRO D N 1
ATOM 13586 C CA . PRO D 1 494 ? 58.236 -64.666 36.141 1.00 16.97 494 PRO D CA 1
ATOM 13587 C C . PRO D 1 494 ? 58.233 -63.183 35.744 1.00 16.89 494 PRO D C 1
ATOM 13588 O O . PRO D 1 494 ? 59.161 -62.715 35.081 1.00 16.92 494 PRO D O 1
ATOM 13592 N N . GLY D 1 495 ? 57.170 -62.475 36.122 1.00 16.84 495 GLY D N 1
ATOM 13593 C CA . GLY D 1 495 ? 56.976 -61.079 35.737 1.00 16.84 495 GLY D CA 1
ATOM 13594 C C . GLY D 1 495 ? 55.842 -60.872 34.742 1.00 17.02 495 GLY D C 1
ATOM 13595 O O . GLY D 1 495 ? 55.377 -59.747 34.558 1.00 16.86 495 GLY D O 1
ATOM 13596 N N . ASP D 1 496 ? 55.407 -61.956 34.095 1.00 17.26 496 ASP D N 1
ATOM 13597 C CA . ASP D 1 496 ? 54.284 -61.928 33.150 1.00 17.64 496 ASP D CA 1
ATOM 13598 C C . ASP D 1 496 ? 52.942 -61.769 33.865 1.00 17.76 496 ASP D C 1
ATOM 13599 O O . ASP D 1 496 ? 52.838 -61.972 35.082 1.00 17.80 496 ASP D O 1
ATOM 13604 N N . VAL D 1 497 ? 51.911 -61.436 33.092 1.00 17.71 497 VAL D N 1
ATOM 13605 C CA . VAL D 1 497 ? 50.576 -61.226 33.639 1.00 17.75 497 VAL D CA 1
ATOM 13606 C C . VAL D 1 497 ? 49.458 -61.930 32.838 1.00 17.81 497 VAL D C 1
ATOM 13607 O O . VAL D 1 497 ? 49.239 -61.649 31.660 1.00 17.71 497 VAL D O 1
ATOM 13611 N N . VAL D 1 498 ? 48.770 -62.852 33.513 1.00 17.80 498 VAL D N 1
ATOM 13612 C CA . VAL D 1 498 ? 47.660 -63.623 32.956 1.00 17.69 498 VAL D CA 1
ATOM 13613 C C . VAL D 1 498 ? 46.324 -63.057 33.467 1.00 17.65 498 VAL D C 1
ATOM 13614 O O . VAL D 1 498 ? 46.183 -62.731 34.650 1.00 17.76 498 VAL D O 1
ATOM 13618 N N . LEU D 1 499 ? 45.344 -62.965 32.574 1.00 17.32 499 LEU D N 1
ATOM 13619 C CA . LEU D 1 499 ? 44.041 -62.417 32.907 1.00 16.92 499 LEU D CA 1
ATOM 13620 C C . LEU D 1 499 ? 42.926 -63.308 32.365 1.00 16.91 499 LEU D C 1
ATOM 13621 O O . LEU D 1 499 ? 42.882 -63.597 31.165 1.00 17.07 499 LEU D O 1
ATOM 13626 N N . ILE D 1 500 ? 42.038 -63.749 33.256 1.00 16.62 500 ILE D N 1
ATOM 13627 C CA . ILE D 1 500 ? 40.884 -64.557 32.868 1.00 16.39 500 ILE D CA 1
ATOM 13628 C C . ILE D 1 500 ? 39.683 -63.655 32.969 1.00 16.23 500 ILE D C 1
ATOM 13629 O O . ILE D 1 500 ? 39.287 -63.258 34.074 1.00 16.67 500 ILE D O 1
ATOM 13634 N N . ALA D 1 501 ? 39.104 -63.313 31.825 1.00 15.92 501 ALA D N 1
ATOM 13635 C CA . ALA D 1 501 ? 38.084 -62.270 31.810 1.00 15.91 501 ALA D CA 1
ATOM 13636 C C . ALA D 1 501 ? 36.712 -62.756 31.374 1.00 15.73 501 ALA D C 1
ATOM 13637 O O . ALA D 1 501 ? 36.605 -63.746 30.664 1.00 15.67 501 ALA D O 1
ATOM 13639 N N . GLY D 1 502 ? 35.671 -62.050 31.820 1.00 15.67 502 GLY D N 1
ATOM 13640 C CA . GLY D 1 502 ? 34.317 -62.252 31.318 1.00 15.36 502 GLY D CA 1
ATOM 13641 C C . GLY D 1 502 ? 33.365 -62.976 32.245 1.00 15.31 502 GLY D C 1
ATOM 13642 O O . GLY D 1 502 ? 32.184 -63.113 31.919 1.00 15.19 502 GLY D O 1
ATOM 13643 N N . LYS D 1 503 ? 33.880 -63.452 33.383 1.00 15.32 503 LYS D N 1
ATOM 13644 C CA . LYS D 1 503 ? 33.053 -64.092 34.423 1.00 15.10 503 LYS D CA 1
ATOM 13645 C C . LYS D 1 503 ? 33.145 -63.411 35.786 1.00 14.73 503 LYS D C 1
ATOM 13646 O O . LYS D 1 503 ? 32.141 -63.291 36.494 1.00 15.13 503 LYS D O 1
ATOM 13652 N N . GLY D 1 504 ? 34.346 -62.979 36.161 1.00 14.19 504 GLY D N 1
ATOM 13653 C CA . GLY D 1 504 ? 34.576 -62.399 37.484 1.00 13.36 504 GLY D CA 1
ATOM 13654 C C . GLY D 1 504 ? 34.157 -63.338 38.601 1.00 12.78 504 GLY D C 1
ATOM 13655 O O . GLY D 1 504 ? 34.715 -64.423 38.747 1.00 13.73 504 GLY D O 1
ATOM 13656 N N . HIS D 1 505 ? 33.162 -62.928 39.375 1.00 11.72 505 HIS D N 1
ATOM 13657 C CA . HIS D 1 505 ? 32.665 -63.714 40.498 1.00 10.88 505 HIS D CA 1
ATOM 13658 C C . HIS D 1 505 ? 31.629 -64.749 40.058 1.00 10.74 505 HIS D C 1
ATOM 13659 O O . HIS D 1 505 ? 31.349 -65.698 40.799 1.00 10.62 505 HIS D O 1
ATOM 13666 N N . GLU D 1 506 ? 31.056 -64.550 38.868 1.00 10.39 506 GLU D N 1
ATOM 13667 C CA . GLU D 1 506 ? 29.894 -65.323 38.413 1.00 10.18 506 GLU D CA 1
ATOM 13668 C C . GLU D 1 506 ? 30.295 -66.723 37.929 1.00 10.17 506 GLU D C 1
ATOM 13669 O O . GLU D 1 506 ? 31.211 -66.868 37.116 1.00 10.14 506 GLU D O 1
ATOM 13671 N N . THR D 1 507 ? 29.605 -67.746 38.442 1.00 10.22 507 THR D N 1
ATOM 13672 C CA . THR D 1 507 ? 30.026 -69.146 38.274 1.00 10.07 507 THR D CA 1
ATOM 13673 C C . THR D 1 507 ? 29.243 -69.925 37.210 1.00 9.86 507 THR D C 1
ATOM 13674 O O . THR D 1 507 ? 28.432 -69.362 36.470 1.00 9.45 507 THR D O 1
ATOM 13678 N N . GLY D 1 508 ? 29.525 -71.224 37.136 1.00 9.86 508 GLY D N 1
ATOM 13679 C CA . GLY D 1 508 ? 28.851 -72.131 36.221 1.00 10.06 508 GLY D CA 1
ATOM 13680 C C . GLY D 1 508 ? 29.265 -71.991 34.770 1.00 10.13 508 GLY D C 1
ATOM 13681 O O . GLY D 1 508 ? 29.892 -71.017 34.384 1.00 10.33 508 GLY D O 1
ATOM 13682 N N . GLN D 1 509 ? 28.921 -72.998 33.978 1.00 10.27 509 GLN D N 1
ATOM 13683 C CA . GLN D 1 509 ? 29.011 -72.942 32.528 1.00 10.43 509 GLN D CA 1
ATOM 13684 C C . GLN D 1 509 ? 27.729 -73.541 31.944 1.00 10.63 509 GLN D C 1
ATOM 13685 O O . GLN D 1 509 ? 27.433 -74.729 32.150 1.00 10.68 509 GLN D O 1
ATOM 13691 N N . ARG D 1 510 ? 26.961 -72.714 31.234 1.00 10.59 510 ARG D N 1
ATOM 13692 C CA . ARG D 1 510 ? 25.654 -73.130 30.736 1.00 10.57 510 ARG D CA 1
ATOM 13693 C C . ARG D 1 510 ? 25.746 -73.637 29.302 1.00 10.60 510 ARG D C 1
ATOM 13694 O O . ARG D 1 510 ? 26.186 -72.919 28.410 1.00 10.68 510 ARG D O 1
ATOM 13696 N N . PHE D 1 518 ? 31.698 -74.361 37.539 1.00 26.10 518 PHE D N 1
ATOM 13697 C CA . PHE D 1 518 ? 32.905 -73.655 37.125 1.00 26.25 518 PHE D CA 1
ATOM 13698 C C . PHE D 1 518 ? 33.064 -72.348 37.880 1.00 26.25 518 PHE D C 1
ATOM 13699 O O . PHE D 1 518 ? 32.159 -71.528 37.908 1.00 26.19 518 PHE D O 1
ATOM 13707 N N . ASP D 1 519 ? 34.227 -72.165 38.488 1.00 26.41 519 ASP D N 1
ATOM 13708 C CA . ASP D 1 519 ? 34.574 -70.920 39.156 1.00 26.55 519 ASP D CA 1
ATOM 13709 C C . ASP D 1 519 ? 35.963 -70.513 38.655 1.00 27.17 519 ASP D C 1
ATOM 13710 O O . ASP D 1 519 ? 36.975 -71.173 38.963 1.00 27.38 519 ASP D O 1
ATOM 13715 N N . ASP D 1 520 ? 35.991 -69.442 37.859 1.00 27.52 520 ASP D N 1
ATOM 13716 C CA . ASP D 1 520 ? 37.215 -68.886 37.286 1.00 28.12 520 ASP D CA 1
ATOM 13717 C C . ASP D 1 520 ? 38.340 -68.722 38.294 1.00 28.39 520 ASP D C 1
ATOM 13718 O O . ASP D 1 520 ? 39.513 -68.771 37.930 1.00 28.73 520 ASP D O 1
ATOM 13723 N N . ARG D 1 521 ? 37.973 -68.491 39.550 1.00 28.52 521 ARG D N 1
ATOM 13724 C CA . ARG D 1 521 ? 38.941 -68.255 40.618 1.00 28.66 521 ARG D CA 1
ATOM 13725 C C . ARG D 1 521 ? 39.529 -69.568 41.154 1.00 28.48 521 ARG D C 1
ATOM 13726 O O . ARG D 1 521 ? 40.703 -69.630 41.523 1.00 28.24 521 ARG D O 1
ATOM 13734 N N . VAL D 1 522 ? 38.706 -70.614 41.168 1.00 28.45 522 VAL D N 1
ATOM 13735 C CA . VAL D 1 522 ? 39.105 -71.911 41.692 1.00 28.27 522 VAL D CA 1
ATOM 13736 C C . VAL D 1 522 ? 40.023 -72.641 40.706 1.00 28.35 522 VAL D C 1
ATOM 13737 O O . VAL D 1 522 ? 41.146 -73.009 41.073 1.00 28.31 522 VAL D O 1
ATOM 13741 N N . GLU D 1 523 ? 39.568 -72.846 39.466 1.00 28.35 523 GLU D N 1
ATOM 13742 C CA . GLU D 1 523 ? 40.502 -73.240 38.403 1.00 28.47 523 GLU D CA 1
ATOM 13743 C C . GLU D 1 523 ? 41.311 -71.976 38.246 1.00 28.40 523 GLU D C 1
ATOM 13744 O O . GLU D 1 523 ? 40.750 -70.888 38.384 1.00 28.61 523 GLU D O 1
ATOM 13750 N N . LEU D 1 524 ? 42.606 -72.100 37.971 1.00 28.00 524 LEU D N 1
ATOM 13751 C CA . LEU D 1 524 ? 43.553 -70.961 38.029 1.00 27.70 524 LEU D CA 1
ATOM 13752 C C . LEU D 1 524 ? 44.315 -70.995 39.348 1.00 27.55 524 LEU D C 1
ATOM 13753 O O . LEU D 1 524 ? 45.550 -70.988 39.336 1.00 27.56 524 LEU D O 1
ATOM 13758 N N . ALA D 1 525 ? 43.592 -71.015 40.474 1.00 27.09 525 ALA D N 1
ATOM 13759 C CA . ALA D 1 525 ? 44.216 -71.323 41.758 1.00 26.61 525 ALA D CA 1
ATOM 13760 C C . ALA D 1 525 ? 44.682 -72.769 41.697 1.00 26.52 525 ALA D C 1
ATOM 13761 O O . ALA D 1 525 ? 45.797 -73.084 42.118 1.00 26.80 525 ALA D O 1
ATOM 13763 N N . ALA D 1 526 ? 43.841 -73.635 41.132 1.00 26.12 526 ALA D N 1
ATOM 13764 C CA . ALA D 1 526 ? 44.213 -75.027 40.868 1.00 25.75 526 ALA D CA 1
ATOM 13765 C C . ALA D 1 526 ? 45.368 -75.140 39.870 1.00 25.43 526 ALA D C 1
ATOM 13766 O O . ALA D 1 526 ? 46.331 -75.853 40.120 1.00 25.34 526 ALA D O 1
ATOM 13768 N N . ALA D 1 527 ? 45.266 -74.431 38.747 1.00 25.19 527 ALA D N 1
ATOM 13769 C CA . ALA D 1 527 ? 46.312 -74.442 37.725 1.00 24.85 527 ALA D CA 1
ATOM 13770 C C . ALA D 1 527 ? 47.605 -73.887 38.280 1.00 24.61 527 ALA D C 1
ATOM 13771 O O . ALA D 1 527 ? 48.649 -74.482 38.096 1.00 24.87 527 ALA D O 1
#

Foldseek 3Di:
DFADDFDWDQQVVLCVVQVWAWLVGPPVVSNVATAQAEDQAQQPAAARYEHEFEQDPPGTNLLSLVSNVVNHHQEYEYEPVSCVNVPDDDPHIYTYDHPPLQCVLVSLCVRLVNLQVQAAEEEEEEDDLLLVLQQLLVLLCVLLPAFEWEAAQQAIDGPPDTGHDPHRADANRVVSRVSSNNVVVPHHYYYGYDYLVCLVRNRCVSHAHQEYEYQEYDDDDCVPQVDPVSRLVSLLQQQPPHSNDHNAYEFEDPYPSSVVSCVRNVHHQYFYAPPDDGQKYWAPWDADPQGWIWTWIQHNVRDTDTAIANAFDSSSVRSNRSSQVVCVVVPRHCVSSRVSRNDDARFQCQGWAPPDDFETEGGHQDDFQVSLLRVLVRPDDPDAFEEEEEFDAAPDDLVRQQQNLLSCQVRHAEYEYEDAANAPHDQVVRSVNNVNNNPVHVHHDYYYDHDPLVRLLVQVVVGGRHHHYYYYNQGQNFFHHNVDGHTGGPNVRNSVSVVPDDD/DFADDFDWDQQLVLCVVQVWAWLVGDPCVVVSNVATAQAEDQALQPAAARYEHEFEQDDPGTNLLCLVSNVVNHHQEYEYEPVSCVNVPDDDPHIYTYDHPPLQCVLVSLCVRLVVLQVQAAEEEEEEDDLLLVLQQLLVLLCVLLPAFEWEAAQQAIDGPPDTGHDDHRQDASRVVSRVSSNNVVVVHHYYYGYDYLVCLVRVRCPSHAHQEYEYQEYDDDDCVPQVDPVSSLVSLLQQQPPHSNDHNAYEFEDQYPSSVVSCVRNVHHQYFYAPPDDGQKYWAPWDADFQGWIWTWIAHNVGDTDTAIANAAFSSSVRSNRSSQVVCVVVPRHCVSSRVSRNDDARFQCQGWAPLDHFETEGGHQDDFQVSLLRVLVRVDDPDQFEEEEEFDAAPDPLVRQQQNLLSCLVRHAEYEYEDAANEPHDQVVRSVNNVNNNVVNPPGHDYYYDHDPLVSLLVVVVVGGRRHHYYYYNQGQNFFHHDYPDTHTGGPRVRNSVSNVVVVD/DAQFADDFDWDQQVVLCVVQVWAWLVNCSNVATAQAEDQAQQPAAARYEHEFEQDPPGTNLLSLVSNVVNHHQEYEYEPVSCVNVPDDDPHIYTYDHPPLQCVLVSLCVRLVNLQVQAAEEEEEEDDLLQVLQQLLVLLCVLLPAFEWEAAQQFIDGPPDTGHDDHRQDANRSVSRNSSSNVVVPHHYYYGYDYLVCLVRNRCPSHAHQEYEYQEYDDDDCVPQVDPVSSLVSLLQQQPPHSNPHNAYEFEDPYPSSVVSCVRNVHHQYFYAPPDDGQKYWAPWDADPQGWIWTWIQHNVRDTDTAIANAAFSSSVRSNRSSQVVCVVVPRHCVSSRVSRNDDARFQCQGACEGEGGHQDDDQVSLLVSVVRVPVQEEEEEDQCSVVSPNEYEYLVRVVRVVSVVLVYDYDNHSVVSQVVVVVVDHSHYHYYYYNHGD/DFADDFDWDQQLVLCVVQVWAWLVGDVCSVVSRVATAQAEDQAQQPAAARYEHEFEQDPPGTNLLSLVSNVVNHHQEYEYEPVSCVNVPDDDPHIYTYHHPCLQCVLVSLCVRLVNLQVQAAEEEEEEDDLLLVLQQLLVLQCVLLPAFEWEAAQQAIDGPPDTGHDPHRADASRVVSRVSSNNVVVVHHYYYGYDYLCCLVRVRCPSHAHQEYEYQAYDDDDCVPQVDPVSSLVSLLQQQPVHSNDHNAYEFEDPYPSSVVSCVRNVHHQYFYAPPDDGQKYWAPWDADPQGWIWTWIQHNVRDTDTAIANAAFSSSVRSNRSSQVVCVVVPGHCVSRRVSRNDDDRFQPQGVLVEGGHQDQFQVSLLRVLVSAEEEEEDAAPDPCVRVVCNVVSCAVRYAEYEYEDAANLPHDQVPCHDYYYDHDLLVSLVVQVVVADVVGHYYYYNAGQHADHVHGPSVRNNVD

GO terms:
  GO:0008765 UDP-N-acetylmuramoylalanyl-D-glutamate-2,6-diaminopimelate ligase activity (F, IDA)
  GO:0009252 peptidoglycan biosynthetic process (P, IDA)

Secondary structure (DSSP, 8-state):
---S-----BHHHHHHHHTPEESS----STTT-B--EEES-GGG--TTEEEEE-B-SS-BGGGGHHHHHHTT--EEEE-HHHHHHH-S--SS-EEE-SSSHHHHHHHHHHHTT-GGGSSEEEEEESSS-HHHHHHHHHHHHHHTT--EEEESSS-EEETTEEE--SSSS--HHHHHHHHHHHHHTT--EEEEE--HHHHHTTTTTT--EEEEEE----S--TTTSSSHHHHHH--TTT-TTSTT--SEEEEE-SSHHHHHHHHHHSS-EEEESSSS--SEEEEEEEEETTTEEEEEEE-TTS-EEEEEES--SHHHHHHHHHHHHHHHHTT--HHHHHHHHTT---TTSSEE--SS-SSEEEEE---SHHHHHHHHHTT--SSS-EEEEE---TTS-GGGHHHHHHHHHHH-SEEEE--S--TTS-HHHHHHHHHHHHTT----EEEE--SHHHHHHHHHHH--TT-EEEEES-TT---EE---EE---TTHHHHHHHHSS--/---S-----BHHHHHHHHTPEESS-TTSHHHHTT-B--EEES-GGG--TTEEEE--B-SS-BGGGGHHHHHHTT--EEEE-HHHHHHH-S--SS-EEE-SSTHHHHHHHHHHHTT-GGGSSEEEEEESSS-HHHHHHHHHHHHHHTT--EEEESSS-EEETTEEE--SSSS--HHHHHHHHHHHHHTT--EEEEE--HHHHHTTTTTT---SEEEE----S--TTTSSSHHHHHH--TTT-TTSTT--SEEEEE-SSHHHHHHHHHHSS-EEEESSSS--SEEEEEEEEETTTEEEEEEEPTTS-EEEEEES--SHHHHHHHHHHHHHHHHTT--HHHHHHHHHH---TTSSEE--SSSSSEEEEE---SHHHHHHHHHTT--SSS-EEEEE---TTS-GGGHHHHHHHHHHH-SEEEE--S--BTS-HHHHHHHHHHHHTT-SSS-EEEE--SHHHHHHHHHHH--TT-EEEEES-TT---EEETTEEE---TTHHHHHHHHHS--/--S--S----EEHHHHHHHTTPEES---TTT-EE-EEES-GGG--TTEEEE--B-SS-BGGGGHHHHHHTT--EEEE-HHHHHHH-S--SS-EEE-SSSHHHHHHHHHHHTT-GGGSSEEEEEESSS-HHHHHHHHHHHHHHTT--EEEESSS-EEETTEEE--SSSS--HHHHHHHHHHHHHTT--EEEEE--HHHHHHTTTTT---SEEEE----S--TTTSSSHHHHHH--TTT-TTSTT--SEEEEE-SSHHHHHHHHHHSS-EEEESSSS--SEEEEEEEEETTTEEEEEEEPTTS-EEEEEES--SHHHHHHHHHHHHHHHHTT--HHHHHHHHHH---TTSSB---EEEEE---SHHHHHHHHHTT---EEEE--HHHHHH--EEEE--HHHHHHHHH--EEE--SHHHHHHHHHHH--TT-EEEEES---/---S-----BHHHHHHHHTPEETT-GGGHHHHTT-B--EEES-GGG--TTEEEEE-B-SS-BGGGGHHHHHHTT--EEEE-HHHHHHH-S--SS-EEE-SSTHHHHHHHHHHHTT-GGGSSEEEEEESSS-HHHHHHHHHHHHHHTT--EEEESSS-EEETTEEE--SSSS--HHHHHHHHHHHHHTT--EEEEE--HHHHHTTTTTT---SEEEE----S--TTTSSSHHHHHH--TTT-TTSTT--SEEEEE-SSHHHHHHHHHHSS-EEEESSS---SEEEEEEEEETTTEEEEEEE-TTS-EEEEEES--SHHHHHHHHHHHHHHHHTT--HHHHHHHHHH---TTSSEE--EEEE---SHHHHHHHHH--EEEE---TTS-GGGHHHHHHHHHHH-SEEEE--S--TTS-S----EEEE--SHHHHHHHHHHH--TT--EEEES-TT-------TTHHHH--

CATH classification: 3.40.1390.10 (+2 more: 3.40.1190.10, 3.90.190.20)

B-factor: mean 16.0, std 7.49, range [2.0, 49.56]

Solvent-accessible surface area: 72823 Å² total

InterPro domains:
  IPR000713 Mur ligase, N-terminal catalytic domain [PF01225] (62-137)
  IPR004101 Mur ligase, C-terminal [PF02875] (376-504)
  IPR005761 UDP-N-acetylmuramoylalanyl-D-glutamate-2,6-diaminopimelate ligase [MF_00208] (34-528)
  IPR005761 UDP-N-acetylmuramoylalanyl-D-glutamate-2,6-diaminopimelate ligase [TIGR01085] (60-528)
  IPR013221 Mur ligase, central [PF08245] (151-354)
  IPR035911 MurE/MurF, N-terminal [SSF63418] (55-141)
  IPR036565 Mur-like, catalytic domain superfamily [G3DSA:3.40.1190.10] (142-375)
  IPR036565 Mur-like, catalytic domain superfamily [SSF53623] (142-371)
  IPR036615 Mur ligase, C-terminal domain superfamily [G3DSA:3.90.190.20] (376-535)
  IPR036615 Mur ligase, C-terminal domain superfamily [SSF53244] (374-529)